Protein 9N6B (pdb70)

B-factor: mean 157.89, std 99.22, range [32.99, 605.15]

Secondary structure (DSSP, 8-state):
--HHHHHHHHHHHHHH---HHHHHT-HHHHHHHHHHHT--EEEEEEEEEEETTEEEEEEE--SSEEEEE---SS-THHHHHHHHHHHHHHHHHHHSTT----PPPGGGB---TT--EEEEEEEEEETTEEEEEEEEEE-TT-SS----B-HHHHHHHHHHHHHHHH-TT----EEEEE-TTHHHHHT--S-----SS--TTTGGG-SB--HHHHHHHHHHHHHHHHHHHHHHHT--HHHHHHHHHHHHHHHHHHHHHH---HHHHHHHHHHHHHHHHHHHHHHHHHTT---HHHHHHHHHHHHHHT-TTEEEEEEEEETTEEEEEEEETTEEEEGGGS-HHHHHHHHHHHHHHHHHHHH-SSSSSGGG--EEEEES-TTTT--HHHHTTHHHHHHHHSTTEEEEEE---HHHHTTS-GGGEEEEE--EETTEE--EEE--SS--SSS-HHHHHHHHS---SS---HHHHHHHHHHHHHHTT--SSHHHHHHHHHHHHHH-TT-HHHHHHHHHHHHHHHHHHHHH-/---HHHHHHHHHHHHHH---HHHHHT-HHHHHHHHHHHH--EEEEEEEEEEETTEEEEEEE--SSEEEEE--TTSSHHHHHHHHHHHHHHHHHHHHSSS-------GGGB---TT--EEEEEEEEEETTEEEEEEEEEESSS---SSS-B-HHHHHHHHHHHHHHHHSSS----EEEEE--S---HHHHSS----SEE-SS-HHHHHHHHHHHHHHHHHHHSTHHHHHHHHHHHHHHHHIIIIITTT--HHHHHHHHHHHHHHHHHHHHHSS--STT-HHHHHHHHHHHHHHH-TT--EEEEEE-SS-EEEEEEETTEEEEGGGS-HHHHHHHHHHHHHHHHHHHH-SSSSSGGG--EEEEEE-TTTT--HHHHTTHHHHHHHHSTT-EEEEE---HHHHTTS-GGGEEEEEEEEETTEEEEEEE--SS--SS--HHHHHHHHS---SS---HHHHHHHHHHHHHHTT-TTSHHHHHHHHHHHHHT-TT-HHHHHHHHHHHHHHHHHHHHHH-/---------S----HHHHHHHHHHHHTT---HHHHHH-HHHHHHHHHHHH----EEEEEEEEETTEEEEEEE--SSEEEEE--TTS-HHHHHHHHHHHHHHHHHHHHSSS-------TTSB--STT--EEEEEEEEEETTEEEEEEEEEEPTT-------B-HHHHHHHHHHHHHHHH-TT----EEEEE-GGGGGG---------TTSTTS-SB--THHHHHHHHHHHHHHHHHHHHHSTHHHHHHHHHHHHHHHHHHHHSGGG--THHHHHHHHHHHHHHHHHHHTTTTGGGG-THHHHHHHHHHHHHT-TTB---EEEE-SSSEEEEEEETTEEEEGGGS-HHHHHHHHHHHHHHHHHHHH-SSSSSGGG--EEEEEE-TTTT--HHHHTTHHHHHHHHSTT-EEEEEE--HHHHTTS-GGGEEEEEEEEETTEEEEEEE--/-HHHHHHHHHHHHHT---HHHHHH-HHHHHHHHHHHH--EEEEEEEEEEETTEEEEEEE--SSEEEEE--TTSSHHHHHHHHHHHHHHHHHHHHSTT-------GGGB-SSSS--EEEEEEEEEETTEEEEEEEEEE-SS-S-----B-HHHHHHHHHHHHHHHH-TT----EEEEE-GGG--SSTTS------S-------SS----HHHHHHHHHHHHHHHHHTT---SSHHHHHHHHHHHHHHHHH--HHHHHHHHHHHHHHHTHHHH----SS-HHHHHHHHHHHHHHH-TTEEEEEEEEETTEEEEEEEETTEEE-STTS-HHHHHHHHHHHHHHHHHHHH-TT-SSSTT--EEEEES-TTTT--HHHHTTHHHHHHHHSTT-EEEEEE--HHHHTTS-TTSEEEEEEEEETTEEEEEEE--/--HHHHHHHHT--HHHHHHHHHHGGG-EEEEEEE-SSS-EEEEEEE-HHHHHHHHHHHHHHGGGS---TTB-SS-TT--HHHHHTSSTT-SEEEEEEBSS-GGG--HHHHHHHHHHTT----HHHHHHHHHHS-B--SSTT----B--SSSTTHHHHHHHHTHHHHHHHHHHHHTTT-EEEEETTEEEEEESSSS-TTSHHHHHHHHHHHHSTT--B-TT--EEE-TTS--EETTEEE-TTS-EE--HHHHHHHHHHHHHHHTT---HHHHHHHHHHHHHHHHHHS-HHHHHHHHH-HHHHHHHHH--/-------S---THHHH--TTT--GGG--HHHHHHHHHHHHHHHTTB-SSS--B----------EEEEESS-TTT-GGGSS-GGGEEEEE--TTSTHHHHTT----GGG---TTTS-GGGTEEE-TTS-EEEPSS--HHHHHHHHHHHHHHT-S-SSSTHHHHHHHHHHHSHHHHHHHHHHHHHHHTT---HHHHHHHHHHHHHHHTSS-TTHHHHHHHHHHH--

Organism: NCBI:txid1010802

InterPro domains:
  IPR027417 P-loop containing nucleoside triphosphate hydrolase [G3DSA:3.40.50.300] (45-443)
  IPR027417 P-loop containing nucleoside triphosphate hydrolase [SSF52540] (46-430)
  IPR041685 Endonuclease GajA/Old nuclease/RecF-like, AAA domain [PF13175] (47-423)

Structure (mmCIF, N/CA/C/O backbone):
data_9N6B
#
_entry.id   9N6B
#
_cell.length_a   1.00
_cell.length_b   1.00
_cell.length_c   1.00
_cell.angle_alpha   90.00
_cell.angle_beta   90.00
_cell.angle_gamma   90.00
#
_symmetry.space_group_name_H-M   'P 1'
#
loop_
_entity.id
_entity.type
_entity.pdbx_description
1 polymer 'AAA family ATPase'
2 polymer 'RNA-directed DNA polymerase'
3 polymer 'TIGR02646 family protein'
4 polymer 'Retron IA msDNA'
5 polymer 'Retron IA ncRNA'
6 non-polymer "ADENOSINE-5'-TRIPHOSPHATE"
7 non-polymer 'ZINC ION'
#
loop_
_atom_site.group_PDB
_atom_site.id
_atom_site.type_symbol
_atom_site.label_atom_id
_atom_site.label_alt_id
_atom_site.label_comp_id
_atom_site.label_asym_id
_atom_site.label_entity_id
_atom_site.label_seq_id
_atom_site.pdbx_PDB_ins_code
_atom_site.Cartn_x
_atom_site.Cartn_y
_atom_site.Cartn_z
_atom_site.occupancy
_atom_site.B_iso_or_equiv
_atom_site.auth_seq_id
_atom_site.auth_comp_id
_atom_site.auth_asym_id
_atom_site.auth_atom_id
_atom_site.pdbx_PDB_model_num
ATOM 1 N N . MET A 1 13 ? 188.627 252.952 214.684 1.00 198.61 5 MET A N 1
ATOM 2 C CA . MET A 1 13 ? 188.444 251.915 215.692 1.00 198.14 5 MET A CA 1
ATOM 3 C C . MET A 1 13 ? 189.635 250.964 215.719 1.00 198.57 5 MET A C 1
ATOM 4 O O . MET A 1 13 ? 189.906 250.267 214.742 1.00 196.10 5 MET A O 1
ATOM 6 N N . ASN A 1 14 ? 190.346 250.945 216.843 1.00 196.14 6 ASN A N 1
ATOM 7 C CA . ASN A 1 14 ? 191.496 250.065 216.985 1.00 189.07 6 ASN A CA 1
ATOM 8 C C . ASN A 1 14 ? 191.056 248.607 216.999 1.00 190.41 6 ASN A C 1
ATOM 9 O O . ASN A 1 14 ? 190.062 248.245 217.634 1.00 193.67 6 ASN A O 1
ATOM 11 N N . LEU A 1 15 ? 191.808 247.768 216.284 1.00 183.98 7 LEU A N 1
ATOM 12 C CA . LEU A 1 15 ? 191.476 246.349 216.207 1.00 183.47 7 LEU A CA 1
ATOM 13 C C . LEU A 1 15 ? 191.603 245.674 217.567 1.00 186.28 7 LEU A C 1
ATOM 14 O O . LEU A 1 15 ? 190.771 244.835 217.934 1.00 187.71 7 LEU A O 1
ATOM 19 N N . GLU A 1 16 ? 192.641 246.027 218.328 1.00 183.58 8 GLU A N 1
ATOM 20 C CA . GLU A 1 16 ? 192.846 245.421 219.639 1.00 182.44 8 GLU A CA 1
ATOM 21 C C . GLU A 1 16 ? 191.699 245.739 220.592 1.00 190.53 8 GLU A C 1
ATOM 22 O O . GLU A 1 16 ? 191.240 244.861 221.334 1.00 192.90 8 GLU A O 1
ATOM 24 N N . THR A 1 17 ? 191.227 246.990 220.593 1.00 192.14 9 THR A N 1
ATOM 25 C CA . THR A 1 17 ? 190.140 247.357 221.496 1.00 192.66 9 THR A CA 1
ATOM 26 C C . THR A 1 17 ? 188.855 246.622 221.140 1.00 195.17 9 THR A C 1
ATOM 27 O O . THR A 1 17 ? 188.122 246.172 222.030 1.00 198.23 9 THR A O 1
ATOM 31 N N . CYS A 1 18 ? 188.609 246.406 219.849 1.00 192.47 10 CYS A N 1
ATOM 32 C CA . CYS A 1 18 ? 187.408 245.677 219.468 1.00 192.98 10 CYS A CA 1
ATOM 33 C C . CYS A 1 18 ? 187.554 244.208 219.829 1.00 194.81 10 CYS A C 1
ATOM 34 O O . CYS A 1 18 ? 186.584 243.558 220.241 1.00 199.59 10 CYS A O 1
ATOM 37 N N . TYR A 1 19 ? 188.773 243.678 219.708 1.00 190.44 11 TYR A N 1
ATOM 38 C CA . TYR A 1 19 ? 188.998 242.276 220.023 1.00 187.83 11 TYR A CA 1
ATOM 39 C C . TYR A 1 19 ? 188.760 242.027 221.507 1.00 193.80 11 TYR A C 1
ATOM 40 O O . TYR A 1 19 ? 188.083 241.062 221.886 1.00 196.54 11 TYR A O 1
ATOM 49 N N . VAL A 1 20 ? 189.290 242.904 222.366 1.00 194.66 12 VAL A N 1
ATOM 50 C CA . VAL A 1 20 ? 189.094 242.703 223.800 1.00 196.19 12 VAL A CA 1
ATOM 51 C C . VAL A 1 20 ? 187.627 242.916 224.158 1.00 201.21 12 VAL A C 1
ATOM 52 O O . VAL A 1 20 ? 187.088 242.241 225.044 1.00 205.32 12 VAL A O 1
ATOM 56 N N . ASP A 1 21 ? 186.958 243.871 223.495 1.00 200.75 13 ASP A N 1
ATOM 57 C CA . ASP A 1 21 ? 185.548 244.100 223.795 1.00 202.10 13 ASP A CA 1
ATOM 58 C C . ASP A 1 21 ? 184.719 242.865 223.470 1.00 205.09 13 ASP A C 1
ATOM 59 O O . ASP A 1 21 ? 183.857 242.456 224.260 1.00 213.49 13 ASP A O 1
ATOM 64 N N . PHE A 1 22 ? 185.006 242.220 222.336 1.00 200.75 14 PHE A N 1
ATOM 65 C CA . PHE A 1 22 ? 184.291 240.991 222.014 1.00 200.32 14 PHE A CA 1
ATOM 66 C C . PHE A 1 22 ? 184.660 239.876 222.979 1.00 206.25 14 PHE A C 1
ATOM 67 O O . PHE A 1 22 ? 183.804 239.059 223.334 1.00 209.89 14 PHE A O 1
ATOM 75 N N . LEU A 1 23 ? 185.917 239.832 223.425 1.00 205.09 15 LEU A N 1
ATOM 76 C CA . LEU A 1 23 ? 186.328 238.777 224.344 1.00 205.17 15 LEU A CA 1
ATOM 77 C C . LEU A 1 23 ? 185.575 238.890 225.662 1.00 214.67 15 LEU A C 1
ATOM 78 O O . LEU A 1 23 ? 185.067 237.895 226.190 1.00 218.95 15 LEU A O 1
ATOM 83 N N . GLU A 1 24 ? 185.492 240.106 226.208 1.00 218.05 16 GLU A N 1
ATOM 84 C CA . GLU A 1 24 ? 184.786 240.287 227.472 1.00 222.11 16 GLU A CA 1
ATOM 85 C C . GLU A 1 24 ? 183.282 240.107 227.303 1.00 223.58 16 GLU A C 1
ATOM 86 O O . GLU A 1 24 ? 182.610 239.650 228.234 1.00 228.93 16 GLU A O 1
ATOM 92 N N . LEU A 1 25 ? 182.733 240.454 226.134 1.00 222.75 17 LEU A N 1
ATOM 93 C CA . LEU A 1 25 ? 181.310 240.228 225.908 1.00 220.16 17 LEU A CA 1
ATOM 94 C C . LEU A 1 25 ? 180.987 238.753 225.697 1.00 224.56 17 LEU A C 1
ATOM 95 O O . LEU A 1 25 ? 179.843 238.342 225.915 1.00 230.04 17 LEU A O 1
ATOM 100 N N . GLU A 1 26 ? 181.972 237.952 225.286 1.00 225.56 18 GLU A N 1
ATOM 101 C CA . GLU A 1 26 ? 181.726 236.540 225.007 1.00 231.75 18 GLU A CA 1
ATOM 102 C C . GLU A 1 26 ? 181.459 235.743 226.280 1.00 239.04 18 GLU A C 1
ATOM 103 O O . GLU A 1 26 ? 180.636 234.820 226.276 1.00 243.55 18 GLU A O 1
ATOM 109 N N . SER A 1 27 ? 182.148 236.074 227.373 1.00 238.33 19 SER A N 1
ATOM 110 C CA . SER A 1 27 ? 182.028 235.282 228.595 1.00 241.77 19 SER A CA 1
ATOM 111 C C . SER A 1 27 ? 180.627 235.360 229.194 1.00 245.79 19 SER A C 1
ATOM 112 O O . SER A 1 27 ? 180.094 234.349 229.665 1.00 245.79 19 SER A O 1
ATOM 115 N N . HIS A 1 28 ? 180.019 236.547 229.192 1.00 247.60 20 HIS A N 1
ATOM 116 C CA . HIS A 1 28 ? 178.733 236.725 229.861 1.00 246.86 20 HIS A CA 1
ATOM 117 C C . HIS A 1 28 ? 177.623 235.938 229.173 1.00 246.69 20 HIS A C 1
ATOM 118 O O . HIS A 1 28 ? 176.879 235.197 229.825 1.00 247.25 20 HIS A O 1
ATOM 125 N N . VAL A 1 29 ? 177.499 236.081 227.859 1.00 247.72 21 VAL A N 1
ATOM 126 C CA . VAL A 1 29 ? 176.409 235.468 227.108 1.00 249.86 21 VAL A CA 1
ATOM 127 C C . VAL A 1 29 ? 176.785 234.041 226.733 1.00 252.37 21 VAL A C 1
ATOM 128 O O . VAL A 1 29 ? 177.907 233.779 226.283 1.00 250.56 21 VAL A O 1
ATOM 132 N N . ILE A 1 30 ? 175.844 233.116 226.923 1.00 254.80 22 ILE A N 1
ATOM 133 C CA . ILE A 1 30 ? 176.055 231.715 226.578 1.00 255.85 22 ILE A CA 1
ATOM 134 C C . ILE A 1 30 ? 175.337 231.334 225.284 1.00 255.32 22 ILE A C 1
ATOM 135 O O . ILE A 1 30 ? 175.722 230.344 224.643 1.00 254.27 22 ILE A O 1
ATOM 140 N N . ASN A 1 31 ? 174.332 232.101 224.868 1.00 254.49 23 ASN A N 1
ATOM 141 C CA . ASN A 1 31 ? 173.615 231.809 223.634 1.00 251.54 23 ASN A CA 1
ATOM 142 C C . ASN A 1 31 ? 174.493 232.141 222.435 1.00 249.15 23 ASN A C 1
ATOM 143 O O . ASN A 1 31 ? 175.051 233.238 222.346 1.00 246.87 23 ASN A O 1
ATOM 148 N N . GLU A 1 32 ? 174.612 231.190 221.507 1.00 246.16 24 GLU A N 1
ATOM 149 C CA . GLU A 1 32 ? 175.503 231.384 220.370 1.00 239.90 24 GLU A CA 1
ATOM 150 C C . GLU A 1 32 ? 174.927 232.333 219.327 1.00 235.52 24 GLU A C 1
ATOM 151 O O . GLU A 1 32 ? 175.685 233.085 218.706 1.00 232.44 24 GLU A O 1
ATOM 153 N N . ASP A 1 33 ? 173.608 232.321 219.113 1.00 236.65 25 ASP A N 1
ATOM 154 C CA . ASP A 1 33 ? 173.045 233.143 218.046 1.00 235.25 25 ASP A CA 1
ATOM 155 C C . ASP A 1 33 ? 173.149 234.628 218.370 1.00 233.03 25 ASP A C 1
ATOM 156 O O . ASP A 1 33 ? 173.356 235.450 217.464 1.00 228.96 25 ASP A O 1
ATOM 161 N N . TYR A 1 34 ? 173.059 234.986 219.654 1.00 235.73 26 TYR A N 1
ATOM 162 C CA . TYR A 1 34 ? 173.227 236.383 220.029 1.00 236.69 26 TYR A CA 1
ATOM 163 C C . TYR A 1 34 ? 174.623 236.847 219.644 1.00 231.95 26 TYR A C 1
ATOM 164 O O . TYR A 1 34 ? 174.795 237.933 219.078 1.00 228.26 26 TYR A O 1
ATOM 173 N N . LEU A 1 35 ? 175.634 236.025 219.931 1.00 231.31 27 LEU A N 1
ATOM 174 C CA . LEU A 1 35 ? 176.991 236.380 219.544 1.00 225.78 27 LEU A CA 1
ATOM 175 C C . LEU A 1 35 ? 177.102 236.446 218.028 1.00 219.59 27 LEU A C 1
ATOM 176 O O . LEU A 1 35 ? 177.765 237.335 217.481 1.00 213.37 27 LEU A O 1
ATOM 181 N N . LYS A 1 36 ? 176.442 235.515 217.332 1.00 222.61 28 LYS A N 1
ATOM 182 C CA . LYS A 1 36 ? 176.513 235.446 215.879 1.00 217.99 28 LYS A CA 1
ATOM 183 C C . LYS A 1 36 ? 175.818 236.620 215.210 1.00 215.90 28 LYS A C 1
ATOM 184 O O . LYS A 1 36 ? 175.987 236.810 214.001 1.00 214.06 28 LYS A O 1
ATOM 190 N N . GLU A 1 37 ? 175.040 237.404 215.958 1.00 215.78 29 GLU A N 1
ATOM 191 C CA . GLU A 1 37 ? 174.413 238.597 215.404 1.00 213.02 29 GLU A CA 1
ATOM 192 C C . GLU A 1 37 ? 174.724 239.848 216.218 1.00 209.78 29 GLU A C 1
ATOM 193 O O . GLU A 1 37 ? 174.059 240.874 216.033 1.00 206.75 29 GLU A O 1
ATOM 199 N N . SER A 1 38 ? 175.712 239.792 217.106 1.00 209.21 30 SER A N 1
ATOM 200 C CA . SER A 1 38 ? 176.075 240.952 217.905 1.00 204.70 30 SER A CA 1
ATOM 201 C C . SER A 1 38 ? 176.780 241.995 217.044 1.00 195.07 30 SER A C 1
ATOM 202 O O . SER A 1 38 ? 177.386 241.680 216.017 1.00 194.91 30 SER A O 1
ATOM 205 N N . VAL A 1 39 ? 176.687 243.256 217.473 1.00 190.66 31 VAL A N 1
ATOM 206 C CA . VAL A 1 39 ? 177.357 244.334 216.752 1.00 188.99 31 VAL A CA 1
ATOM 207 C C . VAL A 1 39 ? 178.874 244.231 216.887 1.00 190.68 31 VAL A C 1
ATOM 208 O O . VAL A 1 39 ? 179.614 244.654 215.987 1.00 191.35 31 VAL A O 1
ATOM 212 N N . GLU A 1 40 ? 179.365 243.666 217.995 1.00 189.80 32 GLU A N 1
ATOM 213 C CA . GLU A 1 40 ? 180.807 243.537 218.176 1.00 185.87 32 GLU A CA 1
ATOM 214 C C . GLU A 1 40 ? 181.414 242.615 217.129 1.00 183.26 32 GLU A C 1
ATOM 215 O O . GLU A 1 40 ? 182.492 242.898 216.592 1.00 180.86 32 GLU A O 1
ATOM 217 N N . LEU A 1 41 ? 180.735 241.508 216.817 1.00 183.97 33 LEU A N 1
ATOM 218 C CA . LEU A 1 41 ? 181.261 240.596 215.807 1.00 179.37 33 LEU A CA 1
ATOM 219 C C . LEU A 1 41 ? 181.311 241.276 214.446 1.00 176.20 33 LEU A C 1
ATOM 220 O O . LEU A 1 41 ? 182.278 241.109 213.691 1.00 175.25 33 LEU A O 1
ATOM 225 N N . GLN A 1 42 ? 180.271 242.046 214.117 1.00 177.62 34 GLN A N 1
ATOM 226 C CA . GLN A 1 42 ? 180.241 242.732 212.832 1.00 177.43 34 GLN A CA 1
ATOM 227 C C . GLN A 1 42 ? 181.374 243.748 212.748 1.00 177.52 34 GLN A C 1
ATOM 228 O O . GLN A 1 42 ? 182.044 243.857 211.714 1.00 178.59 34 GLN A O 1
ATOM 234 N N . LYS A 1 43 ? 181.615 244.494 213.834 1.00 177.34 35 LYS A N 1
ATOM 235 C CA . LYS A 1 43 ? 182.706 245.465 213.812 1.00 174.53 35 LYS A CA 1
ATOM 236 C C . LYS A 1 43 ? 184.052 244.766 213.683 1.00 171.76 35 LYS A C 1
ATOM 237 O O . LYS A 1 43 ? 184.943 245.246 212.970 1.00 171.46 35 LYS A O 1
ATOM 243 N N . LEU A 1 44 ? 184.212 243.622 214.354 1.00 171.54 36 LEU A N 1
ATOM 244 C CA . LEU A 1 44 ? 185.479 242.905 214.284 1.00 167.38 36 LEU A CA 1
ATOM 245 C C . LEU A 1 44 ? 185.737 242.411 212.870 1.00 162.71 36 LEU A C 1
ATOM 246 O O . LEU A 1 44 ? 186.848 242.555 212.345 1.00 161.33 36 LEU A O 1
ATOM 251 N N . ILE A 1 45 ? 184.705 241.871 212.218 1.00 160.72 37 ILE A N 1
ATOM 252 C CA . ILE A 1 45 ? 184.873 241.387 210.853 1.00 157.08 37 ILE A CA 1
ATOM 253 C C . ILE A 1 45 ? 185.175 242.551 209.919 1.00 158.83 37 ILE A C 1
ATOM 254 O O . ILE A 1 45 ? 186.058 242.461 209.055 1.00 158.54 37 ILE A O 1
ATOM 259 N N . SER A 1 46 ? 184.457 243.665 210.083 1.00 163.08 38 SER A N 1
ATOM 260 C CA . SER A 1 46 ? 184.643 244.798 209.186 1.00 162.09 38 SER A CA 1
ATOM 261 C C . SER A 1 46 ? 186.055 245.352 209.304 1.00 160.39 38 SER A C 1
ATOM 262 O O . SER A 1 46 ? 186.693 245.667 208.294 1.00 160.52 38 SER A O 1
ATOM 265 N N . THR A 1 47 ? 186.562 245.479 210.534 1.00 161.68 39 THR A N 1
ATOM 266 C CA . THR A 1 47 ? 187.908 246.012 210.707 1.00 158.33 39 THR A CA 1
ATOM 267 C C . THR A 1 47 ? 188.969 245.005 210.283 1.00 154.10 39 THR A C 1
ATOM 268 O O . THR A 1 47 ? 190.063 245.400 209.868 1.00 151.13 39 THR A O 1
ATOM 272 N N . LEU A 1 48 ? 188.673 243.706 210.378 1.00 152.95 40 LEU A N 1
ATOM 273 C CA . LEU A 1 48 ? 189.647 242.704 209.968 1.00 148.26 40 LEU A CA 1
ATOM 274 C C . LEU A 1 48 ? 189.727 242.568 208.453 1.00 148.54 40 LEU A C 1
ATOM 275 O O . LEU A 1 48 ? 190.775 242.181 207.926 1.00 148.55 40 LEU A O 1
ATOM 280 N N . ASN A 1 49 ? 188.651 242.901 207.736 1.00 151.12 41 ASN A N 1
ATOM 281 C CA . ASN A 1 49 ? 188.668 242.730 206.286 1.00 150.73 41 ASN A CA 1
ATOM 282 C C . ASN A 1 49 ? 189.518 243.794 205.603 1.00 148.42 41 ASN A C 1
ATOM 283 O O . ASN A 1 49 ? 190.275 243.488 204.676 1.00 147.70 41 ASN A O 1
ATOM 288 N N . GLU A 1 50 ? 189.407 245.045 206.036 1.00 148.25 42 GLU A N 1
ATOM 289 C CA . GLU A 1 50 ? 190.116 246.147 205.385 1.00 148.25 42 GLU A CA 1
ATOM 290 C C . GLU A 1 50 ? 191.464 246.420 206.049 1.00 149.94 42 GLU A C 1
ATOM 291 O O . GLU A 1 50 ? 191.793 247.547 206.412 1.00 152.33 42 GLU A O 1
ATOM 297 N N . SER A 1 51 ? 192.276 245.374 206.185 1.00 146.75 43 SER A N 1
ATOM 298 C CA . SER A 1 51 ? 193.619 245.503 206.731 1.00 140.22 43 SER A CA 1
ATOM 299 C C . SER A 1 51 ? 194.599 244.705 205.889 1.00 133.33 43 SER A C 1
ATOM 300 O O . SER A 1 51 ? 194.323 243.560 205.523 1.00 133.17 43 SER A O 1
ATOM 303 N N . LYS A 1 52 ? 195.745 245.311 205.588 1.00 131.79 44 LYS A N 1
ATOM 304 C CA . LYS A 1 52 ? 196.722 244.723 204.683 1.00 125.19 44 LYS A CA 1
ATOM 305 C C . LYS A 1 52 ? 197.869 244.120 205.488 1.00 125.93 44 LYS A C 1
ATOM 306 O O . LYS A 1 52 ? 198.607 244.840 206.167 1.00 130.81 44 LYS A O 1
ATOM 312 N N . PHE A 1 53 ? 198.011 242.803 205.397 1.00 120.33 45 PHE A N 1
ATOM 313 C CA . PHE A 1 53 ? 199.087 242.074 206.058 1.00 118.86 45 PHE A CA 1
ATOM 314 C C . PHE A 1 53 ? 200.412 242.317 205.348 1.00 110.54 45 PHE A C 1
ATOM 315 O O . PHE A 1 53 ? 200.509 242.104 204.136 1.00 111.63 45 PHE A O 1
ATOM 323 N N . HIS A 1 54 ? 201.445 242.744 206.085 1.00 104.92 46 HIS A N 1
ATOM 324 C CA . HIS A 1 54 ? 202.718 242.923 205.395 1.00 104.00 46 HIS A CA 1
ATOM 325 C C . HIS A 1 54 ? 203.863 242.996 206.396 1.00 104.00 46 HIS A C 1
ATOM 326 O O . HIS A 1 54 ? 203.745 243.624 207.450 1.00 107.66 46 HIS A O 1
ATOM 333 N N . LEU A 1 55 ? 204.951 242.301 206.070 1.00 103.36 47 LEU A N 1
ATOM 334 C CA . LEU A 1 55 ? 206.150 242.334 206.889 1.00 103.65 47 LEU A CA 1
ATOM 335 C C . LEU A 1 55 ? 206.784 243.717 206.820 1.00 107.94 47 LEU A C 1
ATOM 336 O O . LEU A 1 55 ? 206.598 244.465 205.857 1.00 113.80 47 LEU A O 1
ATOM 341 N N . ASN A 1 56 ? 207.539 244.061 207.858 1.00 106.09 48 ASN A N 1
ATOM 342 C CA . ASN A 1 56 ? 208.109 245.399 207.937 1.00 106.35 48 ASN A CA 1
ATOM 343 C C . ASN A 1 56 ? 209.628 245.405 207.915 1.00 109.95 48 ASN A C 1
ATOM 344 O O . ASN A 1 56 ? 210.227 246.108 207.095 1.00 109.71 48 ASN A O 1
ATOM 349 N N . LYS A 1 57 ? 210.271 244.643 208.797 1.00 112.18 49 LYS A N 1
ATOM 350 C CA . LYS A 1 57 ? 211.719 244.655 208.938 1.00 110.59 49 LYS A CA 1
ATOM 351 C C . LYS A 1 57 ? 212.213 243.234 209.161 1.00 108.90 49 LYS A C 1
ATOM 352 O O . LYS A 1 57 ? 211.431 242.313 209.405 1.00 110.76 49 LYS A O 1
ATOM 358 N N . ILE A 1 58 ? 213.532 243.061 209.073 1.00 108.07 50 ILE A N 1
ATOM 359 C CA . ILE A 1 58 ? 214.146 241.759 209.298 1.00 107.86 50 ILE A CA 1
ATOM 360 C C . ILE A 1 58 ? 215.594 241.991 209.701 1.00 112.02 50 ILE A C 1
ATOM 361 O O . ILE A 1 58 ? 216.228 242.954 209.263 1.00 119.53 50 ILE A O 1
ATOM 366 N N . GLY A 1 59 ? 216.105 241.127 210.564 1.00 110.29 51 GLY A N 1
ATOM 367 C CA . GLY A 1 59 ? 217.478 241.241 211.022 1.00 113.50 51 GLY A CA 1
ATOM 368 C C . GLY A 1 59 ? 218.072 239.876 211.271 1.00 113.87 51 GLY A C 1
ATOM 369 O O . GLY A 1 59 ? 217.377 238.941 211.678 1.00 115.61 51 GLY A O 1
ATOM 370 N N . ILE A 1 60 ? 219.374 239.766 211.031 1.00 117.21 52 ILE A N 1
ATOM 371 C CA . ILE A 1 60 ? 220.080 238.493 211.097 1.00 115.30 52 ILE A CA 1
ATOM 372 C C . ILE A 1 60 ? 221.385 238.695 211.853 1.00 123.97 52 ILE A C 1
ATOM 373 O O . ILE A 1 60 ? 222.105 239.674 211.621 1.00 129.40 52 ILE A O 1
ATOM 378 N N . HIS A 1 61 ? 221.690 237.755 212.751 1.00 124.97 53 HIS A N 1
ATOM 379 C CA . HIS A 1 61 ? 222.905 237.787 213.561 1.00 130.13 53 HIS A CA 1
ATOM 380 C C . HIS A 1 61 ? 223.518 236.393 213.574 1.00 132.70 53 HIS A C 1
ATOM 381 O O . HIS A 1 61 ? 222.917 235.460 214.115 1.00 132.81 53 HIS A O 1
ATOM 388 N N . ASP A 1 62 ? 224.708 236.256 212.986 1.00 135.08 54 ASP A N 1
ATOM 389 C CA . ASP A 1 62 ? 225.500 235.024 213.058 1.00 133.93 54 ASP A CA 1
ATOM 390 C C . ASP A 1 62 ? 224.737 233.809 212.533 1.00 129.96 54 ASP A C 1
ATOM 391 O O . ASP A 1 62 ? 224.840 232.710 213.079 1.00 129.29 54 ASP A O 1
ATOM 396 N N . PHE A 1 63 ? 223.971 233.999 211.464 1.00 129.60 55 PHE A N 1
ATOM 397 C CA . PHE A 1 63 ? 223.239 232.911 210.828 1.00 123.39 55 PHE A CA 1
ATOM 398 C C . PHE A 1 63 ? 223.977 232.482 209.566 1.00 126.94 55 PHE A C 1
ATOM 399 O O . PHE A 1 63 ? 224.087 233.260 208.614 1.00 135.17 55 PHE A O 1
ATOM 407 N N . LYS A 1 64 ? 224.474 231.244 209.564 1.00 124.62 56 LYS A N 1
ATOM 408 C CA . LYS A 1 64 ? 225.266 230.681 208.464 1.00 128.55 56 LYS A CA 1
ATOM 409 C C . LYS A 1 64 ? 226.456 231.595 208.199 1.00 137.78 56 LYS A C 1
ATOM 410 O O . LYS A 1 64 ? 227.312 231.735 209.090 1.00 145.73 56 LYS A O 1
ATOM 416 N N . ARG A 1 65 ? 226.563 232.224 207.031 1.00 134.32 57 ARG A N 1
ATOM 417 C CA . ARG A 1 65 ? 227.720 233.030 206.669 1.00 135.19 57 ARG A CA 1
ATOM 418 C C . ARG A 1 65 ? 227.521 234.520 206.910 1.00 131.14 57 ARG A C 1
ATOM 419 O O . ARG A 1 65 ? 228.403 235.309 206.560 1.00 132.14 57 ARG A O 1
ATOM 427 N N . ILE A 1 66 ? 226.400 234.926 207.494 1.00 128.64 58 ILE A N 1
ATOM 428 C CA . ILE A 1 66 ? 226.105 236.334 207.732 1.00 126.56 58 ILE A CA 1
ATOM 429 C C . ILE A 1 66 ? 226.444 236.659 209.177 1.00 131.33 58 ILE A C 1
ATOM 430 O O . ILE A 1 66 ? 226.033 235.941 210.096 1.00 133.27 58 ILE A O 1
ATOM 435 N N . ARG A 1 67 ? 227.190 237.743 209.380 1.00 134.81 59 ARG A N 1
ATOM 436 C CA . ARG A 1 67 ? 227.569 238.192 210.713 1.00 138.33 59 ARG A CA 1
ATOM 437 C C . ARG A 1 67 ? 226.520 239.105 211.338 1.00 136.77 59 ARG A C 1
ATOM 438 O O . ARG A 1 67 ? 226.091 238.876 212.472 1.00 138.00 59 ARG A O 1
ATOM 446 N N . GLU A 1 68 ? 226.101 240.139 210.613 1.00 133.60 60 GLU A N 1
ATOM 447 C CA . GLU A 1 68 ? 225.133 241.096 211.132 1.00 134.81 60 GLU A CA 1
ATOM 448 C C . GLU A 1 68 ? 224.493 241.827 209.965 1.00 135.28 60 GLU A C 1
ATOM 449 O O . GLU A 1 68 ? 225.202 242.324 209.085 1.00 135.71 60 GLU A O 1
ATOM 455 N N . LEU A 1 69 ? 223.163 241.893 209.958 1.00 131.55 61 LEU A N 1
ATOM 456 C CA . LEU A 1 69 ? 222.479 242.529 208.840 1.00 129.62 61 LEU A CA 1
ATOM 457 C C . LEU A 1 69 ? 221.090 242.978 209.269 1.00 127.62 61 LEU A C 1
ATOM 458 O O . LEU A 1 69 ? 220.400 242.264 209.999 1.00 127.10 61 LEU A O 1
ATOM 463 N N . GLN A 1 70 ? 220.694 244.166 208.814 1.00 123.37 62 GLN A N 1
ATOM 464 C CA . GLN A 1 70 ? 219.354 244.697 209.030 1.00 120.03 62 GLN A CA 1
ATOM 465 C C . GLN A 1 70 ? 218.785 245.147 207.694 1.00 119.67 62 GLN A C 1
ATOM 466 O O . GLN A 1 70 ? 219.449 245.878 206.953 1.00 121.68 62 GLN A O 1
ATOM 472 N N . ILE A 1 71 ? 217.564 244.716 207.385 1.00 119.67 63 ILE A N 1
ATOM 473 C CA . ILE A 1 71 ? 216.947 244.968 206.089 1.00 115.50 63 ILE A CA 1
ATOM 474 C C . ILE A 1 71 ? 215.515 245.438 206.307 1.00 116.56 63 ILE A C 1
ATOM 475 O O . ILE A 1 71 ? 214.781 244.863 207.120 1.00 118.14 63 ILE A O 1
ATOM 480 N N . SER A 1 72 ? 215.124 246.489 205.590 1.00 115.49 64 SER A N 1
ATOM 481 C CA . SER A 1 72 ? 213.755 246.984 205.583 1.00 117.19 64 SER A CA 1
ATOM 482 C C . SER A 1 72 ? 213.090 246.584 204.274 1.00 116.97 64 SER A C 1
ATOM 483 O O . SER A 1 72 ? 213.656 246.795 203.197 1.00 117.17 64 SER A O 1
ATOM 486 N N . LEU A 1 73 ? 211.891 246.018 204.369 1.00 116.54 65 LEU A N 1
ATOM 487 C CA . LEU A 1 73 ? 211.190 245.455 203.223 1.00 113.31 65 LEU A CA 1
ATOM 488 C C . LEU A 1 73 ? 210.099 246.403 202.745 1.00 119.97 65 LEU A C 1
ATOM 489 O O . LEU A 1 73 ? 209.339 246.943 203.555 1.00 124.72 65 LEU A O 1
ATOM 494 N N . GLU A 1 74 ? 210.027 246.599 201.432 1.00 120.70 66 GLU A N 1
ATOM 495 C CA . GLU A 1 74 ? 208.964 247.397 200.847 1.00 122.29 66 GLU A CA 1
ATOM 496 C C . GLU A 1 74 ? 207.643 246.635 200.906 1.00 123.27 66 GLU A C 1
ATOM 497 O O . GLU A 1 74 ? 207.607 245.405 200.983 1.00 124.55 66 GLU A O 1
ATOM 503 N N . ASP A 1 75 ? 206.544 247.384 200.869 1.00 125.37 67 ASP A N 1
ATOM 504 C CA . ASP A 1 75 ? 205.214 246.805 201.006 1.00 127.28 67 ASP A CA 1
ATOM 505 C C . ASP A 1 75 ? 204.618 246.336 199.687 1.00 124.02 67 ASP A C 1
ATOM 506 O O . ASP A 1 75 ? 203.515 245.779 199.690 1.00 119.87 67 ASP A O 1
ATOM 511 N N . ASP A 1 76 ? 205.300 246.548 198.570 1.00 122.56 68 ASP A N 1
ATOM 512 C CA . ASP A 1 76 ? 204.763 246.170 197.269 1.00 114.56 68 ASP A CA 1
ATOM 513 C C . ASP A 1 76 ? 205.679 245.256 196.475 1.00 108.05 68 ASP A C 1
ATOM 514 O O . ASP A 1 76 ? 205.197 244.318 195.838 1.00 105.56 68 ASP A O 1
ATOM 519 N N . LEU A 1 77 ? 206.988 245.499 196.498 1.00 106.40 69 LEU A N 1
ATOM 520 C CA . LEU A 1 77 ? 207.935 244.716 195.717 1.00 95.60 69 LEU A CA 1
ATOM 521 C C . LEU A 1 77 ? 209.345 245.069 196.159 1.00 99.52 69 LEU A C 1
ATOM 522 O O . LEU A 1 77 ? 209.637 246.234 196.435 1.00 110.92 69 LEU A O 1
ATOM 527 N N . THR A 1 78 ? 210.211 244.060 196.226 1.00 92.14 70 THR A N 1
ATOM 528 C CA . THR A 1 78 ? 211.603 244.252 196.601 1.00 94.47 70 THR A CA 1
ATOM 529 C C . THR A 1 78 ? 212.476 243.345 195.749 1.00 97.24 70 THR A C 1
ATOM 530 O O . THR A 1 78 ? 212.129 242.186 195.513 1.00 102.34 70 THR A O 1
ATOM 534 N N . VAL A 1 79 ? 213.605 243.876 195.290 1.00 90.93 71 VAL A N 1
ATOM 535 C CA . VAL A 1 79 ? 214.515 243.152 194.412 1.00 83.42 71 VAL A CA 1
ATOM 536 C C . VAL A 1 79 ? 215.910 243.196 195.015 1.00 87.40 71 VAL A C 1
ATOM 537 O O . VAL A 1 79 ? 216.391 244.268 195.396 1.00 95.15 71 VAL A O 1
ATOM 541 N N . PHE A 1 80 ? 216.556 242.038 195.100 1.00 88.12 72 PHE A N 1
ATOM 542 C CA . PHE A 1 80 ? 217.911 241.921 195.621 1.00 94.86 72 PHE A CA 1
ATOM 543 C C . PHE A 1 80 ? 218.871 241.653 194.471 1.00 102.80 72 PHE A C 1
ATOM 544 O O . PHE A 1 80 ? 218.644 240.744 193.667 1.00 109.07 72 PHE A O 1
ATOM 552 N N . VAL A 1 81 ? 219.941 242.440 194.399 1.00 106.18 73 VAL A N 1
ATOM 553 C CA . VAL A 1 81 ? 220.869 242.415 193.276 1.00 111.24 73 VAL A CA 1
ATOM 554 C C . VAL A 1 81 ? 222.289 242.363 193.820 1.00 123.14 73 VAL A C 1
ATOM 555 O O . VAL A 1 81 ? 222.627 243.100 194.752 1.00 124.43 73 VAL A O 1
ATOM 559 N N . GLY A 1 82 ? 223.109 241.502 193.245 1.00 127.77 74 GLY A N 1
ATOM 560 C CA . GLY A 1 82 ? 224.513 241.403 193.599 1.00 133.56 74 GLY A CA 1
ATOM 561 C C . GLY A 1 82 ? 224.956 239.955 193.648 1.00 147.29 74 GLY A C 1
ATOM 562 O O . GLY A 1 82 ? 224.154 239.027 193.740 1.00 148.34 74 GLY A O 1
ATOM 563 N N . ASP A 1 83 ? 226.269 239.757 193.578 1.00 155.03 75 ASP A N 1
ATOM 564 C CA . ASP A 1 83 ? 226.872 238.437 193.676 1.00 162.26 75 ASP A CA 1
ATOM 565 C C . ASP A 1 83 ? 227.845 238.408 194.844 1.00 166.65 75 ASP A C 1
ATOM 566 O O . ASP A 1 83 ? 228.550 239.390 195.103 1.00 167.37 75 ASP A O 1
ATOM 571 N N . ASN A 1 84 ? 227.870 237.283 195.553 1.00 168.76 76 ASN A N 1
ATOM 572 C CA . ASN A 1 84 ? 228.715 237.116 196.728 1.00 172.07 76 ASN A CA 1
ATOM 573 C C . ASN A 1 84 ? 228.663 235.658 197.157 1.00 172.10 76 ASN A C 1
ATOM 574 O O . ASN A 1 84 ? 227.772 234.905 196.754 1.00 171.74 76 ASN A O 1
ATOM 579 N N . GLY A 1 85 ? 229.634 235.274 197.987 1.00 172.06 77 GLY A N 1
ATOM 580 C CA . GLY A 1 85 ? 229.764 233.880 198.370 1.00 176.13 77 GLY A CA 1
ATOM 581 C C . GLY A 1 85 ? 228.694 233.385 199.320 1.00 177.68 77 GLY A C 1
ATOM 582 O O . GLY A 1 85 ? 228.358 232.197 199.310 1.00 179.53 77 GLY A O 1
ATOM 583 N N . PHE A 1 86 ? 228.143 234.270 200.154 1.00 173.84 78 PHE A N 1
ATOM 584 C CA . PHE A 1 86 ? 227.134 233.824 201.109 1.00 166.27 78 PHE A CA 1
ATOM 585 C C . PHE A 1 86 ? 225.835 233.439 200.413 1.00 161.02 78 PHE A C 1
ATOM 586 O O . PHE A 1 86 ? 225.122 232.546 200.885 1.00 155.99 78 PHE A O 1
ATOM 594 N N . GLY A 1 87 ? 225.512 234.090 199.300 1.00 158.06 79 GLY A N 1
ATOM 595 C CA . GLY A 1 87 ? 224.343 233.734 198.523 1.00 150.43 79 GLY A CA 1
ATOM 596 C C . GLY A 1 87 ? 223.083 234.427 198.996 1.00 146.94 79 GLY A C 1
ATOM 597 O O . GLY A 1 87 ? 222.719 234.332 200.170 1.00 143.80 79 GLY A O 1
ATOM 598 N N . LYS A 1 88 ? 222.398 235.115 198.082 1.00 146.54 80 LYS A N 1
ATOM 599 C CA . LYS A 1 88 ? 221.164 235.810 198.423 1.00 136.56 80 LYS A CA 1
ATOM 600 C C . LYS A 1 88 ? 220.038 234.864 198.811 1.00 129.38 80 LYS A C 1
ATOM 601 O O . LYS A 1 88 ? 219.031 235.324 199.357 1.00 126.58 80 LYS A O 1
ATOM 607 N N . SER A 1 89 ? 220.177 233.566 198.537 1.00 130.03 81 SER A N 1
ATOM 608 C CA . SER A 1 89 ? 219.115 232.622 198.864 1.00 126.67 81 SER A CA 1
ATOM 609 C C . SER A 1 89 ? 218.878 232.535 200.365 1.00 125.81 81 SER A C 1
ATOM 610 O O . SER A 1 89 ? 217.731 232.412 200.811 1.00 126.09 81 SER A O 1
ATOM 613 N N . THR A 1 90 ? 219.948 232.595 201.163 1.00 125.49 82 THR A N 1
ATOM 614 C CA . THR A 1 90 ? 219.810 232.338 202.593 1.00 125.46 82 THR A CA 1
ATOM 615 C C . THR A 1 90 ? 218.871 233.326 203.270 1.00 121.37 82 THR A C 1
ATOM 616 O O . THR A 1 90 ? 218.127 232.942 204.181 1.00 119.74 82 THR A O 1
ATOM 620 N N . ILE A 1 91 ? 218.807 234.565 202.775 1.00 118.65 83 ILE A N 1
ATOM 621 C CA . ILE A 1 91 ? 217.904 235.539 203.379 1.00 112.30 83 ILE A CA 1
ATOM 622 C C . ILE A 1 91 ? 216.466 235.076 203.235 1.00 109.96 83 ILE A C 1
ATOM 623 O O . ILE A 1 91 ? 215.682 235.129 204.193 1.00 111.68 83 ILE A O 1
ATOM 628 N N . LEU A 1 92 ? 216.135 234.486 202.088 1.00 106.71 84 LEU A N 1
ATOM 629 C CA . LEU A 1 92 ? 214.772 234.018 201.898 1.00 102.27 84 LEU A CA 1
ATOM 630 C C . LEU A 1 92 ? 214.483 232.879 202.856 1.00 107.96 84 LEU A C 1
ATOM 631 O O . LEU A 1 92 ? 213.406 232.832 203.467 1.00 111.64 84 LEU A O 1
ATOM 636 N N . ASP A 1 93 ? 215.489 232.038 203.111 1.00 110.92 85 ASP A N 1
ATOM 637 C CA . ASP A 1 93 ? 215.291 230.943 204.047 1.00 110.99 85 ASP A CA 1
ATOM 638 C C . ASP A 1 93 ? 214.921 231.490 205.411 1.00 108.79 85 ASP A C 1
ATOM 639 O O . ASP A 1 93 ? 214.004 230.975 206.065 1.00 109.50 85 ASP A O 1
ATOM 644 N N . ALA A 1 94 ? 215.546 232.600 205.809 1.00 105.32 86 ALA A N 1
ATOM 645 C CA . ALA A 1 94 ? 215.262 233.134 207.131 1.00 98.69 86 ALA A CA 1
ATOM 646 C C . ALA A 1 94 ? 213.799 233.527 207.225 1.00 100.29 86 ALA A C 1
ATOM 647 O O . ALA A 1 94 ? 213.100 233.123 208.164 1.00 105.20 86 ALA A O 1
ATOM 649 N N . ILE A 1 95 ? 213.278 234.167 206.177 1.00 96.76 87 ILE A N 1
ATOM 650 C CA . ILE A 1 95 ? 211.886 234.586 206.226 1.00 93.52 87 ILE A CA 1
ATOM 651 C C . ILE A 1 95 ? 210.991 233.363 206.245 1.00 93.33 87 ILE A C 1
ATOM 652 O O . ILE A 1 95 ? 210.013 233.302 207.004 1.00 94.89 87 ILE A O 1
ATOM 657 N N . ALA A 1 96 ? 211.386 232.320 205.515 1.00 92.61 88 ALA A N 1
ATOM 658 C CA . ALA A 1 96 ? 210.559 231.128 205.466 1.00 90.16 88 ALA A CA 1
ATOM 659 C C . ALA A 1 96 ? 210.434 230.513 206.844 1.00 94.84 88 ALA A C 1
ATOM 660 O O . ALA A 1 96 ? 209.392 229.936 207.172 1.00 102.36 88 ALA A O 1
ATOM 662 N N . ILE A 1 97 ? 211.485 230.606 207.660 1.00 93.89 89 ILE A N 1
ATOM 663 C CA . ILE A 1 97 ? 211.389 230.047 209.001 1.00 93.42 89 ILE A CA 1
ATOM 664 C C . ILE A 1 97 ? 210.345 230.794 209.821 1.00 95.93 89 ILE A C 1
ATOM 665 O O . ILE A 1 97 ? 209.434 230.181 210.397 1.00 100.64 89 ILE A O 1
ATOM 670 N N . VAL A 1 98 ? 210.362 232.128 209.754 1.00 95.67 90 VAL A N 1
ATOM 671 C CA . VAL A 1 98 ? 209.474 232.906 210.614 1.00 94.89 90 VAL A CA 1
ATOM 672 C C . VAL A 1 98 ? 208.019 232.636 210.277 1.00 99.42 90 VAL A C 1
ATOM 673 O O . VAL A 1 98 ? 207.212 232.306 211.160 1.00 100.73 90 VAL A O 1
ATOM 677 N N . LEU A 1 99 ? 207.691 232.627 208.989 1.00 98.76 91 LEU A N 1
ATOM 678 C CA . LEU A 1 99 ? 206.295 232.476 208.631 1.00 94.99 91 LEU A CA 1
ATOM 679 C C . LEU A 1 99 ? 205.777 231.113 209.035 1.00 98.72 91 LEU A C 1
ATOM 680 O O . LEU A 1 99 ? 204.585 230.986 209.340 1.00 106.33 91 LEU A O 1
ATOM 685 N N . SER A 1 100 ? 206.664 230.120 209.158 1.00 97.30 92 SER A N 1
ATOM 686 C CA . SER A 1 100 ? 206.164 228.792 209.471 1.00 98.57 92 SER A CA 1
ATOM 687 C C . SER A 1 100 ? 205.502 228.784 210.834 1.00 101.71 92 SER A C 1
ATOM 688 O O . SER A 1 100 ? 204.421 228.200 210.991 1.00 110.46 92 SER A O 1
ATOM 691 N N . TRP A 1 101 ? 206.025 229.578 211.773 1.00 97.59 93 TRP A N 1
ATOM 692 C CA . TRP A 1 101 ? 205.425 229.569 213.099 1.00 100.25 93 TRP A CA 1
ATOM 693 C C . TRP A 1 101 ? 204.015 230.121 213.038 1.00 105.54 93 TRP A C 1
ATOM 694 O O . TRP A 1 101 ? 203.082 229.513 213.583 1.00 111.15 93 TRP A O 1
ATOM 705 N N . LEU A 1 102 ? 203.813 231.161 212.229 1.00 104.34 94 LEU A N 1
ATOM 706 C CA . LEU A 1 102 ? 202.485 231.743 212.126 1.00 101.55 94 LEU A CA 1
ATOM 707 C C . LEU A 1 102 ? 201.509 230.715 211.592 1.00 103.25 94 LEU A C 1
ATOM 708 O O . LEU A 1 102 ? 200.367 230.632 212.055 1.00 106.51 94 LEU A O 1
ATOM 713 N N . ARG A 1 103 ? 201.935 229.925 210.608 1.00 103.50 95 ARG A N 1
ATOM 714 C CA . ARG A 1 103 ? 201.018 228.939 210.060 1.00 102.96 95 ARG A CA 1
ATOM 715 C C . ARG A 1 103 ? 200.667 227.880 211.097 1.00 109.14 95 ARG A C 1
ATOM 716 O O . ARG A 1 103 ? 199.486 227.552 211.277 1.00 114.69 95 ARG A O 1
ATOM 724 N N . SER A 1 104 ? 201.656 227.429 211.879 1.00 110.37 96 SER A N 1
ATOM 725 C CA . SER A 1 104 ? 201.394 226.326 212.799 1.00 109.23 96 SER A CA 1
ATOM 726 C C . SER A 1 104 ? 200.349 226.701 213.833 1.00 111.81 96 SER A C 1
ATOM 727 O O . SER A 1 104 ? 199.389 225.952 214.056 1.00 118.73 96 SER A O 1
ATOM 730 N N . ASN A 1 105 ? 200.447 227.908 214.382 1.00 110.39 97 ASN A N 1
ATOM 731 C CA . ASN A 1 105 ? 199.522 228.294 215.432 1.00 114.12 97 ASN A CA 1
ATOM 732 C C . ASN A 1 105 ? 198.110 228.412 214.887 1.00 114.29 97 ASN A C 1
ATOM 733 O O . ASN A 1 105 ? 197.143 228.227 215.633 1.00 115.01 97 ASN A O 1
ATOM 738 N N . ILE A 1 106 ? 197.968 228.725 213.598 1.00 112.65 98 ILE A N 1
ATOM 739 C CA . ILE A 1 106 ? 196.631 228.797 213.027 1.00 109.20 98 ILE A CA 1
ATOM 740 C C . ILE A 1 106 ? 196.001 227.411 212.984 1.00 115.28 98 ILE A C 1
ATOM 741 O O . ILE A 1 106 ? 194.809 227.248 213.270 1.00 120.59 98 ILE A O 1
ATOM 746 N N . GLU A 1 107 ? 196.789 226.388 212.635 1.00 116.96 99 GLU A N 1
ATOM 747 C CA . GLU A 1 107 ? 196.240 225.037 212.560 1.00 121.11 99 GLU A CA 1
ATOM 748 C C . GLU A 1 107 ? 195.743 224.553 213.917 1.00 126.00 99 GLU A C 1
ATOM 749 O O . GLU A 1 107 ? 194.652 223.982 214.019 1.00 126.07 99 GLU A O 1
ATOM 755 N N . LYS A 1 108 ? 196.527 224.773 214.968 1.00 127.71 100 LYS A N 1
ATOM 756 C CA . LYS A 1 108 ? 196.153 224.343 216.307 1.00 123.28 100 LYS A CA 1
ATOM 757 C C . LYS A 1 108 ? 196.927 225.180 217.313 1.00 127.07 100 LYS A C 1
ATOM 758 O O . LYS A 1 108 ? 198.014 225.678 217.013 1.00 130.35 100 LYS A O 1
ATOM 764 N N . GLU A 1 109 ? 196.356 225.334 218.503 1.00 125.46 101 GLU A N 1
ATOM 765 C CA . GLU A 1 109 ? 196.978 226.173 219.517 1.00 128.22 101 GLU A CA 1
ATOM 766 C C . GLU A 1 109 ? 198.290 225.558 219.988 1.00 134.47 101 GLU A C 1
ATOM 767 O O . GLU A 1 109 ? 198.377 224.353 220.235 1.00 136.36 101 GLU A O 1
ATOM 769 N N . SER A 1 110 ? 199.314 226.404 220.108 1.00 130.87 102 SER A N 1
ATOM 770 C CA . SER A 1 110 ? 200.606 226.030 220.685 1.00 128.63 102 SER A CA 1
ATOM 771 C C . SER A 1 110 ? 201.262 224.871 219.938 1.00 125.84 102 SER A C 1
ATOM 772 O O . SER A 1 110 ? 201.975 224.061 220.534 1.00 128.46 102 SER A O 1
ATOM 775 N N . LYS A 1 111 ? 201.032 224.779 218.639 1.00 122.94 103 LYS A N 1
ATOM 776 C CA . LYS A 1 111 ? 201.716 223.776 217.835 1.00 118.91 103 LYS A CA 1
ATOM 777 C C . LYS A 1 111 ? 203.139 224.240 217.527 1.00 123.59 103 LYS A C 1
ATOM 778 O O . LYS A 1 111 ? 203.353 225.413 217.213 1.00 127.79 103 LYS A O 1
ATOM 784 N N . PRO A 1 112 ? 204.128 223.355 217.616 1.00 118.77 104 PRO A N 1
ATOM 785 C CA . PRO A 1 112 ? 205.507 223.763 217.333 1.00 113.76 104 PRO A CA 1
ATOM 786 C C . PRO A 1 112 ? 205.719 224.061 215.857 1.00 114.26 104 PRO A C 1
ATOM 787 O O . PRO A 1 112 ? 205.011 223.565 214.979 1.00 117.88 104 PRO A O 1
ATOM 791 N N . GLY A 1 113 ? 206.723 224.892 215.594 1.00 112.63 105 GLY A N 1
ATOM 792 C CA . GLY A 1 113 ? 207.068 225.274 214.239 1.00 109.70 105 GLY A CA 1
ATOM 793 C C . GLY A 1 113 ? 208.342 224.624 213.742 1.00 113.34 105 GLY A C 1
ATOM 794 O O . GLY A 1 113 ? 208.485 223.400 213.804 1.00 121.25 105 GLY A O 1
ATOM 795 N N . THR A 1 114 ? 209.275 225.431 213.244 1.00 110.35 106 THR A N 1
ATOM 796 C CA . THR A 1 114 ? 210.546 224.948 212.724 1.00 111.15 106 THR A CA 1
ATOM 797 C C . THR A 1 114 ? 211.683 225.579 213.514 1.00 113.80 106 THR A C 1
ATOM 798 O O . THR A 1 114 ? 211.743 226.804 213.650 1.00 114.49 106 THR A O 1
ATOM 802 N N . TYR A 1 115 ? 212.579 224.743 214.027 1.00 114.56 107 TYR A N 1
ATOM 803 C CA . TYR A 1 115 ? 213.690 225.208 214.841 1.00 115.89 107 TYR A CA 1
ATOM 804 C C . TYR A 1 115 ? 214.926 225.449 213.981 1.00 115.57 107 TYR A C 1
ATOM 805 O O . TYR A 1 115 ? 214.987 225.076 212.808 1.00 119.50 107 TYR A O 1
ATOM 814 N N . ILE A 1 116 ? 215.924 226.084 214.585 1.00 115.30 108 ILE A N 1
ATOM 815 C CA . ILE A 1 116 ? 217.217 226.293 213.946 1.00 120.61 108 ILE A CA 1
ATOM 816 C C . ILE A 1 116 ? 218.141 225.160 214.370 1.00 129.61 108 ILE A C 1
ATOM 817 O O . ILE A 1 116 ? 218.407 224.979 215.563 1.00 135.03 108 ILE A O 1
ATOM 822 N N . LYS A 1 117 ? 218.630 224.398 213.398 1.00 132.40 109 LYS A N 1
ATOM 823 C CA . LYS A 1 117 ? 219.494 223.271 213.706 1.00 135.28 109 LYS A CA 1
ATOM 824 C C . LYS A 1 117 ? 220.889 223.751 214.093 1.00 137.72 109 LYS A C 1
ATOM 825 O O . LYS A 1 117 ? 221.317 224.856 213.748 1.00 140.10 109 LYS A O 1
ATOM 831 N N . SER A 1 118 ? 221.601 222.894 214.827 1.00 138.18 110 SER A N 1
ATOM 832 C CA . SER A 1 118 ? 222.868 223.297 215.427 1.00 140.13 110 SER A CA 1
ATOM 833 C C . SER A 1 118 ? 223.935 223.577 214.378 1.00 141.45 110 SER A C 1
ATOM 834 O O . SER A 1 118 ? 224.770 224.467 214.573 1.00 142.78 110 SER A O 1
ATOM 837 N N . HIS A 1 119 ? 223.937 222.833 213.273 1.00 139.97 111 HIS A N 1
ATOM 838 C CA . HIS A 1 119 ? 224.989 222.999 212.278 1.00 140.88 111 HIS A CA 1
ATOM 839 C C . HIS A 1 119 ? 224.864 224.294 211.486 1.00 143.20 111 HIS A C 1
ATOM 840 O O . HIS A 1 119 ? 225.782 224.622 210.728 1.00 142.70 111 HIS A O 1
ATOM 847 N N . GLU A 1 120 ? 223.764 225.033 211.633 1.00 141.82 112 GLU A N 1
ATOM 848 C CA . GLU A 1 120 ? 223.607 226.304 210.940 1.00 136.68 112 GLU A CA 1
ATOM 849 C C . GLU A 1 120 ? 224.225 227.477 211.687 1.00 135.87 112 GLU A C 1
ATOM 850 O O . GLU A 1 120 ? 224.282 228.578 211.132 1.00 138.89 112 GLU A O 1
ATOM 856 N N . VAL A 1 121 ? 224.679 227.278 212.924 1.00 134.03 113 VAL A N 1
ATOM 857 C CA . VAL A 1 121 ? 225.328 228.357 213.653 1.00 135.39 113 VAL A CA 1
ATOM 858 C C . VAL A 1 121 ? 226.721 228.589 213.081 1.00 142.37 113 VAL A C 1
ATOM 859 O O . VAL A 1 121 ? 227.352 227.680 212.526 1.00 146.06 113 VAL A O 1
ATOM 863 N N . ASN A 1 122 ? 227.204 229.823 213.206 1.00 144.75 114 ASN A N 1
ATOM 864 C CA . ASN A 1 122 ? 228.521 230.165 212.690 1.00 151.44 114 ASN A CA 1
ATOM 865 C C . ASN A 1 122 ? 229.600 229.368 213.414 1.00 157.91 114 ASN A C 1
ATOM 866 O O . ASN A 1 122 ? 229.491 229.068 214.605 1.00 159.92 114 ASN A O 1
ATOM 871 N N . ASN A 1 123 ? 230.654 229.026 212.678 1.00 161.26 115 ASN A N 1
ATOM 872 C CA . ASN A 1 123 ? 231.726 228.191 213.201 1.00 164.00 115 ASN A CA 1
ATOM 873 C C . ASN A 1 123 ? 232.861 228.992 213.823 1.00 166.34 115 ASN A C 1
ATOM 874 O O . ASN A 1 123 ? 233.862 228.399 214.237 1.00 167.62 115 ASN A O 1
ATOM 879 N N . SER A 1 124 ? 232.736 230.314 213.895 1.00 166.22 116 SER A N 1
ATOM 880 C CA . SER A 1 124 ? 233.776 231.132 214.496 1.00 167.21 116 SER A CA 1
ATOM 881 C C . SER A 1 124 ? 233.879 230.851 215.992 1.00 170.11 116 SER A C 1
ATOM 882 O O . SER A 1 124 ? 232.930 230.396 216.637 1.00 169.88 116 SER A O 1
ATOM 885 N N . VAL A 1 125 ? 235.063 231.125 216.545 1.00 171.95 117 VAL A N 1
ATOM 886 C CA . VAL A 1 125 ? 235.326 230.820 217.950 1.00 175.01 117 VAL A CA 1
ATOM 887 C C . VAL A 1 125 ? 234.742 231.846 218.905 1.00 172.32 117 VAL A C 1
ATOM 888 O O . VAL A 1 125 ? 234.735 231.611 220.119 1.00 171.53 117 VAL A O 1
ATOM 892 N N . ASP A 1 126 ? 234.253 232.977 218.399 1.00 169.54 118 ASP A N 1
ATOM 893 C CA . ASP A 1 126 ? 233.757 234.060 219.238 1.00 167.53 118 ASP A CA 1
ATOM 894 C C . ASP A 1 126 ? 232.242 234.221 219.140 1.00 167.42 118 ASP A C 1
ATOM 895 O O . ASP A 1 126 ? 231.715 235.315 219.351 1.00 168.91 118 ASP A O 1
ATOM 897 N N . VAL A 1 127 ? 231.530 233.143 218.822 1.00 163.93 119 VAL A N 1
ATOM 898 C CA . VAL A 1 127 ? 230.076 233.168 218.741 1.00 154.57 119 VAL A CA 1
ATOM 899 C C . VAL A 1 127 ? 229.517 232.166 219.739 1.00 150.44 119 VAL A C 1
ATOM 900 O O . VAL A 1 127 ? 230.172 231.182 220.097 1.00 152.75 119 VAL A O 1
ATOM 904 N N . GLU A 1 128 ? 228.296 232.431 220.198 1.00 143.22 120 GLU A N 1
ATOM 905 C CA . GLU A 1 128 ? 227.653 231.563 221.175 1.00 139.44 120 GLU A CA 1
ATOM 906 C C . GLU A 1 128 ? 226.242 231.188 220.743 1.00 138.35 120 GLU A C 1
ATOM 907 O O . GLU A 1 128 ? 225.748 230.112 221.093 1.00 138.80 120 GLU A O 1
ATOM 909 N N . TYR A 1 129 ? 225.587 232.062 219.984 1.00 136.68 121 TYR A N 1
ATOM 910 C CA . TYR A 1 129 ? 224.199 231.832 219.610 1.00 130.94 121 TYR A CA 1
ATOM 911 C C . TYR A 1 129 ? 223.879 232.613 218.346 1.00 130.69 121 TYR A C 1
ATOM 912 O O . TYR A 1 129 ? 224.591 233.547 217.972 1.00 133.45 121 TYR A O 1
ATOM 921 N N . ALA A 1 130 ? 222.788 232.213 217.696 1.00 126.36 122 ALA A N 1
ATOM 922 C CA . ALA A 1 130 ? 222.291 232.873 216.500 1.00 121.25 122 ALA A CA 1
ATOM 923 C C . ALA A 1 130 ? 220.828 233.238 216.698 1.00 120.09 122 ALA A C 1
ATOM 924 O O . ALA A 1 130 ? 220.097 232.553 217.420 1.00 121.90 122 ALA A O 1
ATOM 926 N N . SER A 1 131 ? 220.404 234.325 216.053 1.00 119.75 123 SER A N 1
ATOM 927 C CA . SER A 1 131 ? 219.051 234.825 216.247 1.00 117.54 123 SER A CA 1
ATOM 928 C C . SER A 1 131 ? 218.524 235.443 214.959 1.00 117.55 123 SER A C 1
ATOM 929 O O . SER A 1 131 ? 219.284 235.848 214.078 1.00 121.36 123 SER A O 1
ATOM 932 N N . ILE A 1 132 ? 217.196 235.500 214.871 1.00 113.61 124 ILE A N 1
ATOM 933 C CA . ILE A 1 132 ? 216.468 236.110 213.764 1.00 105.83 124 ILE A CA 1
ATOM 934 C C . ILE A 1 132 ? 215.304 236.903 214.343 1.00 108.47 124 ILE A C 1
ATOM 935 O O . ILE A 1 132 ? 214.559 236.390 215.185 1.00 113.01 124 ILE A O 1
ATOM 940 N N . ASP A 1 133 ? 215.143 238.145 213.896 1.00 107.93 125 ASP A N 1
ATOM 941 C CA . ASP A 1 133 ? 214.139 239.058 214.428 1.00 113.33 125 ASP A CA 1
ATOM 942 C C . ASP A 1 133 ? 213.283 239.531 213.261 1.00 117.61 125 ASP A C 1
ATOM 943 O O . ASP A 1 133 ? 213.815 239.972 212.238 1.00 119.60 125 ASP A O 1
ATOM 948 N N . ALA A 1 134 ? 211.961 239.448 213.417 1.00 115.94 126 ALA A N 1
ATOM 949 C CA . ALA A 1 134 ? 211.040 239.878 212.374 1.00 108.32 126 ALA A CA 1
ATOM 950 C C . ALA A 1 134 ? 209.896 240.675 212.985 1.00 112.19 126 ALA A C 1
ATOM 951 O O . ALA A 1 134 ? 209.584 240.542 214.171 1.00 119.98 126 ALA A O 1
ATOM 953 N N . ASN A 1 135 ? 209.255 241.493 212.146 1.00 110.35 127 ASN A N 1
ATOM 954 C CA . ASN A 1 135 ? 208.126 242.315 212.560 1.00 111.00 127 ASN A CA 1
ATOM 955 C C . ASN A 1 135 ? 207.044 242.291 211.488 1.00 109.66 127 ASN A C 1
ATOM 956 O O . ASN A 1 135 ? 207.334 242.412 210.293 1.00 116.55 127 ASN A O 1
ATOM 961 N N . ILE A 1 136 ? 205.792 242.184 211.930 1.00 106.30 128 ILE A N 1
ATOM 962 C CA . ILE A 1 136 ? 204.629 242.108 211.053 1.00 107.74 128 ILE A CA 1
ATOM 963 C C . ILE A 1 136 ? 203.706 243.279 211.355 1.00 113.93 128 ILE A C 1
ATOM 964 O O . ILE A 1 136 ? 203.336 243.501 212.517 1.00 118.40 128 ILE A O 1
ATOM 969 N N . LYS A 1 137 ? 203.343 244.030 210.314 1.00 118.62 129 LYS A N 1
ATOM 970 C CA . LYS A 1 137 ? 202.474 245.187 210.437 1.00 119.19 129 LYS A CA 1
ATOM 971 C C . LYS A 1 137 ? 201.139 244.917 209.753 1.00 125.15 129 LYS A C 1
ATOM 972 O O . LYS A 1 137 ? 201.085 244.358 208.644 1.00 129.21 129 LYS A O 1
ATOM 978 N N . LEU A 1 138 ? 200.063 245.319 210.433 1.00 128.44 130 LEU A N 1
ATOM 979 C CA . LEU A 1 138 ? 198.686 245.122 209.975 1.00 127.61 130 LEU A CA 1
ATOM 980 C C . LEU A 1 138 ? 197.926 246.397 210.338 1.00 133.29 130 LEU A C 1
ATOM 981 O O . LEU A 1 138 ? 197.430 246.531 211.459 1.00 136.98 130 LEU A O 1
ATOM 986 N N . LYS A 1 139 ? 197.838 247.324 209.380 1.00 136.03 131 LYS A N 1
ATOM 987 C CA . LYS A 1 139 ? 197.346 248.680 209.619 1.00 142.45 131 LYS A CA 1
ATOM 988 C C . LYS A 1 139 ? 198.190 249.391 210.668 1.00 143.75 131 LYS A C 1
ATOM 989 O O . LYS A 1 139 ? 199.267 249.909 210.358 1.00 145.33 131 LYS A O 1
ATOM 995 N N . ASP A 1 140 ? 197.710 249.427 211.911 1.00 145.59 132 ASP A N 1
ATOM 996 C CA . ASP A 1 140 ? 198.451 250.027 213.015 1.00 148.67 132 ASP A CA 1
ATOM 997 C C . ASP A 1 140 ? 198.725 249.013 214.116 1.00 146.35 132 ASP A C 1
ATOM 998 O O . ASP A 1 140 ? 199.030 249.393 215.251 1.00 148.72 132 ASP A O 1
ATOM 1003 N N . PHE A 1 141 ? 198.620 247.729 213.796 1.00 140.37 133 PHE A N 1
ATOM 1004 C CA . PHE A 1 141 ? 198.848 246.644 214.737 1.00 133.81 133 PHE A CA 1
ATOM 1005 C C . PHE A 1 141 ? 200.219 246.053 214.436 1.00 136.71 133 PHE A C 1
ATOM 1006 O O . PHE A 1 141 ? 200.466 245.585 213.318 1.00 139.30 133 PHE A O 1
ATOM 1014 N N . ASN A 1 142 ? 201.108 246.089 215.423 1.00 132.93 134 ASN A N 1
ATOM 1015 C CA . ASN A 1 142 ? 202.497 245.687 215.252 1.00 126.86 134 ASN A CA 1
ATOM 1016 C C . ASN A 1 142 ? 202.780 244.460 216.101 1.00 126.72 134 ASN A C 1
ATOM 1017 O O . ASN A 1 142 ? 202.439 244.431 217.287 1.00 129.73 134 ASN A O 1
ATOM 1022 N N . THR A 1 143 ? 203.403 243.449 215.497 1.00 125.89 135 THR A N 1
ATOM 1023 C CA . THR A 1 143 ? 203.844 242.276 216.236 1.00 121.22 135 THR A CA 1
ATOM 1024 C C . THR A 1 143 ? 205.296 241.994 215.886 1.00 120.01 135 THR A C 1
ATOM 1025 O O . THR A 1 143 ? 205.770 242.357 214.808 1.00 121.11 135 THR A O 1
ATOM 1029 N N . SER A 1 144 ? 205.998 241.334 216.803 1.00 119.00 136 SER A N 1
ATOM 1030 C CA . SER A 1 144 ? 207.399 241.007 216.597 1.00 118.46 136 SER A CA 1
ATOM 1031 C C . SER A 1 144 ? 207.673 239.593 217.081 1.00 115.30 136 SER A C 1
ATOM 1032 O O . SER A 1 144 ? 207.036 239.105 218.017 1.00 114.74 136 SER A O 1
ATOM 1035 N N . ILE A 1 145 ? 208.633 238.943 216.431 1.00 115.66 137 ILE A N 1
ATOM 1036 C CA . ILE A 1 145 ? 209.013 237.576 216.765 1.00 113.29 137 ILE A CA 1
ATOM 1037 C C . ILE A 1 145 ? 210.529 237.444 216.729 1.00 118.71 137 ILE A C 1
ATOM 1038 O O . ILE A 1 145 ? 211.192 237.957 215.821 1.00 120.43 137 ILE A O 1
ATOM 1043 N N . LEU A 1 146 ? 211.076 236.776 217.740 1.00 115.04 138 LEU A N 1
ATOM 1044 C CA . LEU A 1 146 ? 212.502 236.507 217.838 1.00 110.90 138 LEU A CA 1
ATOM 1045 C C . LEU A 1 146 ? 212.703 235.005 217.961 1.00 109.28 138 LEU A C 1
ATOM 1046 O O . LEU A 1 146 ? 212.025 234.349 218.757 1.00 112.16 138 LEU A O 1
ATOM 1051 N N . ILE A 1 147 ? 213.630 234.465 217.176 1.00 108.96 139 ILE A N 1
ATOM 1052 C CA . ILE A 1 147 ? 213.939 233.041 217.179 1.00 110.03 139 ILE A CA 1
ATOM 1053 C C . ILE A 1 147 ? 215.440 232.888 217.349 1.00 112.74 139 ILE A C 1
ATOM 1054 O O . ILE A 1 147 ? 216.211 233.435 216.558 1.00 112.51 139 ILE A O 1
ATOM 1059 N N . THR A 1 148 ? 215.860 232.125 218.353 1.00 116.22 140 THR A N 1
ATOM 1060 C CA . THR A 1 148 ? 217.278 232.038 218.662 1.00 118.96 140 THR A CA 1
ATOM 1061 C C . THR A 1 148 ? 217.644 230.620 219.066 1.00 117.41 140 THR A C 1
ATOM 1062 O O . THR A 1 148 ? 216.810 229.846 219.540 1.00 116.26 140 THR A O 1
ATOM 1066 N N . LYS A 1 149 ? 218.918 230.295 218.866 1.00 117.91 141 LYS A N 1
ATOM 1067 C CA . LYS A 1 149 ? 219.448 228.992 219.237 1.00 117.19 141 LYS A CA 1
ATOM 1068 C C . LYS A 1 149 ? 220.904 229.146 219.647 1.00 123.89 141 LYS A C 1
ATOM 1069 O O . LYS A 1 149 ? 221.660 229.879 219.006 1.00 129.38 141 LYS A O 1
ATOM 1075 N N . ALA A 1 150 ? 221.294 228.437 220.702 1.00 126.91 142 ALA A N 1
ATOM 1076 C CA . ALA A 1 150 ? 222.635 228.519 221.256 1.00 128.92 142 ALA A CA 1
ATOM 1077 C C . ALA A 1 150 ? 223.417 227.251 220.941 1.00 134.08 142 ALA A C 1
ATOM 1078 O O . ALA A 1 150 ? 222.841 226.179 220.741 1.00 138.34 142 ALA A O 1
ATOM 1080 N N . LYS A 1 151 ? 224.739 227.387 220.901 1.00 132.89 143 LYS A N 1
ATOM 1081 C CA . LYS A 1 151 ? 225.607 226.264 220.591 1.00 134.45 143 LYS A CA 1
ATOM 1082 C C . LYS A 1 151 ? 225.608 225.256 221.739 1.00 141.53 143 LYS A C 1
ATOM 1083 O O . LYS A 1 151 ? 225.241 225.566 222.875 1.00 144.60 143 LYS A O 1
ATOM 1089 N N . GLU A 1 152 ? 226.023 224.030 221.426 1.00 142.85 144 GLU A N 1
ATOM 1090 C CA . GLU A 1 152 ? 226.101 222.983 222.435 1.00 144.23 144 GLU A CA 1
ATOM 1091 C C . GLU A 1 152 ? 227.139 223.326 223.494 1.00 142.86 144 GLU A C 1
ATOM 1092 O O . GLU A 1 152 ? 228.227 223.820 223.188 1.00 146.47 144 GLU A O 1
ATOM 1098 N N . GLY A 1 153 ? 226.797 223.056 224.751 1.00 138.84 145 GLY A N 1
ATOM 1099 C CA . GLY A 1 153 ? 227.696 223.317 225.854 1.00 134.62 145 GLY A CA 1
ATOM 1100 C C . GLY A 1 153 ? 227.786 224.761 226.284 1.00 133.79 145 GLY A C 1
ATOM 1101 O O . GLY A 1 153 ? 228.702 225.108 227.038 1.00 135.71 145 GLY A O 1
ATOM 1102 N N . ALA A 1 154 ? 226.875 225.615 225.829 1.00 129.05 146 ALA A N 1
ATOM 1103 C CA . ALA A 1 154 ? 226.897 227.013 226.226 1.00 126.05 146 ALA A CA 1
ATOM 1104 C C . ALA A 1 154 ? 226.505 227.161 227.690 1.00 128.43 146 ALA A C 1
ATOM 1105 O O . ALA A 1 154 ? 225.671 226.417 228.212 1.00 133.25 146 ALA A O 1
ATOM 1107 N N . TYR A 1 155 ? 227.125 228.135 228.358 1.00 123.66 147 TYR A N 1
ATOM 1108 C CA . TYR A 1 155 ? 226.833 228.361 229.769 1.00 124.45 147 TYR A CA 1
ATOM 1109 C C . TYR A 1 155 ? 225.402 228.843 229.973 1.00 132.69 147 TYR A C 1
ATOM 1110 O O . TYR A 1 155 ? 224.735 228.435 230.930 1.00 134.97 147 TYR A O 1
ATOM 1119 N N . TYR A 1 156 ? 224.913 229.708 229.089 1.00 136.05 148 TYR A N 1
ATOM 1120 C CA . TYR A 1 156 ? 223.558 230.235 229.157 1.00 136.97 148 TYR A CA 1
ATOM 1121 C C . TYR A 1 156 ? 222.740 229.738 227.973 1.00 138.45 148 TYR A C 1
ATOM 1122 O O . TYR A 1 156 ? 223.256 229.616 226.858 1.00 145.76 148 TYR A O 1
ATOM 1131 N N . SER A 1 157 ? 221.465 229.456 228.219 1.00 133.58 149 SER A N 1
ATOM 1132 C CA . SER A 1 157 ? 220.543 229.012 227.185 1.00 137.82 149 SER A CA 1
ATOM 1133 C C . SER A 1 157 ? 219.598 230.144 226.803 1.00 143.62 149 SER A C 1
ATOM 1134 O O . SER A 1 157 ? 219.333 231.049 227.598 1.00 144.54 149 SER A O 1
ATOM 1137 N N . ARG A 1 158 ? 219.092 230.083 225.573 1.00 141.71 150 ARG A N 1
ATOM 1138 C CA . ARG A 1 158 ? 218.177 231.085 225.047 1.00 138.57 150 ARG A CA 1
ATOM 1139 C C . ARG A 1 158 ? 216.920 230.409 224.521 1.00 136.70 150 ARG A C 1
ATOM 1140 O O . ARG A 1 158 ? 216.958 229.264 224.064 1.00 137.47 150 ARG A O 1
ATOM 1148 N N . ASN A 1 159 ? 215.803 231.132 224.581 1.00 131.48 151 ASN A N 1
ATOM 1149 C CA . ASN A 1 159 ? 214.512 230.607 224.164 1.00 130.70 151 ASN A CA 1
ATOM 1150 C C . ASN A 1 159 ? 213.801 231.613 223.268 1.00 128.37 151 ASN A C 1
ATOM 1151 O O . ASN A 1 159 ? 214.082 232.813 223.297 1.00 129.48 151 ASN A O 1
ATOM 1156 N N . ASN A 1 160 ? 212.871 231.101 222.467 1.00 124.71 152 ASN A N 1
ATOM 1157 C CA . ASN A 1 160 ? 212.063 231.938 221.595 1.00 120.54 152 ASN A CA 1
ATOM 1158 C C . ASN A 1 160 ? 211.018 232.716 222.391 1.00 126.88 152 ASN A C 1
ATOM 1159 O O . ASN A 1 160 ? 210.704 232.397 223.540 1.00 135.51 152 ASN A O 1
ATOM 1164 N N . GLU A 1 161 ? 210.481 233.759 221.759 1.00 123.51 153 GLU A N 1
ATOM 1165 C CA . GLU A 1 161 ? 209.422 234.590 222.328 1.00 125.00 153 GLU A CA 1
ATOM 1166 C C . GLU A 1 161 ? 208.243 234.571 221.363 1.00 121.72 153 GLU A C 1
ATOM 1167 O O . GLU A 1 161 ? 208.317 235.156 220.278 1.00 124.00 153 GLU A O 1
ATOM 1173 N N . LEU A 1 162 ? 207.155 233.906 221.755 1.00 115.81 154 LEU A N 1
ATOM 1174 C CA . LEU A 1 162 ? 206.026 233.662 220.864 1.00 115.50 154 LEU A CA 1
ATOM 1175 C C . LEU A 1 162 ? 204.718 234.259 221.380 1.00 120.88 154 LEU A C 1
ATOM 1176 O O . LEU A 1 162 ? 203.641 233.734 221.094 1.00 122.11 154 LEU A O 1
ATOM 1181 N N . LEU A 1 163 ? 204.784 235.348 222.145 1.00 121.24 155 LEU A N 1
ATOM 1182 C CA . LEU A 1 163 ? 203.555 235.982 222.617 1.00 121.12 155 LEU A CA 1
ATOM 1183 C C . LEU A 1 163 ? 202.805 236.667 221.478 1.00 120.90 155 LEU A C 1
ATOM 1184 O O . LEU A 1 163 ? 201.590 236.480 221.315 1.00 122.81 155 LEU A O 1
ATOM 1189 N N . GLY A 1 164 ? 203.522 237.434 220.653 1.00 116.25 156 GLY A N 1
ATOM 1190 C CA . GLY A 1 164 ? 202.862 238.185 219.598 1.00 116.20 156 GLY A CA 1
ATOM 1191 C C . GLY A 1 164 ? 202.245 237.290 218.543 1.00 115.93 156 GLY A C 1
ATOM 1192 O O . GLY A 1 164 ? 201.135 237.551 218.067 1.00 117.79 156 GLY A O 1
ATOM 1193 N N . VAL A 1 165 ? 202.954 236.230 218.155 1.00 114.21 157 VAL A N 1
ATOM 1194 C CA . VAL A 1 165 ? 202.434 235.341 217.124 1.00 112.41 157 VAL A CA 1
ATOM 1195 C C . VAL A 1 165 ? 201.162 234.667 217.613 1.00 114.36 157 VAL A C 1
ATOM 1196 O O . VAL A 1 165 ? 200.174 234.561 216.875 1.00 117.15 157 VAL A O 1
ATOM 1200 N N . LYS A 1 166 ? 201.169 234.182 218.857 1.00 112.18 158 LYS A N 1
ATOM 1201 C CA . LYS A 1 166 ? 199.992 233.497 219.372 1.00 115.58 158 LYS A CA 1
ATOM 1202 C C . LYS A 1 166 ? 198.824 234.461 219.505 1.00 118.68 158 LYS A C 1
ATOM 1203 O O . LYS A 1 166 ? 197.675 234.097 219.210 1.00 122.09 158 LYS A O 1
ATOM 1209 N N . LYS A 1 167 ? 199.112 235.721 219.847 1.00 116.78 159 LYS A N 1
ATOM 1210 C CA . LYS A 1 167 ? 198.044 236.707 219.949 1.00 116.63 159 LYS A CA 1
ATOM 1211 C C . LYS A 1 167 ? 197.437 236.986 218.583 1.00 117.64 159 LYS A C 1
ATOM 1212 O O . LYS A 1 167 ? 196.212 237.083 218.450 1.00 118.05 159 LYS A O 1
ATOM 1218 N N . LEU A 1 168 ? 198.278 237.127 217.558 1.00 116.93 160 LEU A N 1
ATOM 1219 C CA . LEU A 1 168 ? 197.758 237.397 216.222 1.00 111.20 160 LEU A CA 1
ATOM 1220 C C . LEU A 1 168 ? 196.967 236.207 215.691 1.00 112.01 160 LEU A C 1
ATOM 1221 O O . LEU A 1 168 ? 195.898 236.383 215.097 1.00 117.17 160 LEU A O 1
ATOM 1226 N N . ALA A 1 169 ? 197.474 234.988 215.893 1.00 110.65 161 ALA A N 1
ATOM 1227 C CA . ALA A 1 169 ? 196.774 233.802 215.413 1.00 110.72 161 ALA A CA 1
ATOM 1228 C C . ALA A 1 169 ? 195.454 233.579 216.136 1.00 118.90 161 ALA A C 1
ATOM 1229 O O . ALA A 1 169 ? 194.535 232.968 215.564 1.00 124.46 161 ALA A O 1
ATOM 1231 N N . SER A 1 170 ? 195.323 234.086 217.367 1.00 118.24 162 SER A N 1
ATOM 1232 C CA . SER A 1 170 ? 194.074 233.882 218.086 1.00 121.32 162 SER A CA 1
ATOM 1233 C C . SER A 1 170 ? 192.926 234.620 217.416 1.00 124.16 162 SER A C 1
ATOM 1234 O O . SER A 1 170 ? 191.795 234.127 217.418 1.00 127.31 162 SER A O 1
ATOM 1237 N N . ILE A 1 171 ? 193.198 235.782 216.819 1.00 121.46 163 ILE A N 1
ATOM 1238 C CA . ILE A 1 171 ? 192.141 236.539 216.154 1.00 119.43 163 ILE A CA 1
ATOM 1239 C C . ILE A 1 171 ? 191.614 235.760 214.957 1.00 121.23 163 ILE A C 1
ATOM 1240 O O . ILE A 1 171 ? 190.398 235.666 214.737 1.00 128.97 163 ILE A O 1
ATOM 1245 N N . TYR A 1 172 ? 192.526 235.202 214.156 1.00 117.68 164 TYR A N 1
ATOM 1246 C CA . TYR A 1 172 ? 192.111 234.442 212.984 1.00 117.30 164 TYR A CA 1
ATOM 1247 C C . TYR A 1 172 ? 191.316 233.213 213.392 1.00 125.17 164 TYR A C 1
ATOM 1248 O O . TYR A 1 172 ? 190.278 232.909 212.790 1.00 132.14 164 TYR A O 1
ATOM 1257 N N . ARG A 1 173 ? 191.763 232.513 214.441 1.00 124.53 165 ARG A N 1
ATOM 1258 C CA . ARG A 1 173 ? 191.007 231.345 214.882 1.00 126.69 165 ARG A CA 1
ATOM 1259 C C . ARG A 1 173 ? 189.634 231.751 215.399 1.00 134.42 165 ARG A C 1
ATOM 1260 O O . ARG A 1 173 ? 188.634 231.074 215.127 1.00 140.29 165 ARG A O 1
ATOM 1268 N N . LEU A 1 174 ? 189.558 232.883 216.100 1.00 134.49 166 LEU A N 1
ATOM 1269 C CA . LEU A 1 174 ? 188.292 233.315 216.677 1.00 137.99 166 LEU A CA 1
ATOM 1270 C C . LEU A 1 174 ? 187.293 233.644 215.579 1.00 140.07 166 LEU A C 1
ATOM 1271 O O . LEU A 1 174 ? 186.137 233.209 215.625 1.00 143.86 166 LEU A O 1
ATOM 1276 N N . VAL A 1 175 ? 187.723 234.423 214.585 1.00 137.42 167 VAL A N 1
ATOM 1277 C CA . VAL A 1 175 ? 186.815 234.793 213.503 1.00 135.73 167 VAL A CA 1
ATOM 1278 C C . VAL A 1 175 ? 186.404 233.559 212.710 1.00 143.12 167 VAL A C 1
ATOM 1279 O O . VAL A 1 175 ? 185.222 233.374 212.395 1.00 150.02 167 VAL A O 1
ATOM 1283 N N . ASN A 1 176 ? 187.365 232.689 212.381 1.00 145.91 168 ASN A N 1
ATOM 1284 C CA . ASN A 1 176 ? 187.039 231.479 211.636 1.00 150.29 168 ASN A CA 1
ATOM 1285 C C . ASN A 1 176 ? 186.116 230.543 212.409 1.00 152.97 168 ASN A C 1
ATOM 1286 O O . ASN A 1 176 ? 185.430 229.721 211.792 1.00 156.78 168 ASN A O 1
ATOM 1291 N N . LYS A 1 177 ? 186.082 230.646 213.740 1.00 151.16 169 LYS A N 1
ATOM 1292 C CA . LYS A 1 177 ? 185.249 229.740 214.525 1.00 155.14 169 LYS A CA 1
ATOM 1293 C C . LYS A 1 177 ? 183.762 230.046 214.371 1.00 160.68 169 LYS A C 1
ATOM 1294 O O . LYS A 1 177 ? 182.935 229.127 214.365 1.00 163.48 169 LYS A O 1
ATOM 1300 N N . TYR A 1 178 ? 183.397 231.321 214.246 1.00 160.94 170 TYR A N 1
ATOM 1301 C CA . TYR A 1 178 ? 181.987 231.693 214.191 1.00 164.40 170 TYR A CA 1
ATOM 1302 C C . TYR A 1 178 ? 181.433 231.782 212.776 1.00 167.64 170 TYR A C 1
ATOM 1303 O O . TYR A 1 178 ? 180.258 231.459 212.564 1.00 173.44 170 TYR A O 1
ATOM 1312 N N . VAL A 1 179 ? 182.235 232.207 211.807 1.00 168.19 171 VAL A N 1
ATOM 1313 C CA . VAL A 1 179 ? 181.805 232.325 210.419 1.00 172.01 171 VAL A CA 1
ATOM 1314 C C . VAL A 1 179 ? 182.516 231.253 209.607 1.00 175.30 171 VAL A C 1
ATOM 1315 O O . VAL A 1 179 ? 183.732 231.070 209.737 1.00 174.72 171 VAL A O 1
ATOM 1319 N N . ASP A 1 180 ? 181.757 230.545 208.776 1.00 177.22 172 ASP A N 1
ATOM 1320 C CA . ASP A 1 180 ? 182.268 229.408 208.023 1.00 178.75 172 ASP A CA 1
ATOM 1321 C C . ASP A 1 180 ? 182.915 229.798 206.701 1.00 178.46 172 ASP A C 1
ATOM 1322 O O . ASP A 1 180 ? 183.408 228.917 205.988 1.00 175.99 172 ASP A O 1
ATOM 1327 N N . ASN A 1 181 ? 182.926 231.080 206.352 1.00 176.81 173 ASN A N 1
ATOM 1328 C CA . ASN A 1 181 ? 183.488 231.555 205.095 1.00 170.99 173 ASN A CA 1
ATOM 1329 C C . ASN A 1 181 ? 184.579 232.587 205.349 1.00 166.93 173 ASN A C 1
ATOM 1330 O O . ASN A 1 181 ? 184.637 233.632 204.698 1.00 165.18 173 ASN A O 1
ATOM 1335 N N . ALA A 1 182 ? 185.455 232.304 206.305 1.00 162.87 174 ALA A N 1
ATOM 1336 C CA . ALA A 1 182 ? 186.534 233.219 206.637 1.00 156.74 174 ALA A CA 1
ATOM 1337 C C . ALA A 1 182 ? 187.663 233.120 205.618 1.00 151.08 174 ALA A C 1
ATOM 1338 O O . ALA A 1 182 ? 187.885 232.074 205.001 1.00 149.02 174 ALA A O 1
ATOM 1340 N N . SER A 1 183 ? 188.376 234.226 205.447 1.00 147.71 175 SER A N 1
ATOM 1341 C CA . SER A 1 183 ? 189.523 234.297 204.556 1.00 139.12 175 SER A CA 1
ATOM 1342 C C . SER A 1 183 ? 190.814 234.235 205.361 1.00 133.73 175 SER A C 1
ATOM 1343 O O . SER A 1 183 ? 190.892 234.742 206.483 1.00 136.03 175 SER A O 1
ATOM 1346 N N . LEU A 1 184 ? 191.828 233.605 204.780 1.00 124.98 176 LEU A N 1
ATOM 1347 C CA . LEU A 1 184 ? 193.098 233.401 205.454 1.00 118.30 176 LEU A CA 1
ATOM 1348 C C . LEU A 1 184 ? 194.239 233.886 204.575 1.00 116.74 176 LEU A C 1
ATOM 1349 O O . LEU A 1 184 ? 194.128 233.878 203.346 1.00 119.58 176 LEU A O 1
ATOM 1354 N N . PRO A 1 185 ? 195.346 234.316 205.176 1.00 109.81 177 PRO A N 1
ATOM 1355 C CA . PRO A 1 185 ? 196.475 234.802 204.379 1.00 107.66 177 PRO A CA 1
ATOM 1356 C C . PRO A 1 185 ? 197.166 233.673 203.632 1.00 109.60 177 PRO A C 1
ATOM 1357 O O . PRO A 1 185 ? 197.038 232.493 203.963 1.00 117.11 177 PRO A O 1
ATOM 1361 N N . LEU A 1 186 ? 197.916 234.061 202.606 1.00 100.73 178 LEU A N 1
ATOM 1362 C CA . LEU A 1 186 ? 198.617 233.132 201.730 1.00 93.27 178 LEU A CA 1
ATOM 1363 C C . LEU A 1 186 ? 200.120 233.300 201.901 1.00 97.04 178 LEU A C 1
ATOM 1364 O O . LEU A 1 186 ? 200.625 234.426 201.903 1.00 102.11 178 LEU A O 1
ATOM 1369 N N . MET A 1 187 ? 200.829 232.184 202.051 1.00 93.62 179 MET A N 1
ATOM 1370 C CA . MET A 1 187 ? 202.285 232.180 202.096 1.00 94.82 179 MET A CA 1
ATOM 1371 C C . MET A 1 187 ? 202.805 231.062 201.208 1.00 99.19 179 MET A C 1
ATOM 1372 O O . MET A 1 187 ? 202.320 229.929 201.284 1.00 109.59 179 MET A O 1
ATOM 1377 N N . ALA A 1 188 ? 203.791 231.379 200.370 1.00 91.82 180 ALA A N 1
ATOM 1378 C CA . ALA A 1 188 ? 204.316 230.421 199.410 1.00 92.14 180 ALA A CA 1
ATOM 1379 C C . ALA A 1 188 ? 205.789 230.708 199.168 1.00 96.74 180 ALA A C 1
ATOM 1380 O O . ALA A 1 188 ? 206.293 231.785 199.491 1.00 102.11 180 ALA A O 1
ATOM 1382 N N . TYR A 1 189 ? 206.477 229.724 198.594 1.00 95.09 181 TYR A N 1
ATOM 1383 C CA . TYR A 1 189 ? 207.912 229.827 198.354 1.00 90.22 181 TYR A CA 1
ATOM 1384 C C . TYR A 1 189 ? 208.261 228.974 197.146 1.00 98.54 181 TYR A C 1
ATOM 1385 O O . TYR A 1 189 ? 207.996 227.769 197.143 1.00 111.57 181 TYR A O 1
ATOM 1394 N N . TYR A 1 190 ? 208.854 229.594 196.129 1.00 92.61 182 TYR A N 1
ATOM 1395 C CA . TYR A 1 190 ? 209.247 228.919 194.896 1.00 93.71 182 TYR A CA 1
ATOM 1396 C C . TYR A 1 190 ? 210.766 228.952 194.782 1.00 103.35 182 TYR A C 1
ATOM 1397 O O . TYR A 1 190 ? 211.347 230.001 194.492 1.00 108.79 182 TYR A O 1
ATOM 1406 N N . SER A 1 191 ? 211.406 227.807 195.003 1.00 105.33 183 SER A N 1
ATOM 1407 C CA . SER A 1 191 ? 212.853 227.724 194.916 1.00 109.18 183 SER A CA 1
ATOM 1408 C C . SER A 1 191 ? 213.273 227.431 193.477 1.00 116.44 183 SER A C 1
ATOM 1409 O O . SER A 1 191 ? 212.450 227.384 192.560 1.00 118.14 183 SER A O 1
ATOM 1412 N N . ILE A 1 192 ? 214.580 227.235 193.270 1.00 119.60 184 ILE A N 1
ATOM 1413 C CA . ILE A 1 192 ? 215.092 226.952 191.930 1.00 125.28 184 ILE A CA 1
ATOM 1414 C C . ILE A 1 192 ? 214.952 225.497 191.521 1.00 130.87 184 ILE A C 1
ATOM 1415 O O . ILE A 1 192 ? 215.320 225.149 190.391 1.00 135.81 184 ILE A O 1
ATOM 1420 N N . ALA A 1 193 ? 214.437 224.632 192.391 1.00 130.11 185 ALA A N 1
ATOM 1421 C CA . ALA A 1 193 ? 214.225 223.240 192.017 1.00 135.81 185 ALA A CA 1
ATOM 1422 C C . ALA A 1 193 ? 212.903 223.016 191.297 1.00 143.69 185 ALA A C 1
ATOM 1423 O O . ALA A 1 193 ? 212.666 221.908 190.793 1.00 153.44 185 ALA A O 1
ATOM 1425 N N . ARG A 1 194 ? 212.095 224.064 191.128 1.00 142.12 186 ARG A N 1
ATOM 1426 C CA . ARG A 1 194 ? 210.804 223.891 190.482 1.00 142.52 186 ARG A CA 1
ATOM 1427 C C . ARG A 1 194 ? 210.939 223.536 189.014 1.00 153.65 186 ARG A C 1
ATOM 1428 O O . ARG A 1 194 ? 209.985 223.001 188.437 1.00 162.58 186 ARG A O 1
ATOM 1436 N N . SER A 1 195 ? 212.128 223.709 188.436 1.00 153.30 187 SER A N 1
ATOM 1437 C CA . SER A 1 195 ? 212.324 223.308 187.052 1.00 156.41 187 SER A CA 1
ATOM 1438 C C . SER A 1 195 ? 212.129 221.809 186.934 1.00 163.22 187 SER A C 1
ATOM 1439 O O . SER A 1 195 ? 211.371 221.340 186.074 1.00 166.10 187 SER A O 1
ATOM 1442 N N . TYR A 1 196 ? 212.655 221.060 187.907 1.00 162.65 188 TYR A N 1
ATOM 1443 C CA . TYR A 1 196 ? 212.444 219.620 187.891 1.00 163.16 188 TYR A CA 1
ATOM 1444 C C . TYR A 1 196 ? 210.964 219.336 188.052 1.00 167.82 188 TYR A C 1
ATOM 1445 O O . TYR A 1 196 ? 210.410 218.472 187.362 1.00 171.10 188 TYR A O 1
ATOM 1454 N N . ILE A 1 197 ? 210.304 220.072 188.946 1.00 169.24 189 ILE A N 1
ATOM 1455 C CA . ILE A 1 197 ? 208.883 219.851 189.156 1.00 168.45 189 ILE A CA 1
ATOM 1456 C C . ILE A 1 197 ? 208.141 220.189 187.873 1.00 172.18 189 ILE A C 1
ATOM 1457 O O . ILE A 1 197 ? 207.202 219.489 187.474 1.00 167.58 189 ILE A O 1
ATOM 1459 N N . GLY A 1 198 ? 208.552 221.273 187.206 1.00 176.63 190 GLY A N 1
ATOM 1460 C CA . GLY A 1 198 ? 207.947 221.618 185.935 1.00 176.74 190 GLY A CA 1
ATOM 1461 C C . GLY A 1 198 ? 208.223 220.620 184.832 1.00 181.34 190 GLY A C 1
ATOM 1462 O O . GLY A 1 198 ? 207.542 220.648 183.802 1.00 176.77 190 GLY A O 1
ATOM 1463 N N . GLY A 1 199 ? 209.204 219.740 185.021 1.00 184.42 191 GLY A N 1
ATOM 1464 C CA . GLY A 1 199 ? 209.449 218.695 184.052 1.00 186.40 191 GLY A CA 1
ATOM 1465 C C . GLY A 1 199 ? 208.591 217.462 184.189 1.00 194.25 191 GLY A C 1
ATOM 1466 O O . GLY A 1 199 ? 208.775 216.509 183.427 1.00 199.43 191 GLY A O 1
ATOM 1467 N N . GLY A 1 200 ? 207.662 217.442 185.142 1.00 190.02 192 GLY A N 1
ATOM 1468 C CA . GLY A 1 200 ? 206.789 216.298 185.309 1.00 193.62 192 GLY A CA 1
ATOM 1469 C C . GLY A 1 200 ? 205.908 216.020 184.109 1.00 205.60 192 GLY A C 1
ATOM 1470 O O . GLY A 1 200 ? 205.059 216.840 183.751 1.00 198.23 192 GLY A O 1
ATOM 1471 N N . VAL A 1 201 ? 206.103 214.866 183.478 1.00 218.34 193 VAL A N 1
ATOM 1472 C CA . VAL A 1 201 ? 205.324 214.456 182.317 1.00 224.20 193 VAL A CA 1
ATOM 1473 C C . VAL A 1 201 ? 204.600 213.159 182.652 1.00 236.89 193 VAL A C 1
ATOM 1474 O O . VAL A 1 201 ? 205.173 212.263 183.283 1.00 240.38 193 VAL A O 1
ATOM 1478 N N . ASP A 1 202 ? 203.323 213.084 182.267 1.00 242.94 194 ASP A N 1
ATOM 1479 C CA . ASP A 1 202 ? 202.479 211.913 182.497 1.00 253.45 194 ASP A CA 1
ATOM 1480 C C . ASP A 1 202 ? 202.233 211.653 183.980 1.00 262.34 194 ASP A C 1
ATOM 1481 O O . ASP A 1 202 ? 202.941 212.182 184.843 1.00 260.46 194 ASP A O 1
ATOM 1483 N N . ARG A 1 203 ? 201.206 210.856 184.284 1.00 267.84 195 ARG A N 1
ATOM 1484 C CA . ARG A 1 203 ? 200.926 210.509 185.674 1.00 272.38 195 ARG A CA 1
ATOM 1485 C C . ARG A 1 203 ? 202.074 209.713 186.283 1.00 277.59 195 ARG A C 1
ATOM 1486 O O . ARG A 1 203 ? 202.474 209.964 187.426 1.00 280.35 195 ARG A O 1
ATOM 1488 N N . LYS A 1 204 ? 202.618 208.756 185.528 1.00 277.69 196 LYS A N 1
ATOM 1489 C CA . LYS A 1 204 ? 203.732 207.918 185.977 1.00 278.07 196 LYS A CA 1
ATOM 1490 C C . LYS A 1 204 ? 203.421 207.237 187.308 1.00 279.87 196 LYS A C 1
ATOM 1491 O O . LYS A 1 204 ? 204.270 207.138 188.196 1.00 279.52 196 LYS A O 1
ATOM 1493 N N . ARG A 1 205 ? 202.187 206.762 187.445 1.00 279.41 197 ARG A N 1
ATOM 1494 C CA . ARG A 1 205 ? 201.754 206.103 188.672 1.00 276.54 197 ARG A CA 1
ATOM 1495 C C . ARG A 1 205 ? 200.623 205.118 188.395 1.00 272.79 197 ARG A C 1
ATOM 1496 O O . ARG A 1 205 ? 199.519 205.263 188.917 1.00 268.14 197 ARG A O 1
ATOM 1498 N N . THR A 1 210 ? 192.257 212.517 194.452 1.00 212.23 202 THR A N 1
ATOM 1499 C CA . THR A 1 210 ? 190.849 212.335 194.118 1.00 217.99 202 THR A CA 1
ATOM 1500 C C . THR A 1 210 ? 189.959 212.622 195.322 1.00 222.12 202 THR A C 1
ATOM 1501 O O . THR A 1 210 ? 188.959 211.938 195.543 1.00 220.74 202 THR A O 1
ATOM 1503 N N . LYS A 1 211 ? 190.335 213.634 196.101 1.00 219.64 203 LYS A N 1
ATOM 1504 C CA . LYS A 1 211 ? 189.555 214.008 197.273 1.00 218.88 203 LYS A CA 1
ATOM 1505 C C . LYS A 1 211 ? 188.173 214.497 196.859 1.00 221.21 203 LYS A C 1
ATOM 1506 O O . LYS A 1 211 ? 188.037 215.319 195.948 1.00 217.93 203 LYS A O 1
ATOM 1508 N N . THR A 1 212 ? 187.142 213.981 197.532 1.00 224.58 204 THR A N 1
ATOM 1509 C CA . THR A 1 212 ? 185.775 214.377 197.209 1.00 223.87 204 THR A CA 1
ATOM 1510 C C . THR A 1 212 ? 185.515 215.832 197.580 1.00 220.74 204 THR A C 1
ATOM 1511 O O . THR A 1 212 ? 184.830 216.552 196.844 1.00 219.34 204 THR A O 1
ATOM 1513 N N . VAL A 1 213 ? 186.048 216.281 198.713 1.00 217.41 205 VAL A N 1
ATOM 1514 C CA . VAL A 1 213 ? 185.825 217.631 199.215 1.00 212.38 205 VAL A CA 1
ATOM 1515 C C . VAL A 1 213 ? 187.173 218.299 199.438 1.00 208.32 205 VAL A C 1
ATOM 1516 O O . VAL A 1 213 ? 188.130 217.654 199.881 1.00 205.47 205 VAL A O 1
ATOM 1518 N N . TRP A 1 214 ? 187.245 219.592 199.132 1.00 205.61 206 TRP A N 1
ATOM 1519 C CA . TRP A 1 214 ? 188.467 220.371 199.269 1.00 199.83 206 TRP A CA 1
ATOM 1520 C C . TRP A 1 214 ? 188.229 221.496 200.266 1.00 197.13 206 TRP A C 1
ATOM 1521 O O . TRP A 1 214 ? 187.257 222.248 200.138 1.00 198.55 206 TRP A O 1
ATOM 1532 N N . SER A 1 215 ? 189.117 221.612 201.249 1.00 192.86 207 SER A N 1
ATOM 1533 C CA . SER A 1 215 ? 189.009 222.623 202.289 1.00 188.20 207 SER A CA 1
ATOM 1534 C C . SER A 1 215 ? 190.230 223.532 202.259 1.00 185.32 207 SER A C 1
ATOM 1535 O O . SER A 1 215 ? 191.275 223.187 201.702 1.00 187.04 207 SER A O 1
ATOM 1538 N N . LYS A 1 216 ? 190.084 224.710 202.872 1.00 177.77 208 LYS A N 1
ATOM 1539 C CA . LYS A 1 216 ? 191.173 225.679 202.880 1.00 171.44 208 LYS A CA 1
ATOM 1540 C C . LYS A 1 216 ? 192.367 225.213 203.702 1.00 171.54 208 LYS A C 1
ATOM 1541 O O . LYS A 1 216 ? 193.456 225.777 203.559 1.00 167.47 208 LYS A O 1
ATOM 1547 N N . PHE A 1 217 ? 192.193 224.211 204.561 1.00 174.26 209 PHE A N 1
ATOM 1548 C CA . PHE A 1 217 ? 193.307 223.698 205.347 1.00 173.32 209 PHE A CA 1
ATOM 1549 C C . PHE A 1 217 ? 194.183 222.727 204.568 1.00 171.19 209 PHE A C 1
ATOM 1550 O O . PHE A 1 217 ? 195.227 222.312 205.083 1.00 166.34 209 PHE A O 1
ATOM 1558 N N . ASP A 1 218 ? 193.784 222.351 203.351 1.00 175.13 210 ASP A N 1
ATOM 1559 C CA . ASP A 1 218 ? 194.592 221.431 202.559 1.00 173.72 210 ASP A CA 1
ATOM 1560 C C . ASP A 1 218 ? 195.904 222.074 202.127 1.00 166.02 210 ASP A C 1
ATOM 1561 O O . ASP A 1 218 ? 196.957 221.427 202.153 1.00 166.04 210 ASP A O 1
ATOM 1566 N N . VAL A 1 219 ? 195.862 223.346 201.724 1.00 160.90 211 VAL A N 1
ATOM 1567 C CA . VAL A 1 219 ? 197.062 224.003 201.215 1.00 158.39 211 VAL A CA 1
ATOM 1568 C C . VAL A 1 219 ? 198.054 224.275 202.338 1.00 156.90 211 VAL A C 1
ATOM 1569 O O . VAL A 1 219 ? 199.267 224.323 202.104 1.00 154.07 211 VAL A O 1
ATOM 1573 N N . TYR A 1 220 ? 197.570 224.453 203.564 1.00 153.90 212 TYR A N 1
ATOM 1574 C CA . TYR A 1 220 ? 198.430 224.779 204.701 1.00 146.72 212 TYR A CA 1
ATOM 1575 C C . TYR A 1 220 ? 199.327 223.626 205.131 1.00 147.69 212 TYR A C 1
ATOM 1576 O O . TYR A 1 220 ? 200.017 223.771 206.149 1.00 143.39 212 TYR A O 1
ATOM 1585 N N . ASP A 1 221 ? 199.338 222.505 204.407 1.00 152.04 213 ASP A N 1
ATOM 1586 C CA . ASP A 1 221 ? 200.175 221.376 204.798 1.00 153.26 213 ASP A CA 1
ATOM 1587 C C . ASP A 1 221 ? 201.655 221.735 204.743 1.00 155.29 213 ASP A C 1
ATOM 1588 O O . ASP A 1 221 ? 202.424 221.365 205.638 1.00 157.44 213 ASP A O 1
ATOM 1590 N N . GLU A 1 222 ? 202.073 222.454 203.704 1.00 150.95 214 GLU A N 1
ATOM 1591 C CA . GLU A 1 222 ? 203.476 222.789 203.517 1.00 145.09 214 GLU A CA 1
ATOM 1592 C C . GLU A 1 222 ? 203.588 224.186 202.926 1.00 141.58 214 GLU A C 1
ATOM 1593 O O . GLU A 1 222 ? 202.621 224.742 202.401 1.00 140.91 214 GLU A O 1
ATOM 1595 N N . ILE A 1 223 ? 204.788 224.748 203.021 1.00 135.16 215 ILE A N 1
ATOM 1596 C CA . ILE A 1 223 ? 205.071 226.088 202.523 1.00 127.61 215 ILE A CA 1
ATOM 1597 C C . ILE A 1 223 ? 205.744 226.045 201.158 1.00 126.73 215 ILE A C 1
ATOM 1598 O O . ILE A 1 223 ? 205.324 226.732 200.229 1.00 122.93 215 ILE A O 1
ATOM 1603 N N . GLU A 1 224 ? 206.786 225.230 201.017 1.00 127.32 216 GLU A N 1
ATOM 1604 C CA . GLU A 1 224 ? 207.588 225.235 199.804 1.00 122.33 216 GLU A CA 1
ATOM 1605 C C . GLU A 1 224 ? 206.930 224.411 198.705 1.00 130.90 216 GLU A C 1
ATOM 1606 O O . GLU A 1 224 ? 206.428 223.311 198.945 1.00 138.11 216 GLU A O 1
ATOM 1612 N N . PHE A 1 225 ? 206.941 224.959 197.493 1.00 128.14 217 PHE A N 1
ATOM 1613 C CA . PHE A 1 225 ? 206.401 224.269 196.330 1.00 132.52 217 PHE A CA 1
ATOM 1614 C C . PHE A 1 225 ? 207.238 223.044 195.987 1.00 141.27 217 PHE A C 1
ATOM 1615 O O . PHE A 1 225 ? 208.471 223.111 195.961 1.00 142.11 217 PHE A O 1
ATOM 1623 N N . ASP A 1 226 ? 206.571 221.924 195.717 1.00 150.55 218 ASP A N 1
ATOM 1624 C CA . ASP A 1 226 ? 207.260 220.685 195.376 1.00 154.89 218 ASP A CA 1
ATOM 1625 C C . ASP A 1 226 ? 206.477 219.993 194.262 1.00 159.48 218 ASP A C 1
ATOM 1626 O O . ASP A 1 226 ? 205.568 220.574 193.662 1.00 161.91 218 ASP A O 1
ATOM 1631 N N . ARG A 1 227 ? 206.833 218.737 193.985 1.00 165.95 219 ARG A N 1
ATOM 1632 C CA . ARG A 1 227 ? 206.268 218.044 192.830 1.00 171.63 219 ARG A CA 1
ATOM 1633 C C . ARG A 1 227 ? 204.801 217.680 193.031 1.00 174.38 219 ARG A C 1
ATOM 1634 O O . ARG A 1 227 ? 203.994 217.804 192.099 1.00 174.87 219 ARG A O 1
ATOM 1642 N N . ASN A 1 228 ? 204.423 217.275 194.247 1.00 174.90 220 ASN A N 1
ATOM 1643 C CA . ASN A 1 228 ? 203.098 216.695 194.439 1.00 178.05 220 ASN A CA 1
ATOM 1644 C C . ASN A 1 228 ? 201.972 217.669 194.134 1.00 178.54 220 ASN A C 1
ATOM 1645 O O . ASN A 1 228 ? 200.905 217.233 193.678 1.00 178.93 220 ASN A O 1
ATOM 1650 N N . ASP A 1 229 ? 202.232 218.976 194.202 1.00 176.33 221 ASP A N 1
ATOM 1651 C CA . ASP A 1 229 ? 201.154 219.917 193.938 1.00 174.35 221 ASP A CA 1
ATOM 1652 C C . ASP A 1 229 ? 200.736 219.855 192.485 1.00 174.29 221 ASP A C 1
ATOM 1653 O O . ASP A 1 229 ? 199.538 219.943 192.185 1.00 175.08 221 ASP A O 1
ATOM 1658 N N . PHE A 1 230 ? 201.681 219.572 191.587 1.00 170.15 222 PHE A N 1
ATOM 1659 C CA . PHE A 1 230 ? 201.303 219.470 190.188 1.00 170.64 222 PHE A CA 1
ATOM 1660 C C . PHE A 1 230 ? 200.327 218.327 189.997 1.00 173.94 222 PHE A C 1
ATOM 1661 O O . PHE A 1 230 ? 199.276 218.502 189.364 1.00 174.11 222 PHE A O 1
ATOM 1669 N N . THR A 1 231 ? 200.576 217.196 190.664 1.00 174.33 223 THR A N 1
ATOM 1670 C CA . THR A 1 231 ? 199.630 216.098 190.547 1.00 172.32 223 THR A CA 1
ATOM 1671 C C . THR A 1 231 ? 198.279 216.523 191.089 1.00 173.05 223 THR A C 1
ATOM 1672 O O . THR A 1 231 ? 197.252 216.372 190.412 1.00 174.67 223 THR A O 1
ATOM 1676 N N . ASP A 1 232 ? 198.282 217.217 192.228 1.00 171.89 224 ASP A N 1
ATOM 1677 C CA . ASP A 1 232 ? 197.007 217.582 192.816 1.00 173.17 224 ASP A CA 1
ATOM 1678 C C . ASP A 1 232 ? 196.318 218.623 191.961 1.00 170.76 224 ASP A C 1
ATOM 1679 O O . ASP A 1 232 ? 195.085 218.602 191.838 1.00 173.61 224 ASP A O 1
ATOM 1684 N N . PHE A 1 233 ? 197.099 219.434 191.241 1.00 166.49 225 PHE A N 1
ATOM 1685 C CA . PHE A 1 233 ? 196.475 220.431 190.389 1.00 159.99 225 PHE A CA 1
ATOM 1686 C C . PHE A 1 233 ? 195.642 219.751 189.322 1.00 162.18 225 PHE A C 1
ATOM 1687 O O . PHE A 1 233 ? 194.468 220.097 189.131 1.00 161.55 225 PHE A O 1
ATOM 1695 N N . PHE A 1 234 ? 196.166 218.664 188.751 1.00 164.97 226 PHE A N 1
ATOM 1696 C CA . PHE A 1 234 ? 195.395 217.972 187.732 1.00 166.06 226 PHE A CA 1
ATOM 1697 C C . PHE A 1 234 ? 194.099 217.453 188.323 1.00 168.04 226 PHE A C 1
ATOM 1698 O O . PHE A 1 234 ? 193.017 217.700 187.774 1.00 168.01 226 PHE A O 1
ATOM 1706 N N . GLN A 1 235 ? 194.173 216.882 189.527 1.00 168.86 227 GLN A N 1
ATOM 1707 C CA . GLN A 1 235 ? 192.963 216.347 190.129 1.00 167.10 227 GLN A CA 1
ATOM 1708 C C . GLN A 1 235 ? 191.960 217.457 190.363 1.00 169.15 227 GLN A C 1
ATOM 1709 O O . GLN A 1 235 ? 190.786 217.333 189.984 1.00 171.82 227 GLN A O 1
ATOM 1715 N N . TRP A 1 236 ? 192.436 218.607 190.844 1.00 167.59 228 TRP A N 1
ATOM 1716 C CA . TRP A 1 236 ? 191.509 219.693 191.113 1.00 162.31 228 TRP A CA 1
ATOM 1717 C C . TRP A 1 236 ? 190.836 220.139 189.830 1.00 165.16 228 TRP A C 1
ATOM 1718 O O . TRP A 1 236 ? 189.605 220.269 189.784 1.00 172.24 228 TRP A O 1
ATOM 1729 N N . LEU A 1 237 ? 191.599 220.197 188.736 1.00 164.11 229 LEU A N 1
ATOM 1730 C CA . LEU A 1 237 ? 190.995 220.646 187.492 1.00 166.49 229 LEU A CA 1
ATOM 1731 C C . LEU A 1 237 ? 189.904 219.685 187.065 1.00 175.58 229 LEU A C 1
ATOM 1732 O O . LEU A 1 237 ? 188.787 220.113 186.740 1.00 180.93 229 LEU A O 1
ATOM 1737 N N . VAL A 1 238 ? 190.149 218.383 187.224 1.00 175.18 230 VAL A N 1
ATOM 1738 C CA . VAL A 1 238 ? 189.142 217.412 186.822 1.00 174.04 230 VAL A CA 1
ATOM 1739 C C . VAL A 1 238 ? 187.873 217.645 187.619 1.00 178.28 230 VAL A C 1
ATOM 1740 O O . VAL A 1 238 ? 186.778 217.771 187.056 1.00 184.99 230 VAL A O 1
ATOM 1744 N N . PHE A 1 239 ? 188.018 217.809 188.936 1.00 177.75 231 PHE A N 1
ATOM 1745 C CA . PHE A 1 239 ? 186.833 217.995 189.757 1.00 182.25 231 PHE A CA 1
ATOM 1746 C C . PHE A 1 239 ? 186.097 219.252 189.330 1.00 188.10 231 PHE A C 1
ATOM 1747 O O . PHE A 1 239 ? 184.881 219.217 189.093 1.00 197.23 231 PHE A O 1
ATOM 1755 N N . LEU A 1 240 ? 186.847 220.327 189.069 1.00 182.85 232 LEU A N 1
ATOM 1756 C CA . LEU A 1 240 ? 186.207 221.581 188.699 1.00 183.56 232 LEU A CA 1
ATOM 1757 C C . LEU A 1 240 ? 185.405 221.407 187.424 1.00 192.61 232 LEU A C 1
ATOM 1758 O O . LEU A 1 240 ? 184.344 222.019 187.256 1.00 199.04 232 LEU A O 1
ATOM 1763 N N . HIS A 1 241 ? 185.899 220.573 186.509 1.00 191.52 233 HIS A N 1
ATOM 1764 C CA . HIS A 1 241 ? 185.186 220.383 185.257 1.00 194.12 233 HIS A CA 1
ATOM 1765 C C . HIS A 1 241 ? 183.905 219.588 185.473 1.00 206.71 233 HIS A C 1
ATOM 1766 O O . HIS A 1 241 ? 182.830 219.997 185.012 1.00 216.34 233 HIS A O 1
ATOM 1773 N N . ASN A 1 242 ? 183.973 218.526 186.285 1.00 206.13 234 ASN A N 1
ATOM 1774 C CA . ASN A 1 242 ? 182.801 217.673 186.461 1.00 210.75 234 ASN A CA 1
ATOM 1775 C C . ASN A 1 242 ? 181.658 218.432 187.110 1.00 224.18 234 ASN A C 1
ATOM 1776 O O . ASN A 1 242 ? 180.500 218.296 186.696 1.00 239.84 234 ASN A O 1
ATOM 1781 N N . ARG A 1 243 ? 181.968 219.285 188.083 1.00 219.85 235 ARG A N 1
ATOM 1782 C CA . ARG A 1 243 ? 180.917 220.056 188.725 1.00 228.54 235 ARG A CA 1
ATOM 1783 C C . ARG A 1 243 ? 180.242 220.969 187.716 1.00 241.50 235 ARG A C 1
ATOM 1784 O O . ARG A 1 243 ? 179.008 221.068 187.683 1.00 257.44 235 ARG A O 1
ATOM 1792 N N . ALA A 1 244 ? 181.029 221.579 186.823 1.00 235.21 236 ALA A N 1
ATOM 1793 C CA . ALA A 1 244 ? 180.419 222.442 185.823 1.00 245.68 236 ALA A CA 1
ATOM 1794 C C . ALA A 1 244 ? 179.524 221.649 184.888 1.00 266.15 236 ALA A C 1
ATOM 1795 O O . ALA A 1 244 ? 178.498 222.169 184.428 1.00 280.67 236 ALA A O 1
ATOM 1797 N N . SER A 1 245 ? 179.821 220.360 184.694 1.00 263.27 237 SER A N 1
ATOM 1798 C CA . SER A 1 245 ? 178.964 219.560 183.833 1.00 275.17 237 SER A CA 1
ATOM 1799 C C . SER A 1 245 ? 177.577 219.441 184.436 1.00 287.67 237 SER A C 1
ATOM 1800 O O . SER A 1 245 ? 176.577 219.513 183.710 1.00 300.76 237 SER A O 1
ATOM 1803 N N . GLN A 1 246 ? 177.496 219.373 185.767 1.00 284.58 238 GLN A N 1
ATOM 1804 C CA . GLN A 1 246 ? 176.190 219.299 186.402 1.00 292.23 238 GLN A CA 1
ATOM 1805 C C . GLN A 1 246 ? 175.399 220.557 186.097 1.00 306.40 238 GLN A C 1
ATOM 1806 O O . GLN A 1 246 ? 174.205 220.491 185.781 1.00 319.76 238 GLN A O 1
ATOM 1812 N N . GLU A 1 247 ? 176.071 221.711 186.120 1.00 301.85 239 GLU A N 1
ATOM 1813 C CA . GLU A 1 247 ? 175.387 222.950 185.784 1.00 308.42 239 GLU A CA 1
ATOM 1814 C C . GLU A 1 247 ? 174.887 222.894 184.350 1.00 315.68 239 GLU A C 1
ATOM 1815 O O . GLU A 1 247 ? 173.771 223.336 184.054 1.00 321.89 239 GLU A O 1
ATOM 1821 N N . LYS A 1 248 ? 175.706 222.355 183.444 1.00 314.26 240 LYS A N 1
ATOM 1822 C CA . LYS A 1 248 ? 175.248 222.169 182.074 1.00 320.67 240 LYS A CA 1
ATOM 1823 C C . LYS A 1 248 ? 174.105 221.165 182.013 1.00 328.60 240 LYS A C 1
ATOM 1824 O O . LYS A 1 248 ? 173.171 221.323 181.217 1.00 332.65 240 LYS A O 1
ATOM 1826 N N . LEU A 1 249 ? 174.158 220.124 182.850 1.00 327.73 241 LEU A N 1
ATOM 1827 C CA . LEU A 1 249 ? 173.070 219.155 182.902 1.00 334.31 241 LEU A CA 1
ATOM 1828 C C . LEU A 1 249 ? 171.782 219.725 183.485 1.00 343.06 241 LEU A C 1
ATOM 1829 O O . LEU A 1 249 ? 170.723 219.112 183.306 1.00 347.51 241 LEU A O 1
ATOM 1834 N N . SER A 1 250 ? 171.838 220.885 184.144 1.00 344.98 242 SER A N 1
ATOM 1835 C CA . SER A 1 250 ? 170.661 221.493 184.768 1.00 356.36 242 SER A CA 1
ATOM 1836 C C . SER A 1 250 ? 170.028 220.524 185.767 1.00 366.66 242 SER A C 1
ATOM 1837 O O . SER A 1 250 ? 168.820 220.277 185.752 1.00 373.44 242 SER A O 1
ATOM 1840 N N . GLU A 1 251 ? 170.866 219.966 186.639 1.00 369.28 243 GLU A N 1
ATOM 1841 C CA . GLU A 1 251 ? 170.383 219.061 187.673 1.00 382.90 243 GLU A CA 1
ATOM 1842 C C . GLU A 1 251 ? 169.423 219.767 188.622 1.00 398.75 243 GLU A C 1
ATOM 1843 O O . GLU A 1 251 ? 169.718 220.849 189.137 1.00 400.23 243 GLU A O 1
ATOM 1845 N N . SER A 1 252 ? 168.270 219.145 188.846 1.00 413.27 244 SER A N 1
ATOM 1846 C CA . SER A 1 252 ? 167.220 219.704 189.681 1.00 423.03 244 SER A CA 1
ATOM 1847 C C . SER A 1 252 ? 167.373 219.187 191.111 1.00 442.43 244 SER A C 1
ATOM 1848 O O . SER A 1 252 ? 168.382 218.577 191.473 1.00 447.16 244 SER A O 1
ATOM 1850 N N . GLN A 1 253 ? 166.360 219.435 191.945 1.00 448.00 245 GLN A N 1
ATOM 1851 C CA . GLN A 1 253 ? 166.368 218.938 193.317 1.00 457.07 245 GLN A CA 1
ATOM 1852 C C . GLN A 1 253 ? 166.285 217.418 193.386 1.00 467.64 245 GLN A C 1
ATOM 1853 O O . GLN A 1 253 ? 166.573 216.843 194.441 1.00 475.22 245 GLN A O 1
ATOM 1855 N N . THR A 1 254 ? 165.881 216.760 192.295 1.00 466.02 246 THR A N 1
ATOM 1856 C CA . THR A 1 254 ? 165.824 215.302 192.289 1.00 473.05 246 THR A CA 1
ATOM 1857 C C . THR A 1 254 ? 167.200 214.685 192.500 1.00 480.91 246 THR A C 1
ATOM 1858 O O . THR A 1 254 ? 167.312 213.621 193.119 1.00 488.75 246 THR A O 1
ATOM 1860 N N . THR A 1 255 ? 168.255 215.332 192.001 1.00 477.84 247 THR A N 1
ATOM 1861 C CA . THR A 1 255 ? 169.606 214.845 192.262 1.00 483.63 247 THR A CA 1
ATOM 1862 C C . THR A 1 255 ? 169.932 214.910 193.749 1.00 492.01 247 THR A C 1
ATOM 1863 O O . THR A 1 255 ? 170.536 213.983 194.304 1.00 499.19 247 THR A O 1
ATOM 1865 N N . ILE A 1 256 ? 169.520 215.991 194.414 1.00 489.80 248 ILE A N 1
ATOM 1866 C CA . ILE A 1 256 ? 169.733 216.109 195.852 1.00 494.71 248 ILE A CA 1
ATOM 1867 C C . ILE A 1 256 ? 168.939 215.045 196.599 1.00 501.77 248 ILE A C 1
ATOM 1868 O O . ILE A 1 256 ? 169.425 214.461 197.574 1.00 509.12 248 ILE A O 1
ATOM 1870 N N . ASN A 1 257 ? 167.704 214.784 196.165 1.00 498.23 249 ASN A N 1
ATOM 1871 C CA . ASN A 1 257 ? 166.899 213.755 196.816 1.00 502.98 249 ASN A CA 1
ATOM 1872 C C . ASN A 1 257 ? 167.525 212.375 196.643 1.00 511.03 249 ASN A C 1
ATOM 1873 O O . ASN A 1 257 ? 167.542 211.569 197.581 1.00 517.73 249 ASN A O 1
ATOM 1875 N N . ALA A 1 258 ? 168.044 212.086 195.447 1.00 508.17 250 ALA A N 1
ATOM 1876 C CA . ALA A 1 258 ? 168.715 210.811 195.214 1.00 512.21 250 ALA A CA 1
ATOM 1877 C C . ALA A 1 258 ? 169.969 210.683 196.070 1.00 518.72 250 ALA A C 1
ATOM 1878 O O . ALA A 1 258 ? 170.251 209.611 196.618 1.00 524.79 250 ALA A O 1
ATOM 1880 N N . LEU A 1 259 ? 170.736 211.770 196.194 1.00 517.15 251 LEU A N 1
ATOM 1881 C CA . LEU A 1 259 ? 171.918 211.745 197.049 1.00 521.61 251 LEU A CA 1
ATOM 1882 C C . LEU A 1 259 ? 171.538 211.518 198.508 1.00 528.02 251 LEU A C 1
ATOM 1883 O O . LEU A 1 259 ? 172.217 210.774 199.224 1.00 534.32 251 LEU A O 1
ATOM 1885 N N . PHE A 1 260 ? 170.457 212.153 198.966 1.00 526.01 252 PHE A N 1
ATOM 1886 C CA . PHE A 1 260 ? 170.001 211.945 200.337 1.00 529.28 252 PHE A CA 1
ATOM 1887 C C . PHE A 1 260 ? 169.552 210.505 200.557 1.00 534.25 252 PHE A C 1
ATOM 1888 O O . PHE A 1 260 ? 169.820 209.917 201.612 1.00 540.06 252 PHE A O 1
ATOM 1890 N N . SER A 1 261 ? 168.856 209.925 199.577 1.00 531.80 253 SER A N 1
ATOM 1891 C CA . SER A 1 261 ? 168.441 208.530 199.689 1.00 535.41 253 SER A CA 1
ATOM 1892 C C . SER A 1 261 ? 169.646 207.598 199.736 1.00 541.02 253 SER A C 1
ATOM 1893 O O . SER A 1 261 ? 169.667 206.635 200.513 1.00 546.63 253 SER A O 1
ATOM 1895 N N . ASP A 1 262 ? 170.662 207.871 198.914 1.00 538.64 254 ASP A N 1
ATOM 1896 C CA . ASP A 1 262 ? 171.877 207.063 198.951 1.00 542.63 254 ASP A CA 1
ATOM 1897 C C . ASP A 1 262 ? 172.599 207.216 200.284 1.00 550.48 254 ASP A C 1
ATOM 1898 O O . ASP A 1 262 ? 173.155 206.246 200.812 1.00 557.32 254 ASP A O 1
ATOM 1900 N N . ILE A 1 263 ? 172.590 208.425 200.850 1.00 549.15 255 ILE A N 1
ATOM 1901 C CA . ILE A 1 263 ? 173.207 208.645 202.156 1.00 554.01 255 ILE A CA 1
ATOM 1902 C C . ILE A 1 263 ? 172.467 207.863 203.234 1.00 560.15 255 ILE A C 1
ATOM 1903 O O . ILE A 1 263 ? 173.084 207.266 204.124 1.00 566.58 255 ILE A O 1
ATOM 1905 N N . GLN A 1 264 ? 171.134 207.870 203.182 1.00 557.25 256 GLN A N 1
ATOM 1906 C CA . GLN A 1 264 ? 170.349 207.107 204.148 1.00 560.58 256 GLN A CA 1
ATOM 1907 C C . GLN A 1 264 ? 170.605 205.610 204.010 1.00 565.79 256 GLN A C 1
ATOM 1908 O O . GLN A 1 264 ? 170.712 204.895 205.014 1.00 570.89 256 GLN A O 1
ATOM 1910 N N . SER A 1 265 ? 170.704 205.117 202.773 1.00 563.67 257 SER A N 1
ATOM 1911 C CA . SER A 1 265 ? 171.017 203.706 202.565 1.00 567.71 257 SER A CA 1
ATOM 1912 C C . SER A 1 265 ? 172.406 203.363 203.091 1.00 573.15 257 SER A C 1
ATOM 1913 O O . SER A 1 265 ? 172.609 202.294 203.681 1.00 577.55 257 SER A O 1
ATOM 1915 N N . LEU A 1 266 ? 173.375 204.258 202.888 1.00 572.20 258 LEU A N 1
ATOM 1916 C CA . LEU A 1 266 ? 174.715 204.032 203.420 1.00 576.27 258 LEU A CA 1
ATOM 1917 C C . LEU A 1 266 ? 174.709 204.020 204.943 1.00 581.49 258 LEU A C 1
ATOM 1918 O O . LEU A 1 266 ? 175.409 203.215 205.567 1.00 586.57 258 LEU A O 1
ATOM 1920 N N . LYS A 1 267 ? 173.929 204.911 205.559 1.00 579.54 259 LYS A N 1
ATOM 1921 C CA . LYS A 1 267 ? 173.814 204.916 207.014 1.00 582.25 259 LYS A CA 1
ATOM 1922 C C . LYS A 1 267 ? 173.182 203.626 207.520 1.00 586.12 259 LYS A C 1
ATOM 1923 O O . LYS A 1 267 ? 173.610 203.072 208.540 1.00 590.10 259 LYS A O 1
ATOM 1925 N N . ALA A 1 268 ? 172.157 203.133 206.821 1.00 584.02 260 ALA A N 1
ATOM 1926 C CA . ALA A 1 268 ? 171.538 201.868 207.207 1.00 586.62 260 ALA A CA 1
ATOM 1927 C C . ALA A 1 268 ? 172.521 200.711 207.079 1.00 589.94 260 ALA A C 1
ATOM 1928 O O . ALA A 1 268 ? 172.575 199.831 207.947 1.00 592.54 260 ALA A O 1
ATOM 1930 N N . THR A 1 269 ? 173.313 200.698 206.004 1.00 588.60 261 THR A N 1
ATOM 1931 C CA . THR A 1 269 ? 174.314 199.649 205.838 1.00 590.76 261 THR A CA 1
ATOM 1932 C C . THR A 1 269 ? 175.379 199.728 206.925 1.00 594.53 261 THR A C 1
ATOM 1933 O O . THR A 1 269 ? 175.836 198.697 207.432 1.00 596.96 261 THR A O 1
ATOM 1935 N N . LEU A 1 270 ? 175.789 200.944 207.293 1.00 594.22 262 LEU A N 1
ATOM 1936 C CA . LEU A 1 270 ? 176.768 201.105 208.363 1.00 596.80 262 LEU A CA 1
ATOM 1937 C C . LEU A 1 270 ? 176.209 200.624 209.694 1.00 598.63 262 LEU A C 1
ATOM 1938 O O . LEU A 1 270 ? 176.919 199.987 210.482 1.00 601.32 262 LEU A O 1
ATOM 1940 N N . THR A 1 271 ? 174.936 200.922 209.964 1.00 597.32 263 THR A N 1
ATOM 1941 C CA . THR A 1 271 ? 174.307 200.443 211.190 1.00 598.82 263 THR A CA 1
ATOM 1942 C C . THR A 1 271 ? 174.229 198.922 211.206 1.00 599.87 263 THR A C 1
ATOM 1943 O O . THR A 1 271 ? 174.462 198.291 212.244 1.00 601.43 263 THR A O 1
ATOM 1945 N N . GLN A 1 272 ? 173.893 198.315 210.064 1.00 599.11 264 GLN A N 1
ATOM 1946 C CA . GLN A 1 272 ? 173.839 196.858 209.992 1.00 600.16 264 GLN A CA 1
ATOM 1947 C C . GLN A 1 272 ? 175.217 196.243 210.202 1.00 601.03 264 GLN A C 1
ATOM 1948 O O . GLN A 1 272 ? 175.355 195.230 210.897 1.00 601.27 264 GLN A O 1
ATOM 1950 N N . LEU A 1 273 ? 176.251 196.843 209.607 1.00 601.50 265 LEU A N 1
ATOM 1951 C CA . LEU A 1 273 ? 177.613 196.349 209.774 1.00 602.99 265 LEU A CA 1
ATOM 1952 C C . LEU A 1 273 ? 178.145 196.574 211.183 1.00 603.96 265 LEU A C 1
ATOM 1953 O O . LEU A 1 273 ? 179.050 195.850 211.612 1.00 605.08 265 LEU A O 1
ATOM 1955 N N . SER A 1 274 ? 177.610 197.561 211.907 1.00 603.74 266 SER A N 1
ATOM 1956 C CA . SER A 1 274 ? 178.054 197.800 213.277 1.00 604.69 266 SER A CA 1
ATOM 1957 C C . SER A 1 274 ? 177.707 196.635 214.194 1.00 603.79 266 SER A C 1
ATOM 1958 O O . SER A 1 274 ? 178.393 196.415 215.199 1.00 605.15 266 SER A O 1
ATOM 1960 N N . ALA A 1 275 ? 176.658 195.884 213.872 1.00 602.31 267 ALA A N 1
ATOM 1961 C CA . ALA A 1 275 ? 176.276 194.721 214.659 1.00 599.77 267 ALA A CA 1
ATOM 1962 C C . ALA A 1 275 ? 177.153 193.532 214.267 1.00 596.68 267 ALA A C 1
ATOM 1963 O O . ALA A 1 275 ? 178.147 193.670 213.549 1.00 597.70 267 ALA A O 1
ATOM 1965 N N . ILE A 1 276 ? 176.790 192.344 214.739 1.00 592.65 268 ILE A N 1
ATOM 1966 C CA . ILE A 1 276 ? 177.549 191.136 214.439 1.00 588.48 268 ILE A CA 1
ATOM 1967 C C . ILE A 1 276 ? 177.369 190.740 212.977 1.00 588.20 268 ILE A C 1
ATOM 1968 O O . ILE A 1 276 ? 176.485 191.249 212.289 1.00 589.02 268 ILE A O 1
ATOM 1970 N N . ASP A 1 280 ? 186.544 194.383 210.710 1.00 552.26 272 ASP A N 1
ATOM 1971 C CA . ASP A 1 280 ? 186.225 195.267 209.595 1.00 555.93 272 ASP A CA 1
ATOM 1972 C C . ASP A 1 280 ? 186.327 196.730 210.011 1.00 559.87 272 ASP A C 1
ATOM 1973 O O . ASP A 1 280 ? 185.465 197.542 209.673 1.00 561.13 272 ASP A O 1
ATOM 1975 N N . SER A 1 281 ? 187.387 197.056 210.753 1.00 559.50 273 SER A N 1
ATOM 1976 C CA . SER A 1 281 ? 187.596 198.437 211.177 1.00 561.82 273 SER A CA 1
ATOM 1977 C C . SER A 1 281 ? 187.835 199.350 209.982 1.00 565.13 273 SER A C 1
ATOM 1978 O O . SER A 1 281 ? 187.328 200.478 209.940 1.00 567.30 273 SER A O 1
ATOM 1980 N N . THR A 1 282 ? 188.610 198.881 209.001 1.00 564.69 274 THR A N 1
ATOM 1981 C CA . THR A 1 282 ? 188.862 199.682 207.807 1.00 566.00 274 THR A CA 1
ATOM 1982 C C . THR A 1 282 ? 187.578 199.927 207.026 1.00 567.43 274 THR A C 1
ATOM 1983 O O . THR A 1 282 ? 187.351 201.033 206.522 1.00 569.75 274 THR A O 1
ATOM 1985 N N . VAL A 1 283 ? 186.723 198.907 206.918 1.00 565.71 275 VAL A N 1
ATOM 1986 C CA . VAL A 1 283 ? 185.457 199.068 206.208 1.00 566.83 275 VAL A CA 1
ATOM 1987 C C . VAL A 1 283 ? 184.565 200.070 206.929 1.00 569.30 275 VAL A C 1
ATOM 1988 O O . VAL A 1 283 ? 183.913 200.911 206.297 1.00 571.50 275 VAL A O 1
ATOM 1990 N N . ILE A 1 284 ? 184.512 199.989 208.260 1.00 568.97 276 ILE A N 1
ATOM 1991 C CA . ILE A 1 284 ? 183.699 200.924 209.034 1.00 571.35 276 ILE A CA 1
ATOM 1992 C C . ILE A 1 284 ? 184.217 202.347 208.868 1.00 573.28 276 ILE A C 1
ATOM 1993 O O . ILE A 1 284 ? 183.436 203.296 208.716 1.00 574.97 276 ILE A O 1
ATOM 1995 N N . LYS A 1 285 ? 185.541 202.521 208.906 1.00 572.90 277 LYS A N 1
ATOM 1996 C CA . LYS A 1 285 ? 186.116 203.848 208.710 1.00 574.70 277 LYS A CA 1
ATOM 1997 C C . LYS A 1 285 ? 185.812 204.380 207.315 1.00 575.29 277 LYS A C 1
ATOM 1998 O O . LYS A 1 285 ? 185.509 205.567 207.149 1.00 576.55 277 LYS A O 1
ATOM 2000 N N . GLY A 1 286 ? 185.897 203.520 206.299 1.00 574.66 278 GLY A N 1
ATOM 2001 C CA . GLY A 1 286 ? 185.559 203.949 204.952 1.00 575.42 278 GLY A CA 1
ATOM 2002 C C . GLY A 1 286 ? 184.101 204.344 204.818 1.00 574.55 278 GLY A C 1
ATOM 2003 O O . GLY A 1 286 ? 183.771 205.319 204.138 1.00 573.94 278 GLY A O 1
ATOM 2004 N N . LEU A 1 287 ? 183.210 203.597 205.474 1.00 574.80 279 LEU A N 1
ATOM 2005 C CA . LEU A 1 287 ? 181.793 203.948 205.456 1.00 575.22 279 LEU A CA 1
ATOM 2006 C C . LEU A 1 287 ? 181.551 205.283 206.149 1.00 574.38 279 LEU A C 1
ATOM 2007 O O . LEU A 1 287 ? 180.753 206.102 205.677 1.00 573.55 279 LEU A O 1
ATOM 2009 N N . GLU A 1 288 ? 182.235 205.520 207.271 1.00 574.85 280 GLU A N 1
ATOM 2010 C CA . GLU A 1 288 ? 182.093 206.795 207.967 1.00 574.49 280 GLU A CA 1
ATOM 2011 C C . GLU A 1 288 ? 182.609 207.946 207.113 1.00 572.74 280 GLU A C 1
ATOM 2012 O O . GLU A 1 288 ? 181.997 209.020 207.066 1.00 571.51 280 GLU A O 1
ATOM 2014 N N . LEU A 1 289 ? 183.734 207.738 206.426 1.00 573.34 281 LEU A N 1
ATOM 2015 C CA . LEU A 1 289 ? 184.270 208.771 205.545 1.00 572.67 281 LEU A CA 1
ATOM 2016 C C . LEU A 1 289 ? 183.324 209.049 204.384 1.00 569.68 281 LEU A C 1
ATOM 2017 O O . LEU A 1 289 ? 183.128 210.207 203.996 1.00 567.74 281 LEU A O 1
ATOM 2019 N N . SER A 1 290 ? 182.731 207.998 203.812 1.00 570.60 282 SER A N 1
ATOM 2020 C CA . SER A 1 290 ? 181.771 208.190 202.730 1.00 568.83 282 SER A CA 1
ATOM 2021 C C . SER A 1 290 ? 180.535 208.937 203.216 1.00 566.89 282 SER A C 1
ATOM 2022 O O . SER A 1 290 ? 179.999 209.794 202.504 1.00 564.21 282 SER A O 1
ATOM 2024 N N . LEU A 1 291 ? 180.064 208.624 204.425 1.00 569.02 283 LEU A N 1
ATOM 2025 C CA . LEU A 1 291 ? 178.921 209.344 204.980 1.00 568.27 283 LEU A CA 1
ATOM 2026 C C . LEU A 1 291 ? 179.260 210.810 205.222 1.00 564.05 283 LEU A C 1
ATOM 2027 O O . LEU A 1 291 ? 178.432 211.696 204.977 1.00 560.71 283 LEU A O 1
ATOM 2029 N N . LYS A 1 292 ? 180.475 211.085 205.704 1.00 564.82 284 LYS A N 1
ATOM 2030 C CA . LYS A 1 292 ? 180.902 212.468 205.891 1.00 562.60 284 LYS A CA 1
ATOM 2031 C C . LYS A 1 292 ? 180.975 213.204 204.559 1.00 558.04 284 LYS A C 1
ATOM 2032 O O . LYS A 1 292 ? 180.581 214.373 204.463 1.00 554.33 284 LYS A O 1
ATOM 2034 N N . GLU A 1 293 ? 181.476 212.533 203.520 1.00 559.64 285 GLU A N 1
ATOM 2035 C CA . GLU A 1 293 ? 181.525 213.141 202.194 1.00 556.12 285 GLU A CA 1
ATOM 2036 C C . GLU A 1 293 ? 180.124 213.425 201.667 1.00 552.61 285 GLU A C 1
ATOM 2037 O O . GLU A 1 293 ? 179.883 214.473 201.057 1.00 548.72 285 GLU A O 1
ATOM 2039 N N . LYS A 1 294 ? 179.189 212.498 201.886 1.00 554.74 286 LYS A N 1
ATOM 2040 C CA . LYS A 1 294 ? 177.812 212.719 201.452 1.00 552.83 286 LYS A CA 1
ATOM 2041 C C . LYS A 1 294 ? 177.177 213.883 202.203 1.00 549.16 286 LYS A C 1
ATOM 2042 O O . LYS A 1 294 ? 176.439 214.681 201.615 1.00 546.07 286 LYS A O 1
ATOM 2044 N N . LEU A 1 295 ? 177.448 213.993 203.506 1.00 549.82 287 LEU A N 1
ATOM 2045 C CA . LEU A 1 295 ? 176.929 215.121 204.275 1.00 547.35 287 LEU A CA 1
ATOM 2046 C C . LEU A 1 295 ? 177.519 216.439 203.788 1.00 543.69 287 LEU A C 1
ATOM 2047 O O . LEU A 1 295 ? 176.812 217.452 203.700 1.00 540.75 287 LEU A O 1
ATOM 2049 N N . ASN A 1 296 ? 178.816 216.447 203.470 1.00 544.51 288 ASN A N 1
ATOM 2050 C CA . ASN A 1 296 ? 179.436 217.651 202.927 1.00 541.24 288 ASN A CA 1
ATOM 2051 C C . ASN A 1 296 ? 178.843 218.013 201.571 1.00 538.48 288 ASN A C 1
ATOM 2052 O O . ASN A 1 296 ? 178.638 219.194 201.271 1.00 536.17 288 ASN A O 1
ATOM 2054 N N . TYR A 1 297 ? 178.557 217.009 200.740 1.00 539.47 289 TYR A N 1
ATOM 2055 C CA . TYR A 1 297 ? 177.912 217.270 199.456 1.00 537.51 289 TYR A CA 1
ATOM 2056 C C . TYR A 1 297 ? 176.510 217.833 199.649 1.00 534.71 289 TYR A C 1
ATOM 2057 O O . TYR A 1 297 ? 176.081 218.721 198.905 1.00 532.09 289 TYR A O 1
ATOM 2059 N N . MET A 1 298 ? 175.774 217.316 200.635 1.00 536.24 290 MET A N 1
ATOM 2060 C CA . MET A 1 298 ? 174.446 217.847 200.931 1.00 534.68 290 MET A CA 1
ATOM 2061 C C . MET A 1 298 ? 174.520 219.296 201.397 1.00 531.41 290 MET A C 1
ATOM 2062 O O . MET A 1 298 ? 173.698 220.131 200.998 1.00 528.41 290 MET A O 1
ATOM 2064 N N . LYS A 1 299 ? 175.500 219.614 202.247 1.00 533.15 291 LYS A N 1
ATOM 2065 C CA . LYS A 1 299 ? 175.680 220.998 202.674 1.00 530.68 291 LYS A CA 1
ATOM 2066 C C . LYS A 1 299 ? 176.072 221.893 201.503 1.00 526.52 291 LYS A C 1
ATOM 2067 O O . LYS A 1 299 ? 175.636 223.047 201.422 1.00 522.51 291 LYS A O 1
ATOM 2069 N N . SER A 1 300 ? 176.895 221.380 200.586 1.00 528.41 292 SER A N 1
ATOM 2070 C CA . SER A 1 300 ? 177.240 222.146 199.393 1.00 526.21 292 SER A CA 1
ATOM 2071 C C . SER A 1 300 ? 176.012 222.388 198.523 1.00 521.49 292 SER A C 1
ATOM 2072 O O . SER A 1 300 ? 175.848 223.470 197.951 1.00 517.37 292 SER A O 1
ATOM 2074 N N . LEU A 1 301 ? 175.138 221.387 198.413 1.00 523.60 293 LEU A N 1
ATOM 2075 C CA . LEU A 1 301 ? 173.896 221.562 197.667 1.00 520.67 293 LEU A CA 1
ATOM 2076 C C . LEU A 1 301 ? 173.006 222.615 198.316 1.00 515.62 293 LEU A C 1
ATOM 2077 O O . LEU A 1 301 ? 172.384 223.427 197.622 1.00 510.00 293 LEU A O 1
ATOM 2079 N N . GLN A 1 302 ? 172.929 222.610 199.650 1.00 516.73 294 GLN A N 1
ATOM 2080 C CA . GLN A 1 302 ? 172.164 223.641 200.348 1.00 512.75 294 GLN A CA 1
ATOM 2081 C C . GLN A 1 302 ? 172.760 225.025 200.116 1.00 505.94 294 GLN A C 1
ATOM 2082 O O . GLN A 1 302 ? 172.027 226.000 199.911 1.00 499.63 294 GLN A O 1
ATOM 2084 N N . SER A 1 303 ? 174.090 225.131 200.146 1.00 508.40 295 SER A N 1
ATOM 2085 C CA . SER A 1 303 ? 174.764 226.389 199.843 1.00 502.55 295 SER A CA 1
ATOM 2086 C C . SER A 1 303 ? 174.589 226.801 198.387 1.00 489.87 295 SER A C 1
ATOM 2087 O O . SER A 1 303 ? 174.731 227.986 198.066 1.00 475.75 295 SER A O 1
ATOM 2089 N N . GLY A 1 304 ? 174.291 225.844 197.507 1.00 492.34 296 GLY A N 1
ATOM 2090 C CA . GLY A 1 304 ? 174.035 226.177 196.115 1.00 481.95 296 GLY A CA 1
ATOM 2091 C C . GLY A 1 304 ? 172.825 227.072 195.935 1.00 474.05 296 GLY A C 1
ATOM 2092 O O . GLY A 1 304 ? 172.805 227.932 195.051 1.00 462.32 296 GLY A O 1
ATOM 2093 N N . GLU A 1 305 ? 171.796 226.880 196.763 1.00 480.92 297 GLU A N 1
ATOM 2094 C CA . GLU A 1 305 ? 170.640 227.766 196.697 1.00 476.91 297 GLU A CA 1
ATOM 2095 C C . GLU A 1 305 ? 171.012 229.189 197.096 1.00 469.93 297 GLU A C 1
ATOM 2096 O O . GLU A 1 305 ? 170.388 230.147 196.625 1.00 466.99 297 GLU A O 1
ATOM 2098 N N . HIS A 1 306 ? 172.019 229.346 197.956 1.00 470.15 298 HIS A N 1
ATOM 2099 C CA . HIS A 1 306 ? 172.494 230.662 198.378 1.00 463.87 298 HIS A CA 1
ATOM 2100 C C . HIS A 1 306 ? 173.497 231.212 197.359 1.00 454.01 298 HIS A C 1
ATOM 2101 O O . HIS A 1 306 ? 174.672 231.436 197.649 1.00 448.51 298 HIS A O 1
ATOM 2103 N N . LYS A 1 307 ? 173.003 231.411 196.136 1.00 449.48 299 LYS A N 1
ATOM 2104 C CA . LYS A 1 307 ? 173.728 231.944 194.984 1.00 436.50 299 LYS A CA 1
ATOM 2105 C C . LYS A 1 307 ? 174.829 231.015 194.485 1.00 425.88 299 LYS A C 1
ATOM 2106 O O . LYS A 1 307 ? 175.510 231.362 193.511 1.00 408.71 299 LYS A O 1
ATOM 2108 N N . PHE A 1 308 ? 175.009 229.849 195.092 1.00 430.57 300 PHE A N 1
ATOM 2109 C CA . PHE A 1 308 ? 176.032 228.863 194.728 1.00 410.63 300 PHE A CA 1
ATOM 2110 C C . PHE A 1 308 ? 177.393 229.556 194.623 1.00 382.71 300 PHE A C 1
ATOM 2111 O O . PHE A 1 308 ? 177.688 230.493 195.372 1.00 383.58 300 PHE A O 1
ATOM 2113 N N . ASN A 1 309 ? 178.237 229.097 193.697 1.00 347.75 301 ASN A N 1
ATOM 2114 C CA . ASN A 1 309 ? 179.530 229.724 193.473 1.00 320.01 301 ASN A CA 1
ATOM 2115 C C . ASN A 1 309 ? 179.873 229.896 192.001 1.00 287.95 301 ASN A C 1
ATOM 2116 O O . ASN A 1 309 ? 180.936 230.448 191.700 1.00 267.89 301 ASN A O 1
ATOM 2118 N N . ASN A 1 310 ? 179.017 229.447 191.080 1.00 279.41 302 ASN A N 1
ATOM 2119 C CA . ASN A 1 310 ? 179.249 229.559 189.639 1.00 244.48 302 ASN A CA 1
ATOM 2120 C C . ASN A 1 310 ? 180.570 228.891 189.243 1.00 225.52 302 ASN A C 1
ATOM 2121 O O . ASN A 1 310 ? 181.528 229.538 188.818 1.00 215.53 302 ASN A O 1
ATOM 2123 N N . ALA A 1 311 ? 180.600 227.564 189.415 1.00 222.50 303 ALA A N 1
ATOM 2124 C CA . ALA A 1 311 ? 181.820 226.813 189.129 1.00 210.48 303 ALA A CA 1
ATOM 2125 C C . ALA A 1 311 ? 182.280 227.009 187.690 1.00 200.49 303 ALA A C 1
ATOM 2126 O O . ALA A 1 311 ? 183.483 226.940 187.406 1.00 194.62 303 ALA A O 1
ATOM 2128 N N . VAL A 1 312 ? 181.347 227.274 186.772 1.00 201.92 304 VAL A N 1
ATOM 2129 C CA . VAL A 1 312 ? 181.736 227.559 185.397 1.00 196.24 304 VAL A CA 1
ATOM 2130 C C . VAL A 1 312 ? 182.511 228.869 185.336 1.00 190.11 304 VAL A C 1
ATOM 2131 O O . VAL A 1 312 ? 183.467 229.002 184.557 1.00 188.13 304 VAL A O 1
ATOM 2135 N N . SER A 1 313 ? 182.169 229.828 186.200 1.00 190.34 305 SER A N 1
ATOM 2136 C CA . SER A 1 313 ? 182.931 231.068 186.243 1.00 184.67 305 SER A CA 1
ATOM 2137 C C . SER A 1 313 ? 184.323 230.823 186.801 1.00 178.15 305 SER A C 1
ATOM 2138 O O . SER A 1 313 ? 185.289 231.439 186.347 1.00 174.37 305 SER A O 1
ATOM 2141 N N . LEU A 1 314 ? 184.450 229.929 187.785 1.00 177.53 306 LEU A N 1
ATOM 2142 C CA . LEU A 1 314 ? 185.774 229.620 188.313 1.00 172.59 306 LEU A CA 1
ATOM 2143 C C . LEU A 1 314 ? 186.635 228.963 187.242 1.00 166.50 306 LEU A C 1
ATOM 2144 O O . LEU A 1 314 ? 187.823 229.287 187.092 1.00 161.81 306 LEU A O 1
ATOM 2149 N N . TYR A 1 315 ? 186.036 228.048 186.472 1.00 165.81 307 TYR A N 1
ATOM 2150 C CA . TYR A 1 315 ? 186.764 227.370 185.406 1.00 158.49 307 TYR A CA 1
ATOM 2151 C C . TYR A 1 315 ? 187.225 228.362 184.348 1.00 153.99 307 TYR A C 1
ATOM 2152 O O . TYR A 1 315 ? 188.385 228.329 183.909 1.00 153.52 307 TYR A O 1
ATOM 2161 N N . ASP A 1 316 ? 186.363 229.316 183.993 1.00 156.25 308 ASP A N 1
ATOM 2162 C CA . ASP A 1 316 ? 186.783 230.267 182.977 1.00 153.24 308 ASP A CA 1
ATOM 2163 C C . ASP A 1 316 ? 187.778 231.263 183.547 1.00 151.91 308 ASP A C 1
ATOM 2164 O O . ASP A 1 316 ? 188.647 231.743 182.817 1.00 148.44 308 ASP A O 1
ATOM 2169 N N . SER A 1 317 ? 187.690 231.559 184.845 1.00 153.95 309 SER A N 1
ATOM 2170 C CA . SER A 1 317 ? 188.624 232.499 185.447 1.00 151.29 309 SER A CA 1
ATOM 2171 C C . SER A 1 317 ? 190.030 231.921 185.445 1.00 143.01 309 SER A C 1
ATOM 2172 O O . SER A 1 317 ? 190.989 232.601 185.055 1.00 141.60 309 SER A O 1
ATOM 2175 N N . VAL A 1 318 ? 190.165 230.645 185.821 1.00 140.15 310 VAL A N 1
ATOM 2176 C CA . VAL A 1 318 ? 191.495 230.045 185.844 1.00 131.55 310 VAL A CA 1
ATOM 2177 C C . VAL A 1 318 ? 192.017 229.871 184.422 1.00 129.34 310 VAL A C 1
ATOM 2178 O O . VAL A 1 318 ? 193.202 230.122 184.147 1.00 131.08 310 VAL A O 1
ATOM 2182 N N . ILE A 1 319 ? 191.137 229.513 183.479 1.00 132.04 311 ILE A N 1
ATOM 2183 C CA . ILE A 1 319 ? 191.610 229.328 182.112 1.00 126.65 311 ILE A CA 1
ATOM 2184 C C . ILE A 1 319 ? 192.076 230.659 181.537 1.00 126.89 311 ILE A C 1
ATOM 2185 O O . ILE A 1 319 ? 193.136 230.739 180.904 1.00 126.81 311 ILE A O 1
ATOM 2190 N N . ASN A 1 320 ? 191.300 231.725 181.749 1.00 127.27 312 ASN A N 1
ATOM 2191 C CA . ASN A 1 320 ? 191.655 233.016 181.176 1.00 126.50 312 ASN A CA 1
ATOM 2192 C C . ASN A 1 320 ? 192.918 233.564 181.825 1.00 124.53 312 ASN A C 1
ATOM 2193 O O . ASN A 1 320 ? 193.745 234.194 181.153 1.00 126.66 312 ASN A O 1
ATOM 2198 N N . THR A 1 321 ? 193.096 233.326 183.129 1.00 124.14 313 THR A N 1
ATOM 2199 C CA . THR A 1 321 ? 194.305 233.812 183.781 1.00 120.71 313 THR A CA 1
ATOM 2200 C C . THR A 1 321 ? 195.533 233.098 183.238 1.00 118.93 313 THR A C 1
ATOM 2201 O O . THR A 1 321 ? 196.582 233.722 183.045 1.00 119.22 313 THR A O 1
ATOM 2205 N N . ILE A 1 322 ? 195.431 231.789 182.993 1.00 118.68 314 ILE A N 1
ATOM 2206 C CA . ILE A 1 322 ? 196.564 231.089 182.394 1.00 110.52 314 ILE A CA 1
ATOM 2207 C C . ILE A 1 322 ? 196.825 231.612 180.986 1.00 110.63 314 ILE A C 1
ATOM 2208 O O . ILE A 1 322 ? 197.974 231.854 180.600 1.00 112.43 314 ILE A O 1
ATOM 2213 N N . LEU A 1 323 ? 195.761 231.803 180.199 1.00 115.45 315 LEU A N 1
ATOM 2214 C CA . LEU A 1 323 ? 195.902 232.289 178.829 1.00 116.40 315 LEU A CA 1
ATOM 2215 C C . LEU A 1 323 ? 196.441 233.711 178.746 1.00 118.58 315 LEU A C 1
ATOM 2216 O O . LEU A 1 323 ? 196.954 234.102 177.693 1.00 117.72 315 LEU A O 1
ATOM 2221 N N . LYS A 1 324 ? 196.329 234.493 179.820 1.00 121.04 316 LYS A N 1
ATOM 2222 C CA . LYS A 1 324 ? 196.840 235.862 179.787 1.00 115.75 316 LYS A CA 1
ATOM 2223 C C . LYS A 1 324 ? 198.359 235.910 179.673 1.00 114.74 316 LYS A C 1
ATOM 2224 O O . LYS A 1 324 ? 198.903 236.866 179.110 1.00 112.57 316 LYS A O 1
ATOM 2230 N N . PHE A 1 325 ? 199.058 234.904 180.192 1.00 115.36 317 PHE A N 1
ATOM 2231 C CA . PHE A 1 325 ? 200.512 234.863 180.125 1.00 110.84 317 PHE A CA 1
ATOM 2232 C C . PHE A 1 325 ? 201.047 234.167 178.880 1.00 116.40 317 PHE A C 1
ATOM 2233 O O . PHE A 1 325 ? 202.261 234.183 178.659 1.00 115.64 317 PHE A O 1
ATOM 2241 N N . LEU A 1 326 ? 200.184 233.564 178.064 1.00 122.70 318 LEU A N 1
ATOM 2242 C CA . LEU A 1 326 ? 200.596 232.852 176.854 1.00 120.29 318 LEU A CA 1
ATOM 2243 C C . LEU A 1 326 ? 199.793 233.394 175.681 1.00 125.29 318 LEU A C 1
ATOM 2244 O O . LEU A 1 326 ? 198.820 232.772 175.235 1.00 131.63 318 LEU A O 1
ATOM 2249 N N . PRO A 1 327 ? 200.176 234.559 175.151 1.00 125.35 319 PRO A N 1
ATOM 2250 C CA . PRO A 1 327 ? 199.380 235.186 174.085 1.00 132.75 319 PRO A CA 1
ATOM 2251 C C . PRO A 1 327 ? 199.421 234.450 172.756 1.00 138.20 319 PRO A C 1
ATOM 2252 O O . PRO A 1 327 ? 198.623 234.779 171.869 1.00 138.95 319 PRO A O 1
ATOM 2256 N N . GLU A 1 328 ? 200.310 233.477 172.581 1.00 140.67 320 GLU A N 1
ATOM 2257 C CA . GLU A 1 328 ? 200.453 232.790 171.304 1.00 142.91 320 GLU A CA 1
ATOM 2258 C C . GLU A 1 328 ? 199.539 231.582 171.166 1.00 144.27 320 GLU A C 1
ATOM 2259 O O . GLU A 1 328 ? 199.614 230.883 170.151 1.00 144.21 320 GLU A O 1
ATOM 2265 N N . PHE A 1 329 ? 198.687 231.316 172.149 1.00 143.02 321 PHE A N 1
ATOM 2266 C CA . PHE A 1 329 ? 197.840 230.135 172.149 1.00 137.15 321 PHE A CA 1
ATOM 2267 C C . PHE A 1 329 ? 196.377 230.536 172.029 1.00 140.05 321 PHE A C 1
ATOM 2268 O O . PHE A 1 329 ? 195.982 231.647 172.391 1.00 143.95 321 PHE A O 1
ATOM 2276 N N . GLN A 1 330 ? 195.568 229.612 171.511 1.00 141.78 322 GLN A N 1
ATOM 2277 C CA . GLN A 1 330 ? 194.173 229.903 171.201 1.00 140.81 322 GLN A CA 1
ATOM 2278 C C . GLN A 1 330 ? 193.238 229.429 172.308 1.00 138.60 322 GLN A C 1
ATOM 2279 O O . GLN A 1 330 ? 192.478 230.229 172.861 1.00 137.01 322 GLN A O 1
ATOM 2285 N N . TRP A 1 331 ? 193.270 228.141 172.643 1.00 137.77 323 TRP A N 1
ATOM 2286 C CA . TRP A 1 331 ? 192.404 227.655 173.706 1.00 135.66 323 TRP A CA 1
ATOM 2287 C C . TRP A 1 331 ? 193.000 226.426 174.377 1.00 136.99 323 TRP A C 1
ATOM 2288 O O . TRP A 1 331 ? 193.869 225.729 173.830 1.00 143.58 323 TRP A O 1
ATOM 2299 N N . ILE A 1 332 ? 192.509 226.187 175.593 1.00 131.31 324 ILE A N 1
ATOM 2300 C CA . ILE A 1 332 ? 192.871 225.048 176.422 1.00 136.91 324 ILE A CA 1
ATOM 2301 C C . ILE A 1 332 ? 191.610 224.218 176.602 1.00 138.78 324 ILE A C 1
ATOM 2302 O O . ILE A 1 332 ? 190.527 224.774 176.814 1.00 140.98 324 ILE A O 1
ATOM 2307 N N . LYS A 1 333 ? 191.737 222.897 176.523 1.00 140.95 325 LYS A N 1
ATOM 2308 C CA . LYS A 1 333 ? 190.567 222.049 176.702 1.00 145.22 325 LYS A CA 1
ATOM 2309 C C . LYS A 1 333 ? 190.954 220.762 177.409 1.00 150.98 325 LYS A C 1
ATOM 2310 O O . LYS A 1 333 ? 192.122 220.376 177.449 1.00 155.43 325 LYS A O 1
ATOM 2316 N N . LEU A 1 334 ? 189.957 220.118 178.004 1.00 152.79 326 LEU A N 1
ATOM 2317 C CA . LEU A 1 334 ? 190.128 218.818 178.634 1.00 159.05 326 LEU A CA 1
ATOM 2318 C C . LEU A 1 334 ? 189.372 217.801 177.790 1.00 164.64 326 LEU A C 1
ATOM 2319 O O . LEU A 1 334 ? 188.163 217.944 177.581 1.00 165.00 326 LEU A O 1
ATOM 2324 N N . VAL A 1 335 ? 190.078 216.783 177.307 1.00 169.99 327 VAL A N 1
ATOM 2325 C CA . VAL A 1 335 ? 189.521 215.801 176.386 1.00 176.25 327 VAL A CA 1
ATOM 2326 C C . VAL A 1 335 ? 189.566 214.432 177.045 1.00 183.50 327 VAL A C 1
ATOM 2327 O O . VAL A 1 335 ? 190.611 214.021 177.564 1.00 182.67 327 VAL A O 1
ATOM 2331 N N . TYR A 1 336 ? 188.436 213.733 177.029 1.00 190.03 328 TYR A N 1
ATOM 2332 C CA . TYR A 1 336 ? 188.329 212.414 177.633 1.00 195.63 328 TYR A CA 1
ATOM 2333 C C . TYR A 1 336 ? 188.478 211.366 176.537 1.00 199.91 328 TYR A C 1
ATOM 2334 O O . TYR A 1 336 ? 187.716 211.365 175.565 1.00 199.54 328 TYR A O 1
ATOM 2343 N N . GLY A 1 337 ? 189.456 210.482 176.699 1.00 203.10 329 GLY A N 1
ATOM 2344 C CA . GLY A 1 337 ? 189.692 209.416 175.747 1.00 208.08 329 GLY A CA 1
ATOM 2345 C C . GLY A 1 337 ? 190.508 208.321 176.389 1.00 215.95 329 GLY A C 1
ATOM 2346 O O . GLY A 1 337 ? 191.290 208.569 177.314 1.00 216.93 329 GLY A O 1
ATOM 2347 N N . ASP A 1 338 ? 190.285 207.089 175.928 1.00 221.88 330 ASP A N 1
ATOM 2348 C CA . ASP A 1 338 ? 191.007 205.920 176.432 1.00 224.47 330 ASP A CA 1
ATOM 2349 C C . ASP A 1 338 ? 190.867 205.808 177.946 1.00 224.08 330 ASP A C 1
ATOM 2350 O O . ASP A 1 338 ? 191.823 205.482 178.653 1.00 225.90 330 ASP A O 1
ATOM 2352 N N . ASP A 1 339 ? 189.662 206.087 178.444 1.00 220.11 331 ASP A N 1
ATOM 2353 C CA . ASP A 1 339 ? 189.354 206.000 179.870 1.00 218.34 331 ASP A CA 1
ATOM 2354 C C . ASP A 1 339 ? 190.279 206.893 180.696 1.00 218.70 331 ASP A C 1
ATOM 2355 O O . ASP A 1 339 ? 190.664 206.548 181.815 1.00 218.62 331 ASP A O 1
ATOM 2357 N N . ASP A 1 340 ? 190.638 208.054 180.147 1.00 217.47 332 ASP A N 1
ATOM 2358 C CA . ASP A 1 340 ? 191.489 208.983 180.880 1.00 209.65 332 ASP A CA 1
ATOM 2359 C C . ASP A 1 340 ? 191.299 210.386 180.325 1.00 201.67 332 ASP A C 1
ATOM 2360 O O . ASP A 1 340 ? 190.834 210.572 179.200 1.00 204.57 332 ASP A O 1
ATOM 2362 N N . TYR A 1 341 ? 191.681 211.374 181.125 1.00 192.16 333 TYR A N 1
ATOM 2363 C CA . TYR A 1 341 ? 191.547 212.777 180.757 1.00 187.20 333 TYR A CA 1
ATOM 2364 C C . TYR A 1 341 ? 192.910 213.344 180.389 1.00 184.13 333 TYR A C 1
ATOM 2365 O O . TYR A 1 341 ? 193.895 213.110 181.097 1.00 186.21 333 TYR A O 1
ATOM 2374 N N . LYS A 1 342 ? 192.965 214.082 179.281 1.00 178.40 334 LYS A N 1
ATOM 2375 C CA . LYS A 1 342 ? 194.197 214.694 178.809 1.00 171.58 334 LYS A CA 1
ATOM 2376 C C . LYS A 1 342 ? 193.951 216.162 178.494 1.00 166.28 334 LYS A C 1
ATOM 2377 O O . LYS A 1 342 ? 192.854 216.552 178.088 1.00 167.27 334 LYS A O 1
ATOM 2383 N N . ILE A 1 343 ? 194.981 216.976 178.691 1.00 161.28 335 ILE A N 1
ATOM 2384 C CA . ILE A 1 343 ? 194.896 218.405 178.416 1.00 155.86 335 ILE A CA 1
ATOM 2385 C C . ILE A 1 343 ? 195.328 218.654 176.978 1.00 150.57 335 ILE A C 1
ATOM 2386 O O . ILE A 1 343 ? 196.361 218.143 176.531 1.00 154.10 335 ILE A O 1
ATOM 2391 N N . ILE A 1 344 ? 194.535 219.437 176.254 1.00 147.80 336 ILE A N 1
ATOM 2392 C CA . ILE A 1 344 ? 194.762 219.739 174.848 1.00 146.81 336 ILE A CA 1
ATOM 2393 C C . ILE A 1 344 ? 195.037 221.229 174.723 1.00 144.84 336 ILE A C 1
ATOM 2394 O O . ILE A 1 344 ? 194.252 222.056 175.205 1.00 147.64 336 ILE A O 1
ATOM 2399 N N . LEU A 1 345 ? 196.145 221.560 174.068 1.00 143.84 337 LEU A N 1
ATOM 2400 C CA . LEU A 1 345 ? 196.626 222.920 173.889 1.00 143.42 337 LEU A CA 1
ATOM 2401 C C . LEU A 1 345 ? 196.538 223.248 172.407 1.00 142.52 337 LEU A C 1
ATOM 2402 O O . LEU A 1 345 ? 197.053 222.487 171.584 1.00 149.36 337 LEU A O 1
ATOM 2407 N N . LYS A 1 346 ? 195.898 224.358 172.041 1.00 137.38 338 LYS A N 1
ATOM 2408 C CA . LYS A 1 346 ? 195.827 224.693 170.623 1.00 142.01 338 LYS A CA 1
ATOM 2409 C C . LYS A 1 346 ? 196.706 225.905 170.362 1.00 146.12 338 LYS A C 1
ATOM 2410 O O . LYS A 1 346 ? 196.427 227.000 170.860 1.00 148.85 338 LYS A O 1
ATOM 2416 N N . LYS A 1 347 ? 197.761 225.703 169.575 1.00 147.62 339 LYS A N 1
ATOM 2417 C CA . LYS A 1 347 ? 198.691 226.768 169.219 1.00 144.34 339 LYS A CA 1
ATOM 2418 C C . LYS A 1 347 ? 198.734 226.915 167.707 1.00 144.82 339 LYS A C 1
ATOM 2419 O O . LYS A 1 347 ? 198.997 225.940 166.994 1.00 149.29 339 LYS A O 1
ATOM 2425 N N . GLY A 1 348 ? 198.471 228.125 167.221 1.00 143.78 340 GLY A N 1
ATOM 2426 C CA . GLY A 1 348 ? 198.429 228.341 165.791 1.00 151.05 340 GLY A CA 1
ATOM 2427 C C . GLY A 1 348 ? 197.295 227.561 165.167 1.00 156.01 340 GLY A C 1
ATOM 2428 O O . GLY A 1 348 ? 196.120 227.907 165.324 1.00 158.62 340 GLY A O 1
ATOM 2429 N N . GLU A 1 349 ? 197.648 226.499 164.447 1.00 152.64 341 GLU A N 1
ATOM 2430 C CA . GLU A 1 349 ? 196.678 225.596 163.845 1.00 151.82 341 GLU A CA 1
ATOM 2431 C C . GLU A 1 349 ? 197.005 224.153 164.206 1.00 153.40 341 GLU A C 1
ATOM 2432 O O . GLU A 1 349 ? 196.689 223.230 163.451 1.00 153.77 341 GLU A O 1
ATOM 2434 N N . VAL A 1 350 ? 197.641 223.943 165.360 1.00 152.01 342 VAL A N 1
ATOM 2435 C CA . VAL A 1 350 ? 198.075 222.618 165.781 1.00 147.99 342 VAL A CA 1
ATOM 2436 C C . VAL A 1 350 ? 197.542 222.335 167.179 1.00 149.35 342 VAL A C 1
ATOM 2437 O O . VAL A 1 350 ? 197.314 223.249 167.979 1.00 150.02 342 VAL A O 1
ATOM 2441 N N . GLU A 1 351 ? 197.366 221.047 167.470 1.00 150.02 343 GLU A N 1
ATOM 2442 C CA . GLU A 1 351 ? 196.971 220.557 168.783 1.00 152.22 343 GLU A CA 1
ATOM 2443 C C . GLU A 1 351 ? 198.146 219.822 169.411 1.00 149.15 343 GLU A C 1
ATOM 2444 O O . GLU A 1 351 ? 198.768 218.975 168.762 1.00 150.33 343 GLU A O 1
ATOM 2450 N N . LEU A 1 352 ? 198.448 220.145 170.666 1.00 147.85 344 LEU A N 1
ATOM 2451 C CA . LEU A 1 352 ? 199.578 219.559 171.365 1.00 144.84 344 LEU A CA 1
ATOM 2452 C C . LEU A 1 352 ? 199.171 219.123 172.766 1.00 144.68 344 LEU A C 1
ATOM 2453 O O . LEU A 1 352 ? 198.142 219.544 173.308 1.00 146.57 344 LEU A O 1
ATOM 2458 N N . ASP A 1 353 ? 200.001 218.258 173.336 1.00 146.04 345 ASP A N 1
ATOM 2459 C CA . ASP A 1 353 ? 199.898 217.817 174.716 1.00 149.03 345 ASP A CA 1
ATOM 2460 C C . ASP A 1 353 ? 200.938 218.564 175.542 1.00 154.62 345 ASP A C 1
ATOM 2461 O O . ASP A 1 353 ? 201.972 218.995 175.025 1.00 157.70 345 ASP A O 1
ATOM 2466 N N . ILE A 1 354 ? 200.652 218.718 176.838 1.00 155.30 346 ILE A N 1
ATOM 2467 C CA . ILE A 1 354 ? 201.500 219.526 177.709 1.00 155.95 346 ILE A CA 1
ATOM 2468 C C . ILE A 1 354 ? 202.932 219.014 177.779 1.00 157.49 346 ILE A C 1
ATOM 2469 O O . ILE A 1 354 ? 203.827 219.753 178.199 1.00 157.90 346 ILE A O 1
ATOM 2474 N N . GLN A 1 355 ? 203.180 217.767 177.382 1.00 157.50 347 GLN A N 1
ATOM 2475 C CA . GLN A 1 355 ? 204.544 217.253 177.379 1.00 157.05 347 GLN A CA 1
ATOM 2476 C C . GLN A 1 355 ? 205.312 217.601 176.111 1.00 150.62 347 GLN A C 1
ATOM 2477 O O . GLN A 1 355 ? 206.485 217.231 175.999 1.00 151.72 347 GLN A O 1
ATOM 2483 N N . GLN A 1 356 ? 204.691 218.292 175.158 1.00 144.95 348 GLN A N 1
ATOM 2484 C CA . GLN A 1 356 ? 205.359 218.699 173.931 1.00 143.60 348 GLN A CA 1
ATOM 2485 C C . GLN A 1 356 ? 205.744 220.173 173.934 1.00 145.46 348 GLN A C 1
ATOM 2486 O O . GLN A 1 356 ? 206.148 220.700 172.893 1.00 146.68 348 GLN A O 1
ATOM 2492 N N . LEU A 1 357 ? 205.622 220.847 175.072 1.00 142.13 349 LEU A N 1
ATOM 2493 C CA . LEU A 1 357 ? 205.947 222.259 175.195 1.00 136.47 349 LEU A CA 1
ATOM 2494 C C . LEU A 1 357 ? 207.416 222.460 175.564 1.00 135.40 349 LEU A C 1
ATOM 2495 O O . LEU A 1 357 ? 208.116 221.535 175.980 1.00 139.15 349 LEU A O 1
ATOM 2500 N N . SER A 1 358 ? 207.879 223.698 175.407 1.00 129.68 350 SER A N 1
ATOM 2501 C CA . SER A 1 358 ? 209.238 224.066 175.775 1.00 126.18 350 SER A CA 1
ATOM 2502 C C . SER A 1 358 ? 209.345 224.199 177.294 1.00 132.99 350 SER A C 1
ATOM 2503 O O . SER A 1 358 ? 208.358 224.089 178.025 1.00 138.55 350 SER A O 1
ATOM 2506 N N . GLN A 1 359 ? 210.564 224.435 177.783 1.00 127.60 351 GLN A N 1
ATOM 2507 C CA . GLN A 1 359 ? 210.759 224.582 179.224 1.00 126.49 351 GLN A CA 1
ATOM 2508 C C . GLN A 1 359 ? 210.153 225.881 179.749 1.00 125.31 351 GLN A C 1
ATOM 2509 O O . GLN A 1 359 ? 209.551 225.900 180.834 1.00 128.05 351 GLN A O 1
ATOM 2515 N N . GLY A 1 360 ? 210.270 226.967 178.981 1.00 117.71 352 GLY A N 1
ATOM 2516 C CA . GLY A 1 360 ? 209.750 228.243 179.445 1.00 119.21 352 GLY A CA 1
ATOM 2517 C C . GLY A 1 360 ? 208.245 228.226 179.608 1.00 123.48 352 GLY A C 1
ATOM 2518 O O . GLY A 1 360 ? 207.706 228.744 180.595 1.00 128.57 352 GLY A O 1
ATOM 2519 N N . GLU A 1 361 ? 207.552 227.543 178.697 1.00 118.15 353 GLU A N 1
ATOM 2520 C CA . GLU A 1 361 ? 206.104 227.521 178.788 1.00 114.32 353 GLU A CA 1
ATOM 2521 C C . GLU A 1 361 ? 205.664 226.599 179.907 1.00 117.13 353 GLU A C 1
ATOM 2522 O O . GLU A 1 361 ? 204.665 226.881 180.574 1.00 125.36 353 GLU A O 1
ATOM 2528 N N . LYS A 1 362 ? 206.424 225.537 180.171 1.00 113.43 354 LYS A N 1
ATOM 2529 C CA . LYS A 1 362 ? 206.053 224.649 181.262 1.00 117.45 354 LYS A CA 1
ATOM 2530 C C . LYS A 1 362 ? 206.174 225.385 182.588 1.00 117.90 354 LYS A C 1
ATOM 2531 O O . LYS A 1 362 ? 205.277 225.308 183.441 1.00 120.10 354 LYS A O 1
ATOM 2537 N N . THR A 1 363 ? 207.280 226.116 182.772 1.00 116.01 355 THR A N 1
ATOM 2538 C CA . THR A 1 363 ? 207.491 226.809 184.038 1.00 114.70 355 THR A CA 1
ATOM 2539 C C . THR A 1 363 ? 206.450 227.903 184.241 1.00 113.08 355 THR A C 1
ATOM 2540 O O . THR A 1 363 ? 205.885 228.041 185.339 1.00 121.05 355 THR A O 1
ATOM 2544 N N . ILE A 1 364 ? 206.149 228.665 183.182 1.00 106.78 356 ILE A N 1
ATOM 2545 C CA . ILE A 1 364 ? 205.183 229.740 183.346 1.00 107.85 356 ILE A CA 1
ATOM 2546 C C . ILE A 1 364 ? 203.767 229.193 183.452 1.00 110.66 356 ILE A C 1
ATOM 2547 O O . ILE A 1 364 ? 202.872 229.888 183.944 1.00 112.98 356 ILE A O 1
ATOM 2552 N N . PHE A 1 365 ? 203.538 227.961 182.995 1.00 111.35 357 PHE A N 1
ATOM 2553 C CA . PHE A 1 365 ? 202.236 227.334 183.173 1.00 112.81 357 PHE A CA 1
ATOM 2554 C C . PHE A 1 365 ? 202.045 226.896 184.617 1.00 113.26 357 PHE A C 1
ATOM 2555 O O . PHE A 1 365 ? 201.018 227.202 185.241 1.00 115.48 357 PHE A O 1
ATOM 2563 N N . THR A 1 366 ? 203.078 226.279 185.197 1.00 112.57 358 THR A N 1
ATOM 2564 C CA . THR A 1 366 ? 202.933 225.711 186.533 1.00 114.70 358 THR A CA 1
ATOM 2565 C C . THR A 1 366 ? 202.902 226.797 187.598 1.00 114.88 358 THR A C 1
ATOM 2566 O O . THR A 1 366 ? 202.131 226.699 188.562 1.00 117.47 358 THR A O 1
ATOM 2570 N N . LEU A 1 367 ? 203.703 227.853 187.435 1.00 111.72 359 LEU A N 1
ATOM 2571 C CA . LEU A 1 367 ? 203.745 228.885 188.467 1.00 107.32 359 LEU A CA 1
ATOM 2572 C C . LEU A 1 367 ? 202.381 229.555 188.606 1.00 107.92 359 LEU A C 1
ATOM 2573 O O . LEU A 1 367 ? 201.819 229.645 189.710 1.00 109.33 359 LEU A O 1
ATOM 2578 N N . VAL A 1 368 ? 201.816 229.994 187.481 1.00 106.00 360 VAL A N 1
ATOM 2579 C CA . VAL A 1 368 ? 200.535 230.685 187.509 1.00 101.47 360 VAL A CA 1
ATOM 2580 C C . VAL A 1 368 ? 199.420 229.733 187.918 1.00 104.95 360 VAL A C 1
ATOM 2581 O O . VAL A 1 368 ? 198.502 230.120 188.652 1.00 108.60 360 VAL A O 1
ATOM 2585 N N . GLY A 1 369 ? 199.477 228.471 187.474 1.00 106.34 361 GLY A N 1
ATOM 2586 C CA . GLY A 1 369 ? 198.433 227.542 187.865 1.00 106.41 361 GLY A CA 1
ATOM 2587 C C . GLY A 1 369 ? 198.405 227.308 189.363 1.00 109.54 361 GLY A C 1
ATOM 2588 O O . GLY A 1 369 ? 197.336 227.322 189.984 1.00 113.53 361 GLY A O 1
ATOM 2589 N N . ASP A 1 370 ? 199.582 227.154 189.976 1.00 108.50 362 ASP A N 1
ATOM 2590 C CA . ASP A 1 370 ? 199.617 226.924 191.416 1.00 107.57 362 ASP A CA 1
ATOM 2591 C C . ASP A 1 370 ? 199.166 228.160 192.180 1.00 107.15 362 ASP A C 1
ATOM 2592 O O . ASP A 1 370 ? 198.419 228.052 193.165 1.00 111.71 362 ASP A O 1
ATOM 2597 N N . LEU A 1 371 ? 199.589 229.347 191.734 1.00 103.28 363 LEU A N 1
ATOM 2598 C CA . LEU A 1 371 ? 199.188 230.557 192.444 1.00 99.29 363 LEU A CA 1
ATOM 2599 C C . LEU A 1 371 ? 197.679 230.750 192.373 1.00 101.37 363 LEU A C 1
ATOM 2600 O O . LEU A 1 371 ? 197.033 231.074 193.383 1.00 102.53 363 LEU A O 1
ATOM 2605 N N . ALA A 1 372 ? 197.091 230.517 191.195 1.00 103.97 364 ALA A N 1
ATOM 2606 C CA . ALA A 1 372 ? 195.654 230.705 191.055 1.00 98.96 364 ALA A CA 1
ATOM 2607 C C . ALA A 1 372 ? 194.889 229.670 191.865 1.00 100.65 364 ALA A C 1
ATOM 2608 O O . ALA A 1 372 ? 193.854 229.988 192.462 1.00 105.30 364 ALA A O 1
ATOM 2610 N N . ARG A 1 373 ? 195.402 228.438 191.937 1.00 102.37 365 ARG A N 1
ATOM 2611 C CA . ARG A 1 373 ? 194.709 227.424 192.723 1.00 102.27 365 ARG A CA 1
ATOM 2612 C C . ARG A 1 373 ? 194.706 227.805 194.194 1.00 102.04 365 ARG A C 1
ATOM 2613 O O . ARG A 1 373 ? 193.671 227.708 194.869 1.00 103.80 365 ARG A O 1
ATOM 2621 N N . ARG A 1 374 ? 195.853 228.261 194.706 1.00 102.83 366 ARG A N 1
ATOM 2622 C CA . ARG A 1 374 ? 195.925 228.588 196.125 1.00 98.21 366 ARG A CA 1
ATOM 2623 C C . ARG A 1 374 ? 195.014 229.762 196.453 1.00 98.25 366 ARG A C 1
ATOM 2624 O O . ARG A 1 374 ? 194.285 229.733 197.455 1.00 99.85 366 ARG A O 1
ATOM 2632 N N . LEU A 1 375 ? 195.006 230.787 195.595 1.00 101.93 367 LEU A N 1
ATOM 2633 C CA . LEU A 1 375 ? 194.181 231.951 195.894 1.00 99.43 367 LEU A CA 1
ATOM 2634 C C . LEU A 1 375 ? 192.701 231.607 195.797 1.00 101.01 367 LEU A C 1
ATOM 2635 O O . LEU A 1 375 ? 191.892 232.109 196.584 1.00 96.60 367 LEU A O 1
ATOM 2640 N N . ILE A 1 376 ? 192.325 230.760 194.836 1.00 106.34 368 ILE A N 1
ATOM 2641 C CA . ILE A 1 376 ? 190.920 230.397 194.694 1.00 100.63 368 ILE A CA 1
ATOM 2642 C C . ILE A 1 376 ? 190.458 229.604 195.908 1.00 104.39 368 ILE A C 1
ATOM 2643 O O . ILE A 1 376 ? 189.373 229.846 196.449 1.00 107.94 368 ILE A O 1
ATOM 2648 N N . LEU A 1 377 ? 191.274 228.648 196.361 1.00 108.39 369 LEU A N 1
ATOM 2649 C CA . LEU A 1 377 ? 190.869 227.825 197.496 1.00 107.14 369 LEU A CA 1
ATOM 2650 C C . LEU A 1 377 ? 190.849 228.610 198.801 1.00 109.96 369 LEU A C 1
ATOM 2651 O O . LEU A 1 377 ? 190.064 228.286 199.698 1.00 111.44 369 LEU A O 1
ATOM 2656 N N . LEU A 1 378 ? 191.692 229.637 198.937 1.00 111.12 370 LEU A N 1
ATOM 2657 C CA . LEU A 1 378 ? 191.809 230.308 200.228 1.00 111.34 370 LEU A CA 1
ATOM 2658 C C . LEU A 1 378 ? 190.678 231.288 200.527 1.00 114.22 370 LEU A C 1
ATOM 2659 O O . LEU A 1 378 ? 190.462 231.608 201.699 1.00 119.73 370 LEU A O 1
ATOM 2664 N N . ASN A 1 379 ? 189.956 231.776 199.520 1.00 116.72 371 ASN A N 1
ATOM 2665 C CA . ASN A 1 379 ? 188.911 232.785 199.715 1.00 120.40 371 ASN A CA 1
ATOM 2666 C C . ASN A 1 379 ? 187.613 232.338 199.058 1.00 127.83 371 ASN A C 1
ATOM 2667 O O . ASN A 1 379 ? 187.271 232.789 197.957 1.00 133.88 371 ASN A O 1
ATOM 2672 N N . PRO A 1 380 ? 186.856 231.453 199.712 1.00 129.97 372 PRO A N 1
ATOM 2673 C CA . PRO A 1 380 ? 185.581 231.002 199.133 1.00 134.66 372 PRO A CA 1
ATOM 2674 C C . PRO A 1 380 ? 184.477 232.046 199.170 1.00 137.19 372 PRO A C 1
ATOM 2675 O O . PRO A 1 380 ? 183.447 231.848 198.514 1.00 139.89 372 PRO A O 1
ATOM 2679 N N . ASN A 1 381 ? 184.652 233.144 199.902 1.00 139.27 373 ASN A N 1
ATOM 2680 C CA . ASN A 1 381 ? 183.586 234.123 200.073 1.00 146.85 373 ASN A CA 1
ATOM 2681 C C . ASN A 1 381 ? 183.647 235.208 199.003 1.00 145.84 373 ASN A C 1
ATOM 2682 O O . ASN A 1 381 ? 182.610 235.581 198.444 1.00 149.69 373 ASN A O 1
ATOM 2687 N N . LEU A 1 382 ? 184.844 235.696 198.690 1.00 143.30 374 LEU A N 1
ATOM 2688 C CA . LEU A 1 382 ? 184.990 236.848 197.810 1.00 143.90 374 LEU A CA 1
ATOM 2689 C C . LEU A 1 382 ? 184.393 236.572 196.436 1.00 145.77 374 LEU A C 1
ATOM 2690 O O . LEU A 1 382 ? 184.451 235.450 195.927 1.00 147.66 374 LEU A O 1
ATOM 2695 N N . SER A 1 383 ? 183.799 237.610 195.842 1.00 145.46 375 SER A N 1
ATOM 2696 C CA . SER A 1 383 ? 183.254 237.478 194.494 1.00 147.09 375 SER A CA 1
ATOM 2697 C C . SER A 1 383 ? 184.356 237.195 193.483 1.00 146.44 375 SER A C 1
ATOM 2698 O O . SER A 1 383 ? 184.198 236.342 192.602 1.00 147.03 375 SER A O 1
ATOM 2701 N N . ASN A 1 384 ? 185.477 237.902 193.591 1.00 140.57 376 ASN A N 1
ATOM 2702 C CA . ASN A 1 384 ? 186.656 237.642 192.765 1.00 132.29 376 ASN A CA 1
ATOM 2703 C C . ASN A 1 384 ? 187.793 237.223 193.683 1.00 127.21 376 ASN A C 1
ATOM 2704 O O . ASN A 1 384 ? 188.459 238.083 194.285 1.00 127.38 376 ASN A O 1
ATOM 2709 N N . PRO A 1 385 ? 188.063 235.922 193.819 1.00 120.56 377 PRO A N 1
ATOM 2710 C CA . PRO A 1 385 ? 189.032 235.462 194.824 1.00 118.56 377 PRO A CA 1
ATOM 2711 C C . PRO A 1 385 ? 190.478 235.809 194.515 1.00 117.19 377 PRO A C 1
ATOM 2712 O O . PRO A 1 385 ? 191.361 235.407 195.280 1.00 120.78 377 PRO A O 1
ATOM 2716 N N . LEU A 1 386 ? 190.762 236.534 193.435 1.00 113.65 378 LEU A N 1
ATOM 2717 C CA . LEU A 1 386 ? 192.125 236.919 193.103 1.00 111.53 378 LEU A CA 1
ATOM 2718 C C . LEU A 1 386 ? 192.531 238.247 193.730 1.00 113.66 378 LEU A C 1
ATOM 2719 O O . LEU A 1 386 ? 193.482 238.879 193.258 1.00 115.63 378 LEU A O 1
ATOM 2724 N N . LEU A 1 387 ? 191.836 238.683 194.781 1.00 110.20 379 LEU A N 1
ATOM 2725 C CA . LEU A 1 387 ? 192.150 239.936 195.457 1.00 110.17 379 LEU A CA 1
ATOM 2726 C C . LEU A 1 387 ? 192.462 239.728 196.935 1.00 112.96 379 LEU A C 1
ATOM 2727 O O . LEU A 1 387 ? 192.334 240.665 197.728 1.00 117.91 379 LEU A O 1
ATOM 2732 N N . GLY A 1 388 ? 192.866 238.520 197.323 1.00 109.17 380 GLY A N 1
ATOM 2733 C CA . GLY A 1 388 ? 193.227 238.262 198.698 1.00 107.35 380 GLY A CA 1
ATOM 2734 C C . GLY A 1 388 ? 194.604 238.791 199.045 1.00 109.48 380 GLY A C 1
ATOM 2735 O O . GLY A 1 388 ? 195.346 239.284 198.198 1.00 114.06 380 GLY A O 1
ATOM 2736 N N . TYR A 1 389 ? 194.947 238.677 200.322 1.00 104.82 381 TYR A N 1
ATOM 2737 C CA . TYR A 1 389 ? 196.222 239.157 200.830 1.00 102.38 381 TYR A CA 1
ATOM 2738 C C . TYR A 1 389 ? 197.168 237.990 201.083 1.00 103.37 381 TYR A C 1
ATOM 2739 O O . TYR A 1 389 ? 196.752 236.835 201.195 1.00 111.22 381 TYR A O 1
ATOM 2748 N N . GLY A 1 390 ? 198.455 238.306 201.170 1.00 94.07 382 GLY A N 1
ATOM 2749 C CA . GLY A 1 390 ? 199.448 237.277 201.416 1.00 90.73 382 GLY A CA 1
ATOM 2750 C C . GLY A 1 390 ? 200.847 237.789 201.138 1.00 92.35 382 GLY A C 1
ATOM 2751 O O . GLY A 1 390 ? 201.071 238.995 201.033 1.00 100.36 382 GLY A O 1
ATOM 2752 N N . ILE A 1 391 ? 201.781 236.848 201.031 1.00 87.64 383 ILE A N 1
ATOM 2753 C CA . ILE A 1 391 ? 203.179 237.155 200.746 1.00 84.00 383 ILE A CA 1
ATOM 2754 C C . ILE A 1 391 ? 203.765 236.005 199.940 1.00 86.75 383 ILE A C 1
ATOM 2755 O O . ILE A 1 391 ? 203.532 234.834 200.250 1.00 93.25 383 ILE A O 1
ATOM 2760 N N . VAL A 1 392 ? 204.527 236.339 198.899 1.00 83.64 384 VAL A N 1
ATOM 2761 C CA . VAL A 1 392 ? 205.087 235.355 197.980 1.00 79.89 384 VAL A CA 1
ATOM 2762 C C . VAL A 1 392 ? 206.564 235.660 197.774 1.00 85.11 384 VAL A C 1
ATOM 2763 O O . VAL A 1 392 ? 206.935 236.813 197.530 1.00 91.21 384 VAL A O 1
ATOM 2767 N N . LEU A 1 393 ? 207.404 234.630 197.871 1.00 82.39 385 LEU A N 1
ATOM 2768 C CA . LEU A 1 393 ? 208.838 234.748 197.647 1.00 80.51 385 LEU A CA 1
ATOM 2769 C C . LEU A 1 393 ? 209.228 233.916 196.435 1.00 85.09 385 LEU A C 1
ATOM 2770 O O . LEU A 1 393 ? 208.899 232.729 196.364 1.00 93.38 385 LEU A O 1
ATOM 2775 N N . ILE A 1 394 ? 209.935 234.534 195.492 1.00 88.02 386 ILE A N 1
ATOM 2776 C CA . ILE A 1 394 ? 210.335 233.886 194.248 1.00 91.15 386 ILE A CA 1
ATOM 2777 C C . ILE A 1 394 ? 211.838 234.042 194.082 1.00 97.49 386 ILE A C 1
ATOM 2778 O O . ILE A 1 394 ? 212.375 235.141 194.251 1.00 101.10 386 ILE A O 1
ATOM 2783 N N . ASP A 1 395 ? 212.513 232.947 193.750 1.00 98.68 387 ASP A N 1
ATOM 2784 C CA . ASP A 1 395 ? 213.951 232.936 193.523 1.00 102.70 387 ASP A CA 1
ATOM 2785 C C . ASP A 1 395 ? 214.229 232.694 192.046 1.00 111.95 387 ASP A C 1
ATOM 2786 O O . ASP A 1 395 ? 213.649 231.784 191.446 1.00 117.36 387 ASP A O 1
ATOM 2791 N N . GLU A 1 396 ? 215.118 233.507 191.468 1.00 113.25 388 GLU A N 1
ATOM 2792 C CA . GLU A 1 396 ? 215.514 233.395 190.064 1.00 113.92 388 GLU A CA 1
ATOM 2793 C C . GLU A 1 396 ? 214.300 233.547 189.142 1.00 117.76 388 GLU A C 1
ATOM 2794 O O . GLU A 1 396 ? 213.876 232.621 188.451 1.00 126.35 388 GLU A O 1
ATOM 2800 N N . ILE A 1 397 ? 213.744 234.760 189.167 1.00 111.48 389 ILE A N 1
ATOM 2801 C CA . ILE A 1 397 ? 212.524 235.051 188.419 1.00 110.48 389 ILE A CA 1
ATOM 2802 C C . ILE A 1 397 ? 212.724 234.860 186.920 1.00 117.46 389 ILE A C 1
ATOM 2803 O O . ILE A 1 397 ? 211.769 234.561 186.193 1.00 118.74 389 ILE A O 1
ATOM 2808 N N . ASP A 1 398 ? 213.954 235.004 186.431 1.00 120.84 390 ASP A N 1
ATOM 2809 C CA . ASP A 1 398 ? 214.233 235.018 184.996 1.00 118.14 390 ASP A CA 1
ATOM 2810 C C . ASP A 1 398 ? 214.710 233.667 184.475 1.00 115.80 390 ASP A C 1
ATOM 2811 O O . ASP A 1 398 ? 215.561 233.607 183.584 1.00 116.31 390 ASP A O 1
ATOM 2816 N N . LEU A 1 399 ? 214.188 232.568 185.009 1.00 113.53 391 LEU A N 1
ATOM 2817 C CA . LEU A 1 399 ? 214.593 231.244 184.557 1.00 114.93 391 LEU A CA 1
ATOM 2818 C C . LEU A 1 399 ? 213.908 230.895 183.241 1.00 118.35 391 LEU A C 1
ATOM 2819 O O . LEU A 1 399 ? 212.681 230.971 183.132 1.00 121.25 391 LEU A O 1
ATOM 2824 N N . HIS A 1 400 ? 214.708 230.506 182.246 1.00 112.97 392 HIS A N 1
ATOM 2825 C CA . HIS A 1 400 ? 214.209 229.988 180.970 1.00 109.04 392 HIS A CA 1
ATOM 2826 C C . HIS A 1 400 ? 213.260 230.970 180.283 1.00 112.50 392 HIS A C 1
ATOM 2827 O O . HIS A 1 400 ? 212.188 230.598 179.804 1.00 120.97 392 HIS A O 1
ATOM 2834 N N . LEU A 1 401 ? 213.663 232.236 180.227 1.00 105.04 393 LEU A N 1
ATOM 2835 C CA . LEU A 1 401 ? 212.869 233.269 179.575 1.00 102.94 393 LEU A CA 1
ATOM 2836 C C . LEU A 1 401 ? 213.750 234.069 178.630 1.00 106.10 393 LEU A C 1
ATOM 2837 O O . LEU A 1 401 ? 214.855 234.474 179.003 1.00 114.10 393 LEU A O 1
ATOM 2842 N N . HIS A 1 402 ? 213.263 234.296 177.414 1.00 106.25 394 HIS A N 1
ATOM 2843 C CA . HIS A 1 402 ? 213.981 235.122 176.460 1.00 108.00 394 HIS A CA 1
ATOM 2844 C C . HIS A 1 402 ? 213.748 236.599 176.769 1.00 108.35 394 HIS A C 1
ATOM 2845 O O . HIS A 1 402 ? 212.796 236.950 177.469 1.00 112.23 394 HIS A O 1
ATOM 2852 N N . PRO A 1 403 ? 214.617 237.488 176.273 1.00 105.77 395 PRO A N 1
ATOM 2853 C CA . PRO A 1 403 ? 214.527 238.902 176.676 1.00 105.28 395 PRO A CA 1
ATOM 2854 C C . PRO A 1 403 ? 213.182 239.552 176.404 1.00 108.97 395 PRO A C 1
ATOM 2855 O O . PRO A 1 403 ? 212.799 240.472 177.137 1.00 112.07 395 PRO A O 1
ATOM 2859 N N . GLN A 1 404 ? 212.456 239.119 175.374 1.00 109.60 396 GLN A N 1
ATOM 2860 C CA . GLN A 1 404 ? 211.153 239.715 175.098 1.00 110.16 396 GLN A CA 1
ATOM 2861 C C . GLN A 1 404 ? 210.177 239.476 176.244 1.00 108.64 396 GLN A C 1
ATOM 2862 O O . GLN A 1 404 ? 209.441 240.386 176.641 1.00 107.53 396 GLN A O 1
ATOM 2868 N N . TRP A 1 405 ? 210.155 238.258 176.790 1.00 108.25 397 TRP A N 1
ATOM 2869 C CA . TRP A 1 405 ? 209.274 237.973 177.918 1.00 106.24 397 TRP A CA 1
ATOM 2870 C C . TRP A 1 405 ? 209.776 238.605 179.208 1.00 105.77 397 TRP A C 1
ATOM 2871 O O . TRP A 1 405 ? 208.981 238.860 180.118 1.00 108.04 397 TRP A O 1
ATOM 2882 N N . GLN A 1 406 ? 211.081 238.858 179.312 1.00 105.39 398 GLN A N 1
ATOM 2883 C CA . GLN A 1 406 ? 211.627 239.422 180.541 1.00 101.12 398 GLN A CA 1
ATOM 2884 C C . GLN A 1 406 ? 211.104 240.826 180.807 1.00 102.58 398 GLN A C 1
ATOM 2885 O O . GLN A 1 406 ? 210.981 241.228 181.969 1.00 105.49 398 GLN A O 1
ATOM 2891 N N . GLN A 1 407 ? 210.792 241.580 179.761 1.00 104.08 399 GLN A N 1
ATOM 2892 C CA . GLN A 1 407 ? 210.381 242.969 179.901 1.00 106.41 399 GLN A CA 1
ATOM 2893 C C . GLN A 1 407 ? 208.894 243.140 180.182 1.00 111.69 399 GLN A C 1
ATOM 2894 O O . GLN A 1 407 ? 208.435 244.279 180.311 1.00 118.79 399 GLN A O 1
ATOM 2900 N N . THR A 1 408 ? 208.127 242.053 180.278 1.00 106.83 400 THR A N 1
ATOM 2901 C CA . THR A 1 408 ? 206.689 242.156 180.495 1.00 106.62 400 THR A CA 1
ATOM 2902 C C . THR A 1 408 ? 206.165 241.362 181.682 1.00 106.34 400 THR A C 1
ATOM 2903 O O . THR A 1 408 ? 204.977 241.485 181.997 1.00 112.09 400 THR A O 1
ATOM 2907 N N . ILE A 1 409 ? 206.994 240.557 182.345 1.00 101.83 401 ILE A N 1
ATOM 2908 C CA . ILE A 1 409 ? 206.494 239.677 183.397 1.00 99.45 401 ILE A CA 1
ATOM 2909 C C . ILE A 1 409 ? 206.055 240.477 184.620 1.00 102.32 401 ILE A C 1
ATOM 2910 O O . ILE A 1 409 ? 205.056 240.143 185.270 1.00 105.43 401 ILE A O 1
ATOM 2915 N N . ILE A 1 410 ? 206.778 241.550 184.947 1.00 101.74 402 ILE A N 1
ATOM 2916 C CA . ILE A 1 410 ? 206.501 242.289 186.176 1.00 99.67 402 ILE A CA 1
ATOM 2917 C C . ILE A 1 410 ? 205.137 242.966 186.111 1.00 99.90 402 ILE A C 1
ATOM 2918 O O . ILE A 1 410 ? 204.371 242.936 187.083 1.00 102.36 402 ILE A O 1
ATOM 2923 N N . GLU A 1 411 ? 204.817 243.605 184.984 1.00 98.73 403 GLU A N 1
ATOM 2924 C CA . GLU A 1 411 ? 203.541 244.304 184.887 1.00 95.86 403 GLU A CA 1
ATOM 2925 C C . GLU A 1 411 ? 202.377 243.329 184.986 1.00 100.52 403 GLU A C 1
ATOM 2926 O O . GLU A 1 411 ? 201.383 243.602 185.672 1.00 107.42 403 GLU A O 1
ATOM 2928 N N . ARG A 1 412 ? 202.516 242.148 184.381 1.00 96.69 404 ARG A N 1
ATOM 2929 C CA . ARG A 1 412 ? 201.431 241.181 184.443 1.00 96.45 404 ARG A CA 1
ATOM 2930 C C . ARG A 1 412 ? 201.305 240.608 185.843 1.00 98.79 404 ARG A C 1
ATOM 2931 O O . ARG A 1 412 ? 200.188 240.353 186.312 1.00 106.07 404 ARG A O 1
ATOM 2939 N N . LEU A 1 413 ? 202.430 240.448 186.541 1.00 98.58 405 LEU A N 1
ATOM 2940 C CA . LEU A 1 413 ? 202.377 239.876 187.878 1.00 95.16 405 LEU A CA 1
ATOM 2941 C C . LEU A 1 413 ? 201.721 240.853 188.839 1.00 97.09 405 LEU A C 1
ATOM 2942 O O . LEU A 1 413 ? 200.876 240.463 189.651 1.00 99.94 405 LEU A O 1
ATOM 2947 N N . THR A 1 414 ? 202.095 242.129 188.760 1.00 101.50 406 THR A N 1
ATOM 2948 C CA . THR A 1 414 ? 201.563 243.119 189.684 1.00 103.73 406 THR A CA 1
ATOM 2949 C C . THR A 1 414 ? 200.214 243.663 189.237 1.00 104.31 406 THR A C 1
ATOM 2950 O O . THR A 1 414 ? 199.630 244.485 189.951 1.00 109.06 406 THR A O 1
ATOM 2954 N N . SER A 1 415 ? 199.710 243.238 188.078 1.00 103.20 407 SER A N 1
ATOM 2955 C CA . SER A 1 415 ? 198.372 243.622 187.653 1.00 104.19 407 SER A CA 1
ATOM 2956 C C . SER A 1 415 ? 197.351 242.510 187.828 1.00 103.74 407 SER A C 1
ATOM 2957 O O . SER A 1 415 ? 196.169 242.800 188.036 1.00 106.86 407 SER A O 1
ATOM 2960 N N . THR A 1 416 ? 197.771 241.246 187.744 1.00 102.20 408 THR A N 1
ATOM 2961 C CA . THR A 1 416 ? 196.838 240.147 187.971 1.00 99.03 408 THR A CA 1
ATOM 2962 C C . THR A 1 416 ? 196.513 239.973 189.451 1.00 100.49 408 THR A C 1
ATOM 2963 O O . THR A 1 416 ? 195.356 239.724 189.808 1.00 107.27 408 THR A O 1
ATOM 2967 N N . PHE A 1 417 ? 197.511 240.110 190.327 1.00 98.93 409 PHE A N 1
ATOM 2968 C CA . PHE A 1 417 ? 197.347 239.966 191.773 1.00 97.32 409 PHE A CA 1
ATOM 2969 C C . PHE A 1 417 ? 197.815 241.254 192.440 1.00 101.43 409 PHE A C 1
ATOM 2970 O O . PHE A 1 417 ? 198.969 241.353 192.881 1.00 106.10 409 PHE A O 1
ATOM 2978 N N . PRO A 1 418 ? 196.947 242.258 192.539 1.00 99.69 410 PRO A N 1
ATOM 2979 C CA . PRO A 1 418 ? 197.367 243.578 193.029 1.00 100.46 410 PRO A CA 1
ATOM 2980 C C . PRO A 1 418 ? 197.359 243.757 194.541 1.00 104.77 410 PRO A C 1
ATOM 2981 O O . PRO A 1 418 ? 197.507 244.893 194.999 1.00 109.61 410 PRO A O 1
ATOM 2985 N N . ASN A 1 419 ? 197.199 242.692 195.331 1.00 103.29 411 ASN A N 1
ATOM 2986 C CA . ASN A 1 419 ? 197.148 242.826 196.783 1.00 101.96 411 ASN A CA 1
ATOM 2987 C C . ASN A 1 419 ? 198.108 241.874 197.488 1.00 101.97 411 ASN A C 1
ATOM 2988 O O . ASN A 1 419 ? 197.899 241.553 198.660 1.00 109.50 411 ASN A O 1
ATOM 2993 N N . VAL A 1 420 ? 199.157 241.424 196.808 1.00 97.22 412 VAL A N 1
ATOM 2994 C CA . VAL A 1 420 ? 200.113 240.476 197.363 1.00 96.71 412 VAL A CA 1
ATOM 2995 C C . VAL A 1 420 ? 201.497 241.106 197.332 1.00 95.96 412 VAL A C 1
ATOM 2996 O O . VAL A 1 420 ? 201.846 241.813 196.381 1.00 101.26 412 VAL A O 1
ATOM 3000 N N . GLN A 1 421 ? 202.280 240.855 198.377 1.00 89.21 413 GLN A N 1
ATOM 3001 C CA . GLN A 1 421 ? 203.622 241.406 198.494 1.00 87.92 413 GLN A CA 1
ATOM 3002 C C . GLN A 1 421 ? 204.636 240.401 197.963 1.00 86.34 413 GLN A C 1
ATOM 3003 O O . GLN A 1 421 ? 204.645 239.240 198.381 1.00 90.93 413 GLN A O 1
ATOM 3009 N N . PHE A 1 422 ? 205.491 240.851 197.050 1.00 79.52 414 PHE A N 1
ATOM 3010 C CA . PHE A 1 422 ? 206.461 239.993 196.386 1.00 82.14 414 PHE A CA 1
ATOM 3011 C C . PHE A 1 422 ? 207.873 240.319 196.849 1.00 90.27 414 PHE A C 1
ATOM 3012 O O . PHE A 1 422 ? 208.218 241.488 197.046 1.00 99.66 414 PHE A O 1
ATOM 3020 N N . VAL A 1 423 ? 208.686 239.280 197.023 1.00 86.99 415 VAL A N 1
ATOM 3021 C CA . VAL A 1 423 ? 210.116 239.416 197.281 1.00 85.84 415 VAL A CA 1
ATOM 3022 C C . VAL A 1 423 ? 210.839 238.572 196.242 1.00 89.41 415 VAL A C 1
ATOM 3023 O O . VAL A 1 423 ? 210.601 237.363 196.149 1.00 96.14 415 VAL A O 1
ATOM 3027 N N . ILE A 1 424 ? 211.717 239.201 195.467 1.00 88.57 416 ILE A N 1
ATOM 3028 C CA . ILE A 1 424 ? 212.269 238.595 194.261 1.00 88.35 416 ILE A CA 1
ATOM 3029 C C . ILE A 1 424 ? 213.765 238.865 194.202 1.00 96.30 416 ILE A C 1
ATOM 3030 O O . ILE A 1 424 ? 214.225 239.949 194.572 1.00 105.08 416 ILE A O 1
ATOM 3035 N N . THR A 1 425 ? 214.526 237.873 193.745 1.00 95.28 417 THR A N 1
ATOM 3036 C CA . THR A 1 425 ? 215.917 238.061 193.365 1.00 100.54 417 THR A CA 1
ATOM 3037 C C . THR A 1 425 ? 216.073 237.828 191.868 1.00 105.93 417 THR A C 1
ATOM 3038 O O . THR A 1 425 ? 215.363 237.014 191.273 1.00 112.91 417 THR A O 1
ATOM 3042 N N . THR A 1 426 ? 217.015 238.548 191.262 1.00 107.19 418 THR A N 1
ATOM 3043 C CA . THR A 1 426 ? 217.163 238.565 189.814 1.00 108.62 418 THR A CA 1
ATOM 3044 C C . THR A 1 426 ? 218.639 238.594 189.446 1.00 113.29 418 THR A C 1
ATOM 3045 O O . THR A 1 426 ? 219.512 238.792 190.294 1.00 117.54 418 THR A O 1
ATOM 3049 N N . HIS A 1 427 ? 218.911 238.392 188.155 1.00 114.88 419 HIS A N 1
ATOM 3050 C CA . HIS A 1 427 ? 220.275 238.402 187.649 1.00 116.84 419 HIS A CA 1
ATOM 3051 C C . HIS A 1 427 ? 220.424 239.129 186.320 1.00 117.95 419 HIS A C 1
ATOM 3052 O O . HIS A 1 427 ? 221.530 239.145 185.772 1.00 122.81 419 HIS A O 1
ATOM 3059 N N . SER A 1 428 ? 219.361 239.724 185.785 1.00 112.29 420 SER A N 1
ATOM 3060 C CA . SER A 1 428 ? 219.358 240.284 184.445 1.00 104.19 420 SER A CA 1
ATOM 3061 C C . SER A 1 428 ? 219.030 241.771 184.483 1.00 103.35 420 SER A C 1
ATOM 3062 O O . SER A 1 428 ? 218.244 242.213 185.324 1.00 108.77 420 SER A O 1
ATOM 3065 N N . PRO A 1 429 ? 219.613 242.569 183.584 1.00 101.04 421 PRO A N 1
ATOM 3066 C CA . PRO A 1 429 ? 219.283 244.001 183.558 1.00 101.78 421 PRO A CA 1
ATOM 3067 C C . PRO A 1 429 ? 217.961 244.308 182.879 1.00 105.66 421 PRO A C 1
ATOM 3068 O O . PRO A 1 429 ? 217.366 245.358 183.168 1.00 110.10 421 PRO A O 1
ATOM 3072 N N . GLN A 1 430 ? 217.469 243.419 182.012 1.00 103.26 422 GLN A N 1
ATOM 3073 C CA . GLN A 1 430 ? 216.202 243.678 181.339 1.00 102.59 422 GLN A CA 1
ATOM 3074 C C . GLN A 1 430 ? 215.061 243.715 182.343 1.00 101.42 422 GLN A C 1
ATOM 3075 O O . GLN A 1 430 ? 214.178 244.574 182.255 1.00 104.69 422 GLN A O 1
ATOM 3081 N N . VAL A 1 431 ? 215.060 242.786 183.301 1.00 97.33 423 VAL A N 1
ATOM 3082 C CA . VAL A 1 431 ? 214.036 242.810 184.337 1.00 95.46 423 VAL A CA 1
ATOM 3083 C C . VAL A 1 431 ? 214.203 244.057 185.191 1.00 98.02 423 VAL A C 1
ATOM 3084 O O . VAL A 1 431 ? 213.223 244.721 185.548 1.00 106.94 423 VAL A O 1
ATOM 3088 N N . LEU A 1 432 ? 215.450 244.401 185.519 1.00 94.53 424 LEU A N 1
ATOM 3089 C CA . LEU A 1 432 ? 215.726 245.516 186.413 1.00 94.86 424 LEU A CA 1
ATOM 3090 C C . LEU A 1 432 ? 215.309 246.851 185.822 1.00 97.66 424 LEU A C 1
ATOM 3091 O O . LEU A 1 432 ? 215.039 247.790 186.576 1.00 101.57 424 LEU A O 1
ATOM 3096 N N . SER A 1 433 ? 215.252 246.962 184.499 1.00 96.19 425 SER A N 1
ATOM 3097 C CA . SER A 1 433 ? 214.933 248.242 183.882 1.00 99.20 425 SER A CA 1
ATOM 3098 C C . SER A 1 433 ? 213.445 248.565 183.923 1.00 101.84 425 SER A C 1
ATOM 3099 O O . SER A 1 433 ? 213.049 249.636 183.452 1.00 105.95 425 SER A O 1
ATOM 3102 N N . THR A 1 434 ? 212.613 247.673 184.461 1.00 101.30 426 THR A N 1
ATOM 3103 C CA . THR A 1 434 ? 211.173 247.883 184.529 1.00 102.44 426 THR A CA 1
ATOM 3104 C C . THR A 1 434 ? 210.658 248.062 185.953 1.00 103.52 426 THR A C 1
ATOM 3105 O O . THR A 1 434 ? 209.445 247.995 186.171 1.00 105.40 426 THR A O 1
ATOM 3109 N N . VAL A 1 435 ? 211.538 248.286 186.926 1.00 100.80 427 VAL A N 1
ATOM 3110 C CA . VAL A 1 435 ? 211.125 248.479 188.310 1.00 100.96 427 VAL A CA 1
ATOM 3111 C C . VAL A 1 435 ? 211.619 249.835 188.791 1.00 106.79 427 VAL A C 1
ATOM 3112 O O . VAL A 1 435 ? 212.605 250.377 188.283 1.00 110.15 427 VAL A O 1
ATOM 3116 N N . SER A 1 436 ? 210.917 250.385 189.777 1.00 106.44 428 SER A N 1
ATOM 3117 C CA . SER A 1 436 ? 211.270 251.690 190.313 1.00 106.20 428 SER A CA 1
ATOM 3118 C C . SER A 1 436 ? 212.543 251.605 191.145 1.00 108.67 428 SER A C 1
ATOM 3119 O O . SER A 1 436 ? 212.873 250.564 191.715 1.00 110.81 428 SER A O 1
ATOM 3122 N N . SER A 1 437 ? 213.263 252.725 191.211 1.00 107.30 429 SER A N 1
ATOM 3123 C CA . SER A 1 437 ? 214.537 252.762 191.917 1.00 107.61 429 SER A CA 1
ATOM 3124 C C . SER A 1 437 ? 214.390 252.680 193.430 1.00 107.76 429 SER A C 1
ATOM 3125 O O . SER A 1 437 ? 215.399 252.505 194.120 1.00 109.80 429 SER A O 1
ATOM 3128 N N . ARG A 1 438 ? 213.179 252.805 193.962 1.00 108.47 430 ARG A N 1
ATOM 3129 C CA . ARG A 1 438 ? 212.961 252.716 195.399 1.00 108.96 430 ARG A CA 1
ATOM 3130 C C . ARG A 1 438 ? 212.754 251.288 195.878 1.00 109.65 430 ARG A C 1
ATOM 3131 O O . ARG A 1 438 ? 212.541 251.077 197.075 1.00 113.47 430 ARG A O 1
ATOM 3139 N N . SER A 1 439 ? 212.811 250.305 194.979 1.00 104.27 431 SER A N 1
ATOM 3140 C CA . SER A 1 439 ? 212.613 248.907 195.340 1.00 96.90 431 SER A CA 1
ATOM 3141 C C . SER A 1 439 ? 213.837 248.056 195.027 1.00 100.59 431 SER A C 1
ATOM 3142 O O . SER A 1 439 ? 213.714 246.839 194.868 1.00 104.67 431 SER A O 1
ATOM 3145 N N . VAL A 1 440 ? 215.013 248.667 194.936 1.00 101.51 432 VAL A N 1
ATOM 3146 C CA . VAL A 1 440 ? 216.241 247.968 194.582 1.00 98.18 432 VAL A CA 1
ATOM 3147 C C . VAL A 1 440 ? 217.209 248.078 195.749 1.00 104.45 432 VAL A C 1
ATOM 3148 O O . VAL A 1 440 ? 217.467 249.180 196.245 1.00 113.88 432 VAL A O 1
ATOM 3152 N N . ARG A 1 441 ? 217.736 246.939 196.188 1.00 101.55 433 ARG A N 1
ATOM 3153 C CA . ARG A 1 441 ? 218.738 246.882 197.242 1.00 103.31 433 ARG A CA 1
ATOM 3154 C C . ARG A 1 441 ? 219.967 246.161 196.711 1.00 108.78 433 ARG A C 1
ATOM 3155 O O . ARG A 1 441 ? 219.855 245.048 196.188 1.00 110.40 433 ARG A O 1
ATOM 3163 N N . ILE A 1 442 ? 221.134 246.784 196.848 1.00 110.19 434 ILE A N 1
ATOM 3164 C CA . ILE A 1 442 ? 222.380 246.245 196.319 1.00 108.86 434 ILE A CA 1
ATOM 3165 C C . ILE A 1 442 ? 223.224 245.778 197.494 1.00 115.66 434 ILE A C 1
ATOM 3166 O O . ILE A 1 442 ? 223.411 246.523 198.463 1.00 122.22 434 ILE A O 1
ATOM 3171 N N . LEU A 1 443 ? 223.749 244.561 197.398 1.00 115.07 435 LEU A N 1
ATOM 3172 C CA . LEU A 1 443 ? 224.536 243.946 198.458 1.00 123.03 435 LEU A CA 1
ATOM 3173 C C . LEU A 1 443 ? 225.998 243.893 198.042 1.00 132.08 435 LEU A C 1
ATOM 3174 O O . LEU A 1 443 ? 226.323 243.361 196.976 1.00 136.44 435 LEU A O 1
ATOM 3179 N N . GLN A 1 444 ? 226.875 244.438 198.883 1.00 135.83 436 GLN A N 1
ATOM 3180 C CA . GLN A 1 444 ? 228.306 244.404 198.619 1.00 136.49 436 GLN A CA 1
ATOM 3181 C C . GLN A 1 444 ? 229.058 243.930 199.854 1.00 145.95 436 GLN A C 1
ATOM 3182 O O . GLN A 1 444 ? 228.574 244.030 200.984 1.00 149.73 436 GLN A O 1
ATOM 3188 N N . GLU A 1 445 ? 230.258 243.406 199.616 1.00 149.89 437 GLU A N 1
ATOM 3189 C CA . GLU A 1 445 ? 231.143 242.915 200.665 1.00 157.70 437 GLU A CA 1
ATOM 3190 C C . GLU A 1 445 ? 232.298 243.886 200.858 1.00 164.59 437 GLU A C 1
ATOM 3191 O O . GLU A 1 445 ? 232.976 244.251 199.893 1.00 166.20 437 GLU A O 1
ATOM 3193 N N . VAL A 1 446 ? 232.519 244.299 202.103 1.00 171.54 438 VAL A N 1
ATOM 3194 C CA . VAL A 1 446 ? 233.567 245.249 202.456 1.00 182.80 438 VAL A CA 1
ATOM 3195 C C . VAL A 1 446 ? 234.492 244.590 203.468 1.00 204.53 438 VAL A C 1
ATOM 3196 O O . VAL A 1 446 ? 234.032 244.061 204.483 1.00 208.39 438 VAL A O 1
ATOM 3198 N N . GLU A 1 447 ? 235.795 244.630 203.195 1.00 214.44 439 GLU A N 1
ATOM 3199 C CA . GLU A 1 447 ? 236.802 244.023 204.066 1.00 225.39 439 GLU A CA 1
ATOM 3200 C C . GLU A 1 447 ? 237.167 244.983 205.202 1.00 229.14 439 GLU A C 1
ATOM 3201 O O . GLU A 1 447 ? 238.312 245.403 205.366 1.00 229.69 439 GLU A O 1
ATOM 3207 N N . VAL A 1 448 ? 236.158 245.327 205.998 1.00 231.48 440 VAL A N 1
ATOM 3208 C CA . VAL A 1 448 ? 236.349 246.313 207.058 1.00 235.71 440 VAL A CA 1
ATOM 3209 C C . VAL A 1 448 ? 237.053 245.660 208.237 1.00 244.25 440 VAL A C 1
ATOM 3210 O O . VAL A 1 448 ? 236.634 244.599 208.717 1.00 244.01 440 VAL A O 1
ATOM 3212 N N . ASP A 1 449 ? 238.121 246.306 208.715 1.00 249.36 441 ASP A N 1
ATOM 3213 C CA . ASP A 1 449 ? 238.871 245.844 209.885 1.00 250.51 441 ASP A CA 1
ATOM 3214 C C . ASP A 1 449 ? 239.344 244.408 209.684 1.00 251.20 441 ASP A C 1
ATOM 3215 O O . ASP A 1 449 ? 239.353 243.602 210.617 1.00 251.67 441 ASP A O 1
ATOM 3217 N N . GLY A 1 450 ? 239.748 244.090 208.456 1.00 249.36 442 GLY A N 1
ATOM 3218 C CA . GLY A 1 450 ? 240.219 242.751 208.156 1.00 246.91 442 GLY A CA 1
ATOM 3219 C C . GLY A 1 450 ? 239.148 241.710 208.377 1.00 243.81 442 GLY A C 1
ATOM 3220 O O . GLY A 1 450 ? 239.451 240.588 208.794 1.00 242.27 442 GLY A O 1
ATOM 3221 N N . VAL A 1 451 ? 237.893 242.060 208.106 1.00 242.17 443 VAL A N 1
ATOM 3222 C CA . VAL A 1 451 ? 236.763 241.153 208.270 1.00 235.54 443 VAL A CA 1
ATOM 3223 C C . VAL A 1 451 ? 235.705 241.493 207.229 1.00 229.62 443 VAL A C 1
ATOM 3224 O O . VAL A 1 451 ? 235.331 242.661 207.067 1.00 229.44 443 VAL A O 1
ATOM 3226 N N . ASN A 1 452 ? 235.310 240.484 206.455 1.00 224.05 444 ASN A N 1
ATOM 3227 C CA . ASN A 1 452 ? 234.288 240.666 205.437 1.00 214.26 444 ASN A CA 1
ATOM 3228 C C . ASN A 1 452 ? 232.960 241.036 206.087 1.00 207.28 444 ASN A C 1
ATOM 3229 O O . ASN A 1 452 ? 232.528 240.402 207.054 1.00 205.34 444 ASN A O 1
ATOM 3231 N N . ASP A 1 453 ? 232.317 242.062 205.553 1.00 199.95 445 ASP A N 1
ATOM 3232 C CA . ASP A 1 453 ? 231.042 242.572 206.030 1.00 189.75 445 ASP A CA 1
ATOM 3233 C C . ASP A 1 453 ? 230.030 242.527 204.890 1.00 175.45 445 ASP A C 1
ATOM 3234 O O . ASP A 1 453 ? 230.312 242.033 203.797 1.00 177.57 445 ASP A O 1
ATOM 3236 N N . LEU A 1 454 ? 228.837 243.048 205.158 1.00 164.95 446 LEU A N 1
ATOM 3237 C CA . LEU A 1 454 ? 227.770 243.092 204.169 1.00 151.25 446 LEU A CA 1
ATOM 3238 C C . LEU A 1 454 ? 227.082 244.440 204.283 1.00 147.03 446 LEU A C 1
ATOM 3239 O O . LEU A 1 454 ? 226.523 244.766 205.333 1.00 149.12 446 LEU A O 1
ATOM 3244 N N . ILE A 1 455 ? 227.128 245.222 203.209 1.00 142.26 447 ILE A N 1
ATOM 3245 C CA . ILE A 1 455 ? 226.495 246.531 203.182 1.00 138.15 447 ILE A CA 1
ATOM 3246 C C . ILE A 1 455 ? 225.425 246.541 202.103 1.00 135.61 447 ILE A C 1
ATOM 3247 O O . ILE A 1 455 ? 225.504 245.811 201.107 1.00 137.98 447 ILE A O 1
ATOM 3252 N N . VAL A 1 456 ? 224.431 247.403 202.301 1.00 128.80 448 VAL A N 1
ATOM 3253 C CA . VAL A 1 456 ? 223.290 247.536 201.406 1.00 122.51 448 VAL A CA 1
ATOM 3254 C C . VAL A 1 456 ? 223.223 248.978 200.932 1.00 124.48 448 VAL A C 1
ATOM 3255 O O . VAL A 1 456 ? 223.278 249.908 201.745 1.00 130.26 448 VAL A O 1
ATOM 3259 N N . SER A 1 457 ? 223.108 249.161 199.621 1.00 120.89 449 SER A N 1
ATOM 3260 C CA . SER A 1 457 ? 223.055 250.484 199.017 1.00 122.01 449 SER A CA 1
ATOM 3261 C C . SER A 1 457 ? 221.880 250.565 198.051 1.00 121.52 449 SER A C 1
ATOM 3262 O O . SER A 1 457 ? 221.205 249.571 197.765 1.00 120.43 449 SER A O 1
ATOM 3265 N N . HIS A 1 458 ? 221.656 251.774 197.533 1.00 124.18 450 HIS A N 1
ATOM 3266 C CA . HIS A 1 458 ? 220.570 252.088 196.622 1.00 124.28 450 HIS A CA 1
ATOM 3267 C C . HIS A 1 458 ? 221.120 252.706 195.341 1.00 125.83 450 HIS A C 1
ATOM 3268 O O . HIS A 1 458 ? 222.186 253.328 195.356 1.00 131.43 450 HIS A O 1
ATOM 3275 N N . PRO A 1 459 ? 220.421 252.547 194.218 1.00 119.79 451 PRO A N 1
ATOM 3276 C CA . PRO A 1 459 ? 220.854 253.210 192.984 1.00 121.42 451 PRO A CA 1
ATOM 3277 C C . PRO A 1 459 ? 220.812 254.725 193.116 1.00 129.99 451 PRO A C 1
ATOM 3278 O O . PRO A 1 459 ? 219.982 255.287 193.833 1.00 132.37 451 PRO A O 1
ATOM 3282 N N . ASP A 1 460 ? 221.735 255.387 192.414 1.00 134.35 452 ASP A N 1
ATOM 3283 C CA . ASP A 1 460 ? 221.820 256.843 192.494 1.00 133.00 452 ASP A CA 1
ATOM 3284 C C . ASP A 1 460 ? 220.673 257.512 191.748 1.00 129.75 452 ASP A C 1
ATOM 3285 O O . ASP A 1 460 ? 220.068 258.463 192.254 1.00 131.55 452 ASP A O 1
ATOM 3290 N N . TYR A 1 461 ? 220.361 257.035 190.548 1.00 127.13 453 TYR A N 1
ATOM 3291 C CA . TYR A 1 461 ? 219.376 257.661 189.680 1.00 125.01 453 TYR A CA 1
ATOM 3292 C C . TYR A 1 461 ? 218.177 256.744 189.481 1.00 121.34 453 TYR A C 1
ATOM 3293 O O . TYR A 1 461 ? 218.224 255.547 189.772 1.00 125.13 453 TYR A O 1
ATOM 3302 N N . GLN A 1 462 ? 217.094 257.328 188.978 1.00 112.52 454 GLN A N 1
ATOM 3303 C CA . GLN A 1 462 ? 215.929 256.541 188.604 1.00 112.83 454 GLN A CA 1
ATOM 3304 C C . GLN A 1 462 ? 216.256 255.676 187.394 1.00 114.85 454 GLN A C 1
ATOM 3305 O O . GLN A 1 462 ? 216.862 256.142 186.426 1.00 116.30 454 GLN A O 1
ATOM 3311 N N . ILE A 1 463 ? 215.852 254.407 187.449 1.00 113.32 455 ILE A N 1
ATOM 3312 C CA . ILE A 1 463 ? 216.193 253.441 186.415 1.00 110.60 455 ILE A CA 1
ATOM 3313 C C . ILE A 1 463 ? 214.961 252.842 185.751 1.00 112.55 455 ILE A C 1
ATOM 3314 O O . ILE A 1 463 ? 215.069 251.830 185.060 1.00 116.60 455 ILE A O 1
ATOM 3319 N N . LYS A 1 464 ? 213.790 253.443 185.936 1.00 112.40 456 LYS A N 1
ATOM 3320 C CA . LYS A 1 464 ? 212.566 252.945 185.319 1.00 110.45 456 LYS A CA 1
ATOM 3321 C C . LYS A 1 464 ? 212.369 253.638 183.977 1.00 116.15 456 LYS A C 1
ATOM 3322 O O . LYS A 1 464 ? 212.017 254.821 183.926 1.00 123.01 456 LYS A O 1
ATOM 3328 N N . GLY A 1 465 ? 212.590 252.901 182.891 1.00 113.13 457 GLY A N 1
ATOM 3329 C CA . GLY A 1 465 ? 212.422 253.411 181.545 1.00 112.17 457 GLY A CA 1
ATOM 3330 C C . GLY A 1 465 ? 213.709 253.685 180.799 1.00 114.93 457 GLY A C 1
ATOM 3331 O O . GLY A 1 465 ? 213.652 254.021 179.610 1.00 118.70 457 GLY A O 1
ATOM 3332 N N . VAL A 1 466 ? 214.865 253.561 181.447 1.00 111.81 458 VAL A N 1
ATOM 3333 C CA . VAL A 1 466 ? 216.144 253.785 180.784 1.00 112.26 458 VAL A CA 1
ATOM 3334 C C . VAL A 1 466 ? 216.549 252.529 180.026 1.00 116.32 458 VAL A C 1
ATOM 3335 O O . VAL A 1 466 ? 215.966 251.458 180.221 1.00 120.84 458 VAL A O 1
ATOM 3339 N N . SER A 1 467 ? 217.547 252.652 179.156 1.00 114.81 459 SER A N 1
ATOM 3340 C CA . SER A 1 467 ? 218.017 251.514 178.383 1.00 112.62 459 SER A CA 1
ATOM 3341 C C . SER A 1 467 ? 218.714 250.510 179.294 1.00 115.92 459 SER A C 1
ATOM 3342 O O . SER A 1 467 ? 219.121 250.827 180.415 1.00 119.80 459 SER A O 1
ATOM 3345 N N . ASN A 1 468 ? 218.854 249.278 178.800 1.00 113.43 460 ASN A N 1
ATOM 3346 C CA . ASN A 1 468 ? 219.423 248.227 179.635 1.00 116.80 460 ASN A CA 1
ATOM 3347 C C . ASN A 1 468 ? 220.919 248.401 179.862 1.00 117.22 460 ASN A C 1
ATOM 3348 O O . ASN A 1 468 ? 221.457 247.840 180.825 1.00 119.41 460 ASN A O 1
ATOM 3353 N N . GLN A 1 469 ? 221.589 249.226 179.056 1.00 113.89 461 GLN A N 1
ATOM 3354 C CA . GLN A 1 469 ? 222.994 249.510 179.321 1.00 111.81 461 GLN A CA 1
ATOM 3355 C C . GLN A 1 469 ? 223.132 250.373 180.566 1.00 114.65 461 GLN A C 1
ATOM 3356 O O . GLN A 1 469 ? 223.998 250.123 181.415 1.00 121.52 461 GLN A O 1
ATOM 3362 N N . ASP A 1 470 ? 222.261 251.371 180.714 1.00 113.01 462 ASP A N 1
ATOM 3363 C CA . ASP A 1 470 ? 222.335 252.220 181.893 1.00 112.40 462 ASP A CA 1
ATOM 3364 C C . ASP A 1 470 ? 221.903 251.444 183.125 1.00 110.80 462 ASP A C 1
ATOM 3365 O O . ASP A 1 470 ? 222.456 251.636 184.213 1.00 115.12 462 ASP A O 1
ATOM 3370 N N . ALA A 1 471 ? 220.888 250.587 182.982 1.00 108.55 463 ALA A N 1
ATOM 3371 C CA . ALA A 1 471 ? 220.455 249.783 184.116 1.00 106.18 463 ALA A CA 1
ATOM 3372 C C . ALA A 1 471 ? 221.545 248.810 184.539 1.00 105.45 463 ALA A C 1
ATOM 3373 O O . ALA A 1 471 ? 221.685 248.518 185.731 1.00 108.83 463 ALA A O 1
ATOM 3375 N N . LEU A 1 472 ? 222.369 248.355 183.590 1.00 107.40 464 LEU A N 1
ATOM 3376 C CA . LEU A 1 472 ? 223.494 247.497 183.945 1.00 109.82 464 LEU A CA 1
ATOM 3377 C C . LEU A 1 472 ? 224.596 248.297 184.624 1.00 110.86 464 LEU A C 1
ATOM 3378 O O . LEU A 1 472 ? 225.257 247.802 185.543 1.00 113.16 464 LEU A O 1
ATOM 3383 N N . LEU A 1 473 ? 224.810 249.534 184.180 1.00 111.00 465 LEU A N 1
ATOM 3384 C CA . LEU A 1 473 ? 225.891 250.336 184.740 1.00 108.41 465 LEU A CA 1
ATOM 3385 C C . LEU A 1 473 ? 225.558 250.810 186.150 1.00 113.46 465 LEU A C 1
ATOM 3386 O O . LEU A 1 473 ? 226.435 250.848 187.020 1.00 120.38 465 LEU A O 1
ATOM 3391 N N . TYR A 1 474 ? 224.300 251.172 186.396 1.00 112.45 466 TYR A N 1
ATOM 3392 C CA . TYR A 1 474 ? 223.904 251.747 187.677 1.00 110.46 466 TYR A CA 1
ATOM 3393 C C . TYR A 1 474 ? 223.373 250.704 188.655 1.00 114.90 466 TYR A C 1
ATOM 3394 O O . TYR A 1 474 ? 223.781 250.684 189.820 1.00 121.50 466 TYR A O 1
ATOM 3403 N N . GLY A 1 475 ? 222.466 249.834 188.211 1.00 112.60 467 GLY A N 1
ATOM 3404 C CA . GLY A 1 475 ? 221.862 248.882 189.120 1.00 107.49 467 GLY A CA 1
ATOM 3405 C C . GLY A 1 475 ? 222.725 247.700 189.494 1.00 114.65 467 GLY A C 1
ATOM 3406 O O . GLY A 1 475 ? 222.364 246.960 190.412 1.00 122.94 467 GLY A O 1
ATOM 3407 N N . MET A 1 476 ? 223.855 247.500 188.816 1.00 116.48 468 MET A N 1
ATOM 3408 C CA . MET A 1 476 ? 224.725 246.370 189.103 1.00 121.67 468 MET A CA 1
ATOM 3409 C C . MET A 1 476 ? 226.200 246.727 189.195 1.00 124.24 468 MET A C 1
ATOM 3410 O O . MET A 1 476 ? 226.987 245.879 189.629 1.00 127.14 468 MET A O 1
ATOM 3415 N N . ARG A 1 477 ? 226.598 247.937 188.803 1.00 123.59 469 ARG A N 1
ATOM 3416 C CA . ARG A 1 477 ? 227.982 248.400 188.900 1.00 126.32 469 ARG A CA 1
ATOM 3417 C C . ARG A 1 477 ? 228.935 247.471 188.146 1.00 126.69 469 ARG A C 1
ATOM 3418 O O . ARG A 1 477 ? 229.840 246.861 188.717 1.00 130.31 469 ARG A O 1
ATOM 3426 N N . THR A 1 478 ? 228.713 247.374 186.838 1.00 126.03 470 THR A N 1
ATOM 3427 C CA . THR A 1 478 ? 229.556 246.570 185.968 1.00 129.00 470 THR A CA 1
ATOM 3428 C C . THR A 1 478 ? 229.788 247.318 184.663 1.00 132.20 470 THR A C 1
ATOM 3429 O O . THR A 1 478 ? 228.936 248.087 184.212 1.00 132.50 470 THR A O 1
ATOM 3433 N N . ASP A 1 479 ? 230.948 247.089 184.067 1.00 131.26 471 ASP A N 1
ATOM 3434 C CA . ASP A 1 479 ? 231.274 247.708 182.789 1.00 130.89 471 ASP A CA 1
ATOM 3435 C C . ASP A 1 479 ? 230.416 247.095 181.690 1.00 131.26 471 ASP A C 1
ATOM 3436 O O . ASP A 1 479 ? 230.437 245.870 181.515 1.00 132.89 471 ASP A O 1
ATOM 3441 N N . PRO A 1 480 ? 229.653 247.886 180.935 1.00 126.39 472 PRO A N 1
ATOM 3442 C CA . PRO A 1 480 ? 228.844 247.331 179.846 1.00 125.05 472 PRO A CA 1
ATOM 3443 C C . PRO A 1 480 ? 229.596 247.103 178.544 1.00 131.70 472 PRO A C 1
ATOM 3444 O O . PRO A 1 480 ? 228.953 246.867 177.518 1.00 136.28 472 PRO A O 1
ATOM 3448 N N . ILE A 1 481 ? 230.924 247.166 178.548 1.00 131.63 473 ILE A N 1
ATOM 3449 C CA . ILE A 1 481 ? 231.717 246.958 177.339 1.00 129.75 473 ILE A CA 1
ATOM 3450 C C . ILE A 1 481 ? 232.829 245.957 177.632 1.00 134.91 473 ILE A C 1
ATOM 3451 O O . ILE A 1 481 ? 233.540 246.102 178.637 1.00 139.69 473 ILE A O 1
ATOM 3456 N N . PRO A 1 482 ? 233.020 244.934 176.793 1.00 135.20 474 PRO A N 1
ATOM 3457 C CA . PRO A 1 482 ? 234.043 243.919 177.082 1.00 141.84 474 PRO A CA 1
ATOM 3458 C C . PRO A 1 482 ? 235.456 244.464 176.948 1.00 147.69 474 PRO A C 1
ATOM 3459 O O . PRO A 1 482 ? 235.642 245.649 176.655 1.00 151.19 474 PRO A O 1
ATOM 3463 N N . SER A 1 483 ? 236.461 243.615 177.156 1.00 148.17 475 SER A N 1
ATOM 3464 C CA . SER A 1 483 ? 237.859 244.034 177.116 1.00 155.57 475 SER A CA 1
ATOM 3465 C C . SER A 1 483 ? 238.687 243.099 176.243 1.00 158.46 475 SER A C 1
ATOM 3466 O O . SER A 1 483 ? 239.764 242.640 176.626 1.00 161.54 475 SER A O 1
ATOM 3469 N N . THR A 1 484 ? 238.187 242.801 175.047 1.00 158.19 476 THR A N 1
ATOM 3470 C CA . THR A 1 484 ? 238.900 241.920 174.136 1.00 156.33 476 THR A CA 1
ATOM 3471 C C . THR A 1 484 ? 240.143 242.618 173.582 1.00 156.21 476 THR A C 1
ATOM 3472 O O . THR A 1 484 ? 240.392 243.801 173.831 1.00 160.61 476 THR A O 1
ATOM 3476 N N . LYS A 1 485 ? 240.936 241.862 172.818 1.00 150.49 477 LYS A N 1
ATOM 3477 C CA . LYS A 1 485 ? 242.151 242.423 172.232 1.00 155.52 477 LYS A CA 1
ATOM 3478 C C . LYS A 1 485 ? 241.817 243.522 171.231 1.00 158.92 477 LYS A C 1
ATOM 3479 O O . LYS A 1 485 ? 242.525 244.538 171.142 1.00 159.22 477 LYS A O 1
ATOM 3481 N N . GLU A 1 486 ? 240.739 243.336 170.467 1.00 157.25 478 GLU A N 1
ATOM 3482 C CA . GLU A 1 486 ? 240.356 244.343 169.489 1.00 157.30 478 GLU A CA 1
ATOM 3483 C C . GLU A 1 486 ? 239.989 245.648 170.174 1.00 157.91 478 GLU A C 1
ATOM 3484 O O . GLU A 1 486 ? 240.253 246.728 169.635 1.00 158.51 478 GLU A O 1
ATOM 3490 N N . ASN A 1 487 ? 239.379 245.573 171.359 1.00 156.44 479 ASN A N 1
ATOM 3491 C CA . ASN A 1 487 ? 239.120 246.793 172.110 1.00 155.19 479 ASN A CA 1
ATOM 3492 C C . ASN A 1 487 ? 240.423 247.462 172.523 1.00 156.45 479 ASN A C 1
ATOM 3493 O O . ASN A 1 487 ? 240.493 248.693 172.595 1.00 158.43 479 ASN A O 1
ATOM 3498 N N . GLY A 1 488 ? 241.466 246.672 172.792 1.00 153.90 480 GLY A N 1
ATOM 3499 C CA . GLY A 1 488 ? 242.765 247.257 173.082 1.00 152.60 480 GLY A CA 1
ATOM 3500 C C . GLY A 1 488 ? 243.340 247.996 171.890 1.00 154.41 480 GLY A C 1
ATOM 3501 O O . GLY A 1 488 ? 243.878 249.102 172.026 1.00 156.22 480 GLY A O 1
ATOM 3502 N N . TRP A 1 489 ? 243.194 247.414 170.695 1.00 152.46 481 TRP A N 1
ATOM 3503 C CA . TRP A 1 489 ? 243.637 248.109 169.489 1.00 152.67 481 TRP A CA 1
ATOM 3504 C C . TRP A 1 489 ? 242.837 249.385 169.283 1.00 154.45 481 TRP A C 1
ATOM 3505 O O . TRP A 1 489 ? 243.391 250.429 168.912 1.00 157.15 481 TRP A O 1
ATOM 3516 N N . LEU A 1 490 ? 241.531 249.319 169.539 1.00 153.36 482 LEU A N 1
ATOM 3517 C CA . LEU A 1 490 ? 240.672 250.484 169.376 1.00 152.92 482 LEU A CA 1
ATOM 3518 C C . LEU A 1 490 ? 241.089 251.595 170.326 1.00 155.82 482 LEU A C 1
ATOM 3519 O O . LEU A 1 490 ? 241.170 252.763 169.934 1.00 160.65 482 LEU A O 1
ATOM 3524 N N . GLU A 1 491 ? 241.345 251.249 171.588 1.00 154.42 483 GLU A N 1
ATOM 3525 C CA . GLU A 1 491 ? 241.726 252.258 172.568 1.00 155.27 483 GLU A CA 1
ATOM 3526 C C . GLU A 1 491 ? 243.070 252.882 172.217 1.00 158.00 483 GLU A C 1
ATOM 3527 O O . GLU A 1 491 ? 243.238 254.103 172.327 1.00 160.60 483 GLU A O 1
ATOM 3529 N N . GLU A 1 492 ? 244.037 252.068 171.784 1.00 155.93 484 GLU A N 1
ATOM 3530 C CA . GLU A 1 492 ? 245.336 252.624 171.417 1.00 153.87 484 GLU A CA 1
ATOM 3531 C C . GLU A 1 492 ? 245.214 253.559 170.219 1.00 157.83 484 GLU A C 1
ATOM 3532 O O . GLU A 1 492 ? 245.779 254.664 170.218 1.00 163.79 484 GLU A O 1
ATOM 3534 N N . TYR A 1 493 ? 244.436 253.161 169.209 1.00 155.57 485 TYR A N 1
ATOM 3535 C CA . TYR A 1 493 ? 244.255 254.026 168.050 1.00 157.02 485 TYR A CA 1
ATOM 3536 C C . TYR A 1 493 ? 243.538 255.311 168.436 1.00 160.51 485 TYR A C 1
ATOM 3537 O O . TYR A 1 493 ? 243.879 256.393 167.941 1.00 163.53 485 TYR A O 1
ATOM 3546 N N . LYS A 1 494 ? 242.522 255.210 169.297 1.00 161.21 486 LYS A N 1
ATOM 3547 C CA . LYS A 1 494 ? 241.793 256.401 169.709 1.00 163.98 486 LYS A CA 1
ATOM 3548 C C . LYS A 1 494 ? 242.701 257.347 170.479 1.00 168.35 486 LYS A C 1
ATOM 3549 O O . LYS A 1 494 ? 242.610 258.568 170.321 1.00 172.50 486 LYS A O 1
ATOM 3555 N N . LYS A 1 495 ? 243.615 256.800 171.285 1.00 168.34 487 LYS A N 1
ATOM 3556 C CA . LYS A 1 495 ? 244.554 257.656 172.001 1.00 166.89 487 LYS A CA 1
ATOM 3557 C C . LYS A 1 495 ? 245.476 258.365 171.023 1.00 167.45 487 LYS A C 1
ATOM 3558 O O . LYS A 1 495 ? 245.752 259.566 171.167 1.00 168.53 487 LYS A O 1
ATOM 3564 N N . LEU A 1 496 ? 245.906 257.652 169.979 1.00 168.14 488 LEU A N 1
ATOM 3565 C CA . LEU A 1 496 ? 246.819 258.261 169.019 1.00 167.76 488 LEU A CA 1
ATOM 3566 C C . LEU A 1 496 ? 246.130 259.386 168.259 1.00 172.65 488 LEU A C 1
ATOM 3567 O O . LEU A 1 496 ? 246.700 260.470 168.091 1.00 175.89 488 LEU A O 1
ATOM 3572 N N . VAL A 1 497 ? 244.904 259.152 167.782 1.00 172.86 489 VAL A N 1
ATOM 3573 C CA . VAL A 1 497 ? 244.233 260.207 167.025 1.00 174.64 489 VAL A CA 1
ATOM 3574 C C . VAL A 1 497 ? 243.888 261.373 167.945 1.00 176.26 489 VAL A C 1
ATOM 3575 O O . VAL A 1 497 ? 244.027 262.541 167.564 1.00 180.07 489 VAL A O 1
ATOM 3579 N N . GLU A 1 498 ? 243.435 261.081 169.169 1.00 175.68 490 GLU A N 1
ATOM 3580 C CA . GLU A 1 498 ? 243.071 262.116 170.126 1.00 174.68 490 GLU A CA 1
ATOM 3581 C C . GLU A 1 498 ? 244.268 262.909 170.625 1.00 176.62 490 GLU A C 1
ATOM 3582 O O . GLU A 1 498 ? 244.073 263.964 171.239 1.00 175.36 490 GLU A O 1
ATOM 3584 N N . LEU A 1 499 ? 245.492 262.441 170.383 1.00 178.43 491 LEU A N 1
ATOM 3585 C CA . LEU A 1 499 ? 246.676 263.153 170.842 1.00 177.08 491 LEU A CA 1
ATOM 3586 C C . LEU A 1 499 ? 247.342 263.950 169.726 1.00 180.48 491 LEU A C 1
ATOM 3587 O O . LEU A 1 499 ? 248.514 264.322 169.855 1.00 180.50 491 LEU A O 1
ATOM 3592 N N . ASN A 1 500 ? 246.628 264.178 168.618 1.00 183.88 492 ASN A N 1
ATOM 3593 C CA . ASN A 1 500 ? 247.063 265.023 167.506 1.00 190.39 492 ASN A CA 1
ATOM 3594 C C . ASN A 1 500 ? 248.177 264.344 166.713 1.00 191.95 492 ASN A C 1
ATOM 3595 O O . ASN A 1 500 ? 248.539 264.789 165.619 1.00 194.36 492 ASN A O 1
ATOM 3600 N N . ARG A 1 501 ? 248.668 263.213 167.217 1.00 189.43 493 ARG A N 1
ATOM 3601 C CA . ARG A 1 501 ? 249.774 262.483 166.612 1.00 191.37 493 ARG A CA 1
ATOM 3602 C C . ARG A 1 501 ? 249.288 261.365 165.696 1.00 191.01 493 ARG A C 1
ATOM 3603 O O . ARG A 1 501 ? 249.926 260.311 165.602 1.00 188.88 493 ARG A O 1
ATOM 3611 N N . TYR A 1 502 ? 248.160 261.580 165.016 1.00 191.34 494 TYR A N 1
ATOM 3612 C CA . TYR A 1 502 ? 247.573 260.544 164.175 1.00 194.45 494 TYR A CA 1
ATOM 3613 C C . TYR A 1 502 ? 248.387 260.264 162.919 1.00 196.39 494 TYR A C 1
ATOM 3614 O O . TYR A 1 502 ? 248.210 259.204 162.310 1.00 194.84 494 TYR A O 1
ATOM 3623 N N . SER A 1 503 ? 249.261 261.181 162.508 1.00 197.17 495 SER A N 1
ATOM 3624 C CA . SER A 1 503 ? 250.088 260.970 161.320 1.00 196.71 495 SER A CA 1
ATOM 3625 C C . SER A 1 503 ? 251.375 260.277 161.750 1.00 196.72 495 SER A C 1
ATOM 3626 O O . SER A 1 503 ? 252.397 260.915 162.007 1.00 192.18 495 SER A O 1
ATOM 3628 N N . SER A 1 504 ? 251.321 258.949 161.830 1.00 197.88 496 SER A N 1
ATOM 3629 C CA . SER A 1 504 ? 252.470 258.153 162.234 1.00 192.59 496 SER A CA 1
ATOM 3630 C C . SER A 1 504 ? 252.390 256.786 161.570 1.00 187.51 496 SER A C 1
ATOM 3631 O O . SER A 1 504 ? 251.304 256.309 161.231 1.00 185.32 496 SER A O 1
ATOM 3633 N N . ASP A 1 505 ? 253.556 256.162 161.387 1.00 184.15 497 ASP A N 1
ATOM 3634 C CA . ASP A 1 505 ? 253.594 254.834 160.780 1.00 181.82 497 ASP A CA 1
ATOM 3635 C C . ASP A 1 505 ? 252.893 253.809 161.662 1.00 180.47 497 ASP A C 1
ATOM 3636 O O . ASP A 1 505 ? 252.159 252.945 161.165 1.00 176.99 497 ASP A O 1
ATOM 3638 N N . GLU A 1 506 ? 253.106 253.892 162.978 1.00 179.81 498 GLU A N 1
ATOM 3639 C CA . GLU A 1 506 ? 252.428 252.982 163.893 1.00 177.20 498 GLU A CA 1
ATOM 3640 C C . GLU A 1 506 ? 250.921 253.185 163.837 1.00 178.23 498 GLU A C 1
ATOM 3641 O O . GLU A 1 506 ? 250.151 252.221 163.945 1.00 173.36 498 GLU A O 1
ATOM 3643 N N . ALA A 1 507 ? 250.480 254.435 163.674 1.00 180.27 499 ALA A N 1
ATOM 3644 C CA . ALA A 1 507 ? 249.051 254.690 163.555 1.00 178.11 499 ALA A CA 1
ATOM 3645 C C . ALA A 1 507 ? 248.488 254.016 162.313 1.00 175.67 499 ALA A C 1
ATOM 3646 O O . ALA A 1 507 ? 247.400 253.433 162.354 1.00 174.45 499 ALA A O 1
ATOM 3648 N N . LEU A 1 508 ? 249.220 254.082 161.197 1.00 173.74 500 LEU A N 1
ATOM 3649 C CA . LEU A 1 508 ? 248.768 253.422 159.976 1.00 169.96 500 LEU A CA 1
ATOM 3650 C C . LEU A 1 508 ? 248.714 251.912 160.167 1.00 170.31 500 LEU A C 1
ATOM 3651 O O . LEU A 1 508 ? 247.775 251.247 159.705 1.00 169.40 500 LEU A O 1
ATOM 3653 N N . LEU A 1 509 ? 249.708 251.356 160.867 1.00 169.19 501 LEU A N 1
ATOM 3654 C CA . LEU A 1 509 ? 249.722 249.918 161.112 1.00 166.19 501 LEU A CA 1
ATOM 3655 C C . LEU A 1 509 ? 248.522 249.499 161.948 1.00 166.00 501 LEU A C 1
ATOM 3656 O O . LEU A 1 509 ? 247.889 248.474 161.667 1.00 161.89 501 LEU A O 1
ATOM 3658 N N . LEU A 1 510 ? 248.195 250.275 162.984 1.00 165.57 502 LEU A N 1
ATOM 3659 C CA . LEU A 1 510 ? 247.040 249.933 163.808 1.00 162.26 502 LEU A CA 1
ATOM 3660 C C . LEU A 1 510 ? 245.752 250.094 163.012 1.00 160.79 502 LEU A C 1
ATOM 3661 O O . LEU A 1 510 ? 244.824 249.281 163.134 1.00 159.26 502 LEU A O 1
ATOM 3666 N N . ARG A 1 511 ? 245.684 251.139 162.185 1.00 160.40 503 ARG A N 1
ATOM 3667 C CA . ARG A 1 511 ? 244.465 251.424 161.444 1.00 160.05 503 ARG A CA 1
ATOM 3668 C C . ARG A 1 511 ? 244.176 250.315 160.446 1.00 159.58 503 ARG A C 1
ATOM 3669 O O . ARG A 1 511 ? 243.010 249.983 160.197 1.00 161.88 503 ARG A O 1
ATOM 3677 N N . GLU A 1 512 ? 245.226 249.741 159.849 1.00 159.40 504 GLU A N 1
ATOM 3678 C CA . GLU A 1 512 ? 245.001 248.662 158.895 1.00 158.00 504 GLU A CA 1
ATOM 3679 C C . GLU A 1 512 ? 244.349 247.473 159.588 1.00 158.17 504 GLU A C 1
ATOM 3680 O O . GLU A 1 512 ? 243.404 246.874 159.058 1.00 158.84 504 GLU A O 1
ATOM 3682 N N . LYS A 1 513 ? 244.794 247.168 160.811 1.00 156.56 505 LYS A N 1
ATOM 3683 C CA . LYS A 1 513 ? 244.196 246.075 161.569 1.00 155.56 505 LYS A CA 1
ATOM 3684 C C . LYS A 1 513 ? 242.750 246.402 161.904 1.00 156.72 505 LYS A C 1
ATOM 3685 O O . LYS A 1 513 ? 241.870 245.532 161.836 1.00 156.91 505 LYS A O 1
ATOM 3691 N N . VAL A 1 514 ? 242.488 247.662 162.256 1.00 155.48 506 VAL A N 1
ATOM 3692 C CA . VAL A 1 514 ? 241.149 248.031 162.694 1.00 151.60 506 VAL A CA 1
ATOM 3693 C C . VAL A 1 514 ? 240.176 247.887 161.534 1.00 152.41 506 VAL A C 1
ATOM 3694 O O . VAL A 1 514 ? 239.084 247.326 161.684 1.00 152.55 506 VAL A O 1
ATOM 3698 N N . ILE A 1 515 ? 240.545 248.411 160.361 1.00 153.98 507 ILE A N 1
ATOM 3699 C CA . ILE A 1 515 ? 239.656 248.296 159.208 1.00 153.10 507 ILE A CA 1
ATOM 3700 C C . ILE A 1 515 ? 239.498 246.833 158.816 1.00 153.10 507 ILE A C 1
ATOM 3701 O O . ILE A 1 515 ? 238.405 246.389 158.444 1.00 154.33 507 ILE A O 1
ATOM 3706 N N . LYS A 1 516 ? 240.584 246.056 158.903 1.00 153.44 508 LYS A N 1
ATOM 3707 C CA . LYS A 1 516 ? 240.511 244.648 158.533 1.00 155.86 508 LYS A CA 1
ATOM 3708 C C . LYS A 1 516 ? 239.546 243.883 159.425 1.00 153.66 508 LYS A C 1
ATOM 3709 O O . LYS A 1 516 ? 238.880 242.950 158.962 1.00 154.29 508 LYS A O 1
ATOM 3715 N N . HIS A 1 517 ? 239.451 244.258 160.700 1.00 152.00 509 HIS A N 1
ATOM 3716 C CA . HIS A 1 517 ? 238.562 243.540 161.609 1.00 152.86 509 HIS A CA 1
ATOM 3717 C C . HIS A 1 517 ? 237.135 244.086 161.573 1.00 153.11 509 HIS A C 1
ATOM 3718 O O . HIS A 1 517 ? 236.192 243.355 161.253 1.00 149.60 509 HIS A O 1
ATOM 3725 N N . PHE A 1 518 ? 236.963 245.368 161.901 1.00 152.54 510 PHE A N 1
ATOM 3726 C CA . PHE A 1 518 ? 235.619 245.926 162.024 1.00 146.38 510 PHE A CA 1
ATOM 3727 C C . PHE A 1 518 ? 234.973 246.152 160.663 1.00 151.06 510 PHE A C 1
ATOM 3728 O O . PHE A 1 518 ? 233.789 245.852 160.475 1.00 152.84 510 PHE A O 1
ATOM 3736 N N . GLY A 1 519 ? 235.722 246.673 159.709 1.00 156.88 511 GLY A N 1
ATOM 3737 C CA . GLY A 1 519 ? 235.152 247.031 158.428 1.00 159.69 511 GLY A CA 1
ATOM 3738 C C . GLY A 1 519 ? 234.995 248.536 158.289 1.00 166.20 511 GLY A C 1
ATOM 3739 O O . GLY A 1 519 ? 234.760 249.261 159.265 1.00 169.53 511 GLY A O 1
ATOM 3740 N N . LEU A 1 520 ? 235.122 249.015 157.050 1.00 168.07 512 LEU A N 1
ATOM 3741 C CA . LEU A 1 520 ? 235.117 250.450 156.793 1.00 171.79 512 LEU A CA 1
ATOM 3742 C C . LEU A 1 520 ? 233.737 251.076 156.948 1.00 175.28 512 LEU A C 1
ATOM 3743 O O . LEU A 1 520 ? 233.644 252.277 157.220 1.00 173.61 512 LEU A O 1
ATOM 3748 N N . ASP A 1 521 ? 232.670 250.300 156.787 1.00 178.16 513 ASP A N 1
ATOM 3749 C CA . ASP A 1 521 ? 231.314 250.823 156.880 1.00 179.27 513 ASP A CA 1
ATOM 3750 C C . ASP A 1 521 ? 230.778 250.830 158.304 1.00 175.28 513 ASP A C 1
ATOM 3751 O O . ASP A 1 521 ? 229.632 251.238 158.517 1.00 172.89 513 ASP A O 1
ATOM 3756 N N . HIS A 1 522 ? 231.570 250.385 159.273 1.00 172.35 514 HIS A N 1
ATOM 3757 C CA . HIS A 1 522 ? 231.098 250.305 160.645 1.00 166.04 514 HIS A CA 1
ATOM 3758 C C . HIS A 1 522 ? 230.808 251.702 161.189 1.00 169.57 514 HIS A C 1
ATOM 3759 O O . HIS A 1 522 ? 231.567 252.641 160.930 1.00 175.41 514 HIS A O 1
ATOM 3766 N N . PRO A 1 523 ? 229.712 251.873 161.932 1.00 166.16 515 PRO A N 1
ATOM 3767 C CA . PRO A 1 523 ? 229.413 253.190 162.517 1.00 168.81 515 PRO A CA 1
ATOM 3768 C C . PRO A 1 523 ? 230.499 253.702 163.441 1.00 173.21 515 PRO A C 1
ATOM 3769 O O . PRO A 1 523 ? 230.709 254.919 163.528 1.00 179.66 515 PRO A O 1
ATOM 3773 N N . LEU A 1 524 ? 231.190 252.805 164.144 1.00 169.18 516 LEU A N 1
ATOM 3774 C CA . LEU A 1 524 ? 232.225 253.222 165.083 1.00 170.61 516 LEU A CA 1
ATOM 3775 C C . LEU A 1 524 ? 233.369 253.945 164.379 1.00 174.61 516 LEU A C 1
ATOM 3776 O O . LEU A 1 524 ? 233.859 254.968 164.871 1.00 180.26 516 LEU A O 1
ATOM 3781 N N . VAL A 1 525 ? 233.817 253.426 163.233 1.00 171.02 517 VAL A N 1
ATOM 3782 C CA . VAL A 1 525 ? 234.955 254.024 162.539 1.00 173.70 517 VAL A CA 1
ATOM 3783 C C . VAL A 1 525 ? 234.614 255.428 162.047 1.00 183.00 517 VAL A C 1
ATOM 3784 O O . VAL A 1 525 ? 235.495 256.298 161.950 1.00 190.87 517 VAL A O 1
ATOM 3788 N N . GLN A 1 526 ? 233.346 255.672 161.711 1.00 179.72 518 GLN A N 1
ATOM 3789 C CA . GLN A 1 526 ? 232.971 256.972 161.172 1.00 182.99 518 GLN A CA 1
ATOM 3790 C C . GLN A 1 526 ? 233.263 258.078 162.177 1.00 193.25 518 GLN A C 1
ATOM 3791 O O . GLN A 1 526 ? 233.711 259.168 161.799 1.00 200.23 518 GLN A O 1
ATOM 3797 N N . GLU A 1 527 ? 232.995 257.825 163.462 1.00 192.28 519 GLU A N 1
ATOM 3798 C CA . GLU A 1 527 ? 233.200 258.862 164.467 1.00 196.20 519 GLU A CA 1
ATOM 3799 C C . GLU A 1 527 ? 234.670 259.251 164.549 1.00 198.46 519 GLU A C 1
ATOM 3800 O O . GLU A 1 527 ? 235.006 260.444 164.598 1.00 202.95 519 GLU A O 1
ATOM 3806 N N . CYS A 1 528 ? 235.567 258.258 164.566 1.00 193.45 520 CYS A N 1
ATOM 3807 C CA . CYS A 1 528 ? 236.983 258.584 164.661 1.00 192.42 520 CYS A CA 1
ATOM 3808 C C . CYS A 1 528 ? 237.429 259.326 163.410 1.00 198.66 520 CYS A C 1
ATOM 3809 O O . CYS A 1 528 ? 238.231 260.263 163.492 1.00 203.07 520 CYS A O 1
ATOM 3812 N N . ASP A 1 529 ? 236.917 258.924 162.238 1.00 197.35 521 ASP A N 1
ATOM 3813 C CA . ASP A 1 529 ? 237.305 259.621 161.015 1.00 198.47 521 ASP A CA 1
ATOM 3814 C C . ASP A 1 529 ? 236.874 261.080 161.081 1.00 202.06 521 ASP A C 1
ATOM 3815 O O . ASP A 1 529 ? 237.617 261.984 160.668 1.00 204.09 521 ASP A O 1
ATOM 3820 N N . ASP A 1 530 ? 235.667 261.327 161.597 1.00 201.47 522 ASP A N 1
ATOM 3821 C CA . ASP A 1 530 ? 235.184 262.697 161.706 1.00 204.33 522 ASP A CA 1
ATOM 3822 C C . ASP A 1 530 ? 236.087 263.486 162.641 1.00 205.68 522 ASP A C 1
ATOM 3823 O O . ASP A 1 530 ? 236.396 264.660 162.386 1.00 209.79 522 ASP A O 1
ATOM 3828 N N . LEU A 1 531 ? 236.503 262.856 163.747 1.00 202.48 523 LEU A N 1
ATOM 3829 C CA . LEU A 1 531 ? 237.374 263.543 164.691 1.00 201.28 523 LEU A CA 1
ATOM 3830 C C . LEU A 1 531 ? 238.678 263.916 164.003 1.00 204.60 523 LEU A C 1
ATOM 3831 O O . LEU A 1 531 ? 239.212 265.014 164.205 1.00 207.60 523 LEU A O 1
ATOM 3836 N N . ILE A 1 532 ? 239.204 263.003 163.180 1.00 204.22 524 ILE A N 1
ATOM 3837 C CA . ILE A 1 532 ? 240.458 263.274 162.485 1.00 204.40 524 ILE A CA 1
ATOM 3838 C C . ILE A 1 532 ? 240.283 264.473 161.570 1.00 208.47 524 ILE A C 1
ATOM 3839 O O . ILE A 1 532 ? 241.143 265.358 161.507 1.00 211.55 524 ILE A O 1
ATOM 3844 N N . SER A 1 533 ? 239.165 264.515 160.842 1.00 207.85 525 SER A N 1
ATOM 3845 C CA . SER A 1 533 ? 238.952 265.596 159.885 1.00 209.49 525 SER A CA 1
ATOM 3846 C C . SER A 1 533 ? 238.857 266.945 160.592 1.00 212.46 525 SER A C 1
ATOM 3847 O O . SER A 1 533 ? 239.491 267.925 160.175 1.00 215.40 525 SER A O 1
ATOM 3850 N N . VAL A 1 534 ? 238.072 267.016 161.673 1.00 211.76 526 VAL A N 1
ATOM 3851 C CA . VAL A 1 534 ? 237.924 268.297 162.364 1.00 211.63 526 VAL A CA 1
ATOM 3852 C C . VAL A 1 534 ? 239.254 268.723 162.976 1.00 214.24 526 VAL A C 1
ATOM 3853 O O . VAL A 1 534 ? 239.619 269.907 162.942 1.00 217.40 526 VAL A O 1
ATOM 3857 N N . LEU A 1 535 ? 239.995 267.773 163.559 1.00 212.85 527 LEU A N 1
ATOM 3858 C CA . LEU A 1 535 ? 241.277 268.118 164.161 1.00 213.42 527 LEU A CA 1
ATOM 3859 C C . LEU A 1 535 ? 242.228 268.639 163.090 1.00 218.57 527 LEU A C 1
ATOM 3860 O O . LEU A 1 535 ? 242.949 269.621 163.310 1.00 223.27 527 LEU A O 1
ATOM 3865 N N . GLU A 1 536 ? 242.230 267.998 161.916 1.00 219.03 528 GLU A N 1
ATOM 3866 C CA . GLU A 1 536 ? 243.111 268.420 160.833 1.00 222.42 528 GLU A CA 1
ATOM 3867 C C . GLU A 1 536 ? 242.763 269.839 160.413 1.00 224.43 528 GLU A C 1
ATOM 3868 O O . GLU A 1 536 ? 243.652 270.660 160.148 1.00 225.09 528 GLU A O 1
ATOM 3874 N N . PHE A 1 537 ? 241.464 270.129 160.311 1.00 224.54 529 PHE A N 1
ATOM 3875 C CA . PHE A 1 537 ? 241.026 271.478 159.974 1.00 226.18 529 PHE A CA 1
ATOM 3876 C C . PHE A 1 537 ? 241.596 272.469 160.979 1.00 224.67 529 PHE A C 1
ATOM 3877 O O . PHE A 1 537 ? 242.159 273.506 160.599 1.00 224.47 529 PHE A O 1
ATOM 3885 N N . LYS A 1 538 ? 241.321 272.231 162.267 1.00 223.68 530 LYS A N 1
ATOM 3886 C CA . LYS A 1 538 ? 241.853 273.092 163.321 1.00 222.11 530 LYS A CA 1
ATOM 3887 C C . LYS A 1 538 ? 243.347 273.336 163.133 1.00 222.72 530 LYS A C 1
ATOM 3888 O O . LYS A 1 538 ? 243.825 274.466 163.294 1.00 221.86 530 LYS A O 1
ATOM 3894 N N . ASN A 1 539 ? 244.103 272.282 162.791 1.00 224.73 531 ASN A N 1
ATOM 3895 C CA . ASN A 1 539 ? 245.543 272.446 162.599 1.00 224.66 531 ASN A CA 1
ATOM 3896 C C . ASN A 1 539 ? 245.828 273.375 161.432 1.00 225.60 531 ASN A C 1
ATOM 3897 O O . ASN A 1 539 ? 246.731 274.217 161.500 1.00 225.94 531 ASN A O 1
ATOM 3902 N N . LYS A 1 540 ? 245.070 273.222 160.346 1.00 225.75 532 LYS A N 1
ATOM 3903 C CA . LYS A 1 540 ? 245.289 274.053 159.168 1.00 226.02 532 LYS A CA 1
ATOM 3904 C C . LYS A 1 540 ? 245.057 275.517 159.509 1.00 227.83 532 LYS A C 1
ATOM 3905 O O . LYS A 1 540 ? 245.843 276.393 159.130 1.00 227.19 532 LYS A O 1
ATOM 3907 N N . ILE A 1 541 ? 243.968 275.796 160.226 1.00 229.34 533 ILE A N 1
ATOM 3908 C CA . ILE A 1 541 ? 243.645 277.174 160.585 1.00 228.55 533 ILE A CA 1
ATOM 3909 C C . ILE A 1 541 ? 244.701 277.742 161.528 1.00 227.04 533 ILE A C 1
ATOM 3910 O O . ILE A 1 541 ? 245.151 278.882 161.361 1.00 224.04 533 ILE A O 1
ATOM 3915 N N . ASN A 1 542 ? 245.109 276.961 162.532 1.00 228.03 534 ASN A N 1
ATOM 3916 C CA . ASN A 1 542 ? 246.098 277.439 163.494 1.00 225.98 534 ASN A CA 1
ATOM 3917 C C . ASN A 1 542 ? 247.436 277.730 162.825 1.00 227.09 534 ASN A C 1
ATOM 3918 O O . ASN A 1 542 ? 248.085 278.737 163.132 1.00 224.79 534 ASN A O 1
ATOM 3920 N N . GLN A 1 543 ? 247.870 276.854 161.915 1.00 228.79 535 GLN A N 1
ATOM 3921 C CA . GLN A 1 543 ? 249.132 277.078 161.216 1.00 228.45 535 GLN A CA 1
ATOM 3922 C C . GLN A 1 543 ? 249.081 278.341 160.365 1.00 230.51 535 GLN A C 1
ATOM 3923 O O . GLN A 1 543 ? 250.040 279.123 160.343 1.00 228.72 535 GLN A O 1
ATOM 3925 N N . HIS A 1 544 ? 247.975 278.561 159.662 1.00 231.00 536 HIS A N 1
ATOM 3926 C CA . HIS A 1 544 ? 247.835 279.738 158.814 1.00 226.68 536 HIS A CA 1
ATOM 3927 C C . HIS A 1 544 ? 247.385 280.948 159.626 1.00 224.24 536 HIS A C 1
ATOM 3928 O O . HIS A 1 544 ? 248.182 281.839 159.921 1.00 220.18 536 HIS A O 1
ATOM 3930 N N . LYS B 1 12 ? 248.923 213.384 150.473 1.00 236.18 4 LYS B N 1
ATOM 3931 C CA . LYS B 1 12 ? 249.176 212.523 149.324 1.00 239.28 4 LYS B CA 1
ATOM 3932 C C . LYS B 1 12 ? 248.949 211.057 149.679 1.00 239.09 4 LYS B C 1
ATOM 3933 O O . LYS B 1 12 ? 249.150 210.170 148.850 1.00 239.53 4 LYS B O 1
ATOM 3935 N N . MET B 1 13 ? 248.527 210.811 150.916 1.00 236.56 5 MET B N 1
ATOM 3936 C CA . MET B 1 13 ? 248.264 209.465 151.420 1.00 230.98 5 MET B CA 1
ATOM 3937 C C . MET B 1 13 ? 246.814 209.414 151.894 1.00 226.25 5 MET B C 1
ATOM 3938 O O . MET B 1 13 ? 246.518 209.707 153.055 1.00 221.67 5 MET B O 1
ATOM 3940 N N . ASN B 1 14 ? 245.912 209.047 150.988 1.00 221.84 6 ASN B N 1
ATOM 3941 C CA . ASN B 1 14 ? 244.503 208.941 151.335 1.00 215.33 6 ASN B CA 1
ATOM 3942 C C . ASN B 1 14 ? 244.285 207.822 152.347 1.00 216.36 6 ASN B C 1
ATOM 3943 O O . ASN B 1 14 ? 244.965 206.793 152.325 1.00 220.20 6 ASN B O 1
ATOM 3945 N N . LEU B 1 15 ? 243.314 208.031 153.240 1.00 211.39 7 LEU B N 1
ATOM 3946 C CA . LEU B 1 15 ? 243.091 207.083 154.329 1.00 210.75 7 LEU B CA 1
ATOM 3947 C C . LEU B 1 15 ? 242.641 205.725 153.805 1.00 214.90 7 LEU B C 1
ATOM 3948 O O . LEU B 1 15 ? 243.099 204.681 154.286 1.00 217.29 7 LEU B O 1
ATOM 3953 N N . GLU B 1 16 ? 241.767 205.716 152.798 1.00 215.84 8 GLU B N 1
ATOM 3954 C CA . GLU B 1 16 ? 241.257 204.447 152.296 1.00 217.68 8 GLU B CA 1
ATOM 3955 C C . GLU B 1 16 ? 242.322 203.692 151.514 1.00 218.27 8 GLU B C 1
ATOM 3956 O O . GLU B 1 16 ? 242.321 202.456 151.507 1.00 216.21 8 GLU B O 1
ATOM 3962 N N . THR B 1 17 ? 243.248 204.406 150.870 1.00 218.70 9 THR B N 1
ATOM 3963 C CA . THR B 1 17 ? 244.305 203.718 150.139 1.00 216.20 9 THR B CA 1
ATOM 3964 C C . THR B 1 17 ? 245.235 202.984 151.096 1.00 214.84 9 THR B C 1
ATOM 3965 O O . THR B 1 17 ? 245.544 201.804 150.890 1.00 216.01 9 THR B O 1
ATOM 3969 N N . CYS B 1 18 ? 245.638 203.640 152.188 1.00 213.04 10 CYS B N 1
ATOM 3970 C CA . CYS B 1 18 ? 246.460 202.944 153.167 1.00 212.00 10 CYS B CA 1
ATOM 3971 C C . CYS B 1 18 ? 245.663 201.884 153.906 1.00 210.15 10 CYS B C 1
ATOM 3972 O O . CYS B 1 18 ? 246.237 200.870 154.315 1.00 212.14 10 CYS B O 1
ATOM 3975 N N . TYR B 1 19 ? 244.339 202.038 153.984 1.00 207.65 11 TYR B N 1
ATOM 3976 C CA . TYR B 1 19 ? 243.537 201.014 154.639 1.00 204.73 11 TYR B CA 1
ATOM 3977 C C . TYR B 1 19 ? 243.501 199.752 153.790 1.00 209.56 11 TYR B C 1
ATOM 3978 O O . TYR B 1 19 ? 243.661 198.637 154.309 1.00 211.74 11 TYR B O 1
ATOM 3987 N N . VAL B 1 20 ? 243.315 199.908 152.476 1.00 210.54 12 VAL B N 1
ATOM 3988 C CA . VAL B 1 20 ? 243.218 198.724 151.636 1.00 212.19 12 VAL B CA 1
ATOM 3989 C C . VAL B 1 20 ? 244.593 198.084 151.505 1.00 216.80 12 VAL B C 1
ATOM 3990 O O . VAL B 1 20 ? 244.708 196.851 151.501 1.00 218.00 12 VAL B O 1
ATOM 3994 N N . ASP B 1 21 ? 245.665 198.891 151.488 1.00 217.10 13 ASP B N 1
ATOM 3995 C CA . ASP B 1 21 ? 246.998 198.298 151.434 1.00 215.40 13 ASP B CA 1
ATOM 3996 C C . ASP B 1 21 ? 247.273 197.512 152.707 1.00 213.18 13 ASP B C 1
ATOM 3997 O O . ASP B 1 21 ? 247.828 196.404 152.657 1.00 217.79 13 ASP B O 1
ATOM 4002 N N . PHE B 1 22 ? 246.860 198.054 153.857 1.00 208.68 14 PHE B N 1
ATOM 4003 C CA . PHE B 1 22 ? 247.163 197.387 155.111 1.00 206.39 14 PHE B CA 1
ATOM 4004 C C . PHE B 1 22 ? 246.403 196.077 155.189 1.00 211.44 14 PHE B C 1
ATOM 4005 O O . PHE B 1 22 ? 246.974 195.045 155.549 1.00 216.49 14 PHE B O 1
ATOM 4013 N N . LEU B 1 23 ? 245.097 196.103 154.904 1.00 209.85 15 LEU B N 1
ATOM 4014 C CA . LEU B 1 23 ? 244.339 194.871 155.060 1.00 210.49 15 LEU B CA 1
ATOM 4015 C C . LEU B 1 23 ? 244.691 193.858 153.977 1.00 218.41 15 LEU B C 1
ATOM 4016 O O . LEU B 1 23 ? 244.595 192.648 154.222 1.00 222.98 15 LEU B O 1
ATOM 4018 N N . GLU B 1 24 ? 245.259 194.316 152.854 1.00 218.60 16 GLU B N 1
ATOM 4019 C CA . GLU B 1 24 ? 245.757 193.383 151.851 1.00 219.82 16 GLU B CA 1
ATOM 4020 C C . GLU B 1 24 ? 247.016 192.686 152.339 1.00 223.48 16 GLU B C 1
ATOM 4021 O O . GLU B 1 24 ? 247.155 191.467 152.186 1.00 224.75 16 GLU B O 1
ATOM 4023 N N . LEU B 1 25 ? 247.946 193.440 152.928 1.00 223.74 17 LEU B N 1
ATOM 4024 C CA . LEU B 1 25 ? 249.144 192.797 153.455 1.00 220.96 17 LEU B CA 1
ATOM 4025 C C . LEU B 1 25 ? 248.807 191.921 154.655 1.00 223.33 17 LEU B C 1
ATOM 4026 O O . LEU B 1 25 ? 249.422 190.866 154.847 1.00 227.42 17 LEU B O 1
ATOM 4028 N N . GLU B 1 26 ? 247.838 192.346 155.469 1.00 223.94 18 GLU B N 1
ATOM 4029 C CA . GLU B 1 26 ? 247.431 191.582 156.641 1.00 226.24 18 GLU B CA 1
ATOM 4030 C C . GLU B 1 26 ? 246.780 190.260 156.261 1.00 231.63 18 GLU B C 1
ATOM 4031 O O . GLU B 1 26 ? 246.931 189.270 156.986 1.00 236.81 18 GLU B O 1
ATOM 4033 N N . SER B 1 27 ? 246.046 190.221 155.145 1.00 230.67 19 SER B N 1
ATOM 4034 C CA . SER B 1 27 ? 245.416 188.966 154.747 1.00 231.06 19 SER B CA 1
ATOM 4035 C C . SER B 1 27 ? 246.457 187.909 154.392 1.00 233.69 19 SER B C 1
ATOM 4036 O O . SER B 1 27 ? 246.306 186.737 154.755 1.00 231.69 19 SER B O 1
ATOM 4038 N N . HIS B 1 28 ? 247.518 188.302 153.683 1.00 234.61 20 HIS B N 1
ATOM 4039 C CA . HIS B 1 28 ? 248.503 187.325 153.227 1.00 232.89 20 HIS B CA 1
ATOM 4040 C C . HIS B 1 28 ? 249.378 186.824 154.372 1.00 235.09 20 HIS B C 1
ATOM 4041 O O . HIS B 1 28 ? 249.620 185.618 154.493 1.00 234.34 20 HIS B O 1
ATOM 4043 N N . VAL B 1 29 ? 249.858 187.730 155.220 1.00 236.75 21 VAL B N 1
ATOM 4044 C CA . VAL B 1 29 ? 250.807 187.392 156.276 1.00 237.08 21 VAL B CA 1
ATOM 4045 C C . VAL B 1 29 ? 250.052 187.044 157.551 1.00 242.51 21 VAL B C 1
ATOM 4046 O O . VAL B 1 29 ? 249.172 187.793 157.990 1.00 245.57 21 VAL B O 1
ATOM 4048 N N . ILE B 1 30 ? 250.396 185.906 158.147 1.00 245.25 22 ILE B N 1
ATOM 4049 C CA . ILE B 1 30 ? 249.782 185.449 159.386 1.00 247.36 22 ILE B CA 1
ATOM 4050 C C . ILE B 1 30 ? 250.737 185.606 160.570 1.00 252.59 22 ILE B C 1
ATOM 4051 O O . ILE B 1 30 ? 250.509 185.027 161.631 1.00 251.26 22 ILE B O 1
ATOM 4053 N N . ASN B 1 31 ? 251.808 186.381 160.403 1.00 254.80 23 ASN B N 1
ATOM 4054 C CA . ASN B 1 31 ? 252.792 186.615 161.455 1.00 253.86 23 ASN B CA 1
ATOM 4055 C C . ASN B 1 31 ? 252.481 187.947 162.130 1.00 256.97 23 ASN B C 1
ATOM 4056 O O . ASN B 1 31 ? 252.723 189.013 161.554 1.00 260.14 23 ASN B O 1
ATOM 4058 N N . GLU B 1 32 ? 251.942 187.882 163.350 1.00 255.86 24 GLU B N 1
ATOM 4059 C CA . GLU B 1 32 ? 251.562 189.099 164.063 1.00 253.36 24 GLU B CA 1
ATOM 4060 C C . GLU B 1 32 ? 252.771 189.983 164.342 1.00 252.55 24 GLU B C 1
ATOM 4061 O O . GLU B 1 32 ? 252.700 191.210 164.194 1.00 252.49 24 GLU B O 1
ATOM 4063 N N . ASP B 1 33 ? 253.890 189.379 164.752 1.00 252.55 25 ASP B N 1
ATOM 4064 C CA . ASP B 1 33 ? 255.077 190.168 165.066 1.00 252.70 25 ASP B CA 1
ATOM 4065 C C . ASP B 1 33 ? 255.583 190.908 163.835 1.00 252.84 25 ASP B C 1
ATOM 4066 O O . ASP B 1 33 ? 255.985 192.074 163.924 1.00 251.47 25 ASP B O 1
ATOM 4068 N N . TYR B 1 34 ? 255.580 190.244 162.677 1.00 253.51 26 TYR B N 1
ATOM 4069 C CA . TYR B 1 34 ? 256.024 190.901 161.453 1.00 253.86 26 TYR B CA 1
ATOM 4070 C C . TYR B 1 34 ? 255.106 192.062 161.097 1.00 251.36 26 TYR B C 1
ATOM 4071 O O . TYR B 1 34 ? 255.572 193.138 160.702 1.00 247.55 26 TYR B O 1
ATOM 4080 N N . LEU B 1 35 ? 253.792 191.860 161.229 1.00 250.85 27 LEU B N 1
ATOM 4081 C CA . LEU B 1 35 ? 252.834 192.913 160.914 1.00 241.01 27 LEU B CA 1
ATOM 4082 C C . LEU B 1 35 ? 252.960 194.090 161.871 1.00 237.63 27 LEU B C 1
ATOM 4083 O O . LEU B 1 35 ? 252.660 195.228 161.494 1.00 233.00 27 LEU B O 1
ATOM 4085 N N . LYS B 1 36 ? 253.396 193.835 163.108 1.00 241.46 28 LYS B N 1
ATOM 4086 C CA . LYS B 1 36 ? 253.533 194.910 164.085 1.00 236.83 28 LYS B CA 1
ATOM 4087 C C . LYS B 1 36 ? 254.553 195.949 163.635 1.00 233.13 28 LYS B C 1
ATOM 4088 O O . LYS B 1 36 ? 254.388 197.145 163.900 1.00 230.42 28 LYS B O 1
ATOM 4094 N N . GLU B 1 37 ? 255.613 195.516 162.958 1.00 232.11 29 GLU B N 1
ATOM 4095 C CA . GLU B 1 37 ? 256.638 196.423 162.464 1.00 226.60 29 GLU B CA 1
ATOM 4096 C C . GLU B 1 37 ? 256.448 196.801 161.001 1.00 224.06 29 GLU B C 1
ATOM 4097 O O . GLU B 1 37 ? 257.296 197.503 160.443 1.00 220.83 29 GLU B O 1
ATOM 4099 N N . SER B 1 38 ? 255.367 196.349 160.368 1.00 225.25 30 SER B N 1
ATOM 4100 C CA . SER B 1 38 ? 255.129 196.666 158.967 1.00 219.77 30 SER B CA 1
ATOM 4101 C C . SER B 1 38 ? 254.963 198.169 158.778 1.00 214.87 30 SER B C 1
ATOM 4102 O O . SER B 1 38 ? 254.348 198.851 159.602 1.00 217.32 30 SER B O 1
ATOM 4105 N N . VAL B 1 39 ? 255.521 198.687 157.680 1.00 210.44 31 VAL B N 1
ATOM 4106 C CA . VAL B 1 39 ? 255.455 200.121 157.420 1.00 210.61 31 VAL B CA 1
ATOM 4107 C C . VAL B 1 39 ? 254.033 200.574 157.111 1.00 211.03 31 VAL B C 1
ATOM 4108 O O . VAL B 1 39 ? 253.723 201.768 157.236 1.00 212.60 31 VAL B O 1
ATOM 4112 N N . GLU B 1 40 ? 253.147 199.646 156.738 1.00 208.10 32 GLU B N 1
ATOM 4113 C CA . GLU B 1 40 ? 251.761 200.017 156.480 1.00 205.97 32 GLU B CA 1
ATOM 4114 C C . GLU B 1 40 ? 251.093 200.519 157.751 1.00 205.24 32 GLU B C 1
ATOM 4115 O O . GLU B 1 40 ? 250.339 201.500 157.721 1.00 205.13 32 GLU B O 1
ATOM 4117 N N . LEU B 1 41 ? 251.369 199.867 158.884 1.00 202.84 33 LEU B N 1
ATOM 4118 C CA . LEU B 1 41 ? 250.773 200.307 160.138 1.00 197.62 33 LEU B CA 1
ATOM 4119 C C . LEU B 1 41 ? 251.252 201.707 160.488 1.00 200.32 33 LEU B C 1
ATOM 4120 O O . LEU B 1 41 ? 250.459 202.555 160.916 1.00 200.00 33 LEU B O 1
ATOM 4122 N N . GLN B 1 42 ? 252.554 201.961 160.333 1.00 203.39 34 GLN B N 1
ATOM 4123 C CA . GLN B 1 42 ? 253.092 203.268 160.686 1.00 204.06 34 GLN B CA 1
ATOM 4124 C C . GLN B 1 42 ? 252.497 204.348 159.795 1.00 199.48 34 GLN B C 1
ATOM 4125 O O . GLN B 1 42 ? 252.166 205.443 160.267 1.00 199.54 34 GLN B O 1
ATOM 4131 N N . LYS B 1 43 ? 252.331 204.045 158.503 1.00 198.12 35 LYS B N 1
ATOM 4132 C CA . LYS B 1 43 ? 251.705 205.005 157.599 1.00 195.29 35 LYS B CA 1
ATOM 4133 C C . LYS B 1 43 ? 250.266 205.281 158.013 1.00 195.84 35 LYS B C 1
ATOM 4134 O O . LYS B 1 43 ? 249.823 206.439 158.026 1.00 197.05 35 LYS B O 1
ATOM 4140 N N . LEU B 1 44 ? 249.532 204.230 158.391 1.00 193.86 36 LEU B N 1
ATOM 4141 C CA . LEU B 1 44 ? 248.140 204.406 158.790 1.00 186.37 36 LEU B CA 1
ATOM 4142 C C . LEU B 1 44 ? 248.050 205.285 160.028 1.00 185.73 36 LEU B C 1
ATOM 4143 O O . LEU B 1 44 ? 247.238 206.215 160.084 1.00 183.60 36 LEU B O 1
ATOM 4148 N N . ILE B 1 45 ? 248.905 205.025 161.019 1.00 187.02 37 ILE B N 1
ATOM 4149 C CA . ILE B 1 45 ? 248.851 205.793 162.259 1.00 182.60 37 ILE B CA 1
ATOM 4150 C C . ILE B 1 45 ? 249.212 207.246 161.984 1.00 182.10 37 ILE B C 1
ATOM 4151 O O . ILE B 1 45 ? 248.560 208.172 162.484 1.00 183.22 37 ILE B O 1
ATOM 4156 N N . SER B 1 46 ? 250.273 207.465 161.202 1.00 184.66 38 SER B N 1
ATOM 4157 C CA . SER B 1 46 ? 250.741 208.823 160.956 1.00 183.60 38 SER B CA 1
ATOM 4158 C C . SER B 1 46 ? 249.668 209.635 160.247 1.00 182.81 38 SER B C 1
ATOM 4159 O O . SER B 1 46 ? 249.386 210.777 160.628 1.00 181.52 38 SER B O 1
ATOM 4162 N N . THR B 1 47 ? 249.059 209.066 159.201 1.00 185.45 39 THR B N 1
ATOM 4163 C CA . THR B 1 47 ? 248.019 209.805 158.493 1.00 183.01 39 THR B CA 1
ATOM 4164 C C . THR B 1 47 ? 246.792 210.011 159.374 1.00 180.18 39 THR B C 1
ATOM 4165 O O . THR B 1 47 ? 246.167 211.077 159.335 1.00 178.49 39 THR B O 1
ATOM 4169 N N . LEU B 1 48 ? 246.427 209.001 160.172 1.00 179.11 40 LEU B N 1
ATOM 4170 C CA . LEU B 1 48 ? 245.242 209.107 161.016 1.00 171.46 40 LEU B CA 1
ATOM 4171 C C . LEU B 1 48 ? 245.384 210.218 162.047 1.00 169.50 40 LEU B C 1
ATOM 4172 O O . LEU B 1 48 ? 244.430 210.961 162.304 1.00 166.82 40 LEU B O 1
ATOM 4177 N N . ASN B 1 49 ? 246.567 210.344 162.655 1.00 172.01 41 ASN B N 1
ATOM 4178 C CA . ASN B 1 49 ? 246.742 211.327 163.721 1.00 164.80 41 ASN B CA 1
ATOM 4179 C C . ASN B 1 49 ? 246.570 212.755 163.215 1.00 159.05 41 ASN B C 1
ATOM 4180 O O . ASN B 1 49 ? 245.961 213.589 163.895 1.00 158.10 41 ASN B O 1
ATOM 4185 N N . GLU B 1 50 ? 247.099 213.061 162.031 1.00 160.53 42 GLU B N 1
ATOM 4186 C CA . GLU B 1 50 ? 247.026 214.426 161.520 1.00 157.69 42 GLU B CA 1
ATOM 4187 C C . GLU B 1 50 ? 245.627 214.831 161.071 1.00 157.08 42 GLU B C 1
ATOM 4188 O O . GLU B 1 50 ? 245.389 216.024 160.859 1.00 154.68 42 GLU B O 1
ATOM 4190 N N . SER B 1 51 ? 244.705 213.885 160.921 1.00 157.49 43 SER B N 1
ATOM 4191 C CA . SER B 1 51 ? 243.361 214.210 160.466 1.00 153.40 43 SER B CA 1
ATOM 4192 C C . SER B 1 51 ? 242.557 214.914 161.558 1.00 150.70 43 SER B C 1
ATOM 4193 O O . SER B 1 51 ? 242.815 214.767 162.755 1.00 148.11 43 SER B O 1
ATOM 4196 N N . LYS B 1 52 ? 241.564 215.689 161.122 1.00 150.91 44 LYS B N 1
ATOM 4197 C CA . LYS B 1 52 ? 240.692 216.449 162.008 1.00 142.98 44 LYS B CA 1
ATOM 4198 C C . LYS B 1 52 ? 239.256 215.977 161.822 1.00 142.17 44 LYS B C 1
ATOM 4199 O O . LYS B 1 52 ? 238.737 215.985 160.701 1.00 147.28 44 LYS B O 1
ATOM 4205 N N . PHE B 1 53 ? 238.618 215.578 162.919 1.00 132.75 45 PHE B N 1
ATOM 4206 C CA . PHE B 1 53 ? 237.254 215.047 162.912 1.00 128.92 45 PHE B CA 1
ATOM 4207 C C . PHE B 1 53 ? 236.267 216.198 163.049 1.00 126.13 45 PHE B C 1
ATOM 4208 O O . PHE B 1 53 ? 236.010 216.668 164.159 1.00 125.44 45 PHE B O 1
ATOM 4216 N N . HIS B 1 54 ? 235.711 216.684 161.935 1.00 125.23 46 HIS B N 1
ATOM 4217 C CA . HIS B 1 54 ? 234.712 217.740 162.046 1.00 119.38 46 HIS B CA 1
ATOM 4218 C C . HIS B 1 54 ? 233.450 217.364 161.283 1.00 120.06 46 HIS B C 1
ATOM 4219 O O . HIS B 1 54 ? 233.523 216.834 160.167 1.00 130.41 46 HIS B O 1
ATOM 4226 N N . LEU B 1 55 ? 232.298 217.574 161.913 1.00 115.53 47 LEU B N 1
ATOM 4227 C CA . LEU B 1 55 ? 231.042 217.371 161.215 1.00 114.23 47 LEU B CA 1
ATOM 4228 C C . LEU B 1 55 ? 230.894 218.486 160.182 1.00 118.58 47 LEU B C 1
ATOM 4229 O O . LEU B 1 55 ? 231.530 219.538 160.284 1.00 121.84 47 LEU B O 1
ATOM 4234 N N . ASN B 1 56 ? 230.047 218.269 159.178 1.00 119.65 48 ASN B N 1
ATOM 4235 C CA . ASN B 1 56 ? 229.993 219.277 158.126 1.00 123.29 48 ASN B CA 1
ATOM 4236 C C . ASN B 1 56 ? 228.595 219.820 157.875 1.00 128.26 48 ASN B C 1
ATOM 4237 O O . ASN B 1 56 ? 228.391 221.038 157.870 1.00 133.46 48 ASN B O 1
ATOM 4242 N N . LYS B 1 57 ? 227.629 218.935 157.657 1.00 128.79 49 LYS B N 1
ATOM 4243 C CA . LYS B 1 57 ? 226.281 219.351 157.312 1.00 124.84 49 LYS B CA 1
ATOM 4244 C C . LYS B 1 57 ? 225.282 218.486 158.058 1.00 126.71 49 LYS B C 1
ATOM 4245 O O . LYS B 1 57 ? 225.557 217.327 158.376 1.00 129.79 49 LYS B O 1
ATOM 4251 N N . ILE B 1 58 ? 224.114 219.059 158.332 1.00 127.52 50 ILE B N 1
ATOM 4252 C CA . ILE B 1 58 ? 223.035 218.342 158.996 1.00 127.17 50 ILE B CA 1
ATOM 4253 C C . ILE B 1 58 ? 221.744 218.643 158.250 1.00 132.30 50 ILE B C 1
ATOM 4254 O O . ILE B 1 58 ? 221.467 219.800 157.917 1.00 135.19 50 ILE B O 1
ATOM 4259 N N . GLY B 1 59 ? 220.969 217.609 157.967 1.00 134.49 51 GLY B N 1
ATOM 4260 C CA . GLY B 1 59 ? 219.700 217.760 157.273 1.00 135.02 51 GLY B CA 1
ATOM 4261 C C . GLY B 1 59 ? 218.572 217.142 158.072 1.00 136.60 51 GLY B C 1
ATOM 4262 O O . GLY B 1 59 ? 218.731 216.069 158.655 1.00 139.29 51 GLY B O 1
ATOM 4263 N N . ILE B 1 60 ? 217.430 217.821 158.085 1.00 136.54 52 ILE B N 1
ATOM 4264 C CA . ILE B 1 60 ? 216.298 217.423 158.904 1.00 135.48 52 ILE B CA 1
ATOM 4265 C C . ILE B 1 60 ? 215.038 217.494 158.051 1.00 142.77 52 ILE B C 1
ATOM 4266 O O . ILE B 1 60 ? 214.922 218.332 157.148 1.00 146.71 52 ILE B O 1
ATOM 4271 N N . HIS B 1 61 ? 214.048 216.679 158.423 1.00 142.29 53 HIS B N 1
ATOM 4272 C CA . HIS B 1 61 ? 212.817 216.537 157.649 1.00 148.09 53 HIS B CA 1
ATOM 4273 C C . HIS B 1 61 ? 211.685 216.087 158.560 1.00 149.61 53 HIS B C 1
ATOM 4274 O O . HIS B 1 61 ? 211.723 214.973 159.092 1.00 150.52 53 HIS B O 1
ATOM 4281 N N . ASP B 1 62 ? 210.681 216.951 158.723 1.00 150.29 54 ASP B N 1
ATOM 4282 C CA . ASP B 1 62 ? 209.443 216.622 159.434 1.00 148.90 54 ASP B CA 1
ATOM 4283 C C . ASP B 1 62 ? 209.715 216.133 160.854 1.00 145.73 54 ASP B C 1
ATOM 4284 O O . ASP B 1 62 ? 209.126 215.156 161.318 1.00 143.00 54 ASP B O 1
ATOM 4289 N N . PHE B 1 63 ? 210.613 216.820 161.548 1.00 143.34 55 PHE B N 1
ATOM 4290 C CA . PHE B 1 63 ? 210.969 216.500 162.923 1.00 132.85 55 PHE B CA 1
ATOM 4291 C C . PHE B 1 63 ? 210.461 217.624 163.814 1.00 131.77 55 PHE B C 1
ATOM 4292 O O . PHE B 1 63 ? 210.913 218.767 163.688 1.00 133.87 55 PHE B O 1
ATOM 4300 N N . LYS B 1 64 ? 209.532 217.298 164.705 1.00 127.94 56 LYS B N 1
ATOM 4301 C CA . LYS B 1 64 ? 208.969 218.264 165.663 1.00 120.91 56 LYS B CA 1
ATOM 4302 C C . LYS B 1 64 ? 208.420 219.446 164.856 1.00 123.15 56 LYS B C 1
ATOM 4303 O O . LYS B 1 64 ? 207.769 219.238 163.822 1.00 135.08 56 LYS B O 1
ATOM 4309 N N . ARG B 1 65 ? 208.664 220.683 165.288 1.00 116.54 57 ARG B N 1
ATOM 4310 C CA . ARG B 1 65 ? 208.152 221.845 164.573 1.00 123.20 57 ARG B CA 1
ATOM 4311 C C . ARG B 1 65 ? 208.795 222.019 163.203 1.00 128.80 57 ARG B C 1
ATOM 4312 O O . ARG B 1 65 ? 208.218 222.691 162.342 1.00 139.30 57 ARG B O 1
ATOM 4320 N N . ILE B 1 66 ? 209.964 221.428 162.980 1.00 124.90 58 ILE B N 1
ATOM 4321 C CA . ILE B 1 66 ? 210.718 221.654 161.752 1.00 128.83 58 ILE B CA 1
ATOM 4322 C C . ILE B 1 66 ? 210.162 220.774 160.641 1.00 132.85 58 ILE B C 1
ATOM 4323 O O . ILE B 1 66 ? 209.949 219.571 160.831 1.00 134.16 58 ILE B O 1
ATOM 4328 N N . ARG B 1 67 ? 209.928 221.374 159.474 1.00 137.49 59 ARG B N 1
ATOM 4329 C CA . ARG B 1 67 ? 209.410 220.675 158.304 1.00 142.98 59 ARG B CA 1
ATOM 4330 C C . ARG B 1 67 ? 210.513 220.199 157.361 1.00 148.26 59 ARG B C 1
ATOM 4331 O O . ARG B 1 67 ? 210.521 219.034 156.952 1.00 149.72 59 ARG B O 1
ATOM 4339 N N . GLU B 1 68 ? 211.447 221.082 157.011 1.00 149.81 60 GLU B N 1
ATOM 4340 C CA . GLU B 1 68 ? 212.535 220.747 156.091 1.00 149.91 60 GLU B CA 1
ATOM 4341 C C . GLU B 1 68 ? 213.651 221.760 156.267 1.00 147.99 60 GLU B C 1
ATOM 4342 O O . GLU B 1 68 ? 213.420 222.960 156.090 1.00 148.14 60 GLU B O 1
ATOM 4348 N N . LEU B 1 69 ? 214.853 221.293 156.603 1.00 143.81 61 LEU B N 1
ATOM 4349 C CA . LEU B 1 69 ? 215.927 222.253 156.835 1.00 141.43 61 LEU B CA 1
ATOM 4350 C C . LEU B 1 69 ? 217.284 221.602 156.610 1.00 142.33 61 LEU B C 1
ATOM 4351 O O . LEU B 1 69 ? 217.452 220.397 156.806 1.00 146.45 61 LEU B O 1
ATOM 4356 N N . GLN B 1 70 ? 218.244 222.416 156.171 1.00 141.49 62 GLN B N 1
ATOM 4357 C CA . GLN B 1 70 ? 219.631 221.994 156.022 1.00 141.42 62 GLN B CA 1
ATOM 4358 C C . GLN B 1 70 ? 220.538 223.066 156.606 1.00 138.64 62 GLN B C 1
ATOM 4359 O O . GLN B 1 70 ? 220.410 224.244 156.260 1.00 139.58 62 GLN B O 1
ATOM 4365 N N . ILE B 1 71 ? 221.455 222.658 157.481 1.00 135.82 63 ILE B N 1
ATOM 4366 C CA . ILE B 1 71 ? 222.336 223.580 158.186 1.00 132.46 63 ILE B CA 1
ATOM 4367 C C . ILE B 1 71 ? 223.783 223.170 157.952 1.00 132.35 63 ILE B C 1
ATOM 4368 O O . ILE B 1 71 ? 224.112 221.977 157.940 1.00 129.64 63 ILE B O 1
ATOM 4373 N N . SER B 1 72 ? 224.644 224.166 157.763 1.00 133.91 64 SER B N 1
ATOM 4374 C CA . SER B 1 72 ? 226.082 223.978 157.631 1.00 134.87 64 SER B CA 1
ATOM 4375 C C . SER B 1 72 ? 226.774 224.536 158.867 1.00 130.37 64 SER B C 1
ATOM 4376 O O . SER B 1 72 ? 226.505 225.671 159.273 1.00 130.05 64 SER B O 1
ATOM 4379 N N . LEU B 1 73 ? 227.664 223.745 159.453 1.00 125.28 65 LEU B N 1
ATOM 4380 C CA . LEU B 1 73 ? 228.341 224.107 160.689 1.00 123.08 65 LEU B CA 1
ATOM 4381 C C . LEU B 1 73 ? 229.756 224.598 160.407 1.00 131.09 65 LEU B C 1
ATOM 4382 O O . LEU B 1 73 ? 230.367 224.264 159.389 1.00 134.92 65 LEU B O 1
ATOM 4387 N N . GLU B 1 74 ? 230.271 225.403 161.331 1.00 130.00 66 GLU B N 1
ATOM 4388 C CA . GLU B 1 74 ? 231.645 225.878 161.258 1.00 130.52 66 GLU B CA 1
ATOM 4389 C C . GLU B 1 74 ? 232.588 224.777 161.738 1.00 139.32 66 GLU B C 1
ATOM 4390 O O . GLU B 1 74 ? 232.182 223.637 161.979 1.00 142.91 66 GLU B O 1
ATOM 4396 N N . ASP B 1 75 ? 233.870 225.109 161.887 1.00 140.99 67 ASP B N 1
ATOM 4397 C CA . ASP B 1 75 ? 234.867 224.146 162.326 1.00 137.67 67 ASP B CA 1
ATOM 4398 C C . ASP B 1 75 ? 235.358 224.374 163.747 1.00 131.71 67 ASP B C 1
ATOM 4399 O O . ASP B 1 75 ? 236.003 223.482 164.308 1.00 127.82 67 ASP B O 1
ATOM 4404 N N . ASP B 1 76 ? 235.081 225.524 164.341 1.00 130.67 68 ASP B N 1
ATOM 4405 C CA . ASP B 1 76 ? 235.544 225.777 165.700 1.00 121.87 68 ASP B CA 1
ATOM 4406 C C . ASP B 1 76 ? 234.439 226.224 166.645 1.00 116.56 68 ASP B C 1
ATOM 4407 O O . ASP B 1 76 ? 234.465 225.856 167.821 1.00 113.35 68 ASP B O 1
ATOM 4412 N N . LEU B 1 77 ? 233.471 227.004 166.168 1.00 116.37 69 LEU B N 1
ATOM 4413 C CA . LEU B 1 77 ? 232.434 227.525 167.047 1.00 104.48 69 LEU B CA 1
ATOM 4414 C C . LEU B 1 77 ? 231.191 227.845 166.230 1.00 109.52 69 LEU B C 1
ATOM 4415 O O . LEU B 1 77 ? 231.285 228.259 165.074 1.00 115.76 69 LEU B O 1
ATOM 4420 N N . THR B 1 78 ? 230.028 227.640 166.846 1.00 108.94 70 THR B N 1
ATOM 4421 C CA . THR B 1 78 ? 228.750 227.959 166.221 1.00 106.58 70 THR B CA 1
ATOM 4422 C C . THR B 1 78 ? 227.739 228.272 167.313 1.00 104.76 70 THR B C 1
ATOM 4423 O O . THR B 1 78 ? 227.588 227.491 168.257 1.00 104.72 70 THR B O 1
ATOM 4427 N N . VAL B 1 79 ? 227.049 229.402 167.182 1.00 97.37 71 VAL B N 1
ATOM 4428 C CA . VAL B 1 79 ? 226.109 229.879 168.189 1.00 89.76 71 VAL B CA 1
ATOM 4429 C C . VAL B 1 79 ? 224.743 230.048 167.541 1.00 94.94 71 VAL B C 1
ATOM 4430 O O . VAL B 1 79 ? 224.631 230.657 166.471 1.00 102.90 71 VAL B O 1
ATOM 4434 N N . PHE B 1 80 ? 223.712 229.513 168.187 1.00 97.55 72 PHE B N 1
ATOM 4435 C CA . PHE B 1 80 ? 222.336 229.625 167.722 1.00 98.37 72 PHE B CA 1
ATOM 4436 C C . PHE B 1 80 ? 221.565 230.555 168.647 1.00 100.04 72 PHE B C 1
ATOM 4437 O O . PHE B 1 80 ? 221.622 230.406 169.871 1.00 103.63 72 PHE B O 1
ATOM 4445 N N . VAL B 1 81 ? 220.843 231.506 168.062 1.00 97.79 73 VAL B N 1
ATOM 4446 C CA . VAL B 1 81 ? 220.101 232.511 168.812 1.00 98.74 73 VAL B CA 1
ATOM 4447 C C . VAL B 1 81 ? 218.654 232.494 168.344 1.00 107.12 73 VAL B C 1
ATOM 4448 O O . VAL B 1 81 ? 218.390 232.500 167.137 1.00 115.40 73 VAL B O 1
ATOM 4452 N N . GLY B 1 82 ? 217.723 232.479 169.291 1.00 106.91 74 GLY B N 1
ATOM 4453 C CA . GLY B 1 82 ? 216.315 232.480 168.940 1.00 115.32 74 GLY B CA 1
ATOM 4454 C C . GLY B 1 82 ? 215.452 232.620 170.173 1.00 126.56 74 GLY B C 1
ATOM 4455 O O . GLY B 1 82 ? 215.941 232.662 171.304 1.00 135.09 74 GLY B O 1
ATOM 4456 N N . ASP B 1 83 ? 214.146 232.689 169.934 1.00 124.40 75 ASP B N 1
ATOM 4457 C CA . ASP B 1 83 ? 213.165 232.818 171.000 1.00 128.13 75 ASP B CA 1
ATOM 4458 C C . ASP B 1 83 ? 212.748 231.432 171.488 1.00 131.42 75 ASP B C 1
ATOM 4459 O O . ASP B 1 83 ? 213.376 230.420 171.167 1.00 133.48 75 ASP B O 1
ATOM 4464 N N . ASN B 1 84 ? 211.682 231.375 172.279 1.00 130.63 76 ASN B N 1
ATOM 4465 C CA . ASN B 1 84 ? 211.197 230.111 172.812 1.00 131.14 76 ASN B CA 1
ATOM 4466 C C . ASN B 1 84 ? 210.352 229.380 171.779 1.00 132.75 76 ASN B C 1
ATOM 4467 O O . ASN B 1 84 ? 209.621 229.998 171.001 1.00 132.26 76 ASN B O 1
ATOM 4472 N N . GLY B 1 85 ? 210.451 228.055 171.781 1.00 134.41 77 GLY B N 1
ATOM 4473 C CA . GLY B 1 85 ? 209.714 227.244 170.829 1.00 131.46 77 GLY B CA 1
ATOM 4474 C C . GLY B 1 85 ? 210.141 227.404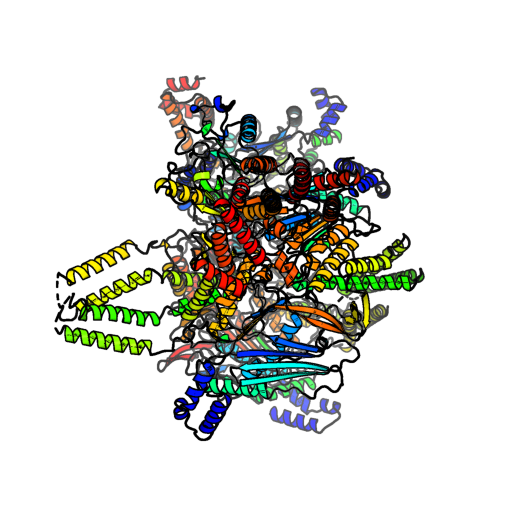 169.386 1.00 128.53 77 GLY B C 1
ATOM 4475 O O . GLY B 1 85 ? 209.293 227.351 168.487 1.00 128.44 77 GLY B O 1
ATOM 4476 N N . PHE B 1 86 ? 211.439 227.595 169.138 1.00 125.37 78 PHE B N 1
ATOM 4477 C CA . PHE B 1 86 ? 211.953 227.785 167.786 1.00 120.07 78 PHE B CA 1
ATOM 4478 C C . PHE B 1 86 ? 212.926 226.687 167.368 1.00 122.68 78 PHE B C 1
ATOM 4479 O O . PHE B 1 86 ? 213.701 226.880 166.427 1.00 126.58 78 PHE B O 1
ATOM 4487 N N . GLY B 1 87 ? 212.907 225.540 168.043 1.00 121.96 79 GLY B N 1
ATOM 4488 C CA . GLY B 1 87 ? 213.705 224.409 167.609 1.00 117.66 79 GLY B CA 1
ATOM 4489 C C . GLY B 1 87 ? 215.173 224.450 167.966 1.00 115.17 79 GLY B C 1
ATOM 4490 O O . GLY B 1 87 ? 215.963 223.726 167.355 1.00 115.49 79 GLY B O 1
ATOM 4491 N N . LYS B 1 88 ? 215.569 225.277 168.935 1.00 112.54 80 LYS B N 1
ATOM 4492 C CA . LYS B 1 88 ? 216.968 225.314 169.351 1.00 103.37 80 LYS B CA 1
ATOM 4493 C C . LYS B 1 88 ? 217.416 223.981 169.938 1.00 103.49 80 LYS B C 1
ATOM 4494 O O . LYS B 1 88 ? 218.523 223.511 169.654 1.00 113.70 80 LYS B O 1
ATOM 4500 N N . SER B 1 89 ? 216.576 223.359 170.765 1.00 100.30 81 SER B N 1
ATOM 4501 C CA . SER B 1 89 ? 216.907 222.060 171.340 1.00 101.46 81 SER B CA 1
ATOM 4502 C C . SER B 1 89 ? 216.759 220.920 170.341 1.00 107.67 81 SER B C 1
ATOM 4503 O O . SER B 1 89 ? 217.413 219.879 170.495 1.00 113.40 81 SER B O 1
ATOM 4506 N N . THR B 1 90 ? 215.891 221.080 169.340 1.00 110.19 82 THR B N 1
ATOM 4507 C CA . THR B 1 90 ? 215.679 220.014 168.366 1.00 112.20 82 THR B CA 1
ATOM 4508 C C . THR B 1 90 ? 216.955 219.696 167.596 1.00 109.56 82 THR B C 1
ATOM 4509 O O . THR B 1 90 ? 217.251 218.526 167.328 1.00 114.09 82 THR B O 1
ATOM 4513 N N . ILE B 1 91 ? 217.734 220.722 167.249 1.00 100.30 83 ILE B N 1
ATOM 4514 C CA . ILE B 1 91 ? 218.991 220.498 166.541 1.00 99.21 83 ILE B CA 1
ATOM 4515 C C . ILE B 1 91 ? 219.942 219.669 167.394 1.00 102.74 83 ILE B C 1
ATOM 4516 O O . ILE B 1 91 ? 220.584 218.724 166.910 1.00 111.73 83 ILE B O 1
ATOM 4521 N N . LEU B 1 92 ? 220.042 220.006 168.680 1.00 96.82 84 LEU B N 1
ATOM 4522 C CA . LEU B 1 92 ? 220.955 219.287 169.558 1.00 99.36 84 LEU B CA 1
ATOM 4523 C C . LEU B 1 92 ? 220.513 217.842 169.734 1.00 104.48 84 LEU B C 1
ATOM 4524 O O . LEU B 1 92 ? 221.346 216.926 169.716 1.00 108.54 84 LEU B O 1
ATOM 4529 N N . ASP B 1 93 ? 219.206 217.608 169.887 1.00 103.37 85 ASP B N 1
ATOM 4530 C CA . ASP B 1 93 ? 218.761 216.223 169.998 1.00 108.67 85 ASP B CA 1
ATOM 4531 C C . ASP B 1 93 ? 218.995 215.463 168.700 1.00 110.37 85 ASP B C 1
ATOM 4532 O O . ASP B 1 93 ? 219.329 214.272 168.735 1.00 114.33 85 ASP B O 1
ATOM 4537 N N . ALA B 1 94 ? 218.900 216.144 167.554 1.00 104.92 86 ALA B N 1
ATOM 4538 C CA . ALA B 1 94 ? 219.158 215.476 166.285 1.00 99.40 86 ALA B CA 1
ATOM 4539 C C . ALA B 1 94 ? 220.607 215.024 166.214 1.00 104.82 86 ALA B C 1
ATOM 4540 O O . ALA B 1 94 ? 220.903 213.886 165.817 1.00 108.75 86 ALA B O 1
ATOM 4542 N N . ILE B 1 95 ? 221.527 215.895 166.632 1.00 100.98 87 ILE B N 1
ATOM 4543 C CA . ILE B 1 95 ? 222.930 215.512 166.568 1.00 92.10 87 ILE B CA 1
ATOM 4544 C C . ILE B 1 95 ? 223.204 214.404 167.575 1.00 95.88 87 ILE B C 1
ATOM 4545 O O . ILE B 1 95 ? 224.058 213.539 167.341 1.00 104.13 87 ILE B O 1
ATOM 4550 N N . ALA B 1 96 ? 222.499 214.409 168.711 1.00 94.24 88 ALA B N 1
ATOM 4551 C CA . ALA B 1 96 ? 222.709 213.353 169.696 1.00 99.69 88 ALA B CA 1
ATOM 4552 C C . ALA B 1 96 ? 222.306 211.997 169.128 1.00 107.32 88 ALA B C 1
ATOM 4553 O O . ALA B 1 96 ? 223.022 211.000 169.301 1.00 110.19 88 ALA B O 1
ATOM 4555 N N . ILE B 1 97 ? 221.187 211.952 168.396 1.00 108.74 89 ILE B N 1
ATOM 4556 C CA . ILE B 1 97 ? 220.781 210.691 167.775 1.00 110.43 89 ILE B CA 1
ATOM 4557 C C . ILE B 1 97 ? 221.779 210.286 166.702 1.00 112.31 89 ILE B C 1
ATOM 4558 O O . ILE B 1 97 ? 222.060 209.096 166.519 1.00 119.01 89 ILE B O 1
ATOM 4563 N N . VAL B 1 98 ? 222.322 211.258 165.968 1.00 109.73 90 VAL B N 1
ATOM 4564 C CA . VAL B 1 98 ? 223.280 210.920 164.918 1.00 105.55 90 VAL B CA 1
ATOM 4565 C C . VAL B 1 98 ? 224.534 210.293 165.524 1.00 110.50 90 VAL B C 1
ATOM 4566 O O . VAL B 1 98 ? 225.033 209.270 165.043 1.00 116.93 90 VAL B O 1
ATOM 4570 N N . LEU B 1 99 ? 225.053 210.890 166.600 1.00 109.29 91 LEU B N 1
ATOM 4571 C CA . LEU B 1 99 ? 226.279 210.384 167.214 1.00 109.24 91 LEU B CA 1
ATOM 4572 C C . LEU B 1 99 ? 226.069 209.103 168.016 1.00 114.80 91 LEU B C 1
ATOM 4573 O O . LEU B 1 99 ? 227.039 208.363 168.245 1.00 121.49 91 LEU B O 1
ATOM 4578 N N . SER B 1 100 ? 224.831 208.806 168.425 1.00 115.87 92 SER B N 1
ATOM 4579 C CA . SER B 1 100 ? 224.607 207.616 169.240 1.00 123.31 92 SER B CA 1
ATOM 4580 C C . SER B 1 100 ? 224.934 206.344 168.469 1.00 131.33 92 SER B C 1
ATOM 4581 O O . SER B 1 100 ? 225.544 205.416 169.017 1.00 138.98 92 SER B O 1
ATOM 4584 N N . TRP B 1 101 ? 224.558 206.286 167.191 1.00 128.76 93 TRP B N 1
ATOM 4585 C CA . TRP B 1 101 ? 224.787 205.069 166.422 1.00 131.68 93 TRP B CA 1
ATOM 4586 C C . TRP B 1 101 ? 226.271 204.871 166.151 1.00 136.87 93 TRP B C 1
ATOM 4587 O O . TRP B 1 101 ? 226.769 203.739 166.181 1.00 144.78 93 TRP B O 1
ATOM 4598 N N . LEU B 1 102 ? 226.996 205.962 165.890 1.00 130.55 94 LEU B N 1
ATOM 4599 C CA . LEU B 1 102 ? 228.434 205.846 165.687 1.00 127.65 94 LEU B CA 1
ATOM 4600 C C . LEU B 1 102 ? 229.117 205.347 166.950 1.00 132.07 94 LEU B C 1
ATOM 4601 O O . LEU B 1 102 ? 229.992 204.476 166.887 1.00 141.36 94 LEU B O 1
ATOM 4606 N N . ARG B 1 103 ? 228.715 205.867 168.115 1.00 134.20 95 ARG B N 1
ATOM 4607 C CA . ARG B 1 103 ? 229.330 205.396 169.353 1.00 140.14 95 ARG B CA 1
ATOM 4608 C C . ARG B 1 103 ? 229.007 203.925 169.591 1.00 146.46 95 ARG B C 1
ATOM 4609 O O . ARG B 1 103 ? 229.878 203.146 170.008 1.00 150.54 95 ARG B O 1
ATOM 4617 N N . SER B 1 104 ? 227.763 203.523 169.313 1.00 148.77 96 SER B N 1
ATOM 4618 C CA . SER B 1 104 ? 227.375 202.134 169.532 1.00 152.55 96 SER B CA 1
ATOM 4619 C C . SER B 1 104 ? 228.156 201.198 168.622 1.00 156.75 96 SER B C 1
ATOM 4620 O O . SER B 1 104 ? 228.579 200.117 169.049 1.00 159.77 96 SER B O 1
ATOM 4623 N N . ASN B 1 105 ? 228.353 201.589 167.360 1.00 157.90 97 ASN B N 1
ATOM 4624 C CA . ASN B 1 105 ? 229.136 200.749 166.461 1.00 161.24 97 ASN B CA 1
ATOM 4625 C C . ASN B 1 105 ? 230.604 200.734 166.864 1.00 161.04 97 ASN B C 1
ATOM 4626 O O . ASN B 1 105 ? 231.294 199.732 166.648 1.00 163.53 97 ASN B O 1
ATOM 4631 N N . ILE B 1 106 ? 231.097 201.834 167.438 1.00 160.59 98 ILE B N 1
ATOM 4632 C CA . ILE B 1 106 ? 232.482 201.879 167.896 1.00 157.45 98 ILE B CA 1
ATOM 4633 C C . ILE B 1 106 ? 232.692 200.872 169.017 1.00 157.81 98 ILE B C 1
ATOM 4634 O O . ILE B 1 106 ? 233.667 200.112 169.022 1.00 153.63 98 ILE B O 1
ATOM 4639 N N . GLU B 1 107 ? 231.772 200.852 169.985 1.00 162.63 99 GLU B N 1
ATOM 4640 C CA . GLU B 1 107 ? 231.911 199.931 171.109 1.00 165.47 99 GLU B CA 1
ATOM 4641 C C . GLU B 1 107 ? 231.818 198.479 170.654 1.00 169.72 99 GLU B C 1
ATOM 4642 O O . GLU B 1 107 ? 232.594 197.629 171.106 1.00 168.45 99 GLU B O 1
ATOM 4644 N N . LYS B 1 108 ? 230.880 198.173 169.761 1.00 174.52 100 LYS B N 1
ATOM 4645 C CA . LYS B 1 108 ? 230.709 196.810 169.279 1.00 177.53 100 LYS B CA 1
ATOM 4646 C C . LYS B 1 108 ? 230.030 196.848 167.919 1.00 179.38 100 LYS B C 1
ATOM 4647 O O . LYS B 1 108 ? 229.177 197.703 167.671 1.00 179.22 100 LYS B O 1
ATOM 4653 N N . GLU B 1 109 ? 230.414 195.920 167.046 1.00 178.37 101 GLU B N 1
ATOM 4654 C CA . GLU B 1 109 ? 229.839 195.872 165.710 1.00 185.67 101 GLU B CA 1
ATOM 4655 C C . GLU B 1 109 ? 228.375 195.451 165.769 1.00 191.01 101 GLU B C 1
ATOM 4656 O O . GLU B 1 109 ? 227.997 194.567 166.544 1.00 191.90 101 GLU B O 1
ATOM 4662 N N . SER B 1 110 ? 227.557 196.085 164.931 1.00 192.87 102 SER B N 1
ATOM 4663 C CA . SER B 1 110 ? 226.138 195.765 164.774 1.00 192.83 102 SER B CA 1
ATOM 4664 C C . SER B 1 110 ? 225.413 195.809 166.120 1.00 188.45 102 SER B C 1
ATOM 4665 O O . SER B 1 110 ? 224.854 194.819 166.596 1.00 186.29 102 SER B O 1
ATOM 4668 N N . LYS B 1 111 ? 225.432 196.990 166.730 1.00 184.89 103 LYS B N 1
ATOM 4669 C CA . LYS B 1 111 ? 224.703 197.249 167.956 1.00 176.96 103 LYS B CA 1
ATOM 4670 C C . LYS B 1 111 ? 223.690 198.362 167.725 1.00 172.81 103 LYS B C 1
ATOM 4671 O O . LYS B 1 111 ? 224.047 199.408 167.166 1.00 171.57 103 LYS B O 1
ATOM 4677 N N . PRO B 1 112 ? 222.432 198.180 168.119 1.00 171.47 104 PRO B N 1
ATOM 4678 C CA . PRO B 1 112 ? 221.438 199.235 167.902 1.00 165.95 104 PRO B CA 1
ATOM 4679 C C . PRO B 1 112 ? 221.769 200.480 168.710 1.00 162.87 104 PRO B C 1
ATOM 4680 O O . PRO B 1 112 ? 222.303 200.407 169.819 1.00 165.08 104 PRO B O 1
ATOM 4684 N N . GLY B 1 113 ? 221.442 201.636 168.139 1.00 155.88 105 GLY B N 1
ATOM 4685 C CA . GLY B 1 113 ? 221.645 202.895 168.826 1.00 149.86 105 GLY B CA 1
ATOM 4686 C C . GLY B 1 113 ? 220.401 203.343 169.562 1.00 153.59 105 GLY B C 1
ATOM 4687 O O . GLY B 1 113 ? 219.790 202.558 170.293 1.00 160.74 105 GLY B O 1
ATOM 4688 N N . THR B 1 114 ? 220.015 204.600 169.380 1.00 147.11 106 THR B N 1
ATOM 4689 C CA . THR B 1 114 ? 218.781 205.126 169.939 1.00 147.28 106 THR B CA 1
ATOM 4690 C C . THR B 1 114 ? 217.821 205.488 168.812 1.00 149.05 106 THR B C 1
ATOM 4691 O O . THR B 1 114 ? 218.237 205.907 167.727 1.00 148.79 106 THR B O 1
ATOM 4695 N N . TYR B 1 115 ? 216.532 205.292 169.069 1.00 149.10 107 TYR B N 1
ATOM 4696 C CA . TYR B 1 115 ? 215.500 205.447 168.059 1.00 146.27 107 TYR B CA 1
ATOM 4697 C C . TYR B 1 115 ? 214.762 206.770 168.244 1.00 146.06 107 TYR B C 1
ATOM 4698 O O . TYR B 1 115 ? 215.045 207.556 169.151 1.00 149.08 107 TYR B O 1
ATOM 4707 N N . ILE B 1 116 ? 213.795 207.011 167.364 1.00 142.62 108 ILE B N 1
ATOM 4708 C CA . ILE B 1 116 ? 212.981 208.219 167.390 1.00 140.65 108 ILE B CA 1
ATOM 4709 C C . ILE B 1 116 ? 211.657 207.896 168.065 1.00 145.68 108 ILE B C 1
ATOM 4710 O O . ILE B 1 116 ? 210.961 206.955 167.665 1.00 149.33 108 ILE B O 1
ATOM 4715 N N . LYS B 1 117 ? 211.309 208.673 169.085 1.00 144.39 109 LYS B N 1
ATOM 4716 C CA . LYS B 1 117 ? 210.052 208.465 169.786 1.00 149.15 109 LYS B CA 1
ATOM 4717 C C . LYS B 1 117 ? 208.875 208.772 168.868 1.00 154.32 109 LYS B C 1
ATOM 4718 O O . LYS B 1 117 ? 208.965 209.603 167.961 1.00 155.75 109 LYS B O 1
ATOM 4720 N N . SER B 1 118 ? 207.759 208.082 169.111 1.00 154.88 110 SER B N 1
ATOM 4721 C CA . SER B 1 118 ? 206.588 208.241 168.255 1.00 153.91 110 SER B CA 1
ATOM 4722 C C . SER B 1 118 ? 206.023 209.654 168.341 1.00 150.22 110 SER B C 1
ATOM 4723 O O . SER B 1 118 ? 205.595 210.221 167.330 1.00 143.89 110 SER B O 1
ATOM 4726 N N . HIS B 1 119 ? 206.010 210.237 169.539 1.00 150.73 111 HIS B N 1
ATOM 4727 C CA . HIS B 1 119 ? 205.444 211.568 169.715 1.00 151.00 111 HIS B CA 1
ATOM 4728 C C . HIS B 1 119 ? 206.304 212.666 169.104 1.00 151.13 111 HIS B C 1
ATOM 4729 O O . HIS B 1 119 ? 205.848 213.812 169.028 1.00 151.63 111 HIS B O 1
ATOM 4736 N N . GLU B 1 120 ? 207.525 212.355 168.673 1.00 148.01 112 GLU B N 1
ATOM 4737 C CA . GLU B 1 120 ? 208.408 213.367 168.109 1.00 144.12 112 GLU B CA 1
ATOM 4738 C C . GLU B 1 120 ? 208.141 213.641 166.636 1.00 140.42 112 GLU B C 1
ATOM 4739 O O . GLU B 1 120 ? 208.713 214.589 166.088 1.00 134.73 112 GLU B O 1
ATOM 4745 N N . VAL B 1 121 ? 207.297 212.848 165.988 1.00 141.95 113 VAL B N 1
ATOM 4746 C CA . VAL B 1 121 ? 206.966 213.072 164.586 1.00 140.60 113 VAL B CA 1
ATOM 4747 C C . VAL B 1 121 ? 206.019 214.259 164.477 1.00 140.58 113 VAL B C 1
ATOM 4748 O O . VAL B 1 121 ? 205.272 214.575 165.409 1.00 144.09 113 VAL B O 1
ATOM 4752 N N . ASN B 1 122 ? 206.056 214.930 163.328 1.00 136.76 114 ASN B N 1
ATOM 4753 C CA . ASN B 1 122 ? 205.184 216.074 163.102 1.00 141.16 114 ASN B CA 1
ATOM 4754 C C . ASN B 1 122 ? 203.722 215.652 163.166 1.00 152.71 114 ASN B C 1
ATOM 4755 O O . ASN B 1 122 ? 203.358 214.529 162.810 1.00 161.18 114 ASN B O 1
ATOM 4760 N N . ASN B 1 123 ? 202.880 216.568 163.638 1.00 152.65 115 ASN B N 1
ATOM 4761 C CA . ASN B 1 123 ? 201.469 216.289 163.864 1.00 155.44 115 ASN B CA 1
ATOM 4762 C C . ASN B 1 123 ? 200.586 216.728 162.704 1.00 158.19 115 ASN B C 1
ATOM 4763 O O . ASN B 1 123 ? 199.359 216.662 162.816 1.00 162.82 115 ASN B O 1
ATOM 4768 N N . SER B 1 124 ? 201.177 217.175 161.599 1.00 158.92 116 SER B N 1
ATOM 4769 C CA . SER B 1 124 ? 200.390 217.608 160.456 1.00 163.29 116 SER B CA 1
ATOM 4770 C C . SER B 1 124 ? 199.695 216.418 159.797 1.00 176.39 116 SER B C 1
ATOM 4771 O O . SER B 1 124 ? 200.059 215.256 159.998 1.00 177.80 116 SER B O 1
ATOM 4774 N N . VAL B 1 125 ? 198.671 216.730 159.000 1.00 181.90 117 VAL B N 1
ATOM 4775 C CA . VAL B 1 125 ? 197.812 215.691 158.440 1.00 186.96 117 VAL B CA 1
ATOM 4776 C C . VAL B 1 125 ? 198.549 214.883 157.378 1.00 187.63 117 VAL B C 1
ATOM 4777 O O . VAL B 1 125 ? 198.421 213.654 157.317 1.00 186.46 117 VAL B O 1
ATOM 4781 N N . ASP B 1 126 ? 199.326 215.549 156.529 1.00 188.46 118 ASP B N 1
ATOM 4782 C CA . ASP B 1 126 ? 199.920 214.912 155.362 1.00 190.41 118 ASP B CA 1
ATOM 4783 C C . ASP B 1 126 ? 201.294 214.308 155.627 1.00 186.55 118 ASP B C 1
ATOM 4784 O O . ASP B 1 126 ? 201.923 213.808 154.689 1.00 183.96 118 ASP B O 1
ATOM 4789 N N . VAL B 1 127 ? 201.777 214.339 156.870 1.00 182.29 119 VAL B N 1
ATOM 4790 C CA . VAL B 1 127 ? 203.083 213.765 157.164 1.00 174.45 119 VAL B CA 1
ATOM 4791 C C . VAL B 1 127 ? 202.996 212.242 157.132 1.00 175.24 119 VAL B C 1
ATOM 4792 O O . VAL B 1 127 ? 201.953 211.644 157.429 1.00 178.05 119 VAL B O 1
ATOM 4796 N N . GLU B 1 128 ? 204.092 211.610 156.738 1.00 172.49 120 GLU B N 1
ATOM 4797 C CA . GLU B 1 128 ? 204.159 210.153 156.683 1.00 170.87 120 GLU B CA 1
ATOM 4798 C C . GLU B 1 128 ? 205.363 209.578 157.413 1.00 174.06 120 GLU B C 1
ATOM 4799 O O . GLU B 1 128 ? 205.248 208.516 158.029 1.00 174.82 120 GLU B O 1
ATOM 4801 N N . TYR B 1 129 ? 206.511 210.249 157.363 1.00 173.21 121 TYR B N 1
ATOM 4802 C CA . TYR B 1 129 ? 207.724 209.728 157.975 1.00 167.56 121 TYR B CA 1
ATOM 4803 C C . TYR B 1 129 ? 208.674 210.882 158.257 1.00 166.31 121 TYR B C 1
ATOM 4804 O O . TYR B 1 129 ? 208.533 211.976 157.704 1.00 167.92 121 TYR B O 1
ATOM 4813 N N . ALA B 1 130 ? 209.649 210.620 159.126 1.00 160.83 122 ALA B N 1
ATOM 4814 C CA . ALA B 1 130 ? 210.659 211.604 159.492 1.00 155.73 122 ALA B CA 1
ATOM 4815 C C . ALA B 1 130 ? 212.048 211.003 159.342 1.00 156.96 122 ALA B C 1
ATOM 4816 O O . ALA B 1 130 ? 212.273 209.842 159.698 1.00 157.73 122 ALA B O 1
ATOM 4818 N N . SER B 1 131 ? 212.983 211.802 158.824 1.00 153.70 123 SER B N 1
ATOM 4819 C CA . SER B 1 131 ? 214.331 211.331 158.544 1.00 147.46 123 SER B CA 1
ATOM 4820 C C . SER B 1 131 ? 215.356 212.396 158.910 1.00 143.44 123 SER B C 1
ATOM 4821 O O . SER B 1 131 ? 215.068 213.595 158.889 1.00 144.74 123 SER B O 1
ATOM 4824 N N . ILE B 1 132 ? 216.562 211.935 159.239 1.00 141.16 124 ILE B N 1
ATOM 4825 C CA . ILE B 1 132 ? 217.698 212.785 159.576 1.00 134.66 124 ILE B CA 1
ATOM 4826 C C . ILE B 1 132 ? 218.903 212.317 158.773 1.00 133.09 124 ILE B C 1
ATOM 4827 O O . ILE B 1 132 ? 219.146 211.111 158.653 1.00 138.23 124 ILE B O 1
ATOM 4832 N N . ASP B 1 133 ? 219.662 213.268 158.229 1.00 128.92 125 ASP B N 1
ATOM 4833 C CA . ASP B 1 133 ? 220.856 212.969 157.453 1.00 137.57 125 ASP B CA 1
ATOM 4834 C C . ASP B 1 133 ? 222.042 213.744 158.014 1.00 142.57 125 ASP B C 1
ATOM 4835 O O . ASP B 1 133 ? 221.882 214.845 158.546 1.00 144.74 125 ASP B O 1
ATOM 4840 N N . ALA B 1 134 ? 223.237 213.171 157.878 1.00 138.76 126 ALA B N 1
ATOM 4841 C CA . ALA B 1 134 ? 224.435 213.790 158.430 1.00 128.12 126 ALA B CA 1
ATOM 4842 C C . ALA B 1 134 ? 225.636 213.464 157.554 1.00 131.86 126 ALA B C 1
ATOM 4843 O O . ALA B 1 134 ? 225.645 212.463 156.827 1.00 140.29 126 ALA B O 1
ATOM 4845 N N . ASN B 1 135 ? 226.692 214.265 157.731 1.00 131.77 127 ASN B N 1
ATOM 4846 C CA . ASN B 1 135 ? 227.953 214.145 157.000 1.00 132.18 127 ASN B CA 1
ATOM 4847 C C . ASN B 1 135 ? 229.114 214.471 157.930 1.00 128.52 127 ASN B C 1
ATOM 4848 O O . ASN B 1 135 ? 229.162 215.559 158.512 1.00 134.25 127 ASN B O 1
ATOM 4853 N N . ILE B 1 136 ? 230.061 213.541 158.036 1.00 127.38 128 ILE B N 1
ATOM 4854 C CA . ILE B 1 136 ? 231.263 213.695 158.853 1.00 128.37 128 ILE B CA 1
ATOM 4855 C C . ILE B 1 136 ? 232.489 213.700 157.952 1.00 134.58 128 ILE B C 1
ATOM 4856 O O . ILE B 1 136 ? 232.659 212.792 157.125 1.00 141.35 128 ILE B O 1
ATOM 4861 N N . LYS B 1 137 ? 233.324 214.736 158.085 1.00 132.69 129 LYS B N 1
ATOM 4862 C CA . LYS B 1 137 ? 234.512 214.906 157.259 1.00 131.53 129 LYS B CA 1
ATOM 4863 C C . LYS B 1 137 ? 235.765 214.793 158.124 1.00 135.41 129 LYS B C 1
ATOM 4864 O O . LYS B 1 137 ? 235.896 215.483 159.149 1.00 139.65 129 LYS B O 1
ATOM 4870 N N . LEU B 1 138 ? 236.661 213.890 157.723 1.00 139.38 130 LEU B N 1
ATOM 4871 C CA . LEU B 1 138 ? 237.949 213.642 158.367 1.00 141.18 130 LEU B CA 1
ATOM 4872 C C . LEU B 1 138 ? 239.035 213.927 157.334 1.00 144.05 130 LEU B C 1
ATOM 4873 O O . LEU B 1 138 ? 239.327 213.074 156.492 1.00 145.29 130 LEU B O 1
ATOM 4878 N N . LYS B 1 139 ? 239.630 215.121 157.401 1.00 145.17 131 LYS B N 1
ATOM 4879 C CA . LYS B 1 139 ? 240.602 215.577 156.410 1.00 149.78 131 LYS B CA 1
ATOM 4880 C C . LYS B 1 139 ? 239.988 215.615 155.016 1.00 151.19 131 LYS B C 1
ATOM 4881 O O . LYS B 1 139 ? 239.341 216.599 154.644 1.00 155.92 131 LYS B O 1
ATOM 4887 N N . ASP B 1 140 ? 240.188 214.552 154.233 1.00 148.05 132 ASP B N 1
ATOM 4888 C CA . ASP B 1 140 ? 239.545 214.424 152.934 1.00 144.96 132 ASP B CA 1
ATOM 4889 C C . ASP B 1 140 ? 238.534 213.292 152.876 1.00 143.62 132 ASP B C 1
ATOM 4890 O O . ASP B 1 140 ? 237.692 213.283 151.973 1.00 143.07 132 ASP B O 1
ATOM 4892 N N . PHE B 1 141 ? 238.602 212.345 153.805 1.00 143.02 133 PHE B N 1
ATOM 4893 C CA . PHE B 1 141 ? 237.632 211.263 153.858 1.00 141.21 133 PHE B CA 1
ATOM 4894 C C . PHE B 1 141 ? 236.273 211.813 154.265 1.00 147.31 133 PHE B C 1
ATOM 4895 O O . PHE B 1 141 ? 236.173 212.691 155.127 1.00 149.94 133 PHE B O 1
ATOM 4903 N N . ASN B 1 142 ? 235.219 211.294 153.646 1.00 147.93 134 ASN B N 1
ATOM 4904 C CA . ASN B 1 142 ? 233.867 211.747 153.923 1.00 145.45 134 ASN B CA 1
ATOM 4905 C C . ASN B 1 142 ? 232.978 210.558 154.243 1.00 141.29 134 ASN B C 1
ATOM 4906 O O . ASN B 1 142 ? 233.238 209.433 153.810 1.00 146.02 134 ASN B O 1
ATOM 4911 N N . THR B 1 143 ? 231.919 210.819 155.004 1.00 137.41 135 THR B N 1
ATOM 4912 C CA . THR B 1 143 ? 230.954 209.772 155.303 1.00 138.85 135 THR B CA 1
ATOM 4913 C C . THR B 1 143 ? 229.608 210.425 155.566 1.00 140.82 135 THR B C 1
ATOM 4914 O O . THR B 1 143 ? 229.528 211.601 155.925 1.00 144.14 135 THR B O 1
ATOM 4918 N N . SER B 1 144 ? 228.550 209.627 155.448 1.00 140.85 136 SER B N 1
ATOM 4919 C CA . SER B 1 144 ? 227.198 210.138 155.600 1.00 143.44 136 SER B CA 1
ATOM 4920 C C . SER B 1 144 ? 226.318 209.057 156.201 1.00 136.64 136 SER B C 1
ATOM 4921 O O . SER B 1 144 ? 226.585 207.862 156.050 1.00 136.61 136 SER B O 1
ATOM 4924 N N . ILE B 1 145 ? 225.262 209.492 156.879 1.00 135.99 137 ILE B N 1
ATOM 4925 C CA . ILE B 1 145 ? 224.355 208.558 157.543 1.00 133.84 137 ILE B CA 1
ATOM 4926 C C . ILE B 1 145 ? 222.946 209.131 157.533 1.00 138.96 137 ILE B C 1
ATOM 4927 O O . ILE B 1 145 ? 222.754 210.339 157.688 1.00 143.16 137 ILE B O 1
ATOM 4932 N N . LEU B 1 146 ? 221.957 208.256 157.347 1.00 141.55 138 LEU B N 1
ATOM 4933 C CA . LEU B 1 146 ? 220.557 208.658 157.318 1.00 141.59 138 LEU B CA 1
ATOM 4934 C C . LEU B 1 146 ? 219.736 207.683 158.147 1.00 142.46 138 LEU B C 1
ATOM 4935 O O . LEU B 1 146 ? 219.877 206.465 158.007 1.00 149.65 138 LEU B O 1
ATOM 4940 N N . ILE B 1 147 ? 218.874 208.232 159.000 1.00 139.35 139 ILE B N 1
ATOM 4941 C CA . ILE B 1 147 ? 217.990 207.471 159.874 1.00 143.92 139 ILE B CA 1
ATOM 4942 C C . ILE B 1 147 ? 216.562 207.936 159.634 1.00 151.62 139 ILE B C 1
ATOM 4943 O O . ILE B 1 147 ? 216.324 209.100 159.305 1.00 153.46 139 ILE B O 1
ATOM 4948 N N . THR B 1 148 ? 215.603 207.023 159.780 1.00 154.98 140 THR B N 1
ATOM 4949 C CA . THR B 1 148 ? 214.226 207.369 159.456 1.00 156.36 140 THR B CA 1
ATOM 4950 C C . THR B 1 148 ? 213.261 206.525 160.274 1.00 157.29 140 THR B C 1
ATOM 4951 O O . THR B 1 148 ? 213.616 205.469 160.804 1.00 157.77 140 THR B O 1
ATOM 4955 N N . LYS B 1 149 ? 212.027 207.018 160.369 1.00 160.13 141 LYS B N 1
ATOM 4956 C CA . LYS B 1 149 ? 210.944 206.305 161.031 1.00 163.42 141 LYS B CA 1
ATOM 4957 C C . LYS B 1 149 ? 209.620 206.717 160.405 1.00 170.44 141 LYS B C 1
ATOM 4958 O O . LYS B 1 149 ? 209.487 207.824 159.877 1.00 168.01 141 LYS B O 1
ATOM 4964 N N . ALA B 1 150 ? 208.639 205.819 160.471 1.00 175.22 142 ALA B N 1
ATOM 4965 C CA . ALA B 1 150 ? 207.341 206.011 159.838 1.00 179.53 142 ALA B CA 1
ATOM 4966 C C . ALA B 1 150 ? 206.260 206.179 160.897 1.00 184.28 142 ALA B C 1
ATOM 4967 O O . ALA B 1 150 ? 206.315 205.549 161.958 1.00 184.46 142 ALA B O 1
ATOM 4969 N N . LYS B 1 151 ? 205.277 207.032 160.602 1.00 188.25 143 LYS B N 1
ATOM 4970 C CA . LYS B 1 151 ? 204.240 207.374 161.571 1.00 195.17 143 LYS B CA 1
ATOM 4971 C C . LYS B 1 151 ? 203.384 206.175 161.962 1.00 202.39 143 LYS B C 1
ATOM 4972 O O . LYS B 1 151 ? 203.447 205.711 163.105 1.00 202.85 143 LYS B O 1
ATOM 4974 N N . GLU B 1 152 ? 202.582 205.664 161.023 1.00 208.22 144 GLU B N 1
ATOM 4975 C CA . GLU B 1 152 ? 201.691 204.542 161.321 1.00 212.45 144 GLU B CA 1
ATOM 4976 C C . GLU B 1 152 ? 201.307 203.876 160.000 1.00 221.31 144 GLU B C 1
ATOM 4977 O O . GLU B 1 152 ? 200.449 204.389 159.276 1.00 221.20 144 GLU B O 1
ATOM 4979 N N . GLY B 1 153 ? 201.940 202.744 159.703 1.00 224.29 145 GLY B N 1
ATOM 4980 C CA . GLY B 1 153 ? 201.541 201.935 158.568 1.00 226.51 145 GLY B CA 1
ATOM 4981 C C . GLY B 1 153 ? 201.820 202.533 157.209 1.00 230.99 145 GLY B C 1
ATOM 4982 O O . GLY B 1 153 ? 201.385 201.967 156.202 1.00 228.68 145 GLY B O 1
ATOM 4983 N N . ALA B 1 154 ? 202.527 203.657 157.144 1.00 233.00 146 ALA B N 1
ATOM 4984 C CA . ALA B 1 154 ? 202.816 204.311 155.876 1.00 229.86 146 ALA B CA 1
ATOM 4985 C C . ALA B 1 154 ? 203.999 203.619 155.200 1.00 228.77 146 ALA B C 1
ATOM 4986 O O . ALA B 1 154 ? 204.451 202.550 155.619 1.00 226.67 146 ALA B O 1
ATOM 4988 N N . TYR B 1 155 ? 204.516 204.229 154.137 1.00 228.71 147 TYR B N 1
ATOM 4989 C CA . TYR B 1 155 ? 205.638 203.691 153.371 1.00 225.30 147 TYR B CA 1
ATOM 4990 C C . TYR B 1 155 ? 206.802 204.668 153.512 1.00 223.65 147 TYR B C 1
ATOM 4991 O O . TYR B 1 155 ? 206.916 205.631 152.751 1.00 220.13 147 TYR B O 1
ATOM 4993 N N . TYR B 1 156 ? 207.667 204.413 154.488 1.00 218.67 148 TYR B N 1
ATOM 4994 C CA . TYR B 1 156 ? 208.831 205.257 154.718 1.00 206.54 148 TYR B CA 1
ATOM 4995 C C . TYR B 1 156 ? 209.884 204.978 153.646 1.00 208.43 148 TYR B C 1
ATOM 4996 O O . TYR B 1 156 ? 209.666 204.220 152.696 1.00 213.96 148 TYR B O 1
ATOM 4998 N N . SER B 1 157 ? 211.056 205.595 153.797 1.00 201.82 149 SER B N 1
ATOM 4999 C CA . SER B 1 157 ? 212.165 205.397 152.864 1.00 203.31 149 SER B CA 1
ATOM 5000 C C . SER B 1 157 ? 212.902 204.105 153.220 1.00 203.96 149 SER B C 1
ATOM 5001 O O . SER B 1 157 ? 214.062 204.101 153.640 1.00 202.90 149 SER B O 1
ATOM 5003 N N . ARG B 1 158 ? 212.198 202.988 153.020 1.00 206.49 150 ARG B N 1
ATOM 5004 C CA . ARG B 1 158 ? 212.708 201.657 153.336 1.00 202.78 150 ARG B CA 1
ATOM 5005 C C . ARG B 1 158 ? 213.293 201.603 154.741 1.00 199.01 150 ARG B C 1
ATOM 5006 O O . ARG B 1 158 ? 212.562 201.703 155.731 1.00 196.72 150 ARG B O 1
ATOM 5008 N N . ASN B 1 159 ? 214.613 201.446 154.836 1.00 191.77 151 ASN B N 1
ATOM 5009 C CA . ASN B 1 159 ? 215.275 201.367 156.131 1.00 186.46 151 ASN B CA 1
ATOM 5010 C C . ASN B 1 159 ? 216.400 202.391 156.215 1.00 183.36 151 ASN B C 1
ATOM 5011 O O . ASN B 1 159 ? 216.533 203.249 155.337 1.00 181.06 151 ASN B O 1
ATOM 5013 N N . ASN B 1 160 ? 217.212 202.307 157.265 1.00 179.58 152 ASN B N 1
ATOM 5014 C CA . ASN B 1 160 ? 218.291 203.260 157.466 1.00 172.71 152 ASN B CA 1
ATOM 5015 C C . ASN B 1 160 ? 219.441 202.978 156.495 1.00 171.87 152 ASN B C 1
ATOM 5016 O O . ASN B 1 160 ? 219.389 202.063 155.668 1.00 174.70 152 ASN B O 1
ATOM 5021 N N . GLU B 1 161 ? 220.500 203.786 156.599 1.00 167.87 153 GLU B N 1
ATOM 5022 C CA . GLU B 1 161 ? 221.699 203.647 155.763 1.00 163.28 153 GLU B CA 1
ATOM 5023 C C . GLU B 1 161 ? 222.939 203.835 156.639 1.00 163.45 153 GLU B C 1
ATOM 5024 O O . GLU B 1 161 ? 223.401 204.961 156.839 1.00 160.01 153 GLU B O 1
ATOM 5026 N N . LEU B 1 162 ? 223.478 202.729 157.155 1.00 164.10 154 LEU B N 1
ATOM 5027 C CA . LEU B 1 162 ? 224.622 202.773 158.058 1.00 165.92 154 LEU B CA 1
ATOM 5028 C C . LEU B 1 162 ? 225.902 202.258 157.412 1.00 165.37 154 LEU B C 1
ATOM 5029 O O . LEU B 1 162 ? 226.889 202.028 158.119 1.00 167.04 154 LEU B O 1
ATOM 5034 N N . LEU B 1 163 ? 225.901 202.046 156.095 1.00 164.55 155 LEU B N 1
ATOM 5035 C CA . LEU B 1 163 ? 227.073 201.487 155.425 1.00 167.67 155 LEU B CA 1
ATOM 5036 C C . LEU B 1 163 ? 228.328 202.313 155.687 1.00 168.90 155 LEU B C 1
ATOM 5037 O O . LEU B 1 163 ? 229.402 201.757 155.947 1.00 171.87 155 LEU B O 1
ATOM 5042 N N . GLY B 1 164 ? 228.215 203.640 155.624 1.00 162.22 156 GLY B N 1
ATOM 5043 C CA . GLY B 1 164 ? 229.385 204.482 155.823 1.00 162.07 156 GLY B CA 1
ATOM 5044 C C . GLY B 1 164 ? 229.938 204.439 157.236 1.00 161.84 156 GLY B C 1
ATOM 5045 O O . GLY B 1 164 ? 231.156 204.435 157.433 1.00 163.04 156 GLY B O 1
ATOM 5046 N N . VAL B 1 165 ? 229.057 204.410 158.238 1.00 159.47 157 VAL B N 1
ATOM 5047 C CA . VAL B 1 165 ? 229.513 204.461 159.625 1.00 158.10 157 VAL B CA 1
ATOM 5048 C C . VAL B 1 165 ? 230.238 203.177 160.019 1.00 163.22 157 VAL B C 1
ATOM 5049 O O . VAL B 1 165 ? 231.143 203.199 160.869 1.00 163.99 157 VAL B O 1
ATOM 5053 N N . LYS B 1 166 ? 229.889 202.049 159.395 1.00 165.40 158 LYS B N 1
ATOM 5054 C CA . LYS B 1 166 ? 230.540 200.799 159.761 1.00 164.97 158 LYS B CA 1
ATOM 5055 C C . LYS B 1 166 ? 231.972 200.750 159.254 1.00 165.15 158 LYS B C 1
ATOM 5056 O O . LYS B 1 166 ? 232.818 200.094 159.868 1.00 168.39 158 LYS B O 1
ATOM 5062 N N . LYS B 1 167 ? 232.283 201.486 158.185 1.00 163.36 159 LYS B N 1
ATOM 5063 C CA . LYS B 1 167 ? 233.668 201.547 157.734 1.00 163.74 159 LYS B CA 1
ATOM 5064 C C . LYS B 1 167 ? 234.527 202.295 158.744 1.00 165.51 159 LYS B C 1
ATOM 5065 O O . LYS B 1 167 ? 235.644 201.865 159.059 1.00 166.01 159 LYS B O 1
ATOM 5071 N N . LEU B 1 168 ? 234.015 203.407 159.277 1.00 163.30 160 LEU B N 1
ATOM 5072 C CA . LEU B 1 168 ? 234.762 204.155 160.280 1.00 157.47 160 LEU B CA 1
ATOM 5073 C C . LEU B 1 168 ? 234.925 203.333 161.550 1.00 157.26 160 LEU B C 1
ATOM 5074 O O . LEU B 1 168 ? 236.004 203.319 162.162 1.00 161.94 160 LEU B O 1
ATOM 5079 N N . ALA B 1 169 ? 233.863 202.629 161.956 1.00 155.46 161 ALA B N 1
ATOM 5080 C CA . ALA B 1 169 ? 233.964 201.801 163.151 1.00 160.35 161 ALA B CA 1
ATOM 5081 C C . ALA B 1 169 ? 234.980 200.685 162.952 1.00 168.72 161 ALA B C 1
ATOM 5082 O O . ALA B 1 169 ? 235.762 200.379 163.860 1.00 172.70 161 ALA B O 1
ATOM 5084 N N . SER B 1 170 ? 234.998 200.074 161.762 1.00 168.21 162 SER B N 1
ATOM 5085 C CA . SER B 1 170 ? 235.965 199.018 161.492 1.00 165.54 162 SER B CA 1
ATOM 5086 C C . SER B 1 170 ? 237.385 199.565 161.492 1.00 165.17 162 SER B C 1
ATOM 5087 O O . SER B 1 170 ? 238.307 198.908 161.986 1.00 169.75 162 SER B O 1
ATOM 5090 N N . ILE B 1 171 ? 237.578 200.767 160.943 1.00 162.63 163 ILE B N 1
ATOM 5091 C CA . ILE B 1 171 ? 238.910 201.368 160.921 1.00 161.30 163 ILE B CA 1
ATOM 5092 C C . ILE B 1 171 ? 239.408 201.587 162.342 1.00 160.69 163 ILE B C 1
ATOM 5093 O O . ILE B 1 171 ? 240.548 201.241 162.686 1.00 163.69 163 ILE B O 1
ATOM 5098 N N . TYR B 1 172 ? 238.547 202.145 163.199 1.00 160.59 164 TYR B N 1
ATOM 5099 C CA . TYR B 1 172 ? 238.968 202.404 164.571 1.00 158.08 164 TYR B CA 1
ATOM 5100 C C . TYR B 1 172 ? 239.222 201.103 165.320 1.00 164.45 164 TYR B C 1
ATOM 5101 O O . TYR B 1 172 ? 240.191 201.000 166.084 1.00 171.89 164 TYR B O 1
ATOM 5110 N N . ARG B 1 173 ? 238.377 200.091 165.103 1.00 163.95 165 ARG B N 1
ATOM 5111 C CA . ARG B 1 173 ? 238.574 198.818 165.786 1.00 166.09 165 ARG B CA 1
ATOM 5112 C C . ARG B 1 173 ? 239.889 198.180 165.361 1.00 168.22 165 ARG B C 1
ATOM 5113 O O . ARG B 1 173 ? 240.643 197.671 166.199 1.00 169.81 165 ARG B O 1
ATOM 5121 N N . LEU B 1 174 ? 240.190 198.218 164.061 1.00 170.08 166 LEU B N 1
ATOM 5122 C CA . LEU B 1 174 ? 241.417 197.609 163.565 1.00 171.93 166 LEU B CA 1
ATOM 5123 C C . LEU B 1 174 ? 242.636 198.329 164.121 1.00 171.43 166 LEU B C 1
ATOM 5124 O O . LEU B 1 174 ? 243.614 197.689 164.523 1.00 173.69 166 LEU B O 1
ATOM 5129 N N . VAL B 1 175 ? 242.601 199.664 164.145 1.00 170.19 167 VAL B N 1
ATOM 5130 C CA . VAL B 1 175 ? 243.747 200.408 164.659 1.00 165.87 167 VAL B CA 1
ATOM 5131 C C . VAL B 1 175 ? 243.947 200.114 166.139 1.00 168.96 167 VAL B C 1
ATOM 5132 O O . VAL B 1 175 ? 245.074 199.882 166.594 1.00 173.75 167 VAL B O 1
ATOM 5136 N N . ASN B 1 176 ? 242.861 200.108 166.915 1.00 170.45 168 ASN B N 1
ATOM 5137 C CA . ASN B 1 176 ? 242.980 199.895 168.352 1.00 173.34 168 ASN B CA 1
ATOM 5138 C C . ASN B 1 176 ? 243.304 198.449 168.712 1.00 179.27 168 ASN B C 1
ATOM 5139 O O . ASN B 1 176 ? 243.776 198.196 169.825 1.00 181.35 168 ASN B O 1
ATOM 5144 N N . LYS B 1 177 ? 243.063 197.498 167.806 1.00 180.98 169 LYS B N 1
ATOM 5145 C CA . LYS B 1 177 ? 243.302 196.095 168.135 1.00 184.25 169 LYS B CA 1
ATOM 5146 C C . LYS B 1 177 ? 244.788 195.757 168.159 1.00 184.35 169 LYS B C 1
ATOM 5147 O O . LYS B 1 177 ? 245.238 194.982 169.011 1.00 181.83 169 LYS B O 1
ATOM 5149 N N . TYR B 1 178 ? 245.566 196.320 167.237 1.00 187.14 170 TYR B N 1
ATOM 5150 C CA . TYR B 1 178 ? 246.974 195.956 167.123 1.00 188.26 170 TYR B CA 1
ATOM 5151 C C . TYR B 1 178 ? 247.869 196.795 168.028 1.00 190.41 170 TYR B C 1
ATOM 5152 O O . TYR B 1 178 ? 248.675 196.247 168.786 1.00 196.50 170 TYR B O 1
ATOM 5161 N N . VAL B 1 179 ? 247.742 198.116 167.966 1.00 186.44 171 VAL B N 1
ATOM 5162 C CA . VAL B 1 179 ? 248.577 199.025 168.741 1.00 186.83 171 VAL B CA 1
ATOM 5163 C C . VAL B 1 179 ? 247.792 199.477 169.963 1.00 192.05 171 VAL B C 1
ATOM 5164 O O . VAL B 1 179 ? 246.647 199.930 169.843 1.00 191.18 171 VAL B O 1
ATOM 5168 N N . ASP B 1 180 ? 248.403 199.353 171.138 1.00 195.12 172 ASP B N 1
ATOM 5169 C CA . ASP B 1 180 ? 247.766 199.776 172.374 1.00 193.58 172 ASP B CA 1
ATOM 5170 C C . ASP B 1 180 ? 247.786 201.299 172.484 1.00 188.61 172 ASP B C 1
ATOM 5171 O O . ASP B 1 180 ? 248.230 202.007 171.577 1.00 190.98 172 ASP B O 1
ATOM 5176 N N . ASN B 1 181 ? 247.250 201.797 173.603 1.00 182.76 173 ASN B N 1
ATOM 5177 C CA . ASN B 1 181 ? 247.229 203.205 174.006 1.00 180.26 173 ASN B CA 1
ATOM 5178 C C . ASN B 1 181 ? 247.028 204.169 172.839 1.00 176.40 173 ASN B C 1
ATOM 5179 O O . ASN B 1 181 ? 247.694 205.207 172.753 1.00 172.76 173 ASN B O 1
ATOM 5184 N N . ALA B 1 182 ? 246.085 203.850 171.958 1.00 173.31 174 ALA B N 1
ATOM 5185 C CA . ALA B 1 182 ? 245.767 204.705 170.822 1.00 163.30 174 ALA B CA 1
ATOM 5186 C C . ALA B 1 182 ? 244.842 205.833 171.276 1.00 162.09 174 ALA B C 1
ATOM 5187 O O . ALA B 1 182 ? 244.620 206.048 172.471 1.00 164.70 174 ALA B O 1
ATOM 5189 N N . SER B 1 183 ? 244.287 206.570 170.319 1.00 157.32 175 SER B N 1
ATOM 5190 C CA . SER B 1 183 ? 243.424 207.705 170.601 1.00 143.67 175 SER B CA 1
ATOM 5191 C C . SER B 1 183 ? 242.049 207.474 169.990 1.00 138.12 175 SER B C 1
ATOM 5192 O O . SER B 1 183 ? 241.906 206.757 168.995 1.00 140.58 175 SER B O 1
ATOM 5195 N N . LEU B 1 184 ? 241.038 208.083 170.598 1.00 134.12 176 LEU B N 1
ATOM 5196 C CA . LEU B 1 184 ? 239.662 207.979 170.141 1.00 128.14 176 LEU B CA 1
ATOM 5197 C C . LEU B 1 184 ? 239.014 209.354 170.180 1.00 128.79 176 LEU B C 1
ATOM 5198 O O . LEU B 1 184 ? 239.427 210.214 170.968 1.00 130.97 176 LEU B O 1
ATOM 5203 N N . PRO B 1 185 ? 238.009 209.594 169.342 1.00 122.38 177 PRO B N 1
ATOM 5204 C CA . PRO B 1 185 ? 237.330 210.892 169.363 1.00 118.60 177 PRO B CA 1
ATOM 5205 C C . PRO B 1 185 ? 236.458 211.044 170.598 1.00 118.80 177 PRO B C 1
ATOM 5206 O O . PRO B 1 185 ? 236.023 210.069 171.216 1.00 124.25 177 PRO B O 1
ATOM 5210 N N . LEU B 1 186 ? 236.198 212.299 170.950 1.00 106.11 178 LEU B N 1
ATOM 5211 C CA . LEU B 1 186 ? 235.399 212.645 172.117 1.00 94.88 178 LEU B CA 1
ATOM 5212 C C . LEU B 1 186 ? 234.039 213.155 171.667 1.00 106.36 178 LEU B C 1
ATOM 5213 O O . LEU B 1 186 ? 233.954 213.994 170.765 1.00 107.46 178 LEU B O 1
ATOM 5218 N N . MET B 1 187 ? 232.980 212.643 172.290 1.00 109.52 179 MET B N 1
ATOM 5219 C CA . MET B 1 187 ? 231.616 213.081 172.020 1.00 108.86 179 MET B CA 1
ATOM 5220 C C . MET B 1 187 ? 230.898 213.283 173.344 1.00 110.17 179 MET B C 1
ATOM 5221 O O . MET B 1 187 ? 230.702 212.324 174.097 1.00 118.46 179 MET B O 1
ATOM 5226 N N . ALA B 1 188 ? 230.507 214.525 173.626 1.00 100.17 180 ALA B N 1
ATOM 5227 C CA . ALA B 1 188 ? 229.853 214.867 174.879 1.00 94.83 180 ALA B CA 1
ATOM 5228 C C . ALA B 1 188 ? 228.682 215.796 174.604 1.00 101.19 180 ALA B C 1
ATOM 5229 O O . ALA B 1 188 ? 228.665 216.520 173.607 1.00 105.50 180 ALA B O 1
ATOM 5231 N N . TYR B 1 189 ? 227.703 215.771 175.505 1.00 99.30 181 TYR B N 1
ATOM 5232 C CA . TYR B 1 189 ? 226.502 216.590 175.360 1.00 93.24 181 TYR B CA 1
ATOM 5233 C C . TYR B 1 189 ? 225.998 216.944 176.751 1.00 96.64 181 TYR B C 1
ATOM 5234 O O . TYR B 1 189 ? 225.466 216.082 177.455 1.00 107.89 181 TYR B O 1
ATOM 5243 N N . TYR B 1 190 ? 226.168 218.205 177.142 1.00 91.65 182 TYR B N 1
ATOM 5244 C CA . TYR B 1 190 ? 225.688 218.699 178.431 1.00 95.03 182 TYR B CA 1
ATOM 5245 C C . TYR B 1 190 ? 224.254 219.172 178.246 1.00 106.01 182 TYR B C 1
ATOM 5246 O O . TYR B 1 190 ? 224.008 220.299 177.813 1.00 111.18 182 TYR B O 1
ATOM 5255 N N . SER B 1 191 ? 223.303 218.309 178.583 1.00 110.86 183 SER B N 1
ATOM 5256 C CA . SER B 1 191 ? 221.896 218.568 178.314 1.00 115.41 183 SER B CA 1
ATOM 5257 C C . SER B 1 191 ? 221.322 219.503 179.376 1.00 123.14 183 SER B C 1
ATOM 5258 O O . SER B 1 191 ? 222.043 220.100 180.179 1.00 122.90 183 SER B O 1
ATOM 5261 N N . ILE B 1 192 ? 220.002 219.633 179.384 1.00 129.33 184 ILE B N 1
ATOM 5262 C CA . ILE B 1 192 ? 219.305 220.428 180.369 1.00 134.12 184 ILE B CA 1
ATOM 5263 C C . ILE B 1 192 ? 218.675 219.486 181.388 1.00 148.41 184 ILE B C 1
ATOM 5264 O O . ILE B 1 192 ? 218.740 218.266 181.257 1.00 156.82 184 ILE B O 1
ATOM 5269 N N . ALA B 1 193 ? 218.084 220.061 182.440 1.00 152.22 185 ALA B N 1
ATOM 5270 C CA . ALA B 1 193 ? 217.531 219.294 183.552 1.00 167.67 185 ALA B CA 1
ATOM 5271 C C . ALA B 1 193 ? 216.737 218.078 183.086 1.00 179.64 185 ALA B C 1
ATOM 5272 O O . ALA B 1 193 ? 217.104 216.933 183.377 1.00 182.39 185 ALA B O 1
ATOM 5274 N N . ARG B 1 194 ? 215.658 218.317 182.340 1.00 180.70 186 ARG B N 1
ATOM 5275 C CA . ARG B 1 194 ? 214.833 217.254 181.775 1.00 187.12 186 ARG B CA 1
ATOM 5276 C C . ARG B 1 194 ? 214.417 216.240 182.834 1.00 203.16 186 ARG B C 1
ATOM 5277 O O . ARG B 1 194 ? 213.684 216.578 183.769 1.00 204.32 186 ARG B O 1
ATOM 5279 N N . SER B 1 195 ? 214.888 215.003 182.691 1.00 209.41 187 SER B N 1
ATOM 5280 C CA . SER B 1 195 ? 214.612 213.924 183.640 1.00 211.96 187 SER B CA 1
ATOM 5281 C C . SER B 1 195 ? 213.117 213.738 183.884 1.00 215.27 187 SER B C 1
ATOM 5282 O O . SER B 1 195 ? 212.712 213.056 184.826 1.00 214.81 187 SER B O 1
ATOM 5285 N N . THR B 1 212 ? 238.199 198.106 181.618 1.00 172.84 204 THR B N 1
ATOM 5286 C CA . THR B 1 212 ? 237.989 199.416 181.012 1.00 180.76 204 THR B CA 1
ATOM 5287 C C . THR B 1 212 ? 238.528 200.525 181.909 1.00 180.25 204 THR B C 1
ATOM 5288 O O . THR B 1 212 ? 238.396 200.464 183.131 1.00 180.20 204 THR B O 1
ATOM 5290 N N . VAL B 1 213 ? 239.145 201.535 181.290 1.00 176.84 205 VAL B N 1
ATOM 5291 C CA . VAL B 1 213 ? 239.723 202.636 182.056 1.00 173.01 205 VAL B CA 1
ATOM 5292 C C . VAL B 1 213 ? 238.641 203.388 182.823 1.00 170.44 205 VAL B C 1
ATOM 5293 O O . VAL B 1 213 ? 238.848 203.795 183.973 1.00 169.80 205 VAL B O 1
ATOM 5297 N N . TRP B 1 214 ? 237.477 203.598 182.201 1.00 169.10 206 TRP B N 1
ATOM 5298 C CA . TRP B 1 214 ? 236.394 204.290 182.892 1.00 176.72 206 TRP B CA 1
ATOM 5299 C C . TRP B 1 214 ? 235.929 203.501 184.107 1.00 180.14 206 TRP B C 1
ATOM 5300 O O . TRP B 1 214 ? 235.727 204.067 185.187 1.00 182.42 206 TRP B O 1
ATOM 5311 N N . SER B 1 215 ? 235.782 202.184 183.956 1.00 180.55 207 SER B N 1
ATOM 5312 C CA . SER B 1 215 ? 235.307 201.351 185.051 1.00 182.22 207 SER B CA 1
ATOM 5313 C C . SER B 1 215 ? 236.371 201.155 186.118 1.00 179.56 207 SER B C 1
ATOM 5314 O O . SER B 1 215 ? 236.036 200.823 187.259 1.00 178.00 207 SER B O 1
ATOM 5316 N N . LYS B 1 216 ? 237.644 201.342 185.764 1.00 178.80 208 LYS B N 1
ATOM 5317 C CA . LYS B 1 216 ? 238.723 201.126 186.720 1.00 175.78 208 LYS B CA 1
ATOM 5318 C C . LYS B 1 216 ? 238.632 202.092 187.895 1.00 174.33 208 LYS B C 1
ATOM 5319 O O . LYS B 1 216 ? 238.637 201.669 189.057 1.00 173.87 208 LYS B O 1
ATOM 5321 N N . PHE B 1 217 ? 238.550 203.395 187.622 1.00 171.98 209 PHE B N 1
ATOM 5322 C CA . PHE B 1 217 ? 238.553 204.331 188.739 1.00 169.74 209 PHE B CA 1
ATOM 5323 C C . PHE B 1 217 ? 237.166 204.557 189.330 1.00 174.80 209 PHE B C 1
ATOM 5324 O O . PHE B 1 217 ? 236.857 204.027 190.402 1.00 179.72 209 PHE B O 1
ATOM 5332 N N . ASP B 1 218 ? 236.320 205.334 188.652 1.00 172.70 210 ASP B N 1
ATOM 5333 C CA . ASP B 1 218 ? 234.912 205.404 189.025 1.00 179.36 210 ASP B CA 1
ATOM 5334 C C . ASP B 1 218 ? 234.000 205.667 187.833 1.00 181.79 210 ASP B C 1
ATOM 5335 O O . ASP B 1 218 ? 232.785 205.463 187.919 1.00 187.35 210 ASP B O 1
ATOM 5340 N N . VAL B 1 219 ? 234.574 206.117 186.719 1.00 176.28 211 VAL B N 1
ATOM 5341 C CA . VAL B 1 219 ? 233.813 206.830 185.696 1.00 173.90 211 VAL B CA 1
ATOM 5342 C C . VAL B 1 219 ? 232.924 205.892 184.891 1.00 182.05 211 VAL B C 1
ATOM 5343 O O . VAL B 1 219 ? 233.073 204.666 184.947 1.00 183.84 211 VAL B O 1
ATOM 5345 N N . TYR B 1 220 ? 231.981 206.470 184.150 1.00 182.36 212 TYR B N 1
ATOM 5346 C CA . TYR B 1 220 ? 231.027 205.731 183.339 1.00 182.40 212 TYR B CA 1
ATOM 5347 C C . TYR B 1 220 ? 231.130 206.188 181.890 1.00 178.82 212 TYR B C 1
ATOM 5348 O O . TYR B 1 220 ? 231.593 207.294 181.596 1.00 175.69 212 TYR B O 1
ATOM 5357 N N . ASP B 1 221 ? 230.689 205.323 180.979 1.00 178.19 213 ASP B N 1
ATOM 5358 C CA . ASP B 1 221 ? 230.633 205.645 179.553 1.00 171.65 213 ASP B CA 1
ATOM 5359 C C . ASP B 1 221 ? 229.185 205.954 179.190 1.00 168.16 213 ASP B C 1
ATOM 5360 O O . ASP B 1 221 ? 228.429 205.081 178.762 1.00 166.09 213 ASP B O 1
ATOM 5365 N N . GLU B 1 222 ? 228.800 207.216 179.361 1.00 165.17 214 GLU B N 1
ATOM 5366 C CA . GLU B 1 222 ? 227.510 207.711 178.912 1.00 149.96 214 GLU B CA 1
ATOM 5367 C C . GLU B 1 222 ? 227.707 209.029 178.179 1.00 141.32 214 GLU B C 1
ATOM 5368 O O . GLU B 1 222 ? 228.650 209.775 178.452 1.00 144.08 214 GLU B O 1
ATOM 5370 N N . ILE B 1 223 ? 226.804 209.307 177.240 1.00 135.75 215 ILE B N 1
ATOM 5371 C CA . ILE B 1 223 ? 226.893 210.530 176.452 1.00 132.75 215 ILE B CA 1
ATOM 5372 C C . ILE B 1 223 ? 226.235 211.717 177.151 1.00 132.08 215 ILE B C 1
ATOM 5373 O O . ILE B 1 223 ? 226.548 212.871 176.824 1.00 124.00 215 ILE B O 1
ATOM 5378 N N . GLU B 1 224 ? 225.365 211.471 178.125 1.00 135.46 216 GLU B N 1
ATOM 5379 C CA . GLU B 1 224 ? 224.644 212.525 178.824 1.00 129.49 216 GLU B CA 1
ATOM 5380 C C . GLU B 1 224 ? 225.266 212.779 180.189 1.00 131.05 216 GLU B C 1
ATOM 5381 O O . GLU B 1 224 ? 225.415 211.853 180.992 1.00 142.72 216 GLU B O 1
ATOM 5387 N N . PHE B 1 225 ? 225.623 214.034 180.447 1.00 120.47 217 PHE B N 1
ATOM 5388 C CA . PHE B 1 225 ? 226.105 214.460 181.751 1.00 120.11 217 PHE B CA 1
ATOM 5389 C C . PHE B 1 225 ? 225.369 215.723 182.169 1.00 124.52 217 PHE B C 1
ATOM 5390 O O . PHE B 1 225 ? 225.031 216.567 181.336 1.00 126.95 217 PHE B O 1
ATOM 5398 N N . ASP B 1 226 ? 225.124 215.843 183.469 1.00 126.52 218 ASP B N 1
ATOM 5399 C CA . ASP B 1 226 ? 224.337 216.933 184.025 1.00 129.42 218 ASP B CA 1
ATOM 5400 C C . ASP B 1 226 ? 225.199 217.768 184.959 1.00 128.95 218 ASP B C 1
ATOM 5401 O O . ASP B 1 226 ? 226.013 217.231 185.716 1.00 128.45 218 ASP B O 1
ATOM 5406 N N . ARG B 1 227 ? 225.009 219.083 184.908 1.00 129.80 219 ARG B N 1
ATOM 5407 C CA . ARG B 1 227 ? 225.702 219.998 185.804 1.00 129.29 219 ARG B CA 1
ATOM 5408 C C . ARG B 1 227 ? 225.019 219.990 187.170 1.00 136.74 219 ARG B C 1
ATOM 5409 O O . ARG B 1 227 ? 224.201 219.119 187.477 1.00 141.81 219 ARG B O 1
ATOM 5417 N N . ASN B 1 228 ? 225.362 220.974 188.003 1.00 135.59 220 ASN B N 1
ATOM 5418 C CA . ASN B 1 228 ? 224.862 221.120 189.375 1.00 142.27 220 ASN B CA 1
ATOM 5419 C C . ASN B 1 228 ? 224.821 219.783 190.113 1.00 144.29 220 ASN B C 1
ATOM 5420 O O . ASN B 1 228 ? 223.837 219.422 190.762 1.00 146.00 220 ASN B O 1
ATOM 5425 N N . ASP B 1 229 ? 225.916 219.037 189.996 1.00 139.23 221 ASP B N 1
ATOM 5426 C CA . ASP B 1 229 ? 226.151 217.799 190.734 1.00 136.15 221 ASP B CA 1
ATOM 5427 C C . ASP B 1 229 ? 227.502 217.868 191.433 1.00 133.49 221 ASP B C 1
ATOM 5428 O O . ASP B 1 229 ? 228.310 216.939 191.387 1.00 137.78 221 ASP B O 1
ATOM 5430 N N . PHE B 1 230 ? 227.756 219.000 192.093 1.00 122.61 222 PHE B N 1
ATOM 5431 C CA . PHE B 1 230 ? 229.055 219.259 192.705 1.00 124.54 222 PHE B CA 1
ATOM 5432 C C . PHE B 1 230 ? 229.414 218.264 193.804 1.00 130.94 222 PHE B C 1
ATOM 5433 O O . PHE B 1 230 ? 230.605 218.044 194.058 1.00 135.72 222 PHE B O 1
ATOM 5441 N N . THR B 1 231 ? 228.424 217.630 194.432 1.00 128.90 223 THR B N 1
ATOM 5442 C CA . THR B 1 231 ? 228.713 216.684 195.507 1.00 129.22 223 THR B CA 1
ATOM 5443 C C . THR B 1 231 ? 229.458 215.463 194.980 1.00 128.36 223 THR B C 1
ATOM 5444 O O . THR B 1 231 ? 230.443 215.010 195.582 1.00 129.00 223 THR B O 1
ATOM 5448 N N . ASP B 1 232 ? 228.998 214.914 193.855 1.00 126.31 224 ASP B N 1
ATOM 5449 C CA . ASP B 1 232 ? 229.624 213.714 193.317 1.00 128.36 224 ASP B CA 1
ATOM 5450 C C . ASP B 1 232 ? 231.051 213.998 192.874 1.00 122.18 224 ASP B C 1
ATOM 5451 O O . ASP B 1 232 ? 231.953 213.186 193.110 1.00 125.08 224 ASP B O 1
ATOM 5456 N N . PHE B 1 233 ? 231.280 215.149 192.240 1.00 114.53 225 PHE B N 1
ATOM 5457 C CA . PHE B 1 233 ? 232.637 215.494 191.837 1.00 113.13 225 PHE B CA 1
ATOM 5458 C C . PHE B 1 233 ? 233.526 215.722 193.052 1.00 112.39 225 PHE B C 1
ATOM 5459 O O . PHE B 1 233 ? 234.709 215.366 193.037 1.00 114.36 225 PHE B O 1
ATOM 5467 N N . PHE B 1 234 ? 232.970 216.294 194.123 1.00 107.69 226 PHE B N 1
ATOM 5468 C CA . PHE B 1 234 ? 233.753 216.499 195.338 1.00 105.21 226 PHE B CA 1
ATOM 5469 C C . PHE B 1 234 ? 234.190 215.166 195.938 1.00 109.99 226 PHE B C 1
ATOM 5470 O O . PHE B 1 234 ? 235.361 214.988 196.316 1.00 113.56 226 PHE B O 1
ATOM 5478 N N . GLN B 1 235 ? 233.271 214.197 195.979 1.00 109.79 227 GLN B N 1
ATOM 5479 C CA . GLN B 1 235 ? 233.623 212.894 196.531 1.00 110.18 227 GLN B CA 1
ATOM 5480 C C . GLN B 1 235 ? 234.594 212.154 195.622 1.00 109.35 227 GLN B C 1
ATOM 5481 O O . GLN B 1 235 ? 235.502 211.465 196.109 1.00 113.94 227 GLN B O 1
ATOM 5487 N N . TRP B 1 236 ? 234.464 212.340 194.307 1.00 104.99 228 TRP B N 1
ATOM 5488 C CA . TRP B 1 236 ? 235.405 211.713 193.391 1.00 100.86 228 TRP B CA 1
ATOM 5489 C C . TRP B 1 236 ? 236.796 212.285 193.598 1.00 101.72 228 TRP B C 1
ATOM 5490 O O . TRP B 1 236 ? 237.789 211.548 193.594 1.00 105.51 228 TRP B O 1
ATOM 5501 N N . LEU B 1 237 ? 236.880 213.601 193.801 1.00 97.67 229 LEU B N 1
ATOM 5502 C CA . LEU B 1 237 ? 238.177 214.241 193.962 1.00 95.84 229 LEU B CA 1
ATOM 5503 C C . LEU B 1 237 ? 238.862 213.749 195.228 1.00 97.50 229 LEU B C 1
ATOM 5504 O O . LEU B 1 237 ? 240.057 213.426 195.211 1.00 104.03 229 LEU B O 1
ATOM 5509 N N . VAL B 1 238 ? 238.119 213.665 196.335 1.00 94.63 230 VAL B N 1
ATOM 5510 C CA . VAL B 1 238 ? 238.767 213.244 197.575 1.00 95.28 230 VAL B CA 1
ATOM 5511 C C . VAL B 1 238 ? 239.171 211.772 197.498 1.00 98.23 230 VAL B C 1
ATOM 5512 O O . VAL B 1 238 ? 240.245 211.385 197.982 1.00 102.43 230 VAL B O 1
ATOM 5516 N N . PHE B 1 239 ? 238.342 210.930 196.869 1.00 97.38 231 PHE B N 1
ATOM 5517 C CA . PHE B 1 239 ? 238.706 209.520 196.751 1.00 100.28 231 PHE B CA 1
ATOM 5518 C C . PHE B 1 239 ? 239.943 209.343 195.875 1.00 103.13 231 PHE B C 1
ATOM 5519 O O . PHE B 1 239 ? 240.829 208.529 196.183 1.00 110.80 231 PHE B O 1
ATOM 5527 N N . LEU B 1 240 ? 240.032 210.115 194.788 1.00 98.56 232 LEU B N 1
ATOM 5528 C CA . LEU B 1 240 ? 241.213 210.044 193.938 1.00 98.38 232 LEU B CA 1
ATOM 5529 C C . LEU B 1 240 ? 242.449 210.502 194.695 1.00 100.36 232 LEU B C 1
ATOM 5530 O O . LEU B 1 240 ? 243.530 209.923 194.537 1.00 103.04 232 LEU B O 1
ATOM 5535 N N . HIS B 1 241 ? 242.318 211.549 195.514 1.00 97.38 233 HIS B N 1
ATOM 5536 C CA . HIS B 1 241 ? 243.474 212.012 196.272 1.00 90.70 233 HIS B CA 1
ATOM 5537 C C . HIS B 1 241 ? 243.930 210.946 197.257 1.00 94.04 233 HIS B C 1
ATOM 5538 O O . HIS B 1 241 ? 245.136 210.758 197.475 1.00 99.50 233 HIS B O 1
ATOM 5545 N N . ASN B 1 242 ? 242.976 210.219 197.847 1.00 97.84 234 ASN B N 1
ATOM 5546 C CA . ASN B 1 242 ? 243.344 209.160 198.781 1.00 101.17 234 ASN B CA 1
ATOM 5547 C C . ASN B 1 242 ? 244.097 208.044 198.071 1.00 105.50 234 ASN B C 1
ATOM 5548 O O . ASN B 1 242 ? 245.113 207.551 198.581 1.00 112.12 234 ASN B O 1
ATOM 5553 N N . ARG B 1 243 ? 243.633 207.645 196.881 1.00 104.80 235 ARG B N 1
ATOM 5554 C CA . ARG B 1 243 ? 244.357 206.593 196.172 1.00 104.37 235 ARG B CA 1
ATOM 5555 C C . ARG B 1 243 ? 245.730 207.081 195.724 1.00 105.62 235 ARG B C 1
ATOM 5556 O O . ARG B 1 243 ? 246.700 206.312 195.740 1.00 107.44 235 ARG B O 1
ATOM 5564 N N . ALA B 1 244 ? 245.831 208.358 195.345 1.00 107.40 236 ALA B N 1
ATOM 5565 C CA . ALA B 1 244 ? 247.119 208.930 194.971 1.00 107.57 236 ALA B CA 1
ATOM 5566 C C . ALA B 1 244 ? 248.102 208.792 196.122 1.00 104.91 236 ALA B C 1
ATOM 5567 O O . ALA B 1 244 ? 249.224 208.290 195.951 1.00 107.42 236 ALA B O 1
ATOM 5569 N N . SER B 1 245 ? 247.695 209.247 197.310 1.00 106.38 237 SER B N 1
ATOM 5570 C CA . SER B 1 245 ? 248.601 209.192 198.448 1.00 102.94 237 SER B CA 1
ATOM 5571 C C . SER B 1 245 ? 248.969 207.750 198.755 1.00 109.55 237 SER B C 1
ATOM 5572 O O . SER B 1 245 ? 250.132 207.454 199.053 1.00 120.52 237 SER B O 1
ATOM 5575 N N . GLN B 1 246 ? 247.987 206.839 198.721 1.00 111.75 238 GLN B N 1
ATOM 5576 C CA . GLN B 1 246 ? 248.299 205.431 198.950 1.00 118.58 238 GLN B CA 1
ATOM 5577 C C . GLN B 1 246 ? 249.388 204.954 198.001 1.00 120.44 238 GLN B C 1
ATOM 5578 O O . GLN B 1 246 ? 250.284 204.198 198.391 1.00 120.17 238 GLN B O 1
ATOM 5584 N N . GLU B 1 247 ? 249.326 205.397 196.742 1.00 122.96 239 GLU B N 1
ATOM 5585 C CA . GLU B 1 247 ? 250.285 204.941 195.744 1.00 119.69 239 GLU B CA 1
ATOM 5586 C C . GLU B 1 247 ? 251.649 205.593 195.894 1.00 118.69 239 GLU B C 1
ATOM 5587 O O . GLU B 1 247 ? 252.643 205.027 195.429 1.00 120.83 239 GLU B O 1
ATOM 5589 N N . LYS B 1 248 ? 251.726 206.763 196.529 1.00 120.12 240 LYS B N 1
ATOM 5590 C CA . LYS B 1 248 ? 253.031 207.389 196.713 1.00 116.38 240 LYS B CA 1
ATOM 5591 C C . LYS B 1 248 ? 253.891 206.689 197.758 1.00 120.80 240 LYS B C 1
ATOM 5592 O O . LYS B 1 248 ? 255.096 206.951 197.813 1.00 132.11 240 LYS B O 1
ATOM 5598 N N . LEU B 1 249 ? 253.314 205.823 198.581 1.00 123.65 241 LEU B N 1
ATOM 5599 C CA . LEU B 1 249 ? 254.049 205.084 199.593 1.00 133.39 241 LEU B CA 1
ATOM 5600 C C . LEU B 1 249 ? 254.440 203.690 199.101 1.00 154.39 241 LEU B C 1
ATOM 5601 O O . LEU B 1 249 ? 254.377 203.377 197.908 1.00 159.77 241 LEU B O 1
ATOM 5606 N N . SER B 1 250 ? 254.868 202.855 200.049 1.00 167.39 242 SER B N 1
ATOM 5607 C CA . SER B 1 250 ? 255.188 201.439 199.885 1.00 180.99 242 SER B CA 1
ATOM 5608 C C . SER B 1 250 ? 256.418 201.185 199.019 1.00 193.47 242 SER B C 1
ATOM 5609 O O . SER B 1 250 ? 257.460 201.819 199.216 1.00 199.19 242 SER B O 1
ATOM 5612 N N . GLU B 1 251 ? 256.307 200.258 198.062 1.00 192.60 243 GLU B N 1
ATOM 5613 C CA . GLU B 1 251 ? 257.490 199.805 197.333 1.00 197.78 243 GLU B CA 1
ATOM 5614 C C . GLU B 1 251 ? 258.143 200.919 196.526 1.00 208.22 243 GLU B C 1
ATOM 5615 O O . GLU B 1 251 ? 259.369 200.916 196.350 1.00 220.87 243 GLU B O 1
ATOM 5617 N N . SER B 1 252 ? 257.373 201.931 196.120 1.00 200.43 244 SER B N 1
ATOM 5618 C CA . SER B 1 252 ? 257.974 203.015 195.356 1.00 206.73 244 SER B CA 1
ATOM 5619 C C . SER B 1 252 ? 258.932 203.833 196.200 1.00 219.80 244 SER B C 1
ATOM 5620 O O . SER B 1 252 ? 259.777 204.544 195.647 1.00 234.39 244 SER B O 1
ATOM 5623 N N . GLN B 1 253 ? 258.814 203.756 197.524 1.00 214.61 245 GLN B N 1
ATOM 5624 C CA . GLN B 1 253 ? 259.774 204.440 198.374 1.00 227.22 245 GLN B CA 1
ATOM 5625 C C . GLN B 1 253 ? 261.129 203.748 198.347 1.00 243.68 245 GLN B C 1
ATOM 5626 O O . GLN B 1 253 ? 262.166 204.424 198.329 1.00 257.83 245 GLN B O 1
ATOM 5628 N N . THR B 1 254 ? 261.142 202.413 198.230 1.00 238.66 246 THR B N 1
ATOM 5629 C CA . THR B 1 254 ? 262.419 201.706 198.221 1.00 246.87 246 THR B CA 1
ATOM 5630 C C . THR B 1 254 ? 263.258 202.099 197.019 1.00 258.92 246 THR B C 1
ATOM 5631 O O . THR B 1 254 ? 264.450 202.405 197.161 1.00 273.32 246 THR B O 1
ATOM 5635 N N . THR B 1 255 ? 262.626 202.230 195.853 1.00 253.92 247 THR B N 1
ATOM 5636 C CA . THR B 1 255 ? 263.371 202.664 194.682 1.00 262.98 247 THR B CA 1
ATOM 5637 C C . THR B 1 255 ? 263.923 204.056 194.916 1.00 283.47 247 THR B C 1
ATOM 5638 O O . THR B 1 255 ? 265.107 204.315 194.658 1.00 302.31 247 THR B O 1
ATOM 5640 N N . ILE B 1 256 ? 263.123 204.919 195.546 1.00 277.22 248 ILE B N 1
ATOM 5641 C CA . ILE B 1 256 ? 263.586 206.272 195.815 1.00 287.25 248 ILE B CA 1
ATOM 5642 C C . ILE B 1 256 ? 264.789 206.213 196.736 1.00 303.67 248 ILE B C 1
ATOM 5643 O O . ILE B 1 256 ? 265.809 206.872 196.492 1.00 320.16 248 ILE B O 1
ATOM 5645 N N . ASN B 1 257 ? 264.733 205.340 197.746 1.00 294.55 249 ASN B N 1
ATOM 5646 C CA . ASN B 1 257 ? 265.862 205.239 198.659 1.00 301.67 249 ASN B CA 1
ATOM 5647 C C . ASN B 1 257 ? 267.103 204.817 197.895 1.00 320.27 249 ASN B C 1
ATOM 5648 O O . ASN B 1 257 ? 268.164 205.443 198.027 1.00 336.54 249 ASN B O 1
ATOM 5650 N N . ALA B 1 258 ? 266.956 203.845 196.989 1.00 315.99 250 ALA B N 1
ATOM 5651 C CA . ALA B 1 258 ? 268.110 203.407 196.220 1.00 326.87 250 ALA B CA 1
ATOM 5652 C C . ALA B 1 258 ? 268.639 204.560 195.389 1.00 344.53 250 ALA B C 1
ATOM 5653 O O . ALA B 1 258 ? 269.848 204.834 195.389 1.00 361.26 250 ALA B O 1
ATOM 5655 N N . LEU B 1 259 ? 267.731 205.334 194.789 1.00 336.96 251 LEU B N 1
ATOM 5656 C CA . LEU B 1 259 ? 268.166 206.453 193.970 1.00 345.31 251 LEU B CA 1
ATOM 5657 C C . LEU B 1 259 ? 268.926 207.449 194.824 1.00 361.19 251 LEU B C 1
ATOM 5658 O O . LEU B 1 259 ? 269.990 207.938 194.423 1.00 377.27 251 LEU B O 1
ATOM 5660 N N . PHE B 1 260 ? 268.445 207.689 196.047 1.00 354.91 252 PHE B N 1
ATOM 5661 C CA . PHE B 1 260 ? 269.143 208.631 196.909 1.00 366.58 252 PHE B CA 1
ATOM 5662 C C . PHE B 1 260 ? 270.547 208.129 197.195 1.00 383.37 252 PHE B C 1
ATOM 5663 O O . PHE B 1 260 ? 271.526 208.870 197.019 1.00 397.59 252 PHE B O 1
ATOM 5665 N N . SER B 1 261 ? 270.680 206.830 197.481 1.00 379.03 253 SER B N 1
ATOM 5666 C CA . SER B 1 261 ? 272.009 206.294 197.736 1.00 393.95 253 SER B CA 1
ATOM 5667 C C . SER B 1 261 ? 272.854 206.415 196.483 1.00 408.22 253 SER B C 1
ATOM 5668 O O . SER B 1 261 ? 274.023 206.821 196.549 1.00 422.94 253 SER B O 1
ATOM 5670 N N . ASP B 1 262 ? 272.234 206.195 195.321 1.00 400.30 254 ASP B N 1
ATOM 5671 C CA . ASP B 1 262 ? 272.979 206.280 194.075 1.00 410.59 254 ASP B CA 1
ATOM 5672 C C . ASP B 1 262 ? 273.546 207.678 193.920 1.00 424.70 254 ASP B C 1
ATOM 5673 O O . ASP B 1 262 ? 274.691 207.851 193.486 1.00 441.03 254 ASP B O 1
ATOM 5675 N N . ILE B 1 263 ? 272.748 208.693 194.259 1.00 417.30 255 ILE B N 1
ATOM 5676 C CA . ILE B 1 263 ? 273.238 210.059 194.151 1.00 427.47 255 ILE B CA 1
ATOM 5677 C C . ILE B 1 263 ? 274.393 210.279 195.118 1.00 443.22 255 ILE B C 1
ATOM 5678 O O . ILE B 1 263 ? 275.420 210.868 194.758 1.00 455.39 255 ILE B O 1
ATOM 5680 N N . GLN B 1 264 ? 274.245 209.813 196.363 1.00 439.67 256 GLN B N 1
ATOM 5681 C CA . GLN B 1 264 ? 275.295 210.033 197.354 1.00 448.52 256 GLN B CA 1
ATOM 5682 C C . GLN B 1 264 ? 276.570 209.267 197.023 1.00 465.13 256 GLN B C 1
ATOM 5683 O O . GLN B 1 264 ? 277.657 209.857 196.953 1.00 477.58 256 GLN B O 1
ATOM 5685 N N . SER B 1 265 ? 276.441 207.979 196.688 1.00 460.34 257 SER B N 1
ATOM 5686 C CA . SER B 1 265 ? 277.629 207.164 196.457 1.00 471.89 257 SER B CA 1
ATOM 5687 C C . SER B 1 265 ? 278.414 207.668 195.259 1.00 486.38 257 SER B C 1
ATOM 5688 O O . SER B 1 265 ? 279.631 207.878 195.351 1.00 499.13 257 SER B O 1
ATOM 5690 N N . LEU B 1 266 ? 277.717 207.983 194.167 1.00 482.76 258 LEU B N 1
ATOM 5691 C CA . LEU B 1 266 ? 278.410 208.507 193.000 1.00 491.12 258 LEU B CA 1
ATOM 5692 C C . LEU B 1 266 ? 279.093 209.814 193.356 1.00 498.81 258 LEU B C 1
ATOM 5693 O O . LEU B 1 266 ? 280.256 210.034 192.993 1.00 508.99 258 LEU B O 1
ATOM 5695 N N . LYS B 1 267 ? 278.425 210.644 194.163 1.00 492.68 259 LYS B N 1
ATOM 5696 C CA . LYS B 1 267 ? 279.049 211.888 194.588 1.00 499.35 259 LYS B CA 1
ATOM 5697 C C . LYS B 1 267 ? 280.325 211.580 195.351 1.00 507.85 259 LYS B C 1
ATOM 5698 O O . LYS B 1 267 ? 281.375 212.183 195.098 1.00 514.89 259 LYS B O 1
ATOM 5700 N N . ALA B 1 268 ? 280.248 210.652 196.307 1.00 505.66 260 ALA B N 1
ATOM 5701 C CA . ALA B 1 268 ? 281.435 210.331 197.085 1.00 509.66 260 ALA B CA 1
ATOM 5702 C C . ALA B 1 268 ? 282.524 209.744 196.198 1.00 515.63 260 ALA B C 1
ATOM 5703 O O . ALA B 1 268 ? 283.715 209.900 196.489 1.00 519.51 260 ALA B O 1
ATOM 5705 N N . THR B 1 269 ? 282.136 209.067 195.112 1.00 516.23 261 THR B N 1
ATOM 5706 C CA . THR B 1 269 ? 283.114 208.431 194.237 1.00 521.50 261 THR B CA 1
ATOM 5707 C C . THR B 1 269 ? 283.676 209.355 193.165 1.00 524.92 261 THR B C 1
ATOM 5708 O O . THR B 1 269 ? 284.842 209.203 192.783 1.00 530.37 261 THR B O 1
ATOM 5710 N N . LEU B 1 270 ? 282.882 210.301 192.664 1.00 522.28 262 LEU B N 1
ATOM 5711 C CA . LEU B 1 270 ? 283.318 211.165 191.572 1.00 523.34 262 LEU B CA 1
ATOM 5712 C C . LEU B 1 270 ? 283.397 212.628 191.983 1.00 523.30 262 LEU B C 1
ATOM 5713 O O . LEU B 1 270 ? 284.462 213.242 191.858 1.00 523.93 262 LEU B O 1
ATOM 5715 N N . THR B 1 271 ? 282.300 213.208 192.472 1.00 521.65 263 THR B N 1
ATOM 5716 C CA . THR B 1 271 ? 282.277 214.638 192.760 1.00 521.50 263 THR B CA 1
ATOM 5717 C C . THR B 1 271 ? 283.070 214.961 194.020 1.00 522.08 263 THR B C 1
ATOM 5718 O O . THR B 1 271 ? 284.050 215.713 193.977 1.00 522.11 263 THR B O 1
ATOM 5720 N N . GLN B 1 272 ? 282.656 214.400 195.159 1.00 520.86 264 GLN B N 1
ATOM 5721 C CA . GLN B 1 272 ? 283.349 214.678 196.412 1.00 521.52 264 GLN B CA 1
ATOM 5722 C C . GLN B 1 272 ? 284.774 214.140 196.405 1.00 523.05 264 GLN B C 1
ATOM 5723 O O . GLN B 1 272 ? 285.640 214.683 197.101 1.00 523.42 264 GLN B O 1
ATOM 5725 N N . LEU B 1 273 ? 285.036 213.077 195.641 1.00 523.49 265 LEU B N 1
ATOM 5726 C CA . LEU B 1 273 ? 286.403 212.578 195.519 1.00 523.94 265 LEU B CA 1
ATOM 5727 C C . LEU B 1 273 ? 287.316 213.617 194.879 1.00 523.56 265 LEU B C 1
ATOM 5728 O O . LEU B 1 273 ? 288.462 213.796 195.308 1.00 523.26 265 LEU B O 1
ATOM 5730 N N . SER B 1 274 ? 286.826 214.311 193.852 1.00 523.38 266 SER B N 1
ATOM 5731 C CA . SER B 1 274 ? 287.548 215.408 193.223 1.00 522.13 266 SER B CA 1
ATOM 5732 C C . SER B 1 274 ? 287.133 216.768 193.771 1.00 521.07 266 SER B C 1
ATOM 5733 O O . SER B 1 274 ? 287.374 217.789 193.117 1.00 519.66 266 SER B O 1
ATOM 5735 N N . ALA B 1 275 ? 286.515 216.798 194.950 1.00 521.17 267 ALA B N 1
ATOM 5736 C CA . ALA B 1 275 ? 286.041 218.033 195.576 1.00 519.24 267 ALA B CA 1
ATOM 5737 C C . ALA B 1 275 ? 285.108 218.813 194.653 1.00 518.03 267 ALA B C 1
ATOM 5738 O O . ALA B 1 275 ? 283.918 218.513 194.559 1.00 518.65 267 ALA B O 1
ATOM 5740 N N . SER B 1 281 ? 292.272 204.135 193.750 1.00 539.87 273 SER B N 1
ATOM 5741 C CA . SER B 1 281 ? 291.497 203.862 192.546 1.00 541.68 273 SER B CA 1
ATOM 5742 C C . SER B 1 281 ? 290.224 204.700 192.513 1.00 545.08 273 SER B C 1
ATOM 5743 O O . SER B 1 281 ? 289.116 204.162 192.507 1.00 547.06 273 SER B O 1
ATOM 5745 N N . THR B 1 282 ? 290.391 206.025 192.499 1.00 544.03 274 THR B N 1
ATOM 5746 C CA . THR B 1 282 ? 289.236 206.915 192.454 1.00 545.60 274 THR B CA 1
ATOM 5747 C C . THR B 1 282 ? 288.447 206.736 191.163 1.00 548.94 274 THR B C 1
ATOM 5748 O O . THR B 1 282 ? 287.211 206.699 191.183 1.00 550.65 274 THR B O 1
ATOM 5750 N N . VAL B 1 283 ? 289.144 206.615 190.031 1.00 549.28 275 VAL B N 1
ATOM 5751 C CA . VAL B 1 283 ? 288.458 206.434 188.754 1.00 550.83 275 VAL B CA 1
ATOM 5752 C C . VAL B 1 283 ? 287.725 205.099 188.723 1.00 552.24 275 VAL B C 1
ATOM 5753 O O . VAL B 1 283 ? 286.580 205.016 188.262 1.00 553.61 275 VAL B O 1
ATOM 5755 N N . ILE B 1 284 ? 288.369 204.036 189.212 1.00 551.86 276 ILE B N 1
ATOM 5756 C CA . ILE B 1 284 ? 287.743 202.716 189.194 1.00 552.70 276 ILE B CA 1
ATOM 5757 C C . ILE B 1 284 ? 286.512 202.704 190.090 1.00 552.44 276 ILE B C 1
ATOM 5758 O O . ILE B 1 284 ? 285.453 202.186 189.712 1.00 552.67 276 ILE B O 1
ATOM 5760 N N . LYS B 1 285 ? 286.631 203.279 191.289 1.00 552.14 277 LYS B N 1
ATOM 5761 C CA . LYS B 1 285 ? 285.500 203.319 192.209 1.00 551.50 277 LYS B CA 1
ATOM 5762 C C . LYS B 1 285 ? 284.358 204.140 191.627 1.00 550.09 277 LYS B C 1
ATOM 5763 O O . LYS B 1 285 ? 283.189 203.748 191.723 1.00 549.01 277 LYS B O 1
ATOM 5765 N N . GLY B 1 286 ? 284.679 205.282 191.016 1.00 550.37 278 GLY B N 1
ATOM 5766 C CA . GLY B 1 286 ? 283.642 206.110 190.422 1.00 548.41 278 GLY B CA 1
ATOM 5767 C C . GLY B 1 286 ? 282.920 205.407 189.290 1.00 548.68 278 GLY B C 1
ATOM 5768 O O . GLY B 1 286 ? 281.688 205.435 189.207 1.00 547.38 278 GLY B O 1
ATOM 5769 N N . LEU B 1 287 ? 283.680 204.759 188.402 1.00 550.55 279 LEU B N 1
ATOM 5770 C CA . LEU B 1 287 ? 283.059 204.039 187.296 1.00 548.78 279 LEU B CA 1
ATOM 5771 C C . LEU B 1 287 ? 282.195 202.894 187.803 1.00 545.83 279 LEU B C 1
ATOM 5772 O O . LEU B 1 287 ? 281.079 202.687 187.311 1.00 542.93 279 LEU B O 1
ATOM 5774 N N . GLU B 1 288 ? 282.685 202.144 188.797 1.00 547.12 280 GLU B N 1
ATOM 5775 C CA . GLU B 1 288 ? 281.905 201.031 189.328 1.00 545.00 280 GLU B CA 1
ATOM 5776 C C . GLU B 1 288 ? 280.619 201.527 189.978 1.00 541.44 280 GLU B C 1
ATOM 5777 O O . GLU B 1 288 ? 279.545 200.949 189.768 1.00 537.87 280 GLU B O 1
ATOM 5779 N N . LEU B 1 289 ? 280.709 202.606 190.760 1.00 543.41 281 LEU B N 1
ATOM 5780 C CA . LEU B 1 289 ? 279.530 203.152 191.423 1.00 540.65 281 LEU B CA 1
ATOM 5781 C C . LEU B 1 289 ? 278.508 203.636 190.405 1.00 535.96 281 LEU B C 1
ATOM 5782 O O . LEU B 1 289 ? 277.314 203.337 190.517 1.00 531.98 281 LEU B O 1
ATOM 5784 N N . SER B 1 290 ? 278.963 204.384 189.395 1.00 537.61 282 SER B N 1
ATOM 5785 C CA . SER B 1 290 ? 278.043 204.894 188.385 1.00 534.32 282 SER B CA 1
ATOM 5786 C C . SER B 1 290 ? 277.393 203.757 187.607 1.00 529.63 282 SER B C 1
ATOM 5787 O O . SER B 1 290 ? 276.184 203.787 187.348 1.00 524.85 282 SER B O 1
ATOM 5789 N N . LEU B 1 291 ? 278.176 202.742 187.231 1.00 532.62 283 LEU B N 1
ATOM 5790 C CA . LEU B 1 291 ? 277.625 201.627 186.469 1.00 529.61 283 LEU B CA 1
ATOM 5791 C C . LEU B 1 291 ? 276.596 200.860 187.289 1.00 524.09 283 LEU B C 1
ATOM 5792 O O . LEU B 1 291 ? 275.508 200.537 186.796 1.00 519.07 283 LEU B O 1
ATOM 5794 N N . LYS B 1 292 ? 276.919 200.568 188.553 1.00 526.36 284 LYS B N 1
ATOM 5795 C CA . LYS B 1 292 ? 275.982 199.842 189.404 1.00 522.34 284 LYS B CA 1
ATOM 5796 C C . LYS B 1 292 ? 274.709 200.646 189.630 1.00 516.15 284 LYS B C 1
ATOM 5797 O O . LYS B 1 292 ? 273.601 200.096 189.578 1.00 509.96 284 LYS B O 1
ATOM 5799 N N . GLU B 1 293 ? 274.845 201.954 189.867 1.00 518.96 285 GLU B N 1
ATOM 5800 C CA . GLU B 1 293 ? 273.674 202.793 190.086 1.00 512.64 285 GLU B CA 1
ATOM 5801 C C . GLU B 1 293 ? 272.791 202.825 188.847 1.00 509.62 285 GLU B C 1
ATOM 5802 O O . GLU B 1 293 ? 271.569 202.655 188.938 1.00 505.54 285 GLU B O 1
ATOM 5804 N N . LYS B 1 294 ? 273.394 203.041 187.675 1.00 511.49 286 LYS B N 1
ATOM 5805 C CA . LYS B 1 294 ? 272.613 203.108 186.446 1.00 507.26 286 LYS B CA 1
ATOM 5806 C C . LYS B 1 294 ? 271.913 201.784 186.175 1.00 501.67 286 LYS B C 1
ATOM 5807 O O . LYS B 1 294 ? 270.723 201.761 185.838 1.00 496.58 286 LYS B O 1
ATOM 5809 N N . LEU B 1 295 ? 272.621 200.668 186.370 1.00 503.81 287 LEU B N 1
ATOM 5810 C CA . LEU B 1 295 ? 272.033 199.359 186.106 1.00 499.85 287 LEU B CA 1
ATOM 5811 C C . LEU B 1 295 ? 270.866 199.091 187.046 1.00 493.56 287 LEU B C 1
ATOM 5812 O O . LEU B 1 295 ? 269.779 198.698 186.606 1.00 488.06 287 LEU B O 1
ATOM 5814 N N . ASN B 1 296 ? 271.065 199.322 188.346 1.00 495.30 288 ASN B N 1
ATOM 5815 C CA . ASN B 1 296 ? 270.017 199.030 189.316 1.00 491.27 288 ASN B CA 1
ATOM 5816 C C . ASN B 1 296 ? 268.808 199.927 189.087 1.00 487.20 288 ASN B C 1
ATOM 5817 O O . ASN B 1 296 ? 267.663 199.456 189.095 1.00 481.15 288 ASN B O 1
ATOM 5819 N N . TYR B 1 297 ? 269.042 201.228 188.887 1.00 490.69 289 TYR B N 1
ATOM 5820 C CA . TYR B 1 297 ? 267.936 202.159 188.706 1.00 487.74 289 TYR B CA 1
ATOM 5821 C C . TYR B 1 297 ? 267.149 201.828 187.446 1.00 482.37 289 TYR B C 1
ATOM 5822 O O . TYR B 1 297 ? 265.914 201.819 187.460 1.00 478.22 289 TYR B O 1
ATOM 5824 N N . MET B 1 298 ? 267.848 201.558 186.337 1.00 483.89 290 MET B N 1
ATOM 5825 C CA . MET B 1 298 ? 267.151 201.233 185.098 1.00 480.70 290 MET B CA 1
ATOM 5826 C C . MET B 1 298 ? 266.361 199.939 185.240 1.00 476.64 290 MET B C 1
ATOM 5827 O O . MET B 1 298 ? 265.206 199.857 184.804 1.00 473.89 290 MET B O 1
ATOM 5829 N N . LYS B 1 299 ? 266.961 198.920 185.865 1.00 477.02 291 LYS B N 1
ATOM 5830 C CA . LYS B 1 299 ? 266.276 197.642 186.026 1.00 473.60 291 LYS B CA 1
ATOM 5831 C C . LYS B 1 299 ? 265.023 197.792 186.879 1.00 470.65 291 LYS B C 1
ATOM 5832 O O . LYS B 1 299 ? 263.971 197.229 186.552 1.00 467.24 291 LYS B O 1
ATOM 5834 N N . SER B 1 300 ? 265.115 198.543 187.979 1.00 471.70 292 SER B N 1
ATOM 5835 C CA . SER B 1 300 ? 263.959 198.702 188.854 1.00 469.35 292 SER B CA 1
ATOM 5836 C C . SER B 1 300 ? 262.877 199.551 188.196 1.00 467.05 292 SER B C 1
ATOM 5837 O O . SER B 1 300 ? 261.694 199.192 188.222 1.00 464.83 292 SER B O 1
ATOM 5839 N N . LEU B 1 301 ? 263.261 200.687 187.605 1.00 468.81 293 LEU B N 1
ATOM 5840 C CA . LEU B 1 301 ? 262.279 201.580 186.999 1.00 466.73 293 LEU B CA 1
ATOM 5841 C C . LEU B 1 301 ? 261.568 200.920 185.825 1.00 464.67 293 LEU B C 1
ATOM 5842 O O . LEU B 1 301 ? 260.348 201.055 185.676 1.00 463.27 293 LEU B O 1
ATOM 5844 N N . GLN B 1 302 ? 262.313 200.211 184.972 1.00 465.98 294 GLN B N 1
ATOM 5845 C CA . GLN B 1 302 ? 261.686 199.531 183.844 1.00 464.26 294 GLN B CA 1
ATOM 5846 C C . GLN B 1 302 ? 260.727 198.444 184.312 1.00 457.51 294 GLN B C 1
ATOM 5847 O O . GLN B 1 302 ? 259.642 198.276 183.743 1.00 452.04 294 GLN B O 1
ATOM 5849 N N . SER B 1 303 ? 261.114 197.688 185.339 1.00 457.88 295 SER B N 1
ATOM 5850 C CA . SER B 1 303 ? 260.246 196.643 185.867 1.00 449.03 295 SER B CA 1
ATOM 5851 C C . SER B 1 303 ? 258.960 197.242 186.421 1.00 441.08 295 SER B C 1
ATOM 5852 O O . SER B 1 303 ? 258.989 198.216 187.179 1.00 444.42 295 SER B O 1
ATOM 5854 N N . GLY B 1 304 ? 257.832 196.659 186.040 1.00 427.52 296 GLY B N 1
ATOM 5855 C CA . GLY B 1 304 ? 256.529 197.132 186.464 1.00 409.94 296 GLY B CA 1
ATOM 5856 C C . GLY B 1 304 ? 255.744 197.735 185.311 1.00 393.17 296 GLY B C 1
ATOM 5857 O O . GLY B 1 304 ? 256.224 197.862 184.183 1.00 393.81 296 GLY B O 1
ATOM 5858 N N . GLU B 1 305 ? 254.506 198.105 185.627 1.00 379.00 297 GLU B N 1
ATOM 5859 C CA . GLU B 1 305 ? 253.638 198.737 184.645 1.00 359.27 297 GLU B CA 1
ATOM 5860 C C . GLU B 1 305 ? 254.160 200.124 184.283 1.00 345.90 297 GLU B C 1
ATOM 5861 O O . GLU B 1 305 ? 254.781 200.812 185.097 1.00 346.84 297 GLU B O 1
ATOM 5863 N N . HIS B 1 306 ? 253.903 200.529 183.042 1.00 331.89 298 HIS B N 1
ATOM 5864 C CA . HIS B 1 306 ? 254.296 201.852 182.582 1.00 312.25 298 HIS B CA 1
ATOM 5865 C C . HIS B 1 306 ? 253.479 202.928 183.298 1.00 294.72 298 HIS B C 1
ATOM 5866 O O . HIS B 1 306 ? 252.580 202.645 184.097 1.00 296.14 298 HIS B O 1
ATOM 5868 N N . LYS B 1 307 ? 253.810 204.189 183.008 1.00 282.08 299 LYS B N 1
ATOM 5869 C CA . LYS B 1 307 ? 253.101 205.310 183.617 1.00 261.95 299 LYS B CA 1
ATOM 5870 C C . LYS B 1 307 ? 251.613 205.259 183.288 1.00 250.39 299 LYS B C 1
ATOM 5871 O O . LYS B 1 307 ? 250.765 205.292 184.187 1.00 237.46 299 LYS B O 1
ATOM 5873 N N . PHE B 1 308 ? 251.286 205.156 181.999 1.00 253.12 300 PHE B N 1
ATOM 5874 C CA . PHE B 1 308 ? 249.915 205.061 181.507 1.00 239.05 300 PHE B CA 1
ATOM 5875 C C . PHE B 1 308 ? 248.988 206.095 182.136 1.00 225.82 300 PHE B C 1
ATOM 5876 O O . PHE B 1 308 ? 249.069 207.285 181.815 1.00 218.61 300 PHE B O 1
ATOM 5878 N N . ASN B 1 309 ? 248.110 205.655 183.032 1.00 216.24 301 ASN B N 1
ATOM 5879 C CA . ASN B 1 309 ? 247.128 206.537 183.657 1.00 205.97 301 ASN B CA 1
ATOM 5880 C C . ASN B 1 309 ? 247.060 206.286 185.160 1.00 191.44 301 ASN B C 1
ATOM 5881 O O . ASN B 1 309 ? 245.983 206.145 185.741 1.00 187.23 301 ASN B O 1
ATOM 5883 N N . ASN B 1 310 ? 248.219 206.214 185.808 1.00 181.85 302 ASN B N 1
ATOM 5884 C CA . ASN B 1 310 ? 248.239 206.036 187.253 1.00 163.96 302 ASN B CA 1
ATOM 5885 C C . ASN B 1 310 ? 247.624 207.250 187.944 1.00 153.32 302 ASN B C 1
ATOM 5886 O O . ASN B 1 310 ? 247.658 208.371 187.430 1.00 152.40 302 ASN B O 1
ATOM 5891 N N . ALA B 1 311 ? 247.052 207.006 189.126 1.00 143.99 303 ALA B N 1
ATOM 5892 C CA . ALA B 1 311 ? 246.284 208.030 189.830 1.00 137.46 303 ALA B CA 1
ATOM 5893 C C . ALA B 1 311 ? 247.096 209.289 190.108 1.00 135.48 303 ALA B C 1
ATOM 5894 O O . ALA B 1 311 ? 246.539 210.396 190.120 1.00 135.28 303 ALA B O 1
ATOM 5896 N N . VAL B 1 312 ? 248.409 209.151 190.301 1.00 134.21 304 VAL B N 1
ATOM 5897 C CA . VAL B 1 312 ? 249.239 210.320 190.582 1.00 135.15 304 VAL B CA 1
ATOM 5898 C C . VAL B 1 312 ? 249.248 211.275 189.397 1.00 136.20 304 VAL B C 1
ATOM 5899 O O . VAL B 1 312 ? 249.147 212.496 189.569 1.00 131.29 304 VAL B O 1
ATOM 5903 N N . SER B 1 313 ? 249.373 210.749 188.178 1.00 137.25 305 SER B N 1
ATOM 5904 C CA . SER B 1 313 ? 249.426 211.647 187.032 1.00 132.69 305 SER B CA 1
ATOM 5905 C C . SER B 1 313 ? 248.051 212.212 186.707 1.00 123.06 305 SER B C 1
ATOM 5906 O O . SER B 1 313 ? 247.942 213.380 186.307 1.00 123.66 305 SER B O 1
ATOM 5909 N N . LEU B 1 314 ? 246.989 211.461 187.013 1.00 117.17 306 LEU B N 1
ATOM 5910 C CA . LEU B 1 314 ? 245.645 211.956 186.743 1.00 112.02 306 LEU B CA 1
ATOM 5911 C C . LEU B 1 314 ? 245.307 213.102 187.678 1.00 113.54 306 LEU B C 1
ATOM 5912 O O . LEU B 1 314 ? 244.740 214.117 187.247 1.00 115.04 306 LEU B O 1
ATOM 5917 N N . TYR B 1 315 ? 245.690 212.981 188.950 1.00 111.82 307 TYR B N 1
ATOM 5918 C CA . TYR B 1 315 ? 245.280 213.982 189.923 1.00 109.61 307 TYR B CA 1
ATOM 5919 C C . TYR B 1 315 ? 245.916 215.313 189.561 1.00 113.18 307 TYR B C 1
ATOM 5920 O O . TYR B 1 315 ? 245.234 216.343 189.460 1.00 113.19 307 TYR B O 1
ATOM 5929 N N . ASP B 1 316 ? 247.234 215.301 189.352 1.00 111.54 308 ASP B N 1
ATOM 5930 C CA . ASP B 1 316 ? 247.944 216.542 189.102 1.00 112.51 308 ASP B CA 1
ATOM 5931 C C . ASP B 1 316 ? 247.563 217.119 187.747 1.00 112.77 308 ASP B C 1
ATOM 5932 O O . ASP B 1 316 ? 247.489 218.343 187.605 1.00 113.43 308 ASP B O 1
ATOM 5934 N N . SER B 1 317 ? 247.305 216.271 186.741 1.00 108.50 309 SER B N 1
ATOM 5935 C CA . SER B 1 317 ? 246.909 216.809 185.445 1.00 103.56 309 SER B CA 1
ATOM 5936 C C . SER B 1 317 ? 245.557 217.506 185.528 1.00 101.95 309 SER B C 1
ATOM 5937 O O . SER B 1 317 ? 245.380 218.600 184.975 1.00 106.95 309 SER B O 1
ATOM 5940 N N . VAL B 1 318 ? 244.608 216.922 186.268 1.00 98.06 310 VAL B N 1
ATOM 5941 C CA . VAL B 1 318 ? 243.305 217.561 186.429 1.00 96.93 310 VAL B CA 1
ATOM 5942 C C . VAL B 1 318 ? 243.443 218.872 187.192 1.00 103.14 310 VAL B C 1
ATOM 5943 O O . VAL B 1 318 ? 242.847 219.895 186.818 1.00 103.24 310 VAL B O 1
ATOM 5947 N N . ILE B 1 319 ? 244.231 218.867 188.269 1.00 105.67 311 ILE B N 1
ATOM 5948 C CA . ILE B 1 319 ? 244.373 220.079 189.068 1.00 99.90 311 ILE B CA 1
ATOM 5949 C C . ILE B 1 319 ? 245.014 221.182 188.238 1.00 103.31 311 ILE B C 1
ATOM 5950 O O . ILE B 1 319 ? 244.573 222.338 188.270 1.00 103.04 311 ILE B O 1
ATOM 5955 N N . ASN B 1 320 ? 246.073 220.851 187.493 1.00 106.69 312 ASN B N 1
ATOM 5956 C CA . ASN B 1 320 ? 246.732 221.863 186.680 1.00 109.04 312 ASN B CA 1
ATOM 5957 C C . ASN B 1 320 ? 245.815 222.380 185.582 1.00 112.68 312 ASN B C 1
ATOM 5958 O O . ASN B 1 320 ? 245.874 223.564 185.235 1.00 117.90 312 ASN B O 1
ATOM 5963 N N . THR B 1 321 ? 244.946 221.522 185.037 1.00 109.28 313 THR B N 1
ATOM 5964 C CA . THR B 1 321 ? 243.997 221.994 184.033 1.00 100.43 313 THR B CA 1
ATOM 5965 C C . THR B 1 321 ? 243.026 223.002 184.632 1.00 98.76 313 THR B C 1
ATOM 5966 O O . THR B 1 321 ? 242.761 224.058 184.039 1.00 103.71 313 THR B O 1
ATOM 5970 N N . ILE B 1 322 ? 242.514 222.709 185.829 1.00 103.37 314 ILE B N 1
ATOM 5971 C CA . ILE B 1 322 ? 241.583 223.639 186.460 1.00 109.01 314 ILE B CA 1
ATOM 5972 C C . ILE B 1 322 ? 242.292 224.944 186.793 1.00 113.03 314 ILE B C 1
ATOM 5973 O O . ILE B 1 322 ? 241.722 226.031 186.649 1.00 113.66 314 ILE B O 1
ATOM 5978 N N . LEU B 1 323 ? 243.546 224.858 187.241 1.00 112.59 315 LEU B N 1
ATOM 5979 C CA . LEU B 1 323 ? 244.296 226.065 187.569 1.00 111.44 315 LEU B CA 1
ATOM 5980 C C . LEU B 1 323 ? 244.543 226.908 186.326 1.00 117.01 315 LEU B C 1
ATOM 5981 O O . LEU B 1 323 ? 244.489 228.142 186.380 1.00 122.18 315 LEU B O 1
ATOM 5986 N N . LYS B 1 324 ? 244.829 226.256 185.197 1.00 116.54 316 LYS B N 1
ATOM 5987 C CA . LYS B 1 324 ? 245.029 226.976 183.944 1.00 114.76 316 LYS B CA 1
ATOM 5988 C C . LYS B 1 324 ? 243.750 227.668 183.495 1.00 115.06 316 LYS B C 1
ATOM 5989 O O . LYS B 1 324 ? 243.794 228.788 182.973 1.00 111.95 316 LYS B O 1
ATOM 5995 N N . PHE B 1 325 ? 242.600 227.017 183.684 1.00 114.93 317 PHE B N 1
ATOM 5996 C CA . PHE B 1 325 ? 241.341 227.643 183.289 1.00 111.41 317 PHE B CA 1
ATOM 5997 C C . PHE B 1 325 ? 241.074 228.917 184.083 1.00 118.10 317 PHE B C 1
ATOM 5998 O O . PHE B 1 325 ? 240.609 229.916 183.524 1.00 120.63 317 PHE B O 1
ATOM 6006 N N . LEU B 1 326 ? 241.360 228.907 185.382 1.00 121.02 318 LEU B N 1
ATOM 6007 C CA . LEU B 1 326 ? 241.121 230.066 186.244 1.00 124.42 318 LEU B CA 1
ATOM 6008 C C . LEU B 1 326 ? 242.438 230.582 186.804 1.00 131.61 318 LEU B C 1
ATOM 6009 O O . LEU B 1 326 ? 242.934 230.057 187.816 1.00 136.40 318 LEU B O 1
ATOM 6014 N N . PRO B 1 327 ? 243.039 231.606 186.194 1.00 135.29 319 PRO B N 1
ATOM 6015 C CA . PRO B 1 327 ? 244.337 232.102 186.666 1.00 139.91 319 PRO B CA 1
ATOM 6016 C C . PRO B 1 327 ? 244.266 233.060 187.845 1.00 143.52 319 PRO B C 1
ATOM 6017 O O . PRO B 1 327 ? 245.319 233.521 188.299 1.00 147.70 319 PRO B O 1
ATOM 6021 N N . GLU B 1 328 ? 243.079 233.381 188.362 1.00 138.62 320 GLU B N 1
ATOM 6022 C CA . GLU B 1 328 ? 242.994 234.281 189.506 1.00 136.78 320 GLU B CA 1
ATOM 6023 C C . GLU B 1 328 ? 243.341 233.601 190.823 1.00 140.43 320 GLU B C 1
ATOM 6024 O O . GLU B 1 328 ? 243.479 234.291 191.838 1.00 143.82 320 GLU B O 1
ATOM 6030 N N . PHE B 1 329 ? 243.483 232.282 190.833 1.00 141.05 321 PHE B N 1
ATOM 6031 C CA . PHE B 1 329 ? 243.837 231.536 192.029 1.00 140.64 321 PHE B CA 1
ATOM 6032 C C . PHE B 1 329 ? 245.312 231.152 191.992 1.00 142.88 321 PHE B C 1
ATOM 6033 O O . PHE B 1 329 ? 245.982 231.244 190.962 1.00 145.21 321 PHE B O 1
ATOM 6041 N N . GLN B 1 330 ? 245.818 230.719 193.144 1.00 141.51 322 GLN B N 1
ATOM 6042 C CA . GLN B 1 330 ? 247.218 230.347 193.286 1.00 138.17 322 GLN B CA 1
ATOM 6043 C C . GLN B 1 330 ? 247.395 228.847 193.445 1.00 131.36 322 GLN B C 1
ATOM 6044 O O . GLN B 1 330 ? 248.166 228.234 192.700 1.00 129.02 322 GLN B O 1
ATOM 6050 N N . TRP B 1 331 ? 246.701 228.233 194.400 1.00 129.17 323 TRP B N 1
ATOM 6051 C CA . TRP B 1 331 ? 246.787 226.791 194.564 1.00 121.10 323 TRP B CA 1
ATOM 6052 C C . TRP B 1 331 ? 245.507 226.282 195.209 1.00 119.85 323 TRP B C 1
ATOM 6053 O O . TRP B 1 331 ? 244.751 227.033 195.840 1.00 124.88 323 TRP B O 1
ATOM 6064 N N . ILE B 1 332 ? 245.286 224.981 195.034 1.00 111.78 324 ILE B N 1
ATOM 6065 C CA . ILE B 1 332 ? 244.161 224.248 195.597 1.00 111.64 324 ILE B CA 1
ATOM 6066 C C . ILE B 1 332 ? 244.715 223.004 196.272 1.00 112.14 324 ILE B C 1
ATOM 6067 O O . ILE B 1 332 ? 245.522 222.283 195.675 1.00 114.65 324 ILE B O 1
ATOM 6072 N N . LYS B 1 333 ? 244.293 222.749 197.508 1.00 112.04 325 LYS B N 1
ATOM 6073 C CA . LYS B 1 333 ? 244.809 221.583 198.214 1.00 111.60 325 LYS B CA 1
ATOM 6074 C C . LYS B 1 333 ? 243.786 221.084 199.220 1.00 111.72 325 LYS B C 1
ATOM 6075 O O . LYS B 1 333 ? 242.867 221.801 199.610 1.00 112.28 325 LYS B O 1
ATOM 6081 N N . LEU B 1 334 ? 243.943 219.827 199.622 1.00 109.28 326 LEU B N 1
ATOM 6082 C CA . LEU B 1 334 ? 243.075 219.210 200.615 1.00 106.08 326 LEU B CA 1
ATOM 6083 C C . LEU B 1 334 ? 243.830 219.116 201.932 1.00 107.46 326 LEU B C 1
ATOM 6084 O O . LEU B 1 334 ? 244.938 218.572 201.978 1.00 107.39 326 LEU B O 1
ATOM 6089 N N . VAL B 1 335 ? 243.232 219.642 202.999 1.00 107.69 327 VAL B N 1
ATOM 6090 C CA . VAL B 1 335 ? 243.889 219.765 204.292 1.00 106.73 327 VAL B CA 1
ATOM 6091 C C . VAL B 1 335 ? 243.107 218.962 205.320 1.00 110.71 327 VAL B C 1
ATOM 6092 O O . VAL B 1 335 ? 241.888 219.135 205.456 1.00 112.92 327 VAL B O 1
ATOM 6096 N N . TYR B 1 336 ? 243.814 218.089 206.036 1.00 110.67 328 TYR B N 1
ATOM 6097 C CA . TYR B 1 336 ? 243.257 217.298 207.127 1.00 105.30 328 TYR B CA 1
ATOM 6098 C C . TYR B 1 336 ? 243.610 217.999 208.433 1.00 115.33 328 TYR B C 1
ATOM 6099 O O . TYR B 1 336 ? 244.760 217.947 208.879 1.00 114.02 328 TYR B O 1
ATOM 6108 N N . GLY B 1 337 ? 242.626 218.646 209.045 1.00 126.47 329 GLY B N 1
ATOM 6109 C CA . GLY B 1 337 ? 242.839 219.349 210.290 1.00 126.97 329 GLY B CA 1
ATOM 6110 C C . GLY B 1 337 ? 242.810 218.421 211.488 1.00 132.75 329 GLY B C 1
ATOM 6111 O O . GLY B 1 337 ? 242.787 217.195 211.375 1.00 132.06 329 GLY B O 1
ATOM 6112 N N . ASP B 1 338 ? 242.815 219.038 212.671 1.00 134.20 330 ASP B N 1
ATOM 6113 C CA . ASP B 1 338 ? 242.836 218.264 213.907 1.00 133.71 330 ASP B CA 1
ATOM 6114 C C . ASP B 1 338 ? 241.499 217.584 214.165 1.00 134.08 330 ASP B C 1
ATOM 6115 O O . ASP B 1 338 ? 241.451 216.552 214.842 1.00 135.84 330 ASP B O 1
ATOM 6117 N N . ASP B 1 339 ? 240.409 218.146 213.644 1.00 128.63 331 ASP B N 1
ATOM 6118 C CA . ASP B 1 339 ? 239.082 217.602 213.889 1.00 124.96 331 ASP B CA 1
ATOM 6119 C C . ASP B 1 339 ? 238.204 217.552 212.647 1.00 128.80 331 ASP B C 1
ATOM 6120 O O . ASP B 1 339 ? 237.035 217.172 212.762 1.00 127.47 331 ASP B O 1
ATOM 6122 N N . ASP B 1 340 ? 238.716 217.920 211.478 1.00 128.73 332 ASP B N 1
ATOM 6123 C CA . ASP B 1 340 ? 237.928 217.932 210.252 1.00 124.50 332 ASP B CA 1
ATOM 6124 C C . ASP B 1 340 ? 238.885 217.935 209.064 1.00 123.46 332 ASP B C 1
ATOM 6125 O O . ASP B 1 340 ? 240.097 217.756 209.223 1.00 127.11 332 ASP B O 1
ATOM 6130 N N . TYR B 1 341 ? 238.337 218.142 207.869 1.00 120.42 333 TYR B N 1
ATOM 6131 C CA . TYR B 1 341 ? 239.149 218.280 206.669 1.00 118.42 333 TYR B CA 1
ATOM 6132 C C . TYR B 1 341 ? 238.362 219.070 205.637 1.00 115.92 333 TYR B C 1
ATOM 6133 O O . TYR B 1 341 ? 237.133 218.990 205.583 1.00 116.76 333 TYR B O 1
ATOM 6142 N N . LYS B 1 342 ? 239.084 219.827 204.817 1.00 116.50 334 LYS B N 1
ATOM 6143 C CA . LYS B 1 342 ? 238.428 220.692 203.844 1.00 112.75 334 LYS B CA 1
ATOM 6144 C C . LYS B 1 342 ? 239.397 221.036 202.722 1.00 117.17 334 LYS B C 1
ATOM 6145 O O . LYS B 1 342 ? 240.610 220.855 202.840 1.00 121.45 334 LYS B O 1
ATOM 6151 N N . ILE B 1 343 ? 238.840 221.553 201.630 1.00 113.57 335 ILE B N 1
ATOM 6152 C CA . ILE B 1 343 ? 239.615 221.954 200.462 1.00 112.21 335 ILE B CA 1
ATOM 6153 C C . ILE B 1 343 ? 239.827 223.460 200.510 1.00 116.76 335 ILE B C 1
ATOM 6154 O O . ILE B 1 343 ? 238.875 224.227 200.695 1.00 123.48 335 ILE B O 1
ATOM 6159 N N . ILE B 1 344 ? 241.075 223.880 200.332 1.00 114.71 336 ILE B N 1
ATOM 6160 C CA . ILE B 1 344 ? 241.503 225.259 200.513 1.00 117.44 336 ILE B CA 1
ATOM 6161 C C . ILE B 1 344 ? 241.998 225.779 199.173 1.00 124.12 336 ILE B C 1
ATOM 6162 O O . ILE B 1 344 ? 242.764 225.096 198.479 1.00 126.14 336 ILE B O 1
ATOM 6167 N N . LEU B 1 345 ? 241.558 226.983 198.816 1.00 126.05 337 LEU B N 1
ATOM 6168 C CA . LEU B 1 345 ? 242.000 227.682 197.618 1.00 124.24 337 LEU B CA 1
ATOM 6169 C C . LEU B 1 345 ? 242.623 229.004 198.031 1.00 130.02 337 LEU B C 1
ATOM 6170 O O . LEU B 1 345 ? 242.100 229.692 198.911 1.00 135.59 337 LEU B O 1
ATOM 6175 N N . LYS B 1 346 ? 243.733 229.371 197.403 1.00 132.82 338 LYS B N 1
ATOM 6176 C CA . LYS B 1 346 ? 244.394 230.630 197.733 1.00 139.88 338 LYS B CA 1
ATOM 6177 C C . LYS B 1 346 ? 244.257 231.592 196.562 1.00 146.01 338 LYS B C 1
ATOM 6178 O O . LYS B 1 346 ? 244.661 231.271 195.439 1.00 145.80 338 LYS B O 1
ATOM 6184 N N . LYS B 1 347 ? 243.684 232.767 196.826 1.00 154.43 339 LYS B N 1
ATOM 6185 C CA . LYS B 1 347 ? 243.619 233.837 195.838 1.00 156.87 339 LYS B CA 1
ATOM 6186 C C . LYS B 1 347 ? 244.112 235.136 196.454 1.00 166.24 339 LYS B C 1
ATOM 6187 O O . LYS B 1 347 ? 243.652 235.532 197.532 1.00 168.56 339 LYS B O 1
ATOM 6193 N N . GLY B 1 348 ? 245.069 235.778 195.786 1.00 170.24 340 GLY B N 1
ATOM 6194 C CA . GLY B 1 348 ? 245.703 236.946 196.357 1.00 179.68 340 GLY B CA 1
ATOM 6195 C C . GLY B 1 348 ? 246.470 236.556 197.598 1.00 180.66 340 GLY B C 1
ATOM 6196 O O . GLY B 1 348 ? 247.524 235.918 197.527 1.00 173.95 340 GLY B O 1
ATOM 6197 N N . GLU B 1 349 ? 245.931 236.941 198.751 1.00 181.81 341 GLU B N 1
ATOM 6198 C CA . GLU B 1 349 ? 246.487 236.577 200.045 1.00 179.17 341 GLU B CA 1
ATOM 6199 C C . GLU B 1 349 ? 245.380 236.079 200.962 1.00 178.19 341 GLU B C 1
ATOM 6200 O O . GLU B 1 349 ? 245.450 236.246 202.182 1.00 179.30 341 GLU B O 1
ATOM 6202 N N . VAL B 1 350 ? 244.348 235.467 200.383 1.00 175.04 342 VAL B N 1
ATOM 6203 C CA . VAL B 1 350 ? 243.189 234.996 201.129 1.00 166.55 342 VAL B CA 1
ATOM 6204 C C . VAL B 1 350 ? 243.004 233.509 200.865 1.00 162.90 342 VAL B C 1
ATOM 6205 O O . VAL B 1 350 ? 243.145 233.044 199.726 1.00 164.01 342 VAL B O 1
ATOM 6209 N N . GLU B 1 351 ? 242.683 232.770 201.924 1.00 155.99 343 GLU B N 1
ATOM 6210 C CA . GLU B 1 351 ? 242.369 231.351 201.841 1.00 150.13 343 GLU B CA 1
ATOM 6211 C C . GLU B 1 351 ? 240.864 231.156 201.963 1.00 149.11 343 GLU B C 1
ATOM 6212 O O . GLU B 1 351 ? 240.244 231.647 202.912 1.00 147.12 343 GLU B O 1
ATOM 6214 N N . LEU B 1 352 ? 240.285 230.439 201.006 1.00 148.85 344 LEU B N 1
ATOM 6215 C CA . LEU B 1 352 ? 238.846 230.258 200.913 1.00 143.02 344 LEU B CA 1
ATOM 6216 C C . LEU B 1 352 ? 238.523 228.773 200.867 1.00 141.58 344 LEU B C 1
ATOM 6217 O O . LEU B 1 352 ? 239.363 227.940 200.512 1.00 140.96 344 LEU B O 1
ATOM 6222 N N . ASP B 1 353 ? 237.282 228.457 201.217 1.00 136.59 345 ASP B N 1
ATOM 6223 C CA . ASP B 1 353 ? 236.783 227.093 201.215 1.00 135.47 345 ASP B CA 1
ATOM 6224 C C . ASP B 1 353 ? 235.983 226.827 199.946 1.00 137.92 345 ASP B C 1
ATOM 6225 O O . ASP B 1 353 ? 235.441 227.745 199.327 1.00 143.01 345 ASP B O 1
ATOM 6230 N N . ILE B 1 354 ? 235.920 225.550 199.565 1.00 135.24 346 ILE B N 1
ATOM 6231 C CA . ILE B 1 354 ? 235.155 225.150 198.388 1.00 132.07 346 ILE B CA 1
ATOM 6232 C C . ILE B 1 354 ? 233.672 225.446 198.557 1.00 136.40 346 ILE B C 1
ATOM 6233 O O . ILE B 1 354 ? 232.952 225.619 197.566 1.00 139.91 346 ILE B O 1
ATOM 6238 N N . GLN B 1 355 ? 233.184 225.511 199.794 1.00 135.19 347 GLN B N 1
ATOM 6239 C CA . GLN B 1 355 ? 231.764 225.728 200.025 1.00 138.06 347 GLN B CA 1
ATOM 6240 C C . GLN B 1 355 ? 231.374 227.199 200.067 1.00 141.91 347 GLN B C 1
ATOM 6241 O O . GLN B 1 355 ? 230.180 227.503 200.145 1.00 140.99 347 GLN B O 1
ATOM 6247 N N . GLN B 1 356 ? 232.340 228.116 200.023 1.00 144.42 348 GLN B N 1
ATOM 6248 C CA . GLN B 1 356 ? 232.025 229.536 199.956 1.00 146.61 348 GLN B CA 1
ATOM 6249 C C . GLN B 1 356 ? 231.760 230.017 198.536 1.00 144.12 348 GLN B C 1
ATOM 6250 O O . GLN B 1 356 ? 231.385 231.179 198.354 1.00 146.70 348 GLN B O 1
ATOM 6256 N N . LEU B 1 357 ? 231.953 229.165 197.535 1.00 139.54 349 LEU B N 1
ATOM 6257 C CA . LEU B 1 357 ? 231.733 229.557 196.152 1.00 138.11 349 LEU B CA 1
ATOM 6258 C C . LEU B 1 357 ? 230.245 229.661 195.834 1.00 136.44 349 LEU B C 1
ATOM 6259 O O . LEU B 1 357 ? 229.407 228.985 196.434 1.00 135.45 349 LEU B O 1
ATOM 6264 N N . SER B 1 358 ? 229.925 230.528 194.876 1.00 133.98 350 SER B N 1
ATOM 6265 C CA . SER B 1 358 ? 228.552 230.738 194.445 1.00 129.67 350 SER B CA 1
ATOM 6266 C C . SER B 1 358 ? 228.120 229.608 193.511 1.00 131.32 350 SER B C 1
ATOM 6267 O O . SER B 1 358 ? 228.888 228.695 193.198 1.00 135.79 350 SER B O 1
ATOM 6270 N N . GLN B 1 359 ? 226.865 229.664 193.059 1.00 124.64 351 GLN B N 1
ATOM 6271 C CA . GLN B 1 359 ? 226.355 228.625 192.167 1.00 127.06 351 GLN B CA 1
ATOM 6272 C C . GLN B 1 359 ? 227.061 228.644 190.816 1.00 126.95 351 GLN B C 1
ATOM 6273 O O . GLN B 1 359 ? 227.344 227.584 190.240 1.00 128.91 351 GLN B O 1
ATOM 6279 N N . GLY B 1 360 ? 227.374 229.836 190.304 1.00 121.93 352 GLY B N 1
ATOM 6280 C CA . GLY B 1 360 ? 228.038 229.922 189.013 1.00 121.32 352 GLY B CA 1
ATOM 6281 C C . GLY B 1 360 ? 229.426 229.315 189.039 1.00 118.95 352 GLY B C 1
ATOM 6282 O O . GLY B 1 360 ? 229.824 228.598 188.112 1.00 120.81 352 GLY B O 1
ATOM 6283 N N . GLU B 1 361 ? 230.179 229.585 190.105 1.00 113.82 353 GLU B N 1
ATOM 6284 C CA . GLU B 1 361 ? 231.528 229.047 190.190 1.00 117.45 353 GLU B CA 1
ATOM 6285 C C . GLU B 1 361 ? 231.494 227.533 190.319 1.00 118.83 353 GLU B C 1
ATOM 6286 O O . GLU B 1 361 ? 232.332 226.839 189.737 1.00 123.79 353 GLU B O 1
ATOM 6292 N N . LYS B 1 362 ? 230.517 226.999 191.055 1.00 112.28 354 LYS B N 1
ATOM 6293 C CA . LYS B 1 362 ? 230.402 225.550 191.171 1.00 109.33 354 LYS B CA 1
ATOM 6294 C C . LYS B 1 362 ? 230.049 224.921 189.830 1.00 110.20 354 LYS B C 1
ATOM 6295 O O . LYS B 1 362 ? 230.572 223.854 189.474 1.00 114.32 354 LYS B O 1
ATOM 6301 N N . THR B 1 363 ? 229.171 225.578 189.064 1.00 105.71 355 THR B N 1
ATOM 6302 C CA . THR B 1 363 ? 228.803 225.053 187.753 1.00 103.42 355 THR B CA 1
ATOM 6303 C C . THR B 1 363 ? 230.005 225.024 186.819 1.00 107.77 355 THR B C 1
ATOM 6304 O O . THR B 1 363 ? 230.257 224.016 186.140 1.00 114.03 355 THR B O 1
ATOM 6308 N N . ILE B 1 364 ? 230.796 226.099 186.818 1.00 103.25 356 ILE B N 1
ATOM 6309 C CA . ILE B 1 364 ? 231.987 226.120 185.976 1.00 102.94 356 ILE B CA 1
ATOM 6310 C C . ILE B 1 364 ? 232.978 225.068 186.452 1.00 105.85 356 ILE B C 1
ATOM 6311 O O . ILE B 1 364 ? 233.633 224.393 185.644 1.00 112.06 356 ILE B O 1
ATOM 6316 N N . PHE B 1 365 ? 233.076 224.890 187.771 1.00 102.06 357 PHE B N 1
ATOM 6317 C CA . PHE B 1 365 ? 234.033 223.951 188.336 1.00 98.47 357 PHE B CA 1
ATOM 6318 C C . PHE B 1 365 ? 233.734 222.538 187.866 1.00 101.59 357 PHE B C 1
ATOM 6319 O O . PHE B 1 365 ? 234.620 221.835 187.367 1.00 105.42 357 PHE B O 1
ATOM 6327 N N . THR B 1 366 ? 232.462 222.136 187.931 1.00 102.15 358 THR B N 1
ATOM 6328 C CA . THR B 1 366 ? 232.151 220.763 187.555 1.00 104.20 358 THR B CA 1
ATOM 6329 C C . THR B 1 366 ? 232.177 220.578 186.045 1.00 102.99 358 THR B C 1
ATOM 6330 O O . THR B 1 366 ? 232.572 219.505 185.565 1.00 104.56 358 THR B O 1
ATOM 6334 N N . LEU B 1 367 ? 231.854 221.625 185.280 1.00 98.19 359 LEU B N 1
ATOM 6335 C CA . LEU B 1 367 ? 231.879 221.495 183.828 1.00 94.17 359 LEU B CA 1
ATOM 6336 C C . LEU B 1 367 ? 233.307 221.288 183.337 1.00 97.99 359 LEU B C 1
ATOM 6337 O O . LEU B 1 367 ? 233.596 220.335 182.592 1.00 98.36 359 LEU B O 1
ATOM 6342 N N . VAL B 1 368 ? 234.228 222.137 183.799 1.00 97.67 360 VAL B N 1
ATOM 6343 C CA . VAL B 1 368 ? 235.616 222.000 183.381 1.00 88.98 360 VAL B CA 1
ATOM 6344 C C . VAL B 1 368 ? 236.209 220.714 183.936 1.00 93.83 360 VAL B C 1
ATOM 6345 O O . VAL B 1 368 ? 237.017 220.056 183.270 1.00 99.54 360 VAL B O 1
ATOM 6349 N N . GLY B 1 369 ? 235.823 220.326 185.155 1.00 95.53 361 GLY B N 1
ATOM 6350 C CA . GLY B 1 369 ? 236.374 219.110 185.722 1.00 95.30 361 GLY B CA 1
ATOM 6351 C C . GLY B 1 369 ? 236.016 217.884 184.906 1.00 99.37 361 GLY B C 1
ATOM 6352 O O . GLY B 1 369 ? 236.877 217.053 184.606 1.00 101.47 361 GLY B O 1
ATOM 6353 N N . ASP B 1 370 ? 234.747 217.773 184.500 1.00 98.29 362 ASP B N 1
ATOM 6354 C CA . ASP B 1 370 ? 234.344 216.617 183.705 1.00 100.09 362 ASP B CA 1
ATOM 6355 C C . ASP B 1 370 ? 234.992 216.638 182.326 1.00 98.51 362 ASP B C 1
ATOM 6356 O O . ASP B 1 370 ? 235.441 215.593 181.826 1.00 101.57 362 ASP B O 1
ATOM 6361 N N . LEU B 1 371 ? 235.074 217.819 181.701 1.00 93.35 363 LEU B N 1
ATOM 6362 C CA . LEU B 1 371 ? 235.702 217.885 180.384 1.00 89.72 363 LEU B CA 1
ATOM 6363 C C . LEU B 1 371 ? 237.164 217.459 180.454 1.00 91.30 363 LEU B C 1
ATOM 6364 O O . LEU B 1 371 ? 237.632 216.662 179.626 1.00 94.31 363 LEU B O 1
ATOM 6369 N N . ALA B 1 372 ? 237.892 217.948 181.461 1.00 90.78 364 ALA B N 1
ATOM 6370 C CA . ALA B 1 372 ? 239.292 217.574 181.597 1.00 84.49 364 ALA B CA 1
ATOM 6371 C C . ALA B 1 372 ? 239.432 216.091 181.900 1.00 91.47 364 ALA B C 1
ATOM 6372 O O . ALA B 1 372 ? 240.331 215.432 181.370 1.00 97.83 364 ALA B O 1
ATOM 6374 N N . ARG B 1 373 ? 238.545 215.541 182.734 1.00 93.87 365 ARG B N 1
ATOM 6375 C CA . ARG B 1 373 ? 238.660 214.129 183.076 1.00 90.96 365 ARG B CA 1
ATOM 6376 C C . ARG B 1 373 ? 238.515 213.271 181.829 1.00 93.03 365 ARG B C 1
ATOM 6377 O O . ARG B 1 373 ? 239.310 212.345 181.598 1.00 91.48 365 ARG B O 1
ATOM 6385 N N . ARG B 1 374 ? 237.558 213.622 180.966 1.00 95.66 366 ARG B N 1
ATOM 6386 C CA . ARG B 1 374 ? 237.356 212.813 179.773 1.00 93.29 366 ARG B CA 1
ATOM 6387 C C . ARG B 1 374 ? 238.535 212.968 178.824 1.00 94.09 366 ARG B C 1
ATOM 6388 O O . ARG B 1 374 ? 239.001 211.981 178.233 1.00 96.49 366 ARG B O 1
ATOM 6396 N N . LEU B 1 375 ? 239.063 214.190 178.692 1.00 96.01 367 LEU B N 1
ATOM 6397 C CA . LEU B 1 375 ? 240.130 214.376 177.717 1.00 93.78 367 LEU B CA 1
ATOM 6398 C C . LEU B 1 375 ? 241.383 213.635 178.162 1.00 96.54 367 LEU B C 1
ATOM 6399 O O . LEU B 1 375 ? 242.089 213.050 177.334 1.00 99.04 367 LEU B O 1
ATOM 6404 N N . ILE B 1 376 ? 241.682 213.655 179.466 1.00 98.10 368 ILE B N 1
ATOM 6405 C CA . ILE B 1 376 ? 242.863 212.942 179.949 1.00 93.88 368 ILE B CA 1
ATOM 6406 C C . ILE B 1 376 ? 242.685 211.446 179.743 1.00 98.26 368 ILE B C 1
ATOM 6407 O O . ILE B 1 376 ? 243.610 210.751 179.306 1.00 98.07 368 ILE B O 1
ATOM 6412 N N . LEU B 1 377 ? 241.494 210.920 180.053 1.00 100.43 369 LEU B N 1
ATOM 6413 C CA . LEU B 1 377 ? 241.310 209.479 179.929 1.00 95.54 369 LEU B CA 1
ATOM 6414 C C . LEU B 1 377 ? 241.237 209.004 178.484 1.00 101.47 369 LEU B C 1
ATOM 6415 O O . LEU B 1 377 ? 241.348 207.797 178.248 1.00 101.32 369 LEU B O 1
ATOM 6420 N N . LEU B 1 378 ? 241.045 209.901 177.516 1.00 106.27 370 LEU B N 1
ATOM 6421 C CA . LEU B 1 378 ? 240.912 209.470 176.128 1.00 103.61 370 LEU B CA 1
ATOM 6422 C C . LEU B 1 378 ? 242.214 209.535 175.327 1.00 106.12 370 LEU B C 1
ATOM 6423 O O . LEU B 1 378 ? 242.275 208.946 174.246 1.00 110.96 370 LEU B O 1
ATOM 6428 N N . ASN B 1 379 ? 243.244 210.225 175.816 1.00 111.77 371 ASN B N 1
ATOM 6429 C CA . ASN B 1 379 ? 244.510 210.390 175.096 1.00 117.32 371 ASN B CA 1
ATOM 6430 C C . ASN B 1 379 ? 245.683 210.031 176.002 1.00 125.99 371 ASN B C 1
ATOM 6431 O O . ASN B 1 379 ? 246.427 210.904 176.463 1.00 132.93 371 ASN B O 1
ATOM 6436 N N . PRO B 1 380 ? 245.878 208.742 176.282 1.00 123.68 372 PRO B N 1
ATOM 6437 C CA . PRO B 1 380 ? 246.934 208.351 177.224 1.00 124.48 372 PRO B CA 1
ATOM 6438 C C . PRO B 1 380 ? 248.345 208.424 176.668 1.00 129.67 372 PRO B C 1
ATOM 6439 O O . PRO B 1 380 ? 249.310 208.262 177.434 1.00 139.26 372 PRO B O 1
ATOM 6443 N N . ASN B 1 381 ? 248.504 208.695 175.379 1.00 130.49 373 ASN B N 1
ATOM 6444 C CA . ASN B 1 381 ? 249.811 208.696 174.748 1.00 137.85 373 ASN B CA 1
ATOM 6445 C C . ASN B 1 381 ? 250.375 210.067 174.443 1.00 141.97 373 ASN B C 1
ATOM 6446 O O . ASN B 1 381 ? 251.600 210.216 174.416 1.00 145.95 373 ASN B O 1
ATOM 6451 N N . LEU B 1 382 ? 249.532 211.049 174.155 1.00 140.78 374 LEU B N 1
ATOM 6452 C CA . LEU B 1 382 ? 250.039 212.362 173.790 1.00 138.95 374 LEU B CA 1
ATOM 6453 C C . LEU B 1 382 ? 250.735 213.006 174.982 1.00 139.92 374 LEU B C 1
ATOM 6454 O O . LEU B 1 382 ? 250.350 212.805 176.138 1.00 139.31 374 LEU B O 1
ATOM 6459 N N . SER B 1 383 ? 251.782 213.776 174.689 1.00 140.08 375 SER B N 1
ATOM 6460 C CA . SER B 1 383 ? 252.490 214.484 175.748 1.00 138.16 375 SER B CA 1
ATOM 6461 C C . SER B 1 383 ? 251.600 215.525 176.407 1.00 135.64 375 SER B C 1
ATOM 6462 O O . SER B 1 383 ? 251.632 215.685 177.629 1.00 134.38 375 SER B O 1
ATOM 6465 N N . ASN B 1 384 ? 250.799 216.239 175.625 1.00 132.11 376 ASN B N 1
ATOM 6466 C CA . ASN B 1 384 ? 249.838 217.196 176.170 1.00 124.80 376 ASN B CA 1
ATOM 6467 C C . ASN B 1 384 ? 248.443 216.705 175.821 1.00 121.84 376 ASN B C 1
ATOM 6468 O O . ASN B 1 384 ? 247.997 216.878 174.675 1.00 124.34 376 ASN B O 1
ATOM 6473 N N . PRO B 1 385 ? 247.718 216.083 176.757 1.00 116.82 377 PRO B N 1
ATOM 6474 C CA . PRO B 1 385 ? 246.423 215.474 176.403 1.00 116.64 377 PRO B CA 1
ATOM 6475 C C . PRO B 1 385 ? 245.343 216.480 176.041 1.00 116.66 377 PRO B C 1
ATOM 6476 O O . PRO B 1 385 ? 244.275 216.070 175.569 1.00 116.69 377 PRO B O 1
ATOM 6480 N N . LEU B 1 386 ? 245.578 217.774 176.243 1.00 114.16 378 LEU B N 1
ATOM 6481 C CA . LEU B 1 386 ? 244.596 218.802 175.927 1.00 108.82 378 LEU B CA 1
ATOM 6482 C C . LEU B 1 386 ? 244.559 219.155 174.446 1.00 110.89 378 LEU B C 1
ATOM 6483 O O . LEU B 1 386 ? 243.985 220.189 174.082 1.00 113.50 378 LEU B O 1
ATOM 6488 N N . LEU B 1 387 ? 245.152 218.333 173.589 1.00 107.80 379 LEU B N 1
ATOM 6489 C CA . LEU B 1 387 ? 245.195 218.576 172.154 1.00 108.31 379 LEU B CA 1
ATOM 6490 C C . LEU B 1 387 ? 244.484 217.470 171.385 1.00 113.54 379 LEU B C 1
ATOM 6491 O O . LEU B 1 387 ? 244.892 217.092 170.286 1.00 118.00 379 LEU B O 1
ATOM 6496 N N . GLY B 1 388 ? 243.408 216.938 171.955 1.00 109.87 380 GLY B N 1
ATOM 6497 C CA . GLY B 1 388 ? 242.619 215.925 171.291 1.00 106.59 380 GLY B CA 1
ATOM 6498 C C . GLY B 1 388 ? 241.639 216.537 170.309 1.00 112.04 380 GLY B C 1
ATOM 6499 O O . GLY B 1 388 ? 241.660 217.732 170.016 1.00 117.99 380 GLY B O 1
ATOM 6500 N N . TYR B 1 389 ? 240.758 215.686 169.792 1.00 113.19 381 TYR B N 1
ATOM 6501 C CA . TYR B 1 389 ? 239.747 216.106 168.836 1.00 115.41 381 TYR B CA 1
ATOM 6502 C C . TYR B 1 389 ? 238.383 215.606 169.284 1.00 111.90 381 TYR B C 1
ATOM 6503 O O . TYR B 1 389 ? 238.269 214.548 169.909 1.00 113.07 381 TYR B O 1
ATOM 6512 N N . GLY B 1 390 ? 237.348 216.370 168.959 1.00 102.30 382 GLY B N 1
ATOM 6513 C CA . GLY B 1 390 ? 236.006 215.976 169.328 1.00 100.93 382 GLY B CA 1
ATOM 6514 C C . GLY B 1 390 ? 235.017 217.103 169.106 1.00 103.91 382 GLY B C 1
ATOM 6515 O O . GLY B 1 390 ? 235.350 218.155 168.554 1.00 107.18 382 GLY B O 1
ATOM 6516 N N . ILE B 1 391 ? 233.791 216.857 169.564 1.00 99.34 383 ILE B N 1
ATOM 6517 C CA . ILE B 1 391 ? 232.691 217.805 169.438 1.00 97.08 383 ILE B CA 1
ATOM 6518 C C . ILE B 1 391 ? 231.930 217.858 170.756 1.00 94.17 383 ILE B C 1
ATOM 6519 O O . ILE B 1 391 ? 231.676 216.825 171.384 1.00 94.42 383 ILE B O 1
ATOM 6524 N N . VAL B 1 392 ? 231.578 219.071 171.178 1.00 88.14 384 VAL B N 1
ATOM 6525 C CA . VAL B 1 392 ? 230.895 219.321 172.442 1.00 85.82 384 VAL B CA 1
ATOM 6526 C C . VAL B 1 392 ? 229.665 220.169 172.155 1.00 90.93 384 VAL B C 1
ATOM 6527 O O . VAL B 1 392 ? 229.754 221.169 171.434 1.00 96.25 384 VAL B O 1
ATOM 6531 N N . LEU B 1 393 ? 228.526 219.777 172.724 1.00 88.15 385 LEU B N 1
ATOM 6532 C CA . LEU B 1 393 ? 227.266 220.492 172.569 1.00 85.85 385 LEU B CA 1
ATOM 6533 C C . LEU B 1 393 ? 226.810 221.030 173.917 1.00 87.84 385 LEU B C 1
ATOM 6534 O O . LEU B 1 393 ? 226.690 220.269 174.882 1.00 90.97 385 LEU B O 1
ATOM 6539 N N . ILE B 1 394 ? 226.551 222.335 173.981 1.00 88.62 386 ILE B N 1
ATOM 6540 C CA . ILE B 1 394 ? 226.126 222.994 175.210 1.00 91.57 386 ILE B CA 1
ATOM 6541 C C . ILE B 1 394 ? 224.823 223.740 174.953 1.00 98.89 386 ILE B C 1
ATOM 6542 O O . ILE B 1 394 ? 224.709 224.493 173.977 1.00 103.17 386 ILE B O 1
ATOM 6547 N N . ASP B 1 395 ? 223.854 223.545 175.842 1.00 96.82 387 ASP B N 1
ATOM 6548 C CA . ASP B 1 395 ? 222.533 224.150 175.740 1.00 101.84 387 ASP B CA 1
ATOM 6549 C C . ASP B 1 395 ? 222.361 225.143 176.881 1.00 110.68 387 ASP B C 1
ATOM 6550 O O . ASP B 1 395 ? 222.469 224.767 178.053 1.00 114.82 387 ASP B O 1
ATOM 6555 N N . GLU B 1 396 ? 222.088 226.402 176.535 1.00 111.58 388 GLU B N 1
ATOM 6556 C CA . GLU B 1 396 ? 221.844 227.469 177.506 1.00 107.93 388 GLU B CA 1
ATOM 6557 C C . GLU B 1 396 ? 223.038 227.622 178.454 1.00 112.34 388 GLU B C 1
ATOM 6558 O O . GLU B 1 396 ? 222.962 227.374 179.658 1.00 118.58 388 GLU B O 1
ATOM 6564 N N . ILE B 1 397 ? 224.158 228.033 177.856 1.00 107.16 389 ILE B N 1
ATOM 6565 C CA . ILE B 1 397 ? 225.409 228.172 178.589 1.00 104.41 389 ILE B CA 1
ATOM 6566 C C . ILE B 1 397 ? 225.318 229.226 179.686 1.00 116.20 389 ILE B C 1
ATOM 6567 O O . ILE B 1 397 ? 226.076 229.171 180.660 1.00 121.96 389 ILE B O 1
ATOM 6572 N N . ASP B 1 398 ? 224.391 230.179 179.568 1.00 117.11 390 ASP B N 1
ATOM 6573 C CA . ASP B 1 398 ? 224.313 231.316 180.477 1.00 113.25 390 ASP B CA 1
ATOM 6574 C C . ASP B 1 398 ? 223.423 231.055 181.687 1.00 115.62 390 ASP B C 1
ATOM 6575 O O . ASP B 1 398 ? 222.865 232.001 182.256 1.00 120.11 390 ASP B O 1
ATOM 6580 N N . LEU B 1 399 ? 223.280 229.801 182.105 1.00 113.47 391 LEU B N 1
ATOM 6581 C CA . LEU B 1 399 ? 222.439 229.476 183.247 1.00 110.40 391 LEU B CA 1
ATOM 6582 C C . LEU B 1 399 ? 223.189 229.735 184.549 1.00 113.53 391 LEU B C 1
ATOM 6583 O O . LEU B 1 399 ? 224.312 229.257 184.731 1.00 121.54 391 LEU B O 1
ATOM 6588 N N . HIS B 1 400 ? 222.559 230.488 185.453 1.00 110.36 392 HIS B N 1
ATOM 6589 C CA . HIS B 1 400 ? 223.094 230.752 186.792 1.00 110.57 392 HIS B CA 1
ATOM 6590 C C . HIS B 1 400 ? 224.466 231.423 186.734 1.00 108.51 392 HIS B C 1
ATOM 6591 O O . HIS B 1 400 ? 225.401 231.033 187.434 1.00 111.72 392 HIS B O 1
ATOM 6598 N N . LEU B 1 401 ? 224.583 232.451 185.899 1.00 102.71 393 LEU B N 1
ATOM 6599 C CA . LEU B 1 401 ? 225.841 233.165 185.729 1.00 98.74 393 LEU B CA 1
ATOM 6600 C C . LEU B 1 401 ? 225.617 234.660 185.895 1.00 103.18 393 LEU B C 1
ATOM 6601 O O . LEU B 1 401 ? 224.699 235.224 185.292 1.00 108.65 393 LEU B O 1
ATOM 6606 N N . HIS B 1 402 ? 226.457 235.294 186.708 1.00 100.83 394 HIS B N 1
ATOM 6607 C CA . HIS B 1 402 ? 226.423 236.739 186.842 1.00 96.69 394 HIS B CA 1
ATOM 6608 C C . HIS B 1 402 ? 226.883 237.388 185.537 1.00 97.74 394 HIS B C 1
ATOM 6609 O O . HIS B 1 402 ? 227.670 236.802 184.791 1.00 106.65 394 HIS B O 1
ATOM 6616 N N . PRO B 1 403 ? 226.397 238.595 185.232 1.00 92.60 395 PRO B N 1
ATOM 6617 C CA . PRO B 1 403 ? 226.807 239.247 183.979 1.00 95.18 395 PRO B CA 1
ATOM 6618 C C . PRO B 1 403 ? 228.309 239.427 183.834 1.00 103.61 395 PRO B C 1
ATOM 6619 O O . PRO B 1 403 ? 228.815 239.394 182.706 1.00 110.29 395 PRO B O 1
ATOM 6623 N N . GLN B 1 404 ? 229.042 239.619 184.931 1.00 102.17 396 GLN B N 1
ATOM 6624 C CA . GLN B 1 404 ? 230.489 239.762 184.817 1.00 104.03 396 GLN B CA 1
ATOM 6625 C C . GLN B 1 404 ? 231.161 238.446 184.448 1.00 107.13 396 GLN B C 1
ATOM 6626 O O . GLN B 1 404 ? 232.254 238.453 183.872 1.00 112.69 396 GLN B O 1
ATOM 6632 N N . TRP B 1 405 ? 230.537 237.313 184.774 1.00 105.03 397 TRP B N 1
ATOM 6633 C CA . TRP B 1 405 ? 231.066 236.022 184.347 1.00 102.03 397 TRP B CA 1
ATOM 6634 C C . TRP B 1 405 ? 230.777 235.737 182.881 1.00 98.84 397 TRP B C 1
ATOM 6635 O O . TRP B 1 405 ? 231.584 235.086 182.212 1.00 100.78 397 TRP B O 1
ATOM 6646 N N . GLN B 1 406 ? 229.641 236.211 182.368 1.00 93.17 398 GLN B N 1
ATOM 6647 C CA . GLN B 1 406 ? 229.239 235.892 181.005 1.00 93.02 398 GLN B CA 1
ATOM 6648 C C . GLN B 1 406 ? 230.161 236.499 179.959 1.00 101.40 398 GLN B C 1
ATOM 6649 O O . GLN B 1 406 ? 230.178 236.026 178.819 1.00 114.22 398 GLN B O 1
ATOM 6655 N N . GLN B 1 407 ? 230.924 237.525 180.313 1.00 98.33 399 GLN B N 1
ATOM 6656 C CA . GLN B 1 407 ? 231.741 238.253 179.354 1.00 104.38 399 GLN B CA 1
ATOM 6657 C C . GLN B 1 407 ? 233.137 237.670 179.171 1.00 111.80 399 GLN B C 1
ATOM 6658 O O . GLN B 1 407 ? 233.937 238.254 178.434 1.00 122.24 399 GLN B O 1
ATOM 6664 N N . THR B 1 408 ? 233.456 236.543 179.812 1.00 109.13 400 THR B N 1
ATOM 6665 C CA . THR B 1 408 ? 234.779 235.950 179.665 1.00 110.58 400 THR B CA 1
ATOM 6666 C C . THR B 1 408 ? 234.774 234.439 179.476 1.00 106.97 400 THR B C 1
ATOM 6667 O O . THR B 1 408 ? 235.852 233.856 179.332 1.00 108.58 400 THR B O 1
ATOM 6671 N N . ILE B 1 409 ? 233.612 233.787 179.474 1.00 102.12 401 ILE B N 1
ATOM 6672 C CA . ILE B 1 409 ? 233.573 232.329 179.432 1.00 100.73 401 ILE B CA 1
ATOM 6673 C C . ILE B 1 409 ? 234.011 231.806 178.067 1.00 100.39 401 ILE B C 1
ATOM 6674 O O . ILE B 1 409 ? 234.722 230.795 177.973 1.00 107.40 401 ILE B O 1
ATOM 6679 N N . ILE B 1 410 ? 233.616 232.490 176.991 1.00 95.36 402 ILE B N 1
ATOM 6680 C CA . ILE B 1 410 ? 233.885 231.986 175.647 1.00 94.95 402 ILE B CA 1
ATOM 6681 C C . ILE B 1 410 ? 235.380 231.973 175.359 1.00 98.54 402 ILE B C 1
ATOM 6682 O O . ILE B 1 410 ? 235.904 231.006 174.791 1.00 100.39 402 ILE B O 1
ATOM 6687 N N . GLU B 1 411 ? 236.090 233.040 175.729 1.00 98.43 403 GLU B N 1
ATOM 6688 C CA . GLU B 1 411 ? 237.515 233.101 175.421 1.00 99.44 403 GLU B CA 1
ATOM 6689 C C . GLU B 1 411 ? 238.271 232.005 176.157 1.00 103.71 403 GLU B C 1
ATOM 6690 O O . GLU B 1 411 ? 239.150 231.348 175.582 1.00 110.43 403 GLU B O 1
ATOM 6692 N N . ARG B 1 412 ? 237.894 231.743 177.409 1.00 98.83 404 ARG B N 1
ATOM 6693 C CA . ARG B 1 412 ? 238.584 230.711 178.170 1.00 96.74 404 ARG B CA 1
ATOM 6694 C C . ARG B 1 412 ? 238.279 229.337 177.597 1.00 100.14 404 ARG B C 1
ATOM 6695 O O . ARG B 1 412 ? 239.172 228.486 177.499 1.00 104.36 404 ARG B O 1
ATOM 6703 N N . LEU B 1 413 ? 237.025 229.109 177.197 1.00 100.99 405 LEU B N 1
ATOM 6704 C CA . LEU B 1 413 ? 236.670 227.806 176.650 1.00 98.93 405 LEU B CA 1
ATOM 6705 C C . LEU B 1 413 ? 237.416 227.556 175.349 1.00 101.48 405 LEU B C 1
ATOM 6706 O O . LEU B 1 413 ? 237.928 226.456 175.117 1.00 97.57 405 LEU B O 1
ATOM 6711 N N . THR B 1 414 ? 237.491 228.571 174.487 1.00 107.54 406 THR B N 1
ATOM 6712 C CA . THR B 1 414 ? 238.121 228.411 173.185 1.00 109.36 406 THR B CA 1
ATOM 6713 C C . THR B 1 414 ? 239.639 228.484 173.254 1.00 104.26 406 THR B C 1
ATOM 6714 O O . THR B 1 414 ? 240.300 228.208 172.247 1.00 103.95 406 THR B O 1
ATOM 6718 N N . SER B 1 415 ? 240.208 228.845 174.405 1.00 104.61 407 SER B N 1
ATOM 6719 C CA . SER B 1 415 ? 241.655 228.919 174.544 1.00 104.32 407 SER B CA 1
ATOM 6720 C C . SER B 1 415 ? 242.252 227.766 175.333 1.00 105.05 407 SER B C 1
ATOM 6721 O O . SER B 1 415 ? 243.403 227.403 175.087 1.00 107.83 407 SER B O 1
ATOM 6724 N N . THR B 1 416 ? 241.511 227.189 176.281 1.00 106.36 408 THR B N 1
ATOM 6725 C CA . THR B 1 416 ? 242.028 226.039 177.019 1.00 103.70 408 THR B CA 1
ATOM 6726 C C . THR B 1 416 ? 242.093 224.795 176.139 1.00 101.03 408 THR B C 1
ATOM 6727 O O . THR B 1 416 ? 243.104 224.083 176.130 1.00 99.92 408 THR B O 1
ATOM 6731 N N . PHE B 1 417 ? 241.028 224.518 175.385 1.00 99.55 409 PHE B N 1
ATOM 6732 C CA . PHE B 1 417 ? 240.986 223.398 174.447 1.00 95.16 409 PHE B CA 1
ATOM 6733 C C . PHE B 1 417 ? 240.896 223.947 173.031 1.00 101.83 409 PHE B C 1
ATOM 6734 O O . PHE B 1 417 ? 239.797 224.248 172.543 1.00 108.97 409 PHE B O 1
ATOM 6742 N N . PRO B 1 418 ? 242.016 224.094 172.326 1.00 98.29 410 PRO B N 1
ATOM 6743 C CA . PRO B 1 418 ? 242.004 224.741 171.009 1.00 101.84 410 PRO B CA 1
ATOM 6744 C C . PRO B 1 418 ? 241.767 223.821 169.821 1.00 103.56 410 PRO B C 1
ATOM 6745 O O . PRO B 1 418 ? 241.800 224.306 168.685 1.00 111.54 410 PRO B O 1
ATOM 6749 N N . ASN B 1 419 ? 241.530 222.526 170.029 1.00 99.55 411 ASN B N 1
ATOM 6750 C CA . ASN B 1 419 ? 241.366 221.595 168.919 1.00 101.46 411 ASN B CA 1
ATOM 6751 C C . ASN B 1 419 ? 240.053 220.829 169.018 1.00 101.83 411 ASN B C 1
ATOM 6752 O O . ASN B 1 419 ? 239.977 219.666 168.615 1.00 108.69 411 ASN B O 1
ATOM 6757 N N . VAL B 1 420 ? 239.011 221.464 169.544 1.00 98.38 412 VAL B N 1
ATOM 6758 C CA . VAL B 1 420 ? 237.706 220.835 169.701 1.00 99.82 412 VAL B CA 1
ATOM 6759 C C . VAL B 1 420 ? 236.668 221.703 169.007 1.00 104.73 412 VAL B C 1
ATOM 6760 O O . VAL B 1 420 ? 236.850 222.914 168.848 1.00 109.04 412 VAL B O 1
ATOM 6764 N N . GLN B 1 421 ? 235.573 221.076 168.587 1.00 101.98 413 GLN B N 1
ATOM 6765 C CA . GLN B 1 421 ? 234.492 221.765 167.894 1.00 97.66 413 GLN B CA 1
ATOM 6766 C C . GLN B 1 421 ? 233.326 221.959 168.854 1.00 95.45 413 GLN B C 1
ATOM 6767 O O . GLN B 1 421 ? 232.856 220.993 169.461 1.00 97.44 413 GLN B O 1
ATOM 6773 N N . PHE B 1 422 ? 232.853 223.196 168.973 1.00 89.96 414 PHE B N 1
ATOM 6774 C CA . PHE B 1 422 ? 231.817 223.557 169.929 1.00 86.67 414 PHE B CA 1
ATOM 6775 C C . PHE B 1 422 ? 230.536 223.962 169.215 1.00 96.38 414 PHE B C 1
ATOM 6776 O O . PHE B 1 422 ? 230.575 224.664 168.200 1.00 104.24 414 PHE B O 1
ATOM 6784 N N . VAL B 1 423 ? 229.402 223.513 169.749 1.00 95.47 415 VAL B N 1
ATOM 6785 C CA . VAL B 1 423 ? 228.080 223.929 169.294 1.00 89.39 415 VAL B CA 1
ATOM 6786 C C . VAL B 1 423 ? 227.306 224.373 170.527 1.00 90.53 415 VAL B C 1
ATOM 6787 O O . VAL B 1 423 ? 227.036 223.556 171.414 1.00 90.88 415 VAL B O 1
ATOM 6791 N N . ILE B 1 424 ? 226.927 225.648 170.574 1.00 87.13 416 ILE B N 1
ATOM 6792 C CA . ILE B 1 424 ? 226.395 226.262 171.785 1.00 85.40 416 ILE B CA 1
ATOM 6793 C C . ILE B 1 424 ? 225.110 227.008 171.458 1.00 95.72 416 ILE B C 1
ATOM 6794 O O . ILE B 1 424 ? 225.001 227.644 170.405 1.00 104.14 416 ILE B O 1
ATOM 6799 N N . THR B 1 425 ? 224.137 226.925 172.365 1.00 95.94 417 THR B N 1
ATOM 6800 C CA . THR B 1 425 ? 222.936 227.749 172.301 1.00 96.20 417 THR B CA 1
ATOM 6801 C C . THR B 1 425 ? 222.887 228.678 173.508 1.00 102.56 417 THR B C 1
ATOM 6802 O O . THR B 1 425 ? 223.372 228.335 174.589 1.00 109.68 417 THR B O 1
ATOM 6806 N N . THR B 1 426 ? 222.293 229.859 173.324 1.00 99.89 418 THR B N 1
ATOM 6807 C CA . THR B 1 426 ? 222.370 230.898 174.344 1.00 103.65 418 THR B CA 1
ATOM 6808 C C . THR B 1 426 ? 221.122 231.772 174.313 1.00 105.61 418 THR B C 1
ATOM 6809 O O . THR B 1 426 ? 220.313 231.714 173.384 1.00 103.96 418 THR B O 1
ATOM 6813 N N . HIS B 1 427 ? 220.981 232.593 175.358 1.00 114.36 419 HIS B N 1
ATOM 6814 C CA . HIS B 1 427 ? 219.852 233.505 175.519 1.00 119.48 419 HIS B CA 1
ATOM 6815 C C . HIS B 1 427 ? 220.273 234.931 175.859 1.00 119.08 419 HIS B C 1
ATOM 6816 O O . HIS B 1 427 ? 219.539 235.881 175.571 1.00 118.19 419 HIS B O 1
ATOM 6823 N N . SER B 1 428 ? 221.435 235.095 176.488 1.00 115.31 420 SER B N 1
ATOM 6824 C CA . SER B 1 428 ? 221.789 236.432 176.957 1.00 111.12 420 SER B CA 1
ATOM 6825 C C . SER B 1 428 ? 222.488 237.241 175.869 1.00 108.13 420 SER B C 1
ATOM 6826 O O . SER B 1 428 ? 223.297 236.697 175.113 1.00 108.12 420 SER B O 1
ATOM 6829 N N . PRO B 1 429 ? 222.183 238.539 175.787 1.00 108.07 421 PRO B N 1
ATOM 6830 C CA . PRO B 1 429 ? 222.888 239.402 174.828 1.00 108.92 421 PRO B CA 1
ATOM 6831 C C . PRO B 1 429 ? 224.317 239.722 175.226 1.00 107.58 421 PRO B C 1
ATOM 6832 O O . PRO B 1 429 ? 225.092 240.159 174.368 1.00 111.49 421 PRO B O 1
ATOM 6836 N N . GLN B 1 430 ? 224.694 239.530 176.493 1.00 102.71 422 GLN B N 1
ATOM 6837 C CA . GLN B 1 430 ? 226.065 239.822 176.899 1.00 100.16 422 GLN B CA 1
ATOM 6838 C C . GLN B 1 430 ? 227.045 238.817 176.313 1.00 103.85 422 GLN B C 1
ATOM 6839 O O . GLN B 1 430 ? 228.185 239.176 176.000 1.00 109.57 422 GLN B O 1
ATOM 6845 N N . VAL B 1 431 ? 226.627 237.559 176.167 1.00 100.74 423 VAL B N 1
ATOM 6846 C CA . VAL B 1 431 ? 227.492 236.552 175.563 1.00 96.04 423 VAL B CA 1
ATOM 6847 C C . VAL B 1 431 ? 227.725 236.866 174.091 1.00 98.69 423 VAL B C 1
ATOM 6848 O O . VAL B 1 431 ? 228.825 236.662 173.564 1.00 104.28 423 VAL B O 1
ATOM 6852 N N . LEU B 1 432 ? 226.700 237.383 173.409 1.00 95.11 424 LEU B N 1
ATOM 6853 C CA . LEU B 1 432 ? 226.791 237.609 171.970 1.00 94.68 424 LEU B CA 1
ATOM 6854 C C . LEU B 1 432 ? 227.873 238.618 171.614 1.00 100.74 424 LEU B C 1
ATOM 6855 O O . LEU B 1 432 ? 228.496 238.508 170.553 1.00 105.13 424 LEU B O 1
ATOM 6860 N N . SER B 1 433 ? 228.112 239.606 172.477 1.00 101.59 425 SER B N 1
ATOM 6861 C CA . SER B 1 433 ? 229.052 240.672 172.152 1.00 103.79 425 SER B CA 1
ATOM 6862 C C . SER B 1 433 ? 230.494 240.192 172.068 1.00 107.19 425 SER B C 1
ATOM 6863 O O . SER B 1 433 ? 231.346 240.942 171.582 1.00 115.75 425 SER B O 1
ATOM 6866 N N . THR B 1 434 ? 230.791 238.979 172.529 1.00 103.23 426 THR B N 1
ATOM 6867 C CA . THR B 1 434 ? 232.140 238.434 172.483 1.00 105.70 426 THR B CA 1
ATOM 6868 C C . THR B 1 434 ? 232.321 237.391 171.387 1.00 110.93 426 THR B C 1
ATOM 6869 O O . THR B 1 434 ? 233.358 236.722 171.351 1.00 112.55 426 THR B O 1
ATOM 6873 N N . VAL B 1 435 ? 231.347 237.237 170.495 1.00 112.76 427 VAL B N 1
ATOM 6874 C CA . VAL B 1 435 ? 231.380 236.220 169.450 1.00 110.55 427 VAL B CA 1
ATOM 6875 C C . VAL B 1 435 ? 231.404 236.913 168.096 1.00 118.70 427 VAL B C 1
ATOM 6876 O O . VAL B 1 435 ? 230.605 237.821 167.843 1.00 124.21 427 VAL B O 1
ATOM 6880 N N . SER B 1 436 ? 232.320 236.485 167.232 1.00 115.75 428 SER B N 1
ATOM 6881 C CA . SER B 1 436 ? 232.429 237.055 165.898 1.00 117.02 428 SER B CA 1
ATOM 6882 C C . SER B 1 436 ? 231.200 236.718 165.061 1.00 118.60 428 SER B C 1
ATOM 6883 O O . SER B 1 436 ? 230.548 235.690 165.258 1.00 118.43 428 SER B O 1
ATOM 6886 N N . SER B 1 437 ? 230.889 237.602 164.112 1.00 118.77 429 SER B N 1
ATOM 6887 C CA . SER B 1 437 ? 229.685 237.458 163.303 1.00 117.56 429 SER B CA 1
ATOM 6888 C C . SER B 1 437 ? 229.769 236.312 162.305 1.00 116.16 429 SER B C 1
ATOM 6889 O O . SER B 1 437 ? 228.755 235.984 161.681 1.00 115.63 429 SER B O 1
ATOM 6892 N N . ARG B 1 438 ? 230.943 235.703 162.133 1.00 117.30 430 ARG B N 1
ATOM 6893 C CA . ARG B 1 438 ? 231.063 234.594 161.194 1.00 115.85 430 ARG B CA 1
ATOM 6894 C C . ARG B 1 438 ? 230.359 233.344 161.707 1.00 115.14 430 ARG B C 1
ATOM 6895 O O . ARG B 1 438 ? 229.919 232.509 160.909 1.00 115.77 430 ARG B O 1
ATOM 6903 N N . SER B 1 439 ? 230.208 233.211 163.024 1.00 110.00 431 SER B N 1
ATOM 6904 C CA . SER B 1 439 ? 229.728 231.962 163.599 1.00 106.16 431 SER B CA 1
ATOM 6905 C C . SER B 1 439 ? 228.464 232.152 164.424 1.00 104.83 431 SER B C 1
ATOM 6906 O O . SER B 1 439 ? 228.367 231.631 165.539 1.00 108.19 431 SER B O 1
ATOM 6909 N N . VAL B 1 440 ? 227.491 232.888 163.895 1.00 105.27 432 VAL B N 1
ATOM 6910 C CA . VAL B 1 440 ? 226.217 233.109 164.570 1.00 103.89 432 VAL B CA 1
ATOM 6911 C C . VAL B 1 440 ? 225.094 232.917 163.561 1.00 107.10 432 VAL B C 1
ATOM 6912 O O . VAL B 1 440 ? 225.153 233.455 162.450 1.00 115.18 432 VAL B O 1
ATOM 6916 N N . ARG B 1 441 ? 224.079 232.149 163.945 1.00 105.70 433 ARG B N 1
ATOM 6917 C CA . ARG B 1 441 ? 222.914 231.889 163.112 1.00 106.36 433 ARG B CA 1
ATOM 6918 C C . ARG B 1 441 ? 221.658 232.281 163.875 1.00 110.84 433 ARG B C 1
ATOM 6919 O O . ARG B 1 441 ? 221.541 232.003 165.072 1.00 110.69 433 ARG B O 1
ATOM 6927 N N . ILE B 1 442 ? 220.713 232.916 163.186 1.00 113.45 434 ILE B N 1
ATOM 6928 C CA . ILE B 1 442 ? 219.491 233.415 163.807 1.00 107.44 434 ILE B CA 1
ATOM 6929 C C . ILE B 1 442 ? 218.312 232.668 163.205 1.00 113.90 434 ILE B C 1
ATOM 6930 O O . ILE B 1 442 ? 218.176 232.604 161.980 1.00 121.22 434 ILE B O 1
ATOM 6935 N N . LEU B 1 443 ? 217.457 232.117 164.061 1.00 113.39 435 LEU B N 1
ATOM 6936 C CA . LEU B 1 443 ? 216.286 231.374 163.619 1.00 116.38 435 LEU B CA 1
ATOM 6937 C C . LEU B 1 443 ? 215.051 232.262 163.639 1.00 124.02 435 LEU B C 1
ATOM 6938 O O . LEU B 1 443 ? 214.732 232.869 164.666 1.00 129.79 435 LEU B O 1
ATOM 6943 N N . GLN B 1 444 ? 214.357 232.328 162.510 1.00 130.87 436 GLN B N 1
ATOM 6944 C CA . GLN B 1 444 ? 213.126 233.088 162.377 1.00 136.26 436 GLN B CA 1
ATOM 6945 C C . GLN B 1 444 ? 212.022 232.162 161.878 1.00 147.56 436 GLN B C 1
ATOM 6946 O O . GLN B 1 444 ? 212.250 230.981 161.607 1.00 154.27 436 GLN B O 1
ATOM 6952 N N . GLU B 1 445 ? 210.847 232.740 161.643 1.00 151.64 437 GLU B N 1
ATOM 6953 C CA . GLU B 1 445 ? 209.679 231.995 161.187 1.00 161.02 437 GLU B CA 1
ATOM 6954 C C . GLU B 1 445 ? 208.950 232.824 160.144 1.00 174.63 437 GLU B C 1
ATOM 6955 O O . GLU B 1 445 ? 208.491 233.930 160.443 1.00 173.08 437 GLU B O 1
ATOM 6957 N N . VAL B 1 446 ? 208.844 232.297 158.923 1.00 185.27 438 VAL B N 1
ATOM 6958 C CA . VAL B 1 446 ? 208.124 232.974 157.855 1.00 190.81 438 VAL B CA 1
ATOM 6959 C C . VAL B 1 446 ? 207.189 231.978 157.186 1.00 196.24 438 VAL B C 1
ATOM 6960 O O . VAL B 1 446 ? 207.388 230.764 157.246 1.00 193.30 438 VAL B O 1
ATOM 6964 N N . GLU B 1 447 ? 206.166 232.511 156.526 1.00 200.61 439 GLU B N 1
ATOM 6965 C CA . GLU B 1 447 ? 205.171 231.700 155.839 1.00 206.41 439 GLU B CA 1
ATOM 6966 C C . GLU B 1 447 ? 205.320 231.891 154.337 1.00 213.72 439 GLU B C 1
ATOM 6967 O O . GLU B 1 447 ? 205.239 233.017 153.835 1.00 209.42 439 GLU B O 1
ATOM 6969 N N . VAL B 1 448 ? 205.535 230.785 153.631 1.00 221.53 440 VAL B N 1
ATOM 6970 C CA . VAL B 1 448 ? 205.707 230.769 152.185 1.00 225.14 440 VAL B CA 1
ATOM 6971 C C . VAL B 1 448 ? 204.723 229.766 151.602 1.00 231.29 440 VAL B C 1
ATOM 6972 O O . VAL B 1 448 ? 204.601 228.645 152.111 1.00 232.61 440 VAL B O 1
ATOM 6974 N N . ASP B 1 449 ? 203.979 230.195 150.580 1.00 233.53 441 ASP B N 1
ATOM 6975 C CA . ASP B 1 449 ? 202.991 229.348 149.912 1.00 235.55 441 ASP B CA 1
ATOM 6976 C C . ASP B 1 449 ? 201.960 228.818 150.904 1.00 237.30 441 ASP B C 1
ATOM 6977 O O . ASP B 1 449 ? 201.480 227.689 150.788 1.00 238.92 441 ASP B O 1
ATOM 6979 N N . GLY B 1 450 ? 201.617 229.641 151.890 1.00 235.54 442 GLY B N 1
ATOM 6980 C CA . GLY B 1 450 ? 200.627 229.253 152.868 1.00 235.10 442 GLY B CA 1
ATOM 6981 C C . GLY B 1 450 ? 201.114 228.295 153.930 1.00 234.65 442 GLY B C 1
ATOM 6982 O O . GLY B 1 450 ? 200.296 227.810 154.721 1.00 236.23 442 GLY B O 1
ATOM 6983 N N . VAL B 1 451 ? 202.412 228.003 153.982 1.00 230.67 443 VAL B N 1
ATOM 6984 C CA . VAL B 1 451 ? 202.968 227.082 154.967 1.00 224.05 443 VAL B CA 1
ATOM 6985 C C . VAL B 1 451 ? 204.006 227.827 155.793 1.00 219.09 443 VAL B C 1
ATOM 6986 O O . VAL B 1 451 ? 204.895 228.480 155.237 1.00 218.09 443 VAL B O 1
ATOM 6988 N N . ASN B 1 452 ? 203.886 227.732 157.115 1.00 214.41 444 ASN B N 1
ATOM 6989 C CA . ASN B 1 452 ? 204.801 228.398 158.032 1.00 206.22 444 ASN B CA 1
ATOM 6990 C C . ASN B 1 452 ? 205.994 227.496 158.320 1.00 202.42 444 ASN B C 1
ATOM 6991 O O . ASN B 1 452 ? 205.824 226.342 158.726 1.00 200.37 444 ASN B O 1
ATOM 6993 N N . ASP B 1 453 ? 207.199 228.023 158.110 1.00 195.85 445 ASP B N 1
ATOM 6994 C CA . ASP B 1 453 ? 208.416 227.261 158.332 1.00 183.74 445 ASP B CA 1
ATOM 6995 C C . ASP B 1 453 ? 209.504 228.187 158.858 1.00 174.61 445 ASP B C 1
ATOM 6996 O O . ASP B 1 453 ? 209.437 229.413 158.712 1.00 172.77 445 ASP B O 1
ATOM 6998 N N . LEU B 1 454 ? 210.515 227.575 159.467 1.00 168.40 446 LEU B N 1
ATOM 6999 C CA . LEU B 1 454 ? 211.618 228.304 160.070 1.00 158.70 446 LEU B CA 1
ATOM 7000 C C . LEU B 1 454 ? 212.693 228.589 159.032 1.00 151.22 446 LEU B C 1
ATOM 7001 O O . LEU B 1 454 ? 212.878 227.836 158.072 1.00 153.55 446 LEU B O 1
ATOM 7006 N N . ILE B 1 455 ? 213.407 229.693 159.238 1.00 146.17 447 ILE B N 1
ATOM 7007 C CA . ILE B 1 455 ? 214.484 230.105 158.348 1.00 142.93 447 ILE B CA 1
ATOM 7008 C C . ILE B 1 455 ? 215.687 230.515 159.187 1.00 142.26 447 ILE B C 1
ATOM 7009 O O . ILE B 1 455 ? 215.569 230.824 160.373 1.00 144.23 447 ILE B O 1
ATOM 7014 N N . VAL B 1 456 ? 216.861 230.504 158.558 1.00 136.85 448 VAL B N 1
ATOM 7015 C CA . VAL B 1 456 ? 218.116 230.823 159.228 1.00 130.07 448 VAL B CA 1
ATOM 7016 C C . VAL B 1 456 ? 218.753 232.015 158.529 1.00 131.01 448 VAL B C 1
ATOM 7017 O O . VAL B 1 456 ? 218.890 232.021 157.300 1.00 134.63 448 VAL B O 1
ATOM 7021 N N . SER B 1 457 ? 219.142 233.018 159.312 1.00 130.70 449 SER B N 1
ATOM 7022 C CA . SER B 1 457 ? 219.729 234.252 158.811 1.00 135.56 449 SER B CA 1
ATOM 7023 C C . SER B 1 457 ? 221.048 234.515 159.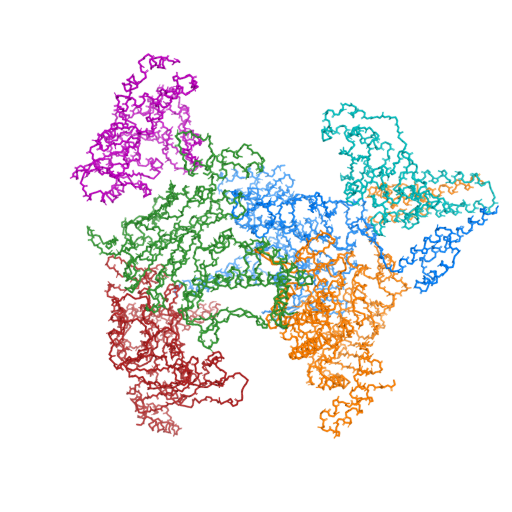529 1.00 135.39 449 SER B C 1
ATOM 7024 O O . SER B 1 457 ? 221.421 233.811 160.475 1.00 133.18 449 SER B O 1
ATOM 7027 N N . HIS B 1 458 ? 221.728 235.576 159.103 1.00 141.15 450 HIS B N 1
ATOM 7028 C CA . HIS B 1 458 ? 223.000 236.013 159.652 1.00 139.55 450 HIS B CA 1
ATOM 7029 C C . HIS B 1 458 ? 222.952 237.501 159.961 1.00 145.06 450 HIS B C 1
ATOM 7030 O O . HIS B 1 458 ? 222.225 238.253 159.306 1.00 149.48 450 HIS B O 1
ATOM 7037 N N . PRO B 1 459 ? 223.715 237.953 160.954 1.00 141.00 451 PRO B N 1
ATOM 7038 C CA . PRO B 1 459 ? 223.736 239.382 161.280 1.00 143.46 451 PRO B CA 1
ATOM 7039 C C . PRO B 1 459 ? 224.356 240.208 160.164 1.00 151.25 451 PRO B C 1
ATOM 7040 O O . PRO B 1 459 ? 225.145 239.725 159.350 1.00 151.22 451 PRO B O 1
ATOM 7044 N N . ASP B 1 460 ? 223.975 241.484 160.137 1.00 152.09 452 ASP B N 1
ATOM 7045 C CA . ASP B 1 460 ? 224.421 242.423 159.117 1.00 155.16 452 ASP B CA 1
ATOM 7046 C C . ASP B 1 460 ? 225.603 243.278 159.558 1.00 154.88 452 ASP B C 1
ATOM 7047 O O . ASP B 1 460 ? 226.017 244.165 158.807 1.00 159.42 452 ASP B O 1
ATOM 7049 N N . TYR B 1 461 ? 226.153 243.040 160.746 1.00 151.56 453 TYR B N 1
ATOM 7050 C CA . TYR B 1 461 ? 227.250 243.844 161.263 1.00 150.29 453 TYR B CA 1
ATOM 7051 C C . TYR B 1 461 ? 228.226 242.950 162.014 1.00 144.22 453 TYR B C 1
ATOM 7052 O O . TYR B 1 461 ? 227.976 241.762 162.234 1.00 142.81 453 TYR B O 1
ATOM 7061 N N . GLN B 1 462 ? 229.352 243.538 162.410 1.00 138.49 454 GLN B N 1
ATOM 7062 C CA . GLN B 1 462 ? 230.334 242.857 163.242 1.00 133.08 454 GLN B CA 1
ATOM 7063 C C . GLN B 1 462 ? 230.029 243.169 164.701 1.00 131.46 454 GLN B C 1
ATOM 7064 O O . GLN B 1 462 ? 230.057 244.334 165.110 1.00 131.78 454 GLN B O 1
ATOM 7070 N N . ILE B 1 463 ? 229.748 242.129 165.482 1.00 128.56 455 ILE B N 1
ATOM 7071 C CA . ILE B 1 463 ? 229.234 242.304 166.835 1.00 124.71 455 ILE B CA 1
ATOM 7072 C C . ILE B 1 463 ? 230.249 241.853 167.876 1.00 124.44 455 ILE B C 1
ATOM 7073 O O . ILE B 1 463 ? 229.876 241.417 168.970 1.00 125.78 455 ILE B O 1
ATOM 7078 N N . LYS B 1 464 ? 231.535 241.960 167.557 1.00 125.28 456 LYS B N 1
ATOM 7079 C CA . LYS B 1 464 ? 232.596 241.670 168.515 1.00 127.71 456 LYS B CA 1
ATOM 7080 C C . LYS B 1 464 ? 233.218 242.987 168.958 1.00 136.41 456 LYS B C 1
ATOM 7081 O O . LYS B 1 464 ? 233.928 243.638 168.185 1.00 142.29 456 LYS B O 1
ATOM 7087 N N . GLY B 1 465 ? 232.957 243.367 170.206 1.00 136.28 457 GLY B N 1
ATOM 7088 C CA . GLY B 1 465 ? 233.423 244.619 170.762 1.00 134.31 457 GLY B CA 1
ATOM 7089 C C . GLY B 1 465 ? 232.382 245.713 170.853 1.00 131.99 457 GLY B C 1
ATOM 7090 O O . GLY B 1 465 ? 232.716 246.824 171.280 1.00 134.75 457 GLY B O 1
ATOM 7091 N N . VAL B 1 466 ? 231.137 245.441 170.466 1.00 124.72 458 VAL B N 1
ATOM 7092 C CA . VAL B 1 466 ? 230.066 246.425 170.570 1.00 128.02 458 VAL B CA 1
ATOM 7093 C C . VAL B 1 466 ? 229.523 246.411 171.992 1.00 132.55 458 VAL B C 1
ATOM 7094 O O . VAL B 1 466 ? 229.844 245.515 172.780 1.00 132.66 458 VAL B O 1
ATOM 7098 N N . SER B 1 467 ? 228.702 247.399 172.334 1.00 133.75 459 SER B N 1
ATOM 7099 C CA . SER B 1 467 ? 228.165 247.506 173.684 1.00 133.15 459 SER B CA 1
ATOM 7100 C C . SER B 1 467 ? 227.056 246.474 173.882 1.00 137.29 459 SER B C 1
ATOM 7101 O O . SER B 1 467 ? 226.788 245.633 173.020 1.00 142.09 459 SER B O 1
ATOM 7104 N N . ASN B 1 468 ? 226.397 246.528 175.041 1.00 135.92 460 ASN B N 1
ATOM 7105 C CA . ASN B 1 468 ? 225.356 245.556 175.363 1.00 135.87 460 ASN B CA 1
ATOM 7106 C C . ASN B 1 468 ? 224.120 245.755 174.490 1.00 137.75 460 ASN B C 1
ATOM 7107 O O . ASN B 1 468 ? 223.617 244.805 173.868 1.00 138.52 460 ASN B O 1
ATOM 7112 N N . GLN B 1 469 ? 223.642 246.997 174.387 1.00 137.89 461 GLN B N 1
ATOM 7113 C CA . GLN B 1 469 ? 222.384 247.204 173.686 1.00 136.77 461 GLN B CA 1
ATOM 7114 C C . GLN B 1 469 ? 222.572 247.140 172.181 1.00 141.93 461 GLN B C 1
ATOM 7115 O O . GLN B 1 469 ? 221.632 246.780 171.466 1.00 147.89 461 GLN B O 1
ATOM 7121 N N . ASP B 1 470 ? 223.760 247.480 171.676 1.00 139.96 462 ASP B N 1
ATOM 7122 C CA . ASP B 1 470 ? 223.972 247.351 170.241 1.00 138.98 462 ASP B CA 1
ATOM 7123 C C . ASP B 1 470 ? 223.884 245.885 169.849 1.00 134.42 462 ASP B C 1
ATOM 7124 O O . ASP B 1 470 ? 223.267 245.531 168.835 1.00 138.36 462 ASP B O 1
ATOM 7129 N N . ALA B 1 471 ? 224.476 245.015 170.674 1.00 131.09 463 ALA B N 1
ATOM 7130 C CA . ALA B 1 471 ? 224.439 243.585 170.414 1.00 129.60 463 ALA B CA 1
ATOM 7131 C C . ALA B 1 471 ? 223.025 243.054 170.547 1.00 133.21 463 ALA B C 1
ATOM 7132 O O . ALA B 1 471 ? 222.634 242.145 169.808 1.00 136.35 463 ALA B O 1
ATOM 7134 N N . LEU B 1 472 ? 222.230 243.634 171.450 1.00 138.53 464 LEU B N 1
ATOM 7135 C CA . LEU B 1 472 ? 220.859 243.158 171.606 1.00 139.77 464 LEU B CA 1
ATOM 7136 C C . LEU B 1 472 ? 220.005 243.577 170.417 1.00 134.77 464 LEU B C 1
ATOM 7137 O O . LEU B 1 472 ? 219.171 242.802 169.936 1.00 136.89 464 LEU B O 1
ATOM 7142 N N . LEU B 1 473 ? 220.202 244.802 169.931 1.00 131.14 465 LEU B N 1
ATOM 7143 C CA . LEU B 1 473 ? 219.390 245.317 168.836 1.00 129.85 465 LEU B CA 1
ATOM 7144 C C . LEU B 1 473 ? 219.765 244.676 167.505 1.00 136.16 465 LEU B C 1
ATOM 7145 O O . LEU B 1 473 ? 218.895 244.478 166.651 1.00 138.99 465 LEU B O 1
ATOM 7150 N N . TYR B 1 474 ? 221.041 244.335 167.309 1.00 141.38 466 TYR B N 1
ATOM 7151 C CA . TYR B 1 474 ? 221.474 243.767 166.036 1.00 140.68 466 TYR B CA 1
ATOM 7152 C C . TYR B 1 474 ? 221.451 242.241 166.034 1.00 138.65 466 TYR B C 1
ATOM 7153 O O . TYR B 1 474 ? 220.849 241.632 165.146 1.00 141.88 466 TYR B O 1
ATOM 7162 N N . GLY B 1 475 ? 222.103 241.607 167.011 1.00 133.53 467 GLY B N 1
ATOM 7163 C CA . GLY B 1 475 ? 222.212 240.159 167.016 1.00 130.69 467 GLY B CA 1
ATOM 7164 C C . GLY B 1 475 ? 220.909 239.441 167.290 1.00 136.02 467 GLY B C 1
ATOM 7165 O O . GLY B 1 475 ? 220.796 238.250 166.984 1.00 141.97 467 GLY B O 1
ATOM 7166 N N . MET B 1 476 ? 219.925 240.135 167.860 1.00 137.03 468 MET B N 1
ATOM 7167 C CA . MET B 1 476 ? 218.644 239.528 168.198 1.00 139.38 468 MET B CA 1
ATOM 7168 C C . MET B 1 476 ? 217.441 240.247 167.609 1.00 144.95 468 MET B C 1
ATOM 7169 O O . MET B 1 476 ? 216.356 239.654 167.575 1.00 145.53 468 MET B O 1
ATOM 7174 N N . ARG B 1 477 ? 217.590 241.491 167.150 1.00 147.20 469 ARG B N 1
ATOM 7175 C CA . ARG B 1 477 ? 216.512 242.245 166.510 1.00 147.80 469 ARG B CA 1
ATOM 7176 C C . ARG B 1 477 ? 215.298 242.380 167.428 1.00 148.69 469 ARG B C 1
ATOM 7177 O O . ARG B 1 477 ? 214.171 242.037 167.067 1.00 148.85 469 ARG B O 1
ATOM 7185 N N . THR B 1 478 ? 215.541 242.887 168.631 1.00 148.28 470 THR B N 1
ATOM 7186 C CA . THR B 1 478 ? 214.502 243.247 169.586 1.00 148.57 470 THR B CA 1
ATOM 7187 C C . THR B 1 478 ? 214.678 244.713 169.971 1.00 149.03 470 THR B C 1
ATOM 7188 O O . THR B 1 478 ? 215.544 245.416 169.447 1.00 152.08 470 THR B O 1
ATOM 7192 N N . ASP B 1 479 ? 213.845 245.178 170.901 1.00 147.49 471 ASP B N 1
ATOM 7193 C CA . ASP B 1 479 ? 213.898 246.567 171.329 1.00 148.91 471 ASP B CA 1
ATOM 7194 C C . ASP B 1 479 ? 214.685 246.671 172.624 1.00 150.42 471 ASP B C 1
ATOM 7195 O O . ASP B 1 479 ? 214.271 246.082 173.635 1.00 152.69 471 ASP B O 1
ATOM 7200 N N . PRO B 1 480 ? 215.812 247.387 172.648 1.00 146.33 472 PRO B N 1
ATOM 7201 C CA . PRO B 1 480 ? 216.559 247.520 173.907 1.00 146.67 472 PRO B CA 1
ATOM 7202 C C . PRO B 1 480 ? 215.837 248.349 174.952 1.00 149.98 472 PRO B C 1
ATOM 7203 O O . PRO B 1 480 ? 216.071 248.155 176.151 1.00 149.82 472 PRO B O 1
ATOM 7207 N N . ILE B 1 481 ? 214.973 249.263 174.540 1.00 150.07 473 ILE B N 1
ATOM 7208 C CA . ILE B 1 481 ? 214.293 250.186 175.445 1.00 145.93 473 ILE B CA 1
ATOM 7209 C C . ILE B 1 481 ? 212.876 249.673 175.680 1.00 149.18 473 ILE B C 1
ATOM 7210 O O . ILE B 1 481 ? 212.173 249.372 174.706 1.00 152.18 473 ILE B O 1
ATOM 7215 N N . PRO B 1 482 ? 212.426 249.559 176.927 1.00 147.14 474 PRO B N 1
ATOM 7216 C CA . PRO B 1 482 ? 211.077 249.043 177.185 1.00 145.78 474 PRO B CA 1
ATOM 7217 C C . PRO B 1 482 ? 210.012 250.038 176.749 1.00 150.08 474 PRO B C 1
ATOM 7218 O O . PRO B 1 482 ? 210.281 251.200 176.442 1.00 153.92 474 PRO B O 1
ATOM 7222 N N . SER B 1 483 ? 208.773 249.554 176.730 1.00 149.80 475 SER B N 1
ATOM 7223 C CA . SER B 1 483 ? 207.623 250.325 176.271 1.00 154.91 475 SER B CA 1
ATOM 7224 C C . SER B 1 483 ? 206.762 250.802 177.436 1.00 154.58 475 SER B C 1
ATOM 7225 O O . SER B 1 483 ? 205.533 250.813 177.356 1.00 155.38 475 SER B O 1
ATOM 7228 N N . THR B 1 484 ? 207.402 251.194 178.534 1.00 153.33 476 THR B N 1
ATOM 7229 C CA . THR B 1 484 ? 206.675 251.619 179.718 1.00 152.04 476 THR B CA 1
ATOM 7230 C C . THR B 1 484 ? 205.892 252.901 179.444 1.00 152.13 476 THR B C 1
ATOM 7231 O O . THR B 1 484 ? 206.212 253.681 178.543 1.00 155.17 476 THR B O 1
ATOM 7235 N N . LYS B 1 485 ? 204.840 253.103 180.240 1.00 147.67 477 LYS B N 1
ATOM 7236 C CA . LYS B 1 485 ? 204.019 254.302 180.104 1.00 146.19 477 LYS B CA 1
ATOM 7237 C C . LYS B 1 485 ? 204.820 255.560 180.412 1.00 148.56 477 LYS B C 1
ATOM 7238 O O . LYS B 1 485 ? 204.606 256.608 179.792 1.00 149.27 477 LYS B O 1
ATOM 7240 N N . GLU B 1 486 ? 205.742 255.476 181.373 1.00 149.09 478 GLU B N 1
ATOM 7241 C CA . GLU B 1 486 ? 206.569 256.626 181.724 1.00 147.32 478 GLU B CA 1
ATOM 7242 C C . GLU B 1 486 ? 207.420 257.108 180.557 1.00 148.79 478 GLU B C 1
ATOM 7243 O O . GLU B 1 486 ? 207.668 258.312 180.431 1.00 150.51 478 GLU B O 1
ATOM 7249 N N . ASN B 1 487 ? 207.876 256.199 179.695 1.00 149.07 479 ASN B N 1
ATOM 7250 C CA . ASN B 1 487 ? 208.657 256.619 178.538 1.00 148.96 479 ASN B CA 1
ATOM 7251 C C . ASN B 1 487 ? 207.808 257.341 177.500 1.00 154.07 479 ASN B C 1
ATOM 7252 O O . ASN B 1 487 ? 208.355 258.069 176.657 1.00 155.83 479 ASN B O 1
ATOM 7257 N N . GLY B 1 488 ? 206.487 257.156 177.540 1.00 154.83 480 GLY B N 1
ATOM 7258 C CA . GLY B 1 488 ? 205.636 257.808 176.562 1.00 150.09 480 GLY B CA 1
ATOM 7259 C C . GLY B 1 488 ? 205.697 259.317 176.675 1.00 147.89 480 GLY B C 1
ATOM 7260 O O . GLY B 1 488 ? 205.766 260.025 175.665 1.00 149.22 480 GLY B O 1
ATOM 7261 N N . TRP B 1 489 ? 205.691 259.833 177.909 1.00 144.07 481 TRP B N 1
ATOM 7262 C CA . TRP B 1 489 ? 205.751 261.277 178.071 1.00 145.10 481 TRP B CA 1
ATOM 7263 C C . TRP B 1 489 ? 207.099 261.816 177.626 1.00 146.53 481 TRP B C 1
ATOM 7264 O O . TRP B 1 489 ? 207.170 262.919 177.078 1.00 153.82 481 TRP B O 1
ATOM 7275 N N . LEU B 1 490 ? 208.170 261.040 177.808 1.00 142.66 482 LEU B N 1
ATOM 7276 C CA . LEU B 1 490 ? 209.482 261.514 177.387 1.00 146.54 482 LEU B CA 1
ATOM 7277 C C . LEU B 1 490 ? 209.549 261.593 175.871 1.00 151.93 482 LEU B C 1
ATOM 7278 O O . LEU B 1 490 ? 210.056 262.575 175.311 1.00 155.65 482 LEU B O 1
ATOM 7283 N N . GLU B 1 491 ? 209.012 260.576 175.192 1.00 152.16 483 GLU B N 1
ATOM 7284 C CA . GLU B 1 491 ? 209.025 260.585 173.733 1.00 150.17 483 GLU B CA 1
ATOM 7285 C C . GLU B 1 491 ? 208.176 261.729 173.198 1.00 157.25 483 GLU B C 1
ATOM 7286 O O . GLU B 1 491 ? 208.592 262.449 172.279 1.00 161.67 483 GLU B O 1
ATOM 7288 N N . GLU B 1 492 ? 206.987 261.925 173.778 1.00 156.99 484 GLU B N 1
ATOM 7289 C CA . GLU B 1 492 ? 206.111 262.998 173.322 1.00 155.33 484 GLU B CA 1
ATOM 7290 C C . GLU B 1 492 ? 206.751 264.359 173.555 1.00 159.29 484 GLU B C 1
ATOM 7291 O O . GLU B 1 492 ? 206.691 265.237 172.686 1.00 164.06 484 GLU B O 1
ATOM 7293 N N . TYR B 1 493 ? 207.377 264.552 174.719 1.00 157.25 485 TYR B N 1
ATOM 7294 C CA . TYR B 1 493 ? 208.027 265.825 175.003 1.00 155.92 485 TYR B CA 1
ATOM 7295 C C . TYR B 1 493 ? 209.155 266.089 174.019 1.00 160.44 485 TYR B C 1
ATOM 7296 O O . TYR B 1 493 ? 209.273 267.195 173.484 1.00 166.51 485 TYR B O 1
ATOM 7305 N N . LYS B 1 494 ? 210.000 265.086 173.769 1.00 158.74 486 LYS B N 1
ATOM 7306 C CA . LYS B 1 494 ? 211.129 265.311 172.873 1.00 161.01 486 LYS B CA 1
ATOM 7307 C C . LYS B 1 494 ? 210.634 265.635 171.470 1.00 168.47 486 LYS B C 1
ATOM 7308 O O . LYS B 1 494 ? 211.169 266.532 170.800 1.00 173.81 486 LYS B O 1
ATOM 7314 N N . LYS B 1 495 ? 209.590 264.931 171.019 1.00 167.04 487 LYS B N 1
ATOM 7315 C CA . LYS B 1 495 ? 209.038 265.223 169.704 1.00 166.65 487 LYS B CA 1
ATOM 7316 C C . LYS B 1 495 ? 208.488 266.641 169.659 1.00 172.20 487 LYS B C 1
ATOM 7317 O O . LYS B 1 495 ? 208.685 267.357 168.673 1.00 176.76 487 LYS B O 1
ATOM 7319 N N . LEU B 1 496 ? 207.823 267.077 170.734 1.00 172.59 488 LEU B N 1
ATOM 7320 C CA . LEU B 1 496 ? 207.295 268.437 170.771 1.00 173.68 488 LEU B CA 1
ATOM 7321 C C . LEU B 1 496 ? 208.424 269.456 170.712 1.00 179.43 488 LEU B C 1
ATOM 7322 O O . LEU B 1 496 ? 208.274 270.529 170.118 1.00 183.24 488 LEU B O 1
ATOM 7324 N N . VAL B 1 497 ? 209.558 269.144 171.342 1.00 180.67 489 VAL B N 1
ATOM 7325 C CA . VAL B 1 497 ? 210.701 270.053 171.305 1.00 180.32 489 VAL B CA 1
ATOM 7326 C C . VAL B 1 497 ? 211.252 270.157 169.891 1.00 183.50 489 VAL B C 1
ATOM 7327 O O . VAL B 1 497 ? 211.664 271.238 169.453 1.00 187.04 489 VAL B O 1
ATOM 7331 N N . GLU B 1 498 ? 211.177 269.064 169.126 1.00 183.48 490 GLU B N 1
ATOM 7332 C CA . GLU B 1 498 ? 211.632 269.101 167.707 1.00 186.28 490 GLU B CA 1
ATOM 7333 C C . GLU B 1 498 ? 210.889 270.220 166.955 1.00 192.47 490 GLU B C 1
ATOM 7334 O O . GLU B 1 498 ? 211.511 271.276 166.702 1.00 193.90 490 GLU B O 1
ATOM 7336 N N . LEU B 1 499 ? 209.636 269.985 166.554 1.00 192.64 491 LEU B N 1
ATOM 7337 C CA . LEU B 1 499 ? 208.833 271.068 165.928 1.00 189.52 491 LEU B CA 1
ATOM 7338 C C . LEU B 1 499 ? 208.682 272.146 166.998 1.00 191.30 491 LEU B C 1
ATOM 7339 O O . LEU B 1 499 ? 207.788 271.992 167.848 1.00 191.88 491 LEU B O 1
ATOM 7344 N N . ASN B 1 500 ? 209.475 273.218 166.938 1.00 193.21 492 ASN B N 1
ATOM 7345 C CA . ASN B 1 500 ? 209.476 274.149 168.064 1.00 195.21 492 ASN B CA 1
ATOM 7346 C C . ASN B 1 500 ? 208.091 274.416 168.640 1.00 196.31 492 ASN B C 1
ATOM 7347 O O . ASN B 1 500 ? 207.246 275.049 168.000 1.00 195.05 492 ASN B O 1
ATOM 7352 N N . ARG B 1 501 ? 207.862 273.921 169.864 1.00 197.33 493 ARG B N 1
ATOM 7353 C CA . ARG B 1 501 ? 206.568 274.073 170.521 1.00 198.35 493 ARG B CA 1
ATOM 7354 C C . ARG B 1 501 ? 206.689 274.240 172.035 1.00 197.93 493 ARG B C 1
ATOM 7355 O O . ARG B 1 501 ? 205.682 274.088 172.736 1.00 197.68 493 ARG B O 1
ATOM 7363 N N . TYR B 1 502 ? 207.873 274.547 172.563 1.00 197.43 494 TYR B N 1
ATOM 7364 C CA . TYR B 1 502 ? 208.068 274.507 174.008 1.00 198.73 494 TYR B CA 1
ATOM 7365 C C . TYR B 1 502 ? 207.572 275.776 174.690 1.00 202.98 494 TYR B C 1
ATOM 7366 O O . TYR B 1 502 ? 208.283 276.384 175.496 1.00 204.08 494 TYR B O 1
ATOM 7375 N N . SER B 1 503 ? 206.336 276.170 174.381 1.00 203.99 495 SER B N 1
ATOM 7376 C CA . SER B 1 503 ? 205.673 277.261 175.082 1.00 204.86 495 SER B CA 1
ATOM 7377 C C . SER B 1 503 ? 204.220 276.959 175.411 1.00 204.34 495 SER B C 1
ATOM 7378 O O . SER B 1 503 ? 203.633 277.678 176.225 1.00 204.84 495 SER B O 1
ATOM 7381 N N . SER B 1 504 ? 203.623 275.930 174.815 1.00 201.92 496 SER B N 1
ATOM 7382 C CA . SER B 1 504 ? 202.226 275.598 175.051 1.00 199.58 496 SER B CA 1
ATOM 7383 C C . SER B 1 504 ? 202.032 275.078 176.471 1.00 200.00 496 SER B C 1
ATOM 7384 O O . SER B 1 504 ? 202.946 274.518 177.081 1.00 200.54 496 SER B O 1
ATOM 7387 N N . ASP B 1 505 ? 200.822 275.277 177.003 1.00 198.16 497 ASP B N 1
ATOM 7388 C CA . ASP B 1 505 ? 200.526 274.777 178.342 1.00 196.92 497 ASP B CA 1
ATOM 7389 C C . ASP B 1 505 ? 200.606 273.256 178.394 1.00 195.02 497 ASP B C 1
ATOM 7390 O O . ASP B 1 505 ? 200.969 272.688 179.433 1.00 191.28 497 ASP B O 1
ATOM 7392 N N . GLU B 1 506 ? 200.275 272.583 177.289 1.00 195.25 498 GLU B N 1
ATOM 7393 C CA . GLU B 1 506 ? 200.380 271.129 177.255 1.00 190.55 498 GLU B CA 1
ATOM 7394 C C . GLU B 1 506 ? 201.828 270.700 177.442 1.00 187.08 498 GLU B C 1
ATOM 7395 O O . GLU B 1 506 ? 202.119 269.759 178.193 1.00 184.19 498 GLU B O 1
ATOM 7397 N N . ALA B 1 507 ? 202.755 271.408 176.794 1.00 186.92 499 ALA B N 1
ATOM 7398 C CA . ALA B 1 507 ? 204.165 271.098 176.979 1.00 181.23 499 ALA B CA 1
ATOM 7399 C C . ALA B 1 507 ? 204.582 271.379 178.413 1.00 178.40 499 ALA B C 1
ATOM 7400 O O . ALA B 1 507 ? 205.397 270.647 178.980 1.00 175.32 499 ALA B O 1
ATOM 7402 N N . LEU B 1 508 ? 204.033 272.437 179.014 1.00 179.50 500 LEU B N 1
ATOM 7403 C CA . LEU B 1 508 ? 204.400 272.776 180.385 1.00 176.36 500 LEU B CA 1
ATOM 7404 C C . LEU B 1 508 ? 203.975 271.675 181.349 1.00 175.09 500 LEU B C 1
ATOM 7405 O O . LEU B 1 508 ? 204.752 271.265 182.222 1.00 173.28 500 LEU B O 1
ATOM 7407 N N . LEU B 1 509 ? 202.758 271.148 181.184 1.00 175.56 501 LEU B N 1
ATOM 7408 C CA . LEU B 1 509 ? 202.303 270.117 182.111 1.00 171.65 501 LEU B CA 1
ATOM 7409 C C . LEU B 1 509 ? 202.991 268.786 181.835 1.00 165.31 501 LEU B C 1
ATOM 7410 O O . LEU B 1 509 ? 203.255 268.014 182.772 1.00 161.54 501 LEU B O 1
ATOM 7415 N N . LEU B 1 510 ? 203.357 268.523 180.577 1.00 163.68 502 LEU B N 1
ATOM 7416 C CA . LEU B 1 510 ? 204.102 267.300 180.318 1.00 154.93 502 LEU B CA 1
ATOM 7417 C C . LEU B 1 510 ? 205.500 267.411 180.907 1.00 152.72 502 LEU B C 1
ATOM 7418 O O . LEU B 1 510 ? 206.045 266.427 181.425 1.00 152.48 502 LEU B O 1
ATOM 7423 N N . ARG B 1 511 ? 206.089 268.610 180.854 1.00 153.66 503 ARG B N 1
ATOM 7424 C CA . ARG B 1 511 ? 207.384 268.808 181.485 1.00 150.91 503 ARG B CA 1
ATOM 7425 C C . ARG B 1 511 ? 207.265 268.649 182.987 1.00 148.31 503 ARG B C 1
ATOM 7426 O O . ARG B 1 511 ? 208.193 268.163 183.635 1.00 148.00 503 ARG B O 1
ATOM 7434 N N . GLU B 1 512 ? 206.119 269.038 183.554 1.00 149.68 504 GLU B N 1
ATOM 7435 C CA . GLU B 1 512 ? 205.926 268.876 184.989 1.00 147.86 504 GLU B CA 1
ATOM 7436 C C . GLU B 1 512 ? 205.909 267.400 185.359 1.00 147.64 504 GLU B C 1
ATOM 7437 O O . GLU B 1 512 ? 206.570 266.980 186.318 1.00 145.05 504 GLU B O 1
ATOM 7439 N N . LYS B 1 513 ? 205.208 266.587 184.563 1.00 150.73 505 LYS B N 1
ATOM 7440 C CA . LYS B 1 513 ? 205.165 265.153 184.845 1.00 143.72 505 LYS B CA 1
ATOM 7441 C C . LYS B 1 513 ? 206.542 264.519 184.685 1.00 138.50 505 LYS B C 1
ATOM 7442 O O . LYS B 1 513 ? 206.973 263.722 185.533 1.00 138.53 505 LYS B O 1
ATOM 7448 N N . VAL B 1 514 ? 207.258 264.881 183.617 1.00 138.82 506 VAL B N 1
ATOM 7449 C CA . VAL B 1 514 ? 208.573 264.294 183.372 1.00 132.32 506 VAL B CA 1
ATOM 7450 C C . VAL B 1 514 ? 209.535 264.689 184.483 1.00 131.89 506 VAL B C 1
ATOM 7451 O O . VAL B 1 514 ? 210.276 263.854 185.014 1.00 133.36 506 VAL B O 1
ATOM 7455 N N . ILE B 1 515 ? 209.532 265.970 184.859 1.00 131.95 507 ILE B N 1
ATOM 7456 C CA . ILE B 1 515 ? 210.449 266.447 185.883 1.00 131.28 507 ILE B CA 1
ATOM 7457 C C . ILE B 1 515 ? 210.094 265.835 187.228 1.00 131.33 507 ILE B C 1
ATOM 7458 O O . ILE B 1 515 ? 210.956 265.700 188.103 1.00 131.30 507 ILE B O 1
ATOM 7463 N N . LYS B 1 516 ? 208.828 265.456 187.424 1.00 133.98 508 LYS B N 1
ATOM 7464 C CA . LYS B 1 516 ? 208.455 264.842 188.690 1.00 131.18 508 LYS B CA 1
ATOM 7465 C C . LYS B 1 516 ? 208.908 263.391 188.747 1.00 131.45 508 LYS B C 1
ATOM 7466 O O . LYS B 1 516 ? 209.330 262.913 189.806 1.00 128.94 508 LYS B O 1
ATOM 7468 N N . HIS B 1 517 ? 208.827 262.670 187.625 1.00 133.64 509 HIS B N 1
ATOM 7469 C CA . HIS B 1 517 ? 209.172 261.252 187.672 1.00 126.95 509 HIS B CA 1
ATOM 7470 C C . HIS B 1 517 ? 210.679 261.019 187.723 1.00 128.28 509 HIS B C 1
ATOM 7471 O O . HIS B 1 517 ? 211.142 260.123 188.436 1.00 132.55 509 HIS B O 1
ATOM 7478 N N . PHE B 1 518 ? 211.460 261.806 186.982 1.00 129.64 510 PHE B N 1
ATOM 7479 C CA . PHE B 1 518 ? 212.900 261.586 186.870 1.00 129.72 510 PHE B CA 1
ATOM 7480 C C . PHE B 1 518 ? 213.711 262.491 187.791 1.00 135.84 510 PHE B C 1
ATOM 7481 O O . PHE B 1 518 ? 214.498 262.005 188.607 1.00 137.70 510 PHE B O 1
ATOM 7489 N N . GLY B 1 519 ? 213.535 263.803 187.675 1.00 140.05 511 GLY B N 1
ATOM 7490 C CA . GLY B 1 519 ? 214.286 264.734 188.494 1.00 140.64 511 GLY B CA 1
ATOM 7491 C C . GLY B 1 519 ? 215.052 265.756 187.681 1.00 145.94 511 GLY B C 1
ATOM 7492 O O . GLY B 1 519 ? 215.227 265.593 186.470 1.00 148.55 511 GLY B O 1
ATOM 7493 N N . LEU B 1 520 ? 215.511 266.820 188.342 1.00 147.67 512 LEU B N 1
ATOM 7494 C CA . LEU B 1 520 ? 216.227 267.883 187.642 1.00 147.10 512 LEU B CA 1
ATOM 7495 C C . LEU B 1 520 ? 217.553 267.399 187.070 1.00 149.29 512 LEU B C 1
ATOM 7496 O O . LEU B 1 520 ? 217.920 267.768 185.949 1.00 151.33 512 LEU B O 1
ATOM 7501 N N . ASP B 1 521 ? 218.286 266.577 187.817 1.00 147.73 513 ASP B N 1
ATOM 7502 C CA . ASP B 1 521 ? 219.666 266.253 187.483 1.00 148.16 513 ASP B CA 1
ATOM 7503 C C . ASP B 1 521 ? 219.820 264.930 186.742 1.00 145.24 513 ASP B C 1
ATOM 7504 O O . ASP B 1 521 ? 220.951 264.469 186.559 1.00 149.10 513 ASP B O 1
ATOM 7509 N N . HIS B 1 522 ? 218.728 264.308 186.324 1.00 137.78 514 HIS B N 1
ATOM 7510 C CA . HIS B 1 522 ? 218.832 263.088 185.538 1.00 133.90 514 HIS B CA 1
ATOM 7511 C C . HIS B 1 522 ? 219.534 263.398 184.219 1.00 136.60 514 HIS B C 1
ATOM 7512 O O . HIS B 1 522 ? 219.173 264.375 183.549 1.00 144.93 514 HIS B O 1
ATOM 7519 N N . PRO B 1 523 ? 220.544 262.616 183.823 1.00 129.22 515 PRO B N 1
ATOM 7520 C CA . PRO B 1 523 ? 221.257 262.912 182.567 1.00 132.90 515 PRO B CA 1
ATOM 7521 C C . PRO B 1 523 ? 220.356 263.064 181.352 1.00 141.86 515 PRO B C 1
ATOM 7522 O O . PRO B 1 523 ? 220.615 263.926 180.501 1.00 152.02 515 PRO B O 1
ATOM 7526 N N . LEU B 1 524 ? 219.299 262.256 181.248 1.00 138.73 516 LEU B N 1
ATOM 7527 C CA . LEU B 1 524 ? 218.375 262.399 180.128 1.00 143.94 516 LEU B CA 1
ATOM 7528 C C . LEU B 1 524 ? 217.724 263.775 180.137 1.00 151.26 516 LEU B C 1
ATOM 7529 O O . LEU B 1 524 ? 217.584 264.414 179.086 1.00 162.47 516 LEU B O 1
ATOM 7534 N N . VAL B 1 525 ? 217.323 264.250 181.317 1.00 143.44 517 VAL B N 1
ATOM 7535 C CA . VAL B 1 525 ? 216.666 265.547 181.407 1.00 142.06 517 VAL B CA 1
ATOM 7536 C C . VAL B 1 525 ? 217.631 266.653 181.002 1.00 150.22 517 VAL B C 1
ATOM 7537 O O . VAL B 1 525 ? 217.254 267.598 180.298 1.00 158.78 517 VAL B O 1
ATOM 7541 N N . GLN B 1 526 ? 218.881 266.573 181.465 1.00 146.75 518 GLN B N 1
ATOM 7542 C CA . GLN B 1 526 ? 219.864 267.586 181.100 1.00 150.87 518 GLN B CA 1
ATOM 7543 C C . GLN B 1 526 ? 220.106 267.590 179.597 1.00 160.85 518 GLN B C 1
ATOM 7544 O O . GLN B 1 526 ? 220.220 268.656 178.979 1.00 172.22 518 GLN B O 1
ATOM 7550 N N . GLU B 1 527 ? 220.179 266.403 178.989 1.00 158.24 519 GLU B N 1
ATOM 7551 C CA . GLU B 1 527 ? 220.379 266.333 177.546 1.00 164.53 519 GLU B CA 1
ATOM 7552 C C . GLU B 1 527 ? 219.190 266.936 176.809 1.00 170.90 519 GLU B C 1
ATOM 7553 O O . GLU B 1 527 ? 219.358 267.596 175.777 1.00 176.10 519 GLU B O 1
ATOM 7559 N N . CYS B 1 528 ? 217.978 266.715 177.321 1.00 168.10 520 CYS B N 1
ATOM 7560 C CA . CYS B 1 528 ? 216.796 267.319 176.713 1.00 166.69 520 CYS B CA 1
ATOM 7561 C C . CYS B 1 528 ? 216.845 268.840 176.809 1.00 170.28 520 CYS B C 1
ATOM 7562 O O . CYS B 1 528 ? 216.565 269.546 175.834 1.00 175.51 520 CYS B O 1
ATOM 7565 N N . ASP B 1 529 ? 217.203 269.360 177.984 1.00 170.04 521 ASP B N 1
ATOM 7566 C CA . ASP B 1 529 ? 217.296 270.803 178.185 1.00 171.90 521 ASP B CA 1
ATOM 7567 C C . ASP B 1 529 ? 218.420 271.436 177.376 1.00 172.26 521 ASP B C 1
ATOM 7568 O O . ASP B 1 529 ? 218.376 272.641 177.109 1.00 176.79 521 ASP B O 1
ATOM 7573 N N . ASP B 1 530 ? 219.426 270.650 176.996 1.00 171.34 522 ASP B N 1
ATOM 7574 C CA . ASP B 1 530 ? 220.554 271.176 176.234 1.00 176.46 522 ASP B CA 1
ATOM 7575 C C . ASP B 1 530 ? 220.093 271.717 174.880 1.00 180.28 522 ASP B C 1
ATOM 7576 O O . ASP B 1 530 ? 220.554 272.780 174.433 1.00 185.52 522 ASP B O 1
ATOM 7581 N N . LEU B 1 531 ? 219.181 271.000 174.216 1.00 178.75 523 LEU B N 1
ATOM 7582 C CA . LEU B 1 531 ? 218.699 271.422 172.904 1.00 181.06 523 LEU B CA 1
ATOM 7583 C C . LEU B 1 531 ? 218.124 272.833 172.947 1.00 181.55 523 LEU B C 1
ATOM 7584 O O . LEU B 1 531 ? 218.332 273.626 172.018 1.00 186.74 523 LEU B O 1
ATOM 7589 N N . ILE B 1 532 ? 217.366 273.153 173.997 1.00 176.69 524 ILE B N 1
ATOM 7590 C CA . ILE B 1 532 ? 216.764 274.479 174.096 1.00 175.10 524 ILE B CA 1
ATOM 7591 C C . ILE B 1 532 ? 217.851 275.545 174.074 1.00 180.86 524 ILE B C 1
ATOM 7592 O O . ILE B 1 532 ? 217.743 276.557 173.368 1.00 189.50 524 ILE B O 1
ATOM 7597 N N . SER B 1 533 ? 218.913 275.335 174.859 1.00 178.11 525 SER B N 1
ATOM 7598 C CA . SER B 1 533 ? 219.998 276.305 174.887 1.00 182.88 525 SER B CA 1
ATOM 7599 C C . SER B 1 533 ? 220.679 276.399 173.531 1.00 188.47 525 SER B C 1
ATOM 7600 O O . SER B 1 533 ? 221.097 277.489 173.121 1.00 192.89 525 SER B O 1
ATOM 7603 N N . VAL B 1 534 ? 220.738 275.286 172.794 1.00 188.25 526 VAL B N 1
ATOM 7604 C CA . VAL B 1 534 ? 221.398 275.321 171.489 1.00 188.75 526 VAL B CA 1
ATOM 7605 C C . VAL B 1 534 ? 220.601 276.185 170.526 1.00 194.08 526 VAL B C 1
ATOM 7606 O O . VAL B 1 534 ? 221.155 277.045 169.836 1.00 199.93 526 VAL B O 1
ATOM 7610 N N . LEU B 1 535 ? 219.285 275.976 170.475 1.00 194.27 527 LEU B N 1
ATOM 7611 C CA . LEU B 1 535 ? 218.447 276.791 169.596 1.00 196.15 527 LEU B CA 1
ATOM 7612 C C . LEU B 1 535 ? 218.513 278.262 169.991 1.00 201.79 527 LEU B C 1
ATOM 7613 O O . LEU B 1 535 ? 218.639 279.143 169.126 1.00 208.82 527 LEU B O 1
ATOM 7618 N N . GLU B 1 536 ? 218.342 278.554 171.285 1.00 200.39 528 GLU B N 1
ATOM 7619 C CA . GLU B 1 536 ? 218.354 279.945 171.725 1.00 200.64 528 GLU B CA 1
ATOM 7620 C C . GLU B 1 536 ? 219.662 280.628 171.344 1.00 204.35 528 GLU B C 1
ATOM 7621 O O . GLU B 1 536 ? 219.652 281.740 170.798 1.00 211.06 528 GLU B O 1
ATOM 7623 N N . PHE B 1 537 ? 220.798 279.954 171.564 1.00 201.96 529 PHE B N 1
ATOM 7624 C CA . PHE B 1 537 ? 222.074 280.561 171.205 1.00 202.80 529 PHE B CA 1
ATOM 7625 C C . PHE B 1 537 ? 222.196 280.676 169.694 1.00 205.78 529 PHE B C 1
ATOM 7626 O O . PHE B 1 537 ? 222.826 281.614 169.191 1.00 209.61 529 PHE B O 1
ATOM 7634 N N . LYS B 1 538 ? 221.575 279.747 168.963 1.00 206.38 530 LYS B N 1
ATOM 7635 C CA . LYS B 1 538 ? 221.661 279.755 167.510 1.00 209.00 530 LYS B CA 1
ATOM 7636 C C . LYS B 1 538 ? 221.016 281.016 166.966 1.00 214.97 530 LYS B C 1
ATOM 7637 O O . LYS B 1 538 ? 221.626 281.759 166.189 1.00 218.29 530 LYS B O 1
ATOM 7643 N N . ASN B 1 539 ? 219.785 281.293 167.400 1.00 216.36 531 ASN B N 1
ATOM 7644 C CA . ASN B 1 539 ? 219.111 282.472 166.869 1.00 217.31 531 ASN B CA 1
ATOM 7645 C C . ASN B 1 539 ? 219.729 283.741 167.438 1.00 219.40 531 ASN B C 1
ATOM 7646 O O . ASN B 1 539 ? 219.747 284.773 166.759 1.00 221.23 531 ASN B O 1
ATOM 7651 N N . LYS B 1 540 ? 220.293 283.669 168.647 1.00 219.10 532 LYS B N 1
ATOM 7652 C CA . LYS B 1 540 ? 220.983 284.820 169.217 1.00 215.06 532 LYS B CA 1
ATOM 7653 C C . LYS B 1 540 ? 222.145 285.242 168.326 1.00 216.73 532 LYS B C 1
ATOM 7654 O O . LYS B 1 540 ? 222.203 286.383 167.848 1.00 218.48 532 LYS B O 1
ATOM 7656 N N . ILE B 1 541 ? 223.090 284.325 168.096 1.00 217.76 533 ILE B N 1
ATOM 7657 C CA . ILE B 1 541 ? 224.245 284.650 167.264 1.00 218.48 533 ILE B CA 1
ATOM 7658 C C . ILE B 1 541 ? 223.802 284.998 165.846 1.00 218.97 533 ILE B C 1
ATOM 7659 O O . ILE B 1 541 ? 224.369 285.897 165.213 1.00 219.13 533 ILE B O 1
ATOM 7664 N N . ASN B 1 542 ? 222.795 284.292 165.317 1.00 219.02 534 ASN B N 1
ATOM 7665 C CA . ASN B 1 542 ? 222.355 284.565 163.953 1.00 218.38 534 ASN B CA 1
ATOM 7666 C C . ASN B 1 542 ? 221.844 285.993 163.820 1.00 223.33 534 ASN B C 1
ATOM 7667 O O . ASN B 1 542 ? 222.120 286.670 162.822 1.00 222.81 534 ASN B O 1
ATOM 7669 N N . GLN B 1 543 ? 221.096 286.471 164.818 1.00 226.74 535 GLN B N 1
ATOM 7670 C CA . GLN B 1 543 ? 220.600 287.839 164.795 1.00 226.52 535 GLN B CA 1
ATOM 7671 C C . GLN B 1 543 ? 221.681 288.858 165.129 1.00 225.69 535 GLN B C 1
ATOM 7672 O O . GLN B 1 543 ? 221.540 290.029 164.760 1.00 224.26 535 GLN B O 1
ATOM 7674 N N . HIS B 1 544 ? 222.746 288.444 165.823 1.00 226.68 536 HIS B N 1
ATOM 7675 C CA . HIS B 1 544 ? 223.785 289.394 166.210 1.00 223.92 536 HIS B CA 1
ATOM 7676 C C . HIS B 1 544 ? 224.460 290.007 164.988 1.00 221.70 536 HIS B C 1
ATOM 7677 O O . HIS B 1 544 ? 224.753 291.208 164.969 1.00 219.15 536 HIS B O 1
ATOM 7684 N N . PHE B 1 545 ? 224.718 289.201 163.963 1.00 221.59 537 PHE B N 1
ATOM 7685 C CA . PHE B 1 545 ? 225.325 289.702 162.735 1.00 217.30 537 PHE B CA 1
ATOM 7686 C C . PHE B 1 545 ? 224.314 289.688 161.595 1.00 216.08 537 PHE B C 1
ATOM 7687 O O . PHE B 1 545 ? 223.183 289.232 161.763 1.00 216.77 537 PHE B O 1
ATOM 7695 N N . MET C 1 1 ? 223.742 227.631 241.354 1.00 142.44 -7 MET C N 1
ATOM 7696 C CA . MET C 1 1 ? 224.074 228.027 239.992 1.00 138.77 -7 MET C CA 1
ATOM 7697 C C . MET C 1 1 ? 223.897 229.527 239.795 1.00 147.36 -7 MET C C 1
ATOM 7698 O O . MET C 1 1 ? 223.690 229.995 238.677 1.00 150.54 -7 MET C O 1
ATOM 7703 N N . TRP C 1 2 ? 223.979 230.277 240.894 1.00 152.54 -6 TRP C N 1
ATOM 7704 C CA . TRP C 1 2 ? 223.832 231.725 240.846 1.00 160.36 -6 TRP C CA 1
ATOM 7705 C C . TRP C 1 2 ? 224.916 232.386 241.688 1.00 167.51 -6 TRP C C 1
ATOM 7706 O O . TRP C 1 2 ? 225.821 231.706 242.180 1.00 167.05 -6 TRP C O 1
ATOM 7708 N N . SER C 1 3 ? 224.839 233.701 241.864 1.00 171.65 -5 SER C N 1
ATOM 7709 C CA . SER C 1 3 ? 225.863 234.438 242.587 1.00 173.08 -5 SER C CA 1
ATOM 7710 C C . SER C 1 3 ? 225.381 234.795 243.990 1.00 182.02 -5 SER C C 1
ATOM 7711 O O . SER C 1 3 ? 224.188 234.758 244.296 1.00 184.16 -5 SER C O 1
ATOM 7713 N N . HIS C 1 4 ? 226.332 235.197 244.825 1.00 184.75 -4 HIS C N 1
ATOM 7714 C CA . HIS C 1 4 ? 226.111 235.548 246.221 1.00 189.27 -4 HIS C CA 1
ATOM 7715 C C . HIS C 1 4 ? 227.143 236.584 246.630 1.00 195.06 -4 HIS C C 1
ATOM 7716 O O . HIS C 1 4 ? 228.170 236.742 245.960 1.00 193.02 -4 HIS C O 1
ATOM 7723 N N . PRO C 1 5 ? 226.903 237.306 247.725 1.00 199.75 -3 PRO C N 1
ATOM 7724 C CA . PRO C 1 5 ? 227.925 238.205 248.272 1.00 203.83 -3 PRO C CA 1
ATOM 7725 C C . PRO C 1 5 ? 229.037 237.501 249.035 1.00 209.27 -3 PRO C C 1
ATOM 7726 O O . PRO C 1 5 ? 229.783 238.171 249.753 1.00 211.70 -3 PRO C O 1
ATOM 7730 N N . GLN C 1 6 ? 229.155 236.178 248.899 1.00 209.38 -2 GLN C N 1
ATOM 7731 C CA . GLN C 1 6 ? 230.228 235.386 249.502 1.00 210.63 -2 GLN C CA 1
ATOM 7732 C C . GLN C 1 6 ? 230.218 235.516 251.030 1.00 216.16 -2 GLN C C 1
ATOM 7733 O O . GLN C 1 6 ? 231.082 236.140 251.649 1.00 218.70 -2 GLN C O 1
ATOM 7739 N N . PHE C 1 7 ? 229.167 234.940 251.612 1.00 216.66 -1 PHE C N 1
ATOM 7740 C CA . PHE C 1 7 ? 229.043 234.860 253.063 1.00 221.45 -1 PHE C CA 1
ATOM 7741 C C . PHE C 1 7 ? 230.303 234.250 253.662 1.00 223.97 -1 PHE C C 1
ATOM 7742 O O . PHE C 1 7 ? 230.785 233.212 253.201 1.00 223.98 -1 PHE C O 1
ATOM 7750 N N . GLU C 1 8 ? 230.838 234.908 254.695 1.00 224.89 0 GLU C N 1
ATOM 7751 C CA . GLU C 1 8 ? 232.172 234.572 255.186 1.00 224.16 0 GLU C CA 1
ATOM 7752 C C . GLU C 1 8 ? 232.230 233.156 255.748 1.00 225.07 0 GLU C C 1
ATOM 7753 O O . GLU C 1 8 ? 233.080 232.354 255.344 1.00 224.25 0 GLU C O 1
ATOM 7755 N N . LYS C 1 9 ? 231.328 232.830 256.676 1.00 225.22 1 LYS C N 1
ATOM 7756 C CA . LYS C 1 9 ? 231.284 231.516 257.329 1.00 221.41 1 LYS C CA 1
ATOM 7757 C C . LYS C 1 9 ? 232.643 231.264 257.971 1.00 217.91 1 LYS C C 1
ATOM 7758 O O . LYS C 1 9 ? 233.088 232.099 258.778 1.00 217.66 1 LYS C O 1
ATOM 7760 N N . ILE C 1 10 ? 233.329 230.161 257.664 1.00 214.56 2 ILE C N 1
ATOM 7761 C CA . ILE C 1 10 ? 234.651 229.867 258.197 1.00 207.44 2 ILE C CA 1
ATOM 7762 C C . ILE C 1 10 ? 235.560 229.496 257.033 1.00 204.16 2 ILE C C 1
ATOM 7763 O O . ILE C 1 10 ? 235.102 229.148 255.943 1.00 204.87 2 ILE C O 1
ATOM 7765 N N . ASN C 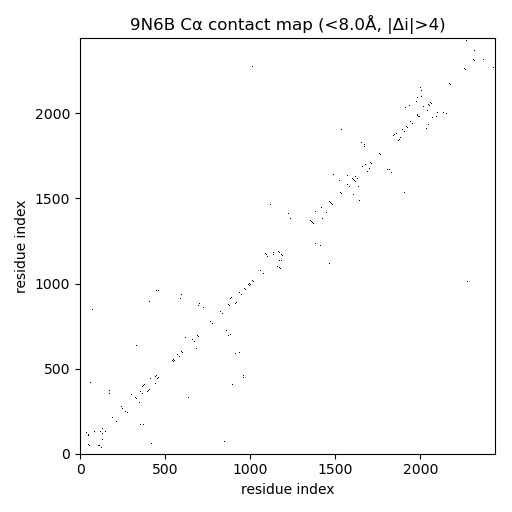1 11 ? 236.866 229.582 257.277 1.00 198.81 3 ASN C N 1
ATOM 7766 C CA . ASN C 1 11 ? 237.842 229.321 256.227 1.00 190.19 3 ASN C CA 1
ATOM 7767 C C . ASN C 1 11 ? 237.781 227.864 255.783 1.00 188.38 3 ASN C C 1
ATOM 7768 O O . ASN C 1 11 ? 237.759 226.949 256.611 1.00 189.32 3 ASN C O 1
ATOM 7770 N N . LYS C 1 12 ? 237.754 227.655 254.468 1.00 182.90 4 LYS C N 1
ATOM 7771 C CA . LYS C 1 12 ? 237.725 226.319 253.891 1.00 172.54 4 LYS C CA 1
ATOM 7772 C C . LYS C 1 12 ? 238.242 226.398 252.462 1.00 162.25 4 LYS C C 1
ATOM 7773 O O . LYS C 1 12 ? 238.278 227.472 251.856 1.00 161.63 4 LYS C O 1
ATOM 7775 N N . MET C 1 13 ? 238.641 225.246 251.932 1.00 153.53 5 MET C N 1
ATOM 7776 C CA . MET C 1 13 ? 239.176 225.144 250.580 1.00 146.04 5 MET C CA 1
ATOM 7777 C C . MET C 1 13 ? 238.335 224.199 249.730 1.00 140.55 5 MET C C 1
ATOM 7778 O O . MET C 1 13 ? 238.854 223.416 248.933 1.00 138.38 5 MET C O 1
ATOM 7780 N N . ASN C 1 14 ? 237.019 224.265 249.899 1.00 137.05 6 ASN C N 1
ATOM 7781 C CA . ASN C 1 14 ? 236.111 223.434 249.127 1.00 127.83 6 ASN C CA 1
ATOM 7782 C C . ASN C 1 14 ? 236.052 223.902 247.676 1.00 128.31 6 ASN C C 1
ATOM 7783 O O . ASN C 1 14 ? 236.325 225.061 247.354 1.00 132.82 6 ASN C O 1
ATOM 7788 N N . LEU C 1 15 ? 235.691 222.972 246.789 1.00 121.94 7 LEU C N 1
ATOM 7789 C CA . LEU C 1 15 ? 235.512 223.319 245.383 1.00 120.01 7 LEU C CA 1
ATOM 7790 C C . LEU C 1 15 ? 234.354 224.293 245.201 1.00 121.61 7 LEU C C 1
ATOM 7791 O O . LEU C 1 15 ? 234.409 225.193 244.351 1.00 124.37 7 LEU C O 1
ATOM 7796 N N . GLU C 1 16 ? 233.305 224.142 246.012 1.00 120.11 8 GLU C N 1
ATOM 7797 C CA . GLU C 1 16 ? 232.162 225.043 245.926 1.00 120.62 8 GLU C CA 1
ATOM 7798 C C . GLU C 1 16 ? 232.563 226.473 246.260 1.00 123.74 8 GLU C C 1
ATOM 7799 O O . GLU C 1 16 ? 232.099 227.422 245.617 1.00 126.44 8 GLU C O 1
ATOM 7805 N N . THR C 1 17 ? 233.402 226.651 247.282 1.00 122.53 9 THR C N 1
ATOM 7806 C CA . THR C 1 17 ? 233.813 227.997 247.662 1.00 121.68 9 THR C CA 1
ATOM 7807 C C . THR C 1 17 ? 234.618 228.658 246.551 1.00 126.20 9 THR C C 1
ATOM 7808 O O . THR C 1 17 ? 234.452 229.853 246.285 1.00 131.86 9 THR C O 1
ATOM 7812 N N . CYS C 1 18 ? 235.484 227.895 245.879 1.00 123.93 10 CYS C N 1
ATOM 7813 C CA . CYS C 1 18 ? 236.212 228.442 244.738 1.00 123.18 10 CYS C CA 1
ATOM 7814 C C . CYS C 1 18 ? 235.259 228.813 243.609 1.00 122.18 10 CYS C C 1
ATOM 7815 O O . CYS C 1 18 ? 235.431 229.849 242.951 1.00 125.34 10 CYS C O 1
ATOM 7818 N N . TYR C 1 19 ? 234.232 227.990 243.387 1.00 120.47 11 TYR C N 1
ATOM 7819 C CA . TYR C 1 19 ? 233.262 228.286 242.338 1.00 116.55 11 TYR C CA 1
ATOM 7820 C C . TYR C 1 19 ? 232.529 229.589 242.636 1.00 121.51 11 TYR C C 1
ATOM 7821 O O . TYR C 1 19 ? 232.373 230.448 241.755 1.00 124.61 11 TYR C O 1
ATOM 7830 N N . VAL C 1 20 ? 232.129 229.779 243.894 1.00 122.31 12 VAL C N 1
ATOM 7831 C CA . VAL C 1 20 ? 231.408 230.994 244.256 1.00 121.72 12 VAL C CA 1
ATOM 7832 C C . VAL C 1 20 ? 232.335 232.197 244.177 1.00 128.55 12 VAL C C 1
ATOM 7833 O O . VAL C 1 20 ? 231.919 233.290 243.774 1.00 134.40 12 VAL C O 1
ATOM 7837 N N . ASP C 1 21 ? 233.598 232.030 244.582 1.00 127.81 13 ASP C N 1
ATOM 7838 C CA . ASP C 1 21 ? 234.528 233.151 244.534 1.00 127.90 13 ASP C CA 1
ATOM 7839 C C . ASP C 1 21 ? 234.739 233.607 243.098 1.00 127.82 13 ASP C C 1
ATOM 7840 O O . ASP C 1 21 ? 234.758 234.812 242.815 1.00 133.12 13 ASP C O 1
ATOM 7845 N N . PHE C 1 22 ? 234.890 232.654 242.173 1.00 125.82 14 PHE C N 1
ATOM 7846 C CA . PHE C 1 22 ? 235.062 233.026 240.774 1.00 123.43 14 PHE C CA 1
ATOM 7847 C C . PHE C 1 22 ? 233.813 233.709 240.238 1.00 127.14 14 PHE C C 1
ATOM 7848 O O . PHE C 1 22 ? 233.905 234.690 239.488 1.00 132.79 14 PHE C O 1
ATOM 7856 N N . LEU C 1 23 ? 232.632 233.211 240.620 1.00 128.18 15 LEU C N 1
ATOM 7857 C CA . LEU C 1 23 ? 231.403 233.836 240.142 1.00 130.53 15 LEU C CA 1
ATOM 7858 C C . LEU C 1 23 ? 231.292 235.266 240.650 1.00 134.71 15 LEU C C 1
ATOM 7859 O O . LEU C 1 23 ? 230.884 236.168 239.909 1.00 140.75 15 LEU C O 1
ATOM 7864 N N . GLU C 1 24 ? 231.644 235.491 241.917 1.00 132.69 16 GLU C N 1
ATOM 7865 C CA . GLU C 1 24 ? 231.592 236.839 242.469 1.00 134.35 16 GLU C CA 1
ATOM 7866 C C . GLU C 1 24 ? 232.589 237.753 241.770 1.00 138.77 16 GLU C C 1
ATOM 7867 O O . GLU C 1 24 ? 232.277 238.912 241.473 1.00 145.38 16 GLU C O 1
ATOM 7869 N N . LEU C 1 25 ? 233.797 237.249 241.502 1.00 139.69 17 LEU C N 1
ATOM 7870 C CA . LEU C 1 25 ? 234.820 238.080 240.875 1.00 139.16 17 LEU C CA 1
ATOM 7871 C C . LEU C 1 25 ? 234.429 238.474 239.457 1.00 143.02 17 LEU C C 1
ATOM 7872 O O . LEU C 1 25 ? 234.613 239.629 239.057 1.00 148.88 17 LEU C O 1
ATOM 7877 N N . GLU C 1 26 ? 233.889 237.532 238.679 1.00 145.65 18 GLU C N 1
ATOM 7878 C CA . GLU C 1 26 ? 233.598 237.816 237.277 1.00 148.84 18 GLU C CA 1
ATOM 7879 C C . GLU C 1 26 ? 232.473 238.830 237.106 1.00 154.56 18 GLU C C 1
ATOM 7880 O O . GLU C 1 26 ? 232.362 239.435 236.035 1.00 159.33 18 GLU C O 1
ATOM 7886 N N . SER C 1 27 ? 231.647 239.036 238.131 1.00 153.46 19 SER C N 1
ATOM 7887 C CA . SER C 1 27 ? 230.562 240.008 238.056 1.00 156.10 19 SER C CA 1
ATOM 7888 C C . SER C 1 27 ? 231.043 241.455 238.063 1.00 160.32 19 SER C C 1
ATOM 7889 O O . SER C 1 27 ? 230.227 242.356 237.841 1.00 159.70 19 SER C O 1
ATOM 7892 N N . HIS C 1 28 ? 232.327 241.705 238.312 1.00 163.79 20 HIS C N 1
ATOM 7893 C CA . HIS C 1 28 ? 232.869 243.058 238.343 1.00 163.73 20 HIS C CA 1
ATOM 7894 C C . HIS C 1 28 ? 233.768 243.370 237.157 1.00 163.51 20 HIS C C 1
ATOM 7895 O O . HIS C 1 28 ? 233.546 244.361 236.456 1.00 162.47 20 HIS C O 1
ATOM 7902 N N . VAL C 1 29 ? 234.784 242.543 236.912 1.00 165.10 21 VAL C N 1
ATOM 7903 C CA . VAL C 1 29 ? 235.732 242.808 235.839 1.00 167.62 21 VAL C CA 1
ATOM 7904 C C . VAL C 1 29 ? 235.072 242.569 234.487 1.00 170.85 21 VAL C C 1
ATOM 7905 O O . VAL C 1 29 ? 234.237 241.667 234.329 1.00 169.05 21 VAL C O 1
ATOM 7909 N N . ILE C 1 30 ? 235.444 243.387 233.503 1.00 173.26 22 ILE C N 1
ATOM 7910 C CA . ILE C 1 30 ? 234.926 243.255 232.153 1.00 172.19 22 ILE C CA 1
ATOM 7911 C C . ILE C 1 30 ? 235.965 242.711 231.176 1.00 171.47 22 ILE C C 1
ATOM 7912 O O . ILE C 1 30 ? 235.594 242.002 230.233 1.00 169.79 22 ILE C O 1
ATOM 7914 N N . ASN C 1 31 ? 237.246 243.020 231.364 1.00 169.22 23 ASN C N 1
ATOM 7915 C CA . ASN C 1 31 ? 238.269 242.568 230.431 1.00 165.88 23 ASN C CA 1
ATOM 7916 C C . ASN C 1 31 ? 238.425 241.056 230.529 1.00 167.27 23 ASN C C 1
ATOM 7917 O O . ASN C 1 31 ? 238.545 240.504 231.627 1.00 166.40 23 ASN C O 1
ATOM 7919 N N . GLU C 1 32 ? 238.424 240.385 229.376 1.00 167.55 24 GLU C N 1
ATOM 7920 C CA . GLU C 1 32 ? 238.564 238.934 229.369 1.00 165.72 24 GLU C CA 1
ATOM 7921 C C . GLU C 1 32 ? 239.990 238.476 229.645 1.00 164.28 24 GLU C C 1
ATOM 7922 O O . GLU C 1 32 ? 240.184 237.360 230.139 1.00 164.52 24 GLU C O 1
ATOM 7924 N N . ASP C 1 33 ? 240.995 239.294 229.326 1.00 161.88 25 ASP C N 1
ATOM 7925 C CA . ASP C 1 33 ? 242.375 238.889 229.583 1.00 161.09 25 ASP C CA 1
ATOM 7926 C C . ASP C 1 33 ? 242.632 238.721 231.076 1.00 162.67 25 ASP C C 1
ATOM 7927 O O . ASP C 1 33 ? 243.258 237.738 231.505 1.00 163.05 25 ASP C O 1
ATOM 7929 N N . TYR C 1 34 ? 242.105 239.641 231.890 1.00 161.85 26 TYR C N 1
ATOM 7930 C CA . TYR C 1 34 ? 242.295 239.525 233.329 1.00 162.28 26 TYR C CA 1
ATOM 7931 C C . TYR C 1 34 ? 241.608 238.269 233.843 1.00 160.90 26 TYR C C 1
ATOM 7932 O O . TYR C 1 34 ? 242.174 237.535 234.663 1.00 160.09 26 TYR C O 1
ATOM 7941 N N . LEU C 1 35 ? 240.385 238.004 233.376 1.00 157.78 27 LEU C N 1
ATOM 7942 C CA . LEU C 1 35 ? 239.674 236.830 233.862 1.00 148.52 27 LEU C CA 1
ATOM 7943 C C . LEU C 1 35 ? 240.435 235.574 233.473 1.00 149.49 27 LEU C C 1
ATOM 7944 O O . LEU C 1 35 ? 240.580 234.646 234.276 1.00 149.29 27 LEU C O 1
ATOM 7949 N N . LYS C 1 36 ? 240.938 235.537 232.236 1.00 151.62 28 LYS C N 1
ATOM 7950 C CA . LYS C 1 36 ? 241.668 234.387 231.730 1.00 151.88 28 LYS C CA 1
ATOM 7951 C C . LYS C 1 36 ? 243.024 234.228 232.399 1.00 154.45 28 LYS C C 1
ATOM 7952 O O . LYS C 1 36 ? 243.661 233.184 232.227 1.00 155.19 28 LYS C O 1
ATOM 7954 N N . GLU C 1 37 ? 243.481 235.232 233.152 1.00 154.90 29 GLU C N 1
ATOM 7955 C CA . GLU C 1 37 ? 244.776 235.151 233.816 1.00 152.83 29 GLU C CA 1
ATOM 7956 C C . GLU C 1 37 ? 244.668 235.297 235.330 1.00 152.54 29 GLU C C 1
ATOM 7957 O O . GLU C 1 37 ? 245.699 235.384 236.008 1.00 150.48 29 GLU C O 1
ATOM 7959 N N . SER C 1 38 ? 243.456 235.324 235.876 1.00 152.60 30 SER C N 1
ATOM 7960 C CA . SER C 1 38 ? 243.268 235.477 237.310 1.00 148.18 30 SER C CA 1
ATOM 7961 C C . SER C 1 38 ? 243.691 234.210 238.050 1.00 143.26 30 SER C C 1
ATOM 7962 O O . SER C 1 38 ? 243.706 233.109 237.495 1.00 144.49 30 SER C O 1
ATOM 7965 N N . VAL C 1 39 ? 244.045 234.378 239.326 1.00 139.27 31 VAL C N 1
ATOM 7966 C CA . VAL C 1 39 ? 244.469 233.236 240.132 1.00 139.01 31 VAL C CA 1
ATOM 7967 C C . VAL C 1 39 ? 243.291 232.384 240.594 1.00 138.67 31 VAL C C 1
ATOM 7968 O O . VAL C 1 39 ? 243.472 231.193 240.889 1.00 139.65 31 VAL C O 1
ATOM 7972 N N . GLU C 1 40 ? 242.079 232.946 240.620 1.00 136.03 32 GLU C N 1
ATOM 7973 C CA . GLU C 1 40 ? 240.913 232.161 241.007 1.00 131.68 32 GLU C CA 1
ATOM 7974 C C . GLU C 1 40 ? 240.612 231.094 239.967 1.00 128.48 32 GLU C C 1
ATOM 7975 O O . GLU C 1 40 ? 240.236 229.965 240.313 1.00 128.62 32 GLU C O 1
ATOM 7981 N N . LEU C 1 41 ? 240.804 231.421 238.690 1.00 125.30 33 LEU C N 1
ATOM 7982 C CA . LEU C 1 41 ? 240.598 230.425 237.651 1.00 122.64 33 LEU C CA 1
ATOM 7983 C C . LEU C 1 41 ? 241.618 229.305 237.785 1.00 125.11 33 LEU C C 1
ATOM 7984 O O . LEU C 1 41 ? 241.288 228.129 237.587 1.00 126.38 33 LEU C O 1
ATOM 7989 N N . GLN C 1 42 ? 242.865 229.649 238.119 1.00 124.94 34 GLN C N 1
ATOM 7990 C CA . GLN C 1 42 ? 243.888 228.623 238.271 1.00 124.49 34 GLN C CA 1
ATOM 7991 C C . GLN C 1 42 ? 243.556 227.704 239.439 1.00 126.44 34 GLN C C 1
ATOM 7992 O O . GLN C 1 42 ? 243.714 226.480 239.343 1.00 126.79 34 GLN C O 1
ATOM 7994 N N . LYS C 1 43 ? 243.064 228.276 240.545 1.00 125.67 35 LYS C N 1
ATOM 7995 C CA . LYS C 1 43 ? 242.697 227.449 241.690 1.00 122.17 35 LYS C CA 1
ATOM 7996 C C . LYS C 1 43 ? 241.541 226.525 241.337 1.00 121.56 35 LYS C C 1
ATOM 7997 O O . LYS C 1 43 ? 241.556 225.332 241.676 1.00 126.89 35 LYS C O 1
ATOM 8003 N N . LEU C 1 44 ? 240.552 227.049 240.609 1.00 118.48 36 LEU C N 1
ATOM 8004 C CA . LEU C 1 44 ? 239.397 226.240 240.243 1.00 116.78 36 LEU C CA 1
ATOM 8005 C C . LEU C 1 44 ? 239.812 225.104 239.322 1.00 119.11 36 LEU C C 1
ATOM 8006 O O . LEU C 1 44 ? 239.374 223.960 239.498 1.00 120.47 36 LEU C O 1
ATOM 8011 N N . ILE C 1 45 ? 240.692 225.391 238.361 1.00 117.59 37 ILE C N 1
ATOM 8012 C CA . ILE C 1 45 ? 241.094 224.366 237.408 1.00 117.09 37 ILE C CA 1
ATOM 8013 C C . ILE C 1 45 ? 241.907 223.291 238.112 1.00 121.39 37 ILE C C 1
ATOM 8014 O O . ILE C 1 45 ? 241.716 222.095 237.867 1.00 123.47 37 ILE C O 1
ATOM 8019 N N . SER C 1 46 ? 242.837 223.692 238.983 1.00 121.55 38 SER C N 1
ATOM 8020 C CA . SER C 1 46 ? 243.666 222.700 239.658 1.00 122.28 38 SER C CA 1
ATOM 8021 C C . SER C 1 46 ? 242.816 221.801 240.547 1.00 123.40 38 SER C C 1
ATOM 8022 O O . SER C 1 46 ? 242.993 220.572 240.561 1.00 125.54 38 SER C O 1
ATOM 8025 N N . THR C 1 47 ? 241.852 222.392 241.265 1.00 123.10 39 THR C N 1
ATOM 8026 C CA . THR C 1 47 ? 240.986 221.588 242.119 1.00 121.20 39 THR C CA 1
ATOM 8027 C C . THR C 1 47 ? 240.138 220.637 241.289 1.00 120.41 39 THR C C 1
ATOM 8028 O O . THR C 1 47 ? 239.926 219.483 241.680 1.00 121.65 39 THR C O 1
ATOM 8032 N N . LEU C 1 48 ? 239.640 221.097 240.139 1.00 117.77 40 LEU C N 1
ATOM 8033 C CA . LEU C 1 48 ? 238.810 220.221 239.321 1.00 116.77 40 LEU C CA 1
ATOM 8034 C C . LEU C 1 48 ? 239.641 219.090 238.734 1.00 120.74 40 LEU C C 1
ATOM 8035 O O . LEU C 1 48 ? 239.159 217.960 238.595 1.00 121.04 40 LEU C O 1
ATOM 8040 N N . ASN C 1 49 ? 240.895 219.380 238.381 1.00 123.10 41 ASN C N 1
ATOM 8041 C CA . ASN C 1 49 ? 241.740 218.384 237.734 1.00 122.28 41 ASN C CA 1
ATOM 8042 C C . ASN C 1 49 ? 242.151 217.287 238.705 1.00 122.28 41 ASN C C 1
ATOM 8043 O O . ASN C 1 49 ? 242.108 216.101 238.359 1.00 122.29 41 ASN C O 1
ATOM 8048 N N . GLU C 1 50 ? 242.561 217.654 239.922 1.00 124.42 42 GLU C N 1
ATOM 8049 C CA . GLU C 1 50 ? 243.052 216.627 240.834 1.00 124.80 42 GLU C CA 1
ATOM 8050 C C . GLU C 1 50 ? 241.939 215.771 241.432 1.00 123.48 42 GLU C C 1
ATOM 8051 O O . GLU C 1 50 ? 242.221 214.676 241.929 1.00 123.06 42 GLU C O 1
ATOM 8057 N N . SER C 1 51 ? 240.693 216.237 241.397 1.00 122.55 43 SER C N 1
ATOM 8058 C CA . SER C 1 51 ? 239.573 215.445 241.891 1.00 121.66 43 SER C CA 1
ATOM 8059 C C . SER C 1 51 ? 239.273 214.270 240.966 1.00 119.19 43 SER C C 1
ATOM 8060 O O . SER C 1 51 ? 239.379 214.379 239.742 1.00 120.14 43 SER C O 1
ATOM 8063 N N . LYS C 1 52 ? 238.889 213.141 241.560 1.00 114.26 44 LYS C N 1
ATOM 8064 C CA . LYS C 1 52 ? 238.654 211.898 240.836 1.00 107.72 44 LYS C CA 1
ATOM 8065 C C . LYS C 1 52 ? 237.180 211.519 240.920 1.00 111.02 44 LYS C C 1
ATOM 8066 O O . LYS C 1 52 ? 236.610 211.466 242.014 1.00 115.45 44 LYS C O 1
ATOM 8072 N N . PHE C 1 53 ? 236.574 211.248 239.765 1.00 108.87 45 PHE C N 1
ATOM 8073 C CA . PHE C 1 53 ? 235.165 210.876 239.700 1.00 101.63 45 PHE C CA 1
ATOM 8074 C C . PHE C 1 53 ? 234.943 209.499 240.315 1.00 97.09 45 PHE C C 1
ATOM 8075 O O . PHE C 1 53 ? 235.654 208.543 239.990 1.00 101.27 45 PHE C O 1
ATOM 8083 N N . HIS C 1 54 ? 233.951 209.393 241.200 1.00 92.81 46 HIS C N 1
ATOM 8084 C CA . HIS C 1 54 ? 233.726 208.148 241.933 1.00 92.71 46 HIS C CA 1
ATOM 8085 C C . HIS C 1 54 ? 232.318 208.152 242.509 1.00 93.51 46 HIS C C 1
ATOM 8086 O O . HIS C 1 54 ? 231.999 209.000 243.347 1.00 98.35 46 HIS C O 1
ATOM 8093 N N . LEU C 1 55 ? 231.481 207.215 242.062 1.00 89.61 47 LEU C N 1
ATOM 8094 C CA . LEU C 1 55 ? 230.134 207.049 242.600 1.00 88.50 47 LEU C CA 1
ATOM 8095 C C . LEU C 1 55 ? 230.208 206.299 243.923 1.00 91.52 47 LEU C C 1
ATOM 8096 O O . LEU C 1 55 ? 230.908 205.288 244.027 1.00 96.37 47 LEU C O 1
ATOM 8101 N N . ASN C 1 56 ? 229.474 206.773 244.933 1.00 91.63 48 ASN C N 1
ATOM 8102 C CA . ASN C 1 56 ? 229.708 206.320 246.300 1.00 88.89 48 ASN C CA 1
ATOM 8103 C C . ASN C 1 56 ? 228.770 205.198 246.736 1.00 88.12 48 ASN C C 1
ATOM 8104 O O . ASN C 1 56 ? 229.230 204.128 247.142 1.00 92.53 48 ASN C O 1
ATOM 8109 N N . LYS C 1 57 ? 227.461 205.420 246.666 1.00 89.34 49 LYS C N 1
ATOM 8110 C CA . LYS C 1 57 ? 226.501 204.471 247.208 1.00 85.29 49 LYS C CA 1
ATOM 8111 C C . LYS C 1 57 ? 225.186 204.614 246.462 1.00 84.58 49 LYS C C 1
ATOM 8112 O O . LYS C 1 57 ? 224.951 205.608 245.771 1.00 90.20 49 LYS C O 1
ATOM 8118 N N . ILE C 1 58 ? 224.321 203.610 246.606 1.00 84.55 50 ILE C N 1
ATOM 8119 C CA . ILE C 1 58 ? 223.044 203.618 245.900 1.00 82.15 50 ILE C CA 1
ATOM 8120 C C . ILE C 1 58 ? 222.010 202.869 246.727 1.00 87.96 50 ILE C C 1
ATOM 8121 O O . ILE C 1 58 ? 222.336 201.951 247.480 1.00 95.72 50 ILE C O 1
ATOM 8126 N N . GLY C 1 59 ? 220.762 203.304 246.624 1.00 82.68 51 GLY C N 1
ATOM 8127 C CA . GLY C 1 59 ? 219.672 202.653 247.327 1.00 84.59 51 GLY C CA 1
ATOM 8128 C C . GLY C 1 59 ? 218.442 202.559 246.452 1.00 83.84 51 GLY C C 1
ATOM 8129 O O . GLY C 1 59 ? 218.162 203.444 245.642 1.00 87.95 51 GLY C O 1
ATOM 8130 N N . ILE C 1 60 ? 217.702 201.467 246.627 1.00 84.18 52 ILE C N 1
ATOM 8131 C CA . ILE C 1 60 ? 216.552 201.144 245.794 1.00 85.33 52 ILE C CA 1
ATOM 8132 C C . ILE C 1 60 ? 215.385 200.778 246.699 1.00 91.30 52 ILE C C 1
ATOM 8133 O O . ILE C 1 60 ? 215.550 200.026 247.668 1.00 98.99 52 ILE C O 1
ATOM 8138 N N . HIS C 1 61 ? 214.208 201.318 246.383 1.00 88.41 53 HIS C N 1
ATOM 8139 C CA . HIS C 1 61 ? 212.976 201.030 247.109 1.00 92.76 53 HIS C CA 1
ATOM 8140 C C . HIS C 1 61 ? 211.857 200.777 246.110 1.00 95.13 53 HIS C C 1
ATOM 8141 O O . HIS C 1 61 ? 211.553 201.648 245.289 1.00 97.62 53 HIS C O 1
ATOM 8148 N N . ASP C 1 62 ? 211.252 199.591 246.179 1.00 95.94 54 ASP C N 1
ATOM 8149 C CA . ASP C 1 62 ? 210.018 199.265 245.464 1.00 96.65 54 ASP C CA 1
ATOM 8150 C C . ASP C 1 62 ? 210.175 199.306 243.947 1.00 96.89 54 ASP C C 1
ATOM 8151 O O . ASP C 1 62 ? 209.191 199.499 243.229 1.00 97.24 54 ASP C O 1
ATOM 8156 N N . PHE C 1 63 ? 211.385 199.118 243.433 1.00 97.71 55 PHE C N 1
ATOM 8157 C CA . PHE C 1 63 ? 211.644 199.175 242.000 1.00 92.54 55 PHE C CA 1
ATOM 8158 C C . PHE C 1 63 ? 211.826 197.759 241.471 1.00 94.34 55 PHE C C 1
ATOM 8159 O O . PHE C 1 63 ? 212.739 197.048 241.902 1.00 98.45 55 PHE C O 1
ATOM 8167 N N . LYS C 1 64 ? 210.962 197.359 240.541 1.00 93.73 56 LYS C N 1
ATOM 8168 C CA . LYS C 1 64 ? 210.976 196.017 239.940 1.00 94.38 56 LYS C CA 1
ATOM 8169 C C . LYS C 1 64 ? 210.874 194.998 241.073 1.00 98.18 56 LYS C C 1
ATOM 8170 O O . LYS C 1 64 ? 209.965 195.112 241.910 1.00 105.40 56 LYS C O 1
ATOM 8176 N N . ARG C 1 65 ? 211.756 194.001 241.142 1.00 93.52 57 ARG C N 1
ATOM 8177 C CA . ARG C 1 65 ? 211.648 192.974 242.170 1.00 95.43 57 ARG C CA 1
ATOM 8178 C C . ARG C 1 65 ? 212.123 193.465 243.530 1.00 95.09 57 ARG C C 1
ATOM 8179 O O . ARG C 1 65 ? 211.566 193.063 244.557 1.00 96.93 57 ARG C O 1
ATOM 8187 N N . ILE C 1 66 ? 213.138 194.327 243.557 1.00 92.89 58 ILE C N 1
ATOM 8188 C CA . ILE C 1 66 ? 213.773 194.714 244.810 1.00 90.42 58 ILE C CA 1
ATOM 8189 C C . ILE C 1 66 ? 212.819 195.572 245.627 1.00 94.76 58 ILE C C 1
ATOM 8190 O O . ILE C 1 66 ? 212.211 196.518 245.112 1.00 97.52 58 ILE C O 1
ATOM 8195 N N . ARG C 1 67 ? 212.690 195.248 246.913 1.00 93.01 59 ARG C N 1
ATOM 8196 C CA . ARG C 1 67 ? 211.763 195.944 247.795 1.00 92.96 59 ARG C CA 1
ATOM 8197 C C . ARG C 1 67 ? 212.435 197.080 248.562 1.00 97.22 59 ARG C C 1
ATOM 8198 O O . ARG C 1 67 ? 211.905 198.194 248.612 1.00 101.27 59 ARG C O 1
ATOM 8206 N N . GLU C 1 68 ? 213.593 196.817 249.162 1.00 92.88 60 GLU C N 1
ATOM 8207 C CA . GLU C 1 68 ? 214.349 197.841 249.873 1.00 90.14 60 GLU C CA 1
ATOM 8208 C C . GLU C 1 68 ? 215.770 197.337 250.049 1.00 95.18 60 GLU C C 1
ATOM 8209 O O . GLU C 1 68 ? 215.971 196.254 250.604 1.00 103.57 60 GLU C O 1
ATOM 8211 N N . LEU C 1 69 ? 216.748 198.120 249.597 1.00 95.23 61 LEU C N 1
ATOM 8212 C CA . LEU C 1 69 ? 218.105 197.591 249.556 1.00 95.01 61 LEU C CA 1
ATOM 8213 C C . LEU C 1 69 ? 219.097 198.714 249.295 1.00 98.08 61 LEU C C 1
ATOM 8214 O O . LEU C 1 69 ? 218.810 199.631 248.526 1.00 99.87 61 LEU C O 1
ATOM 8219 N N . GLN C 1 70 ? 220.261 198.641 249.942 1.00 97.82 62 GLN C N 1
ATOM 8220 C CA . GLN C 1 70 ? 221.313 199.632 249.758 1.00 97.45 62 GLN C CA 1
ATOM 8221 C C . GLN C 1 70 ? 222.645 198.951 249.482 1.00 98.48 62 GLN C C 1
ATOM 8222 O O . GLN C 1 70 ? 222.961 197.921 250.084 1.00 106.07 62 GLN C O 1
ATOM 8228 N N . ILE C 1 71 ? 223.426 199.538 248.575 1.00 93.18 63 ILE C N 1
ATOM 8229 C CA . ILE C 1 71 ? 224.719 199.000 248.179 1.00 90.45 63 ILE C CA 1
ATOM 8230 C C . ILE C 1 71 ? 225.755 200.111 248.279 1.00 95.68 63 ILE C C 1
ATOM 8231 O O . ILE C 1 71 ? 225.449 201.295 248.094 1.00 100.84 63 ILE C O 1
ATOM 8236 N N . SER C 1 72 ? 226.998 199.709 248.537 1.00 97.58 64 SER C N 1
ATOM 8237 C CA . SER C 1 72 ? 228.164 200.578 248.471 1.00 98.73 64 SER C CA 1
ATOM 8238 C C . SER C 1 72 ? 229.139 199.987 247.464 1.00 98.57 64 SER C C 1
ATOM 8239 O O . SER C 1 72 ? 229.436 198.789 247.514 1.00 101.99 64 SER C O 1
ATOM 8242 N N . LEU C 1 73 ? 229.638 200.821 246.559 1.00 94.68 65 LEU C N 1
ATOM 8243 C CA . LEU C 1 73 ? 230.482 200.377 245.460 1.00 97.60 65 LEU C CA 1
ATOM 8244 C C . LEU C 1 73 ? 231.921 200.820 245.681 1.00 105.03 65 LEU C C 1
ATOM 8245 O O . LEU C 1 73 ? 232.175 201.940 246.133 1.00 104.77 65 LEU C O 1
ATOM 8250 N N . GLU C 1 74 ? 232.858 199.931 245.362 1.00 108.87 66 GLU C N 1
ATOM 8251 C CA . GLU C 1 74 ? 234.269 200.273 245.416 1.00 109.75 66 GLU C CA 1
ATOM 8252 C C . GLU C 1 74 ? 234.623 201.243 244.294 1.00 112.30 66 GLU C C 1
ATOM 8253 O O . GLU C 1 74 ? 233.906 201.377 243.300 1.00 112.26 66 GLU C O 1
ATOM 8259 N N . ASP C 1 75 ? 235.755 201.925 244.463 1.00 112.35 67 ASP C N 1
ATOM 8260 C CA . ASP C 1 75 ? 236.156 202.964 243.524 1.00 112.04 67 ASP C CA 1
ATOM 8261 C C . ASP C 1 75 ? 236.904 202.433 242.308 1.00 114.81 67 ASP C C 1
ATOM 8262 O O . ASP C 1 75 ? 237.204 203.218 241.402 1.00 115.42 67 ASP C O 1
ATOM 8267 N N . ASP C 1 76 ? 237.220 201.149 242.261 1.00 116.50 68 ASP C N 1
ATOM 8268 C CA . ASP C 1 76 ? 237.962 200.648 241.110 1.00 111.73 68 ASP C CA 1
ATOM 8269 C C . ASP C 1 76 ? 237.321 199.439 240.444 1.00 105.29 68 ASP C C 1
ATOM 8270 O O . ASP C 1 76 ? 237.393 199.320 239.220 1.00 102.74 68 ASP C O 1
ATOM 8275 N N . LEU C 1 77 ? 236.694 198.543 241.206 1.00 102.65 69 LEU C N 1
ATOM 8276 C CA . LEU C 1 77 ? 236.123 197.344 240.608 1.00 96.73 69 LEU C CA 1
ATOM 8277 C C . LEU C 1 77 ? 235.127 196.707 241.567 1.00 100.38 69 LEU C C 1
ATOM 8278 O O . LEU C 1 77 ? 235.388 196.609 242.767 1.00 107.25 69 LEU C O 1
ATOM 8283 N N . THR C 1 78 ? 233.986 196.284 241.023 1.00 94.83 70 THR C N 1
ATOM 8284 C CA . THR C 1 78 ? 232.929 195.625 241.778 1.00 93.00 70 THR C CA 1
ATOM 8285 C C . THR C 1 78 ? 232.311 194.557 240.888 1.00 91.22 70 THR C C 1
ATOM 8286 O O . THR C 1 78 ? 232.182 194.758 239.679 1.00 93.31 70 THR C O 1
ATOM 8290 N N . VAL C 1 79 ? 231.928 193.427 241.480 1.00 90.56 71 VAL C N 1
ATOM 8291 C CA . VAL C 1 79 ? 231.324 192.327 240.732 1.00 88.23 71 VAL C CA 1
ATOM 8292 C C . VAL C 1 79 ? 230.121 191.798 241.501 1.00 92.73 71 VAL C C 1
ATOM 8293 O O . VAL C 1 79 ? 230.205 191.558 242.709 1.00 101.14 71 VAL C O 1
ATOM 8297 N N . PHE C 1 80 ? 229.007 191.609 240.799 1.00 89.42 72 PHE C N 1
ATOM 8298 C CA . PHE C 1 80 ? 227.802 191.016 241.360 1.00 88.84 72 PHE C CA 1
ATOM 8299 C C . PHE C 1 80 ? 227.655 189.588 240.857 1.00 95.48 72 PHE C C 1
ATOM 8300 O O . PHE C 1 80 ? 227.832 189.319 239.667 1.00 103.61 72 PHE C O 1
ATOM 8308 N N . VAL C 1 81 ? 227.328 188.672 241.765 1.00 99.22 73 VAL C N 1
ATOM 8309 C CA . VAL C 1 81 ? 227.184 187.259 241.438 1.00 101.40 73 VAL C CA 1
ATOM 8310 C C . VAL C 1 81 ? 225.809 186.789 241.887 1.00 109.16 73 VAL C C 1
ATOM 8311 O O . VAL C 1 81 ? 225.370 187.096 243.000 1.00 118.53 73 VAL C O 1
ATOM 8315 N N . GLY C 1 82 ? 225.134 186.042 241.023 1.00 108.97 74 GLY C N 1
ATOM 8316 C CA . GLY C 1 82 ? 223.825 185.516 241.358 1.00 116.42 74 GLY C CA 1
ATOM 8317 C C . GLY C 1 82 ? 223.316 184.627 240.247 1.00 122.39 74 GLY C C 1
ATOM 8318 O O . GLY C 1 82 ? 223.992 184.399 239.239 1.00 125.01 74 GLY C O 1
ATOM 8319 N N . ASP C 1 83 ? 222.107 184.120 240.451 1.00 123.92 75 ASP C N 1
ATOM 8320 C CA . ASP C 1 83 ? 221.449 183.253 239.492 1.00 126.07 75 ASP C CA 1
ATOM 8321 C C . ASP C 1 83 ? 220.412 184.050 238.705 1.00 124.09 75 ASP C C 1
ATOM 8322 O O . ASP C 1 83 ? 220.309 185.274 238.829 1.00 123.39 75 ASP C O 1
ATOM 8327 N N . ASN C 1 84 ? 219.639 183.355 237.877 1.00 124.11 76 ASN C N 1
ATOM 8328 C CA . ASN C 1 84 ? 218.643 184.016 237.045 1.00 122.78 76 ASN C CA 1
ATOM 8329 C C . ASN C 1 84 ? 217.475 184.512 237.888 1.00 122.77 76 ASN C C 1
ATOM 8330 O O . ASN C 1 84 ? 217.021 183.833 238.812 1.00 120.54 76 ASN C O 1
ATOM 8335 N N . GLY C 1 85 ? 216.979 185.703 237.555 1.00 122.91 77 GLY C N 1
ATOM 8336 C CA . GLY C 1 85 ? 215.867 186.277 238.286 1.00 117.74 77 GLY C CA 1
ATOM 8337 C C . GLY C 1 85 ? 216.214 186.906 239.613 1.00 116.56 77 GLY C C 1
ATOM 8338 O O . GLY C 1 85 ? 215.330 187.051 240.462 1.00 115.95 77 GLY C O 1
ATOM 8339 N N . PHE C 1 86 ? 217.474 187.283 239.828 1.00 117.74 78 PHE C N 1
ATOM 8340 C CA . PHE C 1 86 ? 217.908 187.888 241.081 1.00 113.75 78 PHE C CA 1
ATOM 8341 C C . PHE C 1 86 ? 218.199 189.380 240.945 1.00 111.67 78 PHE C C 1
ATOM 8342 O O . PHE C 1 86 ? 218.899 189.949 241.786 1.00 111.01 78 PHE C O 1
ATOM 8350 N N . GLY C 1 87 ? 217.680 190.021 239.905 1.00 110.84 79 GLY C N 1
ATOM 8351 C CA . GLY C 1 87 ? 217.827 191.460 239.753 1.00 107.65 79 GLY C CA 1
ATOM 8352 C C . GLY C 1 87 ? 219.235 191.954 239.502 1.00 106.39 79 GLY C C 1
ATOM 8353 O O . GLY C 1 87 ? 219.600 193.034 239.980 1.00 105.96 79 GLY C O 1
ATOM 8354 N N . LYS C 1 88 ? 220.038 191.189 238.762 1.00 107.63 80 LYS C N 1
ATOM 8355 C CA . LYS C 1 88 ? 221.365 191.659 238.373 1.00 103.21 80 LYS C CA 1
ATOM 8356 C C . LYS C 1 88 ? 221.286 192.840 237.412 1.00 100.78 80 LYS C C 1
ATOM 8357 O O . LYS C 1 88 ? 222.050 193.802 237.540 1.00 100.85 80 LYS C O 1
ATOM 8363 N N . SER C 1 89 ? 220.374 192.783 236.441 1.00 101.65 81 SER C N 1
ATOM 8364 C CA . SER C 1 89 ? 220.227 193.884 235.494 1.00 98.85 81 SER C CA 1
ATOM 8365 C C . SER C 1 89 ? 219.591 195.111 236.136 1.00 100.74 81 SER C C 1
ATOM 8366 O O . SER C 1 89 ? 219.977 196.244 235.820 1.00 105.61 81 SER C O 1
ATOM 8369 N N . THR C 1 90 ? 218.651 194.901 237.064 1.00 96.80 82 THR C N 1
ATOM 8370 C CA . THR C 1 90 ? 217.903 196.007 237.657 1.00 94.19 82 THR C CA 1
ATOM 8371 C C . THR C 1 90 ? 218.823 197.078 238.228 1.00 96.02 82 THR C C 1
ATOM 8372 O O . THR C 1 90 ? 218.579 198.279 238.047 1.00 99.14 82 THR C O 1
ATOM 8376 N N . ILE C 1 91 ? 219.914 196.666 238.873 1.00 89.98 83 ILE C N 1
ATOM 8377 C CA . ILE C 1 91 ? 220.851 197.639 239.426 1.00 88.71 83 ILE C CA 1
ATOM 8378 C C . ILE C 1 91 ? 221.482 198.452 238.306 1.00 89.98 83 ILE C C 1
ATOM 8379 O O . ILE C 1 91 ? 221.653 199.676 238.418 1.00 92.99 83 ILE C O 1
ATOM 8384 N N . LEU C 1 92 ? 221.835 197.788 237.206 1.00 88.44 84 LEU C N 1
ATOM 8385 C CA . LEU C 1 92 ? 222.512 198.477 236.117 1.00 87.02 84 LEU C CA 1
ATOM 8386 C C . LEU C 1 92 ? 221.586 199.497 235.468 1.00 91.21 84 LEU C C 1
ATOM 8387 O O . LEU C 1 92 ? 222.005 200.620 235.164 1.00 92.93 84 LEU C O 1
ATOM 8392 N N . ASP C 1 93 ? 220.317 199.131 235.260 1.00 89.83 85 ASP C N 1
ATOM 8393 C CA . ASP C 1 93 ? 219.396 200.117 234.701 1.00 91.10 85 ASP C CA 1
ATOM 8394 C C . ASP C 1 93 ? 219.118 201.248 235.683 1.00 91.20 85 ASP C C 1
ATOM 8395 O O . ASP C 1 93 ? 218.921 202.391 235.258 1.00 91.81 85 ASP C O 1
ATOM 8400 N N . ALA C 1 94 ? 219.140 200.973 236.990 1.00 87.79 86 ALA C N 1
ATOM 8401 C CA . ALA C 1 94 ? 218.969 202.051 237.959 1.00 82.21 86 ALA C CA 1
ATOM 8402 C C . ALA C 1 94 ? 220.110 203.056 237.863 1.00 82.23 86 ALA C C 1
ATOM 8403 O O . ALA C 1 94 ? 219.888 204.280 237.851 1.00 87.32 86 ALA C O 1
ATOM 8405 N N . ILE C 1 95 ? 221.341 202.554 237.744 1.00 77.13 87 ILE C N 1
ATOM 8406 C CA . ILE C 1 95 ? 222.478 203.460 237.627 1.00 74.20 87 ILE C CA 1
ATOM 8407 C C . ILE C 1 95 ? 222.419 204.215 236.307 1.00 79.81 87 ILE C C 1
ATOM 8408 O O . ILE C 1 95 ? 222.755 205.406 236.245 1.00 84.00 87 ILE C O 1
ATOM 8413 N N . ALA C 1 96 ? 221.985 203.553 235.230 1.00 79.63 88 ALA C N 1
ATOM 8414 C CA . ALA C 1 96 ? 221.938 204.265 233.959 1.00 81.55 88 ALA C CA 1
ATOM 8415 C C . ALA C 1 96 ? 220.888 205.363 234.018 1.00 82.80 88 ALA C C 1
ATOM 8416 O O . ALA C 1 96 ? 221.086 206.452 233.459 1.00 87.87 88 ALA C O 1
ATOM 8418 N N . ILE C 1 97 ? 219.805 205.118 234.758 1.00 80.75 89 ILE C N 1
ATOM 8419 C CA . ILE C 1 97 ? 218.744 206.108 234.875 1.00 79.54 89 ILE C CA 1
ATOM 8420 C C . ILE C 1 97 ? 219.273 207.333 235.599 1.00 79.42 89 ILE C C 1
ATOM 8421 O O . ILE C 1 97 ? 219.063 208.471 235.166 1.00 80.71 89 ILE C O 1
ATOM 8426 N N . VAL C 1 98 ? 219.974 207.119 236.716 1.00 76.97 90 VAL C N 1
ATOM 8427 C CA . VAL C 1 98 ? 220.416 208.287 237.472 1.00 72.71 90 VAL C CA 1
ATOM 8428 C C . VAL C 1 98 ? 221.522 209.028 236.724 1.00 79.42 90 VAL C C 1
ATOM 8429 O O . VAL C 1 98 ? 221.624 210.256 236.824 1.00 86.76 90 VAL C O 1
ATOM 8433 N N . LEU C 1 99 ? 222.367 208.317 235.967 1.00 81.52 91 LEU C N 1
ATOM 8434 C CA . LEU C 1 99 ? 223.422 208.989 235.208 1.00 81.42 91 LEU C CA 1
ATOM 8435 C C . LEU C 1 99 ? 222.894 209.732 233.985 1.00 85.72 91 LEU C C 1
ATOM 8436 O O . LEU C 1 99 ? 223.563 210.651 233.491 1.00 87.54 91 LEU C O 1
ATOM 8441 N N . SER C 1 100 ? 221.703 209.375 233.499 1.00 85.91 92 SER C N 1
ATOM 8442 C CA . SER C 1 100 ? 221.180 210.062 232.323 1.00 85.50 92 SER C CA 1
ATOM 8443 C C . SER C 1 100 ? 220.867 211.527 232.600 1.00 85.49 92 SER C C 1
ATOM 8444 O O . SER C 1 100 ? 221.007 212.361 231.701 1.00 89.55 92 SER C O 1
ATOM 8447 N N . TRP C 1 101 ? 220.443 211.871 233.817 1.00 83.16 93 TRP C N 1
ATOM 8448 C CA . TRP C 1 101 ? 220.132 213.271 234.091 1.00 84.53 93 TRP C CA 1
ATOM 8449 C C . TRP C 1 101 ? 221.392 214.128 234.114 1.00 86.64 93 TRP C C 1
ATOM 8450 O O . TRP C 1 101 ? 221.383 215.266 233.619 1.00 91.43 93 TRP C O 1
ATOM 8461 N N . LEU C 1 102 ? 222.503 213.568 234.597 1.00 84.98 94 LEU C N 1
ATOM 8462 C CA . LEU C 1 102 ? 223.768 214.288 234.536 1.00 85.10 94 LEU C CA 1
ATOM 8463 C C . LEU C 1 102 ? 224.245 214.400 233.099 1.00 87.67 94 LEU C C 1
ATOM 8464 O O . LEU C 1 102 ? 224.827 215.419 232.711 1.00 89.47 94 LEU C O 1
ATOM 8469 N N . ARG C 1 103 ? 224.012 213.363 232.293 1.00 91.20 95 ARG C N 1
ATOM 8470 C CA . ARG C 1 103 ? 224.402 213.455 230.891 1.00 90.85 95 ARG C CA 1
ATOM 8471 C C . ARG C 1 103 ? 223.612 214.555 230.196 1.00 91.84 95 ARG C C 1
ATOM 8472 O O . ARG C 1 103 ? 224.165 215.332 229.410 1.00 91.46 95 ARG C O 1
ATOM 8480 N N . SER C 1 104 ? 222.308 214.627 230.475 1.00 94.10 96 SER C N 1
ATOM 8481 C CA . SER C 1 104 ? 221.440 215.600 229.822 1.00 91.31 96 SER C CA 1
ATOM 8482 C C . SER C 1 104 ? 221.815 217.025 230.200 1.00 91.40 96 SER C C 1
ATOM 8483 O O . SER C 1 104 ? 221.836 217.914 229.342 1.00 93.96 96 SER C O 1
ATOM 8486 N N . ASN C 1 105 ? 222.110 217.266 231.479 1.00 95.63 97 ASN C N 1
ATOM 8487 C CA . ASN C 1 105 ? 222.301 218.644 231.919 1.00 94.99 97 ASN C CA 1
ATOM 8488 C C . ASN C 1 105 ? 223.621 219.255 231.464 1.00 94.08 97 ASN C C 1
ATOM 8489 O O . ASN C 1 105 ? 223.814 220.459 231.655 1.00 96.62 97 ASN C O 1
ATOM 8494 N N . ILE C 1 106 ? 224.530 218.475 230.880 1.00 92.49 98 ILE C N 1
ATOM 8495 C CA . ILE C 1 106 ? 225.782 219.049 230.391 1.00 89.12 98 ILE C CA 1
ATOM 8496 C C . ILE C 1 106 ? 225.601 219.656 229.004 1.00 95.04 98 ILE C C 1
ATOM 8497 O O . ILE C 1 106 ? 226.141 220.729 228.712 1.00 97.76 98 ILE C O 1
ATOM 8502 N N . GLU C 1 107 ? 224.844 218.987 228.131 1.00 97.59 99 GLU C N 1
ATOM 8503 C CA . GLU C 1 107 ? 224.567 219.531 226.803 1.00 99.56 99 GLU C CA 1
ATOM 8504 C C . GLU C 1 107 ? 223.931 220.910 226.901 1.00 103.94 99 GLU C C 1
ATOM 8505 O O . GLU C 1 107 ? 224.413 221.877 226.300 1.00 107.67 99 GLU C O 1
ATOM 8511 N N . LYS C 1 108 ? 222.843 221.015 227.657 1.00 102.58 100 LYS C N 1
ATOM 8512 C CA . LYS C 1 108 ? 222.071 222.245 227.767 1.00 102.12 100 LYS C CA 1
ATOM 8513 C C . LYS C 1 108 ? 221.235 222.135 229.030 1.00 107.30 100 LYS C C 1
ATOM 8514 O O . LYS C 1 108 ? 220.603 221.102 229.262 1.00 109.35 100 LYS C O 1
ATOM 8520 N N . GLU C 1 109 ? 221.234 223.190 229.839 1.00 105.92 101 GLU C N 1
ATOM 8521 C CA . GLU C 1 109 ? 220.623 223.102 231.155 1.00 110.07 101 GLU C CA 1
ATOM 8522 C C . GLU C 1 109 ? 219.106 222.998 231.056 1.00 112.74 101 GLU C C 1
ATOM 8523 O O . GLU C 1 109 ? 218.495 223.306 230.029 1.00 114.73 101 GLU C O 1
ATOM 8529 N N . SER C 1 110 ? 218.503 222.563 232.163 1.00 110.01 102 SER C N 1
ATOM 8530 C CA . SER C 1 110 ? 217.055 222.397 232.272 1.00 111.20 102 SER C CA 1
ATOM 8531 C C . SER C 1 110 ? 216.508 221.533 231.140 1.00 112.72 102 SER C C 1
ATOM 8532 O O . SER C 1 110 ? 215.472 221.832 230.544 1.00 118.35 102 SER C O 1
ATOM 8535 N N . LYS C 1 111 ? 217.215 220.448 230.839 1.00 105.01 103 LYS C N 1
ATOM 8536 C CA . LYS C 1 111 ? 216.773 219.502 229.830 1.00 97.29 103 LYS C CA 1
ATOM 8537 C C . LYS C 1 111 ? 216.427 218.177 230.486 1.00 95.45 103 LYS C C 1
ATOM 8538 O O . LYS C 1 111 ? 217.242 217.642 231.249 1.00 95.42 103 LYS C O 1
ATOM 8544 N N . PRO C 1 112 ? 215.248 217.623 230.228 1.00 92.72 104 PRO C N 1
ATOM 8545 C CA . PRO C 1 112 ? 214.836 216.403 230.927 1.00 88.83 104 PRO C CA 1
ATOM 8546 C C . PRO C 1 112 ? 215.661 215.197 230.508 1.00 89.89 104 PRO C C 1
ATOM 8547 O O . PRO C 1 112 ? 216.308 215.177 229.460 1.00 94.31 104 PRO C O 1
ATOM 8551 N N . GLY C 1 113 ? 215.635 214.180 231.363 1.00 89.05 105 GLY C N 1
ATOM 8552 C CA . GLY C 1 113 ? 216.336 212.941 231.097 1.00 88.10 105 GLY C CA 1
ATOM 8553 C C . GLY C 1 113 ? 215.394 211.770 230.915 1.00 93.61 105 GLY C C 1
ATOM 8554 O O . GLY C 1 113 ? 214.418 211.866 230.167 1.00 101.16 105 GLY C O 1
ATOM 8555 N N . THR C 1 114 ? 215.668 210.660 231.593 1.00 88.98 106 THR C N 1
ATOM 8556 C CA . THR C 1 114 ? 214.876 209.443 231.477 1.00 91.79 106 THR C CA 1
ATOM 8557 C C . THR C 1 114 ? 214.019 209.270 232.723 1.00 94.01 106 THR C C 1
ATOM 8558 O O . THR C 1 114 ? 214.510 209.426 233.845 1.00 97.92 106 THR C O 1
ATOM 8562 N N . TYR C 1 115 ? 212.745 208.950 232.523 1.00 91.23 107 TYR C N 1
ATOM 8563 C CA . TYR C 1 115 ? 211.815 208.727 233.617 1.00 89.99 107 TYR C CA 1
ATOM 8564 C C . TYR C 1 115 ? 211.680 207.233 233.893 1.00 92.85 107 TYR C C 1
ATOM 8565 O O . TYR C 1 115 ? 212.348 206.394 233.285 1.00 98.00 107 TYR C O 1
ATOM 8574 N N . ILE C 1 116 ? 210.797 206.901 234.827 1.00 92.37 108 ILE C N 1
ATOM 8575 C CA . ILE C 1 116 ? 210.490 205.516 235.162 1.00 92.06 108 ILE C CA 1
ATOM 8576 C C . ILE C 1 116 ? 209.283 205.077 234.346 1.00 96.95 108 ILE C C 1
ATOM 8577 O O . ILE C 1 116 ? 208.270 205.784 234.292 1.00 100.20 108 ILE C O 1
ATOM 8582 N N . LYS C 1 117 ? 209.388 203.920 233.700 1.00 98.00 109 LYS C N 1
ATOM 8583 C CA . LYS C 1 117 ? 208.262 203.391 232.946 1.00 98.62 109 LYS C CA 1
ATOM 8584 C C . LYS C 1 117 ? 207.159 202.937 233.895 1.00 100.89 109 LYS C C 1
ATOM 8585 O O . LYS C 1 117 ? 207.410 202.564 235.043 1.00 104.04 109 LYS C O 1
ATOM 8591 N N . SER C 1 118 ? 205.921 202.973 233.401 1.00 101.60 110 SER C N 1
ATOM 8592 C CA . SER C 1 118 ? 204.776 202.682 234.253 1.00 100.99 110 SER C CA 1
ATOM 8593 C C . SER C 1 118 ? 204.693 201.216 234.655 1.00 105.31 110 SER C C 1
ATOM 8594 O O . SER C 1 118 ? 203.968 200.891 235.600 1.00 105.48 110 SER C O 1
ATOM 8596 N N . HIS C 1 119 ? 205.403 200.326 233.965 1.00 107.10 111 HIS C N 1
ATOM 8597 C CA . HIS C 1 119 ? 205.367 198.903 234.270 1.00 105.75 111 HIS C CA 1
ATOM 8598 C C . HIS C 1 119 ? 206.563 198.442 235.094 1.00 105.22 111 HIS C C 1
ATOM 8599 O O . HIS C 1 119 ? 206.739 197.236 235.287 1.00 105.90 111 HIS C O 1
ATOM 8606 N N . GLU C 1 120 ? 207.388 199.368 235.579 1.00 102.77 112 GLU C N 1
ATOM 8607 C CA . GLU C 1 120 ? 208.522 199.003 236.418 1.00 97.47 112 GLU C CA 1
ATOM 8608 C C . GLU C 1 120 ? 208.179 198.964 237.897 1.00 99.12 112 GLU C C 1
ATOM 8609 O O . GLU C 1 120 ? 208.856 198.264 238.658 1.00 104.26 112 GLU C O 1
ATOM 8615 N N . VAL C 1 121 ? 207.158 199.709 238.328 1.00 97.32 113 VAL C N 1
ATOM 8616 C CA . VAL C 1 121 ? 206.828 199.734 239.745 1.00 98.84 113 VAL C CA 1
ATOM 8617 C C . VAL C 1 121 ? 206.383 198.344 240.193 1.00 104.20 113 VAL C C 1
ATOM 8618 O O . VAL C 1 121 ? 205.920 197.517 239.398 1.00 107.78 113 VAL C O 1
ATOM 8622 N N . ASN C 1 122 ? 206.548 198.083 241.487 1.00 104.40 114 ASN C N 1
ATOM 8623 C CA . ASN C 1 122 ? 206.272 196.757 242.017 1.00 106.02 114 ASN C CA 1
ATOM 8624 C C . ASN C 1 122 ? 204.790 196.426 241.886 1.00 114.38 114 ASN C C 1
ATOM 8625 O O . ASN C 1 122 ? 203.929 197.308 241.886 1.00 119.49 114 ASN C O 1
ATOM 8630 N N . ASN C 1 123 ? 204.501 195.135 241.766 1.00 112.55 115 ASN C N 1
ATOM 8631 C CA . ASN C 1 123 ? 203.155 194.659 241.485 1.00 111.61 115 ASN C CA 1
ATOM 8632 C C . ASN C 1 123 ? 202.352 194.346 242.739 1.00 115.94 115 ASN C C 1
ATOM 8633 O O . ASN C 1 123 ? 201.198 193.923 242.626 1.00 117.69 115 ASN C O 1
ATOM 8638 N N . SER C 1 124 ? 202.925 194.539 243.923 1.00 117.26 116 SER C N 1
ATOM 8639 C CA . SER C 1 124 ? 202.222 194.212 245.152 1.00 117.92 116 SER C CA 1
ATOM 8640 C C . SER C 1 124 ? 201.080 195.194 245.400 1.00 122.72 116 SER C C 1
ATOM 8641 O O . SER C 1 124 ? 201.022 196.285 244.828 1.00 125.37 116 SER C O 1
ATOM 8644 N N . VAL C 1 125 ? 200.155 194.781 246.267 1.00 124.81 117 VAL C N 1
ATOM 8645 C CA . VAL C 1 125 ? 198.961 195.579 246.529 1.00 128.49 117 VAL C CA 1
ATOM 8646 C C . VAL C 1 125 ? 199.307 196.834 247.321 1.00 128.87 117 VAL C C 1
ATOM 8647 O O . VAL C 1 125 ? 198.773 197.918 247.056 1.00 128.02 117 VAL C O 1
ATOM 8651 N N . ASP C 1 126 ? 200.202 196.715 248.298 1.00 124.94 118 ASP C N 1
ATOM 8652 C CA . ASP C 1 126 ? 200.427 197.779 249.268 1.00 124.09 118 ASP C CA 1
ATOM 8653 C C . ASP C 1 126 ? 201.366 198.873 248.775 1.00 125.36 118 ASP C C 1
ATOM 8654 O O . ASP C 1 126 ? 201.577 199.849 249.502 1.00 125.26 118 ASP C O 1
ATOM 8656 N N . VAL C 1 127 ? 201.936 198.748 247.578 1.00 122.84 119 VAL C N 1
ATOM 8657 C CA . VAL C 1 127 ? 202.873 199.757 247.102 1.00 117.02 119 VAL C CA 1
ATOM 8658 C C . VAL C 1 127 ? 202.109 200.980 246.604 1.00 119.59 119 VAL C C 1
ATOM 8659 O O . VAL C 1 127 ? 200.930 200.914 246.250 1.00 121.74 119 VAL C O 1
ATOM 8663 N N . GLU C 1 128 ? 202.799 202.119 246.584 1.00 115.67 120 GLU C N 1
ATOM 8664 C CA . GLU C 1 128 ? 202.195 203.358 246.114 1.00 110.28 120 GLU C CA 1
ATOM 8665 C C . GLU C 1 128 ? 203.106 204.087 245.135 1.00 108.26 120 GLU C C 1
ATOM 8666 O O . GLU C 1 128 ? 202.628 204.848 244.289 1.00 109.42 120 GLU C O 1
ATOM 8668 N N . TYR C 1 129 ? 204.414 203.866 245.238 1.00 106.14 121 TYR C N 1
ATOM 8669 C CA . TYR C 1 129 ? 205.371 204.556 244.383 1.00 100.89 121 TYR C CA 1
ATOM 8670 C C . TYR C 1 129 ? 206.702 203.822 244.440 1.00 99.69 121 TYR C C 1
ATOM 8671 O O . TYR C 1 129 ? 206.888 202.892 245.227 1.00 103.58 121 TYR C O 1
ATOM 8680 N N . ALA C 1 130 ? 207.631 204.260 243.593 1.00 94.74 122 ALA C N 1
ATOM 8681 C CA . ALA C 1 130 ? 208.983 203.724 243.578 1.00 91.28 122 ALA C CA 1
ATOM 8682 C C . ALA C 1 130 ? 209.985 204.866 243.502 1.00 90.67 122 ALA C C 1
ATOM 8683 O O . ALA C 1 130 ? 209.700 205.924 242.932 1.00 96.86 122 ALA C O 1
ATOM 8685 N N . SER C 1 131 ? 211.165 204.643 244.079 1.00 85.27 123 SER C N 1
ATOM 8686 C CA . SER C 1 131 ? 212.179 205.684 244.155 1.00 81.04 123 SER C CA 1
ATOM 8687 C C . SER C 1 131 ? 213.568 205.074 244.036 1.00 84.03 123 SER C C 1
ATOM 8688 O O . SER C 1 131 ? 213.781 203.896 244.329 1.00 92.14 123 SER C O 1
ATOM 8691 N N . ILE C 1 132 ? 214.510 205.903 243.597 1.00 81.63 124 ILE C N 1
ATOM 8692 C CA . ILE C 1 132 ? 215.924 205.560 243.491 1.00 79.21 124 ILE C CA 1
ATOM 8693 C C . ILE C 1 132 ? 216.728 206.762 243.962 1.00 79.54 124 ILE C C 1
ATOM 8694 O O . ILE C 1 132 ? 216.414 207.904 243.612 1.00 85.67 124 ILE C O 1
ATOM 8699 N N . ASP C 1 133 ? 217.771 206.514 244.749 1.00 76.80 125 ASP C N 1
ATOM 8700 C CA . ASP C 1 133 ? 218.621 207.581 245.253 1.00 77.89 125 ASP C CA 1
ATOM 8701 C C . ASP C 1 133 ? 220.083 207.229 245.033 1.00 84.85 125 ASP C C 1
ATOM 8702 O O . ASP C 1 133 ? 220.453 206.055 244.990 1.00 93.77 125 ASP C O 1
ATOM 8704 N N . ALA C 1 134 ? 220.916 208.259 244.899 1.00 79.28 126 ALA C N 1
ATOM 8705 C CA . ALA C 1 134 ? 222.328 208.033 244.622 1.00 79.01 126 ALA C CA 1
ATOM 8706 C C . ALA C 1 134 ? 223.151 209.184 245.179 1.00 88.77 126 ALA C C 1
ATOM 8707 O O . ALA C 1 134 ? 222.617 210.235 245.551 1.00 96.69 126 ALA C O 1
ATOM 8709 N N . ASN C 1 135 ? 224.474 209.012 245.111 1.00 87.47 127 ASN C N 1
ATOM 8710 C CA . ASN C 1 135 ? 225.430 209.974 245.642 1.00 88.35 127 ASN C CA 1
ATOM 8711 C C . ASN C 1 135 ? 226.757 209.883 244.897 1.00 89.71 127 ASN C C 1
ATOM 8712 O O . ASN C 1 135 ? 227.288 208.789 244.667 1.00 95.77 127 ASN C O 1
ATOM 8717 N N . ILE C 1 136 ? 227.300 211.050 244.557 1.00 89.50 128 ILE C N 1
ATOM 8718 C CA . ILE C 1 136 ? 228.561 211.172 243.831 1.00 90.36 128 ILE C CA 1
ATOM 8719 C C . ILE C 1 136 ? 229.526 212.023 244.645 1.00 96.29 128 ILE C C 1
ATOM 8720 O O . ILE C 1 136 ? 229.181 213.135 245.065 1.00 104.09 128 ILE C O 1
ATOM 8725 N N . LYS C 1 137 ? 230.732 211.499 244.867 1.00 94.03 129 LYS C N 1
ATOM 8726 C CA . LYS C 1 137 ? 231.742 212.150 245.695 1.00 100.14 129 LYS C CA 1
ATOM 8727 C C . LYS C 1 137 ? 232.951 212.519 244.846 1.00 103.60 129 LYS C C 1
ATOM 8728 O O . LYS C 1 137 ? 233.600 211.644 244.264 1.00 106.23 129 LYS C O 1
ATOM 8734 N N . LEU C 1 138 ? 233.242 213.819 244.778 1.00 104.10 130 LEU C N 1
ATOM 8735 C CA . LEU C 1 138 ? 234.439 214.363 244.140 1.00 104.85 130 LEU C CA 1
ATOM 8736 C C . LEU C 1 138 ? 235.456 214.716 245.224 1.00 107.74 130 LEU C C 1
ATOM 8737 O O . LEU C 1 138 ? 235.554 215.859 245.677 1.00 110.60 130 LEU C O 1
ATOM 8742 N N . LYS C 1 139 ? 236.125 213.680 245.730 1.00 107.70 131 LYS C N 1
ATOM 8743 C CA . LYS C 1 139 ? 237.137 213.797 246.777 1.00 110.45 131 LYS C CA 1
ATOM 8744 C C . LYS C 1 139 ? 236.543 214.283 248.092 1.00 114.78 131 LYS C C 1
ATOM 8745 O O . LYS C 1 139 ? 236.402 213.509 249.043 1.00 116.37 131 LYS C O 1
ATOM 8751 N N . ASP C 1 140 ? 236.195 215.569 248.152 1.00 113.55 132 ASP C N 1
ATOM 8752 C CA . ASP C 1 140 ? 235.616 216.154 249.352 1.00 110.75 132 ASP C CA 1
ATOM 8753 C C . ASP C 1 140 ? 234.309 216.880 249.069 1.00 112.17 132 ASP C C 1
ATOM 8754 O O . ASP C 1 140 ? 233.812 217.596 249.944 1.00 116.40 132 ASP C O 1
ATOM 8756 N N . PHE C 1 141 ? 233.738 216.713 247.880 1.00 107.15 133 PHE C N 1
ATOM 8757 C CA . PHE C 1 141 ? 232.495 217.375 247.511 1.00 103.45 133 PHE C CA 1
ATOM 8758 C C . PHE C 1 141 ? 231.437 216.308 247.281 1.00 106.25 133 PHE C C 1
ATOM 8759 O O . PHE C 1 141 ? 231.678 215.345 246.554 1.00 106.84 133 PHE C O 1
ATOM 8767 N N . ASN C 1 142 ? 230.271 216.466 247.895 1.00 106.70 134 ASN C N 1
ATOM 8768 C CA . ASN C 1 142 ? 229.259 215.422 247.857 1.00 102.29 134 ASN C CA 1
ATOM 8769 C C . ASN C 1 142 ? 227.988 215.931 247.199 1.00 100.08 134 ASN C C 1
ATOM 8770 O O . ASN C 1 142 ? 227.537 217.045 247.478 1.00 102.72 134 ASN C O 1
ATOM 8775 N N . THR C 1 143 ? 227.410 215.106 246.327 1.00 98.83 135 THR C N 1
ATOM 8776 C CA . THR C 1 143 ? 226.131 215.407 245.705 1.00 96.97 135 THR C CA 1
ATOM 8777 C C . THR C 1 143 ? 225.235 214.186 245.834 1.00 99.20 135 THR C C 1
ATOM 8778 O O . THR C 1 143 ? 225.710 213.058 245.985 1.00 103.86 135 THR C O 1
ATOM 8782 N N . SER C 1 144 ? 223.932 214.415 245.690 1.00 94.35 136 SER C N 1
ATOM 8783 C CA . SER C 1 144 ? 222.942 213.360 245.838 1.00 94.89 136 SER C CA 1
ATOM 8784 C C . SER C 1 144 ? 221.791 213.632 244.887 1.00 90.35 136 SER C C 1
ATOM 8785 O O . SER C 1 144 ? 221.605 214.756 244.417 1.00 93.20 136 SER C O 1
ATOM 8788 N N . ILE C 1 145 ? 221.008 212.592 244.614 1.00 87.84 137 ILE C N 1
ATOM 8789 C CA . ILE C 1 145 ? 219.927 212.734 243.641 1.00 83.97 137 ILE C CA 1
ATOM 8790 C C . ILE C 1 145 ? 218.873 211.669 243.905 1.00 87.01 137 ILE C C 1
ATOM 8791 O O . ILE C 1 145 ? 219.192 210.525 244.238 1.00 91.56 137 ILE C O 1
ATOM 8796 N N . LEU C 1 146 ? 217.605 212.065 243.757 1.00 82.31 138 LEU C N 1
ATOM 8797 C CA . LEU C 1 146 ? 216.451 211.198 243.959 1.00 82.72 138 LEU C CA 1
ATOM 8798 C C . LEU C 1 146 ? 215.523 211.273 242.755 1.00 83.69 138 LEU C C 1
ATOM 8799 O O . LEU C 1 146 ? 215.196 212.368 242.288 1.00 91.82 138 LEU C O 1
ATOM 8804 N N . ILE C 1 147 ? 215.098 210.110 242.265 1.00 82.61 139 ILE C N 1
ATOM 8805 C CA . ILE C 1 147 ? 214.165 209.985 241.149 1.00 81.53 139 ILE C CA 1
ATOM 8806 C C . ILE C 1 147 ? 213.021 209.090 241.601 1.00 87.16 139 ILE C C 1
ATOM 8807 O O . ILE C 1 147 ? 213.261 208.026 242.175 1.00 93.05 139 ILE C O 1
ATOM 8812 N N . THR C 1 148 ? 211.783 209.498 241.335 1.00 84.73 140 THR C N 1
ATOM 8813 C CA . THR C 1 148 ? 210.662 208.721 241.844 1.00 90.73 140 THR C CA 1
ATOM 8814 C C . THR C 1 148 ? 209.465 208.835 240.917 1.00 87.50 140 THR C C 1
ATOM 8815 O O . THR C 1 148 ? 209.329 209.792 240.151 1.00 89.37 140 THR C O 1
ATOM 8819 N N . LYS C 1 149 ? 208.590 207.834 241.004 1.00 88.93 141 LYS C N 1
ATOM 8820 C CA . LYS C 1 149 ? 207.353 207.810 240.238 1.00 91.56 141 LYS C CA 1
ATOM 8821 C C . LYS C 1 149 ? 206.240 207.176 241.057 1.00 97.71 141 LYS C C 1
ATOM 8822 O O . LYS C 1 149 ? 206.445 206.149 241.709 1.00 100.82 141 LYS C O 1
ATOM 8828 N N . ALA C 1 150 ? 205.060 207.788 241.004 1.00 97.46 142 ALA C N 1
ATOM 8829 C CA . ALA C 1 150 ? 203.885 207.300 241.708 1.00 102.63 142 ALA C CA 1
ATOM 8830 C C . ALA C 1 150 ? 203.122 206.302 240.848 1.00 107.90 142 ALA C C 1
ATOM 8831 O O . ALA C 1 150 ? 203.088 206.407 239.620 1.00 107.46 142 ALA C O 1
ATOM 8833 N N . LYS C 1 151 ? 202.505 205.328 241.510 1.00 113.98 143 LYS C N 1
ATOM 8834 C CA . LYS C 1 151 ? 201.763 204.292 240.806 1.00 117.01 143 LYS C CA 1
ATOM 8835 C C . LYS C 1 151 ? 200.532 204.878 240.126 1.00 124.46 143 LYS C C 1
ATOM 8836 O O . LYS C 1 151 ? 199.856 205.751 240.675 1.00 132.15 143 LYS C O 1
ATOM 8842 N N . GLU C 1 152 ? 200.251 204.395 238.917 1.00 129.29 144 GLU C N 1
ATOM 8843 C CA . GLU C 1 152 ? 199.092 204.866 238.171 1.00 135.43 144 GLU C CA 1
ATOM 8844 C C . GLU C 1 152 ? 197.804 204.537 238.915 1.00 140.69 144 GLU C C 1
ATOM 8845 O O . GLU C 1 152 ? 197.628 203.431 239.431 1.00 138.56 144 GLU C O 1
ATOM 8847 N N . GLY C 1 153 ? 196.896 205.510 238.963 1.00 145.80 145 GLY C N 1
ATOM 8848 C CA . GLY C 1 153 ? 195.652 205.385 239.684 1.00 149.95 145 GLY C CA 1
ATOM 8849 C C . GLY C 1 153 ? 195.632 206.079 241.030 1.00 154.47 145 GLY C C 1
ATOM 8850 O O . GLY C 1 153 ? 194.547 206.326 241.568 1.00 156.79 145 GLY C O 1
ATOM 8851 N N . ALA C 1 154 ? 196.797 206.397 241.586 1.00 152.94 146 ALA C N 1
ATOM 8852 C CA . ALA C 1 154 ? 196.869 207.116 242.846 1.00 154.17 146 ALA C CA 1
ATOM 8853 C C . ALA C 1 154 ? 196.633 208.606 242.619 1.00 159.99 146 ALA C C 1
ATOM 8854 O O . ALA C 1 154 ? 196.638 209.101 241.489 1.00 160.70 146 ALA C O 1
ATOM 8856 N N . TYR C 1 155 ? 196.418 209.329 243.718 1.00 161.69 147 TYR C N 1
ATOM 8857 C CA . TYR C 1 155 ? 196.088 210.747 243.657 1.00 163.00 147 TYR C CA 1
ATOM 8858 C C . TYR C 1 155 ? 196.957 211.563 244.607 1.00 161.01 147 TYR C C 1
ATOM 8859 O O . TYR C 1 155 ? 196.518 212.591 245.127 1.00 162.65 147 TYR C O 1
ATOM 8868 N N . TYR C 1 156 ? 198.190 211.121 244.840 1.00 156.64 148 TYR C N 1
ATOM 8869 C CA . TYR C 1 156 ? 199.135 211.842 245.680 1.00 149.22 148 TYR C CA 1
ATOM 8870 C C . TYR C 1 156 ? 200.430 212.038 244.908 1.00 142.71 148 TYR C C 1
ATOM 8871 O O . TYR C 1 156 ? 200.955 211.089 244.320 1.00 144.49 148 TYR C O 1
ATOM 8880 N N . SER C 1 157 ? 200.938 213.267 244.911 1.00 134.24 149 SER C N 1
ATOM 8881 C CA . SER C 1 157 ? 202.023 213.664 244.027 1.00 129.87 149 SER C CA 1
ATOM 8882 C C . SER C 1 157 ? 203.386 213.460 244.677 1.00 125.71 149 SER C C 1
ATOM 8883 O O . SER C 1 157 ? 203.526 213.489 245.902 1.00 128.10 149 SER C O 1
ATOM 8886 N N . ARG C 1 158 ? 204.395 213.249 243.832 1.00 119.18 150 ARG C N 1
ATOM 8887 C CA . ARG C 1 158 ? 205.788 213.191 244.247 1.00 112.06 150 ARG C CA 1
ATOM 8888 C C . ARG C 1 158 ? 206.645 213.882 243.198 1.00 111.34 150 ARG C C 1
ATOM 8889 O O . ARG C 1 158 ? 206.359 213.794 242.002 1.00 113.57 150 ARG C O 1
ATOM 8897 N N . ASN C 1 159 ? 207.689 214.573 243.646 1.00 108.00 151 ASN C N 1
ATOM 8898 C CA . ASN C 1 159 ? 208.582 215.327 242.773 1.00 104.32 151 ASN C CA 1
ATOM 8899 C C . ASN C 1 159 ? 209.993 214.748 242.839 1.00 103.54 151 ASN C C 1
ATOM 8900 O O . ASN C 1 159 ? 210.263 213.786 243.557 1.00 110.03 151 ASN C O 1
ATOM 8905 N N . ASN C 1 160 ? 210.898 215.358 242.079 1.00 99.61 152 ASN C N 1
ATOM 8906 C CA . ASN C 1 160 ? 212.298 214.966 242.031 1.00 96.44 152 ASN C CA 1
ATOM 8907 C C . ASN C 1 160 ? 213.179 216.063 242.614 1.00 100.99 152 ASN C C 1
ATOM 8908 O O . ASN C 1 160 ? 212.818 217.243 242.604 1.00 108.61 152 ASN C O 1
ATOM 8913 N N . GLU C 1 161 ? 214.342 215.664 243.125 1.00 98.31 153 GLU C N 1
ATOM 8914 C CA . GLU C 1 161 ? 215.335 216.585 243.671 1.00 102.54 153 GLU C CA 1
ATOM 8915 C C . GLU C 1 161 ? 216.479 216.706 242.672 1.00 101.57 153 GLU C C 1
ATOM 8916 O O . GLU C 1 161 ? 217.262 215.766 242.505 1.00 102.83 153 GLU C O 1
ATOM 8922 N N . LEU C 1 162 ? 216.583 217.863 242.013 1.00 96.53 154 LEU C N 1
ATOM 8923 C CA . LEU C 1 162 ? 217.569 218.057 240.955 1.00 95.60 154 LEU C CA 1
ATOM 8924 C C . LEU C 1 162 ? 218.496 219.244 241.204 1.00 99.70 154 LEU C C 1
ATOM 8925 O O . LEU C 1 162 ? 219.042 219.803 240.249 1.00 103.21 154 LEU C O 1
ATOM 8930 N N . LEU C 1 163 ? 218.691 219.648 242.461 1.00 98.65 155 LEU C N 1
ATOM 8931 C CA . LEU C 1 163 ? 219.610 220.749 242.743 1.00 100.71 155 LEU C CA 1
ATOM 8932 C C . LEU C 1 163 ? 221.067 220.330 242.577 1.00 100.08 155 LEU C C 1
ATOM 8933 O O . LEU C 1 163 ? 221.872 221.064 241.985 1.00 102.60 155 LEU C O 1
ATOM 8938 N N . GLY C 1 164 ? 221.414 219.136 243.058 1.00 96.14 156 GLY C N 1
ATOM 8939 C CA . GLY C 1 164 ? 222.804 218.713 243.042 1.00 98.56 156 GLY C CA 1
ATOM 8940 C C . GLY C 1 164 ? 223.354 218.530 241.641 1.00 99.87 156 GLY C C 1
ATOM 8941 O O . GLY C 1 164 ? 224.463 218.979 241.336 1.00 100.75 156 GLY C O 1
ATOM 8942 N N . VAL C 1 165 ? 222.594 217.864 240.773 1.00 94.91 157 VAL C N 1
ATOM 8943 C CA . VAL C 1 165 ? 223.089 217.609 239.426 1.00 92.33 157 VAL C CA 1
ATOM 8944 C C . VAL C 1 165 ? 223.222 218.912 238.648 1.00 95.64 157 VAL C C 1
ATOM 8945 O O . VAL C 1 165 ? 224.202 219.113 237.922 1.00 99.75 157 VAL C O 1
ATOM 8949 N N . LYS C 1 166 ? 222.237 219.805 238.762 1.00 91.71 158 LYS C N 1
ATOM 8950 C CA . LYS C 1 166 ? 222.324 221.083 238.064 1.00 94.23 158 LYS C CA 1
ATOM 8951 C C . LYS C 1 166 ? 223.532 221.881 238.540 1.00 97.51 158 LYS C C 1
ATOM 8952 O O . LYS C 1 166 ? 224.279 222.452 237.727 1.00 103.10 158 LYS C O 1
ATOM 8958 N N . LYS C 1 167 ? 223.793 221.855 239.851 1.00 93.58 159 LYS C N 1
ATOM 8959 C CA . LYS C 1 167 ? 224.928 222.602 240.377 1.00 94.05 159 LYS C CA 1
ATOM 8960 C C . LYS C 1 167 ? 226.240 222.006 239.891 1.00 93.91 159 LYS C C 1
ATOM 8961 O O . LYS C 1 167 ? 227.158 222.742 239.514 1.00 94.90 159 LYS C O 1
ATOM 8967 N N . LEU C 1 168 ? 226.353 220.678 239.899 1.00 92.87 160 LEU C N 1
ATOM 8968 C CA . LEU C 1 168 ? 227.592 220.056 239.450 1.00 90.11 160 LEU C CA 1
ATOM 8969 C C . LEU C 1 168 ? 227.822 220.312 237.966 1.00 90.15 160 LEU C C 1
ATOM 8970 O O . LEU C 1 168 ? 228.952 220.583 237.546 1.00 95.34 160 LEU C O 1
ATOM 8975 N N . ALA C 1 169 ? 226.763 220.229 237.154 1.00 84.73 161 ALA C N 1
ATOM 8976 C CA . ALA C 1 169 ? 226.904 220.438 235.717 1.00 82.25 161 ALA C CA 1
ATOM 8977 C C . ALA C 1 169 ? 227.326 221.866 235.397 1.00 92.92 161 ALA C C 1
ATOM 8978 O O . ALA C 1 169 ? 228.047 222.100 234.411 1.00 101.21 161 ALA C O 1
ATOM 8980 N N . SER C 1 170 ? 226.894 222.835 236.211 1.00 93.55 162 SER C N 1
ATOM 8981 C CA . SER C 1 170 ? 227.265 224.212 235.907 1.00 94.17 162 SER C CA 1
ATOM 8982 C C . SER C 1 170 ? 228.766 224.426 236.052 1.00 95.82 162 SER C C 1
ATOM 8983 O O . SER C 1 170 ? 229.351 225.216 235.303 1.00 99.82 162 SER C O 1
ATOM 8986 N N . ILE C 1 171 ? 229.409 223.710 236.976 1.00 93.84 163 ILE C N 1
ATOM 8987 C CA . ILE C 1 171 ? 230.855 223.832 237.141 1.00 89.55 163 ILE C CA 1
ATOM 8988 C C . ILE C 1 171 ? 231.568 223.353 235.887 1.00 89.01 163 ILE C C 1
ATOM 8989 O O . ILE C 1 171 ? 232.511 223.993 235.400 1.00 93.01 163 ILE C O 1
ATOM 8994 N N . TYR C 1 172 ? 231.118 222.224 235.336 1.00 87.88 164 TYR C N 1
ATOM 8995 C CA . TYR C 1 172 ? 231.749 221.686 234.139 1.00 90.12 164 TYR C CA 1
ATOM 8996 C C . TYR C 1 172 ? 231.571 222.633 232.967 1.00 94.15 164 TYR C C 1
ATOM 8997 O O . TYR C 1 172 ? 232.515 222.869 232.203 1.00 100.37 164 TYR C O 1
ATOM 9006 N N . ARG C 1 173 ? 230.381 223.222 232.828 1.00 89.51 165 ARG C N 1
ATOM 9007 C CA . ARG C 1 173 ? 230.184 224.112 231.688 1.00 86.74 165 ARG C CA 1
ATOM 9008 C C . ARG C 1 173 ? 230.990 225.396 231.852 1.00 95.58 165 ARG C C 1
ATOM 9009 O O . ARG C 1 173 ? 231.553 225.913 230.874 1.00 102.91 165 ARG C O 1
ATOM 9017 N N . LEU C 1 174 ? 231.130 225.879 233.089 1.00 95.80 166 LEU C N 1
ATOM 9018 C CA . LEU C 1 174 ? 231.882 227.107 233.304 1.00 94.73 166 LEU C CA 1
ATOM 9019 C C . LEU C 1 174 ? 233.358 226.885 233.019 1.00 97.93 166 LEU C C 1
ATOM 9020 O O . LEU C 1 174 ? 234.015 227.741 232.417 1.00 101.57 166 LEU C O 1
ATOM 9025 N N . VAL C 1 175 ? 233.903 225.744 233.450 1.00 99.56 167 VAL C N 1
ATOM 9026 C CA . VAL C 1 175 ? 235.304 225.467 233.155 1.00 98.63 167 VAL C CA 1
ATOM 9027 C C . VAL C 1 175 ? 235.492 225.274 231.656 1.00 101.97 167 VAL C C 1
ATOM 9028 O O . VAL C 1 175 ? 236.480 225.737 231.076 1.00 106.02 167 VAL C O 1
ATOM 9032 N N . ASN C 1 176 ? 234.542 224.597 231.001 1.00 103.61 168 ASN C N 1
ATOM 9033 C CA . ASN C 1 176 ? 234.637 224.381 229.563 1.00 104.99 168 ASN C CA 1
ATOM 9034 C C . ASN C 1 176 ? 234.601 225.689 228.788 1.00 105.18 168 ASN C C 1
ATOM 9035 O O . ASN C 1 176 ? 235.091 225.742 227.655 1.00 107.29 168 ASN C O 1
ATOM 9040 N N . LYS C 1 177 ? 234.037 226.746 229.374 1.00 104.85 169 LYS C N 1
ATOM 9041 C CA . LYS C 1 177 ? 233.940 228.007 228.642 1.00 106.82 169 LYS C CA 1
ATOM 9042 C C . LYS C 1 177 ? 235.290 228.709 228.529 1.00 113.14 169 LYS C C 1
ATOM 9043 O O . LYS C 1 177 ? 235.605 229.283 227.480 1.00 116.82 169 LYS C O 1
ATOM 9049 N N . TYR C 1 178 ? 236.103 228.676 229.583 1.00 114.74 170 TYR C N 1
ATOM 9050 C CA . TYR C 1 178 ? 237.333 229.461 229.641 1.00 115.32 170 TYR C CA 1
ATOM 9051 C C . TYR C 1 178 ? 238.595 228.667 229.327 1.00 118.82 170 TYR C C 1
ATOM 9052 O O . TYR C 1 178 ? 239.692 229.229 229.398 1.00 118.74 170 TYR C O 1
ATOM 9061 N N . VAL C 1 179 ? 238.481 227.387 228.989 1.00 122.01 171 VAL C N 1
ATOM 9062 C CA . VAL C 1 179 ? 239.632 226.549 228.678 1.00 123.62 171 VAL C CA 1
ATOM 9063 C C . VAL C 1 179 ? 239.438 225.959 227.289 1.00 132.18 171 VAL C C 1
ATOM 9064 O O . VAL C 1 179 ? 238.336 225.526 226.936 1.00 134.03 171 VAL C O 1
ATOM 9068 N N . ASP C 1 180 ? 240.515 225.950 226.501 1.00 133.21 172 ASP C N 1
ATOM 9069 C CA . ASP C 1 180 ? 240.414 225.560 225.098 1.00 136.78 172 ASP C CA 1
ATOM 9070 C C . ASP C 1 180 ? 240.017 224.096 224.946 1.00 138.16 172 ASP C C 1
ATOM 9071 O O . ASP C 1 180 ? 239.110 223.768 224.173 1.00 137.29 172 ASP C O 1
ATOM 9073 N N . ASN C 1 181 ? 240.677 223.201 225.675 1.00 134.69 173 ASN C N 1
ATOM 9074 C CA . ASN C 1 181 ? 240.537 221.763 225.461 1.00 133.25 173 ASN C CA 1
ATOM 9075 C C . ASN C 1 181 ? 240.272 221.046 226.777 1.00 131.34 173 ASN C C 1
ATOM 9076 O O . ASN C 1 181 ? 240.916 220.052 227.116 1.00 131.70 173 ASN C O 1
ATOM 9081 N N . ALA C 1 182 ? 239.310 221.554 227.542 1.00 126.54 174 ALA C N 1
ATOM 9082 C CA . ALA C 1 182 ? 238.956 220.930 228.807 1.00 124.64 174 ALA C CA 1
ATOM 9083 C C . ALA C 1 182 ? 238.375 219.540 228.574 1.00 123.94 174 ALA C C 1
ATOM 9084 O O . ALA C 1 182 ? 237.708 219.281 227.570 1.00 124.30 174 ALA C O 1
ATOM 9086 N N . SER C 1 183 ? 238.642 218.638 229.512 1.00 119.63 175 SER C N 1
ATOM 9087 C CA . SER C 1 183 ? 238.171 217.267 229.416 1.00 114.00 175 SER C CA 1
ATOM 9088 C C . SER C 1 183 ? 236.797 217.124 230.066 1.00 112.20 175 SER C C 1
ATOM 9089 O O . SER C 1 183 ? 236.291 218.035 230.722 1.00 115.94 175 SER C O 1
ATOM 9092 N N . LEU C 1 184 ? 236.195 215.958 229.876 1.00 106.51 176 LEU C N 1
ATOM 9093 C CA . LEU C 1 184 ? 234.876 215.648 230.400 1.00 100.14 176 LEU C CA 1
ATOM 9094 C C . LEU C 1 184 ? 234.871 214.212 230.894 1.00 100.84 176 LEU C C 1
ATOM 9095 O O . LEU C 1 184 ? 235.679 213.393 230.443 1.00 105.14 176 LEU C O 1
ATOM 9100 N N . PRO C 1 185 ? 233.980 213.875 231.824 1.00 96.43 177 PRO C N 1
ATOM 9101 C CA . PRO C 1 185 ? 233.914 212.494 232.309 1.00 92.45 177 PRO C CA 1
ATOM 9102 C C . PRO C 1 185 ? 233.324 211.567 231.260 1.00 95.85 177 PRO C C 1
ATOM 9103 O O . PRO C 1 185 ? 232.650 211.991 230.319 1.00 102.51 177 PRO C O 1
ATOM 9107 N N . LEU C 1 186 ? 233.582 210.276 231.441 1.00 89.58 178 LEU C N 1
ATOM 9108 C CA . LEU C 1 186 ? 233.145 209.247 230.508 1.00 85.75 178 LEU C CA 1
ATOM 9109 C C . LEU C 1 186 ? 232.090 208.372 231.168 1.00 89.64 178 LEU C C 1
ATOM 9110 O O . LEU C 1 186 ? 232.309 207.845 232.264 1.00 90.70 178 LEU C O 1
ATOM 9115 N N . MET C 1 187 ? 230.948 208.223 230.503 1.00 89.43 179 MET C N 1
ATOM 9116 C CA . MET C 1 187 ? 229.858 207.382 230.976 1.00 86.65 179 MET C CA 1
ATOM 9117 C C . MET C 1 187 ? 229.399 206.496 229.832 1.00 89.87 179 MET C C 1
ATOM 9118 O O . MET C 1 187 ? 229.162 206.984 228.723 1.00 96.89 179 MET C O 1
ATOM 9123 N N . ALA C 1 188 ? 229.270 205.199 230.101 1.00 88.50 180 ALA C N 1
ATOM 9124 C CA . ALA C 1 188 ? 228.939 204.237 229.062 1.00 87.03 180 ALA C CA 1
ATOM 9125 C C . ALA C 1 188 ? 228.165 203.081 229.673 1.00 89.83 180 ALA C C 1
ATOM 9126 O O . ALA C 1 188 ? 228.187 202.863 230.886 1.00 92.96 180 ALA C O 1
ATOM 9128 N N . TYR C 1 189 ? 227.477 202.338 228.811 1.00 90.33 181 TYR C N 1
ATOM 9129 C CA . TYR C 1 189 ? 226.658 201.212 229.241 1.00 87.24 181 TYR C CA 1
ATOM 9130 C C . TYR C 1 189 ? 226.630 200.198 228.111 1.00 92.70 181 TYR C C 1
ATOM 9131 O O . TYR C 1 189 ? 226.235 200.532 226.991 1.00 104.10 181 TYR C O 1
ATOM 9140 N N . TYR C 1 190 ? 227.048 198.972 228.402 1.00 89.46 182 TYR C N 1
ATOM 9141 C CA . TYR C 1 190 ? 227.131 197.901 227.413 1.00 91.17 182 TYR C CA 1
ATOM 9142 C C . TYR C 1 190 ? 226.093 196.849 227.783 1.00 98.11 182 TYR C C 1
ATOM 9143 O O . TYR C 1 190 ? 226.378 195.895 228.507 1.00 100.00 182 TYR C O 1
ATOM 9152 N N . SER C 1 191 ? 224.883 197.031 227.267 1.00 101.15 183 SER C N 1
ATOM 9153 C CA . SER C 1 191 ? 223.773 196.154 227.587 1.00 100.87 183 SER C CA 1
ATOM 9154 C C . SER C 1 191 ? 223.952 194.810 226.891 1.00 104.62 183 SER C C 1
ATOM 9155 O O . SER C 1 191 ? 224.952 194.548 226.218 1.00 106.78 183 SER C O 1
ATOM 9158 N N . ILE C 1 192 ? 222.957 193.939 227.062 1.00 105.71 184 ILE C N 1
ATOM 9159 C CA . ILE C 1 192 ? 223.001 192.621 226.435 1.00 107.30 184 ILE C CA 1
ATOM 9160 C C . ILE C 1 192 ? 222.721 192.682 224.944 1.00 110.82 184 ILE C C 1
ATOM 9161 O O . ILE C 1 192 ? 222.860 191.665 224.254 1.00 112.35 184 ILE C O 1
ATOM 9166 N N . ALA C 1 193 ? 222.347 193.849 224.421 1.00 111.14 185 ALA C N 1
ATOM 9167 C CA . ALA C 1 193 ? 222.019 193.993 223.011 1.00 114.18 185 ALA C CA 1
ATOM 9168 C C . ALA C 1 193 ? 223.240 194.214 222.124 1.00 121.31 185 ALA C C 1
ATOM 9169 O O . ALA C 1 193 ? 223.087 194.728 221.010 1.00 132.06 185 ALA C O 1
ATOM 9171 N N . ARG C 1 194 ? 224.443 193.852 222.576 1.00 119.09 186 ARG C N 1
ATOM 9172 C CA . ARG C 1 194 ? 225.605 193.908 221.695 1.00 121.69 186 ARG C CA 1
ATOM 9173 C C . ARG C 1 194 ? 225.563 192.809 220.641 1.00 130.44 186 ARG C C 1
ATOM 9174 O O . ARG C 1 194 ? 226.407 192.797 219.739 1.00 136.31 186 ARG C O 1
ATOM 9182 N N . SER C 1 195 ? 224.603 191.889 220.751 1.00 131.18 187 SER C N 1
ATOM 9183 C CA . SER C 1 195 ? 224.416 190.841 219.754 1.00 137.79 187 SER C CA 1
ATOM 9184 C C . SER C 1 195 ? 223.982 191.435 218.420 1.00 143.16 187 SER C C 1
ATOM 9185 O O . SER C 1 195 ? 224.388 190.951 217.357 1.00 141.44 187 SER C O 1
ATOM 9187 N N . TYR C 1 196 ? 223.147 192.478 218.455 1.00 147.49 188 TYR C N 1
ATOM 9188 C CA . TYR C 1 196 ? 222.615 193.072 217.234 1.00 151.86 188 TYR C CA 1
ATOM 9189 C C . TYR C 1 196 ? 223.708 193.624 216.331 1.00 155.01 188 TYR C C 1
ATOM 9190 O O . TYR C 1 196 ? 223.445 193.883 215.151 1.00 159.39 188 TYR C O 1
ATOM 9199 N N . ILE C 1 197 ? 224.919 193.822 216.855 1.00 155.45 189 ILE C N 1
ATOM 9200 C CA . ILE C 1 197 ? 226.004 194.366 216.044 1.00 157.76 189 ILE C CA 1
ATOM 9201 C C . ILE C 1 197 ? 226.300 193.441 214.871 1.00 161.39 189 ILE C C 1
ATOM 9202 O O . ILE C 1 197 ? 226.554 193.895 213.749 1.00 161.92 189 ILE C O 1
ATOM 9204 N N . GLY C 1 198 ? 226.275 192.134 215.112 1.00 158.27 190 GLY C N 1
ATOM 9205 C CA . GLY C 1 198 ? 226.623 191.160 214.096 1.00 153.26 190 GLY C CA 1
ATOM 9206 C C . GLY C 1 198 ? 228.117 190.935 214.003 1.00 151.30 190 GLY C C 1
ATOM 9207 O O . GLY C 1 198 ? 228.856 191.256 214.933 1.00 149.45 190 GLY C O 1
ATOM 9208 N N . ALA C 1 208 ? 224.579 208.254 204.858 1.00 188.25 200 ALA C N 1
ATOM 9209 C CA . ALA C 1 208 ? 225.766 208.567 205.644 1.00 194.38 200 ALA C CA 1
ATOM 9210 C C . ALA C 1 208 ? 226.077 210.058 205.585 1.00 195.25 200 ALA C C 1
ATOM 9211 O O . ALA C 1 208 ? 226.560 210.641 206.556 1.00 191.90 200 ALA C O 1
ATOM 9213 N N . LYS C 1 209 ? 225.809 210.660 204.427 1.00 194.46 201 LYS C N 1
ATOM 9214 C CA . LYS C 1 209 ? 225.977 212.087 204.166 1.00 189.21 201 LYS C CA 1
ATOM 9215 C C . LYS C 1 209 ? 227.426 212.549 204.268 1.00 185.24 201 LYS C C 1
ATOM 9216 O O . LYS C 1 209 ? 227.687 213.757 204.208 1.00 181.35 201 LYS C O 1
ATOM 9218 N N . THR C 1 210 ? 228.376 211.622 204.415 1.00 184.05 202 THR C N 1
ATOM 9219 C CA . THR C 1 210 ? 229.809 211.918 204.386 1.00 174.96 202 THR C CA 1
ATOM 9220 C C . THR C 1 210 ? 230.178 212.963 205.445 1.00 168.99 202 THR C C 1
ATOM 9221 O O . THR C 1 210 ? 230.570 214.091 205.144 1.00 167.54 202 THR C O 1
ATOM 9223 N N . LYS C 1 211 ? 230.012 212.557 206.703 1.00 162.92 203 LYS C N 1
ATOM 9224 C CA . LYS C 1 211 ? 230.349 213.429 207.821 1.00 153.10 203 LYS C CA 1
ATOM 9225 C C . LYS C 1 211 ? 231.810 213.854 207.750 1.00 146.50 203 LYS C C 1
ATOM 9226 O O . LYS C 1 211 ? 232.693 213.053 207.433 1.00 146.83 203 LYS C O 1
ATOM 9232 N N . THR C 1 212 ? 232.063 215.131 208.045 1.00 142.36 204 THR C N 1
ATOM 9233 C CA . THR C 1 212 ? 233.403 215.692 207.960 1.00 141.46 204 THR C CA 1
ATOM 9234 C C . THR C 1 212 ? 233.901 216.324 209.251 1.00 137.02 204 THR C C 1
ATOM 9235 O O . THR C 1 212 ? 235.100 216.605 209.350 1.00 134.07 204 THR C O 1
ATOM 9239 N N . VAL C 1 213 ? 233.037 216.555 210.234 1.00 135.74 205 VAL C N 1
ATOM 9240 C CA . VAL C 1 213 ? 233.402 217.264 211.454 1.00 131.79 205 VAL C CA 1
ATOM 9241 C C . VAL C 1 213 ? 233.204 216.331 212.639 1.00 128.90 205 VAL C C 1
ATOM 9242 O O . VAL C 1 213 ? 232.145 215.709 212.776 1.00 128.09 205 VAL C O 1
ATOM 9246 N N . TRP C 1 214 ? 234.221 216.239 213.491 1.00 127.30 206 TRP C N 1
ATOM 9247 C CA . TRP C 1 214 ? 234.178 215.431 214.699 1.00 124.41 206 TRP C CA 1
ATOM 9248 C C . TRP C 1 214 ? 234.404 216.323 215.911 1.00 127.35 206 TRP C C 1
ATOM 9249 O O . TRP C 1 214 ? 235.240 217.231 215.875 1.00 132.40 206 TRP C O 1
ATOM 9260 N N . SER C 1 215 ? 233.660 216.063 216.983 1.00 126.27 207 SER C N 1
ATOM 9261 C CA . SER C 1 215 ? 233.806 216.824 218.214 1.00 125.11 207 SER C CA 1
ATOM 9262 C C . SER C 1 215 ? 233.565 215.899 219.396 1.00 123.87 207 SER C C 1
ATOM 9263 O O . SER C 1 215 ? 233.204 214.731 219.235 1.00 127.43 207 SER C O 1
ATOM 9266 N N . LYS C 1 216 ? 233.777 216.432 220.599 1.00 118.12 208 LYS C N 1
ATOM 9267 C CA . LYS C 1 216 ? 233.615 215.623 221.798 1.00 118.32 208 LYS C CA 1
ATOM 9268 C C . LYS C 1 216 ? 232.163 215.487 222.231 1.00 117.83 208 LYS C C 1
ATOM 9269 O O . LYS C 1 216 ? 231.880 214.700 223.139 1.00 120.06 208 LYS C O 1
ATOM 9275 N N . PHE C 1 217 ? 231.244 216.224 221.616 1.00 114.19 209 PHE C N 1
ATOM 9276 C CA . PHE C 1 217 ? 229.845 216.195 222.019 1.00 112.62 209 PHE C CA 1
ATOM 9277 C C . PHE C 1 217 ? 229.013 215.212 221.209 1.00 115.04 209 PHE C C 1
ATOM 9278 O O . PHE C 1 217 ? 227.810 215.093 221.457 1.00 115.64 209 PHE C O 1
ATOM 9286 N N . ASP C 1 218 ? 229.615 214.511 220.248 1.00 118.63 210 ASP C N 1
ATOM 9287 C CA . ASP C 1 218 ? 228.886 213.476 219.528 1.00 122.01 210 ASP C CA 1
ATOM 9288 C C . ASP C 1 218 ? 228.713 212.217 220.365 1.00 118.52 210 ASP C C 1
ATOM 9289 O O . ASP C 1 218 ? 227.727 211.493 220.189 1.00 121.35 210 ASP C O 1
ATOM 9294 N N . VAL C 1 219 ? 229.653 211.938 221.275 1.00 114.04 211 VAL C N 1
ATOM 9295 C CA . VAL C 1 219 ? 229.542 210.769 222.146 1.00 112.28 211 VAL C CA 1
ATOM 9296 C C . VAL C 1 219 ? 228.554 210.976 223.278 1.00 114.44 211 VAL C C 1
ATOM 9297 O O . VAL C 1 219 ? 228.308 210.041 224.050 1.00 116.52 211 VAL C O 1
ATOM 9301 N N . TYR C 1 220 ? 227.982 212.171 223.407 1.00 112.30 212 TYR C N 1
ATOM 9302 C CA . TYR C 1 220 ? 226.997 212.465 224.436 1.00 107.32 212 TYR C CA 1
ATOM 9303 C C . TYR C 1 220 ? 225.570 212.398 223.914 1.00 108.46 212 TYR C C 1
ATOM 9304 O O . TYR C 1 220 ? 224.646 212.823 224.611 1.00 108.39 212 TYR C O 1
ATOM 9313 N N . ASP C 1 221 ? 225.367 211.877 222.704 1.00 114.49 213 ASP C N 1
ATOM 9314 C CA . ASP C 1 221 ? 224.012 211.744 222.180 1.00 118.26 213 ASP C CA 1
ATOM 9315 C C . ASP C 1 221 ? 223.205 210.734 222.985 1.00 119.05 213 ASP C C 1
ATOM 9316 O O . ASP C 1 221 ? 222.020 210.956 223.259 1.00 116.43 213 ASP C O 1
ATOM 9318 N N . GLU C 1 222 ? 223.826 209.624 223.373 1.00 118.60 214 GLU C N 1
ATOM 9319 C CA . GLU C 1 222 ? 223.130 208.570 224.092 1.00 118.17 214 GLU C CA 1
ATOM 9320 C C . GLU C 1 222 ? 224.118 207.856 225.000 1.00 118.53 214 GLU C C 1
ATOM 9321 O O . GLU C 1 222 ? 225.311 207.770 224.698 1.00 119.12 214 GLU C O 1
ATOM 9327 N N . ILE C 1 223 ? 223.607 207.343 226.119 1.00 117.97 215 ILE C N 1
ATOM 9328 C CA . ILE C 1 223 ? 224.465 206.650 227.071 1.00 113.27 215 ILE C CA 1
ATOM 9329 C C . ILE C 1 223 ? 224.690 205.203 226.652 1.00 113.52 215 ILE C C 1
ATOM 9330 O O . ILE C 1 223 ? 225.753 204.633 226.920 1.00 110.74 215 ILE C O 1
ATOM 9335 N N . GLU C 1 224 ? 223.719 204.591 225.983 1.00 114.31 216 GLU C N 1
ATOM 9336 C CA . GLU C 1 224 ? 223.812 203.192 225.601 1.00 112.86 216 GLU C CA 1
ATOM 9337 C C . GLU C 1 224 ? 224.509 203.047 224.253 1.00 123.36 216 GLU C C 1
ATOM 9338 O O . GLU C 1 224 ? 224.580 203.982 223.454 1.00 134.64 216 GLU C O 1
ATOM 9344 N N . PHE C 1 225 ? 225.025 201.847 224.010 1.00 116.84 217 PHE C N 1
ATOM 9345 C CA . PHE C 1 225 ? 225.756 201.524 222.792 1.00 123.38 217 PHE C CA 1
ATOM 9346 C C . PHE C 1 225 ? 224.896 200.631 221.910 1.00 128.95 217 PHE C C 1
ATOM 9347 O O . PHE C 1 225 ? 224.486 199.547 222.339 1.00 127.04 217 PHE C O 1
ATOM 9355 N N . ASP C 1 226 ? 224.626 201.080 220.684 1.00 134.02 218 ASP C N 1
ATOM 9356 C CA . ASP C 1 226 ? 223.803 200.286 219.783 1.00 137.30 218 ASP C CA 1
ATOM 9357 C C . ASP C 1 226 ? 223.937 200.790 218.352 1.00 145.88 218 ASP C C 1
ATOM 9358 O O . ASP C 1 226 ? 223.919 201.998 218.101 1.00 147.39 218 ASP C O 1
ATOM 9360 N N . ARG C 1 227 ? 224.059 199.837 217.428 1.00 149.15 219 ARG C N 1
ATOM 9361 C CA . ARG C 1 227 ? 223.934 200.018 215.986 1.00 153.42 219 ARG C CA 1
ATOM 9362 C C . ARG C 1 227 ? 224.941 200.991 215.378 1.00 150.62 219 ARG C C 1
ATOM 9363 O O . ARG C 1 227 ? 226.100 200.629 215.131 1.00 150.71 219 ARG C O 1
ATOM 9371 N N . ASN C 1 228 ? 224.529 202.249 215.195 1.00 149.16 220 ASN C N 1
ATOM 9372 C CA . ASN C 1 228 ? 225.291 203.139 214.330 1.00 150.01 220 ASN C CA 1
ATOM 9373 C C . ASN C 1 228 ? 226.644 203.520 214.904 1.00 150.36 220 ASN C C 1
ATOM 9374 O O . ASN C 1 228 ? 227.500 203.992 214.146 1.00 148.85 220 ASN C O 1
ATOM 9379 N N . ASP C 1 229 ? 226.895 203.241 216.184 1.00 150.42 221 ASP C N 1
ATOM 9380 C CA . ASP C 1 229 ? 228.216 203.525 216.724 1.00 146.40 221 ASP C CA 1
ATOM 9381 C C . ASP C 1 229 ? 229.264 202.693 216.012 1.00 141.70 221 ASP C C 1
ATOM 9382 O O . ASP C 1 229 ? 230.307 203.222 215.602 1.00 141.45 221 ASP C O 1
ATOM 9387 N N . PHE C 1 230 ? 228.920 201.446 215.674 1.00 139.36 222 PHE C N 1
ATOM 9388 C CA . PHE C 1 230 ? 229.865 200.642 214.914 1.00 138.81 222 PHE C CA 1
ATOM 9389 C C . PHE C 1 230 ? 230.133 201.294 213.574 1.00 138.25 222 PHE C C 1
ATOM 9390 O O . PHE C 1 230 ? 231.296 201.488 213.193 1.00 137.65 222 PHE C O 1
ATOM 9398 N N . THR C 1 231 ? 229.079 201.789 212.926 1.00 138.16 223 THR C N 1
ATOM 9399 C CA . THR C 1 231 ? 229.273 202.404 211.626 1.00 134.90 223 THR C CA 1
ATOM 9400 C C . THR C 1 231 ? 230.189 203.602 211.767 1.00 133.78 223 THR C C 1
ATOM 9401 O O . THR C 1 231 ? 231.189 203.720 211.044 1.00 135.90 223 THR C O 1
ATOM 9405 N N . ASP C 1 232 ? 229.966 204.408 212.806 1.00 132.25 224 ASP C N 1
ATOM 9406 C CA . ASP C 1 232 ? 230.771 205.608 212.926 1.00 130.44 224 ASP C CA 1
ATOM 9407 C C . ASP C 1 232 ? 232.199 205.245 213.274 1.00 125.98 224 ASP C C 1
ATOM 9408 O O . ASP C 1 232 ? 233.133 205.903 212.797 1.00 126.57 224 ASP C O 1
ATOM 9413 N N . PHE C 1 233 ? 232.395 204.179 214.056 1.00 123.14 225 PHE C N 1
ATOM 9414 C CA . PHE C 1 233 ? 233.759 203.784 214.369 1.00 118.16 225 PHE C CA 1
ATOM 9415 C C . PHE C 1 233 ? 234.552 203.570 213.093 1.00 117.79 225 PHE C C 1
ATOM 9416 O O . PHE C 1 233 ? 235.649 204.123 212.939 1.00 117.35 225 PHE C O 1
ATOM 9424 N N . PHE C 1 234 ? 233.928 202.941 212.092 1.00 120.03 226 PHE C N 1
ATOM 9425 C CA . PHE C 1 234 ? 234.646 202.707 210.847 1.00 118.23 226 PHE C CA 1
ATOM 9426 C C . PHE C 1 234 ? 235.005 204.025 210.188 1.00 116.73 226 PHE C C 1
ATOM 9427 O O . PHE C 1 234 ? 236.176 204.268 209.868 1.00 116.13 226 PHE C O 1
ATOM 9435 N N . GLN C 1 235 ? 234.050 204.951 210.148 1.00 117.94 227 GLN C N 1
ATOM 9436 C CA . GLN C 1 235 ? 234.318 206.230 209.512 1.00 113.54 227 GLN C CA 1
ATOM 9437 C C . GLN C 1 235 ? 235.404 206.966 210.268 1.00 114.13 227 GLN C C 1
ATOM 9438 O O . GLN C 1 235 ? 236.240 207.647 209.665 1.00 115.19 227 GLN C O 1
ATOM 9444 N N . TRP C 1 236 ? 235.404 206.852 211.596 1.00 116.11 228 TRP C N 1
ATOM 9445 C CA . TRP C 1 236 ? 236.433 207.544 212.354 1.00 109.89 228 TRP C CA 1
ATOM 9446 C C . TRP C 1 236 ? 237.806 206.942 212.093 1.00 106.25 228 TRP C C 1
ATOM 9447 O O . TRP C 1 236 ? 238.778 207.677 211.878 1.00 105.87 228 TRP C O 1
ATOM 9458 N N . LEU C 1 237 ? 237.885 205.610 211.991 1.00 107.02 229 LEU C N 1
ATOM 9459 C CA . LEU C 1 237 ? 239.197 204.981 211.880 1.00 102.85 229 LEU C CA 1
ATOM 9460 C C . LEU C 1 237 ? 239.918 205.401 210.612 1.00 106.05 229 LEU C C 1
ATOM 9461 O O . LEU C 1 237 ? 241.085 205.812 210.663 1.00 111.27 229 LEU C O 1
ATOM 9466 N N . VAL C 1 238 ? 239.210 205.422 209.485 1.00 104.78 230 VAL C N 1
ATOM 9467 C CA . VAL C 1 238 ? 239.879 205.789 208.247 1.00 105.75 230 VAL C CA 1
ATOM 9468 C C . VAL C 1 238 ? 240.270 207.255 208.281 1.00 110.03 230 VAL C C 1
ATOM 9469 O O . VAL C 1 238 ? 241.339 207.626 207.778 1.00 114.54 230 VAL C O 1
ATOM 9473 N N . PHE C 1 239 ? 239.507 208.079 209.004 1.00 107.96 231 PHE C N 1
ATOM 9474 C CA . PHE C 1 239 ? 239.888 209.479 209.126 1.00 104.67 231 PHE C CA 1
ATOM 9475 C C . PHE C 1 239 ? 241.224 209.601 209.831 1.00 107.29 231 PHE C C 1
ATOM 9476 O O . PHE C 1 239 ? 242.053 210.443 209.467 1.00 109.58 231 PHE C O 1
ATOM 9484 N N . LEU C 1 240 ? 241.451 208.778 210.853 1.00 108.83 232 LEU C N 1
ATOM 9485 C CA . LEU C 1 240 ? 242.748 208.807 211.509 1.00 108.00 232 LEU C CA 1
ATOM 9486 C C . LEU C 1 240 ? 243.852 208.381 210.552 1.00 108.88 232 LEU C C 1
ATOM 9487 O O . LEU C 1 240 ? 244.882 209.059 210.440 1.00 112.68 232 LEU C O 1
ATOM 9492 N N . HIS C 1 241 ? 243.598 207.335 209.759 1.00 107.57 233 HIS C N 1
ATOM 9493 C CA . HIS C 1 241 ? 244.666 206.784 208.932 1.00 108.88 233 HIS C CA 1
ATOM 9494 C C . HIS C 1 241 ? 245.164 207.792 207.913 1.00 114.59 233 HIS C C 1
ATOM 9495 O O . HIS C 1 241 ? 246.377 208.004 207.784 1.00 123.17 233 HIS C O 1
ATOM 9502 N N . ASN C 1 242 ? 244.248 208.528 207.290 1.00 113.37 234 ASN C N 1
ATOM 9503 C CA . ASN C 1 242 ? 244.682 209.469 206.272 1.00 115.56 234 ASN C CA 1
ATOM 9504 C C . ASN C 1 242 ? 245.462 210.607 206.894 1.00 119.82 234 ASN C C 1
ATOM 9505 O O . ASN C 1 242 ? 246.438 211.083 206.300 1.00 125.56 234 ASN C O 1
ATOM 9510 N N . ARG C 1 243 ? 245.132 210.972 208.134 1.00 118.72 235 ARG C N 1
ATOM 9511 C CA . ARG C 1 243 ? 245.890 212.031 208.781 1.00 120.18 235 ARG C CA 1
ATOM 9512 C C . ARG C 1 243 ? 247.337 211.610 208.957 1.00 125.33 235 ARG C C 1
ATOM 9513 O O . ARG C 1 243 ? 248.255 212.380 208.643 1.00 130.97 235 ARG C O 1
ATOM 9521 N N . ALA C 1 244 ? 247.559 210.336 209.289 1.00 125.04 236 ALA C N 1
ATOM 9522 C CA . ALA C 1 244 ? 248.931 209.876 209.438 1.00 128.47 236 ALA C CA 1
ATOM 9523 C C . ALA C 1 244 ? 249.663 209.990 208.117 1.00 133.11 236 ALA C C 1
ATOM 9524 O O . ALA C 1 244 ? 250.796 210.488 208.068 1.00 141.92 236 ALA C O 1
ATOM 9526 N N . SER C 1 245 ? 248.979 209.666 207.019 1.00 128.43 237 SER C N 1
ATOM 9527 C CA . SER C 1 245 ? 249.640 209.732 205.726 1.00 126.77 237 SER C CA 1
ATOM 9528 C C . SER C 1 245 ? 250.056 211.160 205.429 1.00 135.29 237 SER C C 1
ATOM 9529 O O . SER C 1 245 ? 251.183 211.403 204.979 1.00 146.93 237 SER C O 1
ATOM 9532 N N . GLN C 1 246 ? 249.198 212.126 205.764 1.00 134.68 238 GLN C N 1
ATOM 9533 C CA . GLN C 1 246 ? 249.553 213.512 205.497 1.00 138.67 238 GLN C CA 1
ATOM 9534 C C . GLN C 1 246 ? 250.790 213.901 206.291 1.00 148.27 238 GLN C C 1
ATOM 9535 O O . GLN C 1 246 ? 251.672 214.600 205.778 1.00 155.42 238 GLN C O 1
ATOM 9541 N N . GLU C 1 247 ? 250.876 213.455 207.545 1.00 149.49 239 GLU C N 1
ATOM 9542 C CA . GLU C 1 247 ? 252.066 213.759 208.325 1.00 154.10 239 GLU C CA 1
ATOM 9543 C C . GLU C 1 247 ? 253.261 212.964 207.819 1.00 159.05 239 GLU C C 1
ATOM 9544 O O . GLU C 1 247 ? 254.396 213.445 207.891 1.00 167.00 239 GLU C O 1
ATOM 9550 N N . LYS C 1 248 ? 253.029 211.759 207.289 1.00 154.11 240 LYS C N 1
ATOM 9551 C CA . LYS C 1 248 ? 254.139 210.962 206.776 1.00 153.22 240 LYS C CA 1
ATOM 9552 C C . LYS C 1 248 ? 254.837 211.630 205.599 1.00 161.10 240 LYS C C 1
ATOM 9553 O O . LYS C 1 248 ? 256.032 211.403 205.380 1.00 172.14 240 LYS C O 1
ATOM 9559 N N . LEU C 1 249 ? 254.121 212.446 204.834 1.00 162.02 241 LEU C N 1
ATOM 9560 C CA . LEU C 1 249 ? 254.720 213.189 203.737 1.00 169.73 241 LEU C CA 1
ATOM 9561 C C . LEU C 1 249 ? 255.232 214.540 204.231 1.00 189.95 241 LEU C C 1
ATOM 9562 O O . LEU C 1 249 ? 255.376 214.778 205.433 1.00 198.22 241 LEU C O 1
ATOM 9567 N N . SER C 1 250 ? 255.537 215.425 203.282 1.00 203.99 242 SER C N 1
ATOM 9568 C CA . SER C 1 250 ? 256.043 216.777 203.508 1.00 225.84 242 SER C CA 1
ATOM 9569 C C . SER C 1 250 ? 257.470 216.776 204.048 1.00 248.39 242 SER C C 1
ATOM 9570 O O . SER C 1 250 ? 258.291 215.939 203.655 1.00 256.93 242 SER C O 1
ATOM 9572 N N . GLU C 1 251 ? 257.764 217.689 204.979 1.00 251.87 243 GLU C N 1
ATOM 9573 C CA . GLU C 1 251 ? 259.143 217.879 205.412 1.00 261.91 243 GLU C CA 1
ATOM 9574 C C . GLU C 1 251 ? 259.692 216.682 206.172 1.00 271.42 243 GLU C C 1
ATOM 9575 O O . GLU C 1 251 ? 260.916 216.513 206.233 1.00 287.57 243 GLU C O 1
ATOM 9581 N N . SER C 1 252 ? 258.822 215.799 206.668 1.00 261.66 244 SER C N 1
ATOM 9582 C CA . SER C 1 252 ? 259.304 214.589 207.316 1.00 264.73 244 SER C CA 1
ATOM 9583 C C . SER C 1 252 ? 260.073 213.712 206.348 1.00 279.86 244 SER C C 1
ATOM 9584 O O . SER C 1 252 ? 260.902 212.904 206.780 1.00 296.78 244 SER C O 1
ATOM 9587 N N . GLN C 1 253 ? 259.810 213.844 205.049 1.00 278.42 245 GLN C N 1
ATOM 9588 C CA . GLN C 1 253 ? 260.582 213.082 204.080 1.00 294.51 245 GLN C CA 1
ATOM 9589 C C . GLN C 1 253 ? 261.987 213.649 203.931 1.00 315.63 245 GLN C C 1
ATOM 9590 O O . GLN C 1 253 ? 262.961 212.888 203.847 1.00 331.33 245 GLN C O 1
ATOM 9592 N N . THR C 1 254 ? 262.126 214.979 203.996 1.00 310.68 246 THR C N 1
ATOM 9593 C CA . THR C 1 254 ? 263.433 215.590 203.758 1.00 322.04 246 THR C CA 1
ATOM 9594 C C . THR C 1 254 ? 264.452 215.123 204.785 1.00 337.00 246 THR C C 1
ATOM 9595 O O . THR C 1 254 ? 265.505 214.579 204.425 1.00 351.76 246 THR C O 1
ATOM 9599 N N . THR C 1 255 ? 264.083 215.170 206.064 1.00 334.04 247 THR C N 1
ATOM 9600 C CA . THR C 1 255 ? 265.018 214.733 207.088 1.00 344.98 247 THR C CA 1
ATOM 9601 C C . THR C 1 255 ? 265.251 213.242 206.963 1.00 356.52 247 THR C C 1
ATOM 9602 O O . THR C 1 255 ? 266.340 212.753 207.283 1.00 370.52 247 THR C O 1
ATOM 9606 N N . ILE C 1 256 ? 264.235 212.507 206.512 1.00 348.87 248 ILE C N 1
ATOM 9607 C CA . ILE C 1 256 ? 264.408 211.076 206.323 1.00 354.81 248 ILE C CA 1
ATOM 9608 C C . ILE C 1 256 ? 265.444 210.822 205.237 1.00 370.96 248 ILE C C 1
ATOM 9609 O O . ILE C 1 256 ? 266.317 209.957 205.381 1.00 382.73 248 ILE C O 1
ATOM 9611 N N . ASN C 1 257 ? 265.363 211.569 204.129 1.00 368.46 249 ASN C N 1
ATOM 9612 C CA . ASN C 1 257 ? 266.302 211.330 203.036 1.00 377.50 249 ASN C CA 1
ATOM 9613 C C . ASN C 1 257 ? 267.721 211.762 203.387 1.00 392.60 249 ASN C C 1
ATOM 9614 O O . ASN C 1 257 ? 268.665 210.972 203.245 1.00 405.34 249 ASN C O 1
ATOM 9616 N N . ALA C 1 258 ? 267.877 212.954 203.970 1.00 389.63 250 ALA C N 1
ATOM 9617 C CA . ALA C 1 258 ? 269.217 213.461 204.245 1.00 398.66 250 ALA C CA 1
ATOM 9618 C C . ALA C 1 258 ? 269.944 212.575 205.241 1.00 411.92 250 ALA C C 1
ATOM 9619 O O . ALA C 1 258 ? 271.097 212.189 205.011 1.00 425.50 250 ALA C O 1
ATOM 9621 N N . LEU C 1 259 ? 269.246 212.146 206.291 1.00 408.11 251 LEU C N 1
ATOM 9622 C CA . LEU C 1 259 ? 269.884 211.279 207.269 1.00 416.59 251 LEU C CA 1
ATOM 9623 C C . LEU C 1 259 ? 270.279 209.969 206.614 1.00 428.34 251 LEU C C 1
ATOM 9624 O O . LEU C 1 259 ? 271.402 209.484 206.809 1.00 441.52 251 LEU C O 1
ATOM 9626 N N . PHE C 1 260 ? 269.424 209.455 205.725 1.00 422.47 252 PHE C N 1
ATOM 9627 C CA . PHE C 1 260 ? 269.764 208.215 205.046 1.00 429.75 252 PHE C CA 1
ATOM 9628 C C . PHE C 1 260 ? 271.013 208.414 204.210 1.00 442.36 252 PHE C C 1
ATOM 9629 O O . PHE C 1 260 ? 271.928 207.580 204.238 1.00 453.51 252 PHE C O 1
ATOM 9631 N N . SER C 1 261 ? 271.124 209.574 203.556 1.00 439.69 253 SER C N 1
ATOM 9632 C CA . SER C 1 261 ? 272.307 209.825 202.747 1.00 447.48 253 SER C CA 1
ATOM 9633 C C . SER C 1 261 ? 273.537 209.850 203.636 1.00 458.13 253 SER C C 1
ATOM 9634 O O . SER C 1 261 ? 274.555 209.220 203.320 1.00 468.02 253 SER C O 1
ATOM 9636 N N . ASP C 1 262 ? 273.420 210.479 204.810 1.00 455.58 254 ASP C N 1
ATOM 9637 C CA . ASP C 1 262 ? 274.557 210.518 205.716 1.00 462.21 254 ASP C CA 1
ATOM 9638 C C . ASP C 1 262 ? 274.912 209.110 206.156 1.00 471.76 254 ASP C C 1
ATOM 9639 O O . ASP C 1 262 ? 276.092 208.734 206.166 1.00 480.93 254 ASP C O 1
ATOM 9641 N N . ILE C 1 263 ? 273.894 208.277 206.391 1.00 467.84 255 ILE C N 1
ATOM 9642 C CA . ILE C 1 263 ? 274.163 206.902 206.786 1.00 472.09 255 ILE C CA 1
ATOM 9643 C C . ILE C 1 263 ? 274.925 206.206 205.676 1.00 481.27 255 ILE C C 1
ATOM 9644 O O . ILE C 1 263 ? 275.952 205.556 205.920 1.00 490.27 255 ILE C O 1
ATOM 9646 N N . GLN C 1 264 ? 274.518 206.444 204.426 1.00 478.29 256 GLN C N 1
ATOM 9647 C CA . GLN C 1 264 ? 275.208 205.809 203.315 1.00 483.28 256 GLN C CA 1
ATOM 9648 C C . GLN C 1 264 ? 276.652 206.273 203.283 1.00 490.63 256 GLN C C 1
ATOM 9649 O O . GLN C 1 264 ? 277.573 205.455 203.151 1.00 498.07 256 GLN C O 1
ATOM 9651 N N . SER C 1 265 ? 276.876 207.570 203.509 1.00 488.38 257 SER C N 1
ATOM 9652 C CA . SER C 1 265 ? 278.241 208.073 203.490 1.00 492.58 257 SER C CA 1
ATOM 9653 C C . SER C 1 265 ? 279.042 207.422 204.605 1.00 498.81 257 SER C C 1
ATOM 9654 O O . SER C 1 265 ? 280.177 206.978 204.387 1.00 504.40 257 SER C O 1
ATOM 9656 N N . LEU C 1 266 ? 278.425 207.264 205.780 1.00 496.62 258 LEU C N 1
ATOM 9657 C CA . LEU C 1 266 ? 279.130 206.617 206.877 1.00 500.26 258 LEU C CA 1
ATOM 9658 C C . LEU C 1 266 ? 279.462 205.183 206.503 1.00 505.69 258 LEU C C 1
ATOM 9659 O O . LEU C 1 266 ? 280.569 204.701 206.778 1.00 511.10 258 LEU C O 1
ATOM 9661 N N . LYS C 1 267 ? 278.541 204.510 205.809 1.00 504.31 259 LYS C N 1
ATOM 9662 C CA . LYS C 1 267 ? 278.815 203.147 205.379 1.00 506.89 259 LYS C CA 1
ATOM 9663 C C . LYS C 1 267 ? 279.996 203.127 204.423 1.00 511.39 259 LYS C C 1
ATOM 9664 O O . LYS C 1 267 ? 280.878 202.265 204.530 1.00 515.24 259 LYS C O 1
ATOM 9666 N N . ALA C 1 268 ? 280.075 204.124 203.536 1.00 510.65 260 ALA C N 1
ATOM 9667 C CA . ALA C 1 268 ? 281.220 204.194 202.640 1.00 513.67 260 ALA C CA 1
ATOM 9668 C C . ALA C 1 268 ? 282.500 204.423 203.423 1.00 517.07 260 ALA C C 1
ATOM 9669 O O . ALA C 1 268 ? 283.546 203.853 203.083 1.00 520.38 260 ALA C O 1
ATOM 9671 N N . THR C 1 269 ? 282.422 205.179 204.523 1.00 515.98 261 THR C N 1
ATOM 9672 C CA . THR C 1 269 ? 283.615 205.382 205.332 1.00 517.52 261 THR C CA 1
ATOM 9673 C C . THR C 1 269 ? 284.079 204.065 205.925 1.00 520.21 261 THR C C 1
ATOM 9674 O O . THR C 1 269 ? 285.282 203.859 206.119 1.00 522.70 261 THR C O 1
ATOM 9676 N N . LEU C 1 270 ? 283.139 203.166 206.230 1.00 519.52 262 LEU C N 1
ATOM 9677 C CA . LEU C 1 270 ? 283.527 201.846 206.706 1.00 520.62 262 LEU C CA 1
ATOM 9678 C C . LEU C 1 270 ? 284.306 201.094 205.634 1.00 521.88 262 LEU C C 1
ATOM 9679 O O . LEU C 1 270 ? 285.297 200.417 205.932 1.00 523.16 262 LEU C O 1
ATOM 9681 N N . THR C 1 271 ? 283.871 201.204 204.379 1.00 521.79 263 THR C N 1
ATOM 9682 C CA . THR C 1 271 ? 284.568 200.586 203.259 1.00 522.94 263 THR C CA 1
ATOM 9683 C C . THR C 1 271 ? 285.771 201.423 202.826 1.00 524.49 263 THR C C 1
ATOM 9684 O O . THR C 1 271 ? 286.194 202.368 203.502 1.00 525.10 263 THR C O 1
ATOM 9686 N N . GLN C 1 272 ? 286.375 201.018 201.704 1.00 525.02 264 GLN C N 1
ATOM 9687 C CA . GLN C 1 272 ? 287.531 201.690 201.111 1.00 525.54 264 GLN C CA 1
ATOM 9688 C C . GLN C 1 272 ? 288.689 201.790 202.094 1.00 526.23 264 GLN C C 1
ATOM 9689 O O . GLN C 1 272 ? 289.465 202.749 202.050 1.00 525.99 264 GLN C O 1
ATOM 9691 N N . LEU C 1 273 ? 288.814 200.798 202.977 1.00 526.69 265 LEU C N 1
ATOM 9692 C CA . LEU C 1 273 ? 289.888 200.764 203.967 1.00 526.76 265 LEU C CA 1
ATOM 9693 C C . LEU C 1 273 ? 289.877 202.047 204.793 1.00 526.69 265 LEU C C 1
ATOM 9694 O O . LEU C 1 273 ? 290.927 202.594 205.139 1.00 527.19 265 LEU C O 1
ATOM 9696 N N . SER C 1 274 ? 288.670 202.527 205.113 1.00 526.66 266 SER C N 1
ATOM 9697 C CA . SER C 1 274 ? 288.486 203.746 205.902 1.00 526.05 266 SER C CA 1
ATOM 9698 C C . SER C 1 274 ? 289.196 204.934 205.254 1.00 524.68 266 SER C C 1
ATOM 9699 O O . SER C 1 274 ? 289.779 205.780 205.936 1.00 524.17 266 SER C O 1
ATOM 9701 N N . ALA C 1 275 ? 289.145 204.988 203.923 1.00 524.19 267 ALA C N 1
ATOM 9702 C CA . ALA C 1 275 ? 289.775 206.047 203.135 1.00 521.56 267 ALA C CA 1
ATOM 9703 C C . ALA C 1 275 ? 291.262 206.181 203.446 1.00 519.87 267 ALA C C 1
ATOM 9704 O O . ALA C 1 275 ? 291.953 207.020 202.869 1.00 517.23 267 ALA C O 1
ATOM 9706 N N . SER C 1 281 ? 290.165 214.715 208.461 1.00 543.22 273 SER C N 1
ATOM 9707 C CA . SER C 1 281 ? 289.823 216.130 208.375 1.00 543.60 273 SER C CA 1
ATOM 9708 C C . SER C 1 281 ? 289.378 216.503 206.965 1.00 544.57 273 SER C C 1
ATOM 9709 O O . SER C 1 281 ? 288.902 215.652 206.212 1.00 545.34 273 SER C O 1
ATOM 9711 N N . THR C 1 282 ? 289.552 217.781 206.619 1.00 544.22 274 THR C N 1
ATOM 9712 C CA . THR C 1 282 ? 289.180 218.319 205.314 1.00 544.20 274 THR C CA 1
ATOM 9713 C C . THR C 1 282 ? 287.747 217.963 204.933 1.00 545.75 274 THR C C 1
ATOM 9714 O O . THR C 1 282 ? 286.799 218.368 205.614 1.00 546.85 274 THR C O 1
ATOM 9716 N N . VAL C 1 283 ? 287.584 217.212 203.840 1.00 545.55 275 VAL C N 1
ATOM 9717 C CA . VAL C 1 283 ? 286.248 216.862 203.362 1.00 545.81 275 VAL C CA 1
ATOM 9718 C C . VAL C 1 283 ? 285.519 215.998 204.384 1.00 546.93 275 VAL C C 1
ATOM 9719 O O . VAL C 1 283 ? 284.311 216.154 204.600 1.00 547.73 275 VAL C O 1
ATOM 9721 N N . ILE C 1 284 ? 286.237 215.067 205.017 1.00 546.62 276 ILE C N 1
ATOM 9722 C CA . ILE C 1 284 ? 285.612 214.188 206.002 1.00 546.88 276 ILE C CA 1
ATOM 9723 C C . ILE C 1 284 ? 285.093 214.996 207.184 1.00 547.60 276 ILE C C 1
ATOM 9724 O O . ILE C 1 284 ? 283.977 214.768 207.669 1.00 548.22 276 ILE C O 1
ATOM 9726 N N . LYS C 1 285 ? 285.887 215.961 207.655 1.00 547.62 277 LYS C N 1
ATOM 9727 C CA . LYS C 1 285 ? 285.457 216.793 208.774 1.00 547.89 277 LYS C CA 1
ATOM 9728 C C . LYS C 1 285 ? 284.226 217.610 208.406 1.00 547.65 277 LYS C C 1
ATOM 9729 O O . LYS C 1 285 ? 283.285 217.718 209.201 1.00 547.08 277 LYS C O 1
ATOM 9731 N N . GLY C 1 286 ? 284.206 218.176 207.198 1.00 548.32 278 GLY C N 1
ATOM 9732 C CA . GLY C 1 286 ? 283.061 218.971 206.787 1.00 547.71 278 GLY C CA 1
ATOM 9733 C C . GLY C 1 286 ? 281.803 218.135 206.653 1.00 546.08 278 GLY C C 1
ATOM 9734 O O . GLY C 1 286 ? 280.722 218.552 207.080 1.00 544.46 278 GLY C O 1
ATOM 9735 N N . LEU C 1 287 ? 281.924 216.945 206.060 1.00 547.04 279 LEU C N 1
ATOM 9736 C CA . LEU C 1 287 ? 280.763 216.075 205.903 1.00 546.08 279 LEU C CA 1
ATOM 9737 C C . LEU C 1 287 ? 280.237 215.618 207.258 1.00 544.32 279 LEU C C 1
ATOM 9738 O O . LEU C 1 287 ? 279.019 215.596 207.483 1.00 542.36 279 LEU C O 1
ATOM 9740 N N . GLU C 1 288 ? 281.139 215.258 208.176 1.00 545.30 280 GLU C N 1
ATOM 9741 C CA . GLU C 1 288 ? 280.709 214.841 209.505 1.00 543.49 280 GLU C CA 1
ATOM 9742 C C . GLU C 1 288 ? 280.041 215.989 210.250 1.00 541.43 280 GLU C C 1
ATOM 9743 O O . GLU C 1 288 ? 279.030 215.790 210.932 1.00 539.11 280 GLU C O 1
ATOM 9745 N N . LEU C 1 289 ? 280.592 217.201 210.132 1.00 542.36 281 LEU C N 1
ATOM 9746 C CA . LEU C 1 289 ? 279.978 218.355 210.780 1.00 540.44 281 LEU C CA 1
ATOM 9747 C C . LEU C 1 289 ? 278.599 218.645 210.201 1.00 537.20 281 LEU C C 1
ATOM 9748 O O . LEU C 1 289 ? 277.669 218.984 210.941 1.00 534.14 281 LEU C O 1
ATOM 9750 N N . SER C 1 290 ? 278.449 218.531 208.878 1.00 538.54 282 SER C N 1
ATOM 9751 C CA . SER C 1 290 ? 277.142 218.756 208.267 1.00 536.41 282 SER C CA 1
ATOM 9752 C C . SER C 1 290 ? 276.130 217.715 208.731 1.00 533.79 282 SER C C 1
ATOM 9753 O O . SER C 1 290 ? 274.972 218.047 209.017 1.00 530.15 282 SER C O 1
ATOM 9755 N N . LEU C 1 291 ? 276.551 216.450 208.819 1.00 535.58 283 LEU C N 1
ATOM 9756 C CA . LEU C 1 291 ? 275.652 215.408 209.306 1.00 531.76 283 LEU C CA 1
ATOM 9757 C C . LEU C 1 291 ? 275.261 215.660 210.756 1.00 529.23 283 LEU C C 1
ATOM 9758 O O . LEU C 1 291 ? 274.094 215.490 211.135 1.00 526.11 283 LEU C O 1
ATOM 9760 N N . LYS C 1 292 ? 276.225 216.083 211.577 1.00 531.17 284 LYS C N 1
ATOM 9761 C CA . LYS C 1 292 ? 275.937 216.387 212.974 1.00 528.68 284 LYS C CA 1
ATOM 9762 C C . LYS C 1 292 ? 274.962 217.549 213.088 1.00 524.13 284 LYS C C 1
ATOM 9763 O O . LYS C 1 292 ? 274.042 217.516 213.911 1.00 519.99 284 LYS C O 1
ATOM 9765 N N . GLU C 1 293 ? 275.146 218.587 212.269 1.00 525.87 285 GLU C N 1
ATOM 9766 C CA . GLU C 1 293 ? 274.245 219.734 212.310 1.00 522.62 285 GLU C CA 1
ATOM 9767 C C . GLU C 1 293 ? 272.837 219.342 211.880 1.00 517.80 285 GLU C C 1
ATOM 9768 O O . GLU C 1 293 ? 271.854 219.777 212.491 1.00 513.29 285 GLU C O 1
ATOM 9770 N N . LYS C 1 294 ? 272.716 218.536 210.822 1.00 519.87 286 LYS C N 1
ATOM 9771 C CA . LYS C 1 294 ? 271.394 218.113 210.369 1.00 516.04 286 LYS C CA 1
ATOM 9772 C C . LYS C 1 294 ? 270.697 217.262 211.426 1.00 511.39 286 LYS C C 1
ATOM 9773 O O . LYS C 1 294 ? 269.501 217.446 211.700 1.00 506.88 286 LYS C O 1
ATOM 9775 N N . LEU C 1 295 ? 271.435 216.334 212.044 1.00 514.02 287 LEU C N 1
ATOM 9776 C CA . LEU C 1 295 ? 270.854 215.523 213.108 1.00 510.22 287 LEU C CA 1
ATOM 9777 C C . LEU C 1 295 ? 270.458 216.383 214.299 1.00 503.74 287 LEU C C 1
ATOM 9778 O O . LEU C 1 295 ? 269.416 216.149 214.923 1.00 496.87 287 LEU C O 1
ATOM 9780 N N . ASN C 1 296 ? 271.277 217.385 214.632 1.00 507.91 288 ASN C N 1
ATOM 9781 C CA . ASN C 1 296 ? 270.944 218.267 215.743 1.00 504.22 288 ASN C CA 1
ATOM 9782 C C . ASN C 1 296 ? 269.682 219.059 215.439 1.00 496.59 288 ASN C C 1
ATOM 9783 O O . ASN C 1 296 ? 268.838 219.250 216.315 1.00 489.84 288 ASN C O 1
ATOM 9785 N N . TYR C 1 297 ? 269.537 219.523 214.196 1.00 499.29 289 TYR C N 1
ATOM 9786 C CA . TYR C 1 297 ? 268.350 220.280 213.812 1.00 493.61 289 TYR C CA 1
ATOM 9787 C C . TYR C 1 297 ? 267.100 219.414 213.907 1.00 485.70 289 TYR C C 1
ATOM 9788 O O . TYR C 1 297 ? 266.064 219.846 214.437 1.00 477.54 289 TYR C O 1
ATOM 9790 N N . MET C 1 298 ? 267.193 218.168 213.432 1.00 488.55 290 MET C N 1
ATOM 9791 C CA . MET C 1 298 ? 266.031 217.286 213.472 1.00 480.64 290 MET C CA 1
ATOM 9792 C C . MET C 1 298 ? 265.671 216.921 214.906 1.00 472.82 290 MET C C 1
ATOM 9793 O O . MET C 1 298 ? 264.488 216.906 215.265 1.00 461.78 290 MET C O 1
ATOM 9795 N N . LYS C 1 299 ? 266.668 216.615 215.741 1.00 477.12 291 LYS C N 1
ATOM 9796 C CA . LYS C 1 299 ? 266.374 216.337 217.142 1.00 473.36 291 LYS C CA 1
ATOM 9797 C C . LYS C 1 299 ? 265.832 217.577 217.842 1.00 465.02 291 LYS C C 1
ATOM 9798 O O . LYS C 1 299 ? 265.001 217.465 218.751 1.00 456.88 291 LYS C O 1
ATOM 9800 N N . SER C 1 300 ? 266.295 218.762 217.434 1.00 469.42 292 SER C N 1
ATOM 9801 C CA . SER C 1 300 ? 265.801 220.008 218.006 1.00 464.30 292 SER C CA 1
ATOM 9802 C C . SER C 1 300 ? 264.322 220.189 217.711 1.00 452.56 292 SER C C 1
ATOM 9803 O O . SER C 1 300 ? 263.564 220.658 218.568 1.00 446.19 292 SER C O 1
ATOM 9805 N N . LEU C 1 301 ? 263.894 219.839 216.494 1.00 450.84 293 LEU C N 1
ATOM 9806 C CA . LEU C 1 301 ? 262.473 219.945 216.183 1.00 432.46 293 LEU C CA 1
ATOM 9807 C C . LEU C 1 301 ? 261.659 219.032 217.092 1.00 414.92 293 LEU C C 1
ATOM 9808 O O . LEU C 1 301 ? 260.587 219.418 217.574 1.00 396.56 293 LEU C O 1
ATOM 9810 N N . GLN C 1 302 ? 262.161 217.820 217.340 1.00 418.63 294 GLN C N 1
ATOM 9811 C CA . GLN C 1 302 ? 261.512 216.843 218.217 1.00 402.10 294 GLN C CA 1
ATOM 9812 C C . GLN C 1 302 ? 260.069 216.573 217.802 1.00 372.67 294 GLN C C 1
ATOM 9813 O O . GLN C 1 302 ? 259.166 216.521 218.641 1.00 357.70 294 GLN C O 1
ATOM 9815 N N . SER C 1 303 ? 259.845 216.446 216.492 1.00 372.44 295 SER C N 1
ATOM 9816 C CA . SER C 1 303 ? 258.539 216.196 215.871 1.00 352.89 295 SER C CA 1
ATOM 9817 C C . SER C 1 303 ? 257.715 217.476 215.828 1.00 345.50 295 SER C C 1
ATOM 9818 O O . SER C 1 303 ? 256.529 217.432 215.469 1.00 330.91 295 SER C O 1
ATOM 9820 N N . GLY C 1 304 ? 258.306 218.613 216.185 1.00 354.91 296 GLY C N 1
ATOM 9821 C CA . GLY C 1 304 ? 257.616 219.887 216.202 1.00 345.37 296 GLY C CA 1
ATOM 9822 C C . GLY C 1 304 ? 256.627 220.021 217.342 1.00 329.84 296 GLY C C 1
ATOM 9823 O O . GLY C 1 304 ? 256.785 220.900 218.194 1.00 326.20 296 GLY C O 1
ATOM 9824 N N . GLU C 1 305 ? 255.608 219.166 217.383 1.00 317.71 297 GLU C N 1
ATOM 9825 C CA . GLU C 1 305 ? 254.649 219.180 218.478 1.00 301.27 297 GLU C CA 1
ATOM 9826 C C . GLU C 1 305 ? 254.894 218.069 219.490 1.00 297.39 297 GLU C C 1
ATOM 9827 O O . GLU C 1 305 ? 254.171 217.987 220.487 1.00 291.43 297 GLU C O 1
ATOM 9829 N N . HIS C 1 306 ? 255.905 217.234 219.266 1.00 303.98 298 HIS C N 1
ATOM 9830 C CA . HIS C 1 306 ? 256.263 216.110 220.142 1.00 297.07 298 HIS C CA 1
ATOM 9831 C C . HIS C 1 306 ? 255.036 215.210 220.290 1.00 284.43 298 HIS C C 1
ATOM 9832 O O . HIS C 1 306 ? 254.378 214.920 219.278 1.00 280.16 298 HIS C O 1
ATOM 9834 N N . LYS C 1 307 ? 254.615 214.869 221.513 1.00 279.70 299 LYS C N 1
ATOM 9835 C CA . LYS C 1 307 ? 253.443 214.018 221.697 1.00 272.67 299 LYS C CA 1
ATOM 9836 C C . LYS C 1 307 ? 252.201 214.649 221.093 1.00 268.95 299 LYS C C 1
ATOM 9837 O O . LYS C 1 307 ? 251.304 213.934 220.630 1.00 258.45 299 LYS C O 1
ATOM 9839 N N . PHE C 1 308 ? 252.126 215.980 221.104 1.00 274.84 300 PHE C N 1
ATOM 9840 C CA . PHE C 1 308 ? 250.951 216.663 220.582 1.00 270.21 300 PHE C CA 1
ATOM 9841 C C . PHE C 1 308 ? 250.706 216.315 219.119 1.00 262.05 300 PHE C C 1
ATOM 9842 O O . PHE C 1 308 ? 249.547 216.261 218.690 1.00 255.26 300 PHE C O 1
ATOM 9844 N N . ASN C 1 309 ? 251.771 216.099 218.330 1.00 262.61 301 ASN C N 1
ATOM 9845 C CA . ASN C 1 309 ? 251.563 215.863 216.901 1.00 248.40 301 ASN C CA 1
ATOM 9846 C C . ASN C 1 309 ? 250.677 214.646 216.668 1.00 230.27 301 ASN C C 1
ATOM 9847 O O . ASN C 1 309 ? 249.871 214.625 215.730 1.00 220.87 301 ASN C O 1
ATOM 9852 N N . ASN C 1 310 ? 250.825 213.622 217.510 1.00 223.93 302 ASN C N 1
ATOM 9853 C CA . ASN C 1 310 ? 250.017 212.412 217.450 1.00 196.23 302 ASN C CA 1
ATOM 9854 C C . ASN C 1 310 ? 250.161 211.753 216.086 1.00 181.82 302 ASN C C 1
ATOM 9855 O O . ASN C 1 310 ? 251.218 211.195 215.773 1.00 180.25 302 ASN C O 1
ATOM 9857 N N . ALA C 1 311 ? 249.109 211.831 215.270 1.00 173.35 303 ALA C N 1
ATOM 9858 C CA . ALA C 1 311 ? 249.089 211.202 213.956 1.00 160.68 303 ALA C CA 1
ATOM 9859 C C . ALA C 1 311 ? 249.459 209.727 214.046 1.00 153.73 303 ALA C C 1
ATOM 9860 O O . ALA C 1 311 ? 248.616 208.885 214.370 1.00 152.10 303 ALA C O 1
ATOM 9862 N N . VAL C 1 312 ? 250.723 209.416 213.752 1.00 151.62 304 VAL C N 1
ATOM 9863 C CA . VAL C 1 312 ? 251.171 208.026 213.707 1.00 148.48 304 VAL C CA 1
ATOM 9864 C C . VAL C 1 312 ? 251.061 207.374 215.079 1.00 145.54 304 VAL C C 1
ATOM 9865 O O . VAL C 1 312 ? 250.630 206.221 215.202 1.00 142.82 304 VAL C O 1
ATOM 9869 N N . SER C 1 313 ? 251.469 208.092 216.128 1.00 144.97 305 SER C N 1
ATOM 9870 C CA . SER C 1 313 ? 251.461 207.515 217.468 1.00 140.21 305 SER C CA 1
ATOM 9871 C C . SER C 1 313 ? 250.055 207.133 217.911 1.00 139.03 305 SER C C 1
ATOM 9872 O O . SER C 1 313 ? 249.856 206.062 218.490 1.00 136.61 305 SER C O 1
ATOM 9875 N N . LEU C 1 314 ? 249.064 207.985 217.639 1.00 137.97 306 LEU C N 1
ATOM 9876 C CA . LEU C 1 314 ? 247.690 207.654 218.010 1.00 129.56 306 LEU C CA 1
ATOM 9877 C C . LEU C 1 314 ? 247.196 206.421 217.265 1.00 124.48 306 LEU C C 1
ATOM 9878 O O . LEU C 1 314 ? 246.590 205.521 217.865 1.00 123.31 306 LEU C O 1
ATOM 9883 N N . TYR C 1 315 ? 247.475 206.349 215.963 1.00 122.25 307 TYR C N 1
ATOM 9884 C CA . TYR C 1 315 ? 246.999 205.225 215.167 1.00 116.47 307 TYR C CA 1
ATOM 9885 C C . TYR C 1 315 ? 247.632 203.928 215.647 1.00 117.52 307 TYR C C 1
ATOM 9886 O O . TYR C 1 315 ? 246.945 202.907 215.806 1.00 119.45 307 TYR C O 1
ATOM 9895 N N . ASP C 1 316 ? 248.934 203.960 215.934 1.00 118.36 308 ASP C N 1
ATOM 9896 C CA . ASP C 1 316 ? 249.597 202.734 216.348 1.00 118.50 308 ASP C CA 1
ATOM 9897 C C . ASP C 1 316 ? 249.212 202.365 217.771 1.00 118.30 308 ASP C C 1
ATOM 9898 O O . ASP C 1 316 ? 249.164 201.178 218.107 1.00 117.41 308 ASP C O 1
ATOM 9903 N N . SER C 1 317 ? 248.912 203.357 218.615 1.00 116.98 309 SER C N 1
ATOM 9904 C CA . SER C 1 317 ? 248.455 203.049 219.962 1.00 113.44 309 SER C CA 1
ATOM 9905 C C . SER C 1 317 ? 247.108 202.348 219.915 1.00 110.18 309 SER C C 1
ATOM 9906 O O . SER C 1 317 ? 246.887 201.365 220.630 1.00 109.32 309 SER C O 1
ATOM 9908 N N . VAL C 1 318 ? 246.218 202.800 219.027 1.00 109.90 310 VAL C N 1
ATOM 9909 C CA . VAL C 1 318 ? 244.921 202.145 218.895 1.00 103.02 310 VAL C CA 1
ATOM 9910 C C . VAL C 1 318 ? 245.100 200.727 218.371 1.00 104.12 310 VAL C C 1
ATOM 9911 O O . VAL C 1 318 ? 244.486 199.776 218.878 1.00 108.67 310 VAL C O 1
ATOM 9915 N N . ILE C 1 319 ? 245.953 200.558 217.358 1.00 104.27 311 ILE C N 1
ATOM 9916 C CA . ILE C 1 319 ? 246.117 199.239 216.756 1.00 103.15 311 ILE C CA 1
ATOM 9917 C C . ILE C 1 319 ? 246.713 198.265 217.765 1.00 104.99 311 ILE C C 1
ATOM 9918 O O . ILE C 1 319 ? 246.246 197.128 217.904 1.00 103.86 311 ILE C O 1
ATOM 9923 N N . ASN C 1 320 ? 247.753 198.692 218.488 1.00 105.82 312 ASN C N 1
ATOM 9924 C CA . ASN C 1 320 ? 248.372 197.804 219.464 1.00 105.66 312 ASN C CA 1
ATOM 9925 C C . ASN C 1 320 ? 247.436 197.525 220.632 1.00 104.26 312 ASN C C 1
ATOM 9926 O O . ASN C 1 320 ? 247.451 196.417 221.185 1.00 104.99 312 ASN C O 1
ATOM 9931 N N . THR C 1 321 ? 246.597 198.497 221.004 1.00 104.39 313 THR C N 1
ATOM 9932 C CA . THR C 1 321 ? 245.624 198.252 222.059 1.00 100.63 313 THR C CA 1
ATOM 9933 C C . THR C 1 321 ? 244.655 197.164 221.636 1.00 100.56 313 THR C C 1
ATOM 9934 O O . THR C 1 321 ? 244.330 196.267 222.423 1.00 104.03 313 THR C O 1
ATOM 9938 N N . ILE C 1 322 ? 244.186 197.220 220.388 1.00 100.45 314 ILE C N 1
ATOM 9939 C CA . ILE C 1 322 ? 243.265 196.191 219.922 1.00 98.44 314 ILE C CA 1
ATOM 9940 C C . ILE C 1 322 ? 243.971 194.841 219.878 1.00 100.69 314 ILE C C 1
ATOM 9941 O O . ILE C 1 322 ? 243.420 193.821 220.308 1.00 102.75 314 ILE C O 1
ATOM 9946 N N . LEU C 1 323 ? 245.207 194.816 219.374 1.00 101.78 315 LEU C N 1
ATOM 9947 C CA . LEU C 1 323 ? 245.979 193.580 219.286 1.00 103.21 315 LEU C CA 1
ATOM 9948 C C . LEU C 1 323 ? 246.362 193.013 220.645 1.00 105.66 315 LEU C C 1
ATOM 9949 O O . LEU C 1 323 ? 246.787 191.856 220.713 1.00 104.97 315 LEU C O 1
ATOM 9954 N N . LYS C 1 324 ? 246.235 193.794 221.719 1.00 107.06 316 LYS C N 1
ATOM 9955 C CA . LYS C 1 324 ? 246.566 193.290 223.050 1.00 105.37 316 LYS C CA 1
ATOM 9956 C C . LYS C 1 324 ? 245.619 192.187 223.507 1.00 105.45 316 LYS C C 1
ATOM 9957 O O . LYS C 1 324 ? 246.022 191.311 224.279 1.00 104.85 316 LYS C O 1
ATOM 9963 N N . PHE C 1 325 ? 244.368 192.209 223.054 1.00 103.66 317 PHE C N 1
ATOM 9964 C CA . PHE C 1 325 ? 243.373 191.233 223.478 1.00 101.92 317 PHE C CA 1
ATOM 9965 C C . PHE C 1 325 ? 243.274 190.019 222.563 1.00 107.95 317 PHE C C 1
ATOM 9966 O O . PHE C 1 325 ? 242.544 189.079 222.893 1.00 110.01 317 PHE C O 1
ATOM 9974 N N . LEU C 1 326 ? 243.972 190.010 221.431 1.00 112.40 318 LEU C N 1
ATOM 9975 C CA . LEU C 1 326 ? 243.925 188.904 220.474 1.00 113.41 318 LEU C CA 1
ATOM 9976 C C . LEU C 1 326 ? 245.354 188.482 220.164 1.00 120.73 318 LEU C C 1
ATOM 9977 O O . LEU C 1 326 ? 245.927 188.879 219.141 1.00 127.08 318 LEU C O 1
ATOM 9982 N N . PRO C 1 327 ? 245.961 187.666 221.030 1.00 121.34 319 PRO C N 1
ATOM 9983 C CA . PRO C 1 327 ? 247.378 187.315 220.852 1.00 127.62 319 PRO C CA 1
ATOM 9984 C C . PRO C 1 327 ? 247.660 186.433 219.646 1.00 132.72 319 PRO C C 1
ATOM 9985 O O . PRO C 1 327 ? 248.833 186.289 219.278 1.00 132.58 319 PRO C O 1
ATOM 9989 N N . GLU C 1 328 ? 246.646 185.839 219.023 1.00 133.03 320 GLU C N 1
ATOM 9990 C CA . GLU C 1 328 ? 246.875 184.912 217.923 1.00 134.18 320 GLU C CA 1
ATOM 9991 C C . GLU C 1 328 ? 247.024 185.603 216.574 1.00 131.46 320 GLU C C 1
ATOM 9992 O O . GLU C 1 328 ? 247.334 184.932 215.585 1.00 131.99 320 GLU C O 1
ATOM 9998 N N . PHE C 1 329 ? 246.819 186.912 216.508 1.00 127.74 321 PHE C N 1
ATOM 9999 C CA . PHE C 1 329 ? 246.937 187.666 215.270 1.00 125.62 321 PHE C CA 1
ATOM 10000 C C . PHE C 1 329 ? 248.274 188.394 215.221 1.00 129.02 321 PHE C C 1
ATOM 10001 O O . PHE C 1 329 ? 248.926 188.616 216.243 1.00 132.90 321 PHE C O 1
ATOM 10009 N N . GLN C 1 330 ? 248.680 188.766 214.008 1.00 130.24 322 GLN C N 1
ATOM 10010 C CA . GLN C 1 330 ? 249.984 189.375 213.772 1.00 127.56 322 GLN C CA 1
ATOM 10011 C C . GLN C 1 330 ? 249.904 190.872 213.518 1.00 122.61 322 GLN C C 1
ATOM 10012 O O . GLN C 1 330 ? 250.580 191.647 214.200 1.00 123.35 322 GLN C O 1
ATOM 10018 N N . TRP C 1 331 ? 249.102 191.307 212.549 1.00 119.42 323 TRP C N 1
ATOM 10019 C CA . TRP C 1 331 ? 248.975 192.728 212.268 1.00 116.79 323 TRP C CA 1
ATOM 10020 C C . TRP C 1 331 ? 247.623 193.002 211.629 1.00 117.55 323 TRP C C 1
ATOM 10021 O O . TRP C 1 331 ? 246.965 192.101 211.105 1.00 122.19 323 TRP C O 1
ATOM 10032 N N . ILE C 1 332 ? 247.218 194.268 211.686 1.00 115.85 324 ILE C N 1
ATOM 10033 C CA . ILE C 1 332 ? 245.974 194.746 211.095 1.00 115.77 324 ILE C CA 1
ATOM 10034 C C . ILE C 1 332 ? 246.320 195.857 210.118 1.00 117.63 324 ILE C C 1
ATOM 10035 O O . ILE C 1 332 ? 247.126 196.738 210.439 1.00 122.15 324 ILE C O 1
ATOM 10040 N N . LYS C 1 333 ? 245.717 195.822 208.933 1.00 117.96 325 LYS C N 1
ATOM 10041 C CA . LYS C 1 333 ? 246.027 196.804 207.905 1.00 118.86 325 LYS C CA 1
ATOM 10042 C C . LYS C 1 333 ? 244.754 197.340 207.270 1.00 119.00 325 LYS C C 1
ATOM 10043 O O . LYS C 1 333 ? 243.713 196.679 207.261 1.00 120.70 325 LYS C O 1
ATOM 10049 N N . LEU C 1 334 ? 244.860 198.554 206.738 1.00 118.75 326 LEU C N 1
ATOM 10050 C CA . LEU C 1 334 ? 243.793 199.216 205.997 1.00 122.82 326 LEU C CA 1
ATOM 10051 C C . LEU C 1 334 ? 244.240 199.341 204.547 1.00 128.23 326 LEU C C 1
ATOM 10052 O O . LEU C 1 334 ? 245.193 200.068 204.250 1.00 130.88 326 LEU C O 1
ATOM 10057 N N . VAL C 1 335 ? 243.558 198.639 203.648 1.00 130.74 327 VAL C N 1
ATOM 10058 C CA . VAL C 1 335 ? 243.936 198.590 202.242 1.00 132.95 327 VAL C CA 1
ATOM 10059 C C . VAL C 1 335 ? 242.808 199.190 201.418 1.00 139.00 327 VAL C C 1
ATOM 10060 O O . VAL C 1 335 ? 241.634 198.843 201.606 1.00 142.72 327 VAL C O 1
ATOM 10064 N N . TYR C 1 336 ? 243.161 200.101 200.518 1.00 141.02 328 TYR C N 1
ATOM 10065 C CA . TYR C 1 336 ? 242.183 200.782 199.685 1.00 143.68 328 TYR C CA 1
ATOM 10066 C C . TYR C 1 336 ? 241.907 199.939 198.448 1.00 147.39 328 TYR C C 1
ATOM 10067 O O . TYR C 1 336 ? 242.808 199.704 197.636 1.00 145.66 328 TYR C O 1
ATOM 10076 N N . GLY C 1 337 ? 240.665 199.493 198.305 1.00 156.19 329 GLY C N 1
ATOM 10077 C CA . GLY C 1 337 ? 240.242 198.792 197.116 1.00 162.14 329 GLY C CA 1
ATOM 10078 C C . GLY C 1 337 ? 239.884 199.775 196.025 1.00 167.78 329 GLY C C 1
ATOM 10079 O O . GLY C 1 337 ? 240.009 200.991 196.176 1.00 167.12 329 GLY C O 1
ATOM 10080 N N . ASP C 1 338 ? 239.453 199.232 194.886 1.00 172.76 330 ASP C N 1
ATOM 10081 C CA . ASP C 1 338 ? 239.145 200.096 193.753 1.00 176.84 330 ASP C CA 1
ATOM 10082 C C . ASP C 1 338 ? 238.003 201.048 194.090 1.00 178.49 330 ASP C C 1
ATOM 10083 O O . ASP C 1 338 ? 238.071 202.243 193.782 1.00 176.70 330 ASP C O 1
ATOM 10085 N N . ASP C 1 339 ? 236.943 200.537 194.719 1.00 175.86 331 ASP C N 1
ATOM 10086 C CA . ASP C 1 339 ? 235.798 201.356 195.087 1.00 172.37 331 ASP C CA 1
ATOM 10087 C C . ASP C 1 339 ? 235.491 201.376 196.580 1.00 168.73 331 ASP C C 1
ATOM 10088 O O . ASP C 1 339 ? 234.507 202.010 196.978 1.00 167.05 331 ASP C O 1
ATOM 10090 N N . ASP C 1 340 ? 236.287 200.715 197.420 1.00 164.58 332 ASP C N 1
ATOM 10091 C CA . ASP C 1 340 ? 235.947 200.618 198.835 1.00 156.12 332 ASP C CA 1
ATOM 10092 C C . ASP C 1 340 ? 237.204 200.376 199.660 1.00 152.89 332 ASP C C 1
ATOM 10093 O O . ASP C 1 340 ? 238.268 200.048 199.133 1.00 157.04 332 ASP C O 1
ATOM 10095 N N . TYR C 1 341 ? 237.060 200.553 200.971 1.00 146.29 333 TYR C N 1
ATOM 10096 C CA . TYR C 1 341 ? 238.126 200.342 201.939 1.00 143.12 333 TYR C CA 1
ATOM 10097 C C . TYR C 1 341 ? 237.958 198.965 202.567 1.00 141.44 333 TYR C C 1
ATOM 10098 O O . TYR C 1 341 ? 236.837 198.476 202.723 1.00 143.93 333 TYR C O 1
ATOM 10107 N N . LYS C 1 342 ? 239.074 198.334 202.931 1.00 138.88 334 LYS C N 1
ATOM 10108 C CA . LYS C 1 342 ? 239.000 197.019 203.549 1.00 135.56 334 LYS C CA 1
ATOM 10109 C C . LYS C 1 342 ? 239.988 196.914 204.699 1.00 132.35 334 LYS C C 1
ATOM 10110 O O . LYS C 1 342 ? 241.107 197.427 204.621 1.00 135.95 334 LYS C O 1
ATOM 10116 N N . ILE C 1 343 ? 239.560 196.254 205.771 1.00 127.10 335 ILE C N 1
ATOM 10117 C CA . ILE C 1 343 ? 240.420 195.941 206.904 1.00 123.13 335 ILE C CA 1
ATOM 10118 C C . ILE C 1 343 ? 240.866 194.495 206.763 1.00 123.85 335 ILE C C 1
ATOM 10119 O O . ILE C 1 343 ? 240.031 193.592 206.628 1.00 130.88 335 ILE C O 1
ATOM 10124 N N . ILE C 1 344 ? 242.175 194.269 206.791 1.00 120.87 336 ILE C N 1
ATOM 10125 C CA . ILE C 1 344 ? 242.747 192.951 206.552 1.00 120.62 336 ILE C CA 1
ATOM 10126 C C . ILE C 1 344 ? 243.551 192.535 207.772 1.00 122.96 336 ILE C C 1
ATOM 10127 O O . ILE C 1 344 ? 244.425 193.281 208.229 1.00 125.39 336 ILE C O 1
ATOM 10132 N N . LEU C 1 345 ? 243.245 191.356 208.306 1.00 123.30 337 LEU C N 1
ATOM 10133 C CA . LEU C 1 345 ? 244.002 190.786 209.403 1.00 121.45 337 LEU C CA 1
ATOM 10134 C C . LEU C 1 345 ? 244.934 189.708 208.855 1.00 125.95 337 LEU C C 1
ATOM 10135 O O . LEU C 1 345 ? 244.910 189.391 207.662 1.00 132.70 337 LEU C O 1
ATOM 10140 N N . LYS C 1 346 ? 245.610 189.001 209.755 1.00 123.88 338 LYS C N 1
ATOM 10141 C CA . LYS C 1 346 ? 246.433 187.854 209.378 1.00 128.80 338 LYS C CA 1
ATOM 10142 C C . LYS C 1 346 ? 246.521 186.922 210.574 1.00 131.22 338 LYS C C 1
ATOM 10143 O O . LYS C 1 346 ? 247.169 187.250 211.572 1.00 131.10 338 LYS C O 1
ATOM 10149 N N . LYS C 1 347 ? 245.870 185.770 210.471 1.00 135.25 339 LYS C N 1
ATOM 10150 C CA . LYS C 1 347 ? 245.898 184.751 211.511 1.00 135.72 339 LYS C CA 1
ATOM 10151 C C . LYS C 1 347 ? 246.728 183.570 211.029 1.00 140.38 339 LYS C C 1
ATOM 10152 O O . LYS C 1 347 ? 246.461 183.014 209.955 1.00 141.89 339 LYS C O 1
ATOM 10158 N N . GLY C 1 348 ? 247.789 183.255 211.769 1.00 142.67 340 GLY C N 1
ATOM 10159 C CA . GLY C 1 348 ? 248.660 182.182 211.347 1.00 146.10 340 GLY C CA 1
ATOM 10160 C C . GLY C 1 348 ? 249.385 182.557 210.078 1.00 147.76 340 GLY C C 1
ATOM 10161 O O . GLY C 1 348 ? 250.257 183.430 210.070 1.00 146.43 340 GLY C O 1
ATOM 10162 N N . GLU C 1 349 ? 249.016 181.886 208.991 1.00 145.84 341 GLU C N 1
ATOM 10163 C CA . GLU C 1 349 ? 249.605 182.123 207.682 1.00 141.59 341 GLU C CA 1
ATOM 10164 C C . GLU C 1 349 ? 248.538 182.461 206.651 1.00 140.25 341 GLU C C 1
ATOM 10165 O O . GLU C 1 349 ? 248.780 182.327 205.448 1.00 139.73 341 GLU C O 1
ATOM 10167 N N . VAL C 1 350 ? 247.358 182.898 207.094 1.00 140.35 342 VAL C N 1
ATOM 10168 C CA . VAL C 1 350 ? 246.261 183.203 206.183 1.00 139.40 342 VAL C CA 1
ATOM 10169 C C . VAL C 1 350 ? 245.726 184.592 206.504 1.00 140.63 342 VAL C C 1
ATOM 10170 O O . VAL C 1 350 ? 245.497 184.924 207.674 1.00 142.20 342 VAL C O 1
ATOM 10174 N N . GLU C 1 351 ? 245.541 185.403 205.463 1.00 139.45 343 GLU C N 1
ATOM 10175 C CA . GLU C 1 351 ? 244.973 186.732 205.618 1.00 136.64 343 GLU C CA 1
ATOM 10176 C C . GLU C 1 351 ? 243.466 186.615 205.773 1.00 135.96 343 GLU C C 1
ATOM 10177 O O . GLU C 1 351 ? 242.821 185.805 205.102 1.00 135.31 343 GLU C O 1
ATOM 10183 N N . LEU C 1 352 ? 242.901 187.431 206.657 1.00 134.50 344 LEU C N 1
ATOM 10184 C CA . LEU C 1 352 ? 241.476 187.344 206.945 1.00 128.46 344 LEU C CA 1
ATOM 10185 C C . LEU C 1 352 ? 240.794 188.689 206.750 1.00 128.13 344 LEU C C 1
ATOM 10186 O O . LEU C 1 352 ? 241.434 189.742 206.730 1.00 130.18 344 LEU C O 1
ATOM 10191 N N . ASP C 1 353 ? 239.473 188.632 206.631 1.00 128.79 345 ASP C N 1
ATOM 10192 C CA . ASP C 1 353 ? 238.625 189.806 206.521 1.00 131.83 345 ASP C CA 1
ATOM 10193 C C . ASP C 1 353 ? 237.757 189.932 207.766 1.00 134.99 345 ASP C C 1
ATOM 10194 O O . ASP C 1 353 ? 237.538 188.965 208.499 1.00 139.31 345 ASP C O 1
ATOM 10199 N N . ILE C 1 354 ? 237.261 191.149 207.996 1.00 132.94 346 ILE C N 1
ATOM 10200 C CA . ILE C 1 354 ? 236.497 191.430 209.209 1.00 132.14 346 ILE C CA 1
ATOM 10201 C C . ILE C 1 354 ? 235.209 190.617 209.258 1.00 134.32 346 ILE C C 1
ATOM 10202 O O . ILE C 1 354 ? 234.707 190.303 210.344 1.00 134.39 346 ILE C O 1
ATOM 10207 N N . GLN C 1 355 ? 234.658 190.250 208.102 1.00 134.97 347 GLN C N 1
ATOM 10208 C CA . GLN C 1 355 ? 233.430 189.466 208.077 1.00 133.57 347 GLN C CA 1
ATOM 10209 C C . GLN C 1 355 ? 233.652 187.975 208.290 1.00 131.97 347 GLN C C 1
ATOM 10210 O O . GLN C 1 355 ? 232.669 187.241 208.437 1.00 132.99 347 GLN C O 1
ATOM 10216 N N . GLN C 1 356 ? 234.896 187.504 208.307 1.00 129.75 348 GLN C N 1
ATOM 10217 C CA . GLN C 1 356 ? 235.176 186.079 208.422 1.00 130.67 348 GLN C CA 1
ATOM 10218 C C . GLN C 1 356 ? 235.632 185.672 209.818 1.00 133.32 348 GLN C C 1
ATOM 10219 O O . GLN C 1 356 ? 236.155 184.568 209.988 1.00 138.26 348 GLN C O 1
ATOM 10225 N N . LEU C 1 357 ? 235.453 186.532 210.813 1.00 129.86 349 LEU C N 1
ATOM 10226 C CA . LEU C 1 357 ? 235.832 186.228 212.184 1.00 124.89 349 LEU C CA 1
ATOM 10227 C C . LEU C 1 357 ? 234.707 185.515 212.928 1.00 124.28 349 LEU C C 1
ATOM 10228 O O . LEU C 1 357 ? 233.539 185.563 212.539 1.00 128.68 349 LEU C O 1
ATOM 10233 N N . SER C 1 358 ? 235.082 184.844 214.016 1.00 122.64 350 SER C N 1
ATOM 10234 C CA . SER C 1 358 ? 234.109 184.181 214.868 1.00 122.21 350 SER C CA 1
ATOM 10235 C C . SER C 1 358 ? 233.346 185.220 215.692 1.00 123.93 350 SER C C 1
ATOM 10236 O O . SER C 1 358 ? 233.663 186.412 215.687 1.00 129.31 350 SER C O 1
ATOM 10239 N N . GLN C 1 359 ? 232.318 184.754 216.405 1.00 115.30 351 GLN C N 1
ATOM 10240 C CA . GLN C 1 359 ? 231.507 185.666 217.208 1.00 116.36 351 GLN C CA 1
ATOM 10241 C C . GLN C 1 359 ? 232.296 186.269 218.368 1.00 116.77 351 GLN C C 1
ATOM 10242 O O . GLN C 1 359 ? 232.161 187.466 218.664 1.00 120.74 351 GLN C O 1
ATOM 10248 N N . GLY C 1 360 ? 233.144 185.470 219.018 1.00 109.47 352 GLY C N 1
ATOM 10249 C CA . GLY C 1 360 ? 233.897 185.977 220.156 1.00 108.90 352 GLY C CA 1
ATOM 10250 C C . GLY C 1 360 ? 234.847 187.093 219.769 1.00 113.92 352 GLY C C 1
ATOM 10251 O O . GLY C 1 360 ? 234.927 188.131 220.443 1.00 117.36 352 GLY C O 1
ATOM 10252 N N . GLU C 1 361 ? 235.585 186.895 218.674 1.00 112.15 353 GLU C N 1
ATOM 10253 C CA . GLU C 1 361 ? 236.544 187.910 218.278 1.00 109.92 353 GLU C CA 1
ATOM 10254 C C . GLU C 1 361 ? 235.827 189.170 217.828 1.00 111.34 353 GLU C C 1
ATOM 10255 O O . GLU C 1 361 ? 236.332 190.277 218.039 1.00 117.86 353 GLU C O 1
ATOM 10261 N N . LYS C 1 362 ? 234.613 189.030 217.291 1.00 109.01 354 LYS C N 1
ATOM 10262 C CA . LYS C 1 362 ? 233.870 190.215 216.890 1.00 108.60 354 LYS C CA 1
ATOM 10263 C C . LYS C 1 362 ? 233.441 190.993 218.122 1.00 109.10 354 LYS C C 1
ATOM 10264 O O . LYS C 1 362 ? 233.504 192.231 218.145 1.00 110.92 354 LYS C O 1
ATOM 10270 N N . THR C 1 363 ? 233.020 190.273 219.167 1.00 105.67 355 THR C N 1
ATOM 10271 C CA . THR C 1 363 ? 232.559 190.939 220.377 1.00 104.10 355 THR C CA 1
ATOM 10272 C C . THR C 1 363 ? 233.698 191.713 221.024 1.00 106.34 355 THR C C 1
ATOM 10273 O O . THR C 1 363 ? 233.537 192.885 221.401 1.00 111.33 355 THR C O 1
ATOM 10277 N N . ILE C 1 364 ? 234.878 191.090 221.105 1.00 104.60 356 ILE C N 1
ATOM 10278 C CA . ILE C 1 364 ? 236.019 191.778 221.704 1.00 103.75 356 ILE C CA 1
ATOM 10279 C C . ILE C 1 364 ? 236.438 192.960 220.840 1.00 103.04 356 ILE C C 1
ATOM 10280 O O . ILE C 1 364 ? 236.771 194.039 221.354 1.00 100.87 356 ILE C O 1
ATOM 10285 N N . PHE C 1 365 ? 236.382 192.793 219.515 1.00 103.14 357 PHE C N 1
ATOM 10286 C CA . PHE C 1 365 ? 236.795 193.859 218.615 1.00 99.47 357 PHE C CA 1
ATOM 10287 C C . PHE C 1 365 ? 235.921 195.085 218.809 1.00 100.18 357 PHE C C 1
ATOM 10288 O O . PHE C 1 365 ? 236.430 196.201 218.982 1.00 101.55 357 PHE C O 1
ATOM 10296 N N . THR C 1 366 ? 234.607 194.879 218.907 1.00 100.84 358 THR C N 1
ATOM 10297 C CA . THR C 1 366 ? 233.707 196.019 219.012 1.00 101.76 358 THR C CA 1
ATOM 10298 C C . THR C 1 366 ? 233.826 196.671 220.379 1.00 101.40 358 THR C C 1
ATOM 10299 O O . THR C 1 366 ? 233.861 197.905 220.481 1.00 104.32 358 THR C O 1
ATOM 10303 N N . LEU C 1 367 ? 233.950 195.866 221.437 1.00 98.03 359 LEU C N 1
ATOM 10304 C CA . LEU C 1 367 ? 234.000 196.439 222.776 1.00 96.07 359 LEU C CA 1
ATOM 10305 C C . LEU C 1 367 ? 235.249 197.296 222.948 1.00 101.04 359 LEU C C 1
ATOM 10306 O O . LEU C 1 367 ? 235.166 198.469 223.351 1.00 102.79 359 LEU C O 1
ATOM 10311 N N . VAL C 1 368 ? 236.416 196.746 222.597 1.00 100.56 360 VAL C N 1
ATOM 10312 C CA . VAL C 1 368 ? 237.653 197.489 222.804 1.00 95.07 360 VAL C CA 1
ATOM 10313 C C . VAL C 1 368 ? 237.724 198.689 221.867 1.00 95.29 360 VAL C C 1
ATOM 10314 O O . VAL C 1 368 ? 238.176 199.772 222.266 1.00 96.99 360 VAL C O 1
ATOM 10318 N N . GLY C 1 369 ? 237.280 198.534 220.614 1.00 95.11 361 GLY C N 1
ATOM 10319 C CA . GLY C 1 369 ? 237.334 199.662 219.703 1.00 93.36 361 GLY C CA 1
ATOM 10320 C C . GLY C 1 369 ? 236.458 200.809 220.164 1.00 99.08 361 GLY C C 1
ATOM 10321 O O . GLY C 1 369 ? 236.866 201.974 220.112 1.00 104.52 361 GLY C O 1
ATOM 10322 N N . ASP C 1 370 ? 235.254 200.498 220.656 1.00 97.95 362 ASP C N 1
ATOM 10323 C CA . ASP C 1 370 ? 234.374 201.563 221.118 1.00 97.45 362 ASP C CA 1
ATOM 10324 C C . ASP C 1 370 ? 234.954 202.257 222.340 1.00 97.11 362 ASP C C 1
ATOM 10325 O O . ASP C 1 370 ? 234.905 203.492 222.442 1.00 100.39 362 ASP C O 1
ATOM 10330 N N . LEU C 1 371 ? 235.524 201.487 223.273 1.00 93.48 363 LEU C N 1
ATOM 10331 C CA . LEU C 1 371 ? 236.081 202.117 224.465 1.00 90.82 363 LEU C CA 1
ATOM 10332 C C . LEU C 1 371 ? 237.243 203.034 224.105 1.00 92.78 363 LEU C C 1
ATOM 10333 O O . LEU C 1 371 ? 237.341 204.160 224.615 1.00 93.37 363 LEU C O 1
ATOM 10338 N N . ALA C 1 372 ? 238.121 202.579 223.205 1.00 95.75 364 ALA C N 1
ATOM 10339 C CA . ALA C 1 372 ? 239.262 203.400 222.819 1.00 92.52 364 ALA C CA 1
ATOM 10340 C C . ALA C 1 372 ? 238.816 204.659 222.090 1.00 92.72 364 ALA C C 1
ATOM 10341 O O . ALA C 1 372 ? 239.364 205.745 222.323 1.00 93.01 364 ALA C O 1
ATOM 10343 N N . ARG C 1 373 ? 237.803 204.544 221.225 1.00 94.50 365 ARG C N 1
ATOM 10344 C CA . ARG C 1 373 ? 237.329 205.722 220.510 1.00 92.32 365 ARG C CA 1
ATOM 10345 C C . ARG C 1 373 ? 236.743 206.742 221.474 1.00 92.02 365 ARG C C 1
ATOM 10346 O O . ARG C 1 373 ? 237.022 207.943 221.364 1.00 93.59 365 ARG C O 1
ATOM 10354 N N . ARG C 1 374 ? 235.963 206.278 222.455 1.00 92.04 366 ARG C N 1
ATOM 10355 C CA . ARG C 1 374 ? 235.355 207.214 223.393 1.00 89.62 366 ARG C CA 1
ATOM 10356 C C . ARG C 1 374 ? 236.423 207.912 224.221 1.00 90.81 366 ARG C C 1
ATOM 10357 O O . ARG C 1 374 ? 236.390 209.141 224.388 1.00 91.71 366 ARG C O 1
ATOM 10365 N N . LEU C 1 375 ? 237.405 207.150 224.712 1.00 91.72 367 LEU C N 1
ATOM 10366 C CA . LEU C 1 375 ? 238.424 207.756 225.559 1.00 87.94 367 LEU C CA 1
ATOM 10367 C C . LEU C 1 375 ? 239.245 208.765 224.771 1.00 91.87 367 LEU C C 1
ATOM 10368 O O . LEU C 1 375 ? 239.539 209.855 225.273 1.00 96.26 367 LEU C O 1
ATOM 10373 N N . ILE C 1 376 ? 239.629 208.423 223.539 1.00 93.64 368 ILE C N 1
ATOM 10374 C CA . ILE C 1 376 ? 240.457 209.337 222.760 1.00 91.22 368 ILE C CA 1
ATOM 10375 C C . ILE C 1 376 ? 239.678 210.605 222.435 1.00 91.99 368 ILE C C 1
ATOM 10376 O O . ILE C 1 376 ? 240.215 211.716 222.514 1.00 91.47 368 ILE C O 1
ATOM 10381 N N . LEU C 1 377 ? 238.400 210.466 222.070 1.00 94.29 369 LEU C N 1
ATOM 10382 C CA . LEU C 1 377 ? 237.606 211.641 221.729 1.00 92.46 369 LEU C CA 1
ATOM 10383 C C . LEU C 1 377 ? 237.393 212.560 222.925 1.00 93.81 369 LEU C C 1
ATOM 10384 O O . LEU C 1 377 ? 237.342 213.783 222.756 1.00 95.93 369 LEU C O 1
ATOM 10389 N N . LEU C 1 378 ? 237.269 212.006 224.134 1.00 93.89 370 LEU C N 1
ATOM 10390 C CA . LEU C 1 378 ? 236.934 212.849 225.279 1.00 91.71 370 LEU C CA 1
ATOM 10391 C C . LEU C 1 378 ? 238.123 213.596 225.877 1.00 94.97 370 LEU C C 1
ATOM 10392 O O . LEU C 1 378 ? 237.916 214.630 226.518 1.00 99.08 370 LEU C O 1
ATOM 10397 N N . ASN C 1 379 ? 239.352 213.119 225.691 1.00 98.10 371 ASN C N 1
ATOM 10398 C CA . ASN C 1 379 ? 240.532 213.702 226.336 1.00 102.28 371 ASN C CA 1
ATOM 10399 C C . ASN C 1 379 ? 241.577 214.060 225.289 1.00 109.61 371 ASN C C 1
ATOM 10400 O O . ASN C 1 379 ? 242.525 213.299 225.053 1.00 117.58 371 ASN C O 1
ATOM 10405 N N . PRO C 1 380 ? 241.442 215.219 224.645 1.00 110.22 372 PRO C N 1
ATOM 10406 C CA . PRO C 1 380 ? 242.402 215.597 223.600 1.00 112.60 372 PRO C CA 1
ATOM 10407 C C . PRO C 1 380 ? 243.714 216.151 224.135 1.00 116.99 372 PRO C C 1
ATOM 10408 O O . PRO C 1 380 ? 244.757 215.995 223.493 1.00 118.97 372 PRO C O 1
ATOM 10412 N N . ASN C 1 381 ? 243.684 216.798 225.301 1.00 119.17 373 ASN C N 1
ATOM 10413 C CA . ASN C 1 381 ? 244.883 217.463 225.803 1.00 123.07 373 ASN C CA 1
ATOM 10414 C C . ASN C 1 381 ? 245.899 216.491 226.385 1.00 125.77 373 ASN C C 1
ATOM 10415 O O . ASN C 1 381 ? 247.098 216.792 226.392 1.00 128.75 373 ASN C O 1
ATOM 10420 N N . LEU C 1 382 ? 245.454 215.342 226.883 1.00 124.78 374 LEU C N 1
ATOM 10421 C CA . LEU C 1 382 ? 246.362 214.406 227.530 1.00 125.10 374 LEU C CA 1
ATOM 10422 C C . LEU C 1 382 ? 247.364 213.840 226.532 1.00 128.49 374 LEU C C 1
ATOM 10423 O O . LEU C 1 382 ? 247.043 213.614 225.363 1.00 128.89 374 LEU C O 1
ATOM 10428 N N . SER C 1 383 ? 248.594 213.624 227.002 1.00 128.49 375 SER C N 1
ATOM 10429 C CA . SER C 1 383 ? 249.597 212.974 226.166 1.00 130.78 375 SER C CA 1
ATOM 10430 C C . SER C 1 383 ? 249.221 211.524 225.893 1.00 131.20 375 SER C C 1
ATOM 10431 O O . SER C 1 383 ? 249.383 211.035 224.769 1.00 132.76 375 SER C O 1
ATOM 10434 N N . ASN C 1 384 ? 248.722 210.823 226.906 1.00 127.60 376 ASN C N 1
ATOM 10435 C CA . ASN C 1 384 ? 248.237 209.451 226.760 1.00 119.73 376 ASN C CA 1
ATOM 10436 C C . ASN C 1 384 ? 246.762 209.433 227.128 1.00 116.03 376 ASN C C 1
ATOM 10437 O O . ASN C 1 384 ? 246.418 209.405 228.323 1.00 117.76 376 ASN C O 1
ATOM 10442 N N . PRO C 1 385 ? 245.853 209.448 226.149 1.00 110.00 377 PRO C N 1
ATOM 10443 C CA . PRO C 1 385 ? 244.427 209.629 226.464 1.00 104.61 377 PRO C CA 1
ATOM 10444 C C . PRO C 1 385 ? 243.800 208.478 227.227 1.00 107.29 377 PRO C C 1
ATOM 10445 O O . PRO C 1 385 ? 242.674 208.632 227.715 1.00 111.31 377 PRO C O 1
ATOM 10449 N N . LEU C 1 386 ? 244.474 207.342 227.356 1.00 105.22 378 LEU C N 1
ATOM 10450 C CA . LEU C 1 386 ? 243.884 206.170 227.989 1.00 101.72 378 LEU C CA 1
ATOM 10451 C C . LEU C 1 386 ? 243.841 206.264 229.510 1.00 102.82 378 LEU C C 1
ATOM 10452 O O . LEU C 1 386 ? 243.546 205.260 230.164 1.00 105.83 378 LEU C O 1
ATOM 10457 N N . LEU C 1 387 ? 244.124 207.431 230.090 1.00 102.10 379 LEU C N 1
ATOM 10458 C CA . LEU C 1 387 ? 244.166 207.590 231.538 1.00 101.53 379 LEU C CA 1
ATOM 10459 C C . LEU C 1 387 ? 243.041 208.474 232.067 1.00 100.98 379 LEU C C 1
ATOM 10460 O O . LEU C 1 387 ? 243.175 209.056 233.147 1.00 104.45 379 LEU C O 1
ATOM 10465 N N . GLY C 1 388 ? 241.937 208.589 231.334 1.00 96.78 380 GLY C N 1
ATOM 10466 C CA . GLY C 1 388 ? 240.838 209.415 231.782 1.00 95.56 380 GLY C CA 1
ATOM 10467 C C . GLY C 1 388 ? 240.019 208.759 232.877 1.00 97.81 380 GLY C C 1
ATOM 10468 O O . GLY C 1 388 ? 240.167 207.578 233.183 1.00 103.90 380 GLY C O 1
ATOM 10469 N N . TYR C 1 389 ? 239.141 209.554 233.478 1.00 93.05 381 TYR C N 1
ATOM 10470 C CA . TYR C 1 389 ? 238.241 209.085 234.521 1.00 93.58 381 TYR C CA 1
ATOM 10471 C C . TYR C 1 389 ? 236.868 208.764 233.942 1.00 95.66 381 TYR C C 1
ATOM 10472 O O . TYR C 1 389 ? 236.529 209.164 232.827 1.00 97.65 381 TYR C O 1
ATOM 10481 N N . GLY C 1 390 ? 236.078 208.037 234.719 1.00 92.01 382 GLY C N 1
ATOM 10482 C CA . GLY C 1 390 ? 234.725 207.722 234.313 1.00 88.21 382 GLY C CA 1
ATOM 10483 C C . GLY C 1 390 ? 234.228 206.453 234.979 1.00 87.57 382 GLY C C 1
ATOM 10484 O O . GLY C 1 390 ? 234.860 205.910 235.885 1.00 92.98 382 GLY C O 1
ATOM 10485 N N . ILE C 1 391 ? 233.080 205.989 234.489 1.00 82.06 383 ILE C N 1
ATOM 10486 C CA . ILE C 1 391 ? 232.431 204.783 234.989 1.00 81.39 383 ILE C CA 1
ATOM 10487 C C . ILE C 1 391 ? 231.908 203.982 233.804 1.00 82.56 383 ILE C C 1
ATOM 10488 O O . ILE C 1 391 ? 231.363 204.548 232.851 1.00 87.58 383 ILE C O 1
ATOM 10493 N N . VAL C 1 392 ? 232.083 202.663 233.861 1.00 79.45 384 VAL C N 1
ATOM 10494 C CA . VAL C 1 392 ? 231.691 201.757 232.788 1.00 78.41 384 VAL C CA 1
ATOM 10495 C C . VAL C 1 392 ? 230.911 200.601 233.398 1.00 78.10 384 VAL C C 1
ATOM 10496 O O . VAL C 1 392 ? 231.336 200.030 234.409 1.00 83.25 384 VAL C O 1
ATOM 10500 N N . LEU C 1 393 ? 229.785 200.248 232.779 1.00 72.76 385 LEU C N 1
ATOM 10501 C CA . LEU C 1 393 ? 228.922 199.170 233.241 1.00 73.96 385 LEU C CA 1
ATOM 10502 C C . LEU C 1 393 ? 228.883 198.064 232.197 1.00 80.29 385 LEU C C 1
ATOM 10503 O O . LEU C 1 393 ? 228.702 198.340 231.008 1.00 85.81 385 LEU C O 1
ATOM 10508 N N . ILE C 1 394 ? 229.050 196.818 232.639 1.00 82.00 386 ILE C N 1
ATOM 10509 C CA . ILE C 1 394 ? 229.033 195.658 231.754 1.00 81.25 386 ILE C CA 1
ATOM 10510 C C . ILE C 1 394 ? 228.137 194.578 232.347 1.00 88.52 386 ILE C C 1
ATOM 10511 O O . ILE C 1 394 ? 228.211 194.274 233.545 1.00 94.41 386 ILE C O 1
ATOM 10516 N N . ASP C 1 395 ? 227.314 193.974 231.494 1.00 87.06 387 ASP C N 1
ATOM 10517 C CA . ASP C 1 395 ? 226.387 192.923 231.885 1.00 95.60 387 ASP C CA 1
ATOM 10518 C C . ASP C 1 395 ? 226.785 191.624 231.200 1.00 102.39 387 ASP C C 1
ATOM 10519 O O . ASP C 1 395 ? 226.904 191.580 229.971 1.00 105.22 387 ASP C O 1
ATOM 10524 N N . GLU C 1 396 ? 226.985 190.572 231.997 1.00 102.55 388 GLU C N 1
ATOM 10525 C CA . GLU C 1 396 ? 227.291 189.229 231.504 1.00 102.34 388 GLU C CA 1
ATOM 10526 C C . GLU C 1 396 ? 228.557 189.242 230.641 1.00 104.25 388 GLU C C 1
ATOM 10527 O O . GLU C 1 396 ? 228.535 189.024 229.430 1.00 111.27 388 GLU C O 1
ATOM 10533 N N . ILE C 1 397 ? 229.672 189.527 231.319 1.00 100.87 389 ILE C N 1
ATOM 10534 C CA . ILE C 1 397 ? 230.962 189.692 230.659 1.00 98.91 389 ILE C CA 1
ATOM 10535 C C . ILE C 1 397 ? 231.391 188.444 229.894 1.00 109.10 389 ILE C C 1
ATOM 10536 O O . ILE C 1 397 ? 232.221 188.533 228.985 1.00 110.67 389 ILE C O 1
ATOM 10541 N N . ASP C 1 398 ? 230.823 187.284 230.213 1.00 114.91 390 ASP C N 1
ATOM 10542 C CA . ASP C 1 398 ? 231.284 186.006 229.672 1.00 112.66 390 ASP C CA 1
ATOM 10543 C C . ASP C 1 398 ? 230.466 185.547 228.471 1.00 111.31 390 ASP C C 1
ATOM 10544 O O . ASP C 1 398 ? 230.221 184.351 228.302 1.00 114.15 390 ASP C O 1
ATOM 10549 N N . LEU C 1 399 ? 230.030 186.470 227.620 1.00 108.08 391 LEU C N 1
ATOM 10550 C CA . LEU C 1 399 ? 229.259 186.106 226.438 1.00 107.73 391 LEU C CA 1
ATOM 10551 C C . LEU C 1 399 ? 230.199 185.652 225.327 1.00 113.48 391 LEU C C 1
ATOM 10552 O O . LEU C 1 399 ? 231.112 186.388 224.941 1.00 118.66 391 LEU C O 1
ATOM 10557 N N . HIS C 1 400 ? 229.969 184.441 224.815 1.00 111.89 392 HIS C N 1
ATOM 10558 C CA . HIS C 1 400 ? 230.695 183.904 223.661 1.00 110.89 392 HIS C CA 1
ATOM 10559 C C . HIS C 1 400 ? 232.197 183.792 223.911 1.00 111.90 392 HIS C C 1
ATOM 10560 O O . HIS C 1 400 ? 232.995 183.919 222.981 1.00 117.97 392 HIS C O 1
ATOM 10567 N N . LEU C 1 401 ? 232.608 183.546 225.151 1.00 106.03 393 LEU C N 1
ATOM 10568 C CA . LEU C 1 401 ? 234.020 183.434 225.491 1.00 103.38 393 LEU C CA 1
ATOM 10569 C C . LEU C 1 401 ? 234.288 182.087 226.145 1.00 108.60 393 LEU C C 1
ATOM 10570 O O . LEU C 1 401 ? 233.556 181.678 227.051 1.00 118.55 393 LEU C O 1
ATOM 10575 N N . HIS C 1 402 ? 235.334 181.405 225.687 1.00 104.91 394 HIS C N 1
ATOM 10576 C CA . HIS C 1 402 ? 235.716 180.129 226.265 1.00 104.53 394 HIS C CA 1
ATOM 10577 C C . HIS C 1 402 ? 236.434 180.340 227.596 1.00 110.91 394 HIS C C 1
ATOM 10578 O O . HIS C 1 402 ? 236.904 181.441 227.888 1.00 114.95 394 HIS C O 1
ATOM 10585 N N . PRO C 1 403 ? 236.515 179.298 228.432 1.00 110.68 395 PRO C N 1
ATOM 10586 C CA . PRO C 1 403 ? 237.130 179.474 229.759 1.00 111.93 395 PRO C CA 1
ATOM 10587 C C . PRO C 1 403 ? 238.562 179.972 229.725 1.00 115.62 395 PRO C C 1
ATOM 10588 O O . PRO C 1 403 ? 238.997 180.622 230.683 1.00 118.35 395 PRO C O 1
ATOM 10592 N N . GLN C 1 404 ? 239.318 179.681 228.665 1.00 116.01 396 GLN C N 1
ATOM 10593 C CA . GLN C 1 404 ? 240.689 180.174 228.589 1.00 118.49 396 GLN C CA 1
ATOM 10594 C C . GLN C 1 404 ? 240.734 181.698 228.587 1.00 117.40 396 GLN C C 1
ATOM 10595 O O . GLN C 1 404 ? 241.564 182.302 229.275 1.00 118.34 396 GLN C O 1
ATOM 10601 N N . TRP C 1 405 ? 239.848 182.339 227.824 1.00 114.11 397 TRP C N 1
ATOM 10602 C CA . TRP C 1 405 ? 239.773 183.794 227.830 1.00 109.69 397 TRP C CA 1
ATOM 10603 C C . TRP C 1 405 ? 239.016 184.343 229.028 1.00 110.39 397 TRP C C 1
ATOM 10604 O O . TRP C 1 405 ? 239.164 185.527 229.344 1.00 113.99 397 TRP C O 1
ATOM 10615 N N . GLN C 1 406 ? 238.206 183.520 229.696 1.00 108.71 398 GLN C N 1
ATOM 10616 C CA . GLN C 1 406 ? 237.436 184.013 230.832 1.00 107.55 398 GLN C CA 1
ATOM 10617 C C . GLN C 1 406 ? 238.325 184.352 232.019 1.00 108.31 398 GLN C C 1
ATOM 10618 O O . GLN C 1 406 ? 237.987 185.238 232.811 1.00 112.79 398 GLN C O 1
ATOM 10624 N N . GLN C 1 407 ? 239.456 183.665 232.164 1.00 104.46 399 GLN C N 1
ATOM 10625 C CA . GLN C 1 407 ? 240.311 183.865 233.325 1.00 108.33 399 GLN C CA 1
ATOM 10626 C C . GLN C 1 407 ? 241.177 185.115 233.244 1.00 112.64 399 GLN C C 1
ATOM 10627 O O . GLN C 1 407 ? 241.646 185.587 234.284 1.00 118.91 399 GLN C O 1
ATOM 10633 N N . THR C 1 408 ? 241.403 185.669 232.052 1.00 107.51 400 THR C N 1
ATOM 10634 C CA . THR C 1 408 ? 242.338 186.776 231.899 1.00 107.25 400 THR C CA 1
ATOM 10635 C C . THR C 1 408 ? 241.718 188.066 231.381 1.00 107.90 400 THR C C 1
ATOM 10636 O O . THR C 1 408 ? 242.446 189.048 231.202 1.00 111.48 400 THR C O 1
ATOM 10640 N N . ILE C 1 409 ? 240.411 188.102 231.128 1.00 103.97 401 ILE C N 1
ATOM 10641 C CA . ILE C 1 409 ? 239.807 189.315 230.587 1.00 102.61 401 ILE C CA 1
ATOM 10642 C C . ILE C 1 409 ? 239.810 190.430 231.629 1.00 105.44 401 ILE C C 1
ATOM 10643 O O . ILE C 1 409 ? 240.059 191.601 231.309 1.00 107.83 401 ILE C O 1
ATOM 10648 N N . ILE C 1 410 ? 239.576 190.079 232.896 1.00 107.52 402 ILE C N 1
ATOM 10649 C CA . ILE C 1 410 ? 239.397 191.088 233.935 1.00 106.07 402 ILE C CA 1
ATOM 10650 C C . ILE C 1 410 ? 240.694 191.850 234.168 1.00 106.58 402 ILE C C 1
ATOM 10651 O O . ILE C 1 410 ? 240.704 193.087 234.230 1.00 107.72 402 ILE C O 1
ATOM 10656 N N . GLU C 1 411 ? 241.808 191.129 234.300 1.00 109.06 403 GLU C N 1
ATOM 10657 C CA . GLU C 1 411 ? 243.045 191.806 234.661 1.00 110.80 403 GLU C CA 1
ATOM 10658 C C . GLU C 1 411 ? 243.583 192.614 233.490 1.00 111.77 403 GLU C C 1
ATOM 10659 O O . GLU C 1 411 ? 244.216 193.653 233.698 1.00 114.11 403 GLU C O 1
ATOM 10665 N N . ARG C 1 412 ? 243.248 192.222 232.258 1.00 108.89 404 ARG C N 1
ATOM 10666 C CA . ARG C 1 412 ? 243.672 193.013 231.109 1.00 106.31 404 ARG C CA 1
ATOM 10667 C C . ARG C 1 412 ? 242.841 194.281 231.012 1.00 105.78 404 ARG C C 1
ATOM 10668 O O . ARG C 1 412 ? 243.369 195.360 230.711 1.00 105.99 404 ARG C O 1
ATOM 10676 N N . LEU C 1 413 ? 241.538 194.172 231.290 1.00 106.53 405 LEU C N 1
ATOM 10677 C CA . LEU C 1 413 ? 240.692 195.357 231.277 1.00 103.53 405 LEU C CA 1
ATOM 10678 C C . LEU C 1 413 ? 241.154 196.343 232.336 1.00 103.30 405 LEU C C 1
ATOM 10679 O O . LEU C 1 413 ? 241.205 197.554 232.093 1.00 101.90 405 LEU C O 1
ATOM 10684 N N . THR C 1 414 ? 241.493 195.839 233.525 1.00 105.43 406 THR C N 1
ATOM 10685 C CA . THR C 1 414 ? 241.920 196.726 234.599 1.00 103.19 406 THR C CA 1
ATOM 10686 C C . THR C 1 414 ? 243.301 197.310 234.324 1.00 104.99 406 THR C C 1
ATOM 10687 O O . THR C 1 414 ? 243.579 198.448 234.716 1.00 107.96 406 THR C O 1
ATOM 10691 N N . SER C 1 415 ? 244.175 196.557 233.652 1.00 105.61 407 SER C N 1
ATOM 10692 C CA . SER C 1 415 ? 245.526 197.039 233.391 1.00 107.69 407 SER C CA 1
ATOM 10693 C C . SER C 1 415 ? 245.555 198.088 232.285 1.00 109.38 407 SER C C 1
ATOM 10694 O O . SER C 1 415 ? 246.333 199.045 232.359 1.00 110.67 407 SER C O 1
ATOM 10697 N N . THR C 1 416 ? 244.730 197.925 231.248 1.00 106.03 408 THR C N 1
ATOM 10698 C CA . THR C 1 416 ? 244.762 198.869 230.133 1.00 100.84 408 THR C CA 1
ATOM 10699 C C . THR C 1 416 ? 244.215 200.234 230.538 1.00 99.53 408 THR C C 1
ATOM 10700 O O . THR C 1 416 ? 244.830 201.267 230.253 1.00 100.95 408 THR C O 1
ATOM 10704 N N . PHE C 1 417 ? 243.063 200.260 231.206 1.00 100.29 409 PHE C N 1
ATOM 10705 C CA . PHE C 1 417 ? 242.469 201.508 231.677 1.00 97.83 409 PHE C CA 1
ATOM 10706 C C . PHE C 1 417 ? 242.505 201.543 233.198 1.00 99.19 409 PHE C C 1
ATOM 10707 O O . PHE C 1 417 ? 241.624 200.966 233.853 1.00 102.35 409 PHE C O 1
ATOM 10715 N N . PRO C 1 418 ? 243.490 202.203 233.811 1.00 95.93 410 PRO C N 1
ATOM 10716 C CA . PRO C 1 418 ? 243.662 202.104 235.264 1.00 97.37 410 PRO C CA 1
ATOM 10717 C C . PRO C 1 418 ? 242.897 203.127 236.090 1.00 99.93 410 PRO C C 1
ATOM 10718 O O . PRO C 1 418 ? 242.818 202.957 237.314 1.00 104.88 410 PRO C O 1
ATOM 10722 N N . ASN C 1 419 ? 242.338 204.171 235.481 1.00 96.34 411 ASN C N 1
ATOM 10723 C CA . ASN C 1 419 ? 241.669 205.237 236.217 1.00 94.86 411 ASN C CA 1
ATOM 10724 C C . ASN C 1 419 ? 240.169 205.279 235.941 1.00 97.47 411 ASN C C 1
ATOM 10725 O O . ASN C 1 419 ? 239.544 206.335 236.048 1.00 102.26 411 ASN C O 1
ATOM 10730 N N . VAL C 1 420 ? 239.576 204.140 235.596 1.00 93.43 412 VAL C N 1
ATOM 10731 C CA . VAL C 1 420 ? 238.167 204.057 235.236 1.00 86.66 412 VAL C CA 1
ATOM 10732 C C . VAL C 1 420 ? 237.481 203.108 236.206 1.00 89.50 412 VAL C C 1
ATOM 10733 O O . VAL C 1 420 ? 237.983 202.009 236.464 1.00 94.07 412 VAL C O 1
ATOM 10737 N N . GLN C 1 421 ? 236.346 203.536 236.751 1.00 87.92 413 GLN C N 1
ATOM 10738 C CA . GLN C 1 421 ? 235.573 202.687 237.643 1.00 84.25 413 GLN C CA 1
ATOM 10739 C C . GLN C 1 421 ? 234.740 201.700 236.838 1.00 83.29 413 GLN C C 1
ATOM 10740 O O . GLN C 1 421 ? 234.130 202.061 235.828 1.00 84.60 413 GLN C O 1
ATOM 10746 N N . PHE C 1 422 ? 234.738 200.443 237.275 1.00 81.94 414 PHE C N 1
ATOM 10747 C CA . PHE C 1 422 ? 234.071 199.361 236.566 1.00 79.25 414 PHE C CA 1
ATOM 10748 C C . PHE C 1 422 ? 232.987 198.742 237.436 1.00 82.97 414 PHE C C 1
ATOM 10749 O O . PHE C 1 422 ? 233.196 198.498 238.627 1.00 91.19 414 PHE C O 1
ATOM 10757 N N . VAL C 1 423 ? 231.828 198.493 236.834 1.00 79.05 415 VAL C N 1
ATOM 10758 C CA . VAL C 1 423 ? 230.757 197.720 237.447 1.00 76.41 415 VAL C CA 1
ATOM 10759 C C . VAL C 1 423 ? 230.432 196.594 236.482 1.00 79.18 415 VAL C C 1
ATOM 10760 O O . VAL C 1 423 ? 230.142 196.849 235.308 1.00 80.28 415 VAL C O 1
ATOM 10764 N N . ILE C 1 424 ? 230.500 195.358 236.960 1.00 81.37 416 ILE C N 1
ATOM 10765 C CA . ILE C 1 424 ? 230.402 194.185 236.101 1.00 81.74 416 ILE C CA 1
ATOM 10766 C C . ILE C 1 424 ? 229.468 193.177 236.751 1.00 88.02 416 ILE C C 1
ATOM 10767 O O . ILE C 1 424 ? 229.509 192.973 237.968 1.00 94.36 416 ILE C O 1
ATOM 10772 N N . THR C 1 425 ? 228.620 192.550 235.941 1.00 85.85 417 THR C N 1
ATOM 10773 C CA . THR C 1 425 ? 227.805 191.437 236.406 1.00 87.60 417 THR C CA 1
ATOM 10774 C C . THR C 1 425 ? 228.185 190.180 235.640 1.00 91.94 417 THR C C 1
ATOM 10775 O O . THR C 1 425 ? 228.404 190.226 234.427 1.00 97.38 417 THR C O 1
ATOM 10779 N N . THR C 1 426 ? 228.257 189.058 236.351 1.00 96.67 418 THR C N 1
ATOM 10780 C CA . THR C 1 426 ? 228.751 187.809 235.790 1.00 106.52 418 THR C CA 1
ATOM 10781 C C . THR C 1 426 ? 227.792 186.669 236.115 1.00 110.63 418 THR C C 1
ATOM 10782 O O . THR C 1 426 ? 226.806 186.836 236.838 1.00 108.55 418 THR C O 1
ATOM 10786 N N . HIS C 1 427 ? 228.097 185.495 235.560 1.00 118.23 419 HIS C N 1
ATOM 10787 C CA . HIS C 1 427 ? 227.214 184.339 235.643 1.00 121.66 419 HIS C CA 1
ATOM 10788 C C . HIS C 1 427 ? 227.911 183.025 235.957 1.00 122.17 419 HIS C C 1
ATOM 10789 O O . HIS C 1 427 ? 227.217 182.061 236.293 1.00 118.69 419 HIS C O 1
ATOM 10796 N N . SER C 1 428 ? 229.235 182.941 235.870 1.00 122.47 420 SER C N 1
ATOM 10797 C CA . SER C 1 428 ? 229.936 181.669 235.922 1.00 121.50 420 SER C CA 1
ATOM 10798 C C . SER C 1 428 ? 231.035 181.699 236.971 1.00 120.01 420 SER C C 1
ATOM 10799 O O . SER C 1 428 ? 231.571 182.765 237.287 1.00 121.45 420 SER C O 1
ATOM 10802 N N . PRO C 1 429 ? 231.396 180.538 237.525 1.00 118.80 421 PRO C N 1
ATOM 10803 C CA . PRO C 1 429 ? 232.432 180.503 238.566 1.00 120.20 421 PRO C CA 1
ATOM 10804 C C . PRO C 1 429 ? 233.854 180.609 238.045 1.00 122.17 421 PRO C C 1
ATOM 10805 O O . PRO C 1 429 ? 234.780 180.706 238.861 1.00 125.19 421 PRO C O 1
ATOM 10809 N N . GLN C 1 430 ? 234.067 180.578 236.728 1.00 120.07 422 GLN C N 1
ATOM 10810 C CA . GLN C 1 430 ? 235.429 180.649 236.206 1.00 119.84 422 GLN C CA 1
ATOM 10811 C C . GLN C 1 430 ? 236.071 181.999 236.504 1.00 124.62 422 GLN C C 1
ATOM 10812 O O . GLN C 1 430 ? 237.252 182.064 236.863 1.00 129.80 422 GLN C O 1
ATOM 10818 N N . VAL C 1 431 ? 235.312 183.086 236.356 1.00 121.69 423 VAL C N 1
ATOM 10819 C CA . VAL C 1 431 ? 235.862 184.412 236.618 1.00 119.23 423 VAL C CA 1
ATOM 10820 C C . VAL C 1 431 ? 236.089 184.622 238.109 1.00 122.79 423 VAL C C 1
ATOM 10821 O O . VAL C 1 431 ? 237.019 185.335 238.506 1.00 125.10 423 VAL C O 1
ATOM 10825 N N . LEU C 1 432 ? 235.256 184.012 238.956 1.00 121.53 424 LEU C N 1
ATOM 10826 C CA . LEU C 1 432 ? 235.353 184.223 240.397 1.00 120.84 424 LEU C CA 1
ATOM 10827 C C . LEU C 1 432 ? 236.670 183.733 240.979 1.00 126.45 424 LEU C C 1
ATOM 10828 O O . LEU C 1 432 ? 237.013 184.107 242.104 1.00 131.84 424 LEU C O 1
ATOM 10833 N N . SER C 1 433 ? 237.407 182.899 240.253 1.00 126.62 425 SER C N 1
ATOM 10834 C CA . SER C 1 433 ? 238.664 182.377 240.765 1.00 128.41 425 SER C CA 1
ATOM 10835 C C . SER C 1 433 ? 239.793 183.397 240.727 1.00 130.41 425 SER C C 1
ATOM 10836 O O . SER C 1 433 ? 240.869 183.120 241.267 1.00 133.26 425 SER C O 1
ATOM 10839 N N . THR C 1 434 ? 239.584 184.559 240.114 1.00 127.63 426 THR C N 1
ATOM 10840 C CA . THR C 1 434 ? 240.636 185.555 239.932 1.00 130.39 426 THR C CA 1
ATOM 10841 C C . THR C 1 434 ? 240.140 186.948 240.302 1.00 132.53 426 THR C C 1
ATOM 10842 O O . THR C 1 434 ? 240.348 187.921 239.575 1.00 135.57 426 THR C O 1
ATOM 10844 N N . VAL C 1 435 ? 239.473 187.066 241.447 1.00 128.51 427 VAL C N 1
ATOM 10845 C CA . VAL C 1 435 ? 239.002 188.354 241.946 1.00 127.15 427 VAL C CA 1
ATOM 10846 C C . VAL C 1 435 ? 239.294 188.439 243.436 1.00 131.45 427 VAL C C 1
ATOM 10847 O O . VAL C 1 435 ? 239.151 187.452 244.166 1.00 133.08 427 VAL C O 1
ATOM 10851 N N . SER C 1 436 ? 239.709 189.620 243.885 1.00 131.72 428 SER C N 1
ATOM 10852 C CA . SER C 1 436 ? 239.984 189.832 245.298 1.00 128.32 428 SER C CA 1
ATOM 10853 C C . SER C 1 436 ? 238.699 189.761 246.113 1.00 128.67 428 SER C C 1
ATOM 10854 O O . SER C 1 436 ? 237.601 190.015 245.611 1.00 126.16 428 SER C O 1
ATOM 10856 N N . SER C 1 437 ? 238.845 189.403 247.388 1.00 126.98 429 SER C N 1
ATOM 10857 C CA . SER C 1 437 ? 237.683 189.229 248.250 1.00 125.70 429 SER C CA 1
ATOM 10858 C C . SER C 1 437 ? 237.022 190.548 248.625 1.00 123.29 429 SER C C 1
ATOM 10859 O O . SER C 1 437 ? 235.862 190.544 249.048 1.00 125.72 429 SER C O 1
ATOM 10861 N N . ARG C 1 438 ? 237.722 191.671 248.485 1.00 118.56 430 ARG C N 1
ATOM 10862 C CA . ARG C 1 438 ? 237.177 192.954 248.909 1.00 119.88 430 ARG C CA 1
ATOM 10863 C C . ARG C 1 438 ? 236.240 193.574 247.885 1.00 121.79 430 ARG C C 1
ATOM 10864 O O . ARG C 1 438 ? 235.649 194.620 248.170 1.00 125.99 430 ARG C O 1
ATOM 10872 N N . SER C 1 439 ? 236.088 192.969 246.708 1.00 117.77 431 SER C N 1
ATOM 10873 C CA . SER C 1 439 ? 235.298 193.558 245.634 1.00 111.46 431 SER C CA 1
ATOM 10874 C C . SER C 1 439 ? 234.276 192.571 245.084 1.00 108.24 431 SER C C 1
ATOM 10875 O O . SER C 1 439 ? 233.989 192.573 243.886 1.00 105.30 431 SER C O 1
ATOM 10878 N N . VAL C 1 440 ? 233.720 191.723 245.943 1.00 109.82 432 VAL C N 1
ATOM 10879 C CA . VAL C 1 440 ? 232.730 190.730 245.550 1.00 108.45 432 VAL C CA 1
ATOM 10880 C C . VAL C 1 440 ? 231.481 190.938 246.392 1.00 110.89 432 VAL C C 1
ATOM 10881 O O . VAL C 1 440 ? 231.566 191.053 247.618 1.00 120.07 432 VAL C O 1
ATOM 10885 N N . ARG C 1 441 ? 230.333 191.029 245.731 1.00 107.64 433 ARG C N 1
ATOM 10886 C CA . ARG C 1 441 ? 229.037 191.110 246.390 1.00 108.02 433 ARG C CA 1
ATOM 10887 C C . ARG C 1 441 ? 228.174 189.964 245.888 1.00 109.31 433 ARG C C 1
ATOM 10888 O O . ARG C 1 441 ? 228.075 189.754 244.676 1.00 109.05 433 ARG C O 1
ATOM 10896 N N . ILE C 1 442 ? 227.550 189.224 246.802 1.00 114.77 434 ILE C N 1
ATOM 10897 C CA . ILE C 1 442 ? 226.800 188.028 246.439 1.00 115.14 434 ILE C CA 1
ATOM 10898 C C . ILE C 1 442 ? 225.342 188.270 246.791 1.00 122.67 434 ILE C C 1
ATOM 10899 O O . ILE C 1 442 ? 225.022 188.591 247.941 1.00 130.52 434 ILE C O 1
ATOM 10904 N N . LEU C 1 443 ? 224.463 188.110 245.809 1.00 120.10 435 LEU C N 1
ATOM 10905 C CA . LEU C 1 443 ? 223.036 188.291 246.019 1.00 124.94 435 LEU C CA 1
ATOM 10906 C C . LEU C 1 443 ? 222.401 187.011 246.542 1.00 132.33 435 LEU C C 1
ATOM 10907 O O . LEU C 1 443 ? 222.830 185.901 246.217 1.00 132.51 435 LEU C O 1
ATOM 10912 N N . GLN C 1 444 ? 221.362 187.180 247.355 1.00 138.94 436 GLN C N 1
ATOM 10913 C CA . GLN C 1 444 ? 220.658 186.053 247.945 1.00 142.51 436 GLN C CA 1
ATOM 10914 C C . GLN C 1 444 ? 219.198 186.427 248.132 1.00 149.98 436 GLN C C 1
ATOM 10915 O O . GLN C 1 444 ? 218.830 187.605 248.126 1.00 151.35 436 GLN C O 1
ATOM 10921 N N . GLU C 1 445 ? 218.379 185.403 248.356 1.00 156.46 437 GLU C N 1
ATOM 10922 C CA . GLU C 1 445 ? 216.954 185.552 248.627 1.00 167.38 437 GLU C CA 1
ATOM 10923 C C . GLU C 1 445 ? 216.662 184.985 250.006 1.00 174.79 437 GLU C C 1
ATOM 10924 O O . GLU C 1 445 ? 216.966 183.819 250.277 1.00 175.59 437 GLU C O 1
ATOM 10930 N N . VAL C 1 446 ? 216.076 185.807 250.874 1.00 178.88 438 VAL C N 1
ATOM 10931 C CA . VAL C 1 446 ? 215.751 185.406 252.237 1.00 184.19 438 VAL C CA 1
ATOM 10932 C C . VAL C 1 446 ? 214.377 185.954 252.595 1.00 191.57 438 VAL C C 1
ATOM 10933 O O . VAL C 1 446 ? 214.067 187.112 252.297 1.00 191.37 438 VAL C O 1
ATOM 10937 N N . GLU C 1 447 ? 213.533 185.107 253.177 1.00 197.01 439 GLU C N 1
ATOM 10938 C CA . GLU C 1 447 ? 212.212 185.524 253.626 1.00 202.42 439 GLU C CA 1
ATOM 10939 C C . GLU C 1 447 ? 212.319 185.987 255.074 1.00 207.91 439 GLU C C 1
ATOM 10940 O O . GLU C 1 447 ? 212.648 185.191 255.961 1.00 207.49 439 GLU C O 1
ATOM 10942 N N . VAL C 1 448 ? 212.042 187.265 255.312 1.00 212.82 440 VAL C N 1
ATOM 10943 C CA . VAL C 1 448 ? 212.161 187.871 256.631 1.00 215.37 440 VAL C CA 1
ATOM 10944 C C . VAL C 1 448 ? 210.821 188.493 256.989 1.00 223.44 440 VAL C C 1
ATOM 10945 O O . VAL C 1 448 ? 210.217 189.192 256.166 1.00 225.31 440 VAL C O 1
ATOM 10947 N N . ASP C 1 449 ? 210.343 188.206 258.202 1.00 226.23 441 ASP C N 1
ATOM 10948 C CA . ASP C 1 449 ? 209.093 188.766 258.712 1.00 228.48 441 ASP C CA 1
ATOM 10949 C C . ASP C 1 449 ? 207.919 188.422 257.802 1.00 230.53 441 ASP C C 1
ATOM 10950 O O . ASP C 1 449 ? 206.970 189.199 257.673 1.00 232.13 441 ASP C O 1
ATOM 10952 N N . GLY C 1 450 ? 207.977 187.257 257.162 1.00 229.77 442 GLY C N 1
ATOM 10953 C CA . GLY C 1 450 ? 206.912 186.823 256.289 1.00 230.54 442 GLY C CA 1
ATOM 10954 C C . GLY C 1 450 ? 206.952 187.411 254.897 1.00 230.59 442 GLY C C 1
ATOM 10955 O O . GLY C 1 450 ? 206.060 187.112 254.093 1.00 232.16 442 GLY C O 1
ATOM 10956 N N . VAL C 1 451 ? 207.951 188.233 254.580 1.00 226.94 443 VAL C N 1
ATOM 10957 C CA . VAL C 1 451 ? 208.078 188.853 253.267 1.00 219.78 443 VAL C CA 1
ATOM 10958 C C . VAL C 1 451 ? 209.413 188.451 252.658 1.00 215.08 443 VAL C C 1
ATOM 10959 O O . VAL C 1 451 ? 210.463 188.607 253.291 1.00 214.90 443 VAL C O 1
ATOM 10961 N N . ASN C 1 452 ? 209.363 187.887 251.455 1.00 209.41 444 ASN C N 1
ATOM 10962 C CA . ASN C 1 452 ? 210.574 187.527 250.733 1.00 200.57 444 ASN C CA 1
ATOM 10963 C C . ASN C 1 452 ? 211.307 188.783 250.278 1.00 196.15 444 ASN C C 1
ATOM 10964 O O . ASN C 1 452 ? 210.683 189.759 249.852 1.00 195.21 444 ASN C O 1
ATOM 10966 N N . ASP C 1 453 ? 212.636 188.764 250.366 1.00 190.45 445 ASP C N 1
ATOM 10967 C CA . ASP C 1 453 ? 213.414 189.939 250.004 1.00 180.74 445 ASP C CA 1
ATOM 10968 C C . ASP C 1 453 ? 214.811 189.515 249.575 1.00 172.26 445 ASP C C 1
ATOM 10969 O O . ASP C 1 453 ? 215.236 188.376 249.790 1.00 173.38 445 ASP C O 1
ATOM 10971 N N . LEU C 1 454 ? 215.506 190.446 248.931 1.00 164.22 446 LEU C N 1
ATOM 10972 C CA . LEU C 1 454 ? 216.844 190.218 248.407 1.00 154.03 446 LEU C CA 1
ATOM 10973 C C . LEU C 1 454 ? 217.873 190.862 249.323 1.00 151.12 446 LEU C C 1
ATOM 10974 O O . LEU C 1 454 ? 217.664 191.970 249.827 1.00 149.11 446 LEU C O 1
ATOM 10979 N N . ILE C 1 455 ? 218.984 190.160 249.543 1.00 149.23 447 ILE C N 1
ATOM 10980 C CA . ILE C 1 455 ? 220.073 190.666 250.367 1.00 143.31 447 ILE C CA 1
ATOM 10981 C C . ILE C 1 455 ? 221.382 190.539 249.601 1.00 140.99 447 ILE C C 1
ATOM 10982 O O . ILE C 1 455 ? 221.506 189.758 248.656 1.00 140.27 447 ILE C O 1
ATOM 10987 N N . VAL C 1 456 ? 222.364 191.333 250.021 1.00 141.45 448 VAL C N 1
ATOM 10988 C CA . VAL C 1 456 ? 223.711 191.305 249.462 1.00 138.25 448 VAL C CA 1
ATOM 10989 C C . VAL C 1 456 ? 224.683 191.010 250.592 1.00 138.56 448 VAL C C 1
ATOM 10990 O O . VAL C 1 456 ? 224.641 191.662 251.641 1.00 142.34 448 VAL C O 1
ATOM 10994 N N . SER C 1 457 ? 225.559 190.034 250.374 1.00 135.50 449 SER C N 1
ATOM 10995 C CA . SER C 1 457 ? 226.510 189.594 251.383 1.00 139.75 449 SER C CA 1
ATOM 10996 C C . SER C 1 457 ? 227.930 189.636 250.842 1.00 142.92 449 SER C C 1
ATOM 10997 O O . SER C 1 457 ? 228.183 189.213 249.707 1.00 139.69 449 SER C O 1
ATOM 11000 N N . HIS C 1 458 ? 228.826 190.239 251.619 1.00 150.54 450 HIS C N 1
ATOM 11001 C CA . HIS C 1 458 ? 230.243 190.215 251.308 1.00 152.66 450 HIS C CA 1
ATOM 11002 C C . HIS C 1 458 ? 230.793 188.812 251.571 1.00 155.43 450 HIS C C 1
ATOM 11003 O O . HIS C 1 458 ? 230.301 188.103 252.452 1.00 157.39 450 HIS C O 1
ATOM 11010 N N . PRO C 1 459 ? 231.812 188.380 250.816 1.00 155.97 451 PRO C N 1
ATOM 11011 C CA . PRO C 1 459 ? 232.392 187.062 251.090 1.00 160.97 451 PRO C CA 1
ATOM 11012 C C . PRO C 1 459 ? 233.204 187.052 252.381 1.00 165.43 451 PRO C C 1
ATOM 11013 O O . PRO C 1 459 ? 233.670 188.094 252.841 1.00 164.20 451 PRO C O 1
ATOM 11017 N N . ASN D 1 14 ? 211.519 146.100 201.247 1.00 278.87 6 ASN D N 1
ATOM 11018 C CA . ASN D 1 14 ? 212.000 146.871 200.106 1.00 278.87 6 ASN D CA 1
ATOM 11019 C C . ASN D 1 14 ? 211.054 148.023 199.786 1.00 278.87 6 ASN D C 1
ATOM 11020 O O . ASN D 1 14 ? 210.069 147.848 199.068 1.00 278.87 6 ASN D O 1
ATOM 11022 N N . LEU D 1 15 ? 211.359 149.201 200.334 1.00 290.01 7 LEU D N 1
ATOM 11023 C CA . LEU D 1 15 ? 210.522 150.372 200.090 1.00 290.01 7 LEU D CA 1
ATOM 11024 C C . LEU D 1 15 ? 210.527 150.760 198.617 1.00 290.01 7 LEU D C 1
ATOM 11025 O O . LEU D 1 15 ? 209.483 151.116 198.058 1.00 290.01 7 LEU D O 1
ATOM 11027 N N . GLU D 1 16 ? 211.695 150.701 197.974 1.00 291.57 8 GLU D N 1
ATOM 11028 C CA . GLU D 1 16 ? 211.784 151.066 196.563 1.00 291.57 8 GLU D CA 1
ATOM 11029 C C . GLU D 1 16 ? 210.951 150.131 195.696 1.00 291.57 8 GLU D C 1
ATOM 11030 O O . GLU D 1 16 ? 210.234 150.584 194.794 1.00 291.57 8 GLU D O 1
ATOM 11032 N N . THR D 1 17 ? 211.025 148.824 195.957 1.00 305.95 9 THR D N 1
ATOM 11033 C CA . THR D 1 17 ? 210.250 147.870 195.170 1.00 305.95 9 THR D CA 1
ATOM 11034 C C . THR D 1 17 ? 208.754 148.076 195.375 1.00 305.95 9 THR D C 1
ATOM 11035 O O . THR D 1 17 ? 207.978 148.025 194.414 1.00 305.95 9 THR D O 1
ATOM 11037 N N . CYS D 1 18 ? 208.331 148.302 196.621 1.00 315.24 10 CYS D N 1
ATOM 11038 C CA . CYS D 1 18 ? 206.913 148.523 196.888 1.00 315.24 10 CYS D CA 1
ATOM 11039 C C . CYS D 1 18 ? 206.422 149.791 196.203 1.00 315.24 10 CYS D C 1
ATOM 11040 O O . CYS D 1 18 ? 205.328 149.812 195.625 1.00 315.24 10 CYS D O 1
ATOM 11042 N N . TYR D 1 19 ? 207.227 150.857 196.246 1.00 324.20 11 TYR D N 1
ATOM 11043 C CA . TYR D 1 19 ? 206.849 152.101 195.585 1.00 324.20 11 TYR D CA 1
ATOM 11044 C C . TYR D 1 19 ? 206.743 151.907 194.079 1.00 324.20 11 TYR D C 1
ATOM 11045 O O . TYR D 1 19 ? 205.796 152.390 193.447 1.00 324.20 11 TYR D O 1
ATOM 11047 N N . VAL D 1 20 ? 207.703 151.189 193.490 1.00 327.48 12 VAL D N 1
ATOM 11048 C CA . VAL D 1 20 ? 207.684 150.960 192.048 1.00 327.48 12 VAL D CA 1
ATOM 11049 C C . VAL D 1 20 ? 206.451 150.153 191.664 1.00 327.48 12 VAL D C 1
ATOM 11050 O O . VAL D 1 20 ? 205.764 150.464 190.683 1.00 327.48 12 VAL D O 1
ATOM 11052 N N . ASP D 1 21 ? 206.157 149.100 192.430 1.00 339.97 13 ASP D N 1
ATOM 11053 C CA . ASP D 1 21 ? 205.003 148.262 192.123 1.00 339.97 13 ASP D CA 1
ATOM 11054 C C . ASP D 1 21 ? 203.708 149.057 192.234 1.00 339.97 13 ASP D C 1
ATOM 11055 O O . ASP D 1 21 ? 202.831 148.949 191.369 1.00 339.97 13 ASP D O 1
ATOM 11057 N N . PHE D 1 22 ? 203.567 149.853 193.298 1.00 345.06 14 PHE D N 1
ATOM 11058 C CA . PHE D 1 22 ? 202.348 150.635 193.477 1.00 345.06 14 PHE D CA 1
ATOM 11059 C C . PHE D 1 22 ? 202.181 151.653 192.356 1.00 345.06 14 PHE D C 1
ATOM 11060 O O . PHE D 1 22 ? 201.076 151.828 191.823 1.00 345.06 14 PHE D O 1
ATOM 11062 N N . LEU D 1 23 ? 203.272 152.327 191.975 1.00 351.46 15 LEU D N 1
ATOM 11063 C CA . LEU D 1 23 ? 203.188 153.301 190.894 1.00 351.46 15 LEU D CA 1
ATOM 11064 C C . LEU D 1 23 ? 202.814 152.622 189.586 1.00 351.46 15 LEU D C 1
ATOM 11065 O O . LEU D 1 23 ? 201.996 153.144 188.820 1.00 351.46 15 LEU D O 1
ATOM 11067 N N . GLU D 1 24 ? 203.413 151.461 189.305 1.00 357.59 16 GLU D N 1
ATOM 11068 C CA . GLU D 1 24 ? 203.106 150.761 188.063 1.00 357.59 16 GLU D CA 1
ATOM 11069 C C . GLU D 1 24 ? 201.645 150.338 188.035 1.00 357.59 16 GLU D C 1
ATOM 11070 O O . GLU D 1 24 ? 200.965 150.481 187.011 1.00 357.59 16 GLU D O 1
ATOM 11072 N N . LEU D 1 25 ? 201.149 149.806 189.155 1.00 362.90 17 LEU D N 1
ATOM 11073 C CA . LEU D 1 25 ? 199.766 149.346 189.222 1.00 362.90 17 LEU D CA 1
ATOM 11074 C C . LEU D 1 25 ? 198.791 150.500 189.020 1.00 362.90 17 LEU D C 1
ATOM 11075 O O . LEU D 1 25 ? 197.827 150.387 188.254 1.00 362.90 17 LEU D O 1
ATOM 11077 N N . GLU D 1 26 ? 199.026 151.624 189.704 1.00 364.22 18 GLU D N 1
ATOM 11078 C CA . GLU D 1 26 ? 198.111 152.755 189.577 1.00 364.22 18 GLU D CA 1
ATOM 11079 C C . GLU D 1 26 ? 198.218 153.430 188.214 1.00 364.22 18 GLU D C 1
ATOM 11080 O O . GLU D 1 26 ? 197.231 153.993 187.727 1.00 364.22 18 GLU D O 1
ATOM 11082 N N . SER D 1 27 ? 199.399 153.393 187.590 1.00 361.85 19 SER D N 1
ATOM 11083 C CA . SER D 1 27 ? 199.586 154.057 186.303 1.00 361.85 19 SER D CA 1
ATOM 11084 C C . SER D 1 27 ? 198.694 153.457 185.224 1.00 361.85 19 SER D C 1
ATOM 11085 O O . SER D 1 27 ? 198.131 154.185 184.397 1.00 361.85 19 SER D O 1
ATOM 11087 N N . HIS D 1 28 ? 198.551 152.132 185.215 1.00 364.09 20 HIS D N 1
ATOM 11088 C CA . HIS D 1 28 ? 197.746 151.425 184.226 1.00 364.09 20 HIS D CA 1
ATOM 11089 C C . HIS D 1 28 ? 196.354 151.077 184.743 1.00 364.09 20 HIS D C 1
ATOM 11090 O O . HIS D 1 28 ? 195.799 150.037 184.372 1.00 364.09 20 HIS D O 1
ATOM 11092 N N . VAL D 1 29 ? 195.775 151.924 185.594 1.00 365.51 21 VAL D N 1
ATOM 11093 C CA . VAL D 1 29 ? 194.478 151.657 186.202 1.00 365.51 21 VAL D CA 1
ATOM 11094 C C . VAL D 1 29 ? 193.647 152.934 186.199 1.00 365.51 21 VAL D C 1
ATOM 11095 O O . VAL D 1 29 ? 194.138 154.029 185.918 1.00 365.51 21 VAL D O 1
ATOM 11097 N N . ILE D 1 30 ? 192.365 152.770 186.517 1.00 363.39 22 ILE D N 1
ATOM 11098 C CA . ILE D 1 30 ? 191.393 153.857 186.550 1.00 363.39 22 ILE D CA 1
ATOM 11099 C C . ILE D 1 30 ? 190.570 153.706 187.822 1.00 363.39 22 ILE D C 1
ATOM 11100 O O . ILE D 1 30 ? 190.868 152.846 188.659 1.00 363.39 22 ILE D O 1
ATOM 11102 N N . ASN D 1 31 ? 189.543 154.544 187.983 1.00 362.17 23 ASN D N 1
ATOM 11103 C CA . ASN D 1 31 ? 188.651 154.487 189.142 1.00 362.17 23 ASN D CA 1
ATOM 11104 C C . ASN D 1 31 ? 189.439 154.720 190.435 1.00 362.17 23 ASN D C 1
ATOM 11105 O O . ASN D 1 31 ? 189.659 153.817 191.245 1.00 362.17 23 ASN D O 1
ATOM 11107 N N . GLU D 1 32 ? 189.883 155.975 190.577 1.00 359.47 24 GLU D N 1
ATOM 11108 C CA . GLU D 1 32 ? 190.690 156.395 191.723 1.00 359.47 24 GLU D CA 1
ATOM 11109 C C . GLU D 1 32 ? 190.138 155.900 193.056 1.00 359.47 24 GLU D C 1
ATOM 11110 O O . GLU D 1 32 ? 190.893 155.778 194.026 1.00 359.47 24 GLU D O 1
ATOM 11112 N N . ASP D 1 33 ? 188.830 155.646 193.141 1.00 359.44 25 ASP D N 1
ATOM 11113 C CA . ASP D 1 33 ? 188.273 155.083 194.367 1.00 359.44 25 ASP D CA 1
ATOM 11114 C C . ASP D 1 33 ? 188.900 153.727 194.677 1.00 359.44 25 ASP D C 1
ATOM 11115 O O . ASP D 1 33 ? 189.288 153.454 195.822 1.00 359.44 25 ASP D O 1
ATOM 11117 N N . TYR D 1 34 ? 189.042 152.875 193.657 1.00 362.30 26 TYR D N 1
ATOM 11118 C CA . TYR D 1 34 ? 189.731 151.608 193.868 1.00 362.30 26 TYR D CA 1
ATOM 11119 C C . TYR D 1 34 ? 191.214 151.824 194.127 1.00 362.30 26 TYR D C 1
ATOM 11120 O O . TYR D 1 34 ? 191.844 151.011 194.812 1.00 362.30 26 TYR D O 1
ATOM 11122 N N . LEU D 1 35 ? 191.791 152.902 193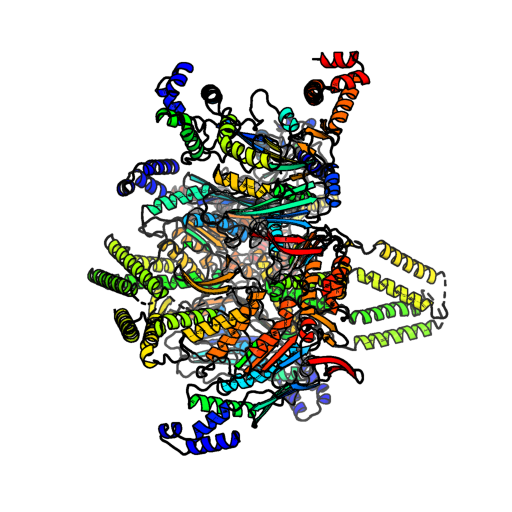.587 1.00 358.92 27 LEU D N 1
ATOM 11123 C CA . LEU D 1 35 ? 193.192 153.188 193.873 1.00 358.92 27 LEU D CA 1
ATOM 11124 C C . LEU D 1 35 ? 193.368 153.512 195.348 1.00 358.92 27 LEU D C 1
ATOM 11125 O O . LEU D 1 35 ? 194.365 153.123 195.968 1.00 358.92 27 LEU D O 1
ATOM 11127 N N . LYS D 1 36 ? 192.403 154.235 195.924 1.00 357.62 28 LYS D N 1
ATOM 11128 C CA . LYS D 1 36 ? 192.409 154.481 197.360 1.00 357.62 28 LYS D CA 1
ATOM 11129 C C . LYS D 1 36 ? 192.224 153.178 198.122 1.00 357.62 28 LYS D C 1
ATOM 11130 O O . LYS D 1 36 ? 192.871 152.951 199.152 1.00 357.62 28 LYS D O 1
ATOM 11132 N N . GLU D 1 37 ? 191.338 152.309 197.631 1.00 350.34 29 GLU D N 1
ATOM 11133 C CA . GLU D 1 37 ? 191.102 151.029 198.285 1.00 350.34 29 GLU D CA 1
ATOM 11134 C C . GLU D 1 37 ? 192.223 150.028 198.033 1.00 350.34 29 GLU D C 1
ATOM 11135 O O . GLU D 1 37 ? 192.247 148.974 198.677 1.00 350.34 29 GLU D O 1
ATOM 11137 N N . SER D 1 38 ? 193.135 150.332 197.111 1.00 336.45 30 SER D N 1
ATOM 11138 C CA . SER D 1 38 ? 194.224 149.424 196.773 1.00 336.45 30 SER D CA 1
ATOM 11139 C C . SER D 1 38 ? 195.106 149.147 197.984 1.00 336.45 30 SER D C 1
ATOM 11140 O O . SER D 1 38 ? 195.467 150.062 198.730 1.00 336.45 30 SER D O 1
ATOM 11142 N N . VAL D 1 39 ? 195.450 147.871 198.178 1.00 323.87 31 VAL D N 1
ATOM 11143 C CA . VAL D 1 39 ? 196.284 147.477 199.308 1.00 323.87 31 VAL D CA 1
ATOM 11144 C C . VAL D 1 39 ? 197.701 148.018 199.173 1.00 323.87 31 VAL D C 1
ATOM 11145 O O . VAL D 1 39 ? 198.423 148.114 200.173 1.00 323.87 31 VAL D O 1
ATOM 11147 N N . GLU D 1 40 ? 198.121 148.366 197.953 1.00 315.37 32 GLU D N 1
ATOM 11148 C CA . GLU D 1 40 ? 199.470 148.883 197.743 1.00 315.37 32 GLU D CA 1
ATOM 11149 C C . GLU D 1 40 ? 199.682 150.189 198.496 1.00 315.37 32 GLU D C 1
ATOM 11150 O O . GLU D 1 40 ? 200.741 150.402 199.100 1.00 315.37 32 GLU D O 1
ATOM 11152 N N . LEU D 1 41 ? 198.688 151.081 198.468 1.00 304.28 33 LEU D N 1
ATOM 11153 C CA . LEU D 1 41 ? 198.809 152.337 199.199 1.00 304.28 33 LEU D CA 1
ATOM 11154 C C . LEU D 1 41 ? 198.915 152.088 200.698 1.00 304.28 33 LEU D C 1
ATOM 11155 O O . LEU D 1 41 ? 199.701 152.747 201.389 1.00 304.28 33 LEU D O 1
ATOM 11157 N N . GLN D 1 42 ? 198.125 151.146 201.222 1.00 297.47 34 GLN D N 1
ATOM 11158 C CA . GLN D 1 42 ? 198.193 150.843 202.647 1.00 297.47 34 GLN D CA 1
ATOM 11159 C C . GLN D 1 42 ? 199.561 150.285 203.017 1.00 297.47 34 GLN D C 1
ATOM 11160 O O . GLN D 1 42 ? 200.130 150.646 204.057 1.00 297.47 34 GLN D O 1
ATOM 11162 N N . LYS D 1 43 ? 200.109 149.408 202.171 1.00 293.67 35 LYS D N 1
ATOM 11163 C CA . LYS D 1 43 ? 201.432 148.854 202.437 1.00 293.67 35 LYS D CA 1
ATOM 11164 C C . LYS D 1 43 ? 202.490 149.949 202.410 1.00 293.67 35 LYS D C 1
ATOM 11165 O O . LYS D 1 43 ? 203.400 149.968 203.248 1.00 293.67 35 LYS D O 1
ATOM 11167 N N . LEU D 1 44 ? 202.384 150.873 201.451 1.00 285.62 36 LEU D N 1
ATOM 11168 C CA . LEU D 1 44 ? 203.343 151.969 201.374 1.00 285.62 36 LEU D CA 1
ATOM 11169 C C . LEU D 1 44 ? 203.253 152.848 202.613 1.00 285.62 36 LEU D C 1
ATOM 11170 O O . LEU D 1 44 ? 204.277 153.285 203.151 1.00 285.62 36 LEU D O 1
ATOM 11172 N N . ILE D 1 45 ? 202.030 153.131 203.068 1.00 271.71 37 ILE D N 1
ATOM 11173 C CA . ILE D 1 45 ? 201.849 153.964 204.253 1.00 271.71 37 ILE D CA 1
ATOM 11174 C C . ILE D 1 45 ? 202.462 153.285 205.469 1.00 271.71 37 ILE D C 1
ATOM 11175 O O . ILE D 1 45 ? 203.135 153.927 206.286 1.00 271.71 37 ILE D O 1
ATOM 11177 N N . SER D 1 46 ? 202.238 151.974 205.610 1.00 264.55 38 SER D N 1
ATOM 11178 C CA . SER D 1 46 ? 202.815 151.248 206.736 1.00 264.55 38 SER D CA 1
ATOM 11179 C C . SER D 1 46 ? 204.338 151.273 206.676 1.00 264.55 38 SER D C 1
ATOM 11180 O O . SER D 1 46 ? 205.006 151.463 207.702 1.00 264.55 38 SER D O 1
ATOM 11182 N N . THR D 1 47 ? 204.903 151.093 205.478 1.00 256.32 39 THR D N 1
ATOM 11183 C CA . THR D 1 47 ? 206.355 151.112 205.345 1.00 256.32 39 THR D CA 1
ATOM 11184 C C . THR D 1 47 ? 206.907 152.482 205.715 1.00 256.32 39 THR D C 1
ATOM 11185 O O . THR D 1 47 ? 207.938 152.584 206.390 1.00 256.32 39 THR D O 1
ATOM 11187 N N . LEU D 1 48 ? 206.236 153.548 205.268 1.00 241.85 40 LEU D N 1
ATOM 11188 C CA . LEU D 1 48 ? 206.697 154.894 205.586 1.00 241.85 40 LEU D CA 1
ATOM 11189 C C . LEU D 1 48 ? 206.643 155.134 207.088 1.00 241.85 40 LEU D C 1
ATOM 11190 O O . LEU D 1 48 ? 207.570 155.711 207.668 1.00 241.85 40 LEU D O 1
ATOM 11192 N N . ASN D 1 49 ? 205.555 154.700 207.732 1.00 233.90 41 ASN D N 1
ATOM 11193 C CA . ASN D 1 49 ? 205.413 154.899 209.170 1.00 233.90 41 ASN D CA 1
ATOM 11194 C C . ASN D 1 49 ? 206.502 154.159 209.934 1.00 233.90 41 ASN D C 1
ATOM 11195 O O . ASN D 1 49 ? 207.059 154.685 210.904 1.00 233.90 41 ASN D O 1
ATOM 11200 N N . GLU D 1 50 ? 206.814 152.929 209.514 1.00 219.97 42 GLU D N 1
ATOM 11201 C CA . GLU D 1 50 ? 207.854 152.161 210.192 1.00 219.97 42 GLU D CA 1
ATOM 11202 C C . GLU D 1 50 ? 209.224 152.813 210.035 1.00 219.97 42 GLU D C 1
ATOM 11203 O O . GLU D 1 50 ? 210.042 152.779 210.961 1.00 219.97 42 GLU D O 1
ATOM 11205 N N . SER D 1 51 ? 209.493 153.403 208.873 1.00 186.30 43 SER D N 1
ATOM 11206 C CA . SER D 1 51 ? 210.783 154.033 208.625 1.00 186.30 43 SER D CA 1
ATOM 11207 C C . SER D 1 51 ? 210.978 155.257 209.513 1.00 186.30 43 SER D C 1
ATOM 11208 O O . SER D 1 51 ? 210.032 155.997 209.798 1.00 186.30 43 SER D O 1
ATOM 11210 N N . LYS D 1 52 ? 212.218 155.467 209.950 1.00 138.36 44 LYS D N 1
ATOM 11211 C CA . LYS D 1 52 ? 212.580 156.582 210.814 1.00 138.36 44 LYS D CA 1
ATOM 11212 C C . LYS D 1 52 ? 213.650 157.433 210.141 1.00 138.36 44 LYS D C 1
ATOM 11213 O O . LYS D 1 52 ? 214.600 156.904 209.556 1.00 138.36 44 LYS D O 1
ATOM 11215 N N . PHE D 1 53 ? 213.485 158.751 210.227 1.00 105.83 45 PHE D N 1
ATOM 11216 C CA . PHE D 1 53 ? 214.450 159.676 209.646 1.00 105.83 45 PHE D CA 1
ATOM 11217 C C . PHE D 1 53 ? 215.808 159.538 210.323 1.00 105.83 45 PHE D C 1
ATOM 11218 O O . PHE D 1 53 ? 215.898 159.382 211.543 1.00 105.83 45 PHE D O 1
ATOM 11226 N N . HIS D 1 54 ? 216.870 159.598 209.521 1.00 108.30 46 HIS D N 1
ATOM 11227 C CA . HIS D 1 54 ? 218.224 159.448 210.037 1.00 108.30 46 HIS D CA 1
ATOM 11228 C C . HIS D 1 54 ? 219.211 160.029 209.034 1.00 108.30 46 HIS D C 1
ATOM 11229 O O . HIS D 1 54 ? 219.010 159.914 207.823 1.00 108.30 46 HIS D O 1
ATOM 11236 N N . LEU D 1 55 ? 220.271 160.651 209.547 1.00 106.46 47 LEU D N 1
ATOM 11237 C CA . LEU D 1 55 ? 221.366 161.185 208.736 1.00 106.46 47 LEU D CA 1
ATOM 11238 C C . LEU D 1 55 ? 222.649 160.501 209.202 1.00 106.46 47 LEU D C 1
ATOM 11239 O O . LEU D 1 55 ? 223.193 160.841 210.257 1.00 106.46 47 LEU D O 1
ATOM 11244 N N . ASN D 1 56 ? 223.130 159.535 208.417 1.00 112.31 48 ASN D N 1
ATOM 11245 C CA . ASN D 1 56 ? 224.205 158.668 208.886 1.00 112.31 48 ASN D CA 1
ATOM 11246 C C . ASN D 1 56 ? 225.573 159.343 208.850 1.00 112.31 48 ASN D C 1
ATOM 11247 O O . ASN D 1 56 ? 226.358 159.188 209.791 1.00 112.31 48 ASN D O 1
ATOM 11252 N N . LYS D 1 57 ? 225.887 160.092 207.795 1.00 107.46 49 LYS D N 1
ATOM 11253 C CA . LYS D 1 57 ? 227.237 160.627 207.658 1.00 107.46 49 LYS D CA 1
ATOM 11254 C C . LYS D 1 57 ? 227.239 161.792 206.679 1.00 107.46 49 LYS D C 1
ATOM 11255 O O . LYS D 1 57 ? 226.279 162.013 205.938 1.00 107.46 49 LYS D O 1
ATOM 11261 N N . ILE D 1 58 ? 228.344 162.535 206.688 1.00 96.70 50 ILE D N 1
ATOM 11262 C CA . ILE D 1 58 ? 228.501 163.715 205.841 1.00 96.70 50 ILE D CA 1
ATOM 11263 C C . ILE D 1 58 ? 229.984 163.933 205.572 1.00 96.70 50 ILE D C 1
ATOM 11264 O O . ILE D 1 58 ? 230.824 163.755 206.458 1.00 96.70 50 ILE D O 1
ATOM 11269 N N . GLY D 1 59 ? 230.303 164.334 204.350 1.00 100.42 51 GLY D N 1
ATOM 11270 C CA . GLY D 1 59 ? 231.671 164.657 203.969 1.00 100.42 51 GLY D CA 1
ATOM 11271 C C . GLY D 1 59 ? 231.789 166.098 203.514 1.00 100.42 51 GLY D C 1
ATOM 11272 O O . GLY D 1 59 ? 230.952 166.586 202.754 1.00 100.42 51 GLY D O 1
ATOM 11273 N N . ILE D 1 60 ? 232.838 166.771 203.979 1.00 103.94 52 ILE D N 1
ATOM 11274 C CA . ILE D 1 60 ? 233.064 168.185 203.705 1.00 103.94 52 ILE D CA 1
ATOM 11275 C C . ILE D 1 60 ? 234.418 168.334 203.025 1.00 103.94 52 ILE D C 1
ATOM 11276 O O . ILE D 1 60 ? 235.415 167.756 203.479 1.00 103.94 52 ILE D O 1
ATOM 11281 N N . HIS D 1 61 ? 234.447 169.116 201.944 1.00 124.23 53 HIS D N 1
ATOM 11282 C CA . HIS D 1 61 ? 235.623 169.282 201.098 1.00 124.23 53 HIS D CA 1
ATOM 11283 C C . HIS D 1 61 ? 235.867 170.758 200.818 1.00 124.23 53 HIS D C 1
ATOM 11284 O O . HIS D 1 61 ? 235.048 171.407 200.160 1.00 124.23 53 HIS D O 1
ATOM 11291 N N . ASP D 1 62 ? 236.997 171.275 201.305 1.00 112.73 54 ASP D N 1
ATOM 11292 C CA . ASP D 1 62 ? 237.459 172.631 200.994 1.00 112.73 54 ASP D CA 1
ATOM 11293 C C . ASP D 1 62 ? 236.406 173.690 201.315 1.00 112.73 54 ASP D C 1
ATOM 11294 O O . ASP D 1 62 ? 236.206 174.644 200.562 1.00 112.73 54 ASP D O 1
ATOM 11296 N N . PHE D 1 63 ? 235.728 173.526 202.446 1.00 108.89 55 PHE D N 1
ATOM 11297 C CA . PHE D 1 63 ? 234.697 174.458 202.886 1.00 108.89 55 PHE D CA 1
ATOM 11298 C C . PHE D 1 63 ? 235.224 175.255 204.072 1.00 108.89 55 PHE D C 1
ATOM 11299 O O . PHE D 1 63 ? 235.499 174.682 205.132 1.00 108.89 55 PHE D O 1
ATOM 11307 N N . LYS D 1 64 ? 235.356 176.568 203.890 1.00 105.57 56 LYS D N 1
ATOM 11308 C CA . LYS D 1 64 ? 235.794 177.496 204.945 1.00 105.57 56 LYS D CA 1
ATOM 11309 C C . LYS D 1 64 ? 237.155 177.019 205.448 1.00 105.57 56 LYS D C 1
ATOM 11310 O O . LYS D 1 64 ? 238.024 176.690 204.625 1.00 105.57 56 LYS D O 1
ATOM 11316 N N . ARG D 1 65 ? 237.385 176.965 206.760 1.00 101.37 57 ARG D N 1
ATOM 11317 C CA . ARG D 1 65 ? 238.660 176.484 207.278 1.00 101.37 57 ARG D CA 1
ATOM 11318 C C . ARG D 1 65 ? 238.868 175.011 206.950 1.00 101.37 57 ARG D C 1
ATOM 11319 O O . ARG D 1 65 ? 239.991 174.587 206.652 1.00 101.37 57 ARG D O 1
ATOM 11327 N N . ILE D 1 66 ? 237.797 174.220 206.999 1.00 98.81 58 ILE D N 1
ATOM 11328 C CA . ILE D 1 66 ? 237.907 172.780 206.807 1.00 98.81 58 ILE D CA 1
ATOM 11329 C C . ILE D 1 66 ? 238.356 172.488 205.382 1.00 98.81 58 ILE D C 1
ATOM 11330 O O . ILE D 1 66 ? 237.854 173.081 204.418 1.00 98.81 58 ILE D O 1
ATOM 11335 N N . ARG D 1 67 ? 239.315 171.575 205.244 1.00 121.84 59 ARG D N 1
ATOM 11336 C CA . ARG D 1 67 ? 239.833 171.161 203.948 1.00 121.84 59 ARG D CA 1
ATOM 11337 C C . ARG D 1 67 ? 239.402 169.760 203.547 1.00 121.84 59 ARG D C 1
ATOM 11338 O O . ARG D 1 67 ? 239.210 169.504 202.357 1.00 121.84 59 ARG D O 1
ATOM 11346 N N . GLU D 1 68 ? 239.243 168.856 204.510 1.00 120.99 60 GLU D N 1
ATOM 11347 C CA . GLU D 1 68 ? 238.832 167.481 204.236 1.00 120.99 60 GLU D CA 1
ATOM 11348 C C . GLU D 1 68 ? 238.308 166.873 205.523 1.00 120.99 60 GLU D C 1
ATOM 11349 O O . GLU D 1 68 ? 239.020 166.865 206.531 1.00 120.99 60 GLU D O 1
ATOM 11355 N N . LEU D 1 69 ? 237.079 166.359 205.497 1.00 105.60 61 LEU D N 1
ATOM 11356 C CA . LEU D 1 69 ? 236.534 165.770 206.711 1.00 105.60 61 LEU D CA 1
ATOM 11357 C C . LEU D 1 69 ? 235.417 164.798 206.365 1.00 105.60 61 LEU D C 1
ATOM 11358 O O . LEU D 1 69 ? 234.633 165.045 205.447 1.00 105.60 61 LEU D O 1
ATOM 11363 N N . GLN D 1 70 ? 235.362 163.693 207.108 1.00 114.51 62 GLN D N 1
ATOM 11364 C CA . GLN D 1 70 ? 234.271 162.728 207.035 1.00 114.51 62 GLN D CA 1
ATOM 11365 C C . GLN D 1 70 ? 233.740 162.516 208.443 1.00 114.51 62 GLN D C 1
ATOM 11366 O O . GLN D 1 70 ? 234.498 162.134 209.340 1.00 114.51 62 GLN D O 1
ATOM 11372 N N . ILE D 1 71 ? 232.447 162.758 208.641 1.00 108.68 63 ILE D N 1
ATOM 11373 C CA . ILE D 1 71 ? 231.831 162.713 209.960 1.00 108.68 63 ILE D CA 1
ATOM 11374 C C . ILE D 1 71 ? 230.691 161.708 209.939 1.00 108.68 63 ILE D C 1
ATOM 11375 O O . ILE D 1 71 ? 229.942 161.625 208.960 1.00 108.68 63 ILE D O 1
ATOM 11380 N N . SER D 1 72 ? 230.565 160.948 211.024 1.00 105.68 64 SER D N 1
ATOM 11381 C CA . SER D 1 72 ? 229.468 160.012 211.225 1.00 105.68 64 SER D CA 1
ATOM 11382 C C . SER D 1 72 ? 228.756 160.370 212.520 1.00 105.68 64 SER D C 1
ATOM 11383 O O . SER D 1 72 ? 229.404 160.598 213.546 1.00 105.68 64 SER D O 1
ATOM 11386 N N . LEU D 1 73 ? 227.428 160.411 212.472 1.00 103.97 65 LEU D N 1
ATOM 11387 C CA . LEU D 1 73 ? 226.609 160.848 213.592 1.00 103.97 65 LEU D CA 1
ATOM 11388 C C . LEU D 1 73 ? 225.772 159.692 214.121 1.00 103.97 65 LEU D C 1
ATOM 11389 O O . LEU D 1 73 ? 225.312 158.842 213.353 1.00 103.97 65 LEU D O 1
ATOM 11394 N N . GLU D 1 74 ? 225.577 159.669 215.437 1.00 119.00 66 GLU D N 1
ATOM 11395 C CA . GLU D 1 74 ? 224.812 158.613 216.078 1.00 119.00 66 GLU D CA 1
ATOM 11396 C C . GLU D 1 74 ? 223.320 158.798 215.806 1.00 119.00 66 GLU D C 1
ATOM 11397 O O . GLU D 1 74 ? 222.887 159.741 215.138 1.00 119.00 66 GLU D O 1
ATOM 11403 N N . ASP D 1 75 ? 222.523 157.870 216.339 1.00 128.83 67 ASP D N 1
ATOM 11404 C CA . ASP D 1 75 ? 221.087 157.892 216.089 1.00 128.83 67 ASP D CA 1
ATOM 11405 C C . ASP D 1 75 ? 220.395 158.993 216.885 1.00 128.83 67 ASP D C 1
ATOM 11406 O O . ASP D 1 75 ? 219.528 159.696 216.355 1.00 128.83 67 ASP D O 1
ATOM 11411 N N . ASP D 1 76 ? 220.763 159.163 218.154 1.00 115.88 68 ASP D N 1
ATOM 11412 C CA . ASP D 1 76 ? 220.005 160.042 219.040 1.00 115.88 68 ASP D CA 1
ATOM 11413 C C . ASP D 1 76 ? 220.586 161.451 219.112 1.00 115.88 68 ASP D C 1
ATOM 11414 O O . ASP D 1 76 ? 219.908 162.424 218.768 1.00 115.88 68 ASP D O 1
ATOM 11419 N N . LEU D 1 77 ? 221.834 161.579 219.553 1.00 91.20 69 LEU D N 1
ATOM 11420 C CA . LEU D 1 77 ? 222.376 162.894 219.866 1.00 91.20 69 LEU D CA 1
ATOM 11421 C C . LEU D 1 77 ? 223.883 162.901 219.668 1.00 91.20 69 LEU D C 1
ATOM 11422 O O . LEU D 1 77 ? 224.580 162.004 220.151 1.00 91.20 69 LEU D O 1
ATOM 11427 N N . THR D 1 78 ? 224.377 163.917 218.961 1.00 86.77 70 THR D N 1
ATOM 11428 C CA . THR D 1 78 ? 225.805 164.154 218.795 1.00 86.77 70 THR D CA 1
ATOM 11429 C C . THR D 1 78 ? 226.102 165.597 219.170 1.00 86.77 70 THR D C 1
ATOM 11430 O O . THR D 1 78 ? 225.441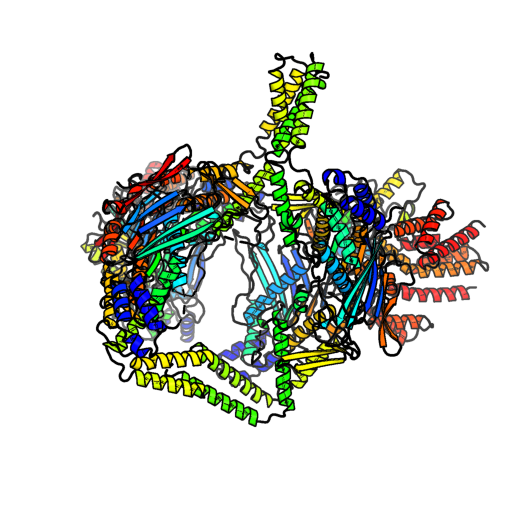 166.515 218.676 1.00 86.77 70 THR D O 1
ATOM 11434 N N . VAL D 1 79 ? 227.099 165.797 220.025 1.00 72.85 71 VAL D N 1
ATOM 11435 C CA . VAL D 1 79 ? 227.463 167.120 220.515 1.00 72.85 71 VAL D CA 1
ATOM 11436 C C . VAL D 1 79 ? 228.936 167.357 220.221 1.00 72.85 71 VAL D C 1
ATOM 11437 O O . VAL D 1 79 ? 229.784 166.523 220.557 1.00 72.85 71 VAL D O 1
ATOM 11441 N N . PHE D 1 80 ? 229.236 168.488 219.590 1.00 78.82 72 PHE D N 1
ATOM 11442 C CA . PHE D 1 80 ? 230.606 168.878 219.286 1.00 78.82 72 PHE D CA 1
ATOM 11443 C C . PHE D 1 80 ? 231.078 169.886 220.322 1.00 78.82 72 PHE D C 1
ATOM 11444 O O . PHE D 1 80 ? 230.509 170.976 220.438 1.00 78.82 72 PHE D O 1
ATOM 11452 N N . VAL D 1 81 ? 232.120 169.527 221.063 1.00 92.77 73 VAL D N 1
ATOM 11453 C CA . VAL D 1 81 ? 232.738 170.411 222.041 1.00 92.77 73 VAL D CA 1
ATOM 11454 C C . VAL D 1 81 ? 234.071 170.871 221.476 1.00 92.77 73 VAL D C 1
ATOM 11455 O O . VAL D 1 81 ? 234.806 170.086 220.866 1.00 92.77 73 VAL D O 1
ATOM 11459 N N . GLY D 1 82 ? 234.362 172.153 221.640 1.00 109.18 74 GLY D N 1
ATOM 11460 C CA . GLY D 1 82 ? 235.578 172.700 221.068 1.00 109.18 74 GLY D CA 1
ATOM 11461 C C . GLY D 1 82 ? 235.798 174.118 221.533 1.00 109.18 74 GLY D C 1
ATOM 11462 O O . GLY D 1 82 ? 234.933 174.737 222.159 1.00 109.18 74 GLY D O 1
ATOM 11463 N N . ASP D 1 83 ? 236.982 174.628 221.209 1.00 120.71 75 ASP D N 1
ATOM 11464 C CA . ASP D 1 83 ? 237.383 175.962 221.624 1.00 120.71 75 ASP D CA 1
ATOM 11465 C C . ASP D 1 83 ? 236.834 176.979 220.626 1.00 120.71 75 ASP D C 1
ATOM 11466 O O . ASP D 1 83 ? 235.843 176.702 219.943 1.00 120.71 75 ASP D O 1
ATOM 11471 N N . ASN D 1 84 ? 237.449 178.154 220.537 1.00 105.85 76 ASN D N 1
ATOM 11472 C CA . ASN D 1 84 ? 236.994 179.200 219.634 1.00 105.85 76 ASN D CA 1
ATOM 11473 C C . ASN D 1 84 ? 237.731 179.119 218.305 1.00 105.85 76 ASN D C 1
ATOM 11474 O O . ASN D 1 84 ? 238.945 178.904 218.266 1.00 105.85 76 ASN D O 1
ATOM 11479 N N . GLY D 1 85 ? 236.988 179.296 217.215 1.00 101.10 77 GLY D N 1
ATOM 11480 C CA . GLY D 1 85 ? 237.595 179.276 215.900 1.00 101.10 77 GLY D CA 1
ATOM 11481 C C . GLY D 1 85 ? 237.908 177.901 215.362 1.00 101.10 77 GLY D C 1
ATOM 11482 O O . GLY D 1 85 ? 238.860 177.751 214.591 1.00 101.10 77 GLY D O 1
ATOM 11483 N N . PHE D 1 86 ? 237.135 176.884 215.744 1.00 106.69 78 PHE D N 1
ATOM 11484 C CA . PHE D 1 86 ? 237.416 175.508 215.354 1.00 106.69 78 PHE D CA 1
ATOM 11485 C C . PHE D 1 86 ? 236.350 174.918 214.437 1.00 106.69 78 PHE D C 1
ATOM 11486 O O . PHE D 1 86 ? 236.193 173.695 214.386 1.00 106.69 78 PHE D O 1
ATOM 11494 N N . GLY D 1 87 ? 235.602 175.756 213.724 1.00 100.50 79 GLY D N 1
ATOM 11495 C CA . GLY D 1 87 ? 234.682 175.245 212.726 1.00 100.50 79 GLY D CA 1
ATOM 11496 C C . GLY D 1 87 ? 233.421 174.604 213.258 1.00 100.50 79 GLY D C 1
ATOM 11497 O O . GLY D 1 87 ? 232.803 173.804 212.552 1.00 100.50 79 GLY D O 1
ATOM 11498 N N . LYS D 1 88 ? 233.019 174.926 214.488 1.00 93.48 80 LYS D N 1
ATOM 11499 C CA . LYS D 1 88 ? 231.787 174.365 215.030 1.00 93.48 80 LYS D CA 1
ATOM 11500 C C . LYS D 1 88 ? 230.565 174.832 214.247 1.00 93.48 80 LYS D C 1
ATOM 11501 O O . LYS D 1 88 ? 229.684 174.027 213.926 1.00 93.48 80 LYS D O 1
ATOM 11507 N N . SER D 1 89 ? 230.491 176.125 213.928 1.00 83.61 81 SER D N 1
ATOM 11508 C CA . SER D 1 89 ? 229.342 176.645 213.193 1.00 83.61 81 SER D CA 1
ATOM 11509 C C . SER D 1 89 ? 229.360 176.252 211.722 1.00 83.61 81 SER D C 1
ATOM 11510 O O . SER D 1 89 ? 228.298 176.211 211.086 1.00 83.61 81 SER D O 1
ATOM 11513 N N . THR D 1 90 ? 230.537 175.942 211.175 1.00 92.33 82 THR D N 1
ATOM 11514 C CA . THR D 1 90 ? 230.619 175.530 209.779 1.00 92.33 82 THR D CA 1
ATOM 11515 C C . THR D 1 90 ? 229.881 174.218 209.551 1.00 92.33 82 THR D C 1
ATOM 11516 O O . THR D 1 90 ? 229.211 174.042 208.526 1.00 92.33 82 THR D O 1
ATOM 11520 N N . ILE D 1 91 ? 229.993 173.287 210.498 1.00 89.51 83 ILE D N 1
ATOM 11521 C CA . ILE D 1 91 ? 229.322 171.998 210.364 1.00 89.51 83 ILE D CA 1
ATOM 11522 C C . ILE D 1 91 ? 227.817 172.201 210.267 1.00 89.51 83 ILE D C 1
ATOM 11523 O O . ILE D 1 91 ? 227.138 171.623 209.405 1.00 89.51 83 ILE D O 1
ATOM 11528 N N . LEU D 1 92 ? 227.280 173.058 211.137 1.00 84.82 84 LEU D N 1
ATOM 11529 C CA . LEU D 1 92 ? 225.845 173.307 211.146 1.00 84.82 84 LEU D CA 1
ATOM 11530 C C . LEU D 1 92 ? 225.412 174.005 209.867 1.00 84.82 84 LEU D C 1
ATOM 11531 O O . LEU D 1 92 ? 224.355 173.689 209.309 1.00 84.82 84 LEU D O 1
ATOM 11536 N N . ASP D 1 93 ? 226.220 174.949 209.381 1.00 102.33 85 ASP D N 1
ATOM 11537 C CA . ASP D 1 93 ? 225.849 175.653 208.160 1.00 102.33 85 ASP D CA 1
ATOM 11538 C C . ASP D 1 93 ? 225.826 174.695 206.974 1.00 102.33 85 ASP D C 1
ATOM 11539 O O . ASP D 1 93 ? 224.926 174.761 206.127 1.00 102.33 85 ASP D O 1
ATOM 11544 N N . ALA D 1 94 ? 226.803 173.787 206.905 1.00 85.45 86 ALA D N 1
ATOM 11545 C CA . ALA D 1 94 ? 226.837 172.814 205.819 1.00 85.45 86 ALA D CA 1
ATOM 11546 C C . ALA D 1 94 ? 225.638 171.875 205.876 1.00 85.45 86 ALA D C 1
ATOM 11547 O O . ALA D 1 94 ? 225.027 171.568 204.842 1.00 85.45 86 ALA D O 1
ATOM 11549 N N . ILE D 1 95 ? 225.281 171.406 207.075 1.00 73.34 87 ILE D N 1
ATOM 11550 C CA . ILE D 1 95 ? 224.117 170.529 207.178 1.00 73.34 87 ILE D CA 1
ATOM 11551 C C . ILE D 1 95 ? 222.850 171.281 206.788 1.00 73.34 87 ILE D C 1
ATOM 11552 O O . ILE D 1 95 ? 221.949 170.719 206.148 1.00 73.34 87 ILE D O 1
ATOM 11557 N N . ALA D 1 96 ? 222.766 172.566 207.143 1.00 83.75 88 ALA D N 1
ATOM 11558 C CA . ALA D 1 96 ? 221.598 173.351 206.756 1.00 83.75 88 ALA D CA 1
ATOM 11559 C C . ALA D 1 96 ? 221.523 173.481 205.243 1.00 83.75 88 ALA D C 1
ATOM 11560 O O . ALA D 1 96 ? 220.439 173.388 204.648 1.00 83.75 88 ALA D O 1
ATOM 11562 N N . ILE D 1 97 ? 222.680 173.657 204.602 1.00 85.76 89 ILE D N 1
ATOM 11563 C CA . ILE D 1 97 ? 222.712 173.781 203.150 1.00 85.76 89 ILE D CA 1
ATOM 11564 C C . ILE D 1 97 ? 222.216 172.493 202.517 1.00 85.76 89 ILE D C 1
ATOM 11565 O O . ILE D 1 97 ? 221.432 172.511 201.561 1.00 85.76 89 ILE D O 1
ATOM 11570 N N . VAL D 1 98 ? 222.667 171.352 203.042 1.00 84.65 90 VAL D N 1
ATOM 11571 C CA . VAL D 1 98 ? 222.259 170.070 202.473 1.00 84.65 90 VAL D CA 1
ATOM 11572 C C . VAL D 1 98 ? 220.752 169.878 202.625 1.00 84.65 90 VAL D C 1
ATOM 11573 O O . VAL D 1 98 ? 220.062 169.476 201.681 1.00 84.65 90 VAL D O 1
ATOM 11577 N N . LEU D 1 99 ? 220.217 170.171 203.815 1.00 86.01 91 LEU D N 1
ATOM 11578 C CA . LEU D 1 99 ? 218.785 169.989 204.049 1.00 86.01 91 LEU D CA 1
ATOM 11579 C C . LEU D 1 99 ? 217.921 170.955 203.247 1.00 86.01 91 LEU D C 1
ATOM 11580 O O . LEU D 1 99 ? 216.742 170.658 203.003 1.00 86.01 91 LEU D O 1
ATOM 11585 N N . SER D 1 100 ? 218.478 172.094 202.826 1.00 113.68 92 SER D N 1
ATOM 11586 C CA . SER D 1 100 ? 217.679 173.069 202.090 1.00 113.68 92 SER D CA 1
ATOM 11587 C C . SER D 1 100 ? 217.166 172.500 200.772 1.00 113.68 92 SER D C 1
ATOM 11588 O O . SER D 1 100 ? 216.010 172.733 200.400 1.00 113.68 92 SER D O 1
ATOM 11591 N N . TRP D 1 101 ? 218.012 171.769 200.043 1.00 123.83 93 TRP D N 1
ATOM 11592 C CA . TRP D 1 101 ? 217.586 171.230 198.755 1.00 123.83 93 TRP D CA 1
ATOM 11593 C C . TRP D 1 101 ? 216.461 170.219 198.922 1.00 123.83 93 TRP D C 1
ATOM 11594 O O . TRP D 1 101 ? 215.490 170.226 198.153 1.00 123.83 93 TRP D O 1
ATOM 11605 N N . LEU D 1 102 ? 216.568 169.345 199.925 1.00 117.04 94 LEU D N 1
ATOM 11606 C CA . LEU D 1 102 ? 215.507 168.375 200.166 1.00 117.04 94 LEU D CA 1
ATOM 11607 C C . LEU D 1 102 ? 214.209 169.077 200.539 1.00 117.04 94 LEU D C 1
ATOM 11608 O O . LEU D 1 102 ? 213.132 168.714 200.046 1.00 117.04 94 LEU D O 1
ATOM 11613 N N . ARG D 1 103 ? 214.298 170.120 201.370 1.00 134.38 95 ARG D N 1
ATOM 11614 C CA . ARG D 1 103 ? 213.091 170.844 201.753 1.00 134.38 95 ARG D CA 1
ATOM 11615 C C . ARG D 1 103 ? 212.446 171.483 200.531 1.00 134.38 95 ARG D C 1
ATOM 11616 O O . ARG D 1 103 ? 211.226 171.400 200.339 1.00 134.38 95 ARG D O 1
ATOM 11624 N N . SER D 1 104 ? 213.259 172.119 199.683 1.00 138.65 96 SER D N 1
ATOM 11625 C CA . SER D 1 104 ? 212.704 172.837 198.543 1.00 138.65 96 SER D CA 1
ATOM 11626 C C . SER D 1 104 ? 212.072 171.867 197.558 1.00 138.65 96 SER D C 1
ATOM 11627 O O . SER D 1 104 ? 211.003 172.145 197.004 1.00 138.65 96 SER D O 1
ATOM 11630 N N . ASN D 1 105 ? 212.722 170.724 197.321 1.00 149.93 97 ASN D N 1
ATOM 11631 C CA . ASN D 1 105 ? 212.167 169.755 196.385 1.00 149.93 97 ASN D CA 1
ATOM 11632 C C . ASN D 1 105 ? 210.864 169.174 196.915 1.00 149.93 97 ASN D C 1
ATOM 11633 O O . ASN D 1 105 ? 209.918 168.958 196.148 1.00 149.93 97 ASN D O 1
ATOM 11638 N N . ILE D 1 106 ? 210.795 168.903 198.222 1.00 149.85 98 ILE D N 1
ATOM 11639 C CA . ILE D 1 106 ? 209.567 168.356 198.792 1.00 149.85 98 ILE D CA 1
ATOM 11640 C C . ILE D 1 106 ? 208.435 169.368 198.675 1.00 149.85 98 ILE D C 1
ATOM 11641 O O . ILE D 1 106 ? 207.311 169.025 198.290 1.00 149.85 98 ILE D O 1
ATOM 11646 N N . GLU D 1 107 ? 208.717 170.634 198.996 1.00 164.28 99 GLU D N 1
ATOM 11647 C CA . GLU D 1 107 ? 207.668 171.651 199.012 1.00 164.28 99 GLU D CA 1
ATOM 11648 C C . GLU D 1 107 ? 207.122 171.921 197.614 1.00 164.28 99 GLU D C 1
ATOM 11649 O O . GLU D 1 107 ? 205.903 171.914 197.402 1.00 164.28 99 GLU D O 1
ATOM 11651 N N . LYS D 1 108 ? 208.004 172.163 196.647 1.00 167.77 100 LYS D N 1
ATOM 11652 C CA . LYS D 1 108 ? 207.590 172.550 195.306 1.00 167.77 100 LYS D CA 1
ATOM 11653 C C . LYS D 1 108 ? 208.469 171.848 194.282 1.00 167.77 100 LYS D C 1
ATOM 11654 O O . LYS D 1 108 ? 209.550 171.346 194.598 1.00 167.77 100 LYS D O 1
ATOM 11660 N N . GLU D 1 109 ? 207.989 171.820 193.042 1.00 182.96 101 GLU D N 1
ATOM 11661 C CA . GLU D 1 109 ? 208.653 171.076 191.981 1.00 182.96 101 GLU D CA 1
ATOM 11662 C C . GLU D 1 109 ? 209.877 171.841 191.496 1.00 182.96 101 GLU D C 1
ATOM 11663 O O . GLU D 1 109 ? 209.749 172.937 190.937 1.00 182.96 101 GLU D O 1
ATOM 11669 N N . SER D 1 110 ? 211.058 171.255 191.704 1.00 183.05 102 SER D N 1
ATOM 11670 C CA . SER D 1 110 ? 212.335 171.831 191.272 1.00 183.05 102 SER D CA 1
ATOM 11671 C C . SER D 1 110 ? 212.523 173.235 191.842 1.00 183.05 102 SER D C 1
ATOM 11672 O O . SER D 1 110 ? 213.012 174.141 191.164 1.00 183.05 102 SER D O 1
ATOM 11675 N N . LYS D 1 111 ? 212.133 173.416 193.093 1.00 162.54 103 LYS D N 1
ATOM 11676 C CA . LYS D 1 111 ? 212.358 174.682 193.778 1.00 162.54 103 LYS D CA 1
ATOM 11677 C C . LYS D 1 111 ? 213.844 174.852 194.061 1.00 162.54 103 LYS D C 1
ATOM 11678 O O . LYS D 1 111 ? 214.441 173.984 194.712 1.00 162.54 103 LYS D O 1
ATOM 11684 N N . PRO D 1 112 ? 214.482 175.923 193.598 1.00 159.68 104 PRO D N 1
ATOM 11685 C CA . PRO D 1 112 ? 215.899 176.120 193.914 1.00 159.68 104 PRO D CA 1
ATOM 11686 C C . PRO D 1 112 ? 216.102 176.382 195.398 1.00 159.68 104 PRO D C 1
ATOM 11687 O O . PRO D 1 112 ? 215.240 176.942 196.080 1.00 159.68 104 PRO D O 1
ATOM 11691 N N . GLY D 1 113 ? 217.264 175.960 195.897 1.00 144.47 105 GLY D N 1
ATOM 11692 C CA . GLY D 1 113 ? 217.637 176.147 197.272 1.00 144.47 105 GLY D CA 1
ATOM 11693 C C . GLY D 1 113 ? 218.766 177.142 197.440 1.00 144.47 105 GLY D C 1
ATOM 11694 O O . GLY D 1 113 ? 219.084 177.929 196.539 1.00 144.47 105 GLY D O 1
ATOM 11695 N N . THR D 1 114 ? 219.379 177.112 198.619 1.00 143.16 106 THR D N 1
ATOM 11696 C CA . THR D 1 114 ? 220.500 177.991 198.910 1.00 143.16 106 THR D CA 1
ATOM 11697 C C . THR D 1 114 ? 221.783 177.435 198.305 1.00 143.16 106 THR D C 1
ATOM 11698 O O . THR D 1 114 ? 222.042 176.230 198.359 1.00 143.16 106 THR D O 1
ATOM 11702 N N . TYR D 1 115 ? 222.584 178.323 197.731 1.00 145.10 107 TYR D N 1
ATOM 11703 C CA . TYR D 1 115 ? 223.833 177.961 197.085 1.00 145.10 107 TYR D CA 1
ATOM 11704 C C . TYR D 1 115 ? 224.998 178.213 198.040 1.00 145.10 107 TYR D C 1
ATOM 11705 O O . TYR D 1 115 ? 224.811 178.519 199.221 1.00 145.10 107 TYR D O 1
ATOM 11714 N N . ILE D 1 116 ? 226.217 178.077 197.529 1.00 134.41 108 ILE D N 1
ATOM 11715 C CA . ILE D 1 116 ? 227.428 178.342 198.295 1.00 134.41 108 ILE D CA 1
ATOM 11716 C C . ILE D 1 116 ? 227.969 179.699 197.866 1.00 134.41 108 ILE D C 1
ATOM 11717 O O . ILE D 1 116 ? 228.216 179.931 196.677 1.00 134.41 108 ILE D O 1
ATOM 11722 N N . LYS D 1 117 ? 228.156 180.595 198.832 1.00 139.65 109 LYS D N 1
ATOM 11723 C CA . LYS D 1 117 ? 228.623 181.938 198.527 1.00 139.65 109 LYS D CA 1
ATOM 11724 C C . LYS D 1 117 ? 230.089 181.912 198.099 1.00 139.65 109 LYS D C 1
ATOM 11725 O O . LYS D 1 117 ? 230.808 180.929 198.300 1.00 139.65 109 LYS D O 1
ATOM 11727 N N . SER D 1 118 ? 230.526 183.019 197.493 1.00 147.66 110 SER D N 1
ATOM 11728 C CA . SER D 1 118 ? 231.873 183.080 196.934 1.00 147.66 110 SER D CA 1
ATOM 11729 C C . SER D 1 118 ? 232.938 182.975 198.019 1.00 147.66 110 SER D C 1
ATOM 11730 O O . SER D 1 118 ? 233.940 182.269 197.848 1.00 147.66 110 SER D O 1
ATOM 11733 N N . HIS D 1 119 ? 232.743 183.668 199.141 1.00 141.63 111 HIS D N 1
ATOM 11734 C CA . HIS D 1 119 ? 233.742 183.682 200.202 1.00 141.63 111 HIS D CA 1
ATOM 11735 C C . HIS D 1 119 ? 233.731 182.418 201.049 1.00 141.63 111 HIS D C 1
ATOM 11736 O O . HIS D 1 119 ? 234.608 182.259 201.904 1.00 141.63 111 HIS D O 1
ATOM 11743 N N . GLU D 1 120 ? 232.762 181.524 200.840 1.00 130.86 112 GLU D N 1
ATOM 11744 C CA . GLU D 1 120 ? 232.710 180.294 201.621 1.00 130.86 112 GLU D CA 1
ATOM 11745 C C . GLU D 1 120 ? 233.891 179.382 201.318 1.00 130.86 112 GLU D C 1
ATOM 11746 O O . GLU D 1 120 ? 234.341 178.641 202.200 1.00 130.86 112 GLU D O 1
ATOM 11752 N N . VAL D 1 121 ? 234.402 179.418 200.086 1.00 125.76 113 VAL D N 1
ATOM 11753 C CA . VAL D 1 121 ? 235.528 178.566 199.727 1.00 125.76 113 VAL D CA 1
ATOM 11754 C C . VAL D 1 121 ? 236.772 178.985 200.502 1.00 125.76 113 VAL D C 1
ATOM 11755 O O . VAL D 1 121 ? 236.868 180.095 201.039 1.00 125.76 113 VAL D O 1
ATOM 11759 N N . ASN D 1 122 ? 237.738 178.074 200.563 1.00 125.65 114 ASN D N 1
ATOM 11760 C CA . ASN D 1 122 ? 238.968 178.336 201.295 1.00 125.65 114 ASN D CA 1
ATOM 11761 C C . ASN D 1 122 ? 239.730 179.490 200.656 1.00 125.65 114 ASN D C 1
ATOM 11762 O O . ASN D 1 122 ? 239.686 179.697 199.441 1.00 125.65 114 ASN D O 1
ATOM 11767 N N . ASN D 1 123 ? 240.431 180.253 201.492 1.00 145.17 115 ASN D N 1
ATOM 11768 C CA . ASN D 1 123 ? 241.191 181.398 201.010 1.00 145.17 115 ASN D CA 1
ATOM 11769 C C . ASN D 1 123 ? 242.526 181.010 200.389 1.00 145.17 115 ASN D C 1
ATOM 11770 O O . ASN D 1 123 ? 243.146 181.849 199.728 1.00 145.17 115 ASN D O 1
ATOM 11775 N N . SER D 1 124 ? 242.981 179.777 200.585 1.00 147.11 116 SER D N 1
ATOM 11776 C CA . SER D 1 124 ? 244.257 179.349 200.032 1.00 147.11 116 SER D CA 1
ATOM 11777 C C . SER D 1 124 ? 244.191 179.300 198.509 1.00 147.11 116 SER D C 1
ATOM 11778 O O . SER D 1 124 ? 243.147 179.015 197.918 1.00 147.11 116 SER D O 1
ATOM 11781 N N . VAL D 1 125 ? 245.325 179.599 197.871 1.00 162.58 117 VAL D N 1
ATOM 11782 C CA . VAL D 1 125 ? 245.370 179.632 196.414 1.00 162.58 117 VAL D CA 1
ATOM 11783 C C . VAL D 1 125 ? 245.345 178.235 195.808 1.00 162.58 117 VAL D C 1
ATOM 11784 O O . VAL D 1 125 ? 245.040 178.087 194.619 1.00 162.58 117 VAL D O 1
ATOM 11786 N N . ASP D 1 126 ? 245.663 177.202 196.591 1.00 168.00 118 ASP D N 1
ATOM 11787 C CA . ASP D 1 126 ? 245.704 175.847 196.051 1.00 168.00 118 ASP D CA 1
ATOM 11788 C C . ASP D 1 126 ? 244.315 175.312 195.722 1.00 168.00 118 ASP D C 1
ATOM 11789 O O . ASP D 1 126 ? 244.162 174.552 194.759 1.00 168.00 118 ASP D O 1
ATOM 11794 N N . VAL D 1 127 ? 243.301 175.684 196.497 1.00 160.67 119 VAL D N 1
ATOM 11795 C CA . VAL D 1 127 ? 241.957 175.154 196.295 1.00 160.67 119 VAL D CA 1
ATOM 11796 C C . VAL D 1 127 ? 241.291 175.862 195.123 1.00 160.67 119 VAL D C 1
ATOM 11797 O O . VAL D 1 127 ? 241.440 177.076 194.935 1.00 160.67 119 VAL D O 1
ATOM 11801 N N . GLU D 1 128 ? 240.571 175.087 194.309 1.00 161.38 120 GLU D N 1
ATOM 11802 C CA . GLU D 1 128 ? 239.864 175.614 193.152 1.00 161.38 120 GLU D CA 1
ATOM 11803 C C . GLU D 1 128 ? 238.348 175.531 193.258 1.00 161.38 120 GLU D C 1
ATOM 11804 O O . GLU D 1 128 ? 237.659 176.257 192.535 1.00 161.38 120 GLU D O 1
ATOM 11806 N N . TYR D 1 129 ? 237.812 174.669 194.119 1.00 155.76 121 TYR D N 1
ATOM 11807 C CA . TYR D 1 129 ? 236.369 174.486 194.198 1.00 155.76 121 TYR D CA 1
ATOM 11808 C C . TYR D 1 129 ? 235.988 173.957 195.572 1.00 155.76 121 TYR D C 1
ATOM 11809 O O . TYR D 1 129 ? 236.819 173.404 196.297 1.00 155.76 121 TYR D O 1
ATOM 11818 N N . ALA D 1 130 ? 234.711 174.130 195.917 1.00 133.54 122 ALA D N 1
ATOM 11819 C CA . ALA D 1 130 ? 234.149 173.658 197.171 1.00 133.54 122 ALA D CA 1
ATOM 11820 C C . ALA D 1 130 ? 233.057 172.643 196.866 1.00 133.54 122 ALA D C 1
ATOM 11821 O O . ALA D 1 130 ? 232.352 172.755 195.859 1.00 133.54 122 ALA D O 1
ATOM 11823 N N . SER D 1 131 ? 232.912 171.654 197.745 1.00 120.59 123 SER D N 1
ATOM 11824 C CA . SER D 1 131 ? 231.931 170.603 197.526 1.00 120.59 123 SER D CA 1
ATOM 11825 C C . SER D 1 131 ? 231.505 170.000 198.856 1.00 120.59 123 SER D C 1
ATOM 11826 O O . SER D 1 131 ? 232.319 169.853 199.771 1.00 120.59 123 SER D O 1
ATOM 11829 N N . ILE D 1 132 ? 230.225 169.651 198.945 1.00 91.69 124 ILE D N 1
ATOM 11830 C CA . ILE D 1 132 ? 229.637 169.020 200.118 1.00 91.69 124 ILE D CA 1
ATOM 11831 C C . ILE D 1 132 ? 228.895 167.775 199.658 1.00 91.69 124 ILE D C 1
ATOM 11832 O O . ILE D 1 132 ? 228.130 167.824 198.687 1.00 91.69 124 ILE D O 1
ATOM 11837 N N . ASP D 1 133 ? 229.118 166.664 200.351 1.00 103.78 125 ASP D N 1
ATOM 11838 C CA . ASP D 1 133 ? 228.442 165.410 200.065 1.00 103.78 125 ASP D CA 1
ATOM 11839 C C . ASP D 1 133 ? 227.680 164.955 201.300 1.00 103.78 125 ASP D C 1
ATOM 11840 O O . ASP D 1 133 ? 228.109 165.186 202.433 1.00 103.78 125 ASP D O 1
ATOM 11842 N N . ALA D 1 134 ? 226.546 164.298 201.075 1.00 108.48 126 ALA D N 1
ATOM 11843 C CA . ALA D 1 134 ? 225.711 163.869 202.185 1.00 108.48 126 ALA D CA 1
ATOM 11844 C C . ALA D 1 134 ? 224.995 162.584 201.810 1.00 108.48 126 ALA D C 1
ATOM 11845 O O . ALA D 1 134 ? 224.815 162.269 200.630 1.00 108.48 126 ALA D O 1
ATOM 11847 N N . ASN D 1 135 ? 224.549 161.867 202.840 1.00 124.42 127 ASN D N 1
ATOM 11848 C CA . ASN D 1 135 ? 223.841 160.606 202.691 1.00 124.42 127 ASN D CA 1
ATOM 11849 C C . ASN D 1 135 ? 222.725 160.533 203.719 1.00 124.42 127 ASN D C 1
ATOM 11850 O O . ASN D 1 135 ? 222.923 160.874 204.888 1.00 124.42 127 ASN D O 1
ATOM 11855 N N . ILE D 1 136 ? 221.555 160.083 203.277 1.00 140.09 128 ILE D N 1
ATOM 11856 C CA . ILE D 1 136 ? 220.383 159.942 204.133 1.00 140.09 128 ILE D CA 1
ATOM 11857 C C . ILE D 1 136 ? 219.872 158.512 204.044 1.00 140.09 128 ILE D C 1
ATOM 11858 O O . ILE D 1 136 ? 219.785 157.938 202.953 1.00 140.09 128 ILE D O 1
ATOM 11863 N N . LYS D 1 137 ? 219.527 157.943 205.195 1.00 147.18 129 LYS D N 1
ATOM 11864 C CA . LYS D 1 137 ? 219.052 156.570 205.288 1.00 147.18 129 LYS D CA 1
ATOM 11865 C C . LYS D 1 137 ? 217.655 156.562 205.892 1.00 147.18 129 LYS D C 1
ATOM 11866 O O . LYS D 1 137 ? 217.407 157.231 206.900 1.00 147.18 129 LYS D O 1
ATOM 11872 N N . LEU D 1 138 ? 216.750 155.808 205.273 1.00 158.03 130 LEU D N 1
ATOM 11873 C CA . LEU D 1 138 ? 215.400 155.587 205.788 1.00 158.03 130 LEU D CA 1
ATOM 11874 C C . LEU D 1 138 ? 215.216 154.081 205.938 1.00 158.03 130 LEU D C 1
ATOM 11875 O O . LEU D 1 138 ? 214.928 153.387 204.958 1.00 158.03 130 LEU D O 1
ATOM 11880 N N . LYS D 1 139 ? 215.409 153.585 207.163 1.00 163.38 131 LYS D N 1
ATOM 11881 C CA . LYS D 1 139 ? 215.361 152.155 207.450 1.00 163.38 131 LYS D CA 1
ATOM 11882 C C . LYS D 1 139 ? 216.385 151.425 206.594 1.00 163.38 131 LYS D C 1
ATOM 11883 O O . LYS D 1 139 ? 217.572 151.388 206.931 1.00 163.38 131 LYS D O 1
ATOM 11885 N N . ASP D 1 140 ? 215.938 150.841 205.484 1.00 163.94 132 ASP D N 1
ATOM 11886 C CA . ASP D 1 140 ? 216.839 150.136 204.584 1.00 163.94 132 ASP D CA 1
ATOM 11887 C C . ASP D 1 140 ? 217.209 150.947 203.353 1.00 163.94 132 ASP D C 1
ATOM 11888 O O . ASP D 1 140 ? 218.290 150.738 202.793 1.00 163.94 132 ASP D O 1
ATOM 11890 N N . PHE D 1 141 ? 216.346 151.860 202.914 1.00 159.62 133 PHE D N 1
ATOM 11891 C CA . PHE D 1 141 ? 216.646 152.646 201.727 1.00 159.62 133 PHE D CA 1
ATOM 11892 C C . PHE D 1 141 ? 217.741 153.666 202.018 1.00 159.62 133 PHE D C 1
ATOM 11893 O O . PHE D 1 141 ? 217.862 154.182 203.132 1.00 159.62 133 PHE D O 1
ATOM 11901 N N . ASN D 1 142 ? 218.530 153.972 200.990 1.00 155.68 134 ASN D N 1
ATOM 11902 C CA . ASN D 1 142 ? 219.636 154.911 201.102 1.00 155.68 134 ASN D CA 1
ATOM 11903 C C . ASN D 1 142 ? 219.569 155.924 199.969 1.00 155.68 134 ASN D C 1
ATOM 11904 O O . ASN D 1 142 ? 218.978 155.672 198.916 1.00 155.68 134 ASN D O 1
ATOM 11909 N N . THR D 1 143 ? 220.187 157.079 200.198 1.00 141.14 135 THR D N 1
ATOM 11910 C CA . THR D 1 143 ? 220.266 158.113 199.176 1.00 141.14 135 THR D CA 1
ATOM 11911 C C . THR D 1 143 ? 221.466 158.994 199.477 1.00 141.14 135 THR D C 1
ATOM 11912 O O . THR D 1 143 ? 221.981 159.008 200.598 1.00 141.14 135 THR D O 1
ATOM 11916 N N . SER D 1 144 ? 221.864 159.777 198.477 1.00 128.14 136 SER D N 1
ATOM 11917 C CA . SER D 1 144 ? 223.025 160.644 198.603 1.00 128.14 136 SER D CA 1
ATOM 11918 C C . SER D 1 144 ? 222.819 161.882 197.745 1.00 128.14 136 SER D C 1
ATOM 11919 O O . SER D 1 144 ? 221.993 161.900 196.830 1.00 128.14 136 SER D O 1
ATOM 11922 N N . ILE D 1 145 ? 223.589 162.921 198.055 1.00 114.03 137 ILE D N 1
ATOM 11923 C CA . ILE D 1 145 ? 223.480 164.195 197.352 1.00 114.03 137 ILE D CA 1
ATOM 11924 C C . ILE D 1 145 ? 224.831 164.895 197.389 1.00 114.03 137 ILE D C 1
ATOM 11925 O O . ILE D 1 145 ? 225.545 164.847 198.395 1.00 114.03 137 ILE D O 1
ATOM 11930 N N . LEU D 1 146 ? 225.181 165.540 196.277 1.00 115.18 138 LEU D N 1
ATOM 11931 C CA . LEU D 1 146 ? 226.418 166.297 196.145 1.00 115.18 138 LEU D CA 1
ATOM 11932 C C . LEU D 1 146 ? 226.102 167.700 195.650 1.00 115.18 138 LEU D C 1
ATOM 11933 O O . LEU D 1 146 ? 225.385 167.863 194.659 1.00 115.18 138 LEU D O 1
ATOM 11938 N N . ILE D 1 147 ? 226.639 168.706 196.337 1.00 116.95 139 ILE D N 1
ATOM 11939 C CA . ILE D 1 147 ? 226.476 170.108 195.969 1.00 116.95 139 ILE D CA 1
ATOM 11940 C C . ILE D 1 147 ? 227.863 170.713 195.818 1.00 116.95 139 ILE D C 1
ATOM 11941 O O . ILE D 1 147 ? 228.719 170.532 196.689 1.00 116.95 139 ILE D O 1
ATOM 11946 N N . THR D 1 148 ? 228.088 171.439 194.726 1.00 139.11 140 THR D N 1
ATOM 11947 C CA . THR D 1 148 ? 229.422 171.943 194.437 1.00 139.11 140 THR D CA 1
ATOM 11948 C C . THR D 1 148 ? 229.347 173.375 193.927 1.00 139.11 140 THR D C 1
ATOM 11949 O O . THR D 1 148 ? 228.316 173.830 193.426 1.00 139.11 140 THR D O 1
ATOM 11953 N N . LYS D 1 149 ? 230.463 174.085 194.087 1.00 154.09 141 LYS D N 1
ATOM 11954 C CA . LYS D 1 149 ? 230.587 175.459 193.603 1.00 154.09 141 LYS D CA 1
ATOM 11955 C C . LYS D 1 149 ? 232.073 175.769 193.471 1.00 154.09 141 LYS D C 1
ATOM 11956 O O . LYS D 1 149 ? 232.796 175.768 194.471 1.00 154.09 141 LYS D O 1
ATOM 11962 N N . ALA D 1 150 ? 232.534 175.982 192.243 1.00 170.72 142 ALA D N 1
ATOM 11963 C CA . ALA D 1 150 ? 233.943 176.258 192.023 1.00 170.72 142 ALA D CA 1
ATOM 11964 C C . ALA D 1 150 ? 234.267 177.703 192.397 1.00 170.72 142 ALA D C 1
ATOM 11965 O O . ALA D 1 150 ? 233.402 178.479 192.813 1.00 170.72 142 ALA D O 1
ATOM 11967 N N . LYS D 1 151 ? 235.536 178.069 192.243 1.00 191.75 143 LYS D N 1
ATOM 11968 C CA . LYS D 1 151 ? 235.992 179.418 192.548 1.00 191.75 143 LYS D CA 1
ATOM 11969 C C . LYS D 1 151 ? 235.614 180.345 191.394 1.00 191.75 143 LYS D C 1
ATOM 11970 O O . LYS D 1 151 ? 234.898 179.962 190.464 1.00 191.75 143 LYS D O 1
ATOM 11972 N N . GLU D 1 152 ? 236.092 181.584 191.441 1.00 216.35 144 GLU D N 1
ATOM 11973 C CA . GLU D 1 152 ? 235.812 182.548 190.389 1.00 216.35 144 GLU D CA 1
ATOM 11974 C C . GLU D 1 152 ? 236.891 182.463 189.319 1.00 216.35 144 GLU D C 1
ATOM 11975 O O . GLU D 1 152 ? 238.078 182.318 189.626 1.00 216.35 144 GLU D O 1
ATOM 11977 N N . GLY D 1 153 ? 236.471 182.560 188.060 1.00 227.69 145 GLY D N 1
ATOM 11978 C CA . GLY D 1 153 ? 237.394 182.489 186.944 1.00 227.69 145 GLY D CA 1
ATOM 11979 C C . GLY D 1 153 ? 238.139 181.173 186.864 1.00 227.69 145 GLY D C 1
ATOM 11980 O O . GLY D 1 153 ? 239.365 181.137 187.004 1.00 227.69 145 GLY D O 1
ATOM 11981 N N . ALA D 1 154 ? 237.409 180.081 186.642 1.00 234.29 146 ALA D N 1
ATOM 11982 C CA . ALA D 1 154 ? 238.015 178.764 186.526 1.00 234.29 146 ALA D CA 1
ATOM 11983 C C . ALA D 1 154 ? 237.118 177.871 185.683 1.00 234.29 146 ALA D C 1
ATOM 11984 O O . ALA D 1 154 ? 235.890 177.995 185.710 1.00 234.29 146 ALA D O 1
ATOM 11986 N N . TYR D 1 155 ? 237.745 176.969 184.933 1.00 236.38 147 TYR D N 1
ATOM 11987 C CA . TYR D 1 155 ? 237.024 176.039 184.074 1.00 236.38 147 TYR D CA 1
ATOM 11988 C C . TYR D 1 155 ? 236.575 174.826 184.889 1.00 236.38 147 TYR D C 1
ATOM 11989 O O . TYR D 1 155 ? 236.655 174.809 186.121 1.00 236.38 147 TYR D O 1
ATOM 11991 N N . TYR D 1 156 ? 236.097 173.791 184.194 1.00 221.89 148 TYR D N 1
ATOM 11992 C CA . TYR D 1 156 ? 235.621 172.552 184.812 1.00 221.89 148 TYR D CA 1
ATOM 11993 C C . TYR D 1 156 ? 234.528 172.838 185.844 1.00 221.89 148 TYR D C 1
ATOM 11994 O O . TYR D 1 156 ? 234.618 172.461 187.013 1.00 221.89 148 TYR D O 1
ATOM 11996 N N . SER D 1 157 ? 233.479 173.520 185.381 1.00 212.31 149 SER D N 1
ATOM 11997 C CA . SER D 1 157 ? 232.347 173.881 186.234 1.00 212.31 149 SER D CA 1
ATOM 11998 C C . SER D 1 157 ? 231.372 172.705 186.320 1.00 212.31 149 SER D C 1
ATOM 11999 O O . SER D 1 157 ? 230.276 172.709 185.755 1.00 212.31 149 SER D O 1
ATOM 12002 N N . ARG D 1 158 ? 231.802 171.676 187.047 1.00 195.84 150 ARG D N 1
ATOM 12003 C CA . ARG D 1 158 ? 230.956 170.512 187.274 1.00 195.84 150 ARG D CA 1
ATOM 12004 C C . ARG D 1 158 ? 229.719 170.901 188.075 1.00 195.84 150 ARG D C 1
ATOM 12005 O O . ARG D 1 158 ? 229.745 171.823 188.895 1.00 195.84 150 ARG D O 1
ATOM 12013 N N . ASN D 1 159 ? 228.616 170.213 187.804 1.00 163.85 151 ASN D N 1
ATOM 12014 C CA . ASN D 1 159 ? 227.333 170.537 188.407 1.00 163.85 151 ASN D CA 1
ATOM 12015 C C . ASN D 1 159 ? 227.037 169.622 189.595 1.00 163.85 151 ASN D C 1
ATOM 12016 O O . ASN D 1 159 ? 227.771 168.675 189.886 1.00 163.85 151 ASN D O 1
ATOM 12021 N N . ASN D 1 160 ? 225.939 169.923 190.284 1.00 142.09 152 ASN D N 1
ATOM 12022 C CA . ASN D 1 160 ? 225.503 169.183 191.459 1.00 142.09 152 ASN D CA 1
ATOM 12023 C C . ASN D 1 160 ? 224.466 168.128 191.088 1.00 142.09 152 ASN D C 1
ATOM 12024 O O . ASN D 1 160 ? 223.721 168.278 190.117 1.00 142.09 152 ASN D O 1
ATOM 12029 N N . GLU D 1 161 ? 224.428 167.055 191.875 1.00 140.30 153 GLU D N 1
ATOM 12030 C CA . GLU D 1 161 ? 223.512 165.941 191.658 1.00 140.30 153 GLU D CA 1
ATOM 12031 C C . GLU D 1 161 ? 222.344 166.050 192.628 1.00 140.30 153 GLU D C 1
ATOM 12032 O O . GLU D 1 161 ? 222.547 166.132 193.844 1.00 140.30 153 GLU D O 1
ATOM 12038 N N . LEU D 1 162 ? 221.121 166.046 192.091 1.00 142.57 154 LEU D N 1
ATOM 12039 C CA . LEU D 1 162 ? 219.917 166.118 192.912 1.00 142.57 154 LEU D CA 1
ATOM 12040 C C . LEU D 1 162 ? 218.903 165.030 192.569 1.00 142.57 154 LEU D C 1
ATOM 12041 O O . LEU D 1 162 ? 217.722 165.169 192.904 1.00 142.57 154 LEU D O 1
ATOM 12046 N N . LEU D 1 163 ? 219.325 163.956 191.898 1.00 154.90 155 LEU D N 1
ATOM 12047 C CA . LEU D 1 163 ? 218.386 162.887 191.564 1.00 154.90 155 LEU D CA 1
ATOM 12048 C C . LEU D 1 163 ? 217.880 162.166 192.810 1.00 154.90 155 LEU D C 1
ATOM 12049 O O . LEU D 1 163 ? 216.684 161.861 192.914 1.00 154.90 155 LEU D O 1
ATOM 12051 N N . GLY D 1 164 ? 218.766 161.903 193.773 1.00 144.21 156 GLY D N 1
ATOM 12052 C CA . GLY D 1 164 ? 218.353 161.171 194.960 1.00 144.21 156 GLY D CA 1
ATOM 12053 C C . GLY D 1 164 ? 217.319 161.919 195.779 1.00 144.21 156 GLY D C 1
ATOM 12054 O O . GLY D 1 164 ? 216.342 161.331 196.258 1.00 144.21 156 GLY D O 1
ATOM 12055 N N . VAL D 1 165 ? 217.523 163.225 195.961 1.00 152.99 157 VAL D N 1
ATOM 12056 C CA . VAL D 1 165 ? 216.590 163.994 196.773 1.00 152.99 157 VAL D CA 1
ATOM 12057 C C . VAL D 1 165 ? 215.246 164.119 196.065 1.00 152.99 157 VAL D C 1
ATOM 12058 O O . VAL D 1 165 ? 214.192 164.084 196.709 1.00 152.99 157 VAL D O 1
ATOM 12062 N N . LYS D 1 166 ? 215.253 164.272 194.735 1.00 157.80 158 LYS D N 1
ATOM 12063 C CA . LYS D 1 166 ? 213.981 164.328 194.021 1.00 157.80 158 LYS D CA 1
ATOM 12064 C C . LYS D 1 166 ? 213.262 162.990 194.102 1.00 157.80 158 LYS D C 1
ATOM 12065 O O . LYS D 1 166 ? 212.026 162.949 194.200 1.00 157.80 158 LYS D O 1
ATOM 12071 N N . LYS D 1 167 ? 214.029 161.898 194.180 1.00 159.24 159 LYS D N 1
ATOM 12072 C CA . LYS D 1 167 ? 213.426 160.584 194.355 1.00 159.24 159 LYS D CA 1
ATOM 12073 C C . LYS D 1 167 ? 212.731 160.519 195.703 1.00 159.24 159 LYS D C 1
ATOM 12074 O O . LYS D 1 167 ? 211.553 160.151 195.790 1.00 159.24 159 LYS D O 1
ATOM 12076 N N . LEU D 1 168 ? 213.464 160.842 196.771 1.00 155.99 160 LEU D N 1
ATOM 12077 C CA . LEU D 1 168 ? 212.876 160.823 198.107 1.00 155.99 160 LEU D CA 1
ATOM 12078 C C . LEU D 1 168 ? 211.614 161.675 198.137 1.00 155.99 160 LEU D C 1
ATOM 12079 O O . LEU D 1 168 ? 210.553 161.226 198.584 1.00 155.99 160 LEU D O 1
ATOM 12084 N N . ALA D 1 169 ? 211.732 162.929 197.687 1.00 154.80 161 ALA D N 1
ATOM 12085 C CA . ALA D 1 169 ? 210.608 163.859 197.685 1.00 154.80 161 ALA D CA 1
ATOM 12086 C C . ALA D 1 169 ? 209.372 163.250 197.033 1.00 154.80 161 ALA D C 1
ATOM 12087 O O . ALA D 1 169 ? 208.274 163.302 197.605 1.00 154.80 161 ALA D O 1
ATOM 12089 N N . SER D 1 170 ? 209.539 162.656 195.841 1.00 161.57 162 SER D N 1
ATOM 12090 C CA . SER D 1 170 ? 208.389 162.146 195.095 1.00 161.57 162 SER D CA 1
ATOM 12091 C C . SER D 1 170 ? 207.544 161.194 195.932 1.00 161.57 162 SER D C 1
ATOM 12092 O O . SER D 1 170 ? 206.307 161.235 195.874 1.00 161.57 162 SER D O 1
ATOM 12095 N N . ILE D 1 171 ? 208.191 160.368 196.759 1.00 162.53 163 ILE D N 1
ATOM 12096 C CA . ILE D 1 171 ? 207.449 159.426 197.591 1.00 162.53 163 ILE D CA 1
ATOM 12097 C C . ILE D 1 171 ? 206.560 160.184 198.563 1.00 162.53 163 ILE D C 1
ATOM 12098 O O . ILE D 1 171 ? 205.383 159.849 198.749 1.00 162.53 163 ILE D O 1
ATOM 12103 N N . TYR D 1 172 ? 207.100 161.243 199.165 1.00 161.07 164 TYR D N 1
ATOM 12104 C CA . TYR D 1 172 ? 206.361 161.972 200.186 1.00 161.07 164 TYR D CA 1
ATOM 12105 C C . TYR D 1 172 ? 205.190 162.714 199.562 1.00 161.07 164 TYR D C 1
ATOM 12106 O O . TYR D 1 172 ? 204.081 162.711 200.108 1.00 161.07 164 TYR D O 1
ATOM 12115 N N . ARG D 1 173 ? 205.426 163.385 198.430 1.00 166.11 165 ARG D N 1
ATOM 12116 C CA . ARG D 1 173 ? 204.329 164.129 197.816 1.00 166.11 165 ARG D CA 1
ATOM 12117 C C . ARG D 1 173 ? 203.232 163.182 197.346 1.00 166.11 165 ARG D C 1
ATOM 12118 O O . ARG D 1 173 ? 202.044 163.483 197.500 1.00 166.11 165 ARG D O 1
ATOM 12126 N N . LEU D 1 174 ? 203.603 162.028 196.779 1.00 168.30 166 LEU D N 1
ATOM 12127 C CA . LEU D 1 174 ? 202.588 161.066 196.357 1.00 168.30 166 LEU D CA 1
ATOM 12128 C C . LEU D 1 174 ? 201.794 160.539 197.548 1.00 168.30 166 LEU D C 1
ATOM 12129 O O . LEU D 1 174 ? 200.562 160.412 197.481 1.00 168.30 166 LEU D O 1
ATOM 12131 N N . VAL D 1 175 ? 202.480 160.251 198.660 1.00 173.19 167 VAL D N 1
ATOM 12132 C CA . VAL D 1 175 ? 201.789 159.757 199.847 1.00 173.19 167 VAL D CA 1
ATOM 12133 C C . VAL D 1 175 ? 200.833 160.810 200.386 1.00 173.19 167 VAL D C 1
ATOM 12134 O O . VAL D 1 175 ? 199.697 160.498 200.765 1.00 173.19 167 VAL D O 1
ATOM 12136 N N . ASN D 1 176 ? 201.271 162.070 200.436 1.00 190.37 168 ASN D N 1
ATOM 12137 C CA . ASN D 1 176 ? 200.382 163.114 200.934 1.00 190.37 168 ASN D CA 1
ATOM 12138 C C . ASN D 1 176 ? 199.230 163.355 199.969 1.00 190.37 168 ASN D C 1
ATOM 12139 O O . ASN D 1 176 ? 198.145 163.774 200.389 1.00 190.37 168 ASN D O 1
ATOM 12141 N N . LYS D 1 177 ? 199.449 163.106 198.676 1.00 189.78 169 LYS D N 1
ATOM 12142 C CA . LYS D 1 177 ? 198.375 163.239 197.700 1.00 189.78 169 LYS D CA 1
ATOM 12143 C C . LYS D 1 177 ? 197.311 162.174 197.920 1.00 189.78 169 LYS D C 1
ATOM 12144 O O . LYS D 1 177 ? 196.111 162.454 197.817 1.00 189.78 169 LYS D O 1
ATOM 12146 N N . TYR D 1 178 ? 197.735 160.944 198.222 1.00 200.19 170 TYR D N 1
ATOM 12147 C CA . TYR D 1 178 ? 196.770 159.866 198.417 1.00 200.19 170 TYR D CA 1
ATOM 12148 C C . TYR D 1 178 ? 196.006 160.027 199.727 1.00 200.19 170 TYR D C 1
ATOM 12149 O O . TYR D 1 178 ? 194.781 159.866 199.759 1.00 200.19 170 TYR D O 1
ATOM 12151 N N . VAL D 1 179 ? 196.704 160.342 200.815 1.00 202.30 171 VAL D N 1
ATOM 12152 C CA . VAL D 1 179 ? 196.093 160.503 202.130 1.00 202.30 171 VAL D CA 1
ATOM 12153 C C . VAL D 1 179 ? 196.368 161.921 202.610 1.00 202.30 171 VAL D C 1
ATOM 12154 O O . VAL D 1 179 ? 197.530 162.337 202.696 1.00 202.30 171 VAL D O 1
ATOM 12156 N N . ASP D 1 180 ? 195.302 162.658 202.932 1.00 201.54 172 ASP D N 1
ATOM 12157 C CA . ASP D 1 180 ? 195.459 164.035 203.384 1.00 201.54 172 ASP D CA 1
ATOM 12158 C C . ASP D 1 180 ? 195.986 164.140 204.810 1.00 201.54 172 ASP D C 1
ATOM 12159 O O . ASP D 1 180 ? 196.327 165.245 205.244 1.00 201.54 172 ASP D O 1
ATOM 12161 N N . ASN D 1 181 ? 196.060 163.031 205.543 1.00 180.36 173 ASN D N 1
ATOM 12162 C CA . ASN D 1 181 ? 196.527 163.028 206.922 1.00 180.36 173 ASN D CA 1
ATOM 12163 C C . ASN D 1 181 ? 197.955 162.517 207.053 1.00 180.36 173 ASN D C 1
ATOM 12164 O O . ASN D 1 181 ? 198.391 162.202 208.165 1.00 180.36 173 ASN D O 1
ATOM 12169 N N . ALA D 1 182 ? 198.687 162.422 205.947 1.00 176.26 174 ALA D N 1
ATOM 12170 C CA . ALA D 1 182 ? 200.054 161.923 205.990 1.00 176.26 174 ALA D CA 1
ATOM 12171 C C . ALA D 1 182 ? 200.967 162.888 206.734 1.00 176.26 174 ALA D C 1
ATOM 12172 O O . ALA D 1 182 ? 200.883 164.108 206.567 1.00 176.26 174 ALA D O 1
ATOM 12174 N N . SER D 1 183 ? 201.844 162.328 207.561 1.00 148.63 175 SER D N 1
ATOM 12175 C CA . SER D 1 183 ? 202.799 163.110 208.326 1.00 148.63 175 SER D CA 1
ATOM 12176 C C . SER D 1 183 ? 204.017 163.443 207.468 1.00 148.63 175 SER D C 1
ATOM 12177 O O . SER D 1 183 ? 204.226 162.885 206.388 1.00 148.63 175 SER D O 1
ATOM 12180 N N . LEU D 1 184 ? 204.829 164.371 207.962 1.00 129.11 176 LEU D N 1
ATOM 12181 C CA . LEU D 1 184 ? 206.023 164.815 207.263 1.00 129.11 176 LEU D CA 1
ATOM 12182 C C . LEU D 1 184 ? 207.150 165.011 208.264 1.00 129.11 176 LEU D C 1
ATOM 12183 O O . LEU D 1 184 ? 206.896 165.260 209.449 1.00 129.11 176 LEU D O 1
ATOM 12188 N N . PRO D 1 185 ? 208.401 164.898 207.822 1.00 109.67 177 PRO D N 1
ATOM 12189 C CA . PRO D 1 185 ? 209.526 165.080 208.744 1.00 109.67 177 PRO D CA 1
ATOM 12190 C C . PRO D 1 185 ? 209.834 166.549 208.985 1.00 109.67 177 PRO D C 1
ATOM 12191 O O . PRO D 1 185 ? 209.838 167.369 208.063 1.00 109.67 177 PRO D O 1
ATOM 12195 N N . LEU D 1 186 ? 210.101 166.872 210.246 1.00 88.53 178 LEU D N 1
ATOM 12196 C CA . LEU D 1 186 ? 210.456 168.228 210.636 1.00 88.53 178 LEU D CA 1
ATOM 12197 C C . LEU D 1 186 ? 211.944 168.468 210.430 1.00 88.53 178 LEU D C 1
ATOM 12198 O O . LEU D 1 186 ? 212.777 167.629 210.781 1.00 88.53 178 LEU D O 1
ATOM 12203 N N . MET D 1 187 ? 212.277 169.620 209.856 1.00 97.12 179 MET D N 1
ATOM 12204 C CA . MET D 1 187 ? 213.663 170.062 209.746 1.00 97.12 179 MET D CA 1
ATOM 12205 C C . MET D 1 187 ? 213.726 171.525 210.157 1.00 97.12 179 MET D C 1
ATOM 12206 O O . MET D 1 187 ? 213.166 172.391 209.477 1.00 97.12 179 MET D O 1
ATOM 12211 N N . ALA D 1 188 ? 214.409 171.796 211.267 1.00 87.65 180 ALA D N 1
ATOM 12212 C CA . ALA D 1 188 ? 214.486 173.132 211.835 1.00 87.65 180 ALA D CA 1
ATOM 12213 C C . ALA D 1 188 ? 215.912 173.403 212.285 1.00 87.65 180 ALA D C 1
ATOM 12214 O O . ALA D 1 188 ? 216.700 172.481 212.510 1.00 87.65 180 ALA D O 1
ATOM 12216 N N . TYR D 1 189 ? 216.232 174.686 212.426 1.00 91.13 181 TYR D N 1
ATOM 12217 C CA . TYR D 1 189 ? 217.591 175.110 212.741 1.00 91.13 181 TYR D CA 1
ATOM 12218 C C . TYR D 1 189 ? 217.520 176.344 213.624 1.00 91.13 181 TYR D C 1
ATOM 12219 O O . TYR D 1 189 ? 217.046 177.394 213.183 1.00 91.13 181 TYR D O 1
ATOM 12228 N N . TYR D 1 190 ? 217.994 176.216 214.860 1.00 86.38 182 TYR D N 1
ATOM 12229 C CA . TYR D 1 190 ? 218.027 177.320 215.810 1.00 86.38 182 TYR D CA 1
ATOM 12230 C C . TYR D 1 190 ? 219.454 177.851 215.856 1.00 86.38 182 TYR D C 1
ATOM 12231 O O . TYR D 1 190 ? 220.343 177.210 216.425 1.00 86.38 182 TYR D O 1
ATOM 12240 N N . SER D 1 191 ? 219.672 179.019 215.267 1.00 94.04 183 SER D N 1
ATOM 12241 C CA . SER D 1 191 ? 221.001 179.604 215.211 1.00 94.04 183 SER D CA 1
ATOM 12242 C C . SER D 1 191 ? 221.209 180.537 216.402 1.00 94.04 183 SER D C 1
ATOM 12243 O O . SER D 1 191 ? 220.407 180.576 217.338 1.00 94.04 183 SER D O 1
ATOM 12246 N N . ILE D 1 192 ? 222.304 181.301 216.374 1.00 89.52 184 ILE D N 1
ATOM 12247 C CA . ILE D 1 192 ? 222.536 182.323 217.386 1.00 89.52 184 ILE D CA 1
ATOM 12248 C C . ILE D 1 192 ? 221.459 183.393 217.323 1.00 89.52 184 ILE D C 1
ATOM 12249 O O . ILE D 1 192 ? 221.169 184.047 218.330 1.00 89.52 184 ILE D O 1
ATOM 12254 N N . ALA D 1 193 ? 220.820 183.554 216.165 1.00 96.96 185 ALA D N 1
ATOM 12255 C CA . ALA D 1 193 ? 219.751 184.527 215.990 1.00 96.96 185 ALA D CA 1
ATOM 12256 C C . ALA D 1 193 ? 218.541 184.244 216.875 1.00 96.96 185 ALA D C 1
ATOM 12257 O O . ALA D 1 193 ? 217.581 185.018 216.868 1.00 96.96 185 ALA D O 1
ATOM 12259 N N . ARG D 1 194 ? 218.552 183.144 217.632 1.00 90.01 186 ARG D N 1
ATOM 12260 C CA . ARG D 1 194 ? 217.391 182.984 218.506 1.00 90.01 186 ARG D CA 1
ATOM 12261 C C . ARG D 1 194 ? 217.401 183.963 219.665 1.00 90.01 186 ARG D C 1
ATOM 12262 O O . ARG D 1 194 ? 216.558 183.850 220.563 1.00 90.01 186 ARG D O 1
ATOM 12270 N N . SER D 1 195 ? 218.329 184.917 219.660 1.00 112.75 187 SER D N 1
ATOM 12271 C CA . SER D 1 195 ? 218.448 185.923 220.702 1.00 112.75 187 SER D CA 1
ATOM 12272 C C . SER D 1 195 ? 218.425 187.296 220.053 1.00 112.75 187 SER D C 1
ATOM 12273 O O . SER D 1 195 ? 219.144 187.540 219.079 1.00 112.75 187 SER D O 1
ATOM 12275 N N . TYR D 1 196 ? 217.617 188.189 220.609 1.00 154.91 188 TYR D N 1
ATOM 12276 C CA . TYR D 1 196 ? 217.495 189.556 220.133 1.00 154.91 188 TYR D CA 1
ATOM 12277 C C . TYR D 1 196 ? 217.190 190.425 221.342 1.00 154.91 188 TYR D C 1
ATOM 12278 O O . TYR D 1 196 ? 217.102 189.932 222.470 1.00 154.91 188 TYR D O 1
ATOM 12287 N N . ILE D 1 197 ? 217.052 191.734 221.115 1.00 177.59 189 ILE D N 1
ATOM 12288 C CA . ILE D 1 197 ? 216.610 192.592 222.209 1.00 177.59 189 ILE D CA 1
ATOM 12289 C C . ILE D 1 197 ? 215.249 192.115 222.688 1.00 177.59 189 ILE D C 1
ATOM 12290 O O . ILE D 1 197 ? 214.971 192.067 223.893 1.00 177.59 189 ILE D O 1
ATOM 12292 N N . GLY D 1 198 ? 214.379 191.757 221.743 1.00 158.81 190 GLY D N 1
ATOM 12293 C CA . GLY D 1 198 ? 213.120 191.134 222.102 1.00 158.81 190 GLY D CA 1
ATOM 12294 C C . GLY D 1 198 ? 213.330 189.786 222.763 1.00 158.81 190 GLY D C 1
ATOM 12295 O O . GLY D 1 198 ? 212.647 189.441 223.729 1.00 158.81 190 GLY D O 1
ATOM 12296 N N . GLY D 1 199 ? 214.297 189.015 222.265 1.00 144.67 191 GLY D N 1
ATOM 12297 C CA . GLY D 1 199 ? 214.505 187.678 222.780 1.00 144.67 191 GLY D CA 1
ATOM 12298 C C . GLY D 1 199 ? 213.446 186.694 222.352 1.00 144.67 191 GLY D C 1
ATOM 12299 O O . GLY D 1 199 ? 213.225 185.694 223.038 1.00 144.67 191 GLY D O 1
ATOM 12300 N N . GLY D 1 200 ? 212.782 186.953 221.229 1.00 147.72 192 GLY D N 1
ATOM 12301 C CA . GLY D 1 200 ? 211.723 186.094 220.752 1.00 147.72 192 GLY D CA 1
ATOM 12302 C C . GLY D 1 200 ? 210.393 186.363 221.407 1.00 147.72 192 GLY D C 1
ATOM 12303 O O . GLY D 1 200 ? 209.443 185.602 221.196 1.00 147.72 192 GLY D O 1
ATOM 12304 N N . VAL D 1 201 ? 210.307 187.424 222.210 1.00 143.01 193 VAL D N 1
ATOM 12305 C CA . VAL D 1 201 ? 209.090 187.840 222.890 1.00 143.01 193 VAL D CA 1
ATOM 12306 C C . VAL D 1 201 ? 209.090 189.364 222.883 1.00 143.01 193 VAL D C 1
ATOM 12307 O O . VAL D 1 201 ? 210.138 190.001 222.762 1.00 143.01 193 VAL D O 1
ATOM 12311 N N . ASP D 1 202 ? 207.899 189.952 223.013 1.00 148.58 194 ASP D N 1
ATOM 12312 C CA . ASP D 1 202 ? 207.756 191.403 223.138 1.00 148.58 194 ASP D CA 1
ATOM 12313 C C . ASP D 1 202 ? 208.420 192.140 221.976 1.00 148.58 194 ASP D C 1
ATOM 12314 O O . ASP D 1 202 ? 209.093 193.155 222.168 1.00 148.58 194 ASP D O 1
ATOM 12316 N N . ARG D 1 203 ? 208.251 191.606 220.769 1.00 151.54 195 ARG D N 1
ATOM 12317 C CA . ARG D 1 203 ? 208.794 192.210 219.554 1.00 151.54 195 ARG D CA 1
ATOM 12318 C C . ARG D 1 203 ? 208.434 193.688 219.432 1.00 151.54 195 ARG D C 1
ATOM 12319 O O . ARG D 1 203 ? 207.331 194.099 219.792 1.00 151.54 195 ARG D O 1
ATOM 12321 N N . VAL D 1 213 ? 195.673 187.646 209.746 1.00 177.23 205 VAL D N 1
ATOM 12322 C CA . VAL D 1 213 ? 194.658 188.003 210.727 1.00 177.23 205 VAL D CA 1
ATOM 12323 C C . VAL D 1 213 ? 194.220 186.770 211.507 1.00 177.23 205 VAL D C 1
ATOM 12324 O O . VAL D 1 213 ? 193.994 186.836 212.715 1.00 177.23 205 VAL D O 1
ATOM 12326 N N . TRP D 1 214 ? 194.099 185.644 210.808 1.00 182.19 206 TRP D N 1
ATOM 12327 C CA . TRP D 1 214 ? 193.649 184.398 211.406 1.00 182.19 206 TRP D CA 1
ATOM 12328 C C . TRP D 1 214 ? 194.596 183.271 211.020 1.00 182.19 206 TRP D C 1
ATOM 12329 O O . TRP D 1 214 ? 195.313 183.347 210.019 1.00 182.19 206 TRP D O 1
ATOM 12331 N N . SER D 1 215 ? 194.589 182.217 211.838 1.00 187.87 207 SER D N 1
ATOM 12332 C CA . SER D 1 215 ? 195.423 181.051 211.570 1.00 187.87 207 SER D CA 1
ATOM 12333 C C . SER D 1 215 ? 195.037 180.344 210.277 1.00 187.87 207 SER D C 1
ATOM 12334 O O . SER D 1 215 ? 195.873 179.636 209.704 1.00 187.87 207 SER D O 1
ATOM 12336 N N . LYS D 1 216 ? 193.795 180.515 209.812 1.00 188.92 208 LYS D N 1
ATOM 12337 C CA . LYS D 1 216 ? 193.296 179.830 208.617 1.00 188.92 208 LYS D CA 1
ATOM 12338 C C . LYS D 1 216 ? 193.383 178.315 208.779 1.00 188.92 208 LYS D C 1
ATOM 12339 O O . LYS D 1 216 ? 193.789 177.596 207.863 1.00 188.92 208 LYS D O 1
ATOM 12341 N N . PHE D 1 217 ? 192.998 177.833 209.960 1.00 191.34 209 PHE D N 1
ATOM 12342 C CA . PHE D 1 217 ? 193.041 176.409 210.322 1.00 191.34 209 PHE D CA 1
ATOM 12343 C C . PHE D 1 217 ? 194.500 175.974 210.208 1.00 191.34 209 PHE D C 1
ATOM 12344 O O . PHE D 1 217 ? 195.380 176.666 210.746 1.00 191.34 209 PHE D O 1
ATOM 12346 N N . ASP D 1 218 ? 194.811 174.869 209.540 1.00 184.17 210 ASP D N 1
ATOM 12347 C CA . ASP D 1 218 ? 196.180 174.380 209.464 1.00 184.17 210 ASP D CA 1
ATOM 12348 C C . ASP D 1 218 ? 196.683 174.527 208.036 1.00 184.17 210 ASP D C 1
ATOM 12349 O O . ASP D 1 218 ? 196.067 174.011 207.098 1.00 184.17 210 ASP D O 1
ATOM 12351 N N . VAL D 1 219 ? 197.799 175.230 207.881 1.00 185.09 211 VAL D N 1
ATOM 12352 C CA . VAL D 1 219 ? 198.491 175.380 206.608 1.00 185.09 211 VAL D CA 1
ATOM 12353 C C . VAL D 1 219 ? 199.899 174.850 206.823 1.00 185.09 211 VAL D C 1
ATOM 12354 O O . VAL D 1 219 ? 200.702 175.489 207.516 1.00 185.09 211 VAL D O 1
ATOM 12356 N N . TYR D 1 220 ? 200.198 173.679 206.259 1.00 172.57 212 TYR D N 1
ATOM 12357 C CA . TYR D 1 220 ? 201.494 173.061 206.506 1.00 172.57 212 TYR D CA 1
ATOM 12358 C C . TYR D 1 220 ? 202.605 174.016 206.092 1.00 172.57 212 TYR D C 1
ATOM 12359 O O . TYR D 1 220 ? 202.564 174.608 205.009 1.00 172.57 212 TYR D O 1
ATOM 12368 N N . ASP D 1 221 ? 203.592 174.178 206.967 1.00 160.60 213 ASP D N 1
ATOM 12369 C CA . ASP D 1 221 ? 204.663 175.147 206.767 1.00 160.60 213 ASP D CA 1
ATOM 12370 C C . ASP D 1 221 ? 205.939 174.418 206.372 1.00 160.60 213 ASP D C 1
ATOM 12371 O O . ASP D 1 221 ? 206.562 173.752 207.206 1.00 160.60 213 ASP D O 1
ATOM 12373 N N . GLU D 1 222 ? 206.330 174.548 205.107 1.00 148.24 214 GLU D N 1
ATOM 12374 C CA . GLU D 1 222 ? 207.717 174.307 204.717 1.00 148.24 214 GLU D CA 1
ATOM 12375 C C . GLU D 1 222 ? 208.504 175.611 204.849 1.00 148.24 214 GLU D C 1
ATOM 12376 O O . GLU D 1 222 ? 209.078 176.143 203.900 1.00 148.24 214 GLU D O 1
ATOM 12382 N N . ILE D 1 223 ? 208.511 176.119 206.079 1.00 149.18 215 ILE D N 1
ATOM 12383 C CA . ILE D 1 223 ? 209.142 177.396 206.377 1.00 149.18 215 ILE D CA 1
ATOM 12384 C C . ILE D 1 223 ? 210.656 177.233 206.421 1.00 149.18 215 ILE D C 1
ATOM 12385 O O . ILE D 1 223 ? 211.190 176.126 206.537 1.00 149.18 215 ILE D O 1
ATOM 12387 N N . GLU D 1 224 ? 211.355 178.360 206.317 1.00 138.30 216 GLU D N 1
ATOM 12388 C CA . GLU D 1 224 ? 212.804 178.340 206.436 1.00 138.30 216 GLU D CA 1
ATOM 12389 C C . GLU D 1 224 ? 213.196 177.835 207.819 1.00 138.30 216 GLU D C 1
ATOM 12390 O O . GLU D 1 224 ? 212.491 178.055 208.808 1.00 138.30 216 GLU D O 1
ATOM 12392 N N . PHE D 1 225 ? 214.324 177.128 207.876 1.00 121.27 217 PHE D N 1
ATOM 12393 C CA . PHE D 1 225 ? 214.741 176.499 209.126 1.00 121.27 217 PHE D CA 1
ATOM 12394 C C . PHE D 1 225 ? 214.963 177.529 210.228 1.00 121.27 217 PHE D C 1
ATOM 12395 O O . PHE D 1 225 ? 214.627 177.281 211.392 1.00 121.27 217 PHE D O 1
ATOM 12403 N N . ASP D 1 226 ? 215.541 178.679 209.889 1.00 125.84 218 ASP D N 1
ATOM 12404 C CA . ASP D 1 226 ? 215.742 179.732 210.872 1.00 125.84 218 ASP D CA 1
ATOM 12405 C C . ASP D 1 226 ? 214.400 180.205 211.438 1.00 125.84 218 ASP D C 1
ATOM 12406 O O . ASP D 1 226 ? 213.329 179.929 210.893 1.00 125.84 218 ASP D O 1
ATOM 12411 N N . ARG D 1 227 ? 214.469 180.934 212.549 1.00 118.92 219 ARG D N 1
ATOM 12412 C CA . ARG D 1 227 ? 213.282 181.456 213.215 1.00 118.92 219 ARG D CA 1
ATOM 12413 C C . ARG D 1 227 ? 213.464 182.940 213.507 1.00 118.92 219 ARG D C 1
ATOM 12414 O O . ARG D 1 227 ? 214.477 183.344 214.087 1.00 118.92 219 ARG D O 1
ATOM 12422 N N . ASN D 1 228 ? 212.518 183.756 213.043 1.00 128.87 220 ASN D N 1
ATOM 12423 C CA . ASN D 1 228 ? 212.555 185.189 213.304 1.00 128.87 220 ASN D CA 1
ATOM 12424 C C . ASN D 1 228 ? 211.326 185.743 214.014 1.00 128.87 220 ASN D C 1
ATOM 12425 O O . ASN D 1 228 ? 211.460 186.709 214.768 1.00 128.87 220 ASN D O 1
ATOM 12427 N N . ASP D 1 229 ? 210.140 185.169 213.804 1.00 141.19 221 ASP D N 1
ATOM 12428 C CA . ASP D 1 229 ? 208.894 185.712 214.337 1.00 141.19 221 ASP D CA 1
ATOM 12429 C C . ASP D 1 229 ? 208.161 184.681 215.184 1.00 141.19 221 ASP D C 1
ATOM 12430 O O . ASP D 1 229 ? 207.953 183.545 214.745 1.00 141.19 221 ASP D O 1
ATOM 12435 N N . PHE D 1 230 ? 207.772 185.082 216.395 1.00 145.08 222 PHE D N 1
ATOM 12436 C CA . PHE D 1 230 ? 207.007 184.233 217.299 1.00 145.08 222 PHE D CA 1
ATOM 12437 C C . PHE D 1 230 ? 205.532 184.618 217.370 1.00 145.08 222 PHE D C 1
ATOM 12438 O O . PHE D 1 230 ? 204.776 183.981 218.108 1.00 145.08 222 PHE D O 1
ATOM 12446 N N . THR D 1 231 ? 205.107 185.641 216.622 1.00 139.85 223 THR D N 1
ATOM 12447 C CA . THR D 1 231 ? 203.728 186.118 216.716 1.00 139.85 223 THR D CA 1
ATOM 12448 C C . THR D 1 231 ? 202.740 185.017 216.350 1.00 139.85 223 THR D C 1
ATOM 12449 O O . THR D 1 231 ? 201.653 184.918 216.950 1.00 139.85 223 THR D O 1
ATOM 12453 N N . ASP D 1 232 ? 203.070 184.226 215.321 1.00 142.51 224 ASP D N 1
ATOM 12454 C CA . ASP D 1 232 ? 202.228 183.095 214.956 1.00 142.51 224 ASP D CA 1
ATOM 12455 C C . ASP D 1 232 ? 201.845 182.313 216.202 1.00 142.51 224 ASP D C 1
ATOM 12456 O O . ASP D 1 232 ? 200.661 182.117 216.472 1.00 142.51 224 ASP D O 1
ATOM 12461 N N . PHE D 1 233 ? 202.832 181.969 217.039 1.00 111.99 225 PHE D N 1
ATOM 12462 C CA . PHE D 1 233 ? 202.550 181.252 218.281 1.00 111.99 225 PHE D CA 1
ATOM 12463 C C . PHE D 1 233 ? 201.349 181.847 218.999 1.00 111.99 225 PHE D C 1
ATOM 12464 O O . PHE D 1 233 ? 200.400 181.139 219.346 1.00 111.99 225 PHE D O 1
ATOM 12472 N N . PHE D 1 234 ? 201.402 183.155 219.251 1.00 129.32 226 PHE D N 1
ATOM 12473 C CA . PHE D 1 234 ? 200.331 183.840 219.964 1.00 129.32 226 PHE D CA 1
ATOM 12474 C C . PHE D 1 234 ? 198.991 183.647 219.260 1.00 129.32 226 PHE D C 1
ATOM 12475 O O . PHE D 1 234 ? 198.011 183.205 219.875 1.00 129.32 226 PHE D O 1
ATOM 12483 N N . GLN D 1 235 ? 198.911 184.061 217.990 1.00 128.12 227 GLN D N 1
ATOM 12484 C CA . GLN D 1 235 ? 197.681 183.884 217.214 1.00 128.12 227 GLN D CA 1
ATOM 12485 C C . GLN D 1 235 ? 197.148 182.451 217.281 1.00 128.12 227 GLN D C 1
ATOM 12486 O O . GLN D 1 235 ? 195.984 182.218 217.632 1.00 128.12 227 GLN D O 1
ATOM 12492 N N . TRP D 1 236 ? 197.974 181.494 216.846 1.00 113.99 228 TRP D N 1
ATOM 12493 C CA . TRP D 1 236 ? 197.642 180.073 216.870 1.00 113.99 228 TRP D CA 1
ATOM 12494 C C . TRP D 1 236 ? 197.066 179.660 218.220 1.00 113.99 228 TRP D C 1
ATOM 12495 O O . TRP D 1 236 ? 196.055 178.954 218.289 1.00 113.99 228 TRP D O 1
ATOM 12506 N N . LEU D 1 237 ? 197.729 180.061 219.309 1.00 118.71 229 LEU D N 1
ATOM 12507 C CA . LEU D 1 237 ? 197.243 179.734 220.646 1.00 118.71 229 LEU D CA 1
ATOM 12508 C C . LEU D 1 237 ? 195.848 180.300 220.869 1.00 118.71 229 LEU D C 1
ATOM 12509 O O . LEU D 1 237 ? 194.966 179.606 221.385 1.00 118.71 229 LEU D O 1
ATOM 12514 N N . VAL D 1 238 ? 195.674 181.599 220.612 1.00 127.25 230 VAL D N 1
ATOM 12515 C CA . VAL D 1 238 ? 194.367 182.238 220.778 1.00 127.25 230 VAL D CA 1
ATOM 12516 C C . VAL D 1 238 ? 193.291 181.422 220.067 1.00 127.25 230 VAL D C 1
ATOM 12517 O O . VAL D 1 238 ? 192.205 181.163 220.608 1.00 127.25 230 VAL D O 1
ATOM 12521 N N . PHE D 1 239 ? 193.590 181.008 218.832 1.00 135.17 231 PHE D N 1
ATOM 12522 C CA . PHE D 1 239 ? 192.645 180.210 218.056 1.00 135.17 231 PHE D CA 1
ATOM 12523 C C . PHE D 1 239 ? 192.381 178.865 218.722 1.00 135.17 231 PHE D C 1
ATOM 12524 O O . PHE D 1 239 ? 191.233 178.405 218.776 1.00 135.17 231 PHE D O 1
ATOM 12532 N N . LEU D 1 240 ? 193.432 178.217 219.230 1.00 133.35 232 LEU D N 1
ATOM 12533 C CA . LEU D 1 240 ? 193.248 176.930 219.891 1.00 133.35 232 LEU D CA 1
ATOM 12534 C C . LEU D 1 240 ? 192.388 177.082 221.134 1.00 133.35 232 LEU D C 1
ATOM 12535 O O . LEU D 1 240 ? 191.587 176.198 221.453 1.00 133.35 232 LEU D O 1
ATOM 12540 N N . HIS D 1 241 ? 192.475 178.238 221.791 1.00 144.86 233 HIS D N 1
ATOM 12541 C CA . HIS D 1 241 ? 191.690 178.471 222.996 1.00 144.86 233 HIS D CA 1
ATOM 12542 C C . HIS D 1 241 ? 190.230 178.694 222.639 1.00 144.86 233 HIS D C 1
ATOM 12543 O O . HIS D 1 241 ? 189.329 178.185 223.319 1.00 144.86 233 HIS D O 1
ATOM 12550 N N . ASN D 1 242 ? 189.978 179.470 221.582 1.00 151.83 234 ASN D N 1
ATOM 12551 C CA . ASN D 1 242 ? 188.598 179.700 221.175 1.00 151.83 234 ASN D CA 1
ATOM 12552 C C . ASN D 1 242 ? 187.954 178.392 220.738 1.00 151.83 234 ASN D C 1
ATOM 12553 O O . ASN D 1 242 ? 186.795 178.115 221.078 1.00 151.83 234 ASN D O 1
ATOM 12558 N N . ARG D 1 243 ? 188.698 177.566 219.994 1.00 160.73 235 ARG D N 1
ATOM 12559 C CA . ARG D 1 243 ? 188.173 176.267 219.589 1.00 160.73 235 ARG D CA 1
ATOM 12560 C C . ARG D 1 243 ? 187.923 175.385 220.805 1.00 160.73 235 ARG D C 1
ATOM 12561 O O . ARG D 1 243 ? 186.938 174.640 220.849 1.00 160.73 235 ARG D O 1
ATOM 12563 N N . ALA D 1 244 ? 188.806 175.460 221.805 1.00 168.26 236 ALA D N 1
ATOM 12564 C CA . ALA D 1 244 ? 188.643 174.652 223.007 1.00 168.26 236 ALA D CA 1
ATOM 12565 C C . ALA D 1 244 ? 187.358 175.027 223.728 1.00 168.26 236 ALA D C 1
ATOM 12566 O O . ALA D 1 244 ? 186.586 174.158 224.149 1.00 168.26 236 ALA D O 1
ATOM 12568 N N . SER D 1 245 ? 187.121 176.329 223.885 1.00 178.68 237 SER D N 1
ATOM 12569 C CA . SER D 1 245 ? 185.929 176.784 224.592 1.00 178.68 237 SER D CA 1
ATOM 12570 C C . SER D 1 245 ? 184.665 176.426 223.819 1.00 178.68 237 SER D C 1
ATOM 12571 O O . SER D 1 245 ? 183.700 175.909 224.394 1.00 178.68 237 SER D O 1
ATOM 12574 N N . GLN D 1 246 ? 184.650 176.696 222.511 1.00 185.98 238 GLN D N 1
ATOM 12575 C CA . GLN D 1 246 ? 183.438 176.472 221.728 1.00 185.98 238 GLN D CA 1
ATOM 12576 C C . GLN D 1 246 ? 183.114 174.987 221.583 1.00 185.98 238 GLN D C 1
ATOM 12577 O O . GLN D 1 246 ? 181.947 174.592 221.681 1.00 185.98 238 GLN D O 1
ATOM 12583 N N . GLU D 1 247 ? 184.127 174.150 221.353 1.00 195.95 239 GLU D N 1
ATOM 12584 C CA . GLU D 1 247 ? 183.877 172.755 220.998 1.00 195.95 239 GLU D CA 1
ATOM 12585 C C . GLU D 1 247 ? 183.611 171.882 222.220 1.00 195.95 239 GLU D C 1
ATOM 12586 O O . GLU D 1 247 ? 182.518 171.326 222.372 1.00 195.95 239 GLU D O 1
ATOM 12588 N N . LYS D 1 248 ? 184.599 171.749 223.106 1.00 200.76 240 LYS D N 1
ATOM 12589 C CA . LYS D 1 248 ? 184.471 170.811 224.217 1.00 200.76 240 LYS D CA 1
ATOM 12590 C C . LYS D 1 248 ? 183.539 171.336 225.303 1.00 200.76 240 LYS D C 1
ATOM 12591 O O . LYS D 1 248 ? 182.755 170.568 225.872 1.00 200.76 240 LYS D O 1
ATOM 12593 N N . LEU D 1 249 ? 183.605 172.629 225.605 1.00 214.84 241 LEU D N 1
ATOM 12594 C CA . LEU D 1 249 ? 182.783 173.218 226.652 1.00 214.84 241 LEU D CA 1
ATOM 12595 C C . LEU D 1 249 ? 181.425 173.674 226.138 1.00 214.84 241 LEU D C 1
ATOM 12596 O O . LEU D 1 249 ? 180.704 174.370 226.861 1.00 214.84 241 LEU D O 1
ATOM 12598 N N . SER D 1 250 ? 181.061 173.282 224.915 1.00 235.92 242 SER D N 1
ATOM 12599 C CA . SER D 1 250 ? 179.808 173.663 224.271 1.00 235.92 242 SER D CA 1
ATOM 12600 C C . SER D 1 250 ? 179.587 175.169 224.326 1.00 235.92 242 SER D C 1
ATOM 12601 O O . SER D 1 250 ? 180.443 175.943 223.884 1.00 235.92 242 SER D O 1
ATOM 12604 N N . GLU D 1 251 ? 178.443 175.586 224.872 1.00 271.25 243 GLU D N 1
ATOM 12605 C CA . GLU D 1 251 ? 178.070 176.999 224.956 1.00 271.25 243 GLU D CA 1
ATOM 12606 C C . GLU D 1 251 ? 178.098 177.660 223.580 1.00 271.25 243 GLU D C 1
ATOM 12607 O O . GLU D 1 251 ? 178.471 178.826 223.436 1.00 271.25 243 GLU D O 1
ATOM 12609 N N . SER D 1 252 ? 177.699 176.905 222.556 1.00 317.13 244 SER D N 1
ATOM 12610 C CA . SER D 1 252 ? 177.681 177.418 221.192 1.00 317.13 244 SER D CA 1
ATOM 12611 C C . SER D 1 252 ? 176.418 177.080 220.415 1.00 317.13 244 SER D C 1
ATOM 12612 O O . SER D 1 252 ? 176.193 177.691 219.366 1.00 317.13 244 SER D O 1
ATOM 12614 N N . GLN D 1 253 ? 175.589 176.146 220.888 1.00 359.86 245 GLN D N 1
ATOM 12615 C CA . GLN D 1 253 ? 174.381 175.720 220.189 1.00 359.86 245 GLN D CA 1
ATOM 12616 C C . GLN D 1 253 ? 174.681 175.308 218.752 1.00 359.86 245 GLN D C 1
ATOM 12617 O O . GLN D 1 253 ? 175.652 174.589 218.496 1.00 359.86 245 GLN D O 1
ATOM 12619 N N . THR D 1 254 ? 173.852 175.759 217.811 1.00 406.00 246 THR D N 1
ATOM 12620 C CA . THR D 1 254 ? 174.055 175.483 216.388 1.00 406.00 246 THR D CA 1
ATOM 12621 C C . THR D 1 254 ? 175.082 176.469 215.837 1.00 406.00 246 THR D C 1
ATOM 12622 O O . THR D 1 254 ? 174.755 177.468 215.190 1.00 406.00 246 THR D O 1
ATOM 12624 N N . THR D 1 255 ? 176.356 176.177 216.115 1.00 423.48 247 THR D N 1
ATOM 12625 C CA . THR D 1 255 ? 177.431 177.067 215.685 1.00 423.48 247 THR D CA 1
ATOM 12626 C C . THR D 1 255 ? 177.490 177.169 214.166 1.00 423.48 247 THR D C 1
ATOM 12627 O O . THR D 1 255 ? 177.694 178.259 213.617 1.00 423.48 247 THR D O 1
ATOM 12629 N N . ILE D 1 256 ? 177.324 176.041 213.470 1.00 447.02 248 ILE D N 1
ATOM 12630 C CA . ILE D 1 256 ? 177.371 176.048 212.010 1.00 447.02 248 ILE D CA 1
ATOM 12631 C C . ILE D 1 256 ? 176.236 176.892 211.447 1.00 447.02 248 ILE D C 1
ATOM 12632 O O . ILE D 1 256 ? 176.432 177.690 210.522 1.00 447.02 248 ILE D O 1
ATOM 12634 N N . ASN D 1 257 ? 175.029 176.727 211.996 1.00 457.81 249 ASN D N 1
ATOM 12635 C CA . ASN D 1 257 ? 173.889 177.509 211.532 1.00 457.81 249 ASN D CA 1
ATOM 12636 C C . ASN D 1 257 ? 174.088 178.992 211.816 1.00 457.81 249 ASN D C 1
ATOM 12637 O O . ASN D 1 257 ? 173.741 179.842 210.988 1.00 457.81 249 ASN D O 1
ATOM 12639 N N . ALA D 1 258 ? 174.632 179.324 212.990 1.00 465.11 250 ALA D N 1
ATOM 12640 C CA . ALA D 1 258 ? 174.881 180.725 213.313 1.00 465.11 250 ALA D CA 1
ATOM 12641 C C . ALA D 1 258 ? 175.907 181.334 212.366 1.00 465.11 250 ALA D C 1
ATOM 12642 O O . ALA D 1 258 ? 175.754 182.479 211.924 1.00 465.11 250 ALA D O 1
ATOM 12644 N N . LEU D 1 259 ? 176.965 180.585 212.045 1.00 469.79 251 LEU D N 1
ATOM 12645 C CA . LEU D 1 259 ? 177.965 181.080 211.104 1.00 469.79 251 LEU D CA 1
ATOM 12646 C C . LEU D 1 259 ? 177.372 181.258 209.710 1.00 469.79 251 LEU D C 1
ATOM 12647 O O . LEU D 1 259 ? 177.688 182.229 209.010 1.00 469.79 251 LEU D O 1
ATOM 12649 N N . PHE D 1 260 ? 176.514 180.326 209.287 1.00 476.36 252 PHE D N 1
ATOM 12650 C CA . PHE D 1 260 ? 175.849 180.473 207.996 1.00 476.36 252 PHE D CA 1
ATOM 12651 C C . PHE D 1 260 ? 174.940 181.696 207.980 1.00 476.36 252 PHE D C 1
ATOM 12652 O O . PHE D 1 260 ? 174.870 182.414 206.976 1.00 476.36 252 PHE D O 1
ATOM 12654 N N . SER D 1 261 ? 174.236 181.952 209.085 1.00 482.02 253 SER D N 1
ATOM 12655 C CA . SER D 1 261 ? 173.400 183.146 209.170 1.00 482.02 253 SER D CA 1
ATOM 12656 C C . SER D 1 261 ? 174.245 184.413 209.129 1.00 482.02 253 SER D C 1
ATOM 12657 O O . SER D 1 261 ? 173.846 185.416 208.527 1.00 482.02 253 SER D O 1
ATOM 12659 N N . ASP D 1 262 ? 175.409 184.390 209.780 1.00 484.61 254 ASP D N 1
ATOM 12660 C CA . ASP D 1 262 ? 176.313 185.535 209.724 1.00 484.61 254 ASP D CA 1
ATOM 12661 C C . ASP D 1 262 ? 176.814 185.778 208.305 1.00 484.61 254 ASP D C 1
ATOM 12662 O O . ASP D 1 262 ? 176.907 186.928 207.859 1.00 484.61 254 ASP D O 1
ATOM 12664 N N . ILE D 1 263 ? 177.134 184.706 207.578 1.00 482.82 255 ILE D N 1
ATOM 12665 C CA . ILE D 1 263 ? 177.544 184.857 206.184 1.00 482.82 255 ILE D CA 1
ATOM 12666 C C . ILE D 1 263 ? 176.392 185.383 205.334 1.00 482.82 255 ILE D C 1
ATOM 12667 O O . ILE D 1 263 ? 176.596 186.181 204.412 1.00 482.82 255 ILE D O 1
ATOM 12669 N N . GLN D 1 264 ? 175.165 184.947 205.628 1.00 484.43 256 GLN D N 1
ATOM 12670 C CA . GLN D 1 264 ? 174.005 185.459 204.905 1.00 484.43 256 GLN D CA 1
ATOM 12671 C C . GLN D 1 264 ? 173.808 186.948 205.162 1.00 484.43 256 GLN D C 1
ATOM 12672 O O . GLN D 1 264 ? 173.496 187.712 204.241 1.00 484.43 256 GLN D O 1
ATOM 12674 N N . SER D 1 265 ? 173.985 187.378 206.413 1.00 482.94 257 SER D N 1
ATOM 12675 C CA . SER D 1 265 ? 173.893 188.800 206.729 1.00 482.94 257 SER D CA 1
ATOM 12676 C C . SER D 1 265 ? 175.008 189.590 206.055 1.00 482.94 257 SER D C 1
ATOM 12677 O O . SER D 1 265 ? 174.792 190.724 205.613 1.00 482.94 257 SER D O 1
ATOM 12679 N N . LEU D 1 266 ? 176.205 189.006 205.963 1.00 482.81 258 LEU D N 1
ATOM 12680 C CA . LEU D 1 266 ? 177.293 189.666 205.247 1.00 482.81 258 LEU D CA 1
ATOM 12681 C C . LEU D 1 266 ? 176.962 189.823 203.769 1.00 482.81 258 LEU D C 1
ATOM 12682 O O . LEU D 1 266 ? 177.231 190.871 203.171 1.00 482.81 258 LEU D O 1
ATOM 12684 N N . LYS D 1 267 ? 176.366 188.792 203.165 1.00 476.73 259 LYS D N 1
ATOM 12685 C CA . LYS D 1 267 ? 175.959 188.887 201.766 1.00 476.73 259 LYS D CA 1
ATOM 12686 C C . LYS D 1 267 ? 174.870 189.937 201.581 1.00 476.73 259 LYS D C 1
ATOM 12687 O O . LYS D 1 267 ? 174.876 190.684 200.595 1.00 476.73 259 LYS D O 1
ATOM 12689 N N . ALA D 1 268 ? 173.923 190.004 202.520 1.00 472.62 260 ALA D N 1
ATOM 12690 C CA . ALA D 1 268 ? 172.872 191.013 202.445 1.00 472.62 260 ALA D CA 1
ATOM 12691 C C . ALA D 1 268 ? 173.450 192.418 202.555 1.00 472.62 260 ALA D C 1
ATOM 12692 O O . ALA D 1 268 ? 173.021 193.333 201.841 1.00 472.62 260 ALA D O 1
ATOM 12694 N N . THR D 1 269 ? 174.421 192.611 203.450 1.00 469.79 261 THR D N 1
ATOM 12695 C CA . THR D 1 269 ? 175.069 193.913 203.570 1.00 469.79 261 THR D CA 1
ATOM 12696 C C . THR D 1 269 ? 175.845 194.256 202.304 1.00 469.79 261 THR D C 1
ATOM 12697 O O . THR D 1 269 ? 175.851 195.413 201.867 1.00 469.79 261 THR D O 1
ATOM 12699 N N . LEU D 1 270 ? 176.512 193.264 201.708 1.00 466.88 262 LEU D N 1
ATOM 12700 C CA . LEU D 1 270 ? 177.245 193.502 200.469 1.00 466.88 262 LEU D CA 1
ATOM 12701 C C . LEU D 1 270 ? 176.301 193.914 199.347 1.00 466.88 262 LEU D C 1
ATOM 12702 O O . LEU D 1 270 ? 176.609 194.822 198.565 1.00 466.88 262 LEU D O 1
ATOM 12704 N N . THR D 1 271 ? 175.147 193.250 199.248 1.00 454.25 263 THR D N 1
ATOM 12705 C CA . THR D 1 271 ? 174.153 193.639 198.253 1.00 454.25 263 THR D CA 1
ATOM 12706 C C . THR D 1 271 ? 173.624 195.042 198.524 1.00 454.25 263 THR D C 1
ATOM 12707 O O . THR D 1 271 ? 173.425 195.830 197.592 1.00 454.25 263 THR D O 1
ATOM 12709 N N . GLN D 1 272 ? 173.391 195.369 199.791 1.00 444.58 264 GLN D N 1
ATOM 12710 C CA . GLN D 1 272 ? 172.895 196.687 200.168 1.00 444.58 264 GLN D CA 1
ATOM 12711 C C . GLN D 1 272 ? 173.947 197.763 199.920 1.00 444.58 264 GLN D C 1
ATOM 12712 O O . GLN D 1 272 ? 173.832 198.553 198.983 1.00 444.58 264 GLN D O 1
ATOM 12714 N N . VAL D 1 283 ? 187.582 198.015 200.033 1.00 432.14 275 VAL D N 1
ATOM 12715 C CA . VAL D 1 283 ? 186.684 197.520 201.069 1.00 432.14 275 VAL D CA 1
ATOM 12716 C C . VAL D 1 283 ? 185.900 196.318 200.555 1.00 432.14 275 VAL D C 1
ATOM 12717 O O . VAL D 1 283 ? 185.504 195.447 201.330 1.00 432.14 275 VAL D O 1
ATOM 12719 N N . ILE D 1 284 ? 185.674 196.281 199.239 1.00 440.49 276 ILE D N 1
ATOM 12720 C CA . ILE D 1 284 ? 184.957 195.160 198.637 1.00 440.49 276 ILE D CA 1
ATOM 12721 C C . ILE D 1 284 ? 185.755 193.873 198.792 1.00 440.49 276 ILE D C 1
ATOM 12722 O O . ILE D 1 284 ? 185.200 192.815 199.119 1.00 440.49 276 ILE D O 1
ATOM 12724 N N . LYS D 1 285 ? 187.068 193.940 198.558 1.00 446.69 277 LYS D N 1
ATOM 12725 C CA . LYS D 1 285 ? 187.909 192.758 198.717 1.00 446.69 277 LYS D CA 1
ATOM 12726 C C . LYS D 1 285 ? 187.915 192.286 200.164 1.00 446.69 277 LYS D C 1
ATOM 12727 O O . LYS D 1 285 ? 187.877 191.079 200.433 1.00 446.69 277 LYS D O 1
ATOM 12729 N N . GLY D 1 286 ? 187.971 193.225 201.112 1.00 445.78 278 GLY D N 1
ATOM 12730 C CA . GLY D 1 286 ? 187.926 192.844 202.513 1.00 445.78 278 GLY D CA 1
ATOM 12731 C C . GLY D 1 286 ? 186.611 192.188 202.883 1.00 445.78 278 GLY D C 1
ATOM 12732 O O . GLY D 1 286 ? 186.582 191.218 203.644 1.00 445.78 278 GLY D O 1
ATOM 12733 N N . LEU D 1 287 ? 185.504 192.701 202.339 1.00 450.03 279 LEU D N 1
ATOM 12734 C CA . LEU D 1 287 ? 184.203 192.096 202.601 1.00 450.03 279 LEU D CA 1
ATOM 12735 C C . LEU D 1 287 ? 184.127 190.690 202.019 1.00 450.03 279 LEU D C 1
ATOM 12736 O O . LEU D 1 287 ? 183.585 189.778 202.655 1.00 450.03 279 LEU D O 1
ATOM 12738 N N . GLU D 1 288 ? 184.667 190.494 200.813 1.00 451.74 280 GLU D N 1
ATOM 12739 C CA . GLU D 1 288 ? 184.663 189.162 200.214 1.00 451.74 280 GLU D CA 1
ATOM 12740 C C . GLU D 1 288 ? 185.515 188.196 201.027 1.00 451.74 280 GLU D C 1
ATOM 12741 O O . GLU D 1 288 ? 185.137 187.033 201.227 1.00 451.74 280 GLU D O 1
ATOM 12743 N N . LEU D 1 289 ? 186.676 188.658 201.498 1.00 453.09 281 LEU D N 1
ATOM 12744 C CA . LEU D 1 289 ? 187.526 187.806 202.322 1.00 453.09 281 LEU D CA 1
ATOM 12745 C C . LEU D 1 289 ? 186.837 187.453 203.634 1.00 453.09 281 LEU D C 1
ATOM 12746 O O . LEU D 1 289 ? 186.933 186.315 204.108 1.00 453.09 281 LEU D O 1
ATOM 12748 N N . SER D 1 290 ? 186.137 188.418 204.238 1.00 455.71 282 SER D N 1
ATOM 12749 C CA . SER D 1 290 ? 185.396 188.129 205.461 1.00 455.71 282 SER D CA 1
ATOM 12750 C C . SER D 1 290 ? 184.274 187.132 205.199 1.00 455.71 282 SER D C 1
ATOM 12751 O O . SER D 1 290 ? 183.983 186.278 206.043 1.00 455.71 282 SER D O 1
ATOM 12753 N N . LEU D 1 291 ? 183.621 187.235 204.038 1.00 457.71 283 LEU D N 1
ATOM 12754 C CA . LEU D 1 291 ? 182.581 186.272 203.689 1.00 457.71 283 LEU D CA 1
ATOM 12755 C C . LEU D 1 291 ? 183.159 184.870 203.533 1.00 457.71 283 LEU D C 1
ATOM 12756 O O . LEU D 1 291 ? 182.559 183.884 203.984 1.00 457.71 283 LEU D O 1
ATOM 12758 N N . LYS D 1 292 ? 184.329 184.761 202.899 1.00 456.14 284 LYS D N 1
ATOM 12759 C CA . LYS D 1 292 ? 184.980 183.459 202.785 1.00 456.14 284 LYS D CA 1
ATOM 12760 C C . LYS D 1 292 ? 185.388 182.927 204.153 1.00 456.14 284 LYS D C 1
ATOM 12761 O O . LYS D 1 292 ? 185.307 181.719 204.409 1.00 456.14 284 LYS D O 1
ATOM 12763 N N . GLU D 1 293 ? 185.823 183.816 205.049 1.00 459.66 285 GLU D N 1
ATOM 12764 C CA . GLU D 1 293 ? 186.157 183.395 206.406 1.00 459.66 285 GLU D CA 1
ATOM 12765 C C . GLU D 1 293 ? 184.921 182.887 207.138 1.00 459.66 285 GLU D C 1
ATOM 12766 O O . GLU D 1 293 ? 184.987 181.905 207.886 1.00 459.66 285 GLU D O 1
ATOM 12768 N N . LYS D 1 294 ? 183.784 183.558 206.942 1.00 465.86 286 LYS D N 1
ATOM 12769 C CA . LYS D 1 294 ? 182.536 183.103 207.545 1.00 465.86 286 LYS D CA 1
ATOM 12770 C C . LYS D 1 294 ? 182.128 181.741 207.001 1.00 465.86 286 LYS D C 1
ATOM 12771 O O . LYS D 1 294 ? 181.630 180.891 207.746 1.00 465.86 286 LYS D O 1
ATOM 12773 N N . LEU D 1 295 ? 182.322 181.518 205.698 1.00 459.67 287 LEU D N 1
ATOM 12774 C CA . LEU D 1 295 ? 182.035 180.201 205.132 1.00 459.67 287 LEU D CA 1
ATOM 12775 C C . LEU D 1 295 ? 182.958 179.136 205.716 1.00 459.67 287 LEU D C 1
ATOM 12776 O O . LEU D 1 295 ? 182.525 178.013 206.010 1.00 459.67 287 LEU D O 1
ATOM 12778 N N . ASN D 1 296 ? 184.234 179.477 205.910 1.00 453.90 288 ASN D N 1
ATOM 12779 C CA . ASN D 1 296 ? 185.163 178.534 206.523 1.00 453.90 288 ASN D CA 1
ATOM 12780 C C . ASN D 1 296 ? 184.751 178.207 207.953 1.00 453.90 288 ASN D C 1
ATOM 12781 O O . ASN D 1 296 ? 184.855 177.055 208.391 1.00 453.90 288 ASN D O 1
ATOM 12783 N N . TYR D 1 297 ? 184.283 179.212 208.697 1.00 457.81 289 TYR D N 1
ATOM 12784 C CA . TYR D 1 297 ? 183.770 178.961 210.041 1.00 457.81 289 TYR D CA 1
ATOM 12785 C C . TYR D 1 297 ? 182.516 178.095 209.999 1.00 457.81 289 TYR D C 1
ATOM 12786 O O . TYR D 1 297 ? 182.326 177.222 210.854 1.00 457.81 289 TYR D O 1
ATOM 12788 N N . MET D 1 298 ? 181.648 178.323 209.010 1.00 454.42 290 MET D N 1
ATOM 12789 C CA . MET D 1 298 ? 180.449 177.507 208.859 1.00 454.42 290 MET D CA 1
ATOM 12790 C C . MET D 1 298 ? 180.783 176.082 208.452 1.00 454.42 290 MET D C 1
ATOM 12791 O O . MET D 1 298 ? 179.942 175.190 208.604 1.00 454.42 290 MET D O 1
ATOM 12793 N N . LYS D 1 299 ? 181.989 175.853 207.939 1.00 441.50 291 LYS D N 1
ATOM 12794 C CA . LYS D 1 299 ? 182.420 174.512 207.564 1.00 441.50 291 LYS D CA 1
ATOM 12795 C C . LYS D 1 299 ? 182.830 173.672 208.771 1.00 441.50 291 LYS D C 1
ATOM 12796 O O . LYS D 1 299 ? 183.348 172.559 208.596 1.00 441.50 291 LYS D O 1
ATOM 12798 N N . SER D 1 300 ? 182.619 174.188 209.987 1.00 434.33 292 SER D N 1
ATOM 12799 C CA . SER D 1 300 ? 182.937 173.421 211.187 1.00 434.33 292 SER D CA 1
ATOM 12800 C C . SER D 1 300 ? 182.119 172.139 211.245 1.00 434.33 292 SER D C 1
ATOM 12801 O O . SER D 1 300 ? 182.614 171.097 211.692 1.00 434.33 292 SER D O 1
ATOM 12803 N N . LEU D 1 301 ? 180.858 172.197 210.806 1.00 428.58 293 LEU D N 1
ATOM 12804 C CA . LEU D 1 301 ? 180.051 170.985 210.738 1.00 428.58 293 LEU D CA 1
ATOM 12805 C C . LEU D 1 301 ? 180.648 170.003 209.742 1.00 428.58 293 LEU D C 1
ATOM 12806 O O . LEU D 1 301 ? 180.625 168.786 209.963 1.00 428.58 293 LEU D O 1
ATOM 12808 N N . GLN D 1 302 ? 181.179 170.517 208.629 1.00 422.21 294 GLN D N 1
ATOM 12809 C CA . GLN D 1 302 ? 181.818 169.654 207.643 1.00 422.21 294 GLN D CA 1
ATOM 12810 C C . GLN D 1 302 ? 183.030 168.955 208.244 1.00 422.21 294 GLN D C 1
ATOM 12811 O O . GLN D 1 302 ? 183.252 167.762 208.003 1.00 422.21 294 GLN D O 1
ATOM 12813 N N . SER D 1 303 ? 183.831 169.686 209.020 1.00 403.72 295 SER D N 1
ATOM 12814 C CA . SER D 1 303 ? 184.976 169.086 209.697 1.00 403.72 295 SER D CA 1
ATOM 12815 C C . SER D 1 303 ? 184.499 168.031 210.689 1.00 403.72 295 SER D C 1
ATOM 12816 O O . SER D 1 303 ? 184.722 166.834 210.483 1.00 403.72 295 SER D O 1
ATOM 12818 N N . GLY D 1 304 ? 183.831 168.471 211.757 1.00 371.43 296 GLY D N 1
ATOM 12819 C CA . GLY D 1 304 ? 183.179 167.589 212.709 1.00 371.43 296 GLY D CA 1
ATOM 12820 C C . GLY D 1 304 ? 183.957 166.382 213.196 1.00 371.43 296 GLY D C 1
ATOM 12821 O O . GLY D 1 304 ? 183.586 165.248 212.882 1.00 371.43 296 GLY D O 1
ATOM 12822 N N . GLU D 1 305 ? 185.031 166.594 213.958 1.00 308.31 297 GLU D N 1
ATOM 12823 C CA . GLU D 1 305 ? 185.843 165.487 214.448 1.00 308.31 297 GLU D CA 1
ATOM 12824 C C . GLU D 1 305 ? 185.680 165.273 215.948 1.00 308.31 297 GLU D C 1
ATOM 12825 O O . GLU D 1 305 ? 185.282 164.183 216.369 1.00 308.31 297 GLU D O 1
ATOM 12827 N N . HIS D 1 306 ? 185.946 166.300 216.762 1.00 269.73 298 HIS D N 1
ATOM 12828 C CA . HIS D 1 306 ? 185.801 166.228 218.221 1.00 269.73 298 HIS D CA 1
ATOM 12829 C C . HIS D 1 306 ? 186.400 164.944 218.793 1.00 269.73 298 HIS D C 1
ATOM 12830 O O . HIS D 1 306 ? 185.824 164.305 219.676 1.00 269.73 298 HIS D O 1
ATOM 12832 N N . LYS D 1 307 ? 187.569 164.562 218.287 1.00 236.92 299 LYS D N 1
ATOM 12833 C CA . LYS D 1 307 ? 188.153 163.265 218.606 1.00 236.92 299 LYS D CA 1
ATOM 12834 C C . LYS D 1 307 ? 188.758 163.284 220.010 1.00 236.92 299 LYS D C 1
ATOM 12835 O O . LYS D 1 307 ? 188.603 164.243 220.772 1.00 236.92 299 LYS D O 1
ATOM 12837 N N . PHE D 1 308 ? 189.457 162.202 220.365 1.00 215.15 300 PHE D N 1
ATOM 12838 C CA . PHE D 1 308 ? 190.110 162.123 221.669 1.00 215.15 300 PHE D CA 1
ATOM 12839 C C . PHE D 1 308 ? 191.155 163.219 221.834 1.00 215.15 300 PHE D C 1
ATOM 12840 O O . PHE D 1 308 ? 191.294 163.799 222.917 1.00 215.15 300 PHE D O 1
ATOM 12842 N N . ASN D 1 309 ? 191.897 163.519 220.768 1.00 187.45 301 ASN D N 1
ATOM 12843 C CA . ASN D 1 309 ? 192.855 164.622 220.770 1.00 187.45 301 ASN D CA 1
ATOM 12844 C C . ASN D 1 309 ? 192.137 165.938 220.460 1.00 187.45 301 ASN D C 1
ATOM 12845 O O . ASN D 1 309 ? 192.401 166.618 219.469 1.00 187.45 301 ASN D O 1
ATOM 12847 N N . ASN D 1 310 ? 191.205 166.286 221.344 1.00 162.26 302 ASN D N 1
ATOM 12848 C CA . ASN D 1 310 ? 190.418 167.496 221.175 1.00 162.26 302 ASN D CA 1
ATOM 12849 C C . ASN D 1 310 ? 191.267 168.729 221.481 1.00 162.26 302 ASN D C 1
ATOM 12850 O O . ASN D 1 310 ? 192.443 168.642 221.847 1.00 162.26 302 ASN D O 1
ATOM 12852 N N . ALA D 1 311 ? 190.646 169.899 221.326 1.00 146.58 303 ALA D N 1
ATOM 12853 C CA . ALA D 1 311 ? 191.357 171.157 221.531 1.00 146.58 303 ALA D CA 1
ATOM 12854 C C . ALA D 1 311 ? 191.815 171.327 222.975 1.00 146.58 303 ALA D C 1
ATOM 12855 O O . ALA D 1 311 ? 192.935 171.788 223.224 1.00 146.58 303 ALA D O 1
ATOM 12857 N N . VAL D 1 312 ? 190.968 170.969 223.943 1.00 143.18 304 VAL D N 1
ATOM 12858 C CA . VAL D 1 312 ? 191.358 171.134 225.342 1.00 143.18 304 VAL D CA 1
ATOM 12859 C C . VAL D 1 312 ? 192.500 170.195 225.714 1.00 143.18 304 VAL D C 1
ATOM 12860 O O . VAL D 1 312 ? 193.379 170.562 226.506 1.00 143.18 304 VAL D O 1
ATOM 12864 N N . SER D 1 313 ? 192.532 168.989 225.142 1.00 135.50 305 SER D N 1
ATOM 12865 C CA . SER D 1 313 ? 193.641 168.083 225.414 1.00 135.50 305 SER D CA 1
ATOM 12866 C C . SER D 1 313 ? 194.946 168.648 224.872 1.00 135.50 305 SER D C 1
ATOM 12867 O O . SER D 1 313 ? 195.988 168.574 225.534 1.00 135.50 305 SER D O 1
ATOM 12870 N N . LEU D 1 314 ? 194.894 169.265 223.690 1.00 122.33 306 LEU D N 1
ATOM 12871 C CA . LEU D 1 314 ? 196.089 169.868 223.114 1.00 122.33 306 LEU D CA 1
ATOM 12872 C C . LEU D 1 314 ? 196.535 171.072 223.934 1.00 122.33 306 LEU D C 1
ATOM 12873 O O . LEU D 1 314 ? 197.735 171.271 224.162 1.00 122.33 306 LEU D O 1
ATOM 12878 N N . TYR D 1 315 ? 195.574 171.867 224.409 1.00 116.60 307 TYR D N 1
ATOM 12879 C CA . TYR D 1 315 ? 195.894 173.030 225.227 1.00 116.60 307 TYR D CA 1
ATOM 12880 C C . TYR D 1 315 ? 196.573 172.613 226.525 1.00 116.60 307 TYR D C 1
ATOM 12881 O O . TYR D 1 315 ? 197.596 173.191 226.921 1.00 116.60 307 TYR D O 1
ATOM 12890 N N . ASP D 1 316 ? 196.035 171.582 227.182 1.00 101.67 308 ASP D N 1
ATOM 12891 C CA . ASP D 1 316 ? 196.630 171.110 228.426 1.00 101.67 308 ASP D CA 1
ATOM 12892 C C . ASP D 1 316 ? 197.996 170.488 228.180 1.00 101.67 308 ASP D C 1
ATOM 12893 O O . ASP D 1 316 ? 198.913 170.656 228.992 1.00 101.67 308 ASP D O 1
ATOM 12895 N N . SER D 1 317 ? 198.163 169.789 227.053 1.00 101.61 309 SER D N 1
ATOM 12896 C CA . SER D 1 317 ? 199.458 169.181 226.776 1.00 101.61 309 SER D CA 1
ATOM 12897 C C . SER D 1 317 ? 200.509 170.254 226.535 1.00 101.61 309 SER D C 1
ATOM 12898 O O . SER D 1 317 ? 201.635 170.149 227.034 1.00 101.61 309 SER D O 1
ATOM 12901 N N . VAL D 1 318 ? 200.129 171.337 225.854 1.00 90.87 310 VAL D N 1
ATOM 12902 C CA . VAL D 1 318 ? 201.073 172.418 225.589 1.00 90.87 310 VAL D CA 1
ATOM 12903 C C . VAL D 1 318 ? 201.449 173.113 226.891 1.00 90.87 310 VAL D C 1
ATOM 12904 O O . VAL D 1 318 ? 202.630 173.385 227.156 1.00 90.87 310 VAL D O 1
ATOM 12908 N N . ILE D 1 319 ? 200.452 173.409 227.726 1.00 84.20 311 ILE D N 1
ATOM 12909 C CA . ILE D 1 319 ? 200.726 174.137 228.958 1.00 84.20 311 ILE D CA 1
ATOM 12910 C C . ILE D 1 319 ? 201.602 173.302 229.885 1.00 84.20 311 ILE D C 1
ATOM 12911 O O . ILE D 1 319 ? 202.594 173.798 230.433 1.00 84.20 311 ILE D O 1
ATOM 12916 N N . ASN D 1 320 ? 201.239 172.032 230.101 1.00 89.91 312 ASN D N 1
ATOM 12917 C CA . ASN D 1 320 ? 202.052 171.187 230.969 1.00 89.91 312 ASN D CA 1
ATOM 12918 C C . ASN D 1 320 ? 203.438 170.944 230.383 1.00 89.91 312 ASN D C 1
ATOM 12919 O O . ASN D 1 320 ? 204.418 170.829 231.133 1.00 89.91 312 ASN D O 1
ATOM 12921 N N . THR D 1 321 ? 203.564 170.969 229.051 1.00 84.98 313 THR D N 1
ATOM 12922 C CA . THR D 1 321 ? 204.881 170.824 228.449 1.00 84.98 313 THR D CA 1
ATOM 12923 C C . THR D 1 321 ? 205.749 172.025 228.777 1.00 84.98 313 THR D C 1
ATOM 12924 O O . THR D 1 321 ? 206.923 171.872 229.135 1.00 84.98 313 THR D O 1
ATOM 12928 N N . ILE D 1 322 ? 205.190 173.230 228.665 1.00 77.68 314 ILE D N 1
ATOM 12929 C CA . ILE D 1 322 ? 205.980 174.414 228.980 1.00 77.68 314 ILE D CA 1
ATOM 12930 C C . ILE D 1 322 ? 206.328 174.426 230.464 1.00 77.68 314 ILE D C 1
ATOM 12931 O O . ILE D 1 322 ? 207.476 174.681 230.845 1.00 77.68 314 ILE D O 1
ATOM 12936 N N . LEU D 1 323 ? 205.344 174.137 231.323 1.00 85.71 315 LEU D N 1
ATOM 12937 C CA . LEU D 1 323 ? 205.564 174.143 232.766 1.00 85.71 315 LEU D CA 1
ATOM 12938 C C . LEU D 1 323 ? 206.568 173.091 233.213 1.00 85.71 315 LEU D C 1
ATOM 12939 O O . LEU D 1 323 ? 207.118 173.205 234.313 1.00 85.71 315 LEU D O 1
ATOM 12944 N N . LYS D 1 324 ? 206.813 172.064 232.395 1.00 92.44 316 LYS D N 1
ATOM 12945 C CA . LYS D 1 324 ? 207.828 171.080 232.755 1.00 92.44 316 LYS D CA 1
ATOM 12946 C C . LYS D 1 324 ? 209.221 171.694 232.809 1.00 92.44 316 LYS D C 1
ATOM 12947 O O . LYS D 1 324 ? 210.049 171.278 233.627 1.00 92.44 316 LYS D O 1
ATOM 12953 N N . PHE D 1 325 ? 209.500 172.679 231.959 1.00 89.81 317 PHE D N 1
ATOM 12954 C CA . PHE D 1 325 ? 210.824 173.286 231.887 1.00 89.81 317 PHE D CA 1
ATOM 12955 C C . PHE D 1 325 ? 211.022 174.456 232.844 1.00 89.81 317 PHE D C 1
ATOM 12956 O O . PHE D 1 325 ? 212.153 174.935 232.978 1.00 89.81 317 PHE D O 1
ATOM 12964 N N . LEU D 1 326 ? 209.970 174.926 233.512 1.00 82.99 318 LEU D N 1
ATOM 12965 C CA . LEU D 1 326 ? 210.045 176.079 234.411 1.00 82.99 318 LEU D CA 1
ATOM 12966 C C . LEU D 1 326 ? 209.479 175.669 235.762 1.00 82.99 318 LEU D C 1
ATOM 12967 O O . LEU D 1 326 ? 208.312 175.942 236.073 1.00 82.99 318 LEU D O 1
ATOM 12972 N N . PRO D 1 327 ? 210.282 175.001 236.593 1.00 86.40 319 PRO D N 1
ATOM 12973 C CA . PRO D 1 327 ? 209.761 174.490 237.871 1.00 86.40 319 PRO D CA 1
ATOM 12974 C C . PRO D 1 327 ? 209.302 175.568 238.836 1.00 86.40 319 PRO D C 1
ATOM 12975 O O . PRO D 1 327 ? 208.463 175.283 239.698 1.00 86.40 319 PRO D O 1
ATOM 12979 N N . GLU D 1 328 ? 209.820 176.793 238.726 1.00 95.20 320 GLU D N 1
ATOM 12980 C CA . GLU D 1 328 ? 209.502 177.814 239.720 1.00 95.20 320 GLU D CA 1
ATOM 12981 C C . GLU D 1 328 ? 208.053 178.272 239.614 1.00 95.20 320 GLU D C 1
ATOM 12982 O O . GLU D 1 328 ? 207.402 178.524 240.634 1.00 95.20 320 GLU D O 1
ATOM 12984 N N . PHE D 1 329 ? 207.530 178.384 238.396 1.00 95.05 321 PHE D N 1
ATOM 12985 C CA . PHE D 1 329 ? 206.198 178.936 238.203 1.00 95.05 321 PHE D CA 1
ATOM 12986 C C . PHE D 1 329 ? 205.131 177.939 238.652 1.00 95.05 321 PHE D C 1
ATOM 12987 O O . PHE D 1 329 ? 205.407 176.769 238.931 1.00 95.05 321 PHE D O 1
ATOM 12995 N N . GLN D 1 330 ? 203.891 178.421 238.723 1.00 110.62 322 GLN D N 1
ATOM 12996 C CA . GLN D 1 330 ? 202.770 177.621 239.197 1.00 110.62 322 GLN D CA 1
ATOM 12997 C C . GLN D 1 330 ? 201.746 177.336 238.106 1.00 110.62 322 GLN D C 1
ATOM 12998 O O . GLN D 1 330 ? 201.443 176.172 237.834 1.00 110.62 322 GLN D O 1
ATOM 13004 N N . TRP D 1 331 ? 201.202 178.369 237.468 1.00 102.58 323 TRP D N 1
ATOM 13005 C CA . TRP D 1 331 ? 200.214 178.178 236.417 1.00 102.58 323 TRP D CA 1
ATOM 13006 C C . TRP D 1 331 ? 200.314 179.294 235.388 1.00 102.58 323 TRP D C 1
ATOM 13007 O O . TRP D 1 331 ? 200.806 180.389 235.670 1.00 102.58 323 TRP D O 1
ATOM 13018 N N . ILE D 1 332 ? 199.843 178.989 234.181 1.00 88.11 324 ILE D N 1
ATOM 13019 C CA . ILE D 1 332 ? 199.822 179.920 233.061 1.00 88.11 324 ILE D CA 1
ATOM 13020 C C . ILE D 1 332 ? 198.401 180.010 232.529 1.00 88.11 324 ILE D C 1
ATOM 13021 O O . ILE D 1 332 ? 197.724 178.987 232.383 1.00 88.11 324 ILE D O 1
ATOM 13026 N N . LYS D 1 333 ? 197.945 181.228 232.236 1.00 104.03 325 LYS D N 1
ATOM 13027 C CA . LYS D 1 333 ? 196.596 181.412 231.716 1.00 104.03 325 LYS D CA 1
ATOM 13028 C C . LYS D 1 333 ? 196.579 182.497 230.651 1.00 104.03 325 LYS D C 1
ATOM 13029 O O . LYS D 1 333 ? 197.524 183.276 230.494 1.00 104.03 325 LYS D O 1
ATOM 13035 N N . LEU D 1 334 ? 195.458 182.545 229.935 1.00 113.51 326 LEU D N 1
ATOM 13036 C CA . LEU D 1 334 ? 195.203 183.503 228.865 1.00 113.51 326 LEU D CA 1
ATOM 13037 C C . LEU D 1 334 ? 194.000 184.341 229.276 1.00 113.51 326 LEU D C 1
ATOM 13038 O O . LEU D 1 334 ? 192.877 183.830 229.341 1.00 113.51 326 LEU D O 1
ATOM 13043 N N . VAL D 1 335 ? 194.229 185.622 229.551 1.00 130.29 327 VAL D N 1
ATOM 13044 C CA . VAL D 1 335 ? 193.221 186.509 230.119 1.00 130.29 327 VAL D CA 1
ATOM 13045 C C . VAL D 1 335 ? 192.748 187.466 229.035 1.00 130.29 327 VAL D C 1
ATOM 13046 O O . VAL D 1 335 ? 193.564 188.063 228.321 1.00 130.29 327 VAL D O 1
ATOM 13050 N N . TYR D 1 336 ? 191.430 187.610 228.916 1.00 151.10 328 TYR D N 1
ATOM 13051 C CA . TYR D 1 336 ? 190.816 188.534 227.973 1.00 151.10 328 TYR D CA 1
ATOM 13052 C C . TYR D 1 336 ? 190.373 189.787 228.716 1.00 151.10 328 TYR D C 1
ATOM 13053 O O . TYR D 1 336 ? 189.617 189.702 229.690 1.00 151.10 328 TYR D O 1
ATOM 13062 N N . GLY D 1 337 ? 190.839 190.941 228.252 1.00 167.53 329 GLY D N 1
ATOM 13063 C CA . GLY D 1 337 ? 190.461 192.209 228.841 1.00 167.53 329 GLY D CA 1
ATOM 13064 C C . GLY D 1 337 ? 190.771 193.338 227.889 1.00 167.53 329 GLY D C 1
ATOM 13065 O O . GLY D 1 337 ? 191.695 193.247 227.073 1.00 167.53 329 GLY D O 1
ATOM 13066 N N . ASP D 1 338 ? 189.956 194.392 227.961 1.00 183.44 330 ASP D N 1
ATOM 13067 C CA . ASP D 1 338 ? 190.127 195.580 227.125 1.00 183.44 330 ASP D CA 1
ATOM 13068 C C . ASP D 1 338 ? 190.161 195.206 225.646 1.00 183.44 330 ASP D C 1
ATOM 13069 O O . ASP D 1 338 ? 190.940 195.759 224.866 1.00 183.44 330 ASP D O 1
ATOM 13071 N N . ASP D 1 339 ? 189.307 194.256 225.264 1.00 173.05 331 ASP D N 1
ATOM 13072 C CA . ASP D 1 339 ? 189.207 193.793 223.880 1.00 173.05 331 ASP D CA 1
ATOM 13073 C C . ASP D 1 339 ? 190.551 193.281 223.365 1.00 173.05 331 ASP D C 1
ATOM 13074 O O . ASP D 1 339 ? 190.915 193.501 222.208 1.00 173.05 331 ASP D O 1
ATOM 13076 N N . ASP D 1 340 ? 191.298 192.592 224.227 1.00 160.23 332 ASP D N 1
ATOM 13077 C CA . ASP D 1 340 ? 192.570 192.015 223.811 1.00 160.23 332 ASP D CA 1
ATOM 13078 C C . ASP D 1 340 ? 192.938 190.878 224.752 1.00 160.23 332 ASP D C 1
ATOM 13079 O O . ASP D 1 340 ? 192.410 190.766 225.860 1.00 160.23 332 ASP D O 1
ATOM 13081 N N . TYR D 1 341 ? 193.857 190.036 224.297 1.00 140.76 333 TYR D N 1
ATOM 13082 C CA . TYR D 1 341 ? 194.310 188.886 225.063 1.00 140.76 333 TYR D CA 1
ATOM 13083 C C . TYR D 1 341 ? 195.718 189.119 225.593 1.00 140.76 333 TYR D C 1
ATOM 13084 O O . TYR D 1 341 ? 196.539 189.784 224.956 1.00 140.76 333 TYR D O 1
ATOM 13093 N N . LYS D 1 342 ? 195.986 188.567 226.775 1.00 115.51 334 LYS D N 1
ATOM 13094 C CA . LYS D 1 342 ? 197.300 188.683 227.388 1.00 115.51 334 LYS D CA 1
ATOM 13095 C C . LYS D 1 342 ? 197.605 187.397 228.140 1.00 115.51 334 LYS D C 1
ATOM 13096 O O . LYS D 1 342 ? 196.703 186.648 228.518 1.00 115.51 334 LYS D O 1
ATOM 13098 N N . ILE D 1 343 ? 198.892 187.140 228.346 1.00 98.39 335 ILE D N 1
ATOM 13099 C CA . ILE D 1 343 ? 199.352 185.930 229.016 1.00 98.39 335 ILE D CA 1
ATOM 13100 C C . ILE D 1 343 ? 199.706 186.283 230.452 1.00 98.39 335 ILE D C 1
ATOM 13101 O O . ILE D 1 343 ? 200.382 187.288 230.702 1.00 98.39 335 ILE D O 1
ATOM 13106 N N . ILE D 1 344 ? 199.249 185.465 231.396 1.00 94.35 336 ILE D N 1
ATOM 13107 C CA . ILE D 1 344 ? 199.476 185.699 232.817 1.00 94.35 336 ILE D CA 1
ATOM 13108 C C . ILE D 1 344 ? 200.190 184.491 233.402 1.00 94.35 336 ILE D C 1
ATOM 13109 O O . ILE D 1 344 ? 199.738 183.351 233.231 1.00 94.35 336 ILE D O 1
ATOM 13114 N N . LEU D 1 345 ? 201.303 184.744 234.089 1.00 91.48 337 LEU D N 1
ATOM 13115 C CA . LEU D 1 345 ? 202.075 183.719 234.772 1.00 91.48 337 LEU D CA 1
ATOM 13116 C C . LEU D 1 345 ? 202.060 184.010 236.265 1.00 91.48 337 LEU D C 1
ATOM 13117 O O . LEU D 1 345 ? 201.956 185.163 236.679 1.00 91.48 337 LEU D O 1
ATOM 13122 N N . LYS D 1 346 ? 202.131 182.964 237.080 1.00 106.86 338 LYS D N 1
ATOM 13123 C CA . LYS D 1 346 ? 202.134 183.114 238.529 1.00 106.86 338 LYS D CA 1
ATOM 13124 C C . LYS D 1 346 ? 203.468 182.632 239.074 1.00 106.86 338 LYS D C 1
ATOM 13125 O O . LYS D 1 346 ? 203.871 181.495 238.806 1.00 106.86 338 LYS D O 1
ATOM 13131 N N . LYS D 1 347 ? 204.154 183.484 239.836 1.00 106.85 339 LYS D N 1
ATOM 13132 C CA . LYS D 1 347 ? 205.409 183.101 240.471 1.00 106.85 339 LYS D CA 1
ATOM 13133 C C . LYS D 1 347 ? 205.346 183.475 241.940 1.00 106.85 339 LYS D C 1
ATOM 13134 O O . LYS D 1 347 ? 205.127 184.644 242.275 1.00 106.85 339 LYS D O 1
ATOM 13140 N N . GLY D 1 348 ? 205.513 182.484 242.812 1.00 127.97 340 GLY D N 1
ATOM 13141 C CA . GLY D 1 348 ? 205.422 182.742 244.232 1.00 127.97 340 GLY D CA 1
ATOM 13142 C C . GLY D 1 348 ? 204.033 183.213 244.599 1.00 127.97 340 GLY D C 1
ATOM 13143 O O . GLY D 1 348 ? 203.074 182.436 244.596 1.00 127.97 340 GLY D O 1
ATOM 13144 N N . GLU D 1 349 ? 203.922 184.502 244.916 1.00 118.57 341 GLU D N 1
ATOM 13145 C CA . GLU D 1 349 ? 202.646 185.117 245.256 1.00 118.57 341 GLU D CA 1
ATOM 13146 C C . GLU D 1 349 ? 202.371 186.340 244.389 1.00 118.57 341 GLU D C 1
ATOM 13147 O O . GLU D 1 349 ? 201.510 187.154 244.735 1.00 118.57 341 GLU D O 1
ATOM 13149 N N . VAL D 1 350 ? 203.082 186.490 243.273 1.00 109.12 342 VAL D N 1
ATOM 13150 C CA . VAL D 1 350 ? 202.934 187.653 242.407 1.00 109.12 342 VAL D CA 1
ATOM 13151 C C . VAL D 1 350 ? 202.653 187.192 240.983 1.00 109.12 342 VAL D C 1
ATOM 13152 O O . VAL D 1 350 ? 203.301 186.265 240.477 1.00 109.12 342 VAL D O 1
ATOM 13156 N N . GLU D 1 351 ? 201.650 187.808 240.361 1.00 109.97 343 GLU D N 1
ATOM 13157 C CA . GLU D 1 351 ? 201.277 187.518 238.985 1.00 109.97 343 GLU D CA 1
ATOM 13158 C C . GLU D 1 351 ? 202.035 188.452 238.051 1.00 109.97 343 GLU D C 1
ATOM 13159 O O . GLU D 1 351 ? 202.054 189.668 238.261 1.00 109.97 343 GLU D O 1
ATOM 13165 N N . LEU D 1 352 ? 202.649 187.882 237.021 1.00 89.57 344 LEU D N 1
ATOM 13166 C CA . LEU D 1 352 ? 203.470 188.621 236.079 1.00 89.57 344 LEU D CA 1
ATOM 13167 C C . LEU D 1 352 ? 202.889 188.507 234.678 1.00 89.57 344 LEU D C 1
ATOM 13168 O O . LEU D 1 352 ? 202.221 187.524 234.336 1.00 89.57 344 LEU D O 1
ATOM 13173 N N . ASP D 1 353 ? 203.140 189.535 233.875 1.00 92.63 345 ASP D N 1
ATOM 13174 C CA . ASP D 1 353 ? 202.825 189.506 232.456 1.00 92.63 345 ASP D CA 1
ATOM 13175 C C . ASP D 1 353 ? 203.963 188.805 231.719 1.00 92.63 345 ASP D C 1
ATOM 13176 O O . ASP D 1 353 ? 204.828 188.168 232.324 1.00 92.63 345 ASP D O 1
ATOM 13178 N N . ILE D 1 354 ? 203.976 188.913 230.395 1.00 94.28 346 ILE D N 1
ATOM 13179 C CA . ILE D 1 354 ? 205.032 188.284 229.613 1.00 94.28 346 ILE D CA 1
ATOM 13180 C C . ILE D 1 354 ? 206.215 189.230 229.415 1.00 94.28 346 ILE D C 1
ATOM 13181 O O . ILE D 1 354 ? 207.354 188.775 229.271 1.00 94.28 346 ILE D O 1
ATOM 13186 N N . GLN D 1 355 ? 205.976 190.543 229.428 1.00 112.14 347 GLN D N 1
ATOM 13187 C CA . GLN D 1 355 ? 207.052 191.508 229.243 1.00 112.14 347 GLN D CA 1
ATOM 13188 C C . GLN D 1 355 ? 208.026 191.526 230.413 1.00 112.14 347 GLN D C 1
ATOM 13189 O O . GLN D 1 355 ? 209.180 191.929 230.236 1.00 112.14 347 GLN D O 1
ATOM 13195 N N . GLN D 1 356 ? 207.591 191.104 231.597 1.00 100.40 348 GLN D N 1
ATOM 13196 C CA . GLN D 1 356 ? 208.352 191.287 232.825 1.00 100.40 348 GLN D CA 1
ATOM 13197 C C . GLN D 1 356 ? 209.286 190.128 233.148 1.00 100.40 348 GLN D C 1
ATOM 13198 O O . GLN D 1 356 ? 210.000 190.194 234.152 1.00 100.40 348 GLN D O 1
ATOM 13204 N N . LEU D 1 357 ? 209.306 189.077 232.335 1.00 92.18 349 LEU D N 1
ATOM 13205 C CA . LEU D 1 357 ? 210.215 187.969 232.581 1.00 92.18 349 LEU D CA 1
ATOM 13206 C C . LEU D 1 357 ? 211.649 188.363 232.232 1.00 92.18 349 LEU D C 1
ATOM 13207 O O . LEU D 1 357 ? 211.905 189.374 231.573 1.00 92.18 349 LEU D O 1
ATOM 13212 N N . SER D 1 358 ? 212.597 187.549 232.691 1.00 100.06 350 SER D N 1
ATOM 13213 C CA . SER D 1 358 ? 213.998 187.762 232.369 1.00 100.06 350 SER D CA 1
ATOM 13214 C C . SER D 1 358 ? 214.354 187.027 231.078 1.00 100.06 350 SER D C 1
ATOM 13215 O O . SER D 1 358 ? 213.543 186.295 230.505 1.00 100.06 350 SER D O 1
ATOM 13218 N N . GLN D 1 359 ? 215.589 187.222 230.609 1.00 100.89 351 GLN D N 1
ATOM 13219 C CA . GLN D 1 359 ? 216.010 186.598 229.359 1.00 100.89 351 GLN D CA 1
ATOM 13220 C C . GLN D 1 359 ? 216.133 185.085 229.490 1.00 100.89 351 GLN D C 1
ATOM 13221 O O . GLN D 1 359 ? 215.926 184.354 228.507 1.00 100.89 351 GLN D O 1
ATOM 13227 N N . GLY D 1 360 ? 216.385 184.600 230.708 1.00 92.28 352 GLY D N 1
ATOM 13228 C CA . GLY D 1 360 ? 216.583 183.174 230.905 1.00 92.28 352 GLY D CA 1
ATOM 13229 C C . GLY D 1 360 ? 215.342 182.369 230.586 1.00 92.28 352 GLY D C 1
ATOM 13230 O O . GLY D 1 360 ? 215.408 181.352 229.892 1.00 92.28 352 GLY D O 1
ATOM 13231 N N . GLU D 1 361 ? 214.193 182.808 231.088 1.00 103.13 353 GLU D N 1
ATOM 13232 C CA . GLU D 1 361 ? 212.973 182.078 230.797 1.00 103.13 353 GLU D CA 1
ATOM 13233 C C . GLU D 1 361 ? 212.353 182.505 229.478 1.00 103.13 353 GLU D C 1
ATOM 13234 O O . GLU D 1 361 ? 211.592 181.729 228.890 1.00 103.13 353 GLU D O 1
ATOM 13240 N N . LYS D 1 362 ? 212.749 183.664 228.948 1.00 90.75 354 LYS D N 1
ATOM 13241 C CA . LYS D 1 362 ? 212.290 184.062 227.624 1.00 90.75 354 LYS D CA 1
ATOM 13242 C C . LYS D 1 362 ? 212.849 183.132 226.559 1.00 90.75 354 LYS D C 1
ATOM 13243 O O . LYS D 1 362 ? 212.114 182.676 225.670 1.00 90.75 354 LYS D O 1
ATOM 13249 N N . THR D 1 363 ? 214.122 182.754 226.696 1.00 84.79 355 THR D N 1
ATOM 13250 C CA . THR D 1 363 ? 214.733 181.892 225.691 1.00 84.79 355 THR D CA 1
ATOM 13251 C C . THR D 1 363 ? 214.110 180.503 225.731 1.00 84.79 355 THR D C 1
ATOM 13252 O O . THR D 1 363 ? 213.749 179.938 224.688 1.00 84.79 355 THR D O 1
ATOM 13256 N N . ILE D 1 364 ? 213.956 179.949 226.934 1.00 80.27 356 ILE D N 1
ATOM 13257 C CA . ILE D 1 364 ? 213.420 178.600 227.066 1.00 80.27 356 ILE D CA 1
ATOM 13258 C C . ILE D 1 364 ? 211.982 178.564 226.574 1.00 80.27 356 ILE D C 1
ATOM 13259 O O . ILE D 1 364 ? 211.584 177.655 225.831 1.00 80.27 356 ILE D O 1
ATOM 13264 N N . PHE D 1 365 ? 211.182 179.564 226.962 1.00 78.07 357 PHE D N 1
ATOM 13265 C CA . PHE D 1 365 ? 209.780 179.575 226.575 1.00 78.07 357 PHE D CA 1
ATOM 13266 C C . PHE D 1 365 ? 209.637 179.674 225.065 1.00 78.07 357 PHE D C 1
ATOM 13267 O O . PHE D 1 365 ? 208.855 178.929 224.463 1.00 78.07 357 PHE D O 1
ATOM 13275 N N . THR D 1 366 ? 210.465 180.502 224.419 1.00 90.31 358 THR D N 1
ATOM 13276 C CA . THR D 1 366 ? 210.340 180.652 222.974 1.00 90.31 358 THR D CA 1
ATOM 13277 C C . THR D 1 366 ? 210.761 179.375 222.258 1.00 90.31 358 THR D C 1
ATOM 13278 O O . THR D 1 366 ? 210.048 178.885 221.369 1.00 90.31 358 THR D O 1
ATOM 13282 N N . LEU D 1 367 ? 211.897 178.797 222.658 1.00 81.35 359 LEU D N 1
ATOM 13283 C CA . LEU D 1 367 ? 212.407 177.629 221.949 1.00 81.35 359 LEU D CA 1
ATOM 13284 C C . LEU D 1 367 ? 211.456 176.449 222.098 1.00 81.35 359 LEU D C 1
ATOM 13285 O O . LEU D 1 367 ? 211.092 175.797 221.106 1.00 81.35 359 LEU D O 1
ATOM 13290 N N . VAL D 1 368 ? 210.997 176.192 223.325 1.00 79.04 360 VAL D N 1
ATOM 13291 C CA . VAL D 1 368 ? 210.137 175.039 223.552 1.00 79.04 360 VAL D CA 1
ATOM 13292 C C . VAL D 1 368 ? 208.787 175.252 222.886 1.00 79.04 360 VAL D C 1
ATOM 13293 O O . VAL D 1 368 ? 208.224 174.324 222.288 1.00 79.04 360 VAL D O 1
ATOM 13297 N N . GLY D 1 369 ? 208.241 176.468 222.970 1.00 83.50 361 GLY D N 1
ATOM 13298 C CA . GLY D 1 369 ? 206.958 176.718 222.348 1.00 83.50 361 GLY D CA 1
ATOM 13299 C C . GLY D 1 369 ? 206.992 176.529 220.846 1.00 83.50 361 GLY D C 1
ATOM 13300 O O . GLY D 1 369 ? 206.103 175.896 220.278 1.00 83.50 361 GLY D O 1
ATOM 13301 N N . ASP D 1 370 ? 208.042 177.026 220.183 1.00 92.44 362 ASP D N 1
ATOM 13302 C CA . ASP D 1 370 ? 208.110 176.845 218.735 1.00 92.44 362 ASP D CA 1
ATOM 13303 C C . ASP D 1 370 ? 208.314 175.382 218.356 1.00 92.44 362 ASP D C 1
ATOM 13304 O O . ASP D 1 370 ? 207.694 174.887 217.399 1.00 92.44 362 ASP D O 1
ATOM 13309 N N . LEU D 1 371 ? 209.144 174.658 219.115 1.00 88.85 363 LEU D N 1
ATOM 13310 C CA . LEU D 1 371 ? 209.385 173.261 218.766 1.00 88.85 363 LEU D CA 1
ATOM 13311 C C . LEU D 1 371 ? 208.112 172.436 218.919 1.00 88.85 363 LEU D C 1
ATOM 13312 O O . LEU D 1 371 ? 207.744 171.661 218.019 1.00 88.85 363 LEU D O 1
ATOM 13317 N N . ALA D 1 372 ? 207.387 172.635 220.024 1.00 91.13 364 ALA D N 1
ATOM 13318 C CA . ALA D 1 372 ? 206.158 171.878 220.177 1.00 91.13 364 ALA D CA 1
ATOM 13319 C C . ALA D 1 372 ? 205.071 172.391 219.254 1.00 91.13 364 ALA D C 1
ATOM 13320 O O . ALA D 1 372 ? 204.181 171.618 218.901 1.00 91.13 364 ALA D O 1
ATOM 13322 N N . ARG D 1 373 ? 205.158 173.645 218.800 1.00 96.28 365 ARG D N 1
ATOM 13323 C CA . ARG D 1 373 ? 204.176 174.140 217.846 1.00 96.28 365 ARG D CA 1
ATOM 13324 C C . ARG D 1 373 ? 204.312 173.385 216.539 1.00 96.28 365 ARG D C 1
ATOM 13325 O O . ARG D 1 373 ? 203.317 172.930 215.957 1.00 96.28 365 ARG D O 1
ATOM 13333 N N . ARG D 1 374 ? 205.553 173.153 216.117 1.00 88.63 366 ARG D N 1
ATOM 13334 C CA . ARG D 1 374 ? 205.734 172.493 214.834 1.00 88.63 366 ARG D CA 1
ATOM 13335 C C . ARG D 1 374 ? 205.384 171.020 214.962 1.00 88.63 366 ARG D C 1
ATOM 13336 O O . ARG D 1 374 ? 204.786 170.435 214.048 1.00 88.63 366 ARG D O 1
ATOM 13344 N N . LEU D 1 375 ? 205.730 170.407 216.099 1.00 93.48 367 LEU D N 1
ATOM 13345 C CA . LEU D 1 375 ? 205.387 169.001 216.277 1.00 93.48 367 LEU D CA 1
ATOM 13346 C C . LEU D 1 375 ? 203.872 168.796 216.313 1.00 93.48 367 LEU D C 1
ATOM 13347 O O . LEU D 1 375 ? 203.352 167.869 215.679 1.00 93.48 367 LEU D O 1
ATOM 13352 N N . ILE D 1 376 ? 203.143 169.646 217.046 1.00 94.80 368 ILE D N 1
ATOM 13353 C CA . ILE D 1 376 ? 201.699 169.483 217.132 1.00 94.80 368 ILE D CA 1
ATOM 13354 C C . ILE D 1 376 ? 201.037 169.817 215.802 1.00 94.80 368 ILE D C 1
ATOM 13355 O O . ILE D 1 376 ? 199.939 169.326 215.511 1.00 94.80 368 ILE D O 1
ATOM 13360 N N . LEU D 1 377 ? 201.698 170.615 214.955 1.00 88.33 369 LEU D N 1
ATOM 13361 C CA . LEU D 1 377 ? 201.056 171.098 213.739 1.00 88.33 369 LEU D CA 1
ATOM 13362 C C . LEU D 1 377 ? 201.301 170.191 212.542 1.00 88.33 369 LEU D C 1
ATOM 13363 O O . LEU D 1 377 ? 200.412 170.059 211.693 1.00 88.33 369 LEU D O 1
ATOM 13368 N N . LEU D 1 378 ? 202.465 169.555 212.444 1.00 98.56 370 LEU D N 1
ATOM 13369 C CA . LEU D 1 378 ? 202.786 168.770 211.258 1.00 98.56 370 LEU D CA 1
ATOM 13370 C C . LEU D 1 378 ? 202.395 167.300 211.374 1.00 98.56 370 LEU D C 1
ATOM 13371 O O . LEU D 1 378 ? 202.601 166.548 210.416 1.00 98.56 370 LEU D O 1
ATOM 13373 N N . ASN D 1 379 ? 201.845 166.868 212.507 1.00 112.93 371 ASN D N 1
ATOM 13374 C CA . ASN D 1 379 ? 201.431 165.478 212.718 1.00 112.93 371 ASN D CA 1
ATOM 13375 C C . ASN D 1 379 ? 200.008 165.458 213.263 1.00 112.93 371 ASN D C 1
ATOM 13376 O O . ASN D 1 379 ? 199.784 165.185 214.449 1.00 112.93 371 ASN D O 1
ATOM 13381 N N . PRO D 1 380 ? 199.014 165.726 212.413 1.00 113.67 372 PRO D N 1
ATOM 13382 C CA . PRO D 1 380 ? 197.645 165.910 212.914 1.00 113.67 372 PRO D CA 1
ATOM 13383 C C . PRO D 1 380 ? 196.881 164.617 213.150 1.00 113.67 372 PRO D C 1
ATOM 13384 O O . PRO D 1 380 ? 195.656 164.646 213.293 1.00 113.67 372 PRO D O 1
ATOM 13388 N N . ASN D 1 381 ? 197.574 163.478 213.192 1.00 132.23 373 ASN D N 1
ATOM 13389 C CA . ASN D 1 381 ? 196.907 162.190 213.302 1.00 132.23 373 ASN D CA 1
ATOM 13390 C C . ASN D 1 381 ? 197.351 161.357 214.495 1.00 132.23 373 ASN D C 1
ATOM 13391 O O . ASN D 1 381 ? 196.582 160.499 214.941 1.00 132.23 373 ASN D O 1
ATOM 13396 N N . LEU D 1 382 ? 198.553 161.578 215.016 1.00 142.09 374 LEU D N 1
ATOM 13397 C CA . LEU D 1 382 ? 199.055 160.791 216.133 1.00 142.09 374 LEU D CA 1
ATOM 13398 C C . LEU D 1 382 ? 198.243 161.060 217.396 1.00 142.09 374 LEU D C 1
ATOM 13399 O O . LEU D 1 382 ? 197.762 162.172 217.629 1.00 142.09 374 LEU D O 1
ATOM 13404 N N . SER D 1 383 ? 198.081 160.016 218.211 1.00 137.25 375 SER D N 1
ATOM 13405 C CA . SER D 1 383 ? 197.396 160.181 219.490 1.00 137.25 375 SER D CA 1
ATOM 13406 C C . SER D 1 383 ? 198.178 161.111 220.410 1.00 137.25 375 SER D C 1
ATOM 13407 O O . SER D 1 383 ? 197.595 161.977 221.073 1.00 137.25 375 SER D O 1
ATOM 13409 N N . ASN D 1 384 ? 199.499 160.947 220.462 1.00 118.73 376 ASN D N 1
ATOM 13410 C CA . ASN D 1 384 ? 200.378 161.856 221.191 1.00 118.73 376 ASN D CA 1
ATOM 13411 C C . ASN D 1 384 ? 201.256 162.568 220.174 1.00 118.73 376 ASN D C 1
ATOM 13412 O O . ASN D 1 384 ? 202.252 161.994 219.705 1.00 118.73 376 ASN D O 1
ATOM 13414 N N . PRO D 1 385 ? 200.936 163.807 219.797 1.00 111.95 377 PRO D N 1
ATOM 13415 C CA . PRO D 1 385 ? 201.626 164.434 218.659 1.00 111.95 377 PRO D CA 1
ATOM 13416 C C . PRO D 1 385 ? 203.114 164.651 218.869 1.00 111.95 377 PRO D C 1
ATOM 13417 O O . PRO D 1 385 ? 203.831 164.866 217.885 1.00 111.95 377 PRO D O 1
ATOM 13421 N N . LEU D 1 386 ? 203.607 164.607 220.105 1.00 105.79 378 LEU D N 1
ATOM 13422 C CA . LEU D 1 386 ? 205.040 164.766 220.332 1.00 105.79 378 LEU D CA 1
ATOM 13423 C C . LEU D 1 386 ? 205.761 163.435 220.160 1.00 105.79 378 LEU D C 1
ATOM 13424 O O . LEU D 1 386 ? 206.538 163.026 221.028 1.00 105.79 378 LEU D O 1
A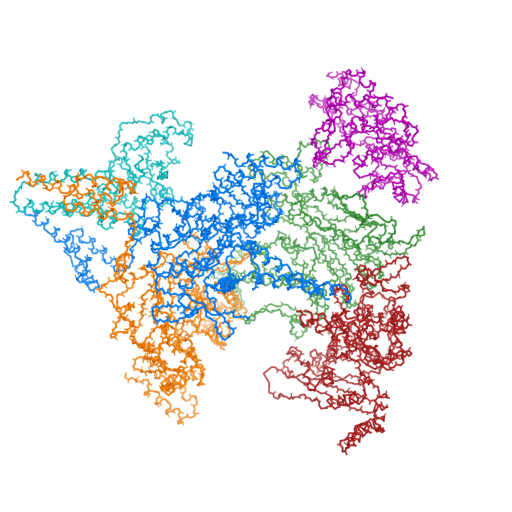TOM 13429 N N . LEU D 1 387 ? 205.509 162.753 219.040 1.00 104.40 379 LEU D N 1
ATOM 13430 C CA . LEU D 1 387 ? 206.164 161.480 218.767 1.00 104.40 379 LEU D CA 1
ATOM 13431 C C . LEU D 1 387 ? 206.561 161.343 217.301 1.00 104.40 379 LEU D C 1
ATOM 13432 O O . LEU D 1 387 ? 206.817 160.224 216.842 1.00 104.40 379 LEU D O 1
ATOM 13437 N N . GLY D 1 388 ? 206.618 162.443 216.555 1.00 104.69 380 GLY D N 1
ATOM 13438 C CA . GLY D 1 388 ? 206.981 162.390 215.153 1.00 104.69 380 GLY D CA 1
ATOM 13439 C C . GLY D 1 388 ? 208.463 162.161 214.945 1.00 104.69 380 GLY D C 1
ATOM 13440 O O . GLY D 1 388 ? 209.151 161.691 215.853 1.00 104.69 380 GLY D O 1
ATOM 13441 N N . TYR D 1 389 ? 208.969 162.479 213.757 1.00 111.30 381 TYR D N 1
ATOM 13442 C CA . TYR D 1 389 ? 210.379 162.317 213.442 1.00 111.30 381 TYR D CA 1
ATOM 13443 C C . TYR D 1 389 ? 210.932 163.621 212.885 1.00 111.30 381 TYR D C 1
ATOM 13444 O O . TYR D 1 389 ? 210.201 164.413 212.285 1.00 111.30 381 TYR D O 1
ATOM 13453 N N . GLY D 1 390 ? 212.227 163.836 213.080 1.00 96.75 382 GLY D N 1
ATOM 13454 C CA . GLY D 1 390 ? 212.851 165.033 212.557 1.00 96.75 382 GLY D CA 1
ATOM 13455 C C . GLY D 1 390 ? 214.293 165.164 212.997 1.00 96.75 382 GLY D C 1
ATOM 13456 O O . GLY D 1 390 ? 214.853 164.296 213.680 1.00 96.75 382 GLY D O 1
ATOM 13457 N N . ILE D 1 391 ? 214.874 166.300 212.614 1.00 84.35 383 ILE D N 1
ATOM 13458 C CA . ILE D 1 391 ? 216.256 166.640 212.934 1.00 84.35 383 ILE D CA 1
ATOM 13459 C C . ILE D 1 391 ? 216.317 168.108 213.340 1.00 84.35 383 ILE D C 1
ATOM 13460 O O . ILE D 1 391 ? 215.730 168.968 212.675 1.00 84.35 383 ILE D O 1
ATOM 13465 N N . VAL D 1 392 ? 217.015 168.392 214.438 1.00 76.31 384 VAL D N 1
ATOM 13466 C CA . VAL D 1 392 ? 217.091 169.728 215.018 1.00 76.31 384 VAL D CA 1
ATOM 13467 C C . VAL D 1 392 ? 218.559 170.077 215.206 1.00 76.31 384 VAL D C 1
ATOM 13468 O O . VAL D 1 392 ? 219.335 169.250 215.699 1.00 76.31 384 VAL D O 1
ATOM 13472 N N . LEU D 1 393 ? 218.941 171.289 214.803 1.00 70.41 385 LEU D N 1
ATOM 13473 C CA . LEU D 1 393 ? 220.302 171.791 214.962 1.00 70.41 385 LEU D CA 1
ATOM 13474 C C . LEU D 1 393 ? 220.296 173.008 215.877 1.00 70.41 385 LEU D C 1
ATOM 13475 O O . LEU D 1 393 ? 219.597 173.988 215.599 1.00 70.41 385 LEU D O 1
ATOM 13480 N N . ILE D 1 394 ? 221.079 172.953 216.955 1.00 71.75 386 ILE D N 1
ATOM 13481 C CA . ILE D 1 394 ? 221.160 174.044 217.921 1.00 71.75 386 ILE D CA 1
ATOM 13482 C C . ILE D 1 394 ? 222.618 174.437 218.142 1.00 71.75 386 ILE D C 1
ATOM 13483 O O . ILE D 1 394 ? 223.479 173.577 218.378 1.00 71.75 386 ILE D O 1
ATOM 13488 N N . ASP D 1 395 ? 222.878 175.740 218.117 1.00 88.01 387 ASP D N 1
ATOM 13489 C CA . ASP D 1 395 ? 224.204 176.295 218.339 1.00 88.01 387 ASP D CA 1
ATOM 13490 C C . ASP D 1 395 ? 224.208 177.021 219.675 1.00 88.01 387 ASP D C 1
ATOM 13491 O O . ASP D 1 395 ? 223.280 177.780 219.972 1.00 88.01 387 ASP D O 1
ATOM 13496 N N . GLU D 1 396 ? 225.247 176.784 220.478 1.00 85.53 388 GLU D N 1
ATOM 13497 C CA . GLU D 1 396 ? 225.442 177.465 221.757 1.00 85.53 388 GLU D CA 1
ATOM 13498 C C . GLU D 1 396 ? 224.239 177.240 222.679 1.00 85.53 388 GLU D C 1
ATOM 13499 O O . GLU D 1 396 ? 223.480 178.151 223.010 1.00 85.53 388 GLU D O 1
ATOM 13501 N N . ILE D 1 397 ? 224.083 175.974 223.073 1.00 81.14 389 ILE D N 1
ATOM 13502 C CA . ILE D 1 397 ? 222.959 175.563 223.906 1.00 81.14 389 ILE D CA 1
ATOM 13503 C C . ILE D 1 397 ? 222.954 176.278 225.252 1.00 81.14 389 ILE D C 1
ATOM 13504 O O . ILE D 1 397 ? 221.902 176.381 225.893 1.00 81.14 389 ILE D O 1
ATOM 13509 N N . ASP D 1 398 ? 224.100 176.794 225.692 1.00 99.65 390 ASP D N 1
ATOM 13510 C CA . ASP D 1 398 ? 224.265 177.343 227.038 1.00 99.65 390 ASP D CA 1
ATOM 13511 C C . ASP D 1 398 ? 224.234 178.867 227.061 1.00 99.65 390 ASP D C 1
ATOM 13512 O O . ASP D 1 398 ? 224.986 179.496 227.809 1.00 99.65 390 ASP D O 1
ATOM 13517 N N . LEU D 1 399 ? 223.384 179.490 226.249 1.00 85.12 391 LEU D N 1
ATOM 13518 C CA . LEU D 1 399 ? 223.249 180.941 226.259 1.00 85.12 391 LEU D CA 1
ATOM 13519 C C . LEU D 1 399 ? 222.281 181.356 227.361 1.00 85.12 391 LEU D C 1
ATOM 13520 O O . LEU D 1 399 ? 221.127 180.913 227.380 1.00 85.12 391 LEU D O 1
ATOM 13525 N N . HIS D 1 400 ? 222.752 182.208 228.274 1.00 86.47 392 HIS D N 1
ATOM 13526 C CA . HIS D 1 400 ? 221.942 182.771 229.355 1.00 86.47 392 HIS D CA 1
ATOM 13527 C C . HIS D 1 400 ? 221.320 181.669 230.215 1.00 86.47 392 HIS D C 1
ATOM 13528 O O . HIS D 1 400 ? 220.100 181.550 230.333 1.00 86.47 392 HIS D O 1
ATOM 13535 N N . LEU D 1 401 ? 222.185 180.861 230.823 1.00 82.64 393 LEU D N 1
ATOM 13536 C CA . LEU D 1 401 ? 221.750 179.798 231.719 1.00 82.64 393 LEU D CA 1
ATOM 13537 C C . LEU D 1 401 ? 222.758 179.644 232.846 1.00 82.64 393 LEU D C 1
ATOM 13538 O O . LEU D 1 401 ? 223.961 179.552 232.591 1.00 82.64 393 LEU D O 1
ATOM 13543 N N . HIS D 1 402 ? 222.273 179.607 234.084 1.00 89.13 394 HIS D N 1
ATOM 13544 C CA . HIS D 1 402 ? 223.161 179.355 235.205 1.00 89.13 394 HIS D CA 1
ATOM 13545 C C . HIS D 1 402 ? 223.513 177.872 235.251 1.00 89.13 394 HIS D C 1
ATOM 13546 O O . HIS D 1 402 ? 222.808 177.044 234.669 1.00 89.13 394 HIS D O 1
ATOM 13553 N N . PRO D 1 403 ? 224.611 177.507 235.921 1.00 89.56 395 PRO D N 1
ATOM 13554 C CA . PRO D 1 403 ? 225.052 176.102 235.882 1.00 89.56 395 PRO D CA 1
ATOM 13555 C C . PRO D 1 403 ? 224.010 175.103 236.356 1.00 89.56 395 PRO D C 1
ATOM 13556 O O . PRO D 1 403 ? 223.978 173.973 235.846 1.00 89.56 395 PRO D O 1
ATOM 13560 N N . GLN D 1 404 ? 223.125 175.493 237.277 1.00 100.82 396 GLN D N 1
ATOM 13561 C CA . GLN D 1 404 ? 222.097 174.564 237.732 1.00 100.82 396 GLN D CA 1
ATOM 13562 C C . GLN D 1 404 ? 221.183 174.167 236.583 1.00 100.82 396 GLN D C 1
ATOM 13563 O O . GLN D 1 404 ? 220.821 172.994 236.445 1.00 100.82 396 GLN D O 1
ATOM 13569 N N . TRP D 1 405 ? 220.790 175.132 235.752 1.00 93.61 397 TRP D N 1
ATOM 13570 C CA . TRP D 1 405 ? 219.986 174.791 234.588 1.00 93.61 397 TRP D CA 1
ATOM 13571 C C . TRP D 1 405 ? 220.816 174.031 233.566 1.00 93.61 397 TRP D C 1
ATOM 13572 O O . TRP D 1 405 ? 220.292 173.162 232.862 1.00 93.61 397 TRP D O 1
ATOM 13583 N N . GLN D 1 406 ? 222.111 174.345 233.475 1.00 91.00 398 GLN D N 1
ATOM 13584 C CA . GLN D 1 406 ? 222.977 173.704 232.497 1.00 91.00 398 GLN D CA 1
ATOM 13585 C C . GLN D 1 406 ? 223.205 172.232 232.804 1.00 91.00 398 GLN D C 1
ATOM 13586 O O . GLN D 1 406 ? 223.570 171.475 231.900 1.00 91.00 398 GLN D O 1
ATOM 13592 N N . GLN D 1 407 ? 223.003 171.811 234.052 1.00 99.40 399 GLN D N 1
ATOM 13593 C CA . GLN D 1 407 ? 223.261 170.421 234.413 1.00 99.40 399 GLN D CA 1
ATOM 13594 C C . GLN D 1 407 ? 222.125 169.472 234.045 1.00 99.40 399 GLN D C 1
ATOM 13595 O O . GLN D 1 407 ? 222.314 168.255 234.131 1.00 99.40 399 GLN D O 1
ATOM 13601 N N . THR D 1 408 ? 220.959 169.980 233.642 1.00 103.09 400 THR D N 1
ATOM 13602 C CA . THR D 1 408 ? 219.813 169.110 233.416 1.00 103.09 400 THR D CA 1
ATOM 13603 C C . THR D 1 408 ? 219.010 169.409 232.156 1.00 103.09 400 THR D C 1
ATOM 13604 O O . THR D 1 408 ? 217.985 168.757 231.941 1.00 103.09 400 THR D O 1
ATOM 13608 N N . ILE D 1 409 ? 219.426 170.366 231.326 1.00 89.60 401 ILE D N 1
ATOM 13609 C CA . ILE D 1 409 ? 218.627 170.735 230.160 1.00 89.60 401 ILE D CA 1
ATOM 13610 C C . ILE D 1 409 ? 218.602 169.609 229.131 1.00 89.60 401 ILE D C 1
ATOM 13611 O O . ILE D 1 409 ? 217.547 169.290 228.562 1.00 89.60 401 ILE D O 1
ATOM 13616 N N . ILE D 1 410 ? 219.753 168.982 228.882 1.00 87.66 402 ILE D N 1
ATOM 13617 C CA . ILE D 1 410 ? 219.849 168.017 227.792 1.00 87.66 402 ILE D CA 1
ATOM 13618 C C . ILE D 1 410 ? 219.025 166.769 228.093 1.00 87.66 402 ILE D C 1
ATOM 13619 O O . ILE D 1 410 ? 218.393 166.202 227.194 1.00 87.66 402 ILE D O 1
ATOM 13624 N N . GLU D 1 411 ? 218.991 166.334 229.355 1.00 89.59 403 GLU D N 1
ATOM 13625 C CA . GLU D 1 411 ? 218.188 165.161 229.679 1.00 89.59 403 GLU D CA 1
ATOM 13626 C C . GLU D 1 411 ? 216.708 165.463 229.506 1.00 89.59 403 GLU D C 1
ATOM 13627 O O . GLU D 1 411 ? 215.946 164.613 229.027 1.00 89.59 403 GLU D O 1
ATOM 13629 N N . ARG D 1 412 ? 216.296 166.691 229.830 1.00 101.38 404 ARG D N 1
ATOM 13630 C CA . ARG D 1 412 ? 214.894 167.055 229.673 1.00 101.38 404 ARG D CA 1
ATOM 13631 C C . ARG D 1 412 ? 214.518 167.072 228.202 1.00 101.38 404 ARG D C 1
ATOM 13632 O O . ARG D 1 412 ? 213.467 166.544 227.814 1.00 101.38 404 ARG D O 1
ATOM 13640 N N . LEU D 1 413 ? 215.379 167.655 227.364 1.00 95.55 405 LEU D N 1
ATOM 13641 C CA . LEU D 1 413 ? 215.066 167.726 225.943 1.00 95.55 405 LEU D CA 1
ATOM 13642 C C . LEU D 1 413 ? 215.030 166.332 225.334 1.00 95.55 405 LEU D C 1
ATOM 13643 O O . LEU D 1 413 ? 214.153 166.028 224.518 1.00 95.55 405 LEU D O 1
ATOM 13648 N N . THR D 1 414 ? 215.983 165.474 225.709 1.00 97.47 406 THR D N 1
ATOM 13649 C CA . THR D 1 414 ? 216.039 164.134 225.137 1.00 97.47 406 THR D CA 1
ATOM 13650 C C . THR D 1 414 ? 214.813 163.321 225.538 1.00 97.47 406 THR D C 1
ATOM 13651 O O . THR D 1 414 ? 214.192 162.658 224.700 1.00 97.47 406 THR D O 1
ATOM 13655 N N . SER D 1 415 ? 214.445 163.366 226.822 1.00 92.30 407 SER D N 1
ATOM 13656 C CA . SER D 1 415 ? 213.304 162.587 227.292 1.00 92.30 407 SER D CA 1
ATOM 13657 C C . SER D 1 415 ? 211.994 163.099 226.708 1.00 92.30 407 SER D C 1
ATOM 13658 O O . SER D 1 415 ? 211.115 162.305 226.356 1.00 92.30 407 SER D O 1
ATOM 13661 N N . THR D 1 416 ? 211.839 164.421 226.604 1.00 89.29 408 THR D N 1
ATOM 13662 C CA . THR D 1 416 ? 210.568 164.980 226.154 1.00 89.29 408 THR D CA 1
ATOM 13663 C C . THR D 1 416 ? 210.284 164.646 224.691 1.00 89.29 408 THR D C 1
ATOM 13664 O O . THR D 1 416 ? 209.149 164.305 224.338 1.00 89.29 408 THR D O 1
ATOM 13668 N N . PHE D 1 417 ? 211.301 164.722 223.828 1.00 88.76 409 PHE D N 1
ATOM 13669 C CA . PHE D 1 417 ? 211.167 164.467 222.393 1.00 88.76 409 PHE D CA 1
ATOM 13670 C C . PHE D 1 417 ? 211.982 163.228 222.040 1.00 88.76 409 PHE D C 1
ATOM 13671 O O . PHE D 1 417 ? 213.139 163.336 221.608 1.00 88.76 409 PHE D O 1
ATOM 13679 N N . PRO D 1 418 ? 211.411 162.033 222.206 1.00 98.34 410 PRO D N 1
ATOM 13680 C CA . PRO D 1 418 ? 212.203 160.806 222.035 1.00 98.34 410 PRO D CA 1
ATOM 13681 C C . PRO D 1 418 ? 212.581 160.501 220.593 1.00 98.34 410 PRO D C 1
ATOM 13682 O O . PRO D 1 418 ? 213.736 160.162 220.319 1.00 98.34 410 PRO D O 1
ATOM 13686 N N . ASN D 1 419 ? 211.633 160.604 219.665 1.00 101.30 411 ASN D N 1
ATOM 13687 C CA . ASN D 1 419 ? 211.881 160.209 218.277 1.00 101.30 411 ASN D CA 1
ATOM 13688 C C . ASN D 1 419 ? 212.340 161.381 217.414 1.00 101.30 411 ASN D C 1
ATOM 13689 O O . ASN D 1 419 ? 211.806 161.628 216.337 1.00 101.30 411 ASN D O 1
ATOM 13694 N N . VAL D 1 420 ? 213.356 162.107 217.875 1.00 92.00 412 VAL D N 1
ATOM 13695 C CA . VAL D 1 420 ? 213.946 163.206 217.122 1.00 92.00 412 VAL D CA 1
ATOM 13696 C C . VAL D 1 420 ? 215.458 163.077 217.228 1.00 92.00 412 VAL D C 1
ATOM 13697 O O . VAL D 1 420 ? 215.980 162.500 218.185 1.00 92.00 412 VAL D O 1
ATOM 13701 N N . GLN D 1 421 ? 216.167 163.614 216.239 1.00 98.36 413 GLN D N 1
ATOM 13702 C CA . GLN D 1 421 ? 217.624 163.584 216.238 1.00 98.36 413 GLN D CA 1
ATOM 13703 C C . GLN D 1 421 ? 218.158 164.992 216.454 1.00 98.36 413 GLN D C 1
ATOM 13704 O O . GLN D 1 421 ? 217.781 165.919 215.731 1.00 98.36 413 GLN D O 1
ATOM 13710 N N . PHE D 1 422 ? 219.056 165.140 217.425 1.00 85.10 414 PHE D N 1
ATOM 13711 C CA . PHE D 1 422 ? 219.582 166.436 217.822 1.00 85.10 414 PHE D CA 1
ATOM 13712 C C . PHE D 1 422 ? 221.049 166.555 217.443 1.00 85.10 414 PHE D C 1
ATOM 13713 O O . PHE D 1 422 ? 221.804 165.582 217.528 1.00 85.10 414 PHE D O 1
ATOM 13721 N N . VAL D 1 423 ? 221.444 167.753 217.023 1.00 71.38 415 VAL D N 1
ATOM 13722 C CA . VAL D 1 423 ? 222.832 168.096 216.743 1.00 71.38 415 VAL D CA 1
ATOM 13723 C C . VAL D 1 423 ? 223.058 169.452 217.391 1.00 71.38 415 VAL D C 1
ATOM 13724 O O . VAL D 1 423 ? 222.517 170.459 216.923 1.00 71.38 415 VAL D O 1
ATOM 13728 N N . ILE D 1 424 ? 223.869 169.492 218.445 1.00 69.76 416 ILE D N 1
ATOM 13729 C CA . ILE D 1 424 ? 224.028 170.707 219.229 1.00 69.76 416 ILE D CA 1
ATOM 13730 C C . ILE D 1 424 ? 225.508 170.983 219.425 1.00 69.76 416 ILE D C 1
ATOM 13731 O O . ILE D 1 424 ? 226.353 170.096 219.299 1.00 69.76 416 ILE D O 1
ATOM 13736 N N . THR D 1 425 ? 225.816 172.240 219.741 1.00 81.64 417 THR D N 1
ATOM 13737 C CA . THR D 1 425 ? 227.193 172.611 220.051 1.00 81.64 417 THR D CA 1
ATOM 13738 C C . THR D 1 425 ? 227.262 173.362 221.373 1.00 81.64 417 THR D C 1
ATOM 13739 O O . THR D 1 425 ? 226.323 174.061 221.762 1.00 81.64 417 THR D O 1
ATOM 13743 N N . THR D 1 426 ? 228.397 173.211 222.053 1.00 93.10 418 THR D N 1
ATOM 13744 C CA . THR D 1 426 ? 228.646 173.864 223.331 1.00 93.10 418 THR D CA 1
ATOM 13745 C C . THR D 1 426 ? 230.138 173.831 223.622 1.00 93.10 418 THR D C 1
ATOM 13746 O O . THR D 1 426 ? 230.858 172.962 223.127 1.00 93.10 418 THR D O 1
ATOM 13750 N N . HIS D 1 427 ? 230.596 174.786 224.432 1.00 92.40 419 HIS D N 1
ATOM 13751 C CA . HIS D 1 427 ? 231.968 174.782 224.920 1.00 92.40 419 HIS D CA 1
ATOM 13752 C C . HIS D 1 427 ? 232.065 174.836 226.439 1.00 92.40 419 HIS D C 1
ATOM 13753 O O . HIS D 1 427 ? 233.180 174.844 226.972 1.00 92.40 419 HIS D O 1
ATOM 13760 N N . SER D 1 428 ? 230.944 174.874 227.144 1.00 98.70 420 SER D N 1
ATOM 13761 C CA . SER D 1 428 ? 230.958 174.927 228.601 1.00 98.70 420 SER D CA 1
ATOM 13762 C C . SER D 1 428 ? 231.232 173.544 229.181 1.00 98.70 420 SER D C 1
ATOM 13763 O O . SER D 1 428 ? 230.534 172.586 228.835 1.00 98.70 420 SER D O 1
ATOM 13766 N N . PRO D 1 429 ? 232.235 173.398 230.050 1.00 96.04 421 PRO D N 1
ATOM 13767 C CA . PRO D 1 429 ? 232.515 172.075 230.634 1.00 96.04 421 PRO D CA 1
ATOM 13768 C C . PRO D 1 429 ? 231.362 171.510 231.447 1.00 96.04 421 PRO D C 1
ATOM 13769 O O . PRO D 1 429 ? 231.220 170.281 231.535 1.00 96.04 421 PRO D O 1
ATOM 13773 N N . GLN D 1 430 ? 230.526 172.369 232.040 1.00 95.93 422 GLN D N 1
ATOM 13774 C CA . GLN D 1 430 ? 229.400 171.864 232.817 1.00 95.93 422 GLN D CA 1
ATOM 13775 C C . GLN D 1 430 ? 228.419 171.120 231.928 1.00 95.93 422 GLN D C 1
ATOM 13776 O O . GLN D 1 430 ? 227.745 170.192 232.388 1.00 95.93 422 GLN D O 1
ATOM 13782 N N . VAL D 1 431 ? 228.321 171.511 230.658 1.00 95.94 423 VAL D N 1
ATOM 13783 C CA . VAL D 1 431 ? 227.437 170.804 229.742 1.00 95.94 423 VAL D CA 1
ATOM 13784 C C . VAL D 1 431 ? 228.014 169.434 229.427 1.00 95.94 423 VAL D C 1
ATOM 13785 O O . VAL D 1 431 ? 227.296 168.428 229.413 1.00 95.94 423 VAL D O 1
ATOM 13789 N N . LEU D 1 432 ? 229.323 169.373 229.177 1.00 105.63 424 LEU D N 1
ATOM 13790 C CA . LEU D 1 432 ? 229.954 168.135 228.743 1.00 105.63 424 LEU D CA 1
ATOM 13791 C C . LEU D 1 432 ? 230.062 167.126 229.876 1.00 105.63 424 LEU D C 1
ATOM 13792 O O . LEU D 1 432 ? 230.126 165.922 229.612 1.00 105.63 424 LEU D O 1
ATOM 13797 N N . SER D 1 433 ? 230.077 167.588 231.127 1.00 111.69 425 SER D N 1
ATOM 13798 C CA . SER D 1 433 ? 230.325 166.689 232.249 1.00 111.69 425 SER D CA 1
ATOM 13799 C C . SER D 1 433 ? 229.218 165.661 232.455 1.00 111.69 425 SER D C 1
ATOM 13800 O O . SER D 1 433 ? 229.436 164.687 233.182 1.00 111.69 425 SER D O 1
ATOM 13803 N N . THR D 1 434 ? 228.050 165.847 231.848 1.00 109.32 426 THR D N 1
ATOM 13804 C CA . THR D 1 434 ? 226.916 164.943 232.005 1.00 109.32 426 THR D CA 1
ATOM 13805 C C . THR D 1 434 ? 226.503 164.324 230.674 1.00 109.32 426 THR D C 1
ATOM 13806 O O . THR D 1 434 ? 225.318 164.110 230.413 1.00 109.32 426 THR D O 1
ATOM 13810 N N . VAL D 1 435 ? 227.472 164.028 229.812 1.00 115.08 427 VAL D N 1
ATOM 13811 C CA . VAL D 1 435 ? 227.209 163.451 228.499 1.00 115.08 427 VAL D CA 1
ATOM 13812 C C . VAL D 1 435 ? 227.901 162.099 228.404 1.00 115.08 427 VAL D C 1
ATOM 13813 O O . VAL D 1 435 ? 229.021 161.926 228.896 1.00 115.08 427 VAL D O 1
ATOM 13817 N N . SER D 1 436 ? 227.224 161.143 227.770 1.00 129.30 428 SER D N 1
ATOM 13818 C CA . SER D 1 436 ? 227.762 159.801 227.609 1.00 129.30 428 SER D CA 1
ATOM 13819 C C . SER D 1 436 ? 229.013 159.821 226.734 1.00 129.30 428 SER D C 1
ATOM 13820 O O . SER D 1 436 ? 229.249 160.747 225.953 1.00 129.30 428 SER D O 1
ATOM 13823 N N . SER D 1 437 ? 229.824 158.771 226.876 1.00 126.72 429 SER D N 1
ATOM 13824 C CA . SER D 1 437 ? 231.127 158.732 226.224 1.00 126.72 429 SER D CA 1
ATOM 13825 C C . SER D 1 437 ? 231.037 158.552 224.714 1.00 126.72 429 SER D C 1
ATOM 13826 O O . SER D 1 437 ? 231.972 158.937 224.005 1.00 126.72 429 SER D O 1
ATOM 13829 N N . ARG D 1 438 ? 229.952 157.978 224.204 1.00 122.51 430 ARG D N 1
ATOM 13830 C CA . ARG D 1 438 ? 229.860 157.661 222.785 1.00 122.51 430 ARG D CA 1
ATOM 13831 C C . ARG D 1 438 ? 229.256 158.783 221.951 1.00 122.51 430 ARG D C 1
ATOM 13832 O O . ARG D 1 438 ? 229.188 158.651 220.725 1.00 122.51 430 ARG D O 1
ATOM 13840 N N . SER D 1 439 ? 228.817 159.876 222.571 1.00 99.75 431 SER D N 1
ATOM 13841 C CA . SER D 1 439 ? 228.138 160.945 221.855 1.00 99.75 431 SER D CA 1
ATOM 13842 C C . SER D 1 439 ? 228.972 162.211 221.724 1.00 99.75 431 SER D C 1
ATOM 13843 O O . SER D 1 439 ? 228.519 163.168 221.088 1.00 99.75 431 SER D O 1
ATOM 13846 N N . VAL D 1 440 ? 230.172 162.245 222.293 1.00 99.29 432 VAL D N 1
ATOM 13847 C CA . VAL D 1 440 ? 230.981 163.456 222.351 1.00 99.29 432 VAL D CA 1
ATOM 13848 C C . VAL D 1 440 ? 232.052 163.396 221.271 1.00 99.29 432 VAL D C 1
ATOM 13849 O O . VAL D 1 440 ? 232.751 162.385 221.130 1.00 99.29 432 VAL D O 1
ATOM 13853 N N . ARG D 1 441 ? 232.174 164.474 220.501 1.00 98.47 433 ARG D N 1
ATOM 13854 C CA . ARG D 1 441 ? 233.191 164.613 219.469 1.00 98.47 433 ARG D CA 1
ATOM 13855 C C . ARG D 1 441 ? 234.041 165.836 219.775 1.00 98.47 433 ARG D C 1
ATOM 13856 O O . ARG D 1 441 ? 233.503 166.927 219.988 1.00 98.47 433 ARG D O 1
ATOM 13864 N N . ILE D 1 442 ? 235.361 165.662 219.791 1.00 109.66 434 ILE D N 1
ATOM 13865 C CA . ILE D 1 442 ? 236.293 166.721 220.155 1.00 109.66 434 ILE D CA 1
ATOM 13866 C C . ILE D 1 442 ? 237.071 167.129 218.914 1.00 109.66 434 ILE D C 1
ATOM 13867 O O . ILE D 1 442 ? 237.618 166.273 218.208 1.00 109.66 434 ILE D O 1
ATOM 13872 N N . LEU D 1 443 ? 237.118 168.432 218.651 1.00 110.68 435 LEU D N 1
ATOM 13873 C CA . LEU D 1 443 ? 237.871 168.979 217.532 1.00 110.68 435 LEU D CA 1
ATOM 13874 C C . LEU D 1 443 ? 239.256 169.415 217.988 1.00 110.68 435 LEU D C 1
ATOM 13875 O O . LEU D 1 443 ? 239.410 170.026 219.050 1.00 110.68 435 LEU D O 1
ATOM 13880 N N . GLN D 1 444 ? 240.262 169.097 217.178 1.00 138.41 436 GLN D N 1
ATOM 13881 C CA . GLN D 1 444 ? 241.640 169.465 217.461 1.00 138.41 436 GLN D CA 1
ATOM 13882 C C . GLN D 1 444 ? 242.291 170.008 216.197 1.00 138.41 436 GLN D C 1
ATOM 13883 O O . GLN D 1 444 ? 241.885 169.681 215.082 1.00 138.41 436 GLN D O 1
ATOM 13889 N N . GLU D 1 445 ? 243.288 170.863 216.384 1.00 158.89 437 GLU D N 1
ATOM 13890 C CA . GLU D 1 445 ? 244.072 171.423 215.290 1.00 158.89 437 GLU D CA 1
ATOM 13891 C C . GLU D 1 445 ? 245.466 170.816 215.359 1.00 158.89 437 GLU D C 1
ATOM 13892 O O . GLU D 1 445 ? 246.160 170.976 216.369 1.00 158.89 437 GLU D O 1
ATOM 13894 N N . VAL D 1 446 ? 245.879 170.122 214.298 1.00 180.18 438 VAL D N 1
ATOM 13895 C CA . VAL D 1 446 ? 247.180 169.462 214.281 1.00 180.18 438 VAL D CA 1
ATOM 13896 C C . VAL D 1 446 ? 247.886 169.790 212.976 1.00 180.18 438 VAL D C 1
ATOM 13897 O O . VAL D 1 446 ? 247.280 169.744 211.902 1.00 180.18 438 VAL D O 1
ATOM 13899 N N . GLU D 1 447 ? 249.171 170.118 213.070 1.00 200.10 439 GLU D N 1
ATOM 13900 C CA . GLU D 1 447 ? 249.970 170.450 211.899 1.00 200.10 439 GLU D CA 1
ATOM 13901 C C . GLU D 1 447 ? 250.626 169.190 211.349 1.00 200.10 439 GLU D C 1
ATOM 13902 O O . GLU D 1 447 ? 251.470 168.579 212.014 1.00 200.10 439 GLU D O 1
ATOM 13904 N N . VAL D 1 448 ? 250.236 168.808 210.136 1.00 217.25 440 VAL D N 1
ATOM 13905 C CA . VAL D 1 448 ? 250.761 167.634 209.453 1.00 217.25 440 VAL D CA 1
ATOM 13906 C C . VAL D 1 448 ? 251.394 168.098 208.150 1.00 217.25 440 VAL D C 1
ATOM 13907 O O . VAL D 1 448 ? 250.789 168.879 207.403 1.00 217.25 440 VAL D O 1
ATOM 13909 N N . ASP D 1 449 ? 252.636 167.670 207.914 1.00 235.71 441 ASP D N 1
ATOM 13910 C CA . ASP D 1 449 ? 253.384 168.029 206.708 1.00 235.71 441 ASP D CA 1
ATOM 13911 C C . ASP D 1 449 ? 253.483 169.543 206.544 1.00 235.71 441 ASP D C 1
ATOM 13912 O O . ASP D 1 449 ? 253.434 170.069 205.430 1.00 235.71 441 ASP D O 1
ATOM 13914 N N . GLY D 1 450 ? 253.622 170.252 207.661 1.00 227.38 442 GLY D N 1
ATOM 13915 C CA . GLY D 1 450 ? 253.756 171.690 207.612 1.00 227.38 442 GLY D CA 1
ATOM 13916 C C . GLY D 1 450 ? 252.465 172.458 207.436 1.00 227.38 442 GLY D C 1
ATOM 13917 O O . GLY D 1 450 ? 252.510 173.693 207.356 1.00 227.38 442 GLY D O 1
ATOM 13918 N N . VAL D 1 451 ? 251.319 171.783 207.373 1.00 208.94 443 VAL D N 1
ATOM 13919 C CA . VAL D 1 451 ? 250.033 172.447 207.187 1.00 208.94 443 VAL D CA 1
ATOM 13920 C C . VAL D 1 451 ? 249.104 172.036 208.319 1.00 208.94 443 VAL D C 1
ATOM 13921 O O . VAL D 1 451 ? 248.937 170.842 208.586 1.00 208.94 443 VAL D O 1
ATOM 13923 N N . ASN D 1 452 ? 248.525 173.022 209.000 1.00 195.69 444 ASN D N 1
ATOM 13924 C CA . ASN D 1 452 ? 247.607 172.744 210.096 1.00 195.69 444 ASN D CA 1
ATOM 13925 C C . ASN D 1 452 ? 246.246 172.344 209.542 1.00 195.69 444 ASN D C 1
ATOM 13926 O O . ASN D 1 452 ? 245.673 173.048 208.705 1.00 195.69 444 ASN D O 1
ATOM 13928 N N . ASP D 1 453 ? 245.731 171.212 210.012 1.00 178.60 445 ASP D N 1
ATOM 13929 C CA . ASP D 1 453 ? 244.437 170.701 209.596 1.00 178.60 445 ASP D CA 1
ATOM 13930 C C . ASP D 1 453 ? 243.620 170.283 210.810 1.00 178.60 445 ASP D C 1
ATOM 13931 O O . ASP D 1 453 ? 244.162 169.908 211.859 1.00 178.60 445 ASP D O 1
ATOM 13933 N N . LEU D 1 454 ? 242.305 170.417 210.667 1.00 143.28 446 LEU D N 1
ATOM 13934 C CA . LEU D 1 454 ? 241.372 170.082 211.729 1.00 143.28 446 LEU D CA 1
ATOM 13935 C C . LEU D 1 454 ? 241.091 168.586 211.728 1.00 143.28 446 LEU D C 1
ATOM 13936 O O . LEU D 1 454 ? 240.923 167.971 210.671 1.00 143.28 446 LEU D O 1
ATOM 13941 N N . ILE D 1 455 ? 241.046 168.001 212.922 1.00 146.44 447 ILE D N 1
ATOM 13942 C CA . ILE D 1 455 ? 240.774 166.585 213.107 1.00 146.44 447 ILE D CA 1
ATOM 13943 C C . ILE D 1 455 ? 239.729 166.446 214.205 1.00 146.44 447 ILE D C 1
ATOM 13944 O O . ILE D 1 455 ? 239.504 167.360 215.000 1.00 146.44 447 ILE D O 1
ATOM 13949 N N . VAL D 1 456 ? 239.084 165.284 214.240 1.00 138.95 448 VAL D N 1
ATOM 13950 C CA . VAL D 1 456 ? 238.103 164.986 215.271 1.00 138.95 448 VAL D CA 1
ATOM 13951 C C . VAL D 1 456 ? 238.561 163.747 216.023 1.00 138.95 448 VAL D C 1
ATOM 13952 O O . VAL D 1 456 ? 239.413 162.985 215.560 1.00 138.95 448 VAL D O 1
ATOM 13956 N N . SER D 1 457 ? 237.984 163.555 217.206 1.00 140.17 449 SER D N 1
ATOM 13957 C CA . SER D 1 457 ? 238.367 162.419 218.031 1.00 140.17 449 SER D CA 1
ATOM 13958 C C . SER D 1 457 ? 237.282 162.142 219.059 1.00 140.17 449 SER D C 1
ATOM 13959 O O . SER D 1 457 ? 236.427 162.987 219.338 1.00 140.17 449 SER D O 1
ATOM 13962 N N . HIS D 1 458 ? 237.327 160.929 219.606 1.00 155.64 450 HIS D N 1
ATOM 13963 C CA . HIS D 1 458 ? 236.501 160.470 220.707 1.00 155.64 450 HIS D CA 1
ATOM 13964 C C . HIS D 1 458 ? 237.372 160.194 221.929 1.00 155.64 450 HIS D C 1
ATOM 13965 O O . HIS D 1 458 ? 238.524 159.770 221.791 1.00 155.64 450 HIS D O 1
ATOM 13972 N N . PRO D 1 459 ? 236.856 160.431 223.143 1.00 172.43 451 PRO D N 1
ATOM 13973 C CA . PRO D 1 459 ? 237.624 160.190 224.370 1.00 172.43 451 PRO D CA 1
ATOM 13974 C C . PRO D 1 459 ? 238.001 158.723 224.553 1.00 172.43 451 PRO D C 1
ATOM 13975 O O . PRO D 1 459 ? 237.365 157.830 223.992 1.00 172.43 451 PRO D O 1
ATOM 13979 N N . GLN E 2 2 ? 181.744 231.609 269.042 1.00 154.20 2 GLN E N 1
ATOM 13980 C CA . GLN E 2 2 ? 181.640 232.809 268.222 1.00 153.86 2 GLN E CA 1
ATOM 13981 C C . GLN E 2 2 ? 182.990 233.505 268.103 1.00 152.96 2 GLN E C 1
ATOM 13982 O O . GLN E 2 2 ? 183.511 234.038 269.081 1.00 152.55 2 GLN E O 1
ATOM 13984 N N . LEU E 2 3 ? 183.556 233.498 266.897 1.00 150.50 3 LEU E N 1
ATOM 13985 C CA . LEU E 2 3 ? 184.847 234.122 266.644 1.00 152.84 3 LEU E CA 1
ATOM 13986 C C . LEU E 2 3 ? 184.764 235.382 265.802 1.00 153.55 3 LEU E C 1
ATOM 13987 O O . LEU E 2 3 ? 185.554 236.303 266.018 1.00 156.57 3 LEU E O 1
ATOM 13992 N N . THR E 2 4 ? 183.836 235.449 264.846 1.00 149.42 4 THR E N 1
ATOM 13993 C CA . THR E 2 4 ? 183.734 236.635 264.003 1.00 152.38 4 THR E CA 1
ATOM 13994 C C . THR E 2 4 ? 183.332 237.855 264.819 1.00 155.49 4 THR E C 1
ATOM 13995 O O . THR E 2 4 ? 183.823 238.967 264.578 1.00 158.12 4 THR E O 1
ATOM 13999 N N . SER E 2 5 ? 182.460 237.661 265.810 1.00 154.54 5 SER E N 1
ATOM 14000 C CA . SER E 2 5 ? 182.027 238.776 266.642 1.00 154.04 5 SER E CA 1
ATOM 14001 C C . SER E 2 5 ? 183.190 239.352 267.434 1.00 155.18 5 SER E C 1
ATOM 14002 O O . SER E 2 5 ? 183.323 240.575 267.553 1.00 157.26 5 SER E O 1
ATOM 14005 N N . LYS E 2 6 ? 184.044 238.488 267.988 1.00 152.91 6 LYS E N 1
ATOM 14006 C CA . LYS E 2 6 ? 185.166 238.982 268.776 1.00 149.68 6 LYS E CA 1
ATOM 14007 C C . LYS E 2 6 ? 186.142 239.763 267.906 1.00 150.59 6 LYS E C 1
ATOM 14008 O O . LYS E 2 6 ? 186.645 240.814 268.321 1.00 153.75 6 LYS E O 1
ATOM 14014 N N . ILE E 2 7 ? 186.416 239.271 266.696 1.00 148.86 7 ILE E N 1
ATOM 14015 C CA . ILE E 2 7 ? 187.332 239.972 265.800 1.00 148.92 7 ILE E CA 1
ATOM 14016 C C . ILE E 2 7 ? 186.756 241.328 265.416 1.00 152.21 7 ILE E C 1
ATOM 14017 O O . ILE E 2 7 ? 187.463 242.348 265.421 1.00 153.50 7 ILE E O 1
ATOM 14022 N N . ILE E 2 8 ? 185.455 241.366 265.112 1.00 151.92 8 ILE E N 1
ATOM 14023 C CA . ILE E 2 8 ? 184.824 242.627 264.737 1.00 152.07 8 ILE E CA 1
ATOM 14024 C C . ILE E 2 8 ? 184.892 243.607 265.897 1.00 154.47 8 ILE E C 1
ATOM 14025 O O . ILE E 2 8 ? 185.198 244.791 265.712 1.00 157.46 8 ILE E O 1
ATOM 14030 N N . SER E 2 9 ? 184.611 243.131 267.112 1.00 155.57 9 SER E N 1
ATOM 14031 C CA . SER E 2 9 ? 184.615 244.025 268.262 1.00 158.86 9 SER E CA 1
ATOM 14032 C C . SER E 2 9 ? 186.016 244.560 268.517 1.00 158.82 9 SER E C 1
ATOM 14033 O O . SER E 2 9 ? 186.192 245.751 268.797 1.00 161.25 9 SER E O 1
ATOM 14036 N N . LYS E 2 10 ? 187.025 243.691 268.428 1.00 155.10 10 LYS E N 1
ATOM 14037 C CA . LYS E 2 10 ? 188.382 244.096 268.770 1.00 151.00 10 LYS E CA 1
ATOM 14038 C C . LYS E 2 10 ? 188.930 245.096 267.761 1.00 153.22 10 LYS E C 1
ATOM 14039 O O . LYS E 2 10 ? 189.491 246.129 268.142 1.00 154.29 10 LYS E O 1
ATOM 14045 N N . PHE E 2 11 ? 188.781 244.811 266.468 1.00 154.03 11 PHE E N 1
ATOM 14046 C CA . PHE E 2 11 ? 189.407 245.659 265.462 1.00 154.17 11 PHE E CA 1
ATOM 14047 C C . PHE E 2 11 ? 188.484 246.741 264.916 1.00 161.27 11 PHE E C 1
ATOM 14048 O O . PHE E 2 11 ? 188.921 247.531 264.073 1.00 163.32 11 PHE E O 1
ATOM 14056 N N . ASN E 2 12 ? 187.233 246.803 265.377 1.00 164.60 12 ASN E N 1
ATOM 14057 C CA . ASN E 2 12 ? 186.269 247.824 264.963 1.00 166.50 12 ASN E CA 1
ATOM 14058 C C . ASN E 2 12 ? 186.095 247.819 263.440 1.00 168.20 12 ASN E C 1
ATOM 14059 O O . ASN E 2 12 ? 186.437 248.770 262.735 1.00 167.11 12 ASN E O 1
ATOM 14064 N N . TYR E 2 13 ? 185.552 246.710 262.953 1.00 169.19 13 TYR E N 1
ATOM 14065 C CA . TYR E 2 13 ? 185.286 246.523 261.534 1.00 171.48 13 TYR E CA 1
ATOM 14066 C C . TYR E 2 13 ? 183.788 246.573 261.272 1.00 176.80 13 TYR E C 1
ATOM 14067 O O . TYR E 2 13 ? 183.011 245.907 261.964 1.00 175.84 13 TYR E O 1
ATOM 14076 N N . ASN E 2 14 ? 183.386 247.363 260.283 1.00 181.02 14 ASN E N 1
ATOM 14077 C CA . ASN E 2 14 ? 181.996 247.371 259.862 1.00 183.22 14 ASN E CA 1
ATOM 14078 C C . ASN E 2 14 ? 181.724 246.174 258.953 1.00 182.06 14 ASN E C 1
ATOM 14079 O O . ASN E 2 14 ? 182.633 245.434 258.567 1.00 183.67 14 ASN E O 1
ATOM 14084 N N . ARG E 2 15 ? 180.448 245.982 258.612 1.00 178.69 15 ARG E N 1
ATOM 14085 C CA . ARG E 2 15 ? 180.062 244.795 257.853 1.00 179.38 15 ARG E CA 1
ATOM 14086 C C . ARG E 2 15 ? 180.708 244.779 256.472 1.00 181.46 15 ARG E C 1
ATOM 14087 O O . ARG E 2 15 ? 181.232 243.746 256.034 1.00 181.03 15 ARG E O 1
ATOM 14089 N N . LEU E 2 16 ? 180.730 245.928 255.791 1.00 181.37 16 LEU E N 1
ATOM 14090 C CA . LEU E 2 16 ? 181.235 245.953 254.422 1.00 179.20 16 LEU E CA 1
ATOM 14091 C C . LEU E 2 16 ? 182.747 245.782 254.393 1.00 176.42 16 LEU E C 1
ATOM 14092 O O . LEU E 2 16 ? 183.276 245.035 253.560 1.00 174.92 16 LEU E O 1
ATOM 14097 N N . ALA E 2 17 ? 183.462 246.477 255.279 1.00 175.95 17 ALA E N 1
ATOM 14098 C CA . ALA E 2 17 ? 184.917 246.391 255.261 1.00 172.70 17 ALA E CA 1
ATOM 14099 C C . ALA E 2 17 ? 185.365 244.978 255.597 1.00 169.79 17 ALA E C 1
ATOM 14100 O O . ALA E 2 17 ? 186.288 244.440 254.971 1.00 167.98 17 ALA E O 1
ATOM 14102 N N . PHE E 2 18 ? 184.717 244.357 256.585 1.00 169.86 18 PHE E N 1
ATOM 14103 C CA . PHE E 2 18 ? 185.084 242.999 256.956 1.00 164.11 18 PHE E CA 1
ATOM 14104 C C . PHE E 2 18 ? 184.723 242.015 255.853 1.00 159.81 18 PHE E C 1
ATOM 14105 O O . PHE E 2 18 ? 185.461 241.051 255.621 1.00 157.52 18 PHE E O 1
ATOM 14113 N N . GLN E 2 19 ? 183.623 242.259 255.133 1.00 161.49 19 GLN E N 1
ATOM 14114 C CA . GLN E 2 19 ? 183.282 241.388 254.012 1.00 161.59 19 GLN E CA 1
ATOM 14115 C C . GLN E 2 19 ? 184.333 241.492 252.913 1.00 160.32 19 GLN E C 1
ATOM 14116 O O . GLN E 2 19 ? 184.755 240.477 252.336 1.00 160.39 19 GLN E O 1
ATOM 14122 N N . LEU E 2 20 ? 184.800 242.713 252.642 1.00 161.22 20 LEU E N 1
ATOM 14123 C CA . LEU E 2 20 ? 185.820 242.890 251.616 1.00 157.24 20 LEU E CA 1
ATOM 14124 C C . LEU E 2 20 ? 187.116 242.213 252.035 1.00 152.24 20 LEU E C 1
ATOM 14125 O O . LEU E 2 20 ? 187.790 241.581 251.209 1.00 148.74 20 LEU E O 1
ATOM 14130 N N . LEU E 2 21 ? 187.492 242.351 253.310 1.00 152.27 21 LEU E N 1
ATOM 14131 C CA . LEU E 2 21 ? 188.727 241.725 253.757 1.00 147.75 21 LEU E CA 1
ATOM 14132 C C . LEU E 2 21 ? 188.600 240.214 253.657 1.00 146.09 21 LEU E C 1
ATOM 14133 O O . LEU E 2 21 ? 189.551 239.524 253.277 1.00 143.72 21 LEU E O 1
ATOM 14138 N N . LEU E 2 22 ? 187.406 239.689 253.950 1.00 149.96 22 LEU E N 1
ATOM 14139 C CA . LEU E 2 22 ? 187.206 238.248 253.910 1.00 144.00 22 LEU E CA 1
ATOM 14140 C C . LEU E 2 22 ? 187.365 237.745 252.488 1.00 142.39 22 LEU E C 1
ATOM 14141 O O . LEU E 2 22 ? 187.897 236.654 252.255 1.00 138.07 22 LEU E O 1
ATOM 14146 N N . ASN E 2 23 ? 186.897 238.535 251.520 1.00 147.20 23 ASN E N 1
ATOM 14147 C CA . ASN E 2 23 ? 186.960 238.099 250.130 1.00 144.98 23 ASN E CA 1
ATOM 14148 C C . ASN E 2 23 ? 188.382 238.187 249.587 1.00 139.70 23 ASN E C 1
ATOM 14149 O O . ASN E 2 23 ? 188.840 237.278 248.887 1.00 139.66 23 ASN E O 1
ATOM 14154 N N . GLU E 2 24 ? 189.096 239.271 249.892 1.00 135.89 24 GLU E N 1
ATOM 14155 C CA . GLU E 2 24 ? 190.415 239.508 249.316 1.00 129.60 24 GLU E CA 1
ATOM 14156 C C . GLU E 2 24 ? 191.573 239.011 250.182 1.00 126.03 24 GLU E C 1
ATOM 14157 O O . GLU E 2 24 ? 192.731 239.258 249.833 1.00 124.68 24 GLU E O 1
ATOM 14159 N N . ALA E 2 25 ? 191.297 238.329 251.293 1.00 125.44 25 ALA E N 1
ATOM 14160 C CA . ALA E 2 25 ? 192.373 237.891 252.182 1.00 120.06 25 ALA E CA 1
ATOM 14161 C C . ALA E 2 25 ? 193.385 236.937 251.556 1.00 115.42 25 ALA E C 1
ATOM 14162 O O . ALA E 2 25 ? 194.594 237.161 251.737 1.00 118.39 25 ALA E O 1
ATOM 14164 N N . PRO E 2 26 ? 192.999 235.877 250.826 1.00 113.63 26 PRO E N 1
ATOM 14165 C CA . PRO E 2 26 ? 194.007 234.892 250.402 1.00 113.03 26 PRO E CA 1
ATOM 14166 C C . PRO E 2 26 ? 194.979 235.359 249.329 1.00 111.53 26 PRO E C 1
ATOM 14167 O O . PRO E 2 26 ? 195.777 234.552 248.843 1.00 109.33 26 PRO E O 1
ATOM 14171 N N . LYS E 2 27 ? 194.940 236.632 248.942 1.00 111.17 27 LYS E N 1
ATOM 14172 C CA . LYS E 2 27 ? 195.836 237.138 247.908 1.00 106.12 27 LYS E CA 1
ATOM 14173 C C . LYS E 2 27 ? 196.763 238.243 248.398 1.00 105.00 27 LYS E C 1
ATOM 14174 O O . LYS E 2 27 ? 197.496 238.821 247.587 1.00 106.34 27 LYS E O 1
ATOM 14180 N N . LYS E 2 28 ? 196.759 238.556 249.693 1.00 102.35 28 LYS E N 1
ATOM 14181 C CA . LYS E 2 28 ? 197.631 239.599 250.235 1.00 101.36 28 LYS E CA 1
ATOM 14182 C C . LYS E 2 28 ? 198.941 238.986 250.734 1.00 99.75 28 LYS E C 1
ATOM 14183 O O . LYS E 2 28 ? 199.233 238.932 251.928 1.00 104.35 28 LYS E O 1
ATOM 14189 N N . TYR E 2 29 ? 199.742 238.523 249.778 1.00 94.77 29 TYR E N 1
ATOM 14190 C CA . TYR E 2 29 ? 201.027 237.912 250.079 1.00 91.51 29 TYR E CA 1
ATOM 14191 C C . TYR E 2 29 ? 202.072 238.433 249.106 1.00 93.64 29 TYR E C 1
ATOM 14192 O O . TYR E 2 29 ? 201.755 238.817 247.979 1.00 97.57 29 TYR E O 1
ATOM 14201 N N . LYS E 2 30 ? 203.326 238.433 249.550 1.00 95.96 30 LYS E N 1
ATOM 14202 C CA . LYS E 2 30 ? 204.452 238.860 248.735 1.00 92.43 30 LYS E CA 1
ATOM 14203 C C . LYS E 2 30 ? 205.459 237.724 248.656 1.00 93.60 30 LYS E C 1
ATOM 14204 O O . LYS E 2 30 ? 205.764 237.086 249.667 1.00 97.68 30 LYS E O 1
ATOM 14210 N N . VAL E 2 31 ? 205.982 237.484 247.456 1.00 90.58 31 VAL E N 1
ATOM 14211 C CA . VAL E 2 31 ? 206.916 236.397 247.188 1.00 89.67 31 VAL E CA 1
ATOM 14212 C C . VAL E 2 31 ? 208.285 236.992 246.898 1.00 92.37 31 VAL E C 1
ATOM 14213 O O . VAL E 2 31 ? 208.408 237.908 246.078 1.00 100.10 31 VAL E O 1
ATOM 14217 N N . TYR E 2 32 ? 209.314 236.471 247.565 1.00 89.64 32 TYR E N 1
ATOM 14218 C CA . TYR E 2 32 ? 210.662 236.988 247.370 1.00 91.30 32 TYR E CA 1
ATOM 14219 C C . TYR E 2 32 ? 211.682 235.875 247.569 1.00 98.23 32 TYR E C 1
ATOM 14220 O O . TYR E 2 32 ? 211.367 234.789 248.059 1.00 104.14 32 TYR E O 1
ATOM 14229 N N . TYR E 2 33 ? 212.913 236.152 247.144 1.00 98.81 33 TYR E N 1
ATOM 14230 C CA . TYR E 2 33 ? 214.018 235.210 247.231 1.00 99.81 33 TYR E CA 1
ATOM 14231 C C . TYR E 2 33 ? 215.013 235.640 248.302 1.00 101.66 33 TYR E C 1
ATOM 14232 O O . TYR E 2 33 ? 215.224 236.832 248.538 1.00 107.11 33 TYR E O 1
ATOM 14241 N N . ILE E 2 34 ? 215.625 234.650 248.943 1.00 100.10 34 ILE E N 1
ATOM 14242 C CA . ILE E 2 34 ? 216.691 234.878 249.915 1.00 99.57 34 ILE E CA 1
ATOM 14243 C C . ILE E 2 34 ? 217.899 234.027 249.538 1.00 103.55 34 ILE E C 1
ATOM 14244 O O . ILE E 2 34 ? 217.738 232.916 249.009 1.00 109.03 34 ILE E O 1
ATOM 14249 N N . PRO E 2 35 ? 219.117 234.507 249.778 1.00 103.24 35 PRO E N 1
ATOM 14250 C CA . PRO E 2 35 ? 220.305 233.746 249.384 1.00 104.47 35 PRO E CA 1
ATOM 14251 C C . PRO E 2 35 ? 220.477 232.487 250.218 1.00 107.23 35 PRO E C 1
ATOM 14252 O O . PRO E 2 35 ? 219.983 232.371 251.340 1.00 108.08 35 PRO E O 1
ATOM 14256 N N . LYS E 2 36 ? 221.199 231.534 249.640 1.00 112.52 36 LYS E N 1
ATOM 14257 C CA . LYS E 2 36 ? 221.486 230.257 250.271 1.00 113.05 36 LYS E CA 1
ATOM 14258 C C . LYS E 2 36 ? 222.946 230.206 250.706 1.00 121.12 36 LYS E C 1
ATOM 14259 O O . LYS E 2 36 ? 223.826 230.765 250.046 1.00 126.57 36 LYS E O 1
ATOM 14265 N N . ARG E 2 37 ? 223.199 229.531 251.823 1.00 118.48 37 ARG E N 1
ATOM 14266 C CA . ARG E 2 37 ? 224.562 229.350 252.317 1.00 117.25 37 ARG E CA 1
ATOM 14267 C C . ARG E 2 37 ? 225.269 228.352 251.411 1.00 122.48 37 ARG E C 1
ATOM 14268 O O . ARG E 2 37 ? 225.131 227.139 251.574 1.00 131.13 37 ARG E O 1
ATOM 14276 N N . GLY E 2 38 ? 226.031 228.859 250.448 1.00 119.02 38 GLY E N 1
ATOM 14277 C CA . GLY E 2 38 ? 226.584 228.016 249.408 1.00 121.77 38 GLY E CA 1
ATOM 14278 C C . GLY E 2 38 ? 226.299 228.586 248.035 1.00 130.68 38 GLY E C 1
ATOM 14279 O O . GLY E 2 38 ? 226.794 229.663 247.692 1.00 138.64 38 GLY E O 1
ATOM 14280 N N . ALA E 2 39 ? 225.498 227.882 247.241 1.00 129.50 39 ALA E N 1
ATOM 14281 C CA . ALA E 2 39 ? 225.063 228.394 245.950 1.00 129.84 39 ALA E CA 1
ATOM 14282 C C . ALA E 2 39 ? 223.611 228.005 245.733 1.00 132.78 39 ALA E C 1
ATOM 14283 O O . ALA E 2 39 ? 223.252 226.833 245.878 1.00 141.80 39 ALA E O 1
ATOM 14285 N N . GLY E 2 40 ? 222.785 228.984 245.390 1.00 123.45 40 GLY E N 1
ATOM 14286 C CA . GLY E 2 40 ? 221.381 228.762 245.143 1.00 122.15 40 GLY E CA 1
ATOM 14287 C C . GLY E 2 40 ? 220.559 229.905 245.695 1.00 117.87 40 GLY E C 1
ATOM 14288 O O . GLY E 2 40 ? 221.072 230.994 245.944 1.00 118.43 40 GLY E O 1
ATOM 14289 N N . PHE E 2 41 ? 219.270 229.636 245.887 1.00 113.43 41 PHE E N 1
ATOM 14290 C CA . PHE E 2 41 ? 218.326 230.626 246.384 1.00 106.94 41 PHE E CA 1
ATOM 14291 C C . PHE E 2 41 ? 217.141 229.896 246.996 1.00 105.04 41 PHE E C 1
ATOM 14292 O O . PHE E 2 41 ? 216.933 228.706 246.753 1.00 107.57 41 PHE E O 1
ATOM 14300 N N . ARG E 2 42 ? 216.361 230.626 247.789 1.00 103.50 42 ARG E N 1
ATOM 14301 C CA . ARG E 2 42 ? 215.173 230.075 248.423 1.00 99.31 42 ARG E CA 1
ATOM 14302 C C . ARG E 2 42 ? 214.028 231.063 248.267 1.00 104.72 42 ARG E C 1
ATOM 14303 O O . ARG E 2 42 ? 214.248 232.269 248.160 1.00 107.60 42 ARG E O 1
ATOM 14311 N N . VAL E 2 43 ? 212.801 230.549 248.264 1.00 101.07 43 VAL E N 1
ATOM 14312 C CA . VAL E 2 43 ? 211.618 231.348 247.962 1.00 101.43 43 VAL E CA 1
ATOM 14313 C C . VAL E 2 43 ? 210.706 231.369 249.180 1.00 99.35 43 VAL E C 1
ATOM 14314 O O . VAL E 2 43 ? 210.398 230.317 249.750 1.00 104.45 43 VAL E O 1
ATOM 14318 N N . ILE E 2 44 ? 210.278 232.570 249.577 1.00 95.14 44 ILE E N 1
ATOM 14319 C CA . ILE E 2 44 ? 209.421 232.762 250.737 1.00 92.16 44 ILE E CA 1
ATOM 14320 C C . ILE E 2 44 ? 208.228 233.613 250.323 1.00 98.09 44 ILE E C 1
ATOM 14321 O O . ILE E 2 44 ? 208.278 234.362 249.344 1.00 104.29 44 ILE E O 1
ATOM 14326 N N . ALA E 2 45 ? 207.153 233.501 251.103 1.00 93.90 45 ALA E N 1
ATOM 14327 C CA . ALA E 2 45 ? 205.937 234.281 250.909 1.00 90.40 45 ALA E CA 1
ATOM 14328 C C . ALA E 2 45 ? 205.460 234.793 252.258 1.00 93.86 45 ALA E C 1
ATOM 14329 O O . ALA E 2 45 ? 205.302 234.012 253.199 1.00 100.20 45 ALA E O 1
ATOM 14331 N N . GLN E 2 46 ? 205.217 236.099 252.343 1.00 94.65 46 GLN E N 1
ATOM 14332 C CA . GLN E 2 46 ? 204.870 236.735 253.604 1.00 92.96 46 GLN E CA 1
ATOM 14333 C C . GLN E 2 46 ? 203.662 237.647 253.439 1.00 96.45 46 GLN E C 1
ATOM 14334 O O . GLN E 2 46 ? 203.563 238.377 252.447 1.00 103.26 46 GLN E O 1
ATOM 14340 N N . PRO E 2 47 ? 202.710 237.602 254.378 1.00 93.23 47 PRO E N 1
ATOM 14341 C CA . PRO E 2 47 ? 201.520 238.458 254.273 1.00 94.98 47 PRO E CA 1
ATOM 14342 C C . PRO E 2 47 ? 201.802 239.916 254.599 1.00 100.45 47 PRO E C 1
ATOM 14343 O O . PRO E 2 47 ? 202.953 240.304 254.814 1.00 105.15 47 PRO E O 1
ATOM 14347 N N . THR E 2 48 ? 200.750 240.731 254.630 1.00 101.50 48 THR E N 1
ATOM 14348 C CA . THR E 2 48 ? 200.871 242.155 254.887 1.00 105.66 48 THR E CA 1
ATOM 14349 C C . THR E 2 48 ? 200.779 242.436 256.386 1.00 107.43 48 THR E C 1
ATOM 14350 O O . THR E 2 48 ? 200.563 241.540 257.204 1.00 107.08 48 THR E O 1
ATOM 14354 N N . LYS E 2 49 ? 200.948 243.708 256.750 1.00 106.31 49 LYS E N 1
ATOM 14355 C CA . LYS E 2 49 ? 200.887 244.102 258.154 1.00 106.39 49 LYS E CA 1
ATOM 14356 C C . LYS E 2 49 ? 199.469 244.013 258.706 1.00 110.42 49 LYS E C 1
ATOM 14357 O O . LYS E 2 49 ? 199.274 243.652 259.872 1.00 114.04 49 LYS E O 1
ATOM 14359 N N . GLU E 2 50 ? 198.467 244.349 257.891 1.00 107.38 50 GLU E N 1
ATOM 14360 C CA . GLU E 2 50 ? 197.085 244.334 258.364 1.00 103.42 50 GLU E CA 1
ATOM 14361 C C . GLU E 2 50 ? 196.570 242.923 258.622 1.00 108.37 50 GLU E C 1
ATOM 14362 O O . GLU E 2 50 ? 195.714 242.731 259.492 1.00 110.70 50 GLU E O 1
ATOM 14364 N N . LEU E 2 51 ? 197.057 241.931 257.881 1.00 104.71 51 LEU E N 1
ATOM 14365 C CA . LEU E 2 51 ? 196.636 240.551 258.089 1.00 99.85 51 LEU E CA 1
ATOM 14366 C C . LEU E 2 51 ? 197.430 239.849 259.184 1.00 104.39 51 LEU E C 1
ATOM 14367 O O . LEU E 2 51 ? 196.901 238.952 259.859 1.00 110.14 51 LEU E O 1
ATOM 14372 N N . LYS E 2 52 ? 198.680 240.261 259.395 1.00 101.42 52 LYS E N 1
ATOM 14373 C CA . LYS E 2 52 ? 199.532 239.586 260.365 1.00 100.36 52 LYS E CA 1
ATOM 14374 C C . LYS E 2 52 ? 198.991 239.744 261.780 1.00 103.13 52 LYS E C 1
ATOM 14375 O O . LYS E 2 52 ? 198.969 238.778 262.555 1.00 109.07 52 LYS E O 1
ATOM 14381 N N . ASN E 2 53 ? 198.566 240.951 262.145 1.00 100.45 53 ASN E N 1
ATOM 14382 C CA . ASN E 2 53 ? 198.140 241.172 263.518 1.00 106.44 53 ASN E CA 1
ATOM 14383 C C . ASN E 2 53 ? 196.737 240.651 263.795 1.00 111.22 53 ASN E C 1
ATOM 14384 O O . ASN E 2 53 ? 196.331 240.619 264.961 1.00 115.24 53 ASN E O 1
ATOM 14389 N N . VAL E 2 54 ? 195.983 240.250 262.769 1.00 109.38 54 VAL E N 1
ATOM 14390 C CA . VAL E 2 54 ? 194.749 239.515 263.019 1.00 111.17 54 VAL E CA 1
ATOM 14391 C C . VAL E 2 54 ? 195.004 238.012 263.007 1.00 107.33 54 VAL E C 1
ATOM 14392 O O . VAL E 2 54 ? 194.294 237.262 263.700 1.00 105.81 54 VAL E O 1
ATOM 14396 N N . GLN E 2 55 ? 196.104 237.573 262.390 1.00 106.78 55 GLN E N 1
ATOM 14397 C CA . GLN E 2 55 ? 196.455 236.164 262.492 1.00 103.04 55 GLN E CA 1
ATOM 14398 C C . GLN E 2 55 ? 197.017 235.873 263.873 1.00 105.52 55 GLN E C 1
ATOM 14399 O O . GLN E 2 55 ? 196.733 234.818 264.458 1.00 110.05 55 GLN E O 1
ATOM 14405 N N . ARG E 2 56 ? 197.799 236.808 264.415 1.00 103.79 56 ARG E N 1
ATOM 14406 C CA . ARG E 2 56 ? 198.331 236.597 265.754 1.00 104.04 56 ARG E CA 1
ATOM 14407 C C . ARG E 2 56 ? 197.187 236.544 266.755 1.00 109.96 56 ARG E C 1
ATOM 14408 O O . ARG E 2 56 ? 197.214 235.751 267.704 1.00 116.03 56 ARG E O 1
ATOM 14416 N N . PHE E 2 57 ? 196.177 237.399 266.565 1.00 107.82 57 PHE E N 1
ATOM 14417 C CA . PHE E 2 57 ? 195.037 237.407 267.472 1.00 111.14 57 PHE E CA 1
ATOM 14418 C C . PHE E 2 57 ? 194.286 236.086 267.401 1.00 114.56 57 PHE E C 1
ATOM 14419 O O . PHE E 2 57 ? 193.872 235.541 268.431 1.00 118.13 57 PHE E O 1
ATOM 14427 N N . ILE E 2 58 ? 194.114 235.545 266.190 1.00 113.33 58 ILE E N 1
ATOM 14428 C CA . ILE E 2 58 ? 193.411 234.270 266.066 1.00 110.88 58 ILE E CA 1
ATOM 14429 C C . ILE E 2 58 ? 194.194 233.176 266.781 1.00 109.62 58 ILE E C 1
ATOM 14430 O O . ILE E 2 58 ? 193.617 232.318 267.465 1.00 108.34 58 ILE E O 1
ATOM 14435 N N . VAL E 2 59 ? 195.519 233.175 266.615 1.00 113.31 59 VAL E N 1
ATOM 14436 C CA . VAL E 2 59 ? 196.348 232.163 267.266 1.00 114.87 59 VAL E CA 1
ATOM 14437 C C . VAL E 2 59 ? 196.233 232.276 268.781 1.00 115.33 59 VAL E C 1
ATOM 14438 O O . VAL E 2 59 ? 196.119 231.267 269.488 1.00 118.31 59 VAL E O 1
ATOM 14442 N N . SER E 2 60 ? 196.285 233.503 269.307 1.00 115.35 60 SER E N 1
ATOM 14443 C CA . SER E 2 60 ? 196.129 233.698 270.745 1.00 116.53 60 SER E CA 1
ATOM 14444 C C . SER E 2 60 ? 194.754 233.259 271.221 1.00 117.14 60 SER E C 1
ATOM 14445 O O . SER E 2 60 ? 194.595 232.860 272.380 1.00 117.64 60 SER E O 1
ATOM 14448 N N . LEU E 2 61 ? 193.750 233.333 270.349 1.00 116.85 61 LEU E N 1
ATOM 14449 C CA . LEU E 2 61 ? 192.409 232.909 270.729 1.00 119.42 61 LEU E CA 1
ATOM 14450 C C . LEU E 2 61 ? 192.277 231.393 270.746 1.00 121.53 61 LEU E C 1
ATOM 14451 O O . LEU E 2 61 ? 191.543 230.847 271.577 1.00 122.65 61 LEU E O 1
ATOM 14456 N N . LEU E 2 62 ? 192.969 230.704 269.841 1.00 121.40 62 LEU E N 1
ATOM 14457 C CA . LEU E 2 62 ? 192.847 229.256 269.713 1.00 118.98 62 LEU E CA 1
ATOM 14458 C C . LEU E 2 62 ? 193.906 228.479 270.487 1.00 120.80 62 LEU E C 1
ATOM 14459 O O . LEU E 2 62 ? 193.814 227.249 270.557 1.00 121.59 62 LEU E O 1
ATOM 14464 N N . GLN E 2 63 ? 194.902 229.153 271.057 1.00 124.15 63 GLN E N 1
ATOM 14465 C CA . GLN E 2 63 ? 195.998 228.443 271.716 1.00 126.80 63 GLN E CA 1
ATOM 14466 C C . GLN E 2 63 ? 195.566 227.588 272.903 1.00 131.49 63 GLN E C 1
ATOM 14467 O O . GLN E 2 63 ? 195.973 226.415 272.962 1.00 131.63 63 GLN E O 1
ATOM 14473 N N . PRO E 2 64 ? 194.775 228.072 273.863 1.00 133.16 64 PRO E N 1
ATOM 14474 C CA . PRO E 2 64 ? 194.462 227.256 275.043 1.00 134.75 64 PRO E CA 1
ATOM 14475 C C . PRO E 2 64 ? 193.403 226.185 274.831 1.00 134.14 64 PRO E C 1
ATOM 14476 O O . PRO E 2 64 ? 192.914 225.632 275.819 1.00 135.59 64 PRO E O 1
ATOM 14480 N N . LYS E 2 65 ? 193.028 225.866 273.593 1.00 132.93 65 LYS E N 1
ATOM 14481 C CA . LYS E 2 65 ? 191.990 224.877 273.347 1.00 130.13 65 LYS E CA 1
ATOM 14482 C C . LYS E 2 65 ? 192.428 223.713 272.470 1.00 129.44 65 LYS E C 1
ATOM 14483 O O . LYS E 2 65 ? 191.644 222.775 272.291 1.00 130.59 65 LYS E O 1
ATOM 14485 N N . LEU E 2 66 ? 193.641 223.736 271.925 1.00 127.36 66 LEU E N 1
ATOM 14486 C CA . LEU E 2 66 ? 194.109 222.693 271.019 1.00 122.71 66 LEU E CA 1
ATOM 14487 C C . LEU E 2 66 ? 195.285 221.947 271.636 1.00 127.23 66 LEU E C 1
ATOM 14488 O O . LEU E 2 66 ? 196.348 222.553 271.855 1.00 129.28 66 LEU E O 1
ATOM 14493 N N . PRO E 2 67 ? 195.151 220.657 271.935 1.00 127.66 67 PRO E N 1
ATOM 14494 C CA . PRO E 2 67 ? 196.251 219.926 272.572 1.00 130.05 67 PRO E CA 1
ATOM 14495 C C . PRO E 2 67 ? 197.439 219.748 271.639 1.00 128.22 67 PRO E C 1
ATOM 14496 O O . PRO E 2 67 ? 197.293 219.635 270.420 1.00 126.05 67 PRO E O 1
ATOM 14500 N N . VAL E 2 68 ? 198.629 219.717 272.235 1.00 126.43 68 VAL E N 1
ATOM 14501 C CA . VAL E 2 68 ? 199.880 219.513 271.511 1.00 119.73 68 VAL E CA 1
ATOM 14502 C C . VAL E 2 68 ? 200.731 218.521 272.291 1.00 121.43 68 VAL E C 1
ATOM 14503 O O . VAL E 2 68 ? 200.826 218.602 273.520 1.00 125.96 68 VAL E O 1
ATOM 14507 N N . HIS E 2 69 ? 201.351 217.585 271.576 1.00 116.58 69 HIS E N 1
ATOM 14508 C CA . HIS E 2 69 ? 202.187 216.579 272.211 1.00 113.33 69 HIS E CA 1
ATOM 14509 C C . HIS E 2 69 ? 203.433 217.218 272.817 1.00 116.03 69 HIS E C 1
ATOM 14510 O O . HIS E 2 69 ? 203.876 218.294 272.408 1.00 120.18 69 HIS E O 1
ATOM 14517 N N . HIS E 2 70 ? 204.000 216.537 273.809 1.00 113.81 70 HIS E N 1
ATOM 14518 C CA . HIS E 2 70 ? 205.143 217.055 274.547 1.00 114.65 70 HIS E CA 1
ATOM 14519 C C . HIS E 2 70 ? 206.483 216.632 273.960 1.00 116.57 70 HIS E C 1
ATOM 14520 O O . HIS E 2 70 ? 207.524 216.958 274.538 1.00 117.45 70 HIS E O 1
ATOM 14527 N N . LYS E 2 71 ? 206.488 215.911 272.842 1.00 116.45 71 LYS E N 1
ATOM 14528 C CA . LYS E 2 71 ? 207.721 215.515 272.178 1.00 110.13 71 LYS E CA 1
ATOM 14529 C C . LYS E 2 71 ? 208.098 216.433 271.026 1.00 111.02 71 LYS E C 1
ATOM 14530 O O . LYS E 2 71 ? 209.090 216.168 270.343 1.00 112.54 71 LYS E O 1
ATOM 14536 N N . ALA E 2 72 ? 207.333 217.493 270.787 1.00 107.83 72 ALA E N 1
ATOM 14537 C CA . ALA E 2 72 ? 207.640 218.461 269.745 1.00 104.23 72 ALA E CA 1
ATOM 14538 C C . ALA E 2 72 ? 208.312 219.665 270.388 1.00 109.83 72 ALA E C 1
ATOM 14539 O O . ALA E 2 72 ? 207.701 220.354 271.211 1.00 114.99 72 ALA E O 1
ATOM 14541 N N . MET E 2 73 ? 209.562 219.917 270.012 1.00 103.74 73 MET E N 1
ATOM 14542 C CA . MET E 2 73 ? 210.377 220.963 270.620 1.00 108.00 73 MET E CA 1
ATOM 14543 C C . MET E 2 73 ? 210.630 222.118 269.656 1.00 112.94 73 MET E C 1
ATOM 14544 O O . MET E 2 73 ? 211.719 222.690 269.623 1.00 119.41 73 MET E O 1
ATOM 14549 N N . ALA E 2 74 ? 209.623 222.478 268.866 1.00 108.95 74 ALA E N 1
ATOM 14550 C CA . ALA E 2 74 ? 209.728 223.579 267.919 1.00 102.42 74 ALA E CA 1
ATOM 14551 C C . ALA E 2 74 ? 208.538 224.506 268.097 1.00 105.19 74 ALA E C 1
ATOM 14552 O O . ALA E 2 74 ? 207.400 224.041 268.206 1.00 111.27 74 ALA E O 1
ATOM 14554 N N . TYR E 2 75 ? 208.805 225.813 268.118 1.00 103.32 75 TYR E N 1
ATOM 14555 C CA . TYR E 2 75 ? 207.763 226.826 268.291 1.00 106.80 75 TYR E CA 1
ATOM 14556 C C . TYR E 2 75 ? 206.928 226.562 269.541 1.00 109.85 75 TYR E C 1
ATOM 14557 O O . TYR E 2 75 ? 205.699 226.647 269.523 1.00 106.05 75 TYR E O 1
ATOM 14566 N N . GLU E 2 76 ? 207.603 226.240 270.639 1.00 115.61 76 GLU E N 1
ATOM 14567 C CA . GLU E 2 76 ? 206.950 225.958 271.907 1.00 115.95 76 GLU E CA 1
ATOM 14568 C C . GLU E 2 76 ? 207.545 226.838 272.994 1.00 121.54 76 GLU E C 1
ATOM 14569 O O . GLU E 2 76 ? 208.712 227.229 272.927 1.00 126.59 76 GLU E O 1
ATOM 14575 N N . TYR E 2 77 ? 206.730 227.148 273.997 1.00 120.16 77 TYR E N 1
ATOM 14576 C CA . TYR E 2 77 ? 207.170 228.025 275.073 1.00 122.16 77 TYR E CA 1
ATOM 14577 C C . TYR E 2 77 ? 208.174 227.310 275.968 1.00 125.50 77 TYR E C 1
ATOM 14578 O O . TYR E 2 77 ? 207.960 226.160 276.362 1.00 128.04 77 TYR E O 1
ATOM 14587 N N . LYS E 2 78 ? 209.271 227.999 276.288 1.00 123.72 78 LYS E N 1
ATOM 14588 C CA . LYS E 2 78 ? 210.300 227.486 277.194 1.00 124.18 78 LYS E CA 1
ATOM 14589 C C . LYS E 2 78 ? 210.900 226.174 276.690 1.00 127.95 78 LYS E C 1
ATOM 14590 O O . LYS E 2 78 ? 211.184 225.262 277.468 1.00 130.07 78 LYS E O 1
ATOM 14592 N N . LYS E 2 79 ? 211.098 226.079 275.378 1.00 125.23 79 LYS E N 1
ATOM 14593 C CA . LYS E 2 79 ? 211.777 224.944 274.770 1.00 121.32 79 LYS E CA 1
ATOM 14594 C C . LYS E 2 79 ? 212.668 225.450 273.647 1.00 122.65 79 LYS E C 1
ATOM 14595 O O . LYS E 2 79 ? 212.379 226.474 273.024 1.00 127.76 79 LYS E O 1
ATOM 14601 N N . SER E 2 80 ? 213.751 224.725 273.389 1.00 120.67 80 SER E N 1
ATOM 14602 C CA . SER E 2 80 ? 214.748 225.182 272.429 1.00 120.96 80 SER E CA 1
ATOM 14603 C C . SER E 2 80 ? 215.557 223.986 271.941 1.00 116.84 80 SER E C 1
ATOM 14604 O O . SER E 2 80 ? 215.185 222.829 272.158 1.00 117.06 80 SER E O 1
ATOM 14607 N N . ILE E 2 81 ? 216.672 224.279 271.268 1.00 113.93 81 ILE E N 1
ATOM 14608 C CA . ILE E 2 81 ? 217.547 223.237 270.743 1.00 110.62 81 ILE E CA 1
ATOM 14609 C C . ILE E 2 81 ? 218.179 222.438 271.876 1.00 111.04 81 ILE E C 1
ATOM 14610 O O . ILE E 2 81 ? 218.302 221.209 271.794 1.00 111.21 81 ILE E O 1
ATOM 14615 N N . LYS E 2 82 ? 218.605 223.122 272.941 1.00 107.61 82 LYS E N 1
ATOM 14616 C CA . LYS E 2 82 ? 219.334 222.453 274.013 1.00 103.68 82 LYS E CA 1
ATOM 14617 C C . LYS E 2 82 ? 218.488 221.363 274.658 1.00 110.83 82 LYS E C 1
ATOM 14618 O O . LYS E 2 82 ? 218.984 220.262 274.936 1.00 115.38 82 LYS E O 1
ATOM 14624 N N . ASP E 2 83 ? 217.199 221.635 274.872 1.00 109.29 83 ASP E N 1
ATOM 14625 C CA . ASP E 2 83 ? 216.331 220.617 275.445 1.00 107.42 83 ASP E CA 1
ATOM 14626 C C . ASP E 2 83 ? 216.068 219.493 274.460 1.00 109.19 83 ASP E C 1
ATOM 14627 O O . ASP E 2 83 ? 215.709 218.388 274.879 1.00 114.35 83 ASP E O 1
ATOM 14632 N N . ASN E 2 84 ? 216.229 219.752 273.162 1.00 105.96 84 ASN E N 1
ATOM 14633 C CA . ASN E 2 84 ? 216.086 218.688 272.179 1.00 106.62 84 ASN E CA 1
ATOM 14634 C C . ASN E 2 84 ? 217.292 217.763 272.224 1.00 106.95 84 ASN E C 1
ATOM 14635 O O . ASN E 2 84 ? 217.148 216.536 272.189 1.00 108.49 84 ASN E O 1
ATOM 14640 N N . ALA E 2 85 ? 218.492 218.339 272.300 1.00 106.18 85 ALA E N 1
ATOM 14641 C CA . ALA E 2 85 ? 219.715 217.549 272.292 1.00 102.15 85 ALA E CA 1
ATOM 14642 C C . ALA E 2 85 ? 219.973 216.854 273.619 1.00 103.95 85 ALA E C 1
ATOM 14643 O O . ALA E 2 85 ? 220.727 215.877 273.651 1.00 109.74 85 ALA E O 1
ATOM 14645 N N . LEU E 2 86 ? 219.380 217.335 274.714 1.00 104.45 86 LEU E N 1
ATOM 14646 C CA . LEU E 2 86 ? 219.600 216.690 276.004 1.00 105.48 86 LEU E CA 1
ATOM 14647 C C . LEU E 2 86 ? 219.005 215.289 276.067 1.00 107.76 86 LEU E C 1
ATOM 14648 O O . LEU E 2 86 ? 219.340 214.529 276.979 1.00 113.49 86 LEU E O 1
ATOM 14653 N N . LEU E 2 87 ? 218.125 214.935 275.129 1.00 105.37 87 LEU E N 1
ATOM 14654 C CA . LEU E 2 87 ? 217.529 213.603 275.121 1.00 105.04 87 LEU E CA 1
ATOM 14655 C C . LEU E 2 87 ? 218.504 212.536 274.630 1.00 105.62 87 LEU E C 1
ATOM 14656 O O . LEU E 2 87 ? 218.541 211.432 275.182 1.00 106.24 87 LEU E O 1
ATOM 14661 N N . HIS E 2 88 ? 219.296 212.839 273.603 1.00 105.07 88 HIS E N 1
ATOM 14662 C CA . HIS E 2 88 ? 220.190 211.864 272.989 1.00 105.25 88 HIS E CA 1
ATOM 14663 C C . HIS E 2 88 ? 221.627 211.983 273.471 1.00 109.02 88 HIS E C 1
ATOM 14664 O O . HIS E 2 88 ? 222.522 211.391 272.862 1.00 112.40 88 HIS E O 1
ATOM 14671 N N . LYS E 2 89 ? 221.875 212.731 274.544 1.00 109.43 89 LYS E N 1
ATOM 14672 C CA . LYS E 2 89 ? 223.245 213.031 274.935 1.00 113.60 89 LYS E CA 1
ATOM 14673 C C . LYS E 2 89 ? 223.994 211.826 275.488 1.00 122.04 89 LYS E C 1
ATOM 14674 O O . LYS E 2 89 ? 225.214 211.910 275.659 1.00 128.84 89 LYS E O 1
ATOM 14680 N N . ASP E 2 90 ? 223.315 210.717 275.766 1.00 122.53 90 ASP E N 1
ATOM 14681 C CA . ASP E 2 90 ? 223.952 209.560 276.386 1.00 128.98 90 ASP E CA 1
ATOM 14682 C C . ASP E 2 90 ? 223.585 208.269 275.665 1.00 129.29 90 ASP E C 1
ATOM 14683 O O . ASP E 2 90 ? 223.399 207.221 276.288 1.00 131.36 90 ASP E O 1
ATOM 14688 N N . ASN E 2 91 ? 223.497 208.314 274.338 1.00 124.10 91 ASN E N 1
ATOM 14689 C CA . ASN E 2 91 ? 223.228 207.127 273.541 1.00 118.32 91 ASN E CA 1
ATOM 14690 C C . ASN E 2 91 ? 224.269 207.014 272.438 1.00 120.48 91 ASN E C 1
ATOM 14691 O O . ASN E 2 91 ? 224.930 207.990 272.076 1.00 124.63 91 ASN E O 1
ATOM 14696 N N . ASN E 2 92 ? 224.410 205.803 271.899 1.00 118.04 92 ASN E N 1
ATOM 14697 C CA . ASN E 2 92 ? 225.520 205.507 270.998 1.00 115.92 92 ASN E CA 1
ATOM 14698 C C . ASN E 2 92 ? 225.145 205.730 269.536 1.00 114.02 92 ASN E C 1
ATOM 14699 O O . ASN E 2 92 ? 225.756 206.556 268.853 1.00 114.63 92 ASN E O 1
ATOM 14704 N N . TYR E 2 93 ? 224.148 205.003 269.043 1.00 110.05 93 TYR E N 1
ATOM 14705 C CA . TYR E 2 93 ? 223.796 205.032 267.632 1.00 103.45 93 TYR E CA 1
ATOM 14706 C C . TYR E 2 93 ? 222.639 205.992 267.399 1.00 105.08 93 TYR E C 1
ATOM 14707 O O . TYR E 2 93 ? 221.701 206.059 268.203 1.00 110.92 93 TYR E O 1
ATOM 14716 N N . ILE E 2 94 ? 222.704 206.718 266.281 1.00 102.40 94 ILE E N 1
ATOM 14717 C CA . ILE E 2 94 ? 221.745 207.767 265.953 1.00 101.01 94 ILE E CA 1
ATOM 14718 C C . ILE E 2 94 ? 221.308 207.618 264.502 1.00 100.03 94 ILE E C 1
ATOM 14719 O O . ILE E 2 94 ? 222.121 207.298 263.627 1.00 103.09 94 ILE E O 1
ATOM 14724 N N . LEU E 2 95 ? 220.016 207.841 264.251 1.00 96.14 95 LEU E N 1
ATOM 14725 C CA . LEU E 2 95 ? 219.447 207.831 262.911 1.00 95.83 95 LEU E CA 1
ATOM 14726 C C . LEU E 2 95 ? 218.581 209.069 262.720 1.00 101.28 95 LEU E C 1
ATOM 14727 O O . LEU E 2 95 ? 217.819 209.450 263.616 1.00 106.11 95 LEU E O 1
ATOM 14732 N N . LYS E 2 96 ? 218.701 209.694 261.548 1.00 99.67 96 LYS E N 1
ATOM 14733 C CA . LYS E 2 96 ? 217.995 210.936 261.252 1.00 95.84 96 LYS E CA 1
ATOM 14734 C C . LYS E 2 96 ? 217.259 210.832 259.923 1.00 99.69 96 LYS E C 1
ATOM 14735 O O . LYS E 2 96 ? 217.788 210.272 258.953 1.00 108.82 96 LYS E O 1
ATOM 14741 N N . MET E 2 97 ? 216.049 211.406 259.880 1.00 96.94 97 MET E N 1
ATOM 14742 C CA . MET E 2 97 ? 215.210 211.428 258.685 1.00 100.08 97 MET E CA 1
ATOM 14743 C C . MET E 2 97 ? 214.445 212.745 258.615 1.00 104.83 97 MET E C 1
ATOM 14744 O O . MET E 2 97 ? 214.319 213.467 259.607 1.00 110.84 97 MET E O 1
ATOM 14749 N N . ASP E 2 98 ? 213.941 213.059 257.419 1.00 104.49 98 ASP E N 1
ATOM 14750 C CA . ASP E 2 98 ? 213.128 214.253 257.223 1.00 108.51 98 ASP E CA 1
ATOM 14751 C C . ASP E 2 98 ? 212.109 214.031 256.108 1.00 110.52 98 ASP E C 1
ATOM 14752 O O . ASP E 2 98 ? 212.233 213.107 255.301 1.00 112.68 98 ASP E O 1
ATOM 14757 N N . PHE E 2 99 ? 211.084 214.886 256.085 1.00 109.58 99 PHE E N 1
ATOM 14758 C CA . PHE E 2 99 ? 209.986 214.767 255.129 1.00 106.16 99 PHE E CA 1
ATOM 14759 C C . PHE E 2 99 ? 210.335 215.441 253.801 1.00 108.49 99 PHE E C 1
ATOM 14760 O O . PHE E 2 99 ? 211.487 215.788 253.528 1.00 114.78 99 PHE E O 1
ATOM 14768 N N . GLN E 2 100 ? 209.318 215.638 252.960 1.00 106.18 100 GLN E N 1
ATOM 14769 C CA . GLN E 2 100 ? 209.475 216.237 251.635 1.00 110.33 100 GLN E CA 1
ATOM 14770 C C . GLN E 2 100 ? 208.350 217.242 251.427 1.00 112.68 100 GLN E C 1
ATOM 14771 O O . GLN E 2 100 ? 207.184 216.848 251.326 1.00 115.33 100 GLN E O 1
ATOM 14777 N N . ASN E 2 101 ? 208.697 218.527 251.342 1.00 108.93 101 ASN E N 1
ATOM 14778 C CA . ASN E 2 101 ? 207.724 219.612 251.208 1.00 104.03 101 ASN E CA 1
ATOM 14779 C C . ASN E 2 101 ? 206.651 219.510 252.289 1.00 104.47 101 ASN E C 1
ATOM 14780 O O . ASN E 2 101 ? 205.465 219.321 252.021 1.00 105.23 101 ASN E O 1
ATOM 14785 N N . PHE E 2 102 ? 207.104 219.629 253.536 1.00 103.14 102 PHE E N 1
ATOM 14786 C CA . PHE E 2 102 ? 206.231 219.364 254.673 1.00 98.26 102 PHE E CA 1
ATOM 14787 C C . PHE E 2 102 ? 205.092 220.373 254.764 1.00 96.79 102 PHE E C 1
ATOM 14788 O O . PHE E 2 102 ? 203.944 219.994 255.016 1.00 99.72 102 PHE E O 1
ATOM 14796 N N . PHE E 2 103 ? 205.384 221.658 254.561 1.00 96.01 103 PHE E N 1
ATOM 14797 C CA . PHE E 2 103 ? 204.400 222.684 254.891 1.00 96.07 103 PHE E CA 1
ATOM 14798 C C . PHE E 2 103 ? 203.265 222.747 253.876 1.00 101.91 103 PHE E C 1
ATOM 14799 O O . PHE E 2 103 ? 202.096 222.856 254.260 1.00 105.92 103 PHE E O 1
ATOM 14807 N N . ASN E 2 104 ? 203.574 222.679 252.585 1.00 105.44 104 ASN E N 1
ATOM 14808 C CA . ASN E 2 104 ? 202.533 222.840 251.575 1.00 105.33 104 ASN E CA 1
ATOM 14809 C C . ASN E 2 104 ? 201.741 221.564 251.310 1.00 100.42 104 ASN E C 1
ATOM 14810 O O . ASN E 2 104 ? 201.039 221.493 250.298 1.00 102.22 104 ASN E O 1
ATOM 14815 N N . LYS E 2 105 ? 201.839 220.560 252.178 1.00 97.40 105 LYS E N 1
ATOM 14816 C CA . LYS E 2 105 ? 200.998 219.376 252.097 1.00 99.03 105 LYS E CA 1
ATOM 14817 C C . LYS E 2 105 ? 199.864 219.396 253.112 1.00 101.92 105 LYS E C 1
ATOM 14818 O O . LYS E 2 105 ? 199.150 218.399 253.249 1.00 102.27 105 LYS E O 1
ATOM 14824 N N . ILE E 2 106 ? 199.690 220.501 253.828 1.00 103.15 106 ILE E N 1
ATOM 14825 C CA . ILE E 2 106 ? 198.597 220.670 254.778 1.00 103.37 106 ILE E CA 1
ATOM 14826 C C . ILE E 2 106 ? 197.517 221.520 254.125 1.00 102.61 106 ILE E C 1
ATOM 14827 O O . ILE E 2 106 ? 197.776 222.655 253.708 1.00 104.18 106 ILE E O 1
ATOM 14832 N N . LYS E 2 107 ? 196.311 220.981 254.041 1.00 102.82 107 LYS E N 1
ATOM 14833 C CA . LYS E 2 107 ? 195.202 221.583 253.322 1.00 105.49 107 LYS E CA 1
ATOM 14834 C C . LYS E 2 107 ? 194.011 221.695 254.258 1.00 112.57 107 LYS E C 1
ATOM 14835 O O . LYS E 2 107 ? 193.931 220.975 255.259 1.00 116.25 107 LYS E O 1
ATOM 14841 N N . PRO E 2 108 ? 193.068 222.597 253.969 1.00 110.73 108 PRO E N 1
ATOM 14842 C CA . PRO E 2 108 ? 191.923 222.773 254.878 1.00 111.01 108 PRO E CA 1
ATOM 14843 C C . PRO E 2 108 ? 191.065 221.535 255.061 1.00 115.58 108 PRO E C 1
ATOM 14844 O O . PRO E 2 108 ? 190.383 221.430 256.090 1.00 119.17 108 PRO E O 1
ATOM 14848 N N . ASP E 2 109 ? 191.098 220.579 254.130 1.00 118.21 109 ASP E N 1
ATOM 14849 C CA . ASP E 2 109 ? 190.313 219.362 254.314 1.00 122.82 109 ASP E CA 1
ATOM 14850 C C . ASP E 2 109 ? 190.792 218.586 255.532 1.00 122.48 109 ASP E C 1
ATOM 14851 O O . ASP E 2 109 ? 189.985 218.189 256.384 1.00 121.60 109 ASP E O 1
ATOM 14853 N N . ILE E 2 110 ? 192.109 218.475 255.703 1.00 119.74 110 ILE E N 1
ATOM 14854 C CA . ILE E 2 110 ? 192.614 217.698 256.824 1.00 117.92 110 ILE E CA 1
ATOM 14855 C C . ILE E 2 110 ? 192.543 218.528 258.094 1.00 118.93 110 ILE E C 1
ATOM 14856 O O . ILE E 2 110 ? 192.333 217.983 259.184 1.00 123.43 110 ILE E O 1
ATOM 14861 N N . PHE E 2 111 ? 192.664 219.852 257.977 1.00 114.62 111 PHE E N 1
ATOM 14862 C CA . PHE E 2 111 ? 192.594 220.688 259.165 1.00 113.16 111 PHE E CA 1
ATOM 14863 C C . PHE E 2 111 ? 191.201 220.606 259.767 1.00 118.91 111 PHE E C 1
ATOM 14864 O O . PHE E 2 111 ? 191.049 220.411 260.979 1.00 124.11 111 PHE E O 1
ATOM 14872 N N . PHE E 2 112 ? 190.169 220.685 258.924 1.00 117.78 112 PHE E N 1
ATOM 14873 C CA . PHE E 2 112 ? 188.814 220.632 259.449 1.00 118.25 112 PHE E CA 1
ATOM 14874 C C . PHE E 2 112 ? 188.442 219.212 259.848 1.00 121.52 112 PHE E C 1
ATOM 14875 O O . PHE E 2 112 ? 187.664 219.022 260.792 1.00 125.31 112 PHE E O 1
ATOM 14883 N N . SER E 2 113 ? 189.036 218.205 259.196 1.00 122.16 113 SER E N 1
ATOM 14884 C CA . SER E 2 113 ? 188.771 216.830 259.598 1.00 127.49 113 SER E CA 1
ATOM 14885 C C . SER E 2 113 ? 189.297 216.579 261.003 1.00 128.19 113 SER E C 1
ATOM 14886 O O . SER E 2 113 ? 188.613 215.974 261.836 1.00 130.06 113 SER E O 1
ATOM 14889 N N . LYS E 2 114 ? 190.521 217.036 261.285 1.00 126.58 114 LYS E N 1
ATOM 14890 C CA . LYS E 2 114 ? 191.056 216.889 262.634 1.00 124.80 114 LYS E CA 1
ATOM 14891 C C . LYS E 2 114 ? 190.265 217.731 263.625 1.00 129.35 114 LYS E C 1
ATOM 14892 O O . LYS E 2 114 ? 190.013 217.295 264.754 1.00 132.81 114 LYS E O 1
ATOM 14898 N N . LEU E 2 115 ? 189.869 218.944 263.225 1.00 131.21 115 LEU E N 1
ATOM 14899 C CA . LEU E 2 115 ? 189.179 219.836 264.150 1.00 131.41 115 LEU E CA 1
ATOM 14900 C C . LEU E 2 115 ? 187.816 219.287 264.548 1.00 137.11 115 LEU E C 1
ATOM 14901 O O . LEU E 2 115 ? 187.346 219.547 265.662 1.00 139.09 115 LEU E O 1
ATOM 14906 N N . GLU E 2 116 ? 187.169 218.529 263.660 1.00 139.81 116 GLU E N 1
ATOM 14907 C CA . GLU E 2 116 ? 185.866 217.964 263.997 1.00 141.87 116 GLU E CA 1
ATOM 14908 C C . GLU E 2 116 ? 185.979 216.848 265.027 1.00 148.71 116 GLU E C 1
ATOM 14909 O O . GLU E 2 116 ? 185.066 216.662 265.839 1.00 153.33 116 GLU E O 1
ATOM 14911 N N . ASN E 2 117 ? 187.083 216.098 265.012 1.00 148.80 117 ASN E N 1
ATOM 14912 C CA . ASN E 2 117 ? 187.239 214.965 265.918 1.00 149.14 117 ASN E CA 1
ATOM 14913 C C . ASN E 2 117 ? 187.452 215.387 267.366 1.00 154.14 117 ASN E C 1
ATOM 14914 O O . ASN E 2 117 ? 187.155 214.603 268.274 1.00 155.72 117 ASN E O 1
ATOM 14916 N N . THR E 2 118 ? 187.957 216.597 267.607 1.00 155.29 118 THR E N 1
ATOM 14917 C CA . THR E 2 118 ? 188.235 217.035 268.970 1.00 156.30 118 THR E CA 1
ATOM 14918 C C . THR E 2 118 ? 186.976 217.345 269.768 1.00 159.65 118 THR E C 1
ATOM 14919 O O . THR E 2 118 ? 187.071 217.555 270.982 1.00 161.35 118 THR E O 1
ATOM 14923 N N . GLY E 2 119 ? 185.810 217.375 269.129 1.00 160.12 119 GLY E N 1
ATOM 14924 C CA . GLY E 2 119 ? 184.567 217.652 269.815 1.00 161.61 119 GLY E CA 1
ATOM 14925 C C . GLY E 2 119 ? 184.164 219.108 269.861 1.00 163.47 119 GLY E C 1
ATOM 14926 O O . GLY E 2 119 ? 183.080 219.417 270.371 1.00 162.47 119 GLY E O 1
ATOM 14927 N N . LEU E 2 120 ? 184.994 220.012 269.350 1.00 163.35 120 LEU E N 1
ATOM 14928 C CA . LEU E 2 120 ? 184.654 221.428 269.313 1.00 164.63 120 LEU E CA 1
ATOM 14929 C C . LEU E 2 120 ? 183.713 221.678 268.141 1.00 168.79 120 LEU E C 1
ATOM 14930 O O . LEU E 2 120 ? 184.059 221.396 266.989 1.00 167.69 120 LEU E O 1
ATOM 14935 N N . LYS E 2 121 ? 182.527 222.205 268.430 1.00 170.79 121 LYS E N 1
ATOM 14936 C CA . LYS E 2 121 ? 181.518 222.462 267.413 1.00 168.21 121 LYS E CA 1
ATOM 14937 C C . LYS E 2 121 ? 181.546 223.932 267.020 1.00 168.63 121 LYS E C 1
ATOM 14938 O O . LYS E 2 121 ? 181.540 224.813 267.886 1.00 166.29 121 LYS E O 1
ATOM 14940 N N . LEU E 2 122 ? 181.576 224.189 265.715 1.00 169.28 122 LEU E N 1
ATOM 14941 C CA . LEU E 2 122 ? 181.614 225.540 265.179 1.00 169.23 122 LEU E CA 1
ATOM 14942 C C . LEU E 2 122 ? 180.581 225.672 264.071 1.00 168.81 122 LEU E C 1
ATOM 14943 O O . LEU E 2 122 ? 180.307 224.719 263.338 1.00 166.37 122 LEU E O 1
ATOM 14948 N N . ASP E 2 123 ? 180.012 226.868 263.955 1.00 167.22 123 ASP E N 1
ATOM 14949 C CA . ASP E 2 123 ? 178.968 227.116 262.975 1.00 164.04 123 ASP E CA 1
ATOM 14950 C C . ASP E 2 123 ? 179.576 227.272 261.583 1.00 162.74 123 ASP E C 1
ATOM 14951 O O . ASP E 2 123 ? 180.794 227.211 261.393 1.00 164.01 123 ASP E O 1
ATOM 14953 N N . SER E 2 124 ? 178.707 227.472 260.590 1.00 161.59 124 SER E N 1
ATOM 14954 C CA . SER E 2 124 ? 179.174 227.661 259.220 1.00 159.11 124 SER E CA 1
ATOM 14955 C C . SER E 2 124 ? 179.980 228.946 259.080 1.00 156.09 124 SER E C 1
ATOM 14956 O O . SER E 2 124 ? 180.973 228.985 258.341 1.00 154.94 124 SER E O 1
ATOM 14959 N N . PHE E 2 125 ? 179.570 230.006 259.782 1.00 157.20 125 PHE E N 1
ATOM 14960 C CA . PHE E 2 125 ? 180.290 231.272 259.696 1.00 155.38 125 PHE E CA 1
ATOM 14961 C C . PHE E 2 125 ? 181.718 231.131 260.204 1.00 150.90 125 PHE E C 1
ATOM 14962 O O . PHE E 2 125 ? 182.653 231.677 259.605 1.00 146.97 125 PHE E O 1
ATOM 14970 N N . ASP E 2 126 ? 181.909 230.408 261.309 1.00 151.06 126 ASP E N 1
ATOM 14971 C CA . ASP E 2 126 ? 183.257 230.230 261.835 1.00 145.02 126 ASP E CA 1
ATOM 14972 C C . ASP E 2 126 ? 184.127 229.464 260.850 1.00 141.00 126 ASP E C 1
ATOM 14973 O O . ASP E 2 126 ? 185.291 229.821 260.631 1.00 140.62 126 ASP E O 1
ATOM 14975 N N . GLU E 2 127 ? 183.570 228.426 260.220 1.00 142.43 127 GLU E N 1
ATOM 14976 C CA . GLU E 2 127 ? 184.340 227.658 259.248 1.00 136.05 127 GLU E CA 1
ATOM 14977 C C . GLU E 2 127 ? 184.711 228.521 258.053 1.00 133.83 127 GLU E C 1
ATOM 14978 O O . GLU E 2 127 ? 185.839 228.449 257.547 1.00 134.61 127 GLU E O 1
ATOM 14980 N N . ASN E 2 128 ? 183.786 229.379 257.616 1.00 136.62 128 ASN E N 1
ATOM 14981 C CA . ASN E 2 128 ? 184.053 230.203 256.445 1.00 134.54 128 ASN E CA 1
ATOM 14982 C C . ASN E 2 128 ? 185.143 231.217 256.764 1.00 130.94 128 ASN E C 1
ATOM 14983 O O . ASN E 2 128 ? 186.078 231.406 255.978 1.00 128.76 128 ASN E O 1
ATOM 14988 N N . THR E 2 129 ? 185.041 231.878 257.919 1.00 130.10 129 THR E N 1
ATOM 14989 C CA . THR E 2 129 ? 186.040 232.885 258.261 1.00 129.27 129 THR E CA 1
ATOM 14990 C C . THR E 2 129 ? 187.407 232.246 258.465 1.00 127.16 129 THR E C 1
ATOM 14991 O O . THR E 2 129 ? 188.425 232.799 258.034 1.00 127.70 129 THR E O 1
ATOM 14995 N N . LEU E 2 130 ? 187.455 231.085 259.126 1.00 128.07 130 LEU E N 1
ATOM 14996 C CA . LEU E 2 130 ? 188.735 230.426 259.358 1.00 120.22 130 LEU E CA 1
ATOM 14997 C C . LEU E 2 130 ? 189.383 229.994 258.050 1.00 119.21 130 LEU E C 1
ATOM 14998 O O . LEU E 2 130 ? 190.597 230.142 257.873 1.00 117.72 130 LEU E O 1
ATOM 15003 N N . ARG E 2 131 ? 188.592 229.449 257.121 1.00 119.51 131 ARG E N 1
ATOM 15004 C CA . ARG E 2 131 ? 189.170 228.959 255.873 1.00 113.64 131 ARG E CA 1
ATOM 15005 C C . ARG E 2 131 ? 189.797 230.089 255.066 1.00 116.23 131 ARG E C 1
ATOM 15006 O O . ARG E 2 131 ? 190.876 229.923 254.488 1.00 119.07 131 ARG E O 1
ATOM 15014 N N . ASN E 2 132 ? 189.145 231.247 255.024 1.00 116.70 132 ASN E N 1
ATOM 15015 C CA . ASN E 2 132 ? 189.584 232.352 254.180 1.00 115.33 132 ASN E CA 1
ATOM 15016 C C . ASN E 2 132 ? 190.650 233.229 254.823 1.00 112.76 132 ASN E C 1
ATOM 15017 O O . ASN E 2 132 ? 191.096 234.187 254.184 1.00 115.35 132 ASN E O 1
ATOM 15022 N N . LEU E 2 133 ? 191.073 232.943 256.052 1.00 112.01 133 LEU E N 1
ATOM 15023 C CA . LEU E 2 133 ? 191.985 233.830 256.763 1.00 111.13 133 LEU E CA 1
ATOM 15024 C C . LEU E 2 133 ? 193.370 233.250 257.001 1.00 109.53 133 LEU E C 1
ATOM 15025 O O . LEU E 2 133 ? 194.329 234.015 257.102 1.00 108.30 133 LEU E O 1
ATOM 15030 N N . LEU E 2 134 ? 193.506 231.929 257.094 1.00 108.27 134 LEU E N 1
ATOM 15031 C CA . LEU E 2 134 ? 194.770 231.313 257.470 1.00 108.58 134 LEU E CA 1
ATOM 15032 C C . LEU E 2 134 ? 195.474 230.610 256.319 1.00 113.00 134 LEU E C 1
ATOM 15033 O O . LEU E 2 134 ? 196.513 229.982 256.544 1.00 113.21 134 LEU E O 1
ATOM 15038 N N . PHE E 2 135 ? 194.956 230.699 255.098 1.00 111.02 135 PHE E N 1
ATOM 15039 C CA . PHE E 2 135 ? 195.458 229.893 253.998 1.00 106.14 135 PHE E CA 1
ATOM 15040 C C . PHE E 2 135 ? 195.829 230.779 252.817 1.00 109.15 135 PHE E C 1
ATOM 15041 O O . PHE E 2 135 ? 195.316 231.889 252.657 1.00 114.67 135 PHE E O 1
ATOM 15049 N N . TRP E 2 136 ? 196.735 230.263 251.992 1.00 107.87 136 TRP E N 1
ATOM 15050 C CA . TRP E 2 136 ? 197.296 230.978 250.855 1.00 102.79 136 TRP E CA 1
ATOM 15051 C C . TRP E 2 136 ? 196.839 230.319 249.562 1.00 110.17 136 TRP E C 1
ATOM 15052 O O . TRP E 2 136 ? 196.746 229.091 249.483 1.00 116.61 136 TRP E O 1
ATOM 15063 N N . ARG E 2 137 ? 196.556 231.135 248.551 1.00 107.16 137 ARG E N 1
ATOM 15064 C CA . ARG E 2 137 ? 196.105 230.638 247.251 1.00 110.20 137 ARG E CA 1
ATOM 15065 C C . ARG E 2 137 ? 197.098 231.022 246.166 1.00 113.90 137 ARG E C 1
ATOM 15066 O O . ARG E 2 137 ? 197.046 232.149 245.644 1.00 119.56 137 ARG E O 1
ATOM 15074 N N . PRO E 2 138 ? 198.010 230.135 245.788 1.00 110.67 138 PRO E N 1
ATOM 15075 C CA . PRO E 2 138 ? 198.923 230.430 244.683 1.00 111.09 138 PRO E CA 1
ATOM 15076 C C . PRO E 2 138 ? 198.236 230.213 243.342 1.00 124.77 138 PRO E C 1
ATOM 15077 O O . PRO E 2 138 ? 197.167 229.611 243.244 1.00 129.66 138 PRO E O 1
ATOM 15081 N N . GLY E 2 139 ? 198.878 230.715 242.297 1.00 126.41 139 GLY E N 1
ATOM 15082 C CA . GLY E 2 139 ? 198.329 230.592 240.966 1.00 136.99 139 GLY E CA 1
ATOM 15083 C C . GLY E 2 139 ? 197.253 231.625 240.686 1.00 149.98 139 GLY E C 1
ATOM 15084 O O . GLY E 2 139 ? 197.076 232.609 241.410 1.00 153.81 139 GLY E O 1
ATOM 15085 N N . LYS E 2 140 ? 196.519 231.382 239.604 1.00 157.08 140 LYS E N 1
ATOM 15086 C CA . LYS E 2 140 ? 195.493 232.311 239.155 1.00 164.00 140 LYS E CA 1
ATOM 15087 C C . LYS E 2 140 ? 194.308 232.306 240.121 1.00 168.41 140 LYS E C 1
ATOM 15088 O O . LYS E 2 140 ? 194.246 231.530 241.078 1.00 161.74 140 LYS E O 1
ATOM 15090 N N . LYS E 2 141 ? 193.346 233.192 239.855 1.00 172.37 141 LYS E N 1
ATOM 15091 C CA . LYS E 2 141 ? 192.182 233.340 240.720 1.00 170.87 141 LYS E CA 1
ATOM 15092 C C . LYS E 2 141 ? 191.223 232.161 240.638 1.00 172.84 141 LYS E C 1
ATOM 15093 O O . LYS E 2 141 ? 190.292 232.086 241.446 1.00 168.50 141 LYS E O 1
ATOM 15095 N N . ARG E 2 142 ? 191.417 231.251 239.686 1.00 173.60 142 ARG E N 1
ATOM 15096 C CA . ARG E 2 142 ? 190.577 230.071 239.546 1.00 173.60 142 ARG E CA 1
ATOM 15097 C C . ARG E 2 142 ? 191.239 228.810 240.088 1.00 171.93 142 ARG E C 1
ATOM 15098 O O . ARG E 2 142 ? 190.762 227.706 239.813 1.00 173.10 142 ARG E O 1
ATOM 15100 N N . SER E 2 143 ? 192.329 228.951 240.847 1.00 168.42 143 SER E N 1
ATOM 15101 C CA . SER E 2 143 ? 193.075 227.782 241.305 1.00 164.96 143 SER E CA 1
ATOM 15102 C C . SER E 2 143 ? 192.239 226.923 242.247 1.00 158.81 143 SER E C 1
ATOM 15103 O O . SER E 2 143 ? 192.187 225.696 242.102 1.00 157.44 143 SER E O 1
ATOM 15105 N N . THR E 2 144 ? 191.582 227.554 243.222 1.00 153.45 144 THR E N 1
ATOM 15106 C CA . THR E 2 144 ? 190.774 226.853 244.223 1.00 150.38 144 THR E CA 1
ATOM 15107 C C . THR E 2 144 ? 191.597 225.814 244.986 1.00 146.48 144 THR E C 1
ATOM 15108 O O . THR E 2 144 ? 191.107 224.736 245.326 1.00 142.94 144 THR E O 1
ATOM 15110 N N . THR E 2 145 ? 192.859 226.142 245.257 1.00 143.41 145 THR E N 1
ATOM 15111 C CA . THR E 2 145 ? 193.730 225.320 246.085 1.00 132.10 145 THR E CA 1
ATOM 15112 C C . THR E 2 145 ? 194.360 226.195 247.155 1.00 124.21 145 THR E C 1
ATOM 15113 O O . THR E 2 145 ? 194.816 227.305 246.869 1.00 125.88 145 THR E O 1
ATOM 15117 N N . LEU E 2 146 ? 194.389 225.692 248.386 1.00 116.50 146 LEU E N 1
ATOM 15118 C CA . LEU E 2 146 ? 194.877 226.456 249.524 1.00 109.13 146 LEU E CA 1
ATOM 15119 C C . LEU E 2 146 ? 195.950 225.666 250.254 1.00 106.05 146 LEU E C 1
ATOM 15120 O O . LEU E 2 146 ? 195.776 224.473 250.518 1.00 112.84 146 LEU E O 1
ATOM 15125 N N . ILE E 2 147 ? 197.059 226.334 250.574 1.00 100.72 147 ILE E N 1
ATOM 15126 C CA . ILE E 2 147 ? 198.165 225.742 251.312 1.00 101.60 147 ILE E CA 1
ATOM 15127 C C . ILE E 2 147 ? 198.560 226.703 252.425 1.00 104.47 147 ILE E C 1
ATOM 15128 O O . ILE E 2 147 ? 198.240 227.892 252.391 1.00 110.36 147 ILE E O 1
ATOM 15133 N N . LEU E 2 148 ? 199.267 226.173 253.425 1.00 98.89 148 LEU E N 1
ATOM 15134 C CA . LEU E 2 148 ? 199.611 226.984 254.590 1.00 103.23 148 LEU E CA 1
ATOM 15135 C C . LEU E 2 148 ? 200.746 227.955 254.297 1.00 109.19 148 LEU E C 1
ATOM 15136 O O . LEU E 2 148 ? 200.615 229.159 254.543 1.00 113.91 148 LEU E O 1
ATOM 15141 N N . SER E 2 149 ? 201.889 227.431 253.841 1.00 108.54 149 SER E N 1
ATOM 15142 C CA . SER E 2 149 ? 203.099 228.199 253.552 1.00 113.06 149 SER E CA 1
ATOM 15143 C C . SER E 2 149 ? 203.839 228.458 254.856 1.00 112.77 149 SER E C 1
ATOM 15144 O O . SER E 2 149 ? 203.384 228.044 255.926 1.00 117.91 149 SER E O 1
ATOM 15146 N N . VAL E 2 150 ? 204.969 229.156 254.786 1.00 110.23 150 VAL E N 1
ATOM 15147 C CA . VAL E 2 150 ? 205.760 229.470 255.964 1.00 108.80 150 VAL E CA 1
ATOM 15148 C C . VAL E 2 150 ? 206.067 230.958 255.891 1.00 115.16 150 VAL E C 1
ATOM 15149 O O . VAL E 2 150 ? 205.972 231.583 254.833 1.00 121.45 150 VAL E O 1
ATOM 15153 N N . GLY E 2 151 ? 206.434 231.527 257.030 1.00 113.77 151 GLY E N 1
ATOM 15154 C CA . GLY E 2 151 ? 206.596 232.957 257.115 1.00 110.99 151 GLY E CA 1
ATOM 15155 C C . GLY E 2 151 ? 205.345 233.669 257.571 1.00 110.47 151 GLY E C 1
ATOM 15156 O O . GLY E 2 151 ? 205.331 234.905 257.610 1.00 115.09 151 GLY E O 1
ATOM 15157 N N . ALA E 2 152 ? 204.293 232.923 257.904 1.00 106.02 152 ALA E N 1
ATOM 15158 C CA . ALA E 2 152 ? 203.052 233.431 258.454 1.00 98.88 152 ALA E CA 1
ATOM 15159 C C . ALA E 2 152 ? 202.961 233.056 259.922 1.00 104.36 152 ALA E C 1
ATOM 15160 O O . ALA E 2 152 ? 203.184 231.890 260.273 1.00 112.09 152 ALA E O 1
ATOM 15162 N N . PRO E 2 153 ? 202.650 234.010 260.800 1.00 95.20 153 PRO E N 1
ATOM 15163 C CA . PRO E 2 153 ? 202.678 233.736 262.248 1.00 97.12 153 PRO E CA 1
ATOM 15164 C C . PRO E 2 153 ? 201.802 232.581 262.720 1.00 100.82 153 PRO E C 1
ATOM 15165 O O . PRO E 2 153 ? 202.012 232.098 263.838 1.00 103.12 153 PRO E O 1
ATOM 15169 N N . SER E 2 154 ? 200.831 232.123 261.932 1.00 97.05 154 SER E N 1
ATOM 15170 C CA . SER E 2 154 ? 199.925 231.077 262.392 1.00 96.55 154 SER E CA 1
ATOM 15171 C C . SER E 2 154 ? 200.248 229.674 261.885 1.00 98.67 154 SER E C 1
ATOM 15172 O O . SER E 2 154 ? 199.696 228.709 262.421 1.00 102.42 154 SER E O 1
ATOM 15175 N N . SER E 2 155 ? 201.105 229.527 260.879 1.00 97.07 155 SER E N 1
ATOM 15176 C CA . SER E 2 155 ? 201.415 228.192 260.365 1.00 98.41 155 SER E CA 1
ATOM 15177 C C . SER E 2 155 ? 202.075 227.258 261.378 1.00 97.47 155 SER E C 1
ATOM 15178 O O . SER E 2 155 ? 201.647 226.092 261.475 1.00 100.69 155 SER E O 1
ATOM 15181 N N . PRO E 2 156 ? 203.109 227.667 262.131 1.00 95.01 156 PRO E N 1
ATOM 15182 C CA . PRO E 2 156 ? 203.783 226.696 263.015 1.00 98.97 156 PRO E CA 1
ATOM 15183 C C . PRO E 2 156 ? 202.879 226.050 264.050 1.00 99.49 156 PRO E C 1
ATOM 15184 O O . PRO E 2 156 ? 202.976 224.833 264.290 1.00 101.76 156 PRO E O 1
ATOM 15188 N N . PHE E 2 157 ? 201.922 226.801 264.591 1.00 95.63 157 PHE E N 1
ATOM 15189 C CA . PHE E 2 157 ? 201.058 226.217 265.605 1.00 97.33 157 PHE E CA 1
ATOM 15190 C C . PHE E 2 157 ? 200.104 225.232 264.957 1.00 100.68 157 PHE E C 1
ATOM 15191 O O . PHE E 2 157 ? 199.801 224.177 265.532 1.00 107.37 157 PHE E O 1
ATOM 15199 N N . ILE E 2 158 ? 199.625 225.555 263.756 1.00 94.66 158 ILE E N 1
ATOM 15200 C CA . ILE E 2 158 ? 198.677 224.666 263.105 1.00 91.95 158 ILE E CA 1
ATOM 15201 C C . ILE E 2 158 ? 199.369 223.350 262.799 1.00 94.28 158 ILE E C 1
ATOM 15202 O O . ILE E 2 158 ? 198.796 222.272 262.989 1.00 99.63 158 ILE E O 1
ATOM 15207 N N . SER E 2 159 ? 200.616 223.417 262.319 1.00 89.82 159 SER E N 1
ATOM 15208 C CA . SER E 2 159 ? 201.326 222.191 261.966 1.00 91.47 159 SER E CA 1
ATOM 15209 C C . SER E 2 159 ? 201.569 221.335 263.204 1.00 98.56 159 SER E C 1
ATOM 15210 O O . SER E 2 159 ? 201.425 220.099 263.167 1.00 101.12 159 SER E O 1
ATOM 15213 N N . ASN E 2 160 ? 201.894 221.987 264.331 1.00 98.25 160 ASN E N 1
ATOM 15214 C CA . ASN E 2 160 ? 202.122 221.233 265.558 1.00 94.29 160 ASN E CA 1
ATOM 15215 C C . ASN E 2 160 ? 200.842 220.548 266.007 1.00 95.77 160 ASN E C 1
ATOM 15216 O O . ASN E 2 160 ? 200.872 219.399 266.459 1.00 98.31 160 ASN E O 1
ATOM 15221 N N . PHE E 2 161 ? 199.710 221.242 265.896 1.00 97.11 161 PHE E N 1
ATOM 15222 C CA . PHE E 2 161 ? 198.447 220.637 266.299 1.00 98.02 161 PHE E CA 1
ATOM 15223 C C . PHE E 2 161 ? 198.088 219.481 265.374 1.00 100.36 161 PHE E C 1
ATOM 15224 O O . PHE E 2 161 ? 197.543 218.466 265.820 1.00 103.33 161 PHE E O 1
ATOM 15232 N N . VAL E 2 162 ? 198.386 219.624 264.081 1.00 99.15 162 VAL E N 1
ATOM 15233 C CA . VAL E 2 162 ? 198.038 218.596 263.104 1.00 95.25 162 VAL E CA 1
ATOM 15234 C C . VAL E 2 162 ? 198.788 217.298 263.376 1.00 99.65 162 VAL E C 1
ATOM 15235 O O . VAL E 2 162 ? 198.207 216.209 263.307 1.00 101.02 162 VAL E O 1
ATOM 15239 N N . MET E 2 163 ? 200.083 217.376 263.706 1.00 98.76 163 MET E N 1
ATOM 15240 C CA . MET E 2 163 ? 200.863 216.141 263.811 1.00 98.29 163 MET E CA 1
ATOM 15241 C C . MET E 2 163 ? 200.772 215.479 265.190 1.00 106.86 163 MET E C 1
ATOM 15242 O O . MET E 2 163 ? 201.638 214.656 265.550 1.00 112.64 163 MET E O 1
ATOM 15247 N N . TYR E 2 164 ? 199.683 215.731 265.922 1.00 104.99 164 TYR E N 1
ATOM 15248 C CA . TYR E 2 164 ? 199.527 215.189 267.269 1.00 107.19 164 TYR E CA 1
ATOM 15249 C C . TYR E 2 164 ? 199.386 213.673 267.253 1.00 111.50 164 TYR E C 1
ATOM 15250 O O . TYR E 2 164 ? 200.065 212.971 268.012 1.00 114.04 164 TYR E O 1
ATOM 15259 N N . ASP E 2 165 ? 198.478 213.151 266.425 1.00 109.99 165 ASP E N 1
ATOM 15260 C CA . ASP E 2 165 ? 198.236 211.713 266.413 1.00 111.60 165 ASP E CA 1
ATOM 15261 C C . ASP E 2 165 ? 199.480 210.946 265.988 1.00 114.08 165 ASP E C 1
ATOM 15262 O O . ASP E 2 165 ? 199.793 209.892 266.556 1.00 118.48 165 ASP E O 1
ATOM 15267 N N . PHE E 2 166 ? 200.179 211.436 264.963 1.00 110.22 166 PHE E N 1
ATOM 15268 C CA . PHE E 2 166 ? 201.407 210.782 264.529 1.00 107.19 166 PHE E CA 1
ATOM 15269 C C . PHE E 2 166 ? 202.432 210.748 265.655 1.00 110.77 166 PHE E C 1
ATOM 15270 O O . PHE E 2 166 ? 203.041 209.702 265.925 1.00 116.00 166 PHE E O 1
ATOM 15278 N N . ASP E 2 167 ? 202.610 211.881 266.352 1.00 107.63 167 ASP E N 1
ATOM 15279 C CA . ASP E 2 167 ? 203.549 211.893 267.469 1.00 109.59 167 ASP E CA 1
ATOM 15280 C C . ASP E 2 167 ? 203.145 210.879 268.529 1.00 114.11 167 ASP E C 1
ATOM 15281 O O . ASP E 2 167 ? 203.983 210.106 269.017 1.00 119.93 167 ASP E O 1
ATOM 15286 N N . LYS E 2 168 ? 201.851 210.820 268.845 1.00 112.97 168 LYS E N 1
ATOM 15287 C CA . LYS E 2 168 ? 201.392 209.966 269.933 1.00 116.53 168 LYS E CA 1
ATOM 15288 C C . LYS E 2 168 ? 201.591 208.499 269.586 1.00 118.78 168 LYS E C 1
ATOM 15289 O O . LYS E 2 168 ? 202.062 207.711 270.414 1.00 121.89 168 LYS E O 1
ATOM 15295 N N . SER E 2 169 ? 201.233 208.111 268.361 1.00 118.82 169 SER E N 1
ATOM 15296 C CA . SER E 2 169 ? 201.323 206.707 267.985 1.00 117.22 169 SER E CA 1
ATOM 15297 C C . SER E 2 169 ? 202.773 206.259 267.865 1.00 119.19 169 SER E C 1
ATOM 15298 O O . SER E 2 169 ? 203.114 205.144 268.275 1.00 125.19 169 SER E O 1
ATOM 15301 N N . LEU E 2 170 ? 203.646 207.102 267.304 1.00 117.82 170 LEU E N 1
ATOM 15302 C CA . LEU E 2 170 ? 205.044 206.694 267.185 1.00 117.31 170 LEU E CA 1
ATOM 15303 C C . LEU E 2 170 ? 205.747 206.655 268.538 1.00 120.34 170 LEU E C 1
ATOM 15304 O O . LEU E 2 170 ? 206.664 205.841 268.738 1.00 124.88 170 LEU E O 1
ATOM 15309 N N . ASP E 2 171 ? 205.305 207.481 269.493 1.00 119.14 171 ASP E N 1
ATOM 15310 C CA . ASP E 2 171 ? 205.977 207.529 270.787 1.00 122.80 171 ASP E CA 1
ATOM 15311 C C . ASP E 2 171 ? 205.884 206.195 271.514 1.00 131.77 171 ASP E C 1
ATOM 15312 O O . ASP E 2 171 ? 206.897 205.664 271.986 1.00 136.78 171 ASP E O 1
ATOM 15317 N N . ASP E 2 172 ? 204.675 205.642 271.630 1.00 132.14 172 ASP E N 1
ATOM 15318 C CA . ASP E 2 172 ? 204.530 204.431 272.423 1.00 134.96 172 ASP E CA 1
ATOM 15319 C C . ASP E 2 172 ? 205.043 203.194 271.703 1.00 131.78 172 ASP E C 1
ATOM 15320 O O . ASP E 2 172 ? 205.271 202.168 272.351 1.00 134.17 172 ASP E O 1
ATOM 15325 N N . TRP E 2 173 ? 205.236 203.269 270.387 1.00 128.42 173 TRP E N 1
ATOM 15326 C CA . TRP E 2 173 ? 205.898 202.175 269.694 1.00 127.51 173 TRP E CA 1
ATOM 15327 C C . TRP E 2 173 ? 207.396 202.210 269.946 1.00 128.92 173 TRP E C 1
ATOM 15328 O O . TRP E 2 173 ? 208.023 201.162 270.135 1.00 129.03 173 TRP E O 1
ATOM 15339 N N . CYS E 2 174 ? 207.988 203.407 269.947 1.00 130.60 174 CYS E N 1
ATOM 15340 C CA . CYS E 2 174 ? 209.428 203.488 270.168 1.00 128.78 174 CYS E CA 1
ATOM 15341 C C . CYS E 2 174 ? 209.793 203.249 271.626 1.00 132.61 174 CYS E C 1
ATOM 15342 O O . CYS E 2 174 ? 210.880 202.736 271.913 1.00 132.79 174 CYS E O 1
ATOM 15345 N N . ARG E 2 175 ? 208.911 203.620 272.556 1.00 135.88 175 ARG E N 1
ATOM 15346 C CA . ARG E 2 175 ? 209.209 203.440 273.974 1.00 136.22 175 ARG E CA 1
ATOM 15347 C C . ARG E 2 175 ? 209.327 201.966 274.350 1.00 137.71 175 ARG E C 1
ATOM 15348 O O . ARG E 2 175 ? 210.197 201.588 275.144 1.00 138.93 175 ARG E O 1
ATOM 15356 N N . ASN E 2 176 ? 208.470 201.116 273.781 1.00 138.57 176 ASN E N 1
ATOM 15357 C CA . ASN E 2 176 ? 208.470 199.690 274.094 1.00 138.55 176 ASN E CA 1
ATOM 15358 C C . ASN E 2 176 ? 209.699 198.945 273.590 1.00 137.95 176 ASN E C 1
ATOM 15359 O O . ASN E 2 176 ? 209.878 197.780 273.958 1.00 137.69 176 ASN E O 1
ATOM 15364 N N . ASN E 2 177 ? 210.540 199.563 272.764 1.00 136.13 177 ASN E N 1
ATOM 15365 C CA . ASN E 2 177 ? 211.733 198.899 272.253 1.00 130.74 177 ASN E CA 1
ATOM 15366 C C . ASN E 2 177 ? 213.020 199.596 272.674 1.00 129.05 177 ASN E C 1
ATOM 15367 O O . ASN E 2 177 ? 214.084 199.299 272.119 1.00 130.11 177 ASN E O 1
ATOM 15372 N N . GLY E 2 178 ? 212.954 200.503 273.642 1.00 130.01 178 GLY E N 1
ATOM 15373 C CA . GLY E 2 178 ? 214.142 201.177 274.137 1.00 129.92 178 GLY E CA 1
ATOM 15374 C C . GLY E 2 178 ? 214.810 202.094 273.137 1.00 129.60 178 GLY E C 1
ATOM 15375 O O . GLY E 2 178 ? 216.040 202.073 273.008 1.00 126.96 178 GLY E O 1
ATOM 15376 N N . ILE E 2 179 ? 214.029 202.900 272.423 1.00 128.07 179 ILE E N 1
ATOM 15377 C CA . ILE E 2 179 ? 214.544 203.854 271.451 1.00 118.04 179 ILE E CA 1
ATOM 15378 C C . ILE E 2 179 ? 214.044 205.238 271.830 1.00 112.99 179 ILE E C 1
ATOM 15379 O O . ILE E 2 179 ? 212.871 205.406 272.179 1.00 117.41 179 ILE E O 1
ATOM 15384 N N . THR E 2 180 ? 214.929 206.227 271.768 1.00 107.89 180 THR E N 1
ATOM 15385 C CA . THR E 2 180 ? 214.540 207.599 272.050 1.00 105.73 180 THR E CA 1
ATOM 15386 C C . THR E 2 180 ? 214.174 208.274 270.734 1.00 106.89 180 THR E C 1
ATOM 15387 O O . THR E 2 180 ? 214.854 208.086 269.720 1.00 110.79 180 THR E O 1
ATOM 15391 N N . TYR E 2 181 ? 213.116 209.088 270.773 1.00 98.91 181 TYR E N 1
ATOM 15392 C CA . TYR E 2 181 ? 212.512 209.714 269.604 1.00 98.51 181 TYR E CA 1
ATOM 15393 C C . TYR E 2 181 ? 212.230 211.188 269.850 1.00 99.93 181 TYR E C 1
ATOM 15394 O O . TYR E 2 181 ? 211.808 211.569 270.946 1.00 105.61 181 TYR E O 1
ATOM 15403 N N . SER E 2 182 ? 212.452 212.015 268.826 1.00 97.37 182 SER E N 1
ATOM 15404 C CA . SER E 2 182 ? 212.158 213.438 268.973 1.00 93.88 182 SER E CA 1
ATOM 15405 C C . SER E 2 182 ? 212.048 214.100 267.606 1.00 98.87 182 SER E C 1
ATOM 15406 O O . SER E 2 182 ? 212.784 213.754 266.678 1.00 106.56 182 SER E O 1
ATOM 15409 N N . ARG E 2 183 ? 211.134 215.067 267.502 1.00 93.19 183 ARG E N 1
ATOM 15410 C CA . ARG E 2 183 ? 210.846 215.753 266.250 1.00 91.11 183 ARG E CA 1
ATOM 15411 C C . ARG E 2 183 ? 210.991 217.259 266.416 1.00 92.00 183 ARG E C 1
ATOM 15412 O O . ARG E 2 183 ? 210.543 217.831 267.413 1.00 98.97 183 ARG E O 1
ATOM 15420 N N . TYR E 2 184 ? 211.613 217.892 265.425 1.00 93.27 184 TYR E N 1
ATOM 15421 C CA . TYR E 2 184 ? 211.787 219.341 265.374 1.00 92.13 184 TYR E CA 1
ATOM 15422 C C . TYR E 2 184 ? 211.357 219.818 263.995 1.00 95.71 184 TYR E C 1
ATOM 15423 O O . TYR E 2 184 ? 212.037 219.534 263.003 1.00 103.61 184 TYR E O 1
ATOM 15432 N N . ALA E 2 185 ? 210.234 220.536 263.933 1.00 91.56 185 ALA E N 1
ATOM 15433 C CA . ALA E 2 185 ? 209.646 220.985 262.675 1.00 95.02 185 ALA E CA 1
ATOM 15434 C C . ALA E 2 185 ? 209.359 219.805 261.757 1.00 99.62 185 ALA E C 1
ATOM 15435 O O . ALA E 2 185 ? 208.387 219.075 261.969 1.00 99.47 185 ALA E O 1
ATOM 15437 N N . ASP E 2 186 ? 210.191 219.607 260.733 1.00 103.73 186 ASP E N 1
ATOM 15438 C CA . ASP E 2 186 ? 210.043 218.473 259.827 1.00 107.02 186 ASP E CA 1
ATOM 15439 C C . ASP E 2 186 ? 211.273 217.571 259.845 1.00 107.70 186 ASP E C 1
ATOM 15440 O O . ASP E 2 186 ? 211.655 217.005 258.821 1.00 108.78 186 ASP E O 1
ATOM 15445 N N . ASP E 2 187 ? 211.900 217.440 261.005 1.00 108.12 187 ASP E N 1
ATOM 15446 C CA . ASP E 2 187 ? 213.073 216.605 261.198 1.00 103.66 187 ASP E CA 1
ATOM 15447 C C . ASP E 2 187 ? 212.730 215.612 262.295 1.00 102.88 187 ASP E C 1
ATOM 15448 O O . ASP E 2 187 ? 212.111 215.983 263.295 1.00 107.68 187 ASP E O 1
ATOM 15453 N N . ILE E 2 188 ? 213.142 214.359 262.128 1.00 100.08 188 ILE E N 1
ATOM 15454 C CA . ILE E 2 188 ? 212.858 213.324 263.112 1.00 99.23 188 ILE E CA 1
ATOM 15455 C C . ILE E 2 188 ? 214.143 212.570 263.413 1.00 101.26 188 ILE E C 1
ATOM 15456 O O . ILE E 2 188 ? 214.915 212.237 262.503 1.00 104.51 188 ILE E O 1
ATOM 15461 N N . THR E 2 189 ? 214.370 212.300 264.697 1.00 98.42 189 THR E N 1
ATOM 15462 C CA . THR E 2 189 ? 215.600 211.679 265.155 1.00 97.73 189 THR E CA 1
ATOM 15463 C C . THR E 2 189 ? 215.281 210.538 266.105 1.00 98.62 189 THR E C 1
ATOM 15464 O O . THR E 2 189 ? 214.379 210.647 266.949 1.00 103.30 189 THR E O 1
ATOM 15468 N N . PHE E 2 190 ? 216.061 209.464 265.977 1.00 98.91 190 PHE E N 1
ATOM 15469 C CA . PHE E 2 190 ? 215.989 208.296 266.839 1.00 99.30 190 PHE E CA 1
ATOM 15470 C C . PHE E 2 190 ? 217.392 207.969 267.324 1.00 105.64 190 PHE E C 1
ATOM 15471 O O . PHE E 2 190 ? 218.377 208.208 266.622 1.00 108.46 190 PHE E O 1
ATOM 15479 N N . SER E 2 191 ? 217.477 207.402 268.522 1.00 105.79 191 SER E N 1
ATOM 15480 C CA . SER E 2 191 ? 218.788 207.048 269.051 1.00 106.53 191 SER E CA 1
ATOM 15481 C C . SER E 2 191 ? 218.645 205.925 270.064 1.00 111.46 191 SER E C 1
ATOM 15482 O O . SER E 2 191 ? 217.625 205.818 270.749 1.00 116.30 191 SER E O 1
ATOM 15485 N N . THR E 2 192 ? 219.688 205.101 270.159 1.00 110.57 192 THR E N 1
ATOM 15486 C CA . THR E 2 192 ? 219.644 203.943 271.045 1.00 113.15 192 THR E CA 1
ATOM 15487 C C . THR E 2 192 ? 221.047 203.395 271.267 1.00 116.72 192 THR E C 1
ATOM 15488 O O . THR E 2 192 ? 222.020 203.839 270.653 1.00 119.82 192 THR E O 1
ATOM 15492 N N . ASN E 2 193 ? 221.130 202.408 272.166 1.00 117.79 193 ASN E N 1
ATOM 15493 C CA . ASN E 2 193 ? 222.369 201.708 272.476 1.00 120.10 193 ASN E CA 1
ATOM 15494 C C . ASN E 2 193 ? 222.424 200.280 271.957 1.00 126.50 193 ASN E C 1
ATOM 15495 O O . ASN E 2 193 ? 223.517 199.711 271.889 1.00 126.87 193 ASN E O 1
ATOM 15500 N N . ILE E 2 194 ? 221.290 199.688 271.600 1.00 130.06 194 ILE E N 1
ATOM 15501 C CA . ILE E 2 194 ? 221.254 198.298 271.162 1.00 128.61 194 ILE E CA 1
ATOM 15502 C C . ILE E 2 194 ? 221.719 198.207 269.716 1.00 131.17 194 ILE E C 1
ATOM 15503 O O . ILE E 2 194 ? 221.401 199.067 268.886 1.00 134.07 194 ILE E O 1
ATOM 15508 N N . LYS E 2 195 ? 222.479 197.160 269.410 1.00 127.95 195 LYS E N 1
ATOM 15509 C CA . LYS E 2 195 ? 222.996 196.964 268.065 1.00 130.66 195 LYS E CA 1
ATOM 15510 C C . LYS E 2 195 ? 221.952 196.292 267.180 1.00 136.57 195 LYS E C 1
ATOM 15511 O O . LYS E 2 195 ? 221.259 195.365 267.608 1.00 139.63 195 LYS E O 1
ATOM 15517 N N . ASP E 2 196 ? 221.846 196.771 265.939 1.00 137.47 196 ASP E N 1
ATOM 15518 C CA . ASP E 2 196 ? 220.963 196.195 264.922 1.00 139.88 196 ASP E CA 1
ATOM 15519 C C . ASP E 2 196 ? 219.503 196.182 265.380 1.00 138.42 196 ASP E C 1
ATOM 15520 O O . ASP E 2 196 ? 218.856 195.137 265.462 1.00 140.35 196 ASP E O 1
ATOM 15525 N N . ILE E 2 197 ? 218.988 197.373 265.678 1.00 134.21 197 ILE E N 1
ATOM 15526 C CA . ILE E 2 197 ? 217.576 197.524 266.010 1.00 131.35 197 ILE E CA 1
ATOM 15527 C C . ILE E 2 197 ? 217.003 198.717 265.258 1.00 131.45 197 ILE E C 1
ATOM 15528 O O . ILE E 2 197 ? 215.782 198.877 265.160 1.00 131.46 197 ILE E O 1
ATOM 15533 N N . LEU E 2 198 ? 217.879 199.554 264.711 1.00 130.70 198 LEU E N 1
ATOM 15534 C CA . LEU E 2 198 ? 217.470 200.768 264.019 1.00 125.37 198 LEU E CA 1
ATOM 15535 C C . LEU E 2 198 ? 217.212 200.552 262.534 1.00 125.01 198 LEU E C 1
ATOM 15536 O O . LEU E 2 198 ? 216.885 201.513 261.832 1.00 124.27 198 LEU E O 1
ATOM 15541 N N . CYS E 2 199 ? 217.351 199.326 262.040 1.00 127.89 199 CYS E N 1
ATOM 15542 C CA . CYS E 2 199 ? 217.126 199.014 260.636 1.00 127.55 199 CYS E CA 1
ATOM 15543 C C . CYS E 2 199 ? 215.674 198.684 260.320 1.00 125.08 199 CYS E C 1
ATOM 15544 O O . CYS E 2 199 ? 215.361 198.386 259.163 1.00 123.84 199 CYS E O 1
ATOM 15547 N N . ARG E 2 200 ? 214.781 198.731 261.310 1.00 123.20 200 ARG E N 1
ATOM 15548 C CA . ARG E 2 200 ? 213.390 198.349 261.119 1.00 125.61 200 ARG E CA 1
ATOM 15549 C C . ARG E 2 200 ? 212.415 199.516 261.134 1.00 124.44 200 ARG E C 1
ATOM 15550 O O . ARG E 2 200 ? 211.279 199.352 260.680 1.00 124.99 200 ARG E O 1
ATOM 15558 N N . VAL E 2 201 ? 212.821 200.673 261.643 1.00 120.23 201 VAL E N 1
ATOM 15559 C CA . VAL E 2 201 ? 211.939 201.831 261.787 1.00 116.97 201 VAL E CA 1
ATOM 15560 C C . VAL E 2 201 ? 211.552 202.509 260.470 1.00 115.18 201 VAL E C 1
ATOM 15561 O O . VAL E 2 201 ? 210.476 203.124 260.427 1.00 117.24 201 VAL E O 1
ATOM 15565 N N . PRO E 2 202 ? 212.353 202.482 259.390 1.00 110.72 202 PRO E N 1
ATOM 15566 C CA . PRO E 2 202 ? 211.882 203.137 258.156 1.00 110.05 202 PRO E CA 1
ATOM 15567 C C . PRO E 2 202 ? 210.575 202.585 257.608 1.00 113.36 202 PRO E C 1
ATOM 15568 O O . PRO E 2 202 ? 209.803 203.350 257.018 1.00 116.54 202 PRO E O 1
ATOM 15572 N N . LYS E 2 203 ? 210.295 201.290 257.764 1.00 111.25 203 LYS E N 1
ATOM 15573 C CA . LYS E 2 203 ? 209.003 200.786 257.309 1.00 113.17 203 LYS E CA 1
ATOM 15574 C C . LYS E 2 203 ? 207.891 201.161 258.279 1.00 114.47 203 LYS E C 1
ATOM 15575 O O . LYS E 2 203 ? 206.754 201.431 257.857 1.00 118.18 203 LYS E O 1
ATOM 15577 N N . VAL E 2 204 ? 208.224 201.266 259.567 1.00 111.17 204 VAL E N 1
ATOM 15578 C CA . VAL E 2 204 ? 207.208 201.565 260.565 1.00 112.86 204 VAL E CA 1
ATOM 15579 C C . VAL E 2 204 ? 206.736 202.998 260.400 1.00 113.54 204 VAL E C 1
ATOM 15580 O O . VAL E 2 204 ? 205.533 203.283 260.464 1.00 114.46 204 VAL E O 1
ATOM 15584 N N . VAL E 2 205 ? 207.673 203.928 260.204 1.00 109.96 205 VAL E N 1
ATOM 15585 C CA . VAL E 2 205 ? 207.270 205.322 260.106 1.00 107.98 205 VAL E CA 1
ATOM 15586 C C . VAL E 2 205 ? 206.426 205.511 258.856 1.00 111.93 205 VAL E C 1
ATOM 15587 O O . VAL E 2 205 ? 205.483 206.306 258.842 1.00 119.82 205 VAL E O 1
ATOM 15591 N N . LYS E 2 206 ? 206.766 204.796 257.780 1.00 110.64 206 LYS E N 1
ATOM 15592 C CA . LYS E 2 206 ? 206.014 204.918 256.536 1.00 113.75 206 LYS E CA 1
ATOM 15593 C C . LYS E 2 206 ? 204.583 204.427 256.714 1.00 116.16 206 LYS E C 1
ATOM 15594 O O . LYS E 2 206 ? 203.627 205.073 256.256 1.00 118.58 206 LYS E O 1
ATOM 15600 N N . LYS E 2 207 ? 204.412 203.307 257.427 1.00 115.59 207 LYS E N 1
ATOM 15601 C CA . LYS E 2 207 ? 203.059 202.827 257.696 1.00 114.21 207 LYS E CA 1
ATOM 15602 C C . LYS E 2 207 ? 202.293 203.801 258.579 1.00 116.00 207 LYS E C 1
ATOM 15603 O O . LYS E 2 207 ? 201.102 204.052 258.349 1.00 117.68 207 LYS E O 1
ATOM 15605 N N . MET E 2 208 ? 202.964 204.396 259.568 1.00 114.56 208 MET E N 1
ATOM 15606 C CA . MET E 2 208 ? 202.273 205.341 260.437 1.00 112.40 208 MET E CA 1
ATOM 15607 C C . MET E 2 208 ? 201.864 206.583 259.658 1.00 113.05 208 MET E C 1
ATOM 15608 O O . MET E 2 208 ? 200.768 207.120 259.859 1.00 115.56 208 MET E O 1
ATOM 15613 N N . LEU E 2 209 ? 202.738 207.051 258.765 1.00 113.40 209 LEU E N 1
ATOM 15614 C CA . LEU E 2 209 ? 202.442 208.242 257.984 1.00 109.71 209 LEU E CA 1
ATOM 15615 C C . LEU E 2 209 ? 201.246 207.993 257.086 1.00 115.93 209 LEU E C 1
ATOM 15616 O O . LEU E 2 209 ? 200.375 208.857 256.940 1.00 120.21 209 LEU E O 1
ATOM 15621 N N . SER E 2 210 ? 201.192 206.813 256.464 1.00 118.55 210 SER E N 1
ATOM 15622 C CA . SER E 2 210 ? 200.062 206.518 255.596 1.00 120.42 210 SER E CA 1
ATOM 15623 C C . SER E 2 210 ? 198.776 206.374 256.398 1.00 117.72 210 SER E C 1
ATOM 15624 O O . SER E 2 210 ? 197.701 206.751 255.919 1.00 114.79 210 SER E O 1
ATOM 15627 N N . LEU E 2 211 ? 198.862 205.826 257.613 1.00 119.88 211 LEU E N 1
ATOM 15628 C CA . LEU E 2 211 ? 197.657 205.545 258.384 1.00 120.40 211 LEU E CA 1
ATOM 15629 C C . LEU E 2 211 ? 197.074 206.794 259.041 1.00 118.02 211 LEU E C 1
ATOM 15630 O O . LEU E 2 211 ? 195.849 206.943 259.107 1.00 115.25 211 LEU E O 1
ATOM 15635 N N . HIS E 2 212 ? 197.923 207.705 259.528 1.00 118.21 212 HIS E N 1
ATOM 15636 C CA . HIS E 2 212 ? 197.464 208.783 260.398 1.00 115.61 212 HIS E CA 1
ATOM 15637 C C . HIS E 2 212 ? 197.404 210.159 259.751 1.00 116.92 212 HIS E C 1
ATOM 15638 O O . HIS E 2 212 ? 196.687 211.023 260.262 1.00 121.79 212 HIS E O 1
ATOM 15645 N N . VAL E 2 213 ? 198.132 210.396 258.667 1.00 118.28 213 VAL E N 1
ATOM 15646 C CA . VAL E 2 213 ? 198.053 211.681 257.976 1.00 115.96 213 VAL E CA 1
ATOM 15647 C C . VAL E 2 213 ? 198.265 211.447 256.483 1.00 116.26 213 VAL E C 1
ATOM 15648 O O . VAL E 2 213 ? 199.408 211.381 256.009 1.00 115.65 213 VAL E O 1
ATOM 15652 N N . PRO E 2 214 ? 197.191 211.280 255.715 1.00 114.84 214 PRO E N 1
ATOM 15653 C CA . PRO E 2 214 ? 197.346 211.022 254.280 1.00 117.50 214 PRO E CA 1
ATOM 15654 C C . PRO E 2 214 ? 197.933 212.219 253.552 1.00 115.55 214 PRO E C 1
ATOM 15655 O O . PRO E 2 214 ? 197.629 213.373 253.863 1.00 111.94 214 PRO E O 1
ATOM 15659 N N . GLY E 2 215 ? 198.778 211.929 252.568 1.00 113.66 215 GLY E N 1
ATOM 15660 C CA . GLY E 2 215 ? 199.378 212.959 251.747 1.00 108.70 215 GLY E CA 1
ATOM 15661 C C . GLY E 2 215 ? 200.871 213.098 251.951 1.00 111.36 215 GLY E C 1
ATOM 15662 O O . GLY E 2 215 ? 201.610 213.340 250.993 1.00 115.58 215 GLY E O 1
ATOM 15663 N N . LEU E 2 216 ? 201.329 212.945 253.189 1.00 107.80 216 LEU E N 1
ATOM 15664 C CA . LEU E 2 216 ? 202.736 213.141 253.496 1.00 104.20 216 LEU E CA 1
ATOM 15665 C C . LEU E 2 216 ? 203.564 211.954 253.016 1.00 107.59 216 LEU E C 1
ATOM 15666 O O . LEU E 2 216 ? 203.051 210.857 252.781 1.00 113.69 216 LEU E O 1
ATOM 15671 N N . SER E 2 217 ? 204.866 212.186 252.876 1.00 106.32 217 SER E N 1
ATOM 15672 C CA . SER E 2 217 ? 205.777 211.157 252.396 1.00 109.31 217 SER E CA 1
ATOM 15673 C C . SER E 2 217 ? 207.187 211.502 252.852 1.00 109.00 217 SER E C 1
ATOM 15674 O O . SER E 2 217 ? 207.464 212.620 253.292 1.00 112.41 217 SER E O 1
ATOM 15677 N N . ILE E 2 218 ? 208.079 210.523 252.735 1.00 104.21 218 ILE E N 1
ATOM 15678 C CA . ILE E 2 218 ? 209.440 210.621 253.248 1.00 102.51 218 ILE E CA 1
ATOM 15679 C C . ILE E 2 218 ? 210.385 210.919 252.095 1.00 105.65 218 ILE E C 1
ATOM 15680 O O . ILE E 2 218 ? 210.318 210.271 251.043 1.00 113.01 218 ILE E O 1
ATOM 15685 N N . ASN E 2 219 ? 211.265 211.897 252.289 1.00 102.77 219 ASN E N 1
ATOM 15686 C CA . ASN E 2 219 ? 212.374 212.136 251.372 1.00 104.00 219 ASN E CA 1
ATOM 15687 C C . ASN E 2 219 ? 213.460 211.112 251.672 1.00 106.92 219 ASN E C 1
ATOM 15688 O O . ASN E 2 219 ? 214.097 211.163 252.728 1.00 109.23 219 ASN E O 1
ATOM 15693 N N . GLU E 2 220 ? 213.679 210.184 250.744 1.00 107.93 220 GLU E N 1
ATOM 15694 C CA . GLU E 2 220 ? 214.546 209.043 251.003 1.00 107.39 220 GLU E CA 1
ATOM 15695 C C . GLU E 2 220 ? 216.019 209.336 250.766 1.00 111.02 220 GLU E C 1
ATOM 15696 O O . GLU E 2 220 ? 216.846 208.442 250.970 1.00 113.45 220 GLU E O 1
ATOM 15698 N N . SER E 2 221 ? 216.374 210.547 250.345 1.00 111.36 221 SER E N 1
ATOM 15699 C CA . SER E 2 221 ? 217.760 210.882 250.054 1.00 112.79 221 SER E CA 1
ATOM 15700 C C . SER E 2 221 ? 218.434 211.633 251.194 1.00 115.64 221 SER E C 1
ATOM 15701 O O . SER E 2 221 ? 219.544 212.142 251.015 1.00 114.14 221 SER E O 1
ATOM 15704 N N . LYS E 2 222 ? 217.791 211.719 252.356 1.00 114.62 222 LYS E N 1
ATOM 15705 C CA . LYS E 2 222 ? 218.320 212.434 253.514 1.00 110.60 222 LYS E CA 1
ATOM 15706 C C . LYS E 2 222 ? 218.183 211.584 254.768 1.00 110.60 222 LYS E C 1
ATOM 15707 O O . LYS E 2 222 ? 217.733 212.045 255.818 1.00 116.32 222 LYS E O 1
ATOM 15713 N N . THR E 2 223 ? 218.578 210.320 254.672 1.00 107.31 223 THR E N 1
ATOM 15714 C CA . THR E 2 223 ? 218.544 209.390 255.792 1.00 105.02 223 THR E CA 1
ATOM 15715 C C . THR E 2 223 ? 219.971 209.124 256.241 1.00 105.69 223 THR E C 1
ATOM 15716 O O . THR E 2 223 ? 220.837 208.831 255.411 1.00 107.47 223 THR E O 1
ATOM 15720 N N . ILE E 2 224 ? 220.223 209.220 257.546 1.00 106.79 224 ILE E N 1
ATOM 15721 C CA . ILE E 2 224 ? 221.591 209.179 258.052 1.00 101.91 224 ILE E CA 1
ATOM 15722 C C . ILE E 2 224 ? 221.682 208.229 259.237 1.00 103.74 224 ILE E C 1
ATOM 15723 O O . ILE E 2 224 ? 220.841 208.270 260.142 1.00 107.68 224 ILE E O 1
ATOM 15728 N N . PHE E 2 225 ? 222.728 207.399 259.239 1.00 98.73 225 PHE E N 1
ATOM 15729 C CA . PHE E 2 225 ? 223.101 206.544 260.357 1.00 101.06 225 PHE E CA 1
ATOM 15730 C C . PHE E 2 225 ? 224.479 206.952 260.857 1.00 102.73 225 PHE E C 1
ATOM 15731 O O . PHE E 2 225 ? 225.378 207.219 260.056 1.00 106.11 225 PHE E O 1
ATOM 15739 N N . THR E 2 226 ? 224.654 206.993 262.177 1.00 103.63 226 THR E N 1
ATOM 15740 C CA . THR E 2 226 ? 225.939 207.403 262.728 1.00 104.19 226 THR E CA 1
ATOM 15741 C C . THR E 2 226 ? 226.145 206.759 264.091 1.00 106.07 226 THR E C 1
ATOM 15742 O O . THR E 2 226 ? 225.192 206.347 264.759 1.00 109.30 226 THR E O 1
ATOM 15746 N N . SER E 2 227 ? 227.411 206.704 264.505 1.00 102.55 227 SER E N 1
ATOM 15747 C CA . SER E 2 227 ? 227.800 206.095 265.771 1.00 104.26 227 SER E CA 1
ATOM 15748 C C . SER E 2 227 ? 228.893 206.948 266.407 1.00 107.05 227 SER E C 1
ATOM 15749 O O . SER E 2 227 ? 229.160 208.073 265.978 1.00 110.83 227 SER E O 1
ATOM 15752 N N . MET E 2 228 ? 229.539 206.394 267.433 1.00 108.51 228 MET E N 1
ATOM 15753 C CA . MET E 2 228 ? 230.567 207.102 268.189 1.00 111.21 228 MET E CA 1
ATOM 15754 C C . MET E 2 228 ? 231.909 207.192 267.475 1.00 112.98 228 MET E C 1
ATOM 15755 O O . MET E 2 228 ? 232.800 207.890 267.966 1.00 114.64 228 MET E O 1
ATOM 15760 N N . ALA E 2 229 ? 232.087 206.508 266.351 1.00 111.64 229 ALA E N 1
ATOM 15761 C CA . ALA E 2 229 ? 233.351 206.548 265.629 1.00 110.70 229 ALA E CA 1
ATOM 15762 C C . ALA E 2 229 ? 233.424 207.663 264.594 1.00 117.03 229 ALA E C 1
ATOM 15763 O O . ALA E 2 229 ? 234.448 207.786 263.916 1.00 121.14 229 ALA E O 1
ATOM 15765 N N . HIS E 2 230 ? 232.376 208.469 264.447 1.00 115.11 230 HIS E N 1
ATOM 15766 C CA . HIS E 2 230 ? 232.357 209.538 263.457 1.00 109.44 230 HIS E CA 1
ATOM 15767 C C . HIS E 2 230 ? 231.765 210.788 264.098 1.00 107.01 230 HIS E C 1
ATOM 15768 O O . HIS E 2 230 ? 231.564 210.855 265.314 1.00 111.04 230 HIS E O 1
ATOM 15775 N N . ASN E 2 231 ? 231.498 211.791 263.267 1.00 103.67 231 ASN E N 1
ATOM 15776 C CA . ASN E 2 231 ? 230.929 213.044 263.743 1.00 103.54 231 ASN E CA 1
ATOM 15777 C C . ASN E 2 231 ? 229.467 212.848 264.126 1.00 107.40 231 ASN E C 1
ATOM 15778 O O . ASN E 2 231 ? 228.702 212.214 263.395 1.00 112.17 231 ASN E O 1
ATOM 15783 N N . ARG E 2 232 ? 229.080 213.391 265.277 1.00 104.59 232 ARG E N 1
ATOM 15784 C CA . ARG E 2 232 ? 227.709 213.311 265.762 1.00 101.07 232 ARG E CA 1
ATOM 15785 C C . ARG E 2 232 ? 227.242 214.694 266.181 1.00 103.54 232 ARG E C 1
ATOM 15786 O O . ARG E 2 232 ? 227.933 215.382 266.938 1.00 109.50 232 ARG E O 1
ATOM 15794 N N . HIS E 2 233 ? 226.069 215.095 265.698 1.00 100.58 233 HIS E N 1
ATOM 15795 C CA . HIS E 2 233 ? 225.458 216.343 266.128 1.00 99.07 233 HIS E CA 1
ATOM 15796 C C . HIS E 2 233 ? 223.953 216.249 265.940 1.00 98.66 233 HIS E C 1
ATOM 15797 O O . HIS E 2 233 ? 223.464 215.482 265.107 1.00 102.69 233 HIS E O 1
ATOM 15804 N N . VAL E 2 234 ? 223.222 217.036 266.725 1.00 97.25 234 VAL E N 1
ATOM 15805 C CA . VAL E 2 234 ? 221.765 217.062 266.685 1.00 97.21 234 VAL E CA 1
ATOM 15806 C C . VAL E 2 234 ? 221.330 218.513 266.539 1.00 101.67 234 VAL E C 1
ATOM 15807 O O . VAL E 2 234 ? 221.440 219.296 267.490 1.00 105.39 234 VAL E O 1
ATOM 15811 N N . THR E 2 235 ? 220.820 218.864 265.359 1.00 100.11 235 THR E N 1
ATOM 15812 C CA . THR E 2 235 ? 220.306 220.204 265.072 1.00 101.07 235 THR E CA 1
ATOM 15813 C C . THR E 2 235 ? 221.307 221.294 265.447 1.00 105.57 235 THR E C 1
ATOM 15814 O O . THR E 2 235 ? 220.952 222.320 266.028 1.00 111.31 235 THR E O 1
ATOM 15818 N N . GLY E 2 236 ? 222.573 221.069 265.116 1.00 101.98 236 GLY E N 1
ATOM 15819 C CA . GLY E 2 236 ? 223.578 222.106 265.204 1.00 103.43 236 GLY E CA 1
ATOM 15820 C C . GLY E 2 236 ? 224.437 222.128 266.448 1.00 107.76 236 GLY E C 1
ATOM 15821 O O . GLY E 2 236 ? 225.237 223.058 266.601 1.00 116.28 236 GLY E O 1
ATOM 15822 N N . VAL E 2 237 ? 224.305 221.152 267.341 1.00 102.10 237 VAL E N 1
ATOM 15823 C CA . VAL E 2 237 ? 225.142 221.060 268.531 1.00 99.37 237 VAL E CA 1
ATOM 15824 C C . VAL E 2 237 ? 225.864 219.720 268.508 1.00 102.90 237 VAL E C 1
ATOM 15825 O O . VAL E 2 237 ? 225.249 218.680 268.249 1.00 106.18 237 VAL E O 1
ATOM 15829 N N . THR E 2 238 ? 227.168 219.750 268.754 1.00 106.17 238 THR E N 1
ATOM 15830 C CA . THR E 2 238 ? 227.997 218.559 268.667 1.00 107.05 238 THR E CA 1
ATOM 15831 C C . THR E 2 238 ? 227.993 217.804 269.990 1.00 108.79 238 THR E C 1
ATOM 15832 O O . THR E 2 238 ? 227.915 218.400 271.067 1.00 114.17 238 THR E O 1
ATOM 15836 N N . LEU E 2 239 ? 228.075 216.479 269.897 1.00 106.00 239 LEU E N 1
ATOM 15837 C CA . LEU E 2 239 ? 228.119 215.599 271.059 1.00 110.18 239 LEU E CA 1
ATOM 15838 C C . LEU E 2 239 ? 229.486 214.928 271.105 1.00 115.91 239 LEU E C 1
ATOM 15839 O O . LEU E 2 239 ? 229.801 214.091 270.253 1.00 117.00 239 LEU E O 1
ATOM 15844 N N . THR E 2 240 ? 230.293 215.294 272.095 1.00 116.98 240 THR E N 1
ATOM 15845 C CA . THR E 2 240 ? 231.571 214.636 272.293 1.00 117.73 240 THR E CA 1
ATOM 15846 C C . THR E 2 240 ? 231.346 213.201 272.773 1.00 121.78 240 THR E C 1
ATOM 15847 O O . THR E 2 240 ? 230.315 212.898 273.378 1.00 122.90 240 THR E O 1
ATOM 15851 N N . PRO E 2 241 ? 232.287 212.293 272.499 1.00 123.66 241 PRO E N 1
ATOM 15852 C CA . PRO E 2 241 ? 232.129 210.910 272.979 1.00 123.43 241 PRO E CA 1
ATOM 15853 C C . PRO E 2 241 ? 232.008 210.793 274.487 1.00 128.53 241 PRO E C 1
ATOM 15854 O O . PRO E 2 241 ? 231.463 209.795 274.972 1.00 129.19 241 PRO E O 1
ATOM 15858 N N . GLN E 2 242 ? 232.505 211.770 275.247 1.00 131.20 242 GLN E N 1
ATOM 15859 C CA . GLN E 2 242 ? 232.327 211.735 276.694 1.00 131.54 242 GLN E CA 1
ATOM 15860 C C . GLN E 2 242 ? 230.859 211.874 277.078 1.00 133.38 242 GLN E C 1
ATOM 15861 O O . GLN E 2 242 ? 230.431 211.309 278.090 1.00 133.71 242 GLN E O 1
ATOM 15867 N N . GLY E 2 243 ? 230.080 212.611 276.290 1.00 131.35 243 GLY E N 1
ATOM 15868 C CA . GLY E 2 243 ? 228.673 212.808 276.580 1.00 127.60 243 GLY E CA 1
ATOM 15869 C C . GLY E 2 243 ? 228.334 214.217 277.020 1.00 128.69 243 GLY E C 1
ATOM 15870 O O . GLY E 2 243 ? 227.480 214.415 277.888 1.00 129.38 243 GLY E O 1
ATOM 15871 N N . ASN E 2 244 ? 228.997 215.206 276.426 1.00 128.82 244 ASN E N 1
ATOM 15872 C CA . ASN E 2 244 ? 228.785 216.606 276.756 1.00 125.97 244 ASN E CA 1
ATOM 15873 C C . ASN E 2 244 ? 228.482 217.393 275.491 1.00 122.48 244 ASN E C 1
ATOM 15874 O O . ASN E 2 244 ? 228.988 217.081 274.411 1.00 125.31 244 ASN E O 1
ATOM 15879 N N . LEU E 2 245 ? 227.647 218.416 275.633 1.00 118.63 245 LEU E N 1
ATOM 15880 C CA . LEU E 2 245 ? 227.373 219.309 274.518 1.00 117.90 245 LEU E CA 1
ATOM 15881 C C . LEU E 2 245 ? 228.590 220.178 274.226 1.00 120.10 245 LEU E C 1
ATOM 15882 O O . LEU E 2 245 ? 229.399 220.469 275.110 1.00 124.13 245 LEU E O 1
ATOM 15887 N N . SER E 2 246 ? 228.716 220.593 272.969 1.00 119.31 246 SER E N 1
ATOM 15888 C CA . SER E 2 246 ? 229.877 221.365 272.550 1.00 123.07 246 SER E CA 1
ATOM 15889 C C . SER E 2 246 ? 229.516 222.178 271.317 1.00 120.51 246 SER E C 1
ATOM 15890 O O . SER E 2 246 ? 228.507 221.924 270.656 1.00 119.32 246 SER E O 1
ATOM 15893 N N . ILE E 2 247 ? 230.360 223.165 271.020 1.00 122.02 247 ILE E N 1
ATOM 15894 C CA . ILE E 2 247 ? 230.170 224.010 269.848 1.00 122.54 247 ILE E CA 1
ATOM 15895 C C . ILE E 2 247 ? 231.121 223.664 268.704 1.00 127.73 247 ILE E C 1
ATOM 15896 O O . ILE E 2 247 ? 230.839 224.027 267.551 1.00 131.36 247 ILE E O 1
ATOM 15901 N N . GLY E 2 248 ? 232.215 222.972 268.975 1.00 126.33 248 GLY E N 1
ATOM 15902 C CA . GLY E 2 248 ? 233.159 222.599 267.934 1.00 123.36 248 GLY E CA 1
ATOM 15903 C C . GLY E 2 248 ? 234.478 223.331 268.106 1.00 124.75 248 GLY E C 1
ATOM 15904 O O . GLY E 2 248 ? 234.518 224.495 268.520 1.00 129.82 248 GLY E O 1
ATOM 15905 N N . ARG E 2 249 ? 235.573 222.642 267.778 1.00 116.52 249 ARG E N 1
ATOM 15906 C CA . ARG E 2 249 ? 236.903 223.220 267.947 1.00 120.61 249 ARG E CA 1
ATOM 15907 C C . ARG E 2 249 ? 237.147 224.383 266.993 1.00 127.94 249 ARG E C 1
ATOM 15908 O O . ARG E 2 249 ? 237.817 225.362 267.362 1.00 133.55 249 ARG E O 1
ATOM 15916 N N . ASP E 2 250 ? 236.595 224.308 265.780 1.00 125.50 250 ASP E N 1
ATOM 15917 C CA . ASP E 2 250 ? 236.824 225.363 264.799 1.00 124.41 250 ASP E CA 1
ATOM 15918 C C . ASP E 2 250 ? 236.247 226.687 265.277 1.00 125.90 250 ASP E C 1
ATOM 15919 O O . ASP E 2 250 ? 236.878 227.737 265.125 1.00 129.56 250 ASP E O 1
ATOM 15921 N N . ARG E 2 251 ? 235.076 226.655 265.914 1.00 122.14 251 ARG E N 1
ATOM 15922 C CA . ARG E 2 251 ? 234.488 227.902 266.386 1.00 125.36 251 ARG E CA 1
ATOM 15923 C C . ARG E 2 251 ? 235.221 228.419 267.616 1.00 129.66 251 ARG E C 1
ATOM 15924 O O . ARG E 2 251 ? 235.323 229.638 267.813 1.00 138.47 251 ARG E O 1
ATOM 15932 N N . LYS E 2 252 ? 235.750 227.518 268.444 1.00 122.06 252 LYS E N 1
ATOM 15933 C CA . LYS E 2 252 ? 236.516 227.968 269.597 1.00 121.85 252 LYS E CA 1
ATOM 15934 C C . LYS E 2 252 ? 237.758 228.719 269.147 1.00 125.52 252 LYS E C 1
ATOM 15935 O O . LYS E 2 252 ? 238.067 229.796 269.673 1.00 129.98 252 LYS E O 1
ATOM 15941 N N . ARG E 2 253 ? 238.472 228.186 268.151 1.00 122.73 253 ARG E N 1
ATOM 15942 C CA . ARG E 2 253 ? 239.622 228.931 267.652 1.00 124.08 253 ARG E CA 1
ATOM 15943 C C . ARG E 2 253 ? 239.203 230.150 266.838 1.00 124.89 253 ARG E C 1
ATOM 15944 O O . ARG E 2 253 ? 239.934 231.149 266.827 1.00 126.07 253 ARG E O 1
ATOM 15952 N N . MET E 2 254 ? 237.982 230.141 266.290 1.00 126.19 254 MET E N 1
ATOM 15953 C CA . MET E 2 254 ? 237.443 231.320 265.623 1.00 125.84 254 MET E CA 1
ATOM 15954 C C . MET E 2 254 ? 237.343 232.475 266.604 1.00 124.09 254 MET E C 1
ATOM 15955 O O . MET E 2 254 ? 237.856 233.576 266.353 1.00 126.71 254 MET E O 1
ATOM 15960 N N . LEU E 2 255 ? 236.835 232.186 267.799 1.00 124.49 255 LEU E N 1
ATOM 15961 C CA . LEU E 2 255 ? 236.598 233.258 268.751 1.00 126.30 255 LEU E CA 1
ATOM 15962 C C . LEU E 2 255 ? 237.893 233.639 269.443 1.00 127.87 255 LEU E C 1
ATOM 15963 O O . LEU E 2 255 ? 238.116 234.820 269.737 1.00 132.92 255 LEU E O 1
ATOM 15968 N N . PHE E 2 256 ? 238.753 232.659 269.725 1.00 125.12 256 PHE E N 1
ATOM 15969 C CA . PHE E 2 256 ? 239.998 232.992 270.399 1.00 125.21 256 PHE E CA 1
ATOM 15970 C C . PHE E 2 256 ? 240.840 233.901 269.515 1.00 126.56 256 PHE E C 1
ATOM 15971 O O . PHE E 2 256 ? 241.409 234.892 269.993 1.00 130.73 256 PHE E O 1
ATOM 15979 N N . ALA E 2 257 ? 240.886 233.614 268.207 1.00 125.41 257 ALA E N 1
ATOM 15980 C CA . ALA E 2 257 ? 241.652 234.472 267.313 1.00 125.29 257 ALA E CA 1
ATOM 15981 C C . ALA E 2 257 ? 240.998 235.839 267.166 1.00 129.63 257 ALA E C 1
ATOM 15982 O O . ALA E 2 257 ? 241.697 236.858 267.091 1.00 134.16 257 ALA E O 1
ATOM 15984 N N . LYS E 2 258 ? 239.659 235.894 267.135 1.00 131.35 258 LYS E N 1
ATOM 15985 C CA . LYS E 2 258 ? 239.010 237.197 267.009 1.00 130.88 258 LYS E CA 1
ATOM 15986 C C . LYS E 2 258 ? 239.320 238.073 268.215 1.00 133.21 258 LYS E C 1
ATOM 15987 O O . LYS E 2 258 ? 239.644 239.258 268.069 1.00 141.16 258 LYS E O 1
ATOM 15993 N N . ILE E 2 259 ? 239.267 237.497 269.416 1.00 129.36 259 ILE E N 1
ATOM 15994 C CA . ILE E 2 259 ? 239.529 238.288 270.613 1.00 130.69 259 ILE E CA 1
ATOM 15995 C C . ILE E 2 259 ? 240.996 238.692 270.675 1.00 135.83 259 ILE E C 1
ATOM 15996 O O . ILE E 2 259 ? 241.326 239.814 271.081 1.00 141.33 259 ILE E O 1
ATOM 16001 N N . HIS E 2 260 ? 241.903 237.795 270.276 1.00 135.63 260 HIS E N 1
ATOM 16002 C CA . HIS E 2 260 ? 243.314 238.161 270.293 1.00 136.35 260 HIS E CA 1
ATOM 16003 C C . HIS E 2 260 ? 243.586 239.314 269.338 1.00 138.13 260 HIS E C 1
ATOM 16004 O O . HIS E 2 260 ? 244.333 240.240 269.671 1.00 142.47 260 HIS E O 1
ATOM 16011 N N . LYS E 2 261 ? 242.990 239.278 268.142 1.00 137.86 261 LYS E N 1
ATOM 16012 C CA . LYS E 2 261 ? 243.153 240.400 267.226 1.00 139.65 261 LYS E CA 1
ATOM 16013 C C . LYS E 2 261 ? 242.495 241.661 267.770 1.00 145.67 261 LYS E C 1
ATOM 16014 O O . LYS E 2 261 ? 242.931 242.773 267.454 1.00 150.41 261 LYS E O 1
ATOM 16016 N N . TYR E 2 262 ? 241.448 241.510 268.584 1.00 146.34 262 TYR E N 1
ATOM 16017 C CA . TYR E 2 262 ? 240.819 242.679 269.191 1.00 147.69 262 TYR E CA 1
ATOM 16018 C C . TYR E 2 262 ? 241.715 243.318 270.240 1.00 150.21 262 TYR E C 1
ATOM 16019 O O . TYR E 2 262 ? 241.707 244.544 270.396 1.00 151.59 262 TYR E O 1
ATOM 16028 N N . SER E 2 263 ? 242.493 242.509 270.962 1.00 151.70 263 SER E N 1
ATOM 16029 C CA . SER E 2 263 ? 243.378 243.047 271.991 1.00 153.09 263 SER E CA 1
ATOM 16030 C C . SER E 2 263 ? 244.428 243.989 271.418 1.00 154.93 263 SER E C 1
ATOM 16031 O O . SER E 2 263 ? 244.965 244.821 272.156 1.00 155.00 263 SER E O 1
ATOM 16034 N N . LEU E 2 264 ? 244.733 243.877 270.130 1.00 154.59 264 LEU E N 1
ATOM 16035 C CA . LEU E 2 264 ? 245.656 244.787 269.468 1.00 155.53 264 LEU E CA 1
ATOM 16036 C C . LEU E 2 264 ? 244.946 245.964 268.813 1.00 161.21 264 LEU E C 1
ATOM 16037 O O . LEU E 2 264 ? 245.600 246.772 268.146 1.00 162.28 264 LEU E O 1
ATOM 16042 N N . GLY E 2 265 ? 243.632 246.076 268.986 1.00 161.75 265 GLY E N 1
ATOM 16043 C CA . GLY E 2 265 ? 242.875 247.174 268.404 1.00 164.03 265 GLY E CA 1
ATOM 16044 C C . GLY E 2 265 ? 242.843 247.176 266.892 1.00 167.75 265 GLY E C 1
ATOM 16045 O O . GLY E 2 265 ? 242.988 248.235 266.270 1.00 170.93 265 GLY E O 1
ATOM 16046 N N . LEU E 2 266 ? 242.652 246.007 266.282 1.00 166.69 266 LEU E N 1
ATOM 16047 C CA . LEU E 2 266 ? 242.630 245.864 264.832 1.00 167.54 266 LEU E CA 1
ATOM 16048 C C . LEU E 2 266 ? 241.300 245.290 264.354 1.00 167.04 266 LEU E C 1
ATOM 16049 O O . LEU E 2 266 ? 241.235 244.647 263.305 1.00 164.18 266 LEU E O 1
ATOM 16054 N N . LEU E 2 267 ? 240.232 245.518 265.115 1.00 167.63 267 LEU E N 1
ATOM 16055 C CA . LEU E 2 267 ? 238.906 245.009 264.793 1.00 164.32 267 LEU E CA 1
ATOM 16056 C C . LEU E 2 267 ? 237.958 246.163 264.505 1.00 163.73 267 LEU E C 1
ATOM 16057 O O . LEU E 2 267 ? 237.921 247.144 265.255 1.00 164.32 267 LEU E O 1
ATOM 16062 N N . SER E 2 268 ? 237.195 246.038 263.423 1.00 162.67 268 SER E N 1
ATOM 16063 C CA . SER E 2 268 ? 236.207 247.042 263.064 1.00 162.32 268 SER E CA 1
ATOM 16064 C C . SER E 2 268 ? 235.023 246.990 264.026 1.00 159.68 268 SER E C 1
ATOM 16065 O O . SER E 2 268 ? 234.770 245.982 264.691 1.00 158.93 268 SER E O 1
ATOM 16068 N N . SER E 2 269 ? 234.293 248.106 264.098 1.00 157.89 269 SER E N 1
ATOM 16069 C CA . SER E 2 269 ? 233.170 248.197 265.027 1.00 155.79 269 SER E CA 1
ATOM 16070 C C . SER E 2 269 ? 232.062 247.209 264.686 1.00 154.08 269 SER E C 1
ATOM 16071 O O . SER E 2 269 ? 231.327 246.773 265.579 1.00 150.23 269 SER E O 1
ATOM 16073 N N . GLU E 2 270 ? 231.917 246.847 263.410 1.00 154.63 270 GLU E N 1
ATOM 16074 C CA . GLU E 2 270 ? 230.891 245.879 263.034 1.00 149.47 270 GLU E CA 1
ATOM 16075 C C . GLU E 2 270 ? 231.203 244.497 263.597 1.00 146.19 270 GLU E C 1
ATOM 16076 O O . GLU E 2 270 ? 230.300 243.789 264.068 1.00 145.10 270 GLU E O 1
ATOM 16078 N N . GLU E 2 271 ? 232.479 244.107 263.592 1.00 143.85 271 GLU E N 1
ATOM 16079 C CA . GLU E 2 271 ? 232.822 242.778 264.072 1.00 138.84 271 GLU E CA 1
ATOM 16080 C C . GLU E 2 271 ? 232.673 242.659 265.580 1.00 138.12 271 GLU E C 1
ATOM 16081 O O . GLU E 2 271 ? 232.515 241.544 266.082 1.00 137.72 271 GLU E O 1
ATOM 16083 N N . ILE E 2 272 ? 232.678 243.775 266.310 1.00 138.10 272 ILE E N 1
ATOM 16084 C CA . ILE E 2 272 ? 232.477 243.700 267.753 1.00 138.15 272 ILE E CA 1
ATOM 16085 C C . ILE E 2 272 ? 231.057 243.240 268.055 1.00 137.98 272 ILE E C 1
ATOM 16086 O O . ILE E 2 272 ? 230.836 242.304 268.836 1.00 139.37 272 ILE E O 1
ATOM 16091 N N . ASN E 2 273 ? 230.074 243.872 267.407 1.00 134.57 273 ASN E N 1
ATOM 16092 C CA . ASN E 2 273 ? 228.688 243.456 267.571 1.00 129.87 273 ASN E CA 1
ATOM 16093 C C . ASN E 2 273 ? 228.460 242.078 266.973 1.00 132.18 273 ASN E C 1
ATOM 16094 O O . ASN E 2 273 ? 227.608 241.326 267.456 1.00 132.49 273 ASN E O 1
ATOM 16096 N N . LYS E 2 274 ? 229.206 241.734 265.921 1.00 132.66 274 LYS E N 1
ATOM 16097 C CA . LYS E 2 274 ? 229.086 240.403 265.338 1.00 128.51 274 LYS E CA 1
ATOM 16098 C C . LYS E 2 274 ? 229.511 239.331 266.335 1.00 126.57 274 LYS E C 1
ATOM 16099 O O . LYS E 2 274 ? 228.795 238.349 266.558 1.00 126.91 274 LYS E O 1
ATOM 16105 N N . THR E 2 275 ? 230.683 239.510 266.949 1.00 128.92 275 THR E N 1
ATOM 16106 C CA . THR E 2 275 ? 231.236 238.505 267.849 1.00 127.07 275 THR E CA 1
ATOM 16107 C C . THR E 2 275 ? 230.536 238.472 269.202 1.00 125.85 275 THR E C 1
ATOM 16108 O O . THR E 2 275 ? 230.526 237.423 269.857 1.00 129.38 275 THR E O 1
ATOM 16112 N N . LYS E 2 276 ? 229.964 239.592 269.653 1.00 123.59 276 LYS E N 1
ATOM 16113 C CA . LYS E 2 276 ? 229.333 239.598 270.971 1.00 124.12 276 LYS E CA 1
ATOM 16114 C C . LYS E 2 276 ? 228.153 238.632 271.041 1.00 124.52 276 LYS E C 1
ATOM 16115 O O . LYS E 2 276 ? 228.002 237.892 272.025 1.00 125.30 276 LYS E O 1
ATOM 16121 N N . GLY E 2 277 ? 227.331 238.589 269.991 1.00 123.57 277 GLY E N 1
ATOM 16122 C CA . GLY E 2 277 ? 226.201 237.676 269.999 1.00 123.83 277 GLY E CA 1
ATOM 16123 C C . GLY E 2 277 ? 226.640 236.226 269.974 1.00 125.65 277 GLY E C 1
ATOM 16124 O O . GLY E 2 277 ? 226.070 235.380 270.674 1.00 128.04 277 GLY E O 1
ATOM 16125 N N . MET E 2 278 ? 227.662 235.918 269.173 1.00 124.55 278 MET E N 1
ATOM 16126 C CA . MET E 2 278 ? 228.136 234.543 269.097 1.00 125.64 278 MET E CA 1
ATOM 16127 C C . MET E 2 278 ? 228.724 234.115 270.432 1.00 123.37 278 MET E C 1
ATOM 16128 O O . MET E 2 278 ? 228.535 232.973 270.866 1.00 123.58 278 MET E O 1
ATOM 16133 N N . ILE E 2 279 ? 229.439 235.025 271.099 1.00 121.59 279 ILE E N 1
ATOM 16134 C CA . ILE E 2 279 ? 230.016 234.706 272.399 1.00 118.35 279 ILE E CA 1
ATOM 16135 C C . ILE E 2 279 ? 228.907 234.419 273.398 1.00 121.33 279 ILE E C 1
ATOM 16136 O O . ILE E 2 279 ? 228.992 233.473 274.189 1.00 123.89 279 ILE E O 1
ATOM 16141 N N . ALA E 2 280 ? 227.849 235.238 273.384 1.00 122.09 280 ALA E N 1
ATOM 16142 C CA . ALA E 2 280 ? 226.751 235.022 274.322 1.00 122.96 280 ALA E CA 1
ATOM 16143 C C . ALA E 2 280 ? 226.069 233.682 274.068 1.00 125.59 280 ALA E C 1
ATOM 16144 O O . ALA E 2 280 ? 225.745 232.947 275.013 1.00 128.10 280 ALA E O 1
ATOM 16146 N N . PHE E 2 281 ? 225.867 233.335 272.794 1.00 124.46 281 PHE E N 1
ATOM 16147 C CA . PHE E 2 281 ? 225.248 232.053 272.471 1.00 124.18 281 PHE E CA 1
ATOM 16148 C C . PHE E 2 281 ? 226.123 230.892 272.926 1.00 126.05 281 PHE E C 1
ATOM 16149 O O . PHE E 2 281 ? 225.623 229.905 273.481 1.00 126.60 281 PHE E O 1
ATOM 16157 N N . ALA E 2 282 ? 227.436 230.992 272.701 1.00 124.44 282 ALA E N 1
ATOM 16158 C CA . ALA E 2 282 ? 228.329 229.914 273.109 1.00 122.31 282 ALA E CA 1
ATOM 16159 C C . ALA E 2 282 ? 228.345 229.779 274.624 1.00 121.28 282 ALA E C 1
ATOM 16160 O O . ALA E 2 282 ? 228.400 228.664 275.154 1.00 119.93 282 ALA E O 1
ATOM 16162 N N . ASN E 2 283 ? 228.303 230.908 275.336 1.00 122.41 283 ASN E N 1
ATOM 16163 C CA . ASN E 2 283 ? 228.286 230.857 276.791 1.00 122.70 283 ASN E CA 1
ATOM 16164 C C . ASN E 2 283 ? 227.020 230.177 277.284 1.00 124.04 283 ASN E C 1
ATOM 16165 O O . ASN E 2 283 ? 227.054 229.407 278.249 1.00 126.36 283 ASN E O 1
ATOM 16170 N N . TYR E 2 284 ? 225.888 230.461 276.637 1.00 124.10 284 TYR E N 1
ATOM 16171 C CA . TYR E 2 284 ? 224.647 229.808 277.038 1.00 123.41 284 TYR E CA 1
ATOM 16172 C C . TYR E 2 284 ? 224.706 228.312 276.768 1.00 123.44 284 TYR E C 1
ATOM 16173 O O . TYR E 2 284 ? 224.225 227.509 277.576 1.00 120.83 284 TYR E O 1
ATOM 16182 N N . LEU E 2 285 ? 225.288 227.918 275.634 1.00 125.48 285 LEU E N 1
ATOM 16183 C CA . LEU E 2 285 ? 225.321 226.502 275.280 1.00 124.83 285 LEU E CA 1
ATOM 16184 C C . LEU E 2 285 ? 226.266 225.716 276.182 1.00 127.07 285 LEU E C 1
ATOM 16185 O O . LEU E 2 285 ? 225.962 224.582 276.567 1.00 122.39 285 LEU E O 1
ATOM 16190 N N . GLU E 2 286 ? 227.414 226.297 276.528 1.00 133.07 286 GLU E N 1
ATOM 16191 C CA . GLU E 2 286 ? 228.439 225.579 277.282 1.00 134.34 286 GLU E CA 1
ATOM 16192 C C . GLU E 2 286 ? 228.299 225.804 278.785 1.00 136.78 286 GLU E C 1
ATOM 16193 O O . GLU E 2 286 ? 228.152 224.848 279.552 1.00 134.52 286 GLU E O 1
ATOM 16199 N N . GLY E 2 287 ? 228.344 227.063 279.216 1.00 139.84 287 GLY E N 1
ATOM 16200 C CA . GLY E 2 287 ? 228.283 227.401 280.620 1.00 141.77 287 GLY E CA 1
ATOM 16201 C C . GLY E 2 287 ? 229.612 227.750 281.257 1.00 147.37 287 GLY E C 1
ATOM 16202 O O . GLY E 2 287 ? 229.625 228.176 282.418 1.00 152.72 287 GLY E O 1
ATOM 16203 N N . ASP E 2 288 ? 230.730 227.584 280.541 1.00 142.57 288 ASP E N 1
ATOM 16204 C CA . ASP E 2 288 ? 232.028 227.904 281.122 1.00 141.18 288 ASP E CA 1
ATOM 16205 C C . ASP E 2 288 ? 232.962 228.604 280.139 1.00 141.59 288 ASP E C 1
ATOM 16206 O O . ASP E 2 288 ? 234.180 228.605 280.354 1.00 146.97 288 ASP E O 1
ATOM 16208 N N . PHE E 2 289 ? 232.432 229.194 279.066 1.00 137.18 289 PHE E N 1
ATOM 16209 C CA . PHE E 2 289 ? 233.294 229.825 278.072 1.00 136.58 289 PHE E CA 1
ATOM 16210 C C . PHE E 2 289 ? 233.915 231.107 278.616 1.00 140.05 289 PHE E C 1
ATOM 16211 O O . PHE E 2 289 ? 235.105 231.381 278.394 1.00 143.14 289 PHE E O 1
ATOM 16219 N N . LEU E 2 290 ? 233.130 231.887 279.363 1.00 138.99 290 LEU E N 1
ATOM 16220 C CA . LEU E 2 290 ? 233.621 233.160 279.874 1.00 139.40 290 LEU E CA 1
ATOM 16221 C C . LEU E 2 290 ? 234.717 232.951 280.907 1.00 145.92 290 LEU E C 1
ATOM 16222 O O . LEU E 2 290 ? 235.664 233.742 280.981 1.00 149.30 290 LEU E O 1
ATOM 16227 N N . LEU E 2 291 ? 234.608 231.898 281.720 1.00 146.41 291 LEU E N 1
ATOM 16228 C CA . LEU E 2 291 ? 235.654 231.632 282.701 1.00 148.21 291 LEU E CA 1
ATOM 16229 C C . LEU E 2 291 ? 236.975 231.318 282.014 1.00 149.00 291 LEU E C 1
ATOM 16230 O O . LEU E 2 291 ? 238.032 231.793 282.441 1.00 152.59 291 LEU E O 1
ATOM 16235 N N . ARG E 2 292 ? 236.936 230.521 280.944 1.00 144.72 292 ARG E N 1
ATOM 16236 C CA . ARG E 2 292 ? 238.162 230.193 280.225 1.00 142.87 292 ARG E CA 1
ATOM 16237 C C . ARG E 2 292 ? 238.752 231.439 279.579 1.00 142.27 292 ARG E C 1
ATOM 16238 O O . ARG E 2 292 ? 239.972 231.673 279.631 1.00 146.47 292 ARG E O 1
ATOM 16246 N N . LEU E 2 293 ? 237.884 232.296 279.035 1.00 139.65 293 LEU E N 1
ATOM 16247 C CA . LEU E 2 293 ? 238.386 233.512 278.415 1.00 141.08 293 LEU E CA 1
ATOM 16248 C C . LEU E 2 293 ? 239.032 234.411 279.457 1.00 145.82 293 LEU E C 1
ATOM 16249 O O . LEU E 2 293 ? 240.070 235.030 279.194 1.00 147.00 293 LEU E O 1
ATOM 16254 N N . GLN E 2 294 ? 238.423 234.515 280.641 1.00 148.23 294 GLN E N 1
ATOM 16255 C CA . GLN E 2 294 ? 239.010 235.353 281.678 1.00 149.69 294 GLN E CA 1
ATOM 16256 C C . GLN E 2 294 ? 240.334 234.764 282.140 1.00 149.14 294 GLN E C 1
ATOM 16257 O O . GLN E 2 294 ? 241.297 235.498 282.388 1.00 148.60 294 GLN E O 1
ATOM 16263 N N . LYS E 2 295 ? 240.400 233.434 282.257 1.00 149.43 295 LYS E N 1
ATOM 16264 C CA . LYS E 2 295 ? 241.620 232.785 282.710 1.00 147.76 295 LYS E CA 1
ATOM 16265 C C . LYS E 2 295 ? 242.734 232.898 281.686 1.00 145.10 295 LYS E C 1
ATOM 16266 O O . LYS E 2 295 ? 243.888 232.604 282.014 1.00 143.89 295 LYS E O 1
ATOM 16272 N N . LYS E 2 296 ? 242.419 233.314 280.462 1.00 144.25 296 LYS E N 1
ATOM 16273 C CA . LYS E 2 296 ? 243.446 233.431 279.435 1.00 142.98 296 LYS E CA 1
ATOM 16274 C C . LYS E 2 296 ? 243.844 234.874 279.158 1.00 143.30 296 LYS E C 1
ATOM 16275 O O . LYS E 2 296 ? 245.038 235.177 279.080 1.00 141.19 296 LYS E O 1
ATOM 16281 N N . TYR E 2 297 ? 242.878 235.784 279.012 1.00 144.90 297 TYR E N 1
ATOM 16282 C CA . TYR E 2 297 ? 243.172 237.170 278.669 1.00 143.43 297 TYR E CA 1
ATOM 16283 C C . TYR E 2 297 ? 243.028 238.159 279.820 1.00 147.13 297 TYR E C 1
ATOM 16284 O O . TYR E 2 297 ? 243.458 239.308 279.674 1.00 146.40 297 TYR E O 1
ATOM 16293 N N . GLY E 2 298 ? 242.447 237.764 280.940 1.00 149.61 298 GLY E N 1
ATOM 16294 C CA . GLY E 2 298 ? 242.307 238.683 282.053 1.00 150.70 298 GLY E CA 1
ATOM 16295 C C . GLY E 2 298 ? 240.950 239.364 282.060 1.00 156.34 298 GLY E C 1
ATOM 16296 O O . GLY E 2 298 ? 240.356 239.645 281.013 1.00 158.55 298 GLY E O 1
ATOM 16297 N N . CYS E 2 299 ? 240.449 239.645 283.267 1.00 158.47 299 CYS E N 1
ATOM 16298 C CA . CYS E 2 299 ? 239.119 240.235 283.394 1.00 161.20 299 CYS E CA 1
ATOM 16299 C C . CYS E 2 299 ? 239.063 241.684 282.922 1.00 158.61 299 CYS E C 1
ATOM 16300 O O . CYS E 2 299 ? 238.007 242.135 282.463 1.00 159.39 299 CYS E O 1
ATOM 16303 N N . GLU E 2 300 ? 240.169 242.427 283.017 1.00 156.35 300 GLU E N 1
ATOM 16304 C CA . GLU E 2 300 ? 240.130 243.840 282.647 1.00 159.36 300 GLU E CA 1
ATOM 16305 C C . GLU E 2 300 ? 239.804 244.015 281.170 1.00 161.31 300 GLU E C 1
ATOM 16306 O O . GLU E 2 300 ? 238.910 244.796 280.804 1.00 162.61 300 GLU E O 1
ATOM 16308 N N . LEU E 2 301 ? 240.434 243.207 280.316 1.00 157.61 301 LEU E N 1
ATOM 16309 C CA . LEU E 2 301 ? 240.230 243.364 278.883 1.00 157.02 301 LEU E CA 1
ATOM 16310 C C . LEU E 2 301 ? 238.847 242.870 278.504 1.00 159.80 301 LEU E C 1
ATOM 16311 O O . LEU E 2 301 ? 238.167 243.487 277.676 1.00 161.81 301 LEU E O 1
ATOM 16316 N N . ILE E 2 302 ? 238.420 241.749 279.084 1.00 158.34 302 ILE E N 1
ATOM 16317 C CA . ILE E 2 302 ? 237.130 241.188 278.709 1.00 158.10 302 ILE E CA 1
ATOM 16318 C C . ILE E 2 302 ? 236.023 242.147 279.116 1.00 160.81 302 ILE E C 1
ATOM 16319 O O . ILE E 2 302 ? 235.066 242.364 278.368 1.00 161.70 302 ILE E O 1
ATOM 16324 N N . THR E 2 303 ? 236.120 242.709 280.324 1.00 160.21 303 THR E N 1
ATOM 16325 C CA . THR E 2 303 ? 235.105 243.648 280.787 1.00 159.16 303 THR E CA 1
ATOM 16326 C C . THR E 2 303 ? 235.070 244.893 279.911 1.00 158.37 303 THR E C 1
ATOM 16327 O O . THR E 2 303 ? 233.988 245.388 279.559 1.00 160.32 303 THR E O 1
ATOM 16331 N N . LYS E 2 304 ? 236.247 245.396 279.513 1.00 156.05 304 LYS E N 1
ATOM 16332 C CA . LYS E 2 304 ? 236.272 246.549 278.620 1.00 157.76 304 LYS E CA 1
ATOM 16333 C C . LYS E 2 304 ? 235.637 246.216 277.276 1.00 160.60 304 LYS E C 1
ATOM 16334 O O . LYS E 2 304 ? 234.912 247.037 276.703 1.00 163.13 304 LYS E O 1
ATOM 16340 N N . PHE E 2 305 ? 235.901 245.016 276.756 1.00 159.58 305 PHE E N 1
ATOM 16341 C CA . PHE E 2 305 ? 235.300 244.612 275.489 1.00 159.34 305 PHE E CA 1
ATOM 16342 C C . PHE E 2 305 ? 233.789 244.485 275.627 1.00 158.31 305 PHE E C 1
ATOM 16343 O O . PHE E 2 305 ? 233.038 244.885 274.730 1.00 157.32 305 PHE E O 1
ATOM 16351 N N . LEU E 2 306 ? 233.334 243.922 276.747 1.00 158.86 306 LEU E N 1
ATOM 16352 C CA . LEU E 2 306 ? 231.909 243.701 276.959 1.00 159.58 306 LEU E CA 1
ATOM 16353 C C . LEU E 2 306 ? 231.159 245.022 277.028 1.00 160.78 306 LEU E C 1
ATOM 16354 O O . LEU E 2 306 ? 230.074 245.159 276.452 1.00 159.78 306 LEU E O 1
ATOM 16359 N N . MET E 2 307 ? 231.722 246.008 277.725 1.00 162.98 307 MET E N 1
ATOM 16360 C CA . MET E 2 307 ? 231.029 247.281 277.870 1.00 162.48 307 MET E CA 1
ATOM 16361 C C . MET E 2 307 ? 231.207 248.188 276.661 1.00 167.42 307 MET E C 1
ATOM 16362 O O . MET E 2 307 ? 230.602 249.265 276.622 1.00 169.61 307 MET E O 1
ATOM 16364 N N . GLU E 2 308 ? 232.019 247.785 275.686 1.00 168.95 308 GLU E N 1
ATOM 16365 C CA . GLU E 2 308 ? 232.234 248.600 274.498 1.00 171.23 308 GLU E CA 1
ATOM 16366 C C . GLU E 2 308 ? 230.941 248.747 273.708 1.00 175.47 308 GLU E C 1
ATOM 16367 O O . GLU E 2 308 ? 230.132 247.819 273.630 1.00 175.96 308 GLU E O 1
ATOM 16369 N N . GLY E 2 309 ? 230.747 249.924 273.124 1.00 179.57 309 GLY E N 1
ATOM 16370 C CA . GLY E 2 309 ? 229.554 250.197 272.344 1.00 180.91 309 GLY E CA 1
ATOM 16371 C C . GLY E 2 309 ? 228.318 250.448 273.185 1.00 181.04 309 GLY E C 1
ATOM 16372 O O . GLY E 2 309 ? 228.257 250.076 274.356 1.00 179.45 309 GLY E O 1
ATOM 16373 N N . MET F 3 1 ? 240.243 266.641 189.424 1.00 119.48 1 MET F N 1
ATOM 16374 C CA . MET F 3 1 ? 240.011 267.656 190.445 1.00 127.69 1 MET F CA 1
ATOM 16375 C C . MET F 3 1 ? 240.255 269.059 189.895 1.00 133.78 1 MET F C 1
ATOM 16376 O O . MET F 3 1 ? 240.796 269.229 188.799 1.00 136.39 1 MET F O 1
ATOM 16381 N N . LYS F 3 2 ? 239.861 270.065 190.670 1.00 132.55 2 LYS F N 1
ATOM 16382 C CA . LYS F 3 2 ? 240.012 271.463 190.295 1.00 136.88 2 LYS F CA 1
ATOM 16383 C C . LYS F 3 2 ? 240.704 272.200 191.434 1.00 144.20 2 LYS F C 1
ATOM 16384 O O . LYS F 3 2 ? 240.985 271.630 192.492 1.00 145.82 2 LYS F O 1
ATOM 16390 N N . TYR F 3 3 ? 240.983 273.482 191.216 1.00 146.21 3 TYR F N 1
ATOM 16391 C CA . TYR F 3 3 ? 241.621 274.311 192.231 1.00 147.74 3 TYR F CA 1
ATOM 16392 C C . TYR F 3 3 ? 240.536 274.884 193.134 1.00 147.06 3 TYR F C 1
ATOM 16393 O O . TYR F 3 3 ? 239.764 275.754 192.717 1.00 145.79 3 TYR F O 1
ATOM 16402 N N . LEU F 3 4 ? 240.474 274.392 194.367 1.00 143.72 4 LEU F N 1
ATOM 16403 C CA . LEU F 3 4 ? 239.459 274.833 195.311 1.00 140.98 4 LEU F CA 1
ATOM 16404 C C . LEU F 3 4 ? 239.836 276.198 195.869 1.00 150.98 4 LEU F C 1
ATOM 16405 O O . LEU F 3 4 ? 240.946 276.387 196.376 1.00 151.22 4 LEU F O 1
ATOM 16410 N N . SER F 3 5 ? 238.910 277.150 195.777 1.00 155.05 5 SER F N 1
ATOM 16411 C CA . SER F 3 5 ? 239.153 278.514 196.241 1.00 155.99 5 SER F CA 1
ATOM 16412 C C . SER F 3 5 ? 238.682 278.609 197.686 1.00 158.73 5 SER F C 1
ATOM 16413 O O . SER F 3 5 ? 237.516 278.887 197.967 1.00 159.70 5 SER F O 1
ATOM 16415 N N . ARG F 3 6 ? 239.607 278.377 198.614 1.00 157.78 6 ARG F N 1
ATOM 16416 C CA . ARG F 3 6 ? 239.282 278.478 200.028 1.00 158.76 6 ARG F CA 1
ATOM 16417 C C . ARG F 3 6 ? 238.964 279.919 200.405 1.00 168.41 6 ARG F C 1
ATOM 16418 O O . ARG F 3 6 ? 239.651 280.856 199.990 1.00 174.92 6 ARG F O 1
ATOM 16426 N N . GLN F 3 7 ? 237.914 280.089 201.199 1.00 166.43 7 GLN F N 1
ATOM 16427 C CA . GLN F 3 7 ? 237.438 281.397 201.610 1.00 174.09 7 GLN F CA 1
ATOM 16428 C C . GLN F 3 7 ? 237.988 281.738 202.995 1.00 183.94 7 GLN F C 1
ATOM 16429 O O . GLN F 3 7 ? 238.798 281.005 203.567 1.00 183.44 7 GLN F O 1
ATOM 16435 N N . MET F 3 8 ? 237.551 282.875 203.530 1.00 191.41 8 MET F N 1
ATOM 16436 C CA . MET F 3 8 ? 237.946 283.258 204.877 1.00 194.67 8 MET F CA 1
ATOM 16437 C C . MET F 3 8 ? 237.479 282.198 205.872 1.00 196.46 8 MET F C 1
ATOM 16438 O O . MET F 3 8 ? 236.393 281.630 205.708 1.00 196.69 8 MET F O 1
ATOM 16440 N N . PRO F 3 9 ? 238.270 281.899 206.902 1.00 195.77 9 PRO F N 1
ATOM 16441 C CA . PRO F 3 9 ? 237.937 280.771 207.781 1.00 193.23 9 PRO F CA 1
ATOM 16442 C C . PRO F 3 9 ? 236.598 280.969 208.476 1.00 199.08 9 PRO F C 1
ATOM 16443 O O . PRO F 3 9 ? 236.291 282.049 208.984 1.00 198.55 9 PRO F O 1
ATOM 16447 N N . GLY F 3 10 ? 235.799 279.904 208.490 1.00 196.21 10 GLY F N 1
ATOM 16448 C CA . GLY F 3 10 ? 234.533 279.903 209.183 1.00 191.48 10 GLY F CA 1
ATOM 16449 C C . GLY F 3 10 ? 234.302 278.697 210.078 1.00 189.87 10 GLY F C 1
ATOM 16450 O O . GLY F 3 10 ? 233.201 278.138 210.101 1.00 186.21 10 GLY F O 1
ATOM 16451 N N . PRO F 3 11 ? 235.327 278.253 210.818 1.00 193.88 11 PRO F N 1
ATOM 16452 C CA . PRO F 3 11 ? 235.178 276.997 211.573 1.00 193.42 11 PRO F CA 1
ATOM 16453 C C . PRO F 3 11 ? 234.060 277.036 212.599 1.00 195.47 11 PRO F C 1
ATOM 16454 O O . PRO F 3 11 ? 233.434 275.999 212.856 1.00 193.31 11 PRO F O 1
ATOM 16458 N N . SER F 3 12 ? 233.799 278.201 213.195 1.00 194.52 12 SER F N 1
ATOM 16459 C CA . SER F 3 12 ? 232.737 278.381 214.179 1.00 187.83 12 SER F CA 1
ATOM 16460 C C . SER F 3 12 ? 232.910 277.446 215.370 1.00 184.24 12 SER F C 1
ATOM 16461 O O . SER F 3 12 ? 233.792 277.658 216.209 1.00 183.90 12 SER F O 1
ATOM 16463 N N . VAL F 3 13 ? 232.089 276.394 215.436 1.00 180.59 13 VAL F N 1
ATOM 16464 C CA . VAL F 3 13 ? 232.116 275.495 216.583 1.00 180.44 13 VAL F CA 1
ATOM 16465 C C . VAL F 3 13 ? 233.454 274.785 216.707 1.00 186.03 13 VAL F C 1
ATOM 16466 O O . VAL F 3 13 ? 233.831 274.367 217.809 1.00 186.86 13 VAL F O 1
ATOM 16468 N N . LEU F 3 14 ? 234.213 274.689 215.612 1.00 188.54 14 LEU F N 1
ATOM 16469 C CA . LEU F 3 14 ? 235.518 274.044 215.687 1.00 189.53 14 LEU F CA 1
ATOM 16470 C C . LEU F 3 14 ? 236.451 274.830 216.592 1.00 189.72 14 LEU F C 1
ATOM 16471 O O . LEU F 3 14 ? 237.354 274.252 217.209 1.00 187.86 14 LEU F O 1
ATOM 16473 N N . ASN F 3 15 ? 236.251 276.147 216.679 1.00 189.91 15 ASN F N 1
ATOM 16474 C CA . ASN F 3 15 ? 237.078 276.958 217.561 1.00 184.34 15 ASN F CA 1
ATOM 16475 C C . ASN F 3 15 ? 236.832 276.599 219.020 1.00 184.69 15 ASN F C 1
ATOM 16476 O O . ASN F 3 15 ? 237.736 276.734 219.851 1.00 179.23 15 ASN F O 1
ATOM 16478 N N . LYS F 3 16 ? 235.616 276.147 219.347 1.00 187.95 16 LYS F N 1
ATOM 16479 C CA . LYS F 3 16 ? 235.300 275.810 220.732 1.00 183.67 16 LYS F CA 1
ATOM 16480 C C . LYS F 3 16 ? 236.134 274.631 221.219 1.00 183.92 16 LYS F C 1
ATOM 16481 O O . LYS F 3 16 ? 236.567 274.604 222.377 1.00 182.34 16 LYS F O 1
ATOM 16483 N N . PHE F 3 17 ? 236.367 273.649 220.355 1.00 184.28 17 PHE F N 1
ATOM 16484 C CA . PHE F 3 17 ? 237.172 272.499 220.726 1.00 178.34 17 PHE F CA 1
ATOM 16485 C C . PHE F 3 17 ? 238.654 272.861 220.718 1.00 180.43 17 PHE F C 1
ATOM 16486 O O . PHE F 3 17 ? 239.087 273.814 220.064 1.00 180.96 17 PHE F O 1
ATOM 16488 N N . ASP F 3 18 ? 239.437 272.083 221.463 1.00 181.71 18 ASP F N 1
ATOM 16489 C CA . ASP F 3 18 ? 240.863 272.330 221.610 1.00 183.61 18 ASP F CA 1
ATOM 16490 C C . ASP F 3 18 ? 241.600 270.997 221.606 1.00 185.96 18 ASP F C 1
ATOM 16491 O O . ASP F 3 18 ? 241.002 269.931 221.433 1.00 188.96 18 ASP F O 1
ATOM 16493 N N . TYR F 3 19 ? 242.918 271.066 221.802 1.00 182.42 19 TYR F N 1
ATOM 16494 C CA . TYR F 3 19 ? 243.734 269.856 221.780 1.00 180.06 19 TYR F CA 1
ATOM 16495 C C . TYR F 3 19 ? 243.449 268.968 222.983 1.00 184.74 19 TYR F C 1
ATOM 16496 O O . TYR F 3 19 ? 243.412 267.739 222.857 1.00 181.28 19 TYR F O 1
ATOM 16505 N N . ARG F 3 20 ? 243.263 269.572 224.159 1.00 188.65 20 ARG F N 1
ATOM 16506 C CA . ARG F 3 20 ? 243.048 268.788 225.371 1.00 191.71 20 ARG F CA 1
ATOM 16507 C C . ARG F 3 20 ? 241.811 267.909 225.246 1.00 195.67 20 ARG F C 1
ATOM 16508 O O . ARG F 3 20 ? 241.796 266.771 225.730 1.00 194.39 20 ARG F O 1
ATOM 16510 N N . ARG F 3 21 ? 240.760 268.422 224.602 1.00 196.23 21 ARG F N 1
ATOM 16511 C CA . ARG F 3 21 ? 239.548 267.632 224.420 1.00 194.96 21 ARG F CA 1
ATOM 16512 C C . ARG F 3 21 ? 239.787 266.454 223.484 1.00 199.16 21 ARG F C 1
ATOM 16513 O O . ARG F 3 21 ? 239.378 265.327 223.785 1.00 202.11 21 ARG F O 1
ATOM 16515 N N . ASP F 3 22 ? 240.474 266.691 222.363 1.00 199.71 22 ASP F N 1
ATOM 16516 C CA . ASP F 3 22 ? 240.652 265.703 221.287 1.00 201.86 22 ASP F CA 1
ATOM 16517 C C . ASP F 3 22 ? 239.277 265.112 220.974 1.00 201.90 22 ASP F C 1
ATOM 16518 O O . ASP F 3 22 ? 238.335 265.884 220.745 1.00 198.68 22 ASP F O 1
ATOM 16520 N N . ASP F 3 23 ? 239.118 263.788 220.965 1.00 202.97 23 ASP F N 1
ATOM 16521 C CA . ASP F 3 23 ? 237.811 263.133 220.924 1.00 194.65 23 ASP F CA 1
ATOM 16522 C C . ASP F 3 23 ? 236.964 263.643 219.754 1.00 187.65 23 ASP F C 1
ATOM 16523 O O . ASP F 3 23 ? 235.960 264.334 219.923 1.00 188.49 23 ASP F O 1
ATOM 16525 N N . TRP F 3 24 ? 237.424 263.296 218.549 1.00 180.33 24 TRP F N 1
ATOM 16526 C CA . TRP F 3 24 ? 236.698 263.680 217.342 1.00 173.93 24 TRP F CA 1
ATOM 16527 C C . TRP F 3 24 ? 235.253 263.198 217.378 1.00 173.88 24 TRP F C 1
ATOM 16528 O O . TRP F 3 24 ? 234.367 263.853 216.819 1.00 173.59 24 TRP F O 1
ATOM 16539 N N . ASN F 3 25 ? 234.995 262.062 218.031 1.00 174.79 25 ASN F N 1
ATOM 16540 C CA . ASN F 3 25 ? 233.635 261.549 218.126 1.00 176.36 25 ASN F CA 1
ATOM 16541 C C . ASN F 3 25 ? 232.742 262.441 218.979 1.00 179.58 25 ASN F C 1
ATOM 16542 O O . ASN F 3 25 ? 231.515 262.383 218.842 1.00 178.23 25 ASN F O 1
ATOM 16544 N N . SER F 3 26 ? 233.327 263.261 219.854 1.00 181.07 26 SER F N 1
ATOM 16545 C CA . SER F 3 26 ? 232.558 264.124 220.743 1.00 177.37 26 SER F CA 1
ATOM 16546 C C . SER F 3 26 ? 231.897 265.291 220.020 1.00 175.90 26 SER F C 1
ATOM 16547 O O . SER F 3 26 ? 231.096 266.000 220.639 1.00 178.37 26 SER F O 1
ATOM 16549 N N . LEU F 3 27 ? 232.217 265.516 218.747 1.00 172.08 27 LEU F N 1
ATOM 16550 C CA . LEU F 3 27 ? 231.599 266.604 218.000 1.00 167.97 27 LEU F CA 1
ATOM 16551 C C . LEU F 3 27 ? 230.090 266.409 217.916 1.00 173.03 27 LEU F C 1
ATOM 16552 O O . LEU F 3 27 ? 229.601 265.301 217.677 1.00 173.52 27 LEU F O 1
ATOM 16554 N N . SER F 3 28 ? 229.352 267.497 218.115 1.00 176.61 28 SER F N 1
ATOM 16555 C CA . SER F 3 28 ? 227.900 267.436 218.151 1.00 172.30 28 SER F CA 1
ATOM 16556 C C . SER F 3 28 ? 227.315 267.425 216.741 1.00 165.98 28 SER F C 1
ATOM 16557 O O . SER F 3 28 ? 227.986 267.735 215.753 1.00 165.57 28 SER F O 1
ATOM 16560 N N . SER F 3 29 ? 226.034 267.057 216.665 1.00 163.11 29 SER F N 1
ATOM 16561 C CA . SER F 3 29 ? 225.337 267.040 215.384 1.00 163.12 29 SER F CA 1
ATOM 16562 C C . SER F 3 29 ? 225.202 268.440 214.795 1.00 161.82 29 SER F C 1
ATOM 16563 O O . SER F 3 29 ? 225.328 268.620 213.579 1.00 159.09 29 SER F O 1
ATOM 16566 N N . ASN F 3 30 ? 224.925 269.441 215.635 1.00 159.35 30 ASN F N 1
ATOM 16567 C CA . ASN F 3 30 ? 224.825 270.810 215.135 1.00 154.54 30 ASN F CA 1
ATOM 16568 C C . ASN F 3 30 ? 226.156 271.291 214.570 1.00 154.48 30 ASN F C 1
ATOM 16569 O O . ASN F 3 30 ? 226.191 271.993 213.549 1.00 152.57 30 ASN F O 1
ATOM 16571 N N . ASP F 3 31 ? 227.263 270.909 215.210 1.00 156.23 31 ASP F N 1
ATOM 16572 C CA . ASP F 3 31 ? 228.575 271.279 214.692 1.00 155.58 31 ASP F CA 1
ATOM 16573 C C . ASP F 3 31 ? 228.806 270.656 213.324 1.00 154.00 31 ASP F C 1
ATOM 16574 O O . ASP F 3 31 ? 229.298 271.319 212.402 1.00 151.02 31 ASP F O 1
ATOM 16576 N N . LYS F 3 32 ? 228.429 269.385 213.168 1.00 154.63 32 LYS F N 1
ATOM 16577 C CA . LYS F 3 32 ? 228.588 268.728 211.879 1.00 150.27 32 LYS F CA 1
ATOM 16578 C C . LYS F 3 32 ? 227.705 269.380 210.826 1.00 148.64 32 LYS F C 1
ATOM 16579 O O . LYS F 3 32 ? 228.113 269.513 209.669 1.00 149.98 32 LYS F O 1
ATOM 16585 N N . LYS F 3 33 ? 226.480 269.763 211.195 1.00 145.91 33 LYS F N 1
ATOM 16586 C CA . LYS F 3 33 ? 225.601 270.409 210.226 1.00 141.06 33 LYS F CA 1
ATOM 16587 C C . LYS F 3 33 ? 226.178 271.744 209.769 1.00 143.24 33 LYS F C 1
ATOM 16588 O O . LYS F 3 33 ? 226.141 272.069 208.577 1.00 144.58 33 LYS F O 1
ATOM 16590 N N . GLU F 3 34 ? 226.743 272.520 210.700 1.00 143.78 34 GLU F N 1
ATOM 16591 C CA . GLU F 3 34 ? 227.351 273.793 210.318 1.00 142.33 34 GLU F CA 1
ATOM 16592 C C . GLU F 3 34 ? 228.559 273.569 209.417 1.00 143.94 34 GLU F C 1
ATOM 16593 O O . GLU F 3 34 ? 228.750 274.280 208.413 1.00 141.41 34 GLU F O 1
ATOM 16595 N N . ILE F 3 35 ? 229.370 272.557 209.738 1.00 144.91 35 ILE F N 1
ATOM 16596 C CA . ILE F 3 35 ? 230.543 272.288 208.921 1.00 140.93 35 ILE F CA 1
ATOM 16597 C C . ILE F 3 35 ? 230.110 271.861 207.530 1.00 141.39 35 ILE F C 1
ATOM 16598 O O . ILE F 3 35 ? 230.701 272.281 206.530 1.00 140.01 35 ILE F O 1
ATOM 16603 N N . TRP F 3 36 ? 229.106 270.984 207.441 1.00 144.03 36 TRP F N 1
ATOM 16604 C CA . TRP F 3 36 ? 228.633 270.558 206.133 1.00 140.75 36 TRP F CA 1
ATOM 16605 C C . TRP F 3 36 ? 228.064 271.731 205.353 1.00 140.82 36 TRP F C 1
ATOM 16606 O O . TRP F 3 36 ? 228.204 271.782 204.131 1.00 142.63 36 TRP F O 1
ATOM 16617 N N . GLU F 3 37 ? 227.428 272.685 206.038 1.00 140.77 37 GLU F N 1
ATOM 16618 C CA . GLU F 3 37 ? 226.894 273.853 205.346 1.00 140.14 37 GLU F CA 1
ATOM 16619 C C . GLU F 3 37 ? 228.016 274.657 204.706 1.00 140.62 37 GLU F C 1
ATOM 16620 O O . GLU F 3 37 ? 227.945 275.025 203.522 1.00 142.56 37 GLU F O 1
ATOM 16622 N N . GLU F 3 38 ? 229.121 274.818 205.437 1.00 139.21 38 GLU F N 1
ATOM 16623 C CA . GLU F 3 38 ? 230.251 275.545 204.867 1.00 144.94 38 GLU F CA 1
ATOM 16624 C C . GLU F 3 38 ? 230.895 274.740 203.745 1.00 143.14 38 GLU F C 1
ATOM 16625 O O . GLU F 3 38 ? 231.280 275.303 202.709 1.00 140.91 38 GLU F O 1
ATOM 16631 N N . ILE F 3 39 ? 231.058 273.431 203.947 1.00 141.46 39 ILE F N 1
ATOM 16632 C CA . ILE F 3 39 ? 231.738 272.620 202.946 1.00 139.07 39 ILE F CA 1
ATOM 16633 C C . ILE F 3 39 ? 230.929 272.630 201.659 1.00 135.21 39 ILE F C 1
ATOM 16634 O O . ILE F 3 39 ? 231.484 272.708 200.561 1.00 130.66 39 ILE F O 1
ATOM 16639 N N . ILE F 3 40 ? 229.603 272.519 201.775 1.00 138.75 40 ILE F N 1
ATOM 16640 C CA . ILE F 3 40 ? 228.738 272.543 200.601 1.00 136.15 40 ILE F CA 1
ATOM 16641 C C . ILE F 3 40 ? 228.878 273.880 199.892 1.00 132.78 40 ILE F C 1
ATOM 16642 O O . ILE F 3 40 ? 228.910 273.947 198.657 1.00 133.80 40 ILE F O 1
ATOM 16647 N N . LYS F 3 41 ? 228.969 274.967 200.666 1.00 135.45 41 LYS F N 1
ATOM 16648 C CA . LYS F 3 41 ? 229.072 276.287 200.052 1.00 135.74 41 LYS F CA 1
ATOM 16649 C C . LYS F 3 41 ? 230.369 276.424 199.261 1.00 134.23 41 LYS F C 1
ATOM 16650 O O . LYS F 3 41 ? 230.371 276.945 198.140 1.00 131.33 41 LYS F O 1
ATOM 16652 N N . MET F 3 42 ? 231.483 275.963 199.831 1.00 131.93 42 MET F N 1
ATOM 16653 C CA . MET F 3 42 ? 232.776 276.109 199.162 1.00 128.28 42 MET F CA 1
ATOM 16654 C C . MET F 3 42 ? 232.977 275.108 198.027 1.00 125.90 42 MET F C 1
ATOM 16655 O O . MET F 3 42 ? 233.521 275.458 196.974 1.00 115.36 42 MET F O 1
ATOM 16660 N N . GLN F 3 43 ? 232.546 273.866 198.227 1.00 129.56 43 GLN F N 1
ATOM 16661 C CA . GLN F 3 43 ? 232.823 272.733 197.353 1.00 123.80 43 GLN F CA 1
ATOM 16662 C C . GLN F 3 43 ? 231.780 272.510 196.267 1.00 119.88 43 GLN F C 1
ATOM 16663 O O . GLN F 3 43 ? 231.992 271.660 195.398 1.00 118.37 43 GLN F O 1
ATOM 16669 N N . GLY F 3 44 ? 230.675 273.248 196.277 1.00 123.72 44 GLY F N 1
ATOM 16670 C CA . GLY F 3 44 ? 229.599 272.866 195.386 1.00 115.06 44 GLY F CA 1
ATOM 16671 C C . GLY F 3 44 ? 228.900 271.610 195.886 1.00 114.24 44 GLY F C 1
ATOM 16672 O O . GLY F 3 44 ? 228.758 271.384 197.091 1.00 122.72 44 GLY F O 1
ATOM 16673 N N . LYS F 3 45 ? 228.454 270.778 194.946 1.00 104.92 45 LYS F N 1
ATOM 16674 C CA . LYS F 3 45 ? 227.798 269.517 195.276 1.00 100.98 45 LYS F CA 1
ATOM 16675 C C . LYS F 3 45 ? 228.524 268.306 194.693 1.00 99.69 45 LYS F C 1
ATOM 16676 O O . LYS F 3 45 ? 227.886 267.323 194.312 1.00 99.36 45 LYS F O 1
ATOM 16678 N N . LEU F 3 46 ? 229.852 268.354 194.615 1.00 96.43 46 LEU F N 1
ATOM 16679 C CA . LEU F 3 46 ? 230.625 267.280 194.009 1.00 88.88 46 LEU F CA 1
ATOM 16680 C C . LEU F 3 46 ? 231.719 266.819 194.960 1.00 91.29 46 LEU F C 1
ATOM 16681 O O . LEU F 3 46 ? 232.169 267.572 195.828 1.00 98.26 46 LEU F O 1
ATOM 16686 N N . CYS F 3 47 ? 232.140 265.568 194.788 1.00 90.18 47 CYS F N 1
ATOM 16687 C CA . CYS F 3 47 ? 233.204 265.008 195.609 1.00 97.18 47 CYS F CA 1
ATOM 16688 C C . CYS F 3 47 ? 234.524 265.718 195.336 1.00 102.06 47 CYS F C 1
ATOM 16689 O O . CYS F 3 47 ? 234.776 266.212 194.234 1.00 100.68 47 CYS F O 1
ATOM 16692 N N . ALA F 3 48 ? 235.371 265.775 196.366 1.00 105.58 48 ALA F N 1
ATOM 16693 C CA . ALA F 3 48 ? 236.646 266.470 196.234 1.00 98.87 48 ALA F CA 1
ATOM 16694 C C . ALA F 3 48 ? 237.577 265.750 195.268 1.00 98.56 48 ALA F C 1
ATOM 16695 O O . ALA F 3 48 ? 238.268 266.394 194.470 1.00 102.19 48 ALA F O 1
ATOM 16697 N N . TYR F 3 49 ? 237.616 264.420 195.326 1.00 99.08 49 TYR F N 1
ATOM 16698 C CA . TYR F 3 49 ? 238.576 263.659 194.533 1.00 99.55 49 TYR F CA 1
ATOM 16699 C C . TYR F 3 49 ? 237.983 263.179 193.209 1.00 96.66 49 TYR F C 1
ATOM 16700 O O . TYR F 3 49 ? 238.482 263.531 192.136 1.00 96.76 49 TYR F O 1
ATOM 16709 N N . CYS F 3 50 ? 236.922 262.374 193.271 1.00 91.86 50 CYS F N 1
ATOM 16710 C CA . CYS F 3 50 ? 236.355 261.747 192.083 1.00 87.73 50 CYS F CA 1
ATOM 16711 C C . CYS F 3 50 ? 235.297 262.596 191.387 1.00 92.29 50 CYS F C 1
ATOM 16712 O O . CYS F 3 50 ? 234.882 262.246 190.278 1.00 96.68 50 CYS F O 1
ATOM 16715 N N . GLU F 3 51 ? 234.861 263.698 192.000 1.00 95.34 51 GLU F N 1
ATOM 16716 C CA . GLU F 3 51 ? 233.879 264.615 191.413 1.00 92.96 51 GLU F CA 1
ATOM 16717 C C . GLU F 3 51 ? 232.555 263.928 191.097 1.00 95.50 51 GLU F C 1
ATOM 16718 O O . GLU F 3 51 ? 231.878 264.289 190.135 1.00 93.09 51 GLU F O 1
ATOM 16724 N N . LYS F 3 52 ? 232.172 262.940 191.895 1.00 97.69 52 LYS F N 1
ATOM 16725 C CA . LYS F 3 52 ? 230.857 262.331 191.775 1.00 86.67 52 LYS F CA 1
ATOM 16726 C C . LYS F 3 52 ? 229.882 263.076 192.677 1.00 95.55 52 LYS F C 1
ATOM 16727 O O . LYS F 3 52 ? 230.253 263.540 193.759 1.00 105.34 52 LYS F O 1
ATOM 16733 N N . LYS F 3 53 ? 228.642 263.213 192.212 1.00 94.74 53 LYS F N 1
ATOM 16734 C CA . LYS F 3 53 ? 227.639 263.946 192.972 1.00 99.29 53 LYS F CA 1
ATOM 16735 C C . LYS F 3 53 ? 227.434 263.317 194.343 1.00 101.52 53 LYS F C 1
ATOM 16736 O O . LYS F 3 53 ? 227.341 262.095 194.478 1.00 104.42 53 LYS F O 1
ATOM 16742 N N . ILE F 3 54 ? 227.363 264.166 195.366 1.00 104.30 54 ILE F N 1
ATOM 16743 C CA . ILE F 3 54 ? 227.229 263.709 196.745 1.00 106.38 54 ILE F CA 1
ATOM 16744 C C . ILE F 3 54 ? 225.945 264.182 197.405 1.00 117.08 54 ILE F C 1
ATOM 16745 O O . ILE F 3 54 ? 225.610 263.685 198.491 1.00 123.83 54 ILE F O 1
ATOM 16750 N N . GLU F 3 55 ? 225.218 265.124 196.809 1.00 120.98 55 GLU F N 1
ATOM 16751 C CA . GLU F 3 55 ? 223.986 265.630 197.398 1.00 134.03 55 GLU F CA 1
ATOM 16752 C C . GLU F 3 55 ? 222.947 265.818 196.306 1.00 140.04 55 GLU F C 1
ATOM 16753 O O . GLU F 3 55 ? 223.225 266.450 195.283 1.00 137.89 55 GLU F O 1
ATOM 16759 N N . HIS F 3 56 ? 221.754 265.273 196.528 1.00 145.90 56 HIS F N 1
ATOM 16760 C CA . HIS F 3 56 ? 220.667 265.395 195.571 1.00 150.12 56 HIS F CA 1
ATOM 16761 C C . HIS F 3 56 ? 219.974 266.747 195.729 1.00 161.45 56 HIS F C 1
ATOM 16762 O O . HIS F 3 56 ? 220.304 267.548 196.607 1.00 163.10 56 HIS F O 1
ATOM 16764 N N . HIS F 3 57 ? 218.995 267.005 194.861 1.00 166.33 57 HIS F N 1
ATOM 16765 C CA . HIS F 3 57 ? 218.218 268.243 194.915 1.00 169.99 57 HIS F CA 1
ATOM 16766 C C . HIS F 3 57 ? 217.079 268.052 195.912 1.00 175.52 57 HIS F C 1
ATOM 16767 O O . HIS F 3 57 ? 215.931 267.774 195.558 1.00 173.53 57 HIS F O 1
ATOM 16769 N N . LYS F 3 58 ? 217.416 268.207 197.188 1.00 180.70 58 LYS F N 1
ATOM 16770 C CA . LYS F 3 58 ? 216.449 268.040 198.267 1.00 182.35 58 LYS F CA 1
ATOM 16771 C C . LYS F 3 58 ? 215.394 269.141 198.239 1.00 187.96 58 LYS F C 1
ATOM 16772 O O . LYS F 3 58 ? 215.616 270.212 197.675 1.00 189.30 58 LYS F O 1
ATOM 16774 N N . LYS F 3 62 ? 213.869 260.043 200.041 1.00 177.35 62 LYS F N 1
ATOM 16775 C CA . LYS F 3 62 ? 214.165 259.753 201.439 1.00 184.52 62 LYS F CA 1
ATOM 16776 C C . LYS F 3 62 ? 215.635 259.393 201.622 1.00 188.05 62 LYS F C 1
ATOM 16777 O O . LYS F 3 62 ? 216.305 259.917 202.512 1.00 187.09 62 LYS F O 1
ATOM 16779 N N . ASN F 3 63 ? 216.127 258.490 200.778 1.00 187.71 63 ASN F N 1
ATOM 16780 C CA . ASN F 3 63 ? 217.520 258.073 200.853 1.00 182.37 63 ASN F CA 1
ATOM 16781 C C . ASN F 3 63 ? 218.446 259.229 200.495 1.00 180.98 63 ASN F C 1
ATOM 16782 O O . ASN F 3 63 ? 218.179 259.996 199.566 1.00 183.01 63 ASN F O 1
ATOM 16784 N N . LYS F 3 64 ? 219.541 259.349 201.240 1.00 176.02 64 LYS F N 1
ATOM 16785 C CA . LYS F 3 64 ? 220.532 260.392 201.024 1.00 169.75 64 LYS F CA 1
ATOM 16786 C C . LYS F 3 64 ? 221.865 259.762 200.648 1.00 165.86 64 LYS F C 1
ATOM 16787 O O . LYS F 3 64 ? 222.239 258.714 201.184 1.00 166.27 64 LYS F O 1
ATOM 16789 N N . VAL F 3 65 ? 222.574 260.405 199.718 1.00 157.45 65 VAL F N 1
ATOM 16790 C CA . VAL F 3 65 ? 223.865 259.893 199.278 1.00 147.12 65 VAL F CA 1
ATOM 16791 C C . VAL F 3 65 ? 224.850 259.910 200.438 1.00 149.39 65 VAL F C 1
ATOM 16792 O O . VAL F 3 65 ? 224.915 260.872 201.215 1.00 156.64 65 VAL F O 1
ATOM 16794 N N . GLU F 3 66 ? 225.620 258.832 200.565 1.00 138.79 66 GLU F N 1
ATOM 16795 C CA . GLU F 3 66 ? 226.570 258.710 201.663 1.00 130.27 66 GLU F CA 1
ATOM 16796 C C . GLU F 3 66 ? 227.744 259.661 201.464 1.00 130.51 66 GLU F C 1
ATOM 16797 O O . GLU F 3 66 ? 228.324 259.733 200.377 1.00 131.53 66 GLU F O 1
ATOM 16799 N N . ARG F 3 67 ? 228.093 260.389 202.522 1.00 124.58 67 ARG F N 1
ATOM 16800 C CA . ARG F 3 67 ? 229.191 261.343 202.496 1.00 118.24 67 ARG F CA 1
ATOM 16801 C C . ARG F 3 67 ? 229.886 261.320 203.848 1.00 119.97 67 ARG F C 1
ATOM 16802 O O . ARG F 3 67 ? 229.311 260.896 204.853 1.00 120.51 67 ARG F O 1
ATOM 16810 N N . HIS F 3 68 ? 231.133 261.783 203.870 1.00 119.57 68 HIS F N 1
ATOM 16811 C CA . HIS F 3 68 ? 231.880 261.792 205.120 1.00 114.58 68 HIS F CA 1
ATOM 16812 C C . HIS F 3 68 ? 232.990 262.829 205.052 1.00 118.90 68 HIS F C 1
ATOM 16813 O O . HIS F 3 68 ? 233.355 263.315 203.977 1.00 117.98 68 HIS F O 1
ATOM 16820 N N . ILE F 3 69 ? 233.489 263.198 206.230 1.00 120.36 69 ILE F N 1
ATOM 16821 C CA . ILE F 3 69 ? 234.556 264.182 206.351 1.00 115.09 69 ILE F CA 1
ATOM 16822 C C . ILE F 3 69 ? 235.891 263.454 206.364 1.00 115.96 69 ILE F C 1
ATOM 16823 O O . ILE F 3 69 ? 236.059 262.441 207.052 1.00 121.53 69 ILE F O 1
ATOM 16828 N N . GLU F 3 70 ? 236.846 263.971 205.599 1.00 113.21 70 GLU F N 1
ATOM 16829 C CA . GLU F 3 70 ? 238.170 263.389 205.474 1.00 116.64 70 GLU F CA 1
ATOM 16830 C C . GLU F 3 70 ? 239.235 264.396 205.886 1.00 124.01 70 GLU F C 1
ATOM 16831 O O . GLU F 3 70 ? 239.072 265.609 205.711 1.00 123.63 70 GLU F O 1
ATOM 16833 N N . HIS F 3 71 ? 240.320 263.878 206.454 1.00 127.32 71 HIS F N 1
ATOM 16834 C CA . HIS F 3 71 ? 241.487 264.675 206.801 1.00 125.37 71 HIS F CA 1
ATOM 16835 C C . HIS F 3 71 ? 242.574 264.416 205.767 1.00 129.66 71 HIS F C 1
ATOM 16836 O O . HIS F 3 71 ? 242.869 263.258 205.454 1.00 132.07 71 HIS F O 1
ATOM 16843 N N . PHE F 3 72 ? 243.163 265.489 205.235 1.00 126.75 72 PHE F N 1
ATOM 16844 C CA . PHE F 3 72 ? 244.204 265.320 204.225 1.00 125.25 72 PHE F CA 1
ATOM 16845 C C . PHE F 3 72 ? 245.408 264.587 204.801 1.00 134.48 72 PHE F C 1
ATOM 16846 O O . PHE F 3 72 ? 245.981 263.709 204.147 1.00 134.93 72 PHE F O 1
ATOM 16854 N N . TYR F 3 73 ? 245.805 264.936 206.019 1.00 142.28 73 TYR F N 1
ATOM 16855 C CA . TYR F 3 73 ? 246.893 264.271 206.717 1.00 143.59 73 TYR F CA 1
ATOM 16856 C C . TYR F 3 73 ? 246.327 263.322 207.764 1.00 144.54 73 TYR F C 1
ATOM 16857 O O . TYR F 3 73 ? 245.286 263.588 208.370 1.00 148.58 73 TYR F O 1
ATOM 16866 N N . ARG F 3 74 ? 247.022 262.205 207.966 1.00 140.64 74 ARG F N 1
ATOM 16867 C CA . ARG F 3 74 ? 246.542 261.189 208.892 1.00 153.20 74 ARG F CA 1
ATOM 16868 C C . ARG F 3 74 ? 246.468 261.742 210.309 1.00 162.93 74 ARG F C 1
ATOM 16869 O O . ARG F 3 74 ? 247.346 262.488 210.751 1.00 168.19 74 ARG F O 1
ATOM 16877 N N . LYS F 3 75 ? 245.402 261.372 211.022 1.00 162.41 75 LYS F N 1
ATOM 16878 C CA . LYS F 3 75 ? 245.212 261.863 212.383 1.00 163.81 75 LYS F CA 1
ATOM 16879 C C . LYS F 3 75 ? 246.275 261.314 213.326 1.00 171.84 75 LYS F C 1
ATOM 16880 O O . LYS F 3 75 ? 246.762 262.033 214.206 1.00 171.53 75 LYS F O 1
ATOM 16882 N N . SER F 3 76 ? 246.643 260.042 213.163 1.00 173.44 76 SER F N 1
ATOM 16883 C CA . SER F 3 76 ? 247.587 259.416 214.084 1.00 177.24 76 SER F CA 1
ATOM 16884 C C . SER F 3 76 ? 248.959 260.075 214.004 1.00 174.42 76 SER F C 1
ATOM 16885 O O . SER F 3 76 ? 249.582 260.368 215.031 1.00 175.16 76 SER F O 1
ATOM 16888 N N . TYR F 3 77 ? 249.445 260.319 212.787 1.00 172.28 77 TYR F N 1
ATOM 16889 C CA . TYR F 3 77 ? 250.778 260.887 212.621 1.00 173.95 77 TYR F CA 1
ATOM 16890 C C . TYR F 3 77 ? 250.785 262.399 212.801 1.00 170.88 77 TYR F C 1
ATOM 16891 O O . TYR F 3 77 ? 251.766 262.954 213.308 1.00 167.17 77 TYR F O 1
ATOM 16900 N N . TYR F 3 78 ? 249.714 263.077 212.395 1.00 170.38 78 TYR F N 1
ATOM 16901 C CA . TYR F 3 78 ? 249.676 264.534 212.392 1.00 168.45 78 TYR F CA 1
ATOM 16902 C C . TYR F 3 78 ? 248.557 265.050 213.286 1.00 170.81 78 TYR F C 1
ATOM 16903 O O . TYR F 3 78 ? 247.756 265.890 212.864 1.00 173.87 78 TYR F O 1
ATOM 16912 N N . LYS F 3 79 ? 248.494 264.551 214.523 1.00 168.53 79 LYS F N 1
ATOM 16913 C CA . LYS F 3 79 ? 247.410 264.917 215.428 1.00 169.57 79 LYS F CA 1
ATOM 16914 C C . LYS F 3 79 ? 247.375 266.410 215.732 1.00 171.96 79 LYS F C 1
ATOM 16915 O O . LYS F 3 79 ? 246.351 266.906 216.212 1.00 174.86 79 LYS F O 1
ATOM 16917 N N . ASN F 3 80 ? 248.466 267.136 215.470 1.00 172.00 80 ASN F N 1
ATOM 16918 C CA . ASN F 3 80 ? 248.464 268.580 215.682 1.00 172.50 80 ASN F CA 1
ATOM 16919 C C . ASN F 3 80 ? 247.463 269.293 214.782 1.00 173.03 80 ASN F C 1
ATOM 16920 O O . ASN F 3 80 ? 247.099 270.440 215.066 1.00 172.27 80 ASN F O 1
ATOM 16925 N N . LEU F 3 81 ? 247.012 268.646 213.708 1.00 171.39 81 LEU F N 1
ATOM 16926 C CA . LEU F 3 81 ? 246.063 269.231 212.770 1.00 161.34 81 LEU F CA 1
ATOM 16927 C C . LEU F 3 81 ? 244.688 268.581 212.862 1.00 150.00 81 LEU F C 1
ATOM 16928 O O . LEU F 3 81 ? 243.929 268.603 211.888 1.00 141.35 81 LEU F O 1
ATOM 16933 N N . THR F 3 82 ? 244.356 267.996 214.016 1.00 152.82 82 THR F N 1
ATOM 16934 C CA . THR F 3 82 ? 243.092 267.279 214.152 1.00 147.53 82 THR F CA 1
ATOM 16935 C C . THR F 3 82 ? 241.902 268.211 213.965 1.00 140.33 82 THR F C 1
ATOM 16936 O O . THR F 3 82 ? 240.934 267.864 213.278 1.00 145.26 82 THR F O 1
ATOM 16940 N N . PHE F 3 83 ? 241.957 269.402 214.556 1.00 135.57 83 PHE F N 1
ATOM 16941 C CA . PHE F 3 83 ? 240.877 270.372 214.449 1.00 140.19 83 PHE F CA 1
ATOM 16942 C C . PHE F 3 83 ? 241.239 271.555 213.562 1.00 138.26 83 PHE F C 1
ATOM 16943 O O . PHE F 3 83 ? 240.493 272.540 213.524 1.00 136.19 83 PHE F O 1
ATOM 16951 N N . GLU F 3 84 ? 242.362 271.486 212.853 1.00 134.58 84 GLU F N 1
ATOM 16952 C CA . GLU F 3 84 ? 242.745 272.566 211.956 1.00 133.41 84 GLU F CA 1
ATOM 16953 C C . GLU F 3 84 ? 241.748 272.682 210.810 1.00 135.83 84 GLU F C 1
ATOM 16954 O O . GLU F 3 84 ? 241.285 271.677 210.263 1.00 140.68 84 GLU F O 1
ATOM 16956 N N . TRP F 3 85 ? 241.413 273.922 210.451 1.00 133.59 85 TRP F N 1
ATOM 16957 C CA . TRP F 3 85 ? 240.424 274.145 209.403 1.00 137.21 85 TRP F CA 1
ATOM 16958 C C . TRP F 3 85 ? 240.939 273.721 208.034 1.00 136.43 85 TRP F C 1
ATOM 16959 O O . TRP F 3 85 ? 240.164 273.222 207.211 1.00 138.35 85 TRP F O 1
ATOM 16970 N N . SER F 3 86 ? 242.234 273.900 207.773 1.00 131.77 86 SER F N 1
ATOM 16971 C CA . SER F 3 86 ? 242.785 273.599 206.457 1.00 128.43 86 SER F CA 1
ATOM 16972 C C . SER F 3 86 ? 242.871 272.106 206.165 1.00 123.07 86 SER F C 1
ATOM 16973 O O . SER F 3 86 ? 243.148 271.737 205.019 1.00 123.09 86 SER F O 1
ATOM 16976 N N . ASN F 3 87 ? 242.645 271.245 207.154 1.00 122.95 87 ASN F N 1
ATOM 16977 C CA . ASN F 3 87 ? 242.772 269.806 206.975 1.00 125.53 87 ASN F CA 1
ATOM 16978 C C . ASN F 3 87 ? 241.440 269.111 206.719 1.00 129.48 87 ASN F C 1
ATOM 16979 O O . ASN F 3 87 ? 241.402 267.880 206.648 1.00 129.75 87 ASN F O 1
ATOM 16984 N N . LEU F 3 88 ? 240.352 269.861 206.576 1.00 126.13 88 LEU F N 1
ATOM 16985 C CA . LEU F 3 88 ? 239.033 269.270 206.404 1.00 119.94 88 LEU F CA 1
ATOM 16986 C C . LEU F 3 88 ? 238.675 269.159 204.927 1.00 123.66 88 LEU F C 1
ATOM 16987 O O . LEU F 3 88 ? 239.020 270.031 204.124 1.00 125.41 88 LEU F O 1
ATOM 16989 N N . PHE F 3 89 ? 237.982 268.077 204.574 1.00 123.37 89 PHE F N 1
ATOM 16990 C CA . PHE F 3 89 ? 237.551 267.856 203.201 1.00 116.36 89 PHE F CA 1
ATOM 16991 C C . PHE F 3 89 ? 236.298 266.993 203.220 1.00 119.42 89 PHE F C 1
ATOM 16992 O O . PHE F 3 89 ? 236.011 266.310 204.203 1.00 120.09 89 PHE F O 1
ATOM 17000 N N . GLY F 3 90 ? 235.552 267.027 202.120 1.00 117.82 90 GLY F N 1
ATOM 17001 C CA . GLY F 3 90 ? 234.350 266.222 201.964 1.00 115.04 90 GLY F CA 1
ATOM 17002 C C . GLY F 3 90 ? 234.560 265.153 200.905 1.00 109.32 90 GLY F C 1
ATOM 17003 O O . GLY F 3 90 ? 235.057 265.439 199.815 1.00 111.11 90 GLY F O 1
ATOM 17004 N N . SER F 3 91 ? 234.173 263.922 201.240 1.00 107.70 91 SER F N 1
ATOM 17005 C CA . SER F 3 91 ? 234.407 262.788 200.362 1.00 108.27 91 SER F CA 1
ATOM 17006 C C . SER F 3 91 ? 233.161 261.923 200.279 1.00 111.44 91 SER F C 1
ATOM 17007 O O . SER F 3 91 ? 232.332 261.899 201.194 1.00 119.25 91 SER F O 1
ATOM 17010 N N . CYS F 3 92 ? 233.046 261.208 199.162 1.00 108.69 92 CYS F N 1
ATOM 17011 C CA . CYS F 3 92 ? 231.933 260.305 198.932 1.00 109.89 92 CYS F CA 1
ATOM 17012 C C . CYS F 3 92 ? 232.093 259.034 199.765 1.00 111.75 92 CYS F C 1
ATOM 17013 O O . CYS F 3 92 ? 233.127 258.789 200.393 1.00 119.38 92 CYS F O 1
ATOM 17016 N N . GLY F 3 93 ? 231.045 258.216 199.757 1.00 109.23 93 GLY F N 1
ATOM 17017 C CA . GLY F 3 93 ? 231.030 256.990 200.528 1.00 111.49 93 GLY F CA 1
ATOM 17018 C C . GLY F 3 93 ? 231.353 255.750 199.721 1.00 113.75 93 GLY F C 1
ATOM 17019 O O . GLY F 3 93 ? 231.036 254.634 200.142 1.00 119.16 93 GLY F O 1
ATOM 17020 N N . GLU F 3 94 ? 231.976 255.928 198.564 1.00 111.87 94 GLU F N 1
ATOM 17021 C CA . GLU F 3 94 ? 232.296 254.788 197.716 1.00 107.94 94 GLU F CA 1
ATOM 17022 C C . GLU F 3 94 ? 233.341 253.914 198.400 1.00 106.00 94 GLU F C 1
ATOM 17023 O O . GLU F 3 94 ? 234.409 254.412 198.773 1.00 109.63 94 GLU F O 1
ATOM 17029 N N . PRO F 3 95 ? 233.080 252.619 198.578 1.00 104.99 95 PRO F N 1
ATOM 17030 C CA . PRO F 3 95 ? 233.988 251.766 199.352 1.00 108.18 95 PRO F CA 1
ATOM 17031 C C . PRO F 3 95 ? 235.207 251.268 198.591 1.00 105.89 95 PRO F C 1
ATOM 17032 O O . PRO F 3 95 ? 235.895 250.374 199.089 1.00 105.69 95 PRO F O 1
ATOM 17036 N N . GLN F 3 96 ? 235.506 251.810 197.409 1.00 103.29 96 GLN F N 1
ATOM 17037 C CA . GLN F 3 96 ? 236.648 251.351 196.631 1.00 100.62 96 GLN F CA 1
ATOM 17038 C C . GLN F 3 96 ? 237.523 252.490 196.125 1.00 101.17 96 GLN F C 1
ATOM 17039 O O . GLN F 3 96 ? 238.451 252.239 195.348 1.00 102.76 96 GLN F O 1
ATOM 17045 N N . ARG F 3 97 ? 237.263 253.726 196.538 1.00 102.37 97 ARG F N 1
ATOM 17046 C CA . ARG F 3 97 ? 238.078 254.851 196.103 1.00 100.02 97 ARG F CA 1
ATOM 17047 C C . ARG F 3 97 ? 237.923 255.988 197.104 1.00 101.39 97 ARG F C 1
ATOM 17048 O O . ARG F 3 97 ? 237.154 255.902 198.065 1.00 103.89 97 ARG F O 1
ATOM 17056 N N . CYS F 3 98 ? 238.681 257.054 196.867 1.00 99.08 98 CYS F N 1
ATOM 17057 C CA . CYS F 3 98 ? 238.638 258.310 197.625 1.00 102.21 98 CYS F CA 1
ATOM 17058 C C . CYS F 3 98 ? 239.039 258.014 199.069 1.00 109.51 98 CYS F C 1
ATOM 17059 O O . CYS F 3 98 ? 239.940 257.185 199.290 1.00 112.34 98 CYS F O 1
ATOM 17062 N N . GLY F 3 99 ? 238.329 258.542 200.068 1.00 111.09 99 GLY F N 1
ATOM 17063 C CA . GLY F 3 99 ? 238.820 258.460 201.433 1.00 114.35 99 GLY F CA 1
ATOM 17064 C C . GLY F 3 99 ? 238.879 257.036 201.937 1.00 116.31 99 GLY F C 1
ATOM 17065 O O . GLY F 3 99 ? 239.899 256.603 202.483 1.00 124.19 99 GLY F O 1
ATOM 17066 N N . PHE F 3 100 ? 237.834 256.258 201.665 1.00 109.53 100 PHE F N 1
ATOM 17067 C CA . PHE F 3 100 ? 237.762 254.910 202.200 1.00 111.57 100 PHE F CA 1
ATOM 17068 C C . PHE F 3 100 ? 238.843 254.024 201.609 1.00 111.65 100 PHE F C 1
ATOM 17069 O O . PHE F 3 100 ? 239.070 252.922 202.119 1.00 108.46 100 PHE F O 1
ATOM 17077 N N . TYR F 3 101 ? 239.509 254.480 200.549 1.00 111.93 101 TYR F N 1
ATOM 17078 C CA . TYR F 3 101 ? 240.596 253.716 199.961 1.00 111.47 101 TYR F CA 1
ATOM 17079 C C . TYR F 3 101 ? 241.957 254.265 200.348 1.00 120.09 101 TYR F C 1
ATOM 17080 O O . TYR F 3 101 ? 242.940 253.519 200.337 1.00 127.45 101 TYR F O 1
ATOM 17089 N N . LYS F 3 102 ? 242.034 255.555 200.688 1.00 121.24 102 LYS F N 1
ATOM 17090 C CA . LYS F 3 102 ? 243.318 256.138 201.061 1.00 123.85 102 LYS F CA 1
ATOM 17091 C C . LYS F 3 102 ? 243.842 255.563 202.370 1.00 130.27 102 LYS F C 1
ATOM 17092 O O . LYS F 3 102 ? 245.059 255.438 202.546 1.00 137.55 102 LYS F O 1
ATOM 17098 N N . ASP F 3 103 ? 242.944 255.217 203.294 1.00 126.00 103 ASP F N 1
ATOM 17099 C CA . ASP F 3 103 ? 243.360 254.765 204.619 1.00 133.16 103 ASP F CA 1
ATOM 17100 C C . ASP F 3 103 ? 244.218 253.507 204.547 1.00 137.96 103 ASP F C 1
ATOM 17101 O O . ASP F 3 103 ? 245.261 253.416 205.204 1.00 140.05 103 ASP F O 1
ATOM 17106 N N . LYS F 3 104 ? 243.801 252.528 203.752 1.00 138.81 104 LYS F N 1
ATOM 17107 C CA . LYS F 3 104 ? 244.484 251.234 203.717 1.00 142.43 104 LYS F CA 1
ATOM 17108 C C . LYS F 3 104 ? 245.601 251.193 202.678 1.00 142.03 104 LYS F C 1
ATOM 17109 O O . LYS F 3 104 ? 245.699 250.259 201.884 1.00 144.80 104 LYS F O 1
ATOM 17115 N N . GLN F 3 105 ? 246.458 252.211 202.679 1.00 141.48 105 GLN F N 1
ATOM 17116 C CA . GLN F 3 105 ? 247.565 252.297 201.737 1.00 146.54 105 GLN F CA 1
ATOM 17117 C C . GLN F 3 105 ? 248.783 252.884 202.434 1.00 155.31 105 GLN F C 1
ATOM 17118 O O . GLN F 3 105 ? 248.660 253.651 203.393 1.00 156.59 105 GLN F O 1
ATOM 17124 N N . LYS F 3 106 ? 249.962 252.520 201.938 1.00 157.42 106 LYS F N 1
ATOM 17125 C CA . LYS F 3 106 ? 251.227 253.013 202.468 1.00 154.26 106 LYS F CA 1
ATOM 17126 C C . LYS F 3 106 ? 251.805 253.995 201.461 1.00 150.08 106 LYS F C 1
ATOM 17127 O O . LYS F 3 106 ? 251.996 253.648 200.290 1.00 149.31 106 LYS F O 1
ATOM 17129 N N . TYR F 3 107 ? 252.083 255.214 201.913 1.00 146.20 107 TYR F N 1
ATOM 17130 C CA . TYR F 3 107 ? 252.571 256.254 201.021 1.00 148.63 107 TYR F CA 1
ATOM 17131 C C . TYR F 3 107 ? 253.304 257.307 201.836 1.00 152.79 107 TYR F C 1
ATOM 17132 O O . TYR F 3 107 ? 253.159 257.381 203.059 1.00 155.40 107 TYR F O 1
ATOM 17141 N N . ASN F 3 108 ? 254.094 258.120 201.141 1.00 151.42 108 ASN F N 1
ATOM 17142 C CA . ASN F 3 108 ? 254.773 259.251 201.759 1.00 149.74 108 ASN F CA 1
ATOM 17143 C C . ASN F 3 108 ? 253.876 260.473 201.594 1.00 157.76 108 ASN F C 1
ATOM 17144 O O . ASN F 3 108 ? 253.539 260.849 200.467 1.00 162.38 108 ASN F O 1
ATOM 17146 N N . ASP F 3 109 ? 253.486 261.087 202.715 1.00 155.43 109 ASP F N 1
ATOM 17147 C CA . ASP F 3 109 ? 252.565 262.220 202.654 1.00 158.46 109 ASP F CA 1
ATOM 17148 C C . ASP F 3 109 ? 253.171 263.389 201.890 1.00 163.00 109 ASP F C 1
ATOM 17149 O O . ASP F 3 109 ? 252.482 264.056 201.108 1.00 164.92 109 ASP F O 1
ATOM 17151 N N . ASP F 3 110 ? 254.457 263.655 202.109 1.00 163.38 110 ASP F N 1
ATOM 17152 C CA . ASP F 3 110 ? 255.163 264.760 201.472 1.00 165.56 110 ASP F CA 1
ATOM 17153 C C . ASP F 3 110 ? 255.099 264.744 199.947 1.00 168.11 110 ASP F C 1
ATOM 17154 O O . ASP F 3 110 ? 255.515 265.713 199.305 1.00 169.50 110 ASP F O 1
ATOM 17156 N N . ASP F 3 111 ? 254.586 263.669 199.355 1.00 166.31 111 ASP F N 1
ATOM 17157 C CA . ASP F 3 111 ? 254.586 263.502 197.908 1.00 163.45 111 ASP F CA 1
ATOM 17158 C C . ASP F 3 111 ? 253.128 263.348 197.449 1.00 165.21 111 ASP F C 1
ATOM 17159 O O . ASP F 3 111 ? 252.753 262.396 196.759 1.00 165.60 111 ASP F O 1
ATOM 17164 N N . LEU F 3 112 ? 252.249 264.205 197.970 1.00 164.83 112 LEU F N 1
ATOM 17165 C CA . LEU F 3 112 ? 250.836 264.189 197.616 1.00 158.29 112 LEU F CA 1
ATOM 17166 C C . LEU F 3 112 ? 250.432 265.540 197.038 1.00 152.79 112 LEU F C 1
ATOM 17167 O O . LEU F 3 112 ? 250.990 266.579 197.401 1.00 158.05 112 LEU F O 1
ATOM 17172 N N . ILE F 3 113 ? 249.462 265.517 196.129 1.00 146.18 113 ILE F N 1
ATOM 17173 C CA . ILE F 3 113 ? 248.943 266.733 195.516 1.00 149.72 113 ILE F CA 1
ATOM 17174 C C . ILE F 3 113 ? 247.764 267.230 196.339 1.00 150.33 113 ILE F C 1
ATOM 17175 O O . ILE F 3 113 ? 246.835 266.469 196.636 1.00 151.28 113 ILE F O 1
ATOM 17180 N N . LYS F 3 114 ? 247.800 268.506 196.708 1.00 150.04 114 LYS F N 1
ATOM 17181 C CA . LYS F 3 114 ? 246.732 269.145 197.462 1.00 151.23 114 LYS F CA 1
ATOM 17182 C C . LYS F 3 114 ? 246.002 270.134 196.564 1.00 153.18 114 LYS F C 1
ATOM 17183 O O . LYS F 3 114 ? 246.628 271.024 195.979 1.00 154.44 114 LYS F O 1
ATOM 17189 N N . ALA F 3 115 ? 244.681 269.978 196.456 1.00 149.50 115 ALA F N 1
ATOM 17190 C CA . ALA F 3 115 ? 243.907 270.828 195.559 1.00 148.50 115 ALA F CA 1
ATOM 17191 C C . ALA F 3 115 ? 243.928 272.289 195.988 1.00 155.86 115 ALA F C 1
ATOM 17192 O O . ALA F 3 115 ? 243.667 273.171 195.163 1.00 154.38 115 ALA F O 1
ATOM 17194 N N . ASP F 3 116 ? 244.229 272.564 197.258 1.00 159.25 116 ASP F N 1
ATOM 17195 C CA . ASP F 3 116 ? 244.282 273.937 197.748 1.00 158.52 116 ASP F CA 1
ATOM 17196 C C . ASP F 3 116 ? 245.549 274.665 197.319 1.00 154.80 116 ASP F C 1
ATOM 17197 O O . ASP F 3 116 ? 245.515 275.881 197.103 1.00 158.10 116 ASP F O 1
ATOM 17202 N N . ARG F 3 117 ? 246.667 273.952 197.186 1.00 149.73 117 ARG F N 1
ATOM 17203 C CA . ARG F 3 117 ? 247.957 274.596 196.960 1.00 149.95 117 ARG F CA 1
ATOM 17204 C C . ARG F 3 117 ? 248.298 274.718 195.477 1.00 150.72 117 ARG F C 1
ATOM 17205 O O . ARG F 3 117 ? 248.562 275.820 194.986 1.00 152.69 117 ARG F O 1
ATOM 17207 N N . GLN F 3 118 ? 248.295 273.604 194.751 1.00 149.36 118 GLN F N 1
ATOM 17208 C CA . GLN F 3 118 ? 248.734 273.589 193.364 1.00 148.61 118 GLN F CA 1
ATOM 17209 C C . GLN F 3 118 ? 247.577 273.233 192.441 1.00 147.51 118 GLN F C 1
ATOM 17210 O O . GLN F 3 118 ? 246.667 272.486 192.813 1.00 150.79 118 GLN F O 1
ATOM 17216 N N . ASN F 3 119 ? 247.627 273.778 191.231 1.00 144.89 119 ASN F N 1
ATOM 17217 C CA . ASN F 3 119 ? 246.584 273.534 190.245 1.00 145.59 119 ASN F CA 1
ATOM 17218 C C . ASN F 3 119 ? 246.787 272.170 189.598 1.00 141.39 119 ASN F C 1
ATOM 17219 O O . ASN F 3 119 ? 247.836 271.937 188.986 1.00 139.62 119 ASN F O 1
ATOM 17224 N N . PRO F 3 120 ? 245.825 271.251 189.703 1.00 138.96 120 PRO F N 1
ATOM 17225 C CA . PRO F 3 120 ? 246.022 269.911 189.128 1.00 134.61 120 PRO F CA 1
ATOM 17226 C C . PRO F 3 120 ? 246.053 269.886 187.610 1.00 135.00 120 PRO F C 1
ATOM 17227 O O . PRO F 3 120 ? 246.503 268.884 187.041 1.00 133.87 120 PRO F O 1
ATOM 17231 N N . ASP F 3 121 ? 245.592 270.940 186.933 1.00 139.94 121 ASP F N 1
ATOM 17232 C CA . ASP F 3 121 ? 245.544 270.924 185.474 1.00 144.12 121 ASP F CA 1
ATOM 17233 C C . ASP F 3 121 ? 246.922 270.880 184.831 1.00 141.30 121 ASP F C 1
ATOM 17234 O O . ASP F 3 121 ? 247.013 270.619 183.626 1.00 141.29 121 ASP F O 1
ATOM 17239 N N . VAL F 3 122 ? 247.990 271.135 185.588 1.00 134.89 122 VAL F N 1
ATOM 17240 C CA . VAL F 3 122 ? 249.326 271.110 185.005 1.00 130.61 122 VAL F CA 1
ATOM 17241 C C . VAL F 3 122 ? 249.872 269.694 184.868 1.00 128.47 122 VAL F C 1
ATOM 17242 O O . VAL F 3 122 ? 250.839 269.483 184.127 1.00 130.01 122 VAL F O 1
ATOM 17246 N N . PHE F 3 123 ? 249.285 268.715 185.557 1.00 125.07 123 PHE F N 1
ATOM 17247 C CA . PHE F 3 123 ? 249.746 267.332 185.484 1.00 120.25 123 PHE F CA 1
ATOM 17248 C C . PHE F 3 123 ? 248.904 266.490 184.530 1.00 121.48 123 PHE F C 1
ATOM 17249 O O . PHE F 3 123 ? 249.427 265.917 183.571 1.00 123.41 123 PHE F O 1
ATOM 17257 N N . PHE F 3 124 ? 247.601 266.415 184.777 1.00 117.92 124 PHE F N 1
ATOM 17258 C CA . PHE F 3 124 ? 246.726 265.442 184.140 1.00 111.51 124 PHE F CA 1
ATOM 17259 C C . PHE F 3 124 ? 246.148 265.977 182.834 1.00 111.20 124 PHE F C 1
ATOM 17260 O O . PHE F 3 124 ? 246.133 267.182 182.576 1.00 110.40 124 PHE F O 1
ATOM 17268 N N . HIS F 3 125 ? 245.665 265.050 182.006 1.00 108.84 125 HIS F N 1
ATOM 17269 C CA . HIS F 3 125 ? 244.997 265.422 180.762 1.00 101.68 125 HIS F CA 1
ATOM 17270 C C . HIS F 3 125 ? 244.082 264.270 180.369 1.00 102.52 125 HIS F C 1
ATOM 17271 O O . HIS F 3 125 ? 244.563 263.183 180.033 1.00 106.04 125 HIS F O 1
ATOM 17278 N N . PHE F 3 126 ? 242.775 264.479 180.491 1.00 97.68 126 PHE F N 1
ATOM 17279 C CA . PHE F 3 126 ? 241.826 263.417 180.207 1.00 93.36 126 PHE F CA 1
ATOM 17280 C C . PHE F 3 126 ? 241.619 263.278 178.700 1.00 96.47 126 PHE F C 1
ATOM 17281 O O . PHE F 3 126 ? 241.932 264.178 177.917 1.00 100.31 126 PHE F O 1
ATOM 17289 N N . LEU F 3 127 ? 241.078 262.133 178.302 1.00 93.54 127 LEU F N 1
ATOM 17290 C CA . LEU F 3 127 ? 240.799 261.816 176.907 1.00 89.94 127 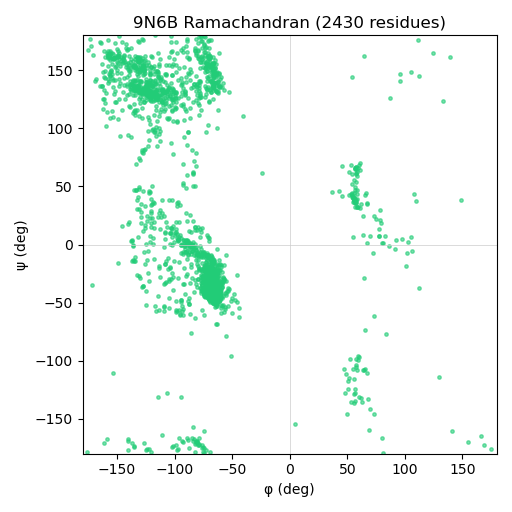LEU F CA 1
ATOM 17291 C C . LEU F 3 127 ? 239.309 261.544 176.723 1.00 89.69 127 LEU F C 1
ATOM 17292 O O . LEU F 3 127 ? 238.516 261.631 177.663 1.00 89.93 127 LEU F O 1
ATOM 17297 N N . GLU F 3 128 ? 238.936 261.207 175.486 1.00 89.75 128 GLU F N 1
ATOM 17298 C CA . GLU F 3 128 ? 237.524 261.066 175.146 1.00 83.42 128 GLU F CA 1
ATOM 17299 C C . GLU F 3 128 ? 236.919 259.818 175.778 1.00 85.14 128 GLU F C 1
ATOM 17300 O O . GLU F 3 128 ? 235.762 259.836 176.213 1.00 82.49 128 GLU F O 1
ATOM 17302 N N . ASN F 3 129 ? 237.676 258.727 175.834 1.00 92.57 129 ASN F N 1
ATOM 17303 C CA . ASN F 3 129 ? 237.155 257.451 176.303 1.00 88.82 129 ASN F CA 1
ATOM 17304 C C . ASN F 3 129 ? 237.234 257.293 177.816 1.00 85.56 129 ASN F C 1
ATOM 17305 O O . ASN F 3 129 ? 236.784 256.270 178.340 1.00 87.27 129 ASN F O 1
ATOM 17310 N N . GLY F 3 130 ? 237.793 258.267 178.526 1.00 82.05 130 GLY F N 1
ATOM 17311 C CA . GLY F 3 130 ? 237.765 258.276 179.973 1.00 81.31 130 GLY F CA 1
ATOM 17312 C C . GLY F 3 130 ? 239.051 257.918 180.684 1.00 87.23 130 GLY F C 1
ATOM 17313 O O . GLY F 3 130 ? 239.037 257.794 181.913 1.00 82.99 130 GLY F O 1
ATOM 17314 N N . ASP F 3 131 ? 240.155 257.745 179.966 1.00 94.06 131 ASP F N 1
ATOM 17315 C CA . ASP F 3 131 ? 241.426 257.477 180.617 1.00 96.51 131 ASP F CA 1
ATOM 17316 C C . ASP F 3 131 ? 242.189 258.777 180.871 1.00 101.48 131 ASP F C 1
ATOM 17317 O O . ASP F 3 131 ? 241.870 259.836 180.327 1.00 104.84 131 ASP F O 1
ATOM 17322 N N . VAL F 3 132 ? 243.211 258.680 181.718 1.00 97.66 132 VAL F N 1
ATOM 17323 C CA . VAL F 3 132 ? 244.012 259.818 182.156 1.00 96.05 132 VAL F CA 1
ATOM 17324 C C . VAL F 3 132 ? 245.406 259.691 181.561 1.00 96.86 132 VAL F C 1
ATOM 17325 O O . VAL F 3 132 ? 246.007 258.611 181.604 1.00 96.91 132 VAL F O 1
ATOM 17329 N N . HIS F 3 133 ? 245.923 260.786 181.006 1.00 100.51 133 HIS F N 1
ATOM 17330 C CA . HIS F 3 133 ? 247.252 260.813 180.417 1.00 103.49 133 HIS F CA 1
ATOM 17331 C C . HIS F 3 133 ? 248.088 261.864 181.131 1.00 105.30 133 HIS F C 1
ATOM 17332 O O . HIS F 3 133 ? 247.654 263.012 181.285 1.00 108.01 133 HIS F O 1
ATOM 17339 N N . ILE F 3 134 ? 249.264 261.457 181.598 1.00 105.78 134 ILE F N 1
ATOM 17340 C CA . ILE F 3 134 ? 250.172 262.364 182.289 1.00 107.88 134 ILE F CA 1
ATOM 17341 C C . ILE F 3 134 ? 250.903 263.210 181.256 1.00 114.80 134 ILE F C 1
ATOM 17342 O O . ILE F 3 134 ? 251.425 262.687 180.265 1.00 118.78 134 ILE F O 1
ATOM 17347 N N . ARG F 3 135 ? 250.937 264.518 181.483 1.00 120.01 135 ARG F N 1
ATOM 17348 C CA . ARG F 3 135 ? 251.597 265.426 180.558 1.00 125.79 135 ARG F CA 1
ATOM 17349 C C . ARG F 3 135 ? 253.101 265.176 180.540 1.00 136.43 135 ARG F C 1
ATOM 17350 O O . ARG F 3 135 ? 253.690 264.716 181.522 1.00 140.91 135 ARG F O 1
ATOM 17358 N N . GLU F 3 136 ? 253.720 265.475 179.403 1.00 140.69 136 GLU F N 1
ATOM 17359 C CA . GLU F 3 136 ? 255.156 265.313 179.251 1.00 144.66 136 GLU F CA 1
ATOM 17360 C C . GLU F 3 136 ? 255.878 266.627 179.540 1.00 150.22 136 GLU F C 1
ATOM 17361 O O . GLU F 3 136 ? 255.275 267.699 179.621 1.00 149.52 136 GLU F O 1
ATOM 17363 N N . GLY F 3 137 ? 257.197 266.531 179.694 1.00 153.08 137 GLY F N 1
ATOM 17364 C CA . GLY F 3 137 ? 258.028 267.684 179.964 1.00 154.29 137 GLY F CA 1
ATOM 17365 C C . GLY F 3 137 ? 258.154 268.056 181.425 1.00 158.57 137 GLY F C 1
ATOM 17366 O O . GLY F 3 137 ? 258.860 269.022 181.743 1.00 153.12 137 GLY F O 1
ATOM 17367 N N . LEU F 3 138 ? 257.494 267.328 182.319 1.00 164.51 138 LEU F N 1
ATOM 17368 C CA . LEU F 3 138 ? 257.564 267.600 183.746 1.00 166.51 138 LEU F CA 1
ATOM 17369 C C . LEU F 3 138 ? 258.860 267.057 184.342 1.00 167.93 138 LEU F C 1
ATOM 17370 O O . LEU F 3 138 ? 259.513 266.171 183.783 1.00 167.79 138 LEU F O 1
ATOM 17375 N N . ASN F 3 139 ? 259.226 267.606 185.497 1.00 164.61 139 ASN F N 1
ATOM 17376 C CA . ASN F 3 139 ? 260.420 267.164 186.198 1.00 154.25 139 ASN F CA 1
ATOM 17377 C C . ASN F 3 139 ? 260.183 265.791 186.824 1.00 155.27 139 ASN F C 1
ATOM 17378 O O . ASN F 3 139 ? 259.062 265.275 186.856 1.00 158.64 139 ASN F O 1
ATOM 17380 N N . GLU F 3 140 ? 261.266 265.192 187.323 1.00 150.49 140 GLU F N 1
ATOM 17381 C CA . GLU F 3 140 ? 261.151 263.878 187.948 1.00 151.77 140 GLU F CA 1
ATOM 17382 C C . GLU F 3 140 ? 260.280 263.929 189.197 1.00 154.47 140 GLU F C 1
ATOM 17383 O O . GLU F 3 140 ? 259.474 263.021 189.436 1.00 156.76 140 GLU F O 1
ATOM 17385 N N . LYS F 3 141 ? 260.420 264.983 190.003 1.00 150.98 141 LYS F N 1
ATOM 17386 C CA . LYS F 3 141 ? 259.603 265.093 191.207 1.00 147.71 141 LYS F CA 1
ATOM 17387 C C . LYS F 3 141 ? 258.124 265.200 190.858 1.00 150.06 141 LYS F C 1
ATOM 17388 O O . LYS F 3 141 ? 257.286 264.498 191.441 1.00 148.79 141 LYS F O 1
ATOM 17390 N N . GLU F 3 142 ? 257.792 266.034 189.867 1.00 150.61 142 GLU F N 1
ATOM 17391 C CA . GLU F 3 142 ? 256.395 266.187 189.483 1.00 148.90 142 GLU F CA 1
ATOM 17392 C C . GLU F 3 142 ? 255.856 264.885 188.916 1.00 146.96 142 GLU F C 1
ATOM 17393 O O . GLU F 3 142 ? 254.702 264.517 189.177 1.00 146.77 142 GLU F O 1
ATOM 17395 N N . HIS F 3 143 ? 256.660 264.194 188.102 1.00 145.06 143 HIS F N 1
ATOM 17396 C CA . HIS F 3 143 ? 256.194 262.930 187.555 1.00 142.40 143 HIS F CA 1
ATOM 17397 C C . HIS F 3 143 ? 255.954 261.929 188.673 1.00 141.42 143 HIS F C 1
ATOM 17398 O O . HIS F 3 143 ? 255.005 261.140 188.607 1.00 144.07 143 HIS F O 1
ATOM 17405 N N . LYS F 3 144 ? 256.762 261.997 189.738 1.00 140.87 144 LYS F N 1
ATOM 17406 C CA . LYS F 3 144 ? 256.567 261.097 190.868 1.00 141.07 144 LYS F CA 1
ATOM 17407 C C . LYS F 3 144 ? 255.236 261.383 191.545 1.00 142.36 144 LYS F C 1
ATOM 17408 O O . LYS F 3 144 ? 254.467 260.458 191.845 1.00 141.04 144 LYS F O 1
ATOM 17410 N N . MET F 3 145 ? 254.908 262.670 191.712 1.00 143.60 145 MET F N 1
ATOM 17411 C CA . MET F 3 145 ? 253.672 262.991 192.422 1.00 142.64 145 MET F CA 1
ATOM 17412 C C . MET F 3 145 ? 252.472 262.601 191.578 1.00 135.06 145 MET F C 1
ATOM 17413 O O . MET F 3 145 ? 251.504 262.024 192.091 1.00 131.36 145 MET F O 1
ATOM 17418 N N . ALA F 3 146 ? 252.515 262.912 190.281 1.00 133.23 146 ALA F N 1
ATOM 17419 C CA . ALA F 3 146 ? 251.383 262.597 189.422 1.00 126.10 146 ALA F CA 1
ATOM 17420 C C . ALA F 3 146 ? 251.182 261.091 189.350 1.00 124.39 146 ALA F C 1
ATOM 17421 O O . ALA F 3 146 ? 250.046 260.604 189.391 1.00 121.62 146 ALA F O 1
ATOM 17423 N N . GLU F 3 147 ? 252.277 260.333 189.246 1.00 127.69 147 GLU F N 1
ATOM 17424 C CA . GLU F 3 147 ? 252.177 258.888 189.131 1.00 125.55 147 GLU F CA 1
ATOM 17425 C C . GLU F 3 147 ? 251.741 258.233 190.433 1.00 117.71 147 GLU F C 1
ATOM 17426 O O . GLU F 3 147 ? 251.215 257.116 190.398 1.00 113.39 147 GLU F O 1
ATOM 17428 N N . VAL F 3 148 ? 251.943 258.887 191.578 1.00 117.34 148 VAL F N 1
ATOM 17429 C CA . VAL F 3 148 ? 251.628 258.221 192.838 1.00 119.58 148 VAL F CA 1
ATOM 17430 C C . VAL F 3 148 ? 250.242 258.616 193.336 1.00 118.36 148 VAL F C 1
ATOM 17431 O O . VAL F 3 148 ? 249.578 257.825 194.018 1.00 117.87 148 VAL F O 1
ATOM 17435 N N . THR F 3 149 ? 249.778 259.825 192.999 1.00 115.86 149 THR F N 1
ATOM 17436 C CA . THR F 3 149 ? 248.468 260.241 193.497 1.00 109.04 149 THR F CA 1
ATOM 17437 C C . THR F 3 149 ? 247.347 259.434 192.851 1.00 106.52 149 THR F C 1
ATOM 17438 O O . THR F 3 149 ? 246.371 259.069 193.520 1.00 108.99 149 THR F O 1
ATOM 17442 N N . LEU F 3 150 ? 247.491 259.099 191.567 1.00 101.77 150 LEU F N 1
ATOM 17443 C CA . LEU F 3 150 ? 246.495 258.254 190.921 1.00 97.98 150 LEU F CA 1
ATOM 17444 C C . LEU F 3 150 ? 246.525 256.852 191.505 1.00 100.10 150 LEU F C 1
ATOM 17445 O O . LEU F 3 150 ? 245.475 256.229 191.697 1.00 99.29 150 LEU F O 1
ATOM 17450 N N . ARG F 3 151 ? 247.723 256.338 191.789 1.00 103.84 151 ARG F N 1
ATOM 17451 C CA . ARG F 3 151 ? 247.834 254.990 192.330 1.00 103.68 151 ARG F CA 1
ATOM 17452 C C . ARG F 3 151 ? 247.184 254.905 193.703 1.00 105.66 151 ARG F C 1
ATOM 17453 O O . ARG F 3 151 ? 246.458 253.948 193.997 1.00 109.10 151 ARG F O 1
ATOM 17461 N N . VAL F 3 152 ? 247.433 255.899 194.559 1.00 108.34 152 VAL F N 1
ATOM 17462 C CA . VAL F 3 152 ? 246.874 255.848 195.905 1.00 111.16 152 VAL F CA 1
ATOM 17463 C C . VAL F 3 152 ? 245.372 256.109 195.877 1.00 112.27 152 VAL F C 1
ATOM 17464 O O . VAL F 3 152 ? 244.625 255.545 196.686 1.00 112.91 152 VAL F O 1
ATOM 17468 N N . PHE F 3 153 ? 244.895 256.946 194.952 1.00 108.90 153 PHE F N 1
ATOM 17469 C CA . PHE F 3 153 ? 243.477 257.278 194.911 1.00 100.17 153 PHE F CA 1
ATOM 17470 C C . PHE F 3 153 ? 242.652 256.327 194.054 1.00 100.00 153 PHE F C 1
ATOM 17471 O O . PHE F 3 153 ? 241.423 256.456 194.030 1.00 99.85 153 PHE F O 1
ATOM 17479 N N . ASN F 3 154 ? 243.290 255.383 193.358 1.00 103.83 154 ASN F N 1
ATOM 17480 C CA . ASN F 3 154 ? 242.594 254.424 192.496 1.00 95.10 154 ASN F CA 1
ATOM 17481 C C . ASN F 3 154 ? 241.740 255.132 191.448 1.00 84.60 154 ASN F C 1
ATOM 17482 O O . ASN F 3 154 ? 240.632 254.701 191.126 1.00 85.11 154 ASN F O 1
ATOM 17487 N N . LEU F 3 155 ? 242.260 256.230 190.910 1.00 86.31 155 LEU F N 1
ATOM 17488 C CA . LEU F 3 155 ? 241.543 257.027 189.926 1.00 86.84 155 LEU F CA 1
ATOM 17489 C C . LEU F 3 155 ? 241.869 256.640 188.490 1.00 85.82 155 LEU F C 1
ATOM 17490 O O . LEU F 3 155 ? 241.338 257.260 187.564 1.00 84.51 155 LEU F O 1
ATOM 17495 N N . ASN F 3 156 ? 242.725 255.644 188.280 1.00 86.53 156 ASN F N 1
ATOM 17496 C CA . ASN F 3 156 ? 243.100 255.188 186.942 1.00 86.26 156 ASN F CA 1
ATOM 17497 C C . ASN F 3 156 ? 243.049 253.667 186.879 1.00 92.31 156 ASN F C 1
ATOM 17498 O O . ASN F 3 156 ? 244.085 253.001 186.775 1.00 98.78 156 ASN F O 1
ATOM 17503 N N . PRO F 3 157 ? 241.856 253.083 186.935 1.00 90.57 157 PRO F N 1
ATOM 17504 C CA . PRO F 3 157 ? 241.744 251.627 186.843 1.00 91.69 157 PRO F CA 1
ATOM 17505 C C . PRO F 3 157 ? 241.805 251.151 185.399 1.00 100.02 157 PRO F C 1
ATOM 17506 O O . PRO F 3 157 ? 241.627 251.915 184.450 1.00 97.20 157 PRO F O 1
ATOM 17510 N N . SER F 3 158 ? 242.073 249.851 185.251 1.00 105.60 158 SER F N 1
ATOM 17511 C CA . SER F 3 158 ? 242.139 249.257 183.920 1.00 102.25 158 SER F CA 1
ATOM 17512 C C . SER F 3 158 ? 240.785 249.292 183.223 1.00 102.55 158 SER F C 1
ATOM 17513 O O . SER F 3 158 ? 240.699 249.637 182.039 1.00 100.55 158 SER F O 1
ATOM 17515 N N . SER F 3 159 ? 239.718 248.942 183.937 1.00 105.33 159 SER F N 1
ATOM 17516 C CA . SER F 3 159 ? 238.383 248.946 183.358 1.00 102.45 159 SER F CA 1
ATOM 17517 C C . SER F 3 159 ? 237.360 249.089 184.474 1.00 96.96 159 SER F C 1
ATOM 17518 O O . SER F 3 159 ? 237.637 248.789 185.638 1.00 93.41 159 SER F O 1
ATOM 17520 N N . GLY F 3 160 ? 236.170 249.550 184.100 1.00 95.06 160 GLY F N 1
ATOM 17521 C CA . GLY F 3 160 ? 235.124 249.734 185.081 1.00 92.41 160 GLY F CA 1
ATOM 17522 C C . GLY F 3 160 ? 235.433 250.874 186.039 1.00 87.85 160 GLY F C 1
ATOM 17523 O O . GLY F 3 160 ? 236.242 251.764 185.766 1.00 90.01 160 GLY F O 1
ATOM 17524 N N . GLY F 3 161 ? 234.769 250.825 187.188 1.00 89.38 161 GLY F N 1
ATOM 17525 C CA . GLY F 3 161 ? 234.976 251.842 188.205 1.00 86.71 161 GLY F CA 1
ATOM 17526 C C . GLY F 3 161 ? 234.587 253.225 187.724 1.00 81.43 161 GLY F C 1
ATOM 17527 O O . GLY F 3 161 ? 233.508 253.435 187.161 1.00 84.16 161 GLY F O 1
ATOM 17528 N N . VAL F 3 162 ? 235.482 254.189 187.950 1.00 71.57 162 VAL F N 1
ATOM 17529 C CA . VAL F 3 162 ? 235.213 255.575 187.582 1.00 72.56 162 VAL F CA 1
ATOM 17530 C C . VAL F 3 162 ? 235.265 255.776 186.071 1.00 73.60 162 VAL F C 1
ATOM 17531 O O . VAL F 3 162 ? 234.570 256.648 185.530 1.00 82.04 162 VAL F O 1
ATOM 17535 N N . LYS F 3 163 ? 236.073 254.982 185.365 1.00 64.13 163 LYS F N 1
ATOM 17536 C CA . LYS F 3 163 ? 236.235 255.176 183.926 1.00 61.10 163 LYS F CA 1
ATOM 17537 C C . LYS F 3 163 ? 234.922 254.981 183.177 1.00 66.24 163 LYS F C 1
ATOM 17538 O O . LYS F 3 163 ? 234.625 255.723 182.232 1.00 71.98 163 LYS F O 1
ATOM 17544 N N . ALA F 3 164 ? 234.120 253.994 183.582 1.00 66.71 164 ALA F N 1
ATOM 17545 C CA . ALA F 3 164 ? 232.842 253.766 182.914 1.00 70.24 164 ALA F CA 1
ATOM 17546 C C . ALA F 3 164 ? 231.926 254.977 183.047 1.00 77.01 164 ALA F C 1
ATOM 17547 O O . ALA F 3 164 ? 231.305 255.412 182.066 1.00 82.32 164 ALA F O 1
ATOM 17549 N N . GLU F 3 165 ? 231.872 255.569 184.242 1.00 71.87 165 GLU F N 1
ATOM 17550 C CA . GLU F 3 165 ? 231.006 256.723 184.444 1.00 66.44 165 GLU F CA 1
ATOM 17551 C C . GLU F 3 165 ? 231.531 257.931 183.685 1.00 68.39 165 GLU F C 1
ATOM 17552 O O . GLU F 3 165 ? 230.748 258.702 183.116 1.00 77.48 165 GLU F O 1
ATOM 17558 N N . ARG F 3 166 ? 232.853 258.114 183.665 1.00 62.86 166 ARG F N 1
ATOM 17559 C CA . ARG F 3 166 ? 233.413 259.256 182.953 1.00 60.43 166 ARG F CA 1
ATOM 17560 C C . ARG F 3 166 ? 233.118 259.143 181.464 1.00 68.06 166 ARG F C 1
ATOM 17561 O O . ARG F 3 166 ? 232.739 260.130 180.813 1.00 74.58 166 ARG F O 1
ATOM 17569 N N . ARG F 3 167 ? 233.244 257.930 180.917 1.00 67.28 167 ARG F N 1
ATOM 17570 C CA . ARG F 3 167 ? 232.951 257.719 179.506 1.00 69.74 167 ARG F CA 1
ATOM 17571 C C . ARG F 3 167 ? 231.485 257.992 179.216 1.00 77.49 167 ARG F C 1
ATOM 17572 O O . ARG F 3 167 ? 231.151 258.614 178.200 1.00 81.21 167 ARG F O 1
ATOM 17580 N N . ARG F 3 168 ? 230.590 257.516 180.088 1.00 80.03 168 ARG F N 1
ATOM 17581 C CA . ARG F 3 168 ? 229.169 257.726 179.840 1.00 80.99 168 ARG F CA 1
ATOM 17582 C C . ARG F 3 168 ? 228.826 259.209 179.882 1.00 76.81 168 ARG F C 1
ATOM 17583 O O . ARG F 3 168 ? 228.064 259.704 179.042 1.00 79.34 168 ARG F O 1
ATOM 17591 N N . ALA F 3 169 ? 229.419 259.946 180.827 1.00 74.30 169 ALA F N 1
ATOM 17592 C CA . ALA F 3 169 ? 229.153 261.378 180.920 1.00 80.79 169 ALA F CA 1
ATOM 17593 C C . ALA F 3 169 ? 229.642 262.104 179.675 1.00 87.34 169 ALA F C 1
ATOM 17594 O O . ALA F 3 169 ? 228.947 262.979 179.137 1.00 94.42 169 ALA F O 1
ATOM 17596 N N . ILE F 3 170 ? 230.816 261.719 179.168 1.00 80.27 170 ILE F N 1
ATOM 17597 C CA . ILE F 3 170 ? 231.352 262.414 178.003 1.00 75.34 170 ILE F CA 1
ATOM 17598 C C . ILE F 3 170 ? 230.504 262.105 176.777 1.00 86.43 170 ILE F C 1
ATOM 17599 O O . ILE F 3 170 ? 230.186 263.000 175.981 1.00 97.72 170 ILE F O 1
ATOM 17604 N N . GLU F 3 171 ? 230.141 260.834 176.587 1.00 83.84 171 GLU F N 1
ATOM 17605 C CA . GLU F 3 171 ? 229.371 260.496 175.398 1.00 86.66 171 GLU F CA 1
ATOM 17606 C C . GLU F 3 171 ? 227.977 261.102 175.468 1.00 85.09 171 GLU F C 1
ATOM 17607 O O . GLU F 3 171 ? 227.361 261.357 174.427 1.00 80.43 171 GLU F O 1
ATOM 17613 N N . LEU F 3 172 ? 227.460 261.338 176.678 1.00 85.21 172 LEU F N 1
ATOM 17614 C CA . LEU F 3 172 ? 226.175 262.011 176.797 1.00 86.11 172 LEU F CA 1
ATOM 17615 C C . LEU F 3 172 ? 226.286 263.506 176.535 1.00 88.00 172 LEU F C 1
ATOM 17616 O O . LEU F 3 172 ? 225.324 264.117 176.057 1.00 90.66 172 LEU F O 1
ATOM 17621 N N . SER F 3 173 ? 227.436 264.114 176.832 1.00 91.97 173 SER F N 1
ATOM 17622 C CA . SER F 3 173 ? 227.619 265.540 176.587 1.00 93.29 173 SER F CA 1
ATOM 17623 C C . SER F 3 173 ? 228.298 265.847 175.255 1.00 97.68 173 SER F C 1
ATOM 17624 O O . SER F 3 173 ? 228.649 267.003 175.006 1.00 104.35 173 SER F O 1
ATOM 17627 N N . MET F 3 174 ? 228.496 264.843 174.400 1.00 100.64 174 MET F N 1
ATOM 17628 C CA . MET F 3 174 ? 229.217 265.074 173.148 1.00 104.71 174 MET F CA 1
ATOM 17629 C C . MET F 3 174 ? 228.415 265.901 172.142 1.00 112.12 174 MET F C 1
ATOM 17630 O O . MET F 3 174 ? 229.007 266.591 171.298 1.00 122.49 174 MET F O 1
ATOM 17635 N N . THR F 3 175 ? 227.081 265.838 172.201 1.00 102.92 175 THR F N 1
ATOM 17636 C CA . THR F 3 175 ? 226.256 266.551 171.226 1.00 105.58 175 THR F CA 1
ATOM 17637 C C . THR F 3 175 ? 226.455 268.059 171.310 1.00 111.31 175 THR F C 1
ATOM 17638 O O . THR F 3 175 ? 226.545 268.739 170.278 1.00 118.73 175 THR F O 1
ATOM 17642 N N . LEU F 3 176 ? 226.525 268.601 172.527 1.00 109.95 176 LEU F N 1
ATOM 17643 C CA . LEU F 3 176 ? 226.710 270.040 172.678 1.00 117.28 176 LEU F CA 1
ATOM 17644 C C . LEU F 3 176 ? 228.043 270.476 172.092 1.00 119.17 176 LEU F C 1
ATOM 17645 O O . LEU F 3 176 ? 228.127 271.511 171.421 1.00 126.20 176 LEU F O 1
ATOM 17650 N N . ILE F 3 177 ? 229.098 269.700 172.343 1.00 112.48 177 ILE F N 1
ATOM 17651 C CA . ILE F 3 177 ? 230.415 270.045 171.824 1.00 112.12 177 ILE F CA 1
ATOM 17652 C C . ILE F 3 177 ? 230.402 270.012 170.303 1.00 118.74 177 ILE F C 1
ATOM 17653 O O . ILE F 3 177 ? 230.947 270.906 169.641 1.00 132.04 177 ILE F O 1
ATOM 17658 N N . LYS F 3 178 ? 229.766 268.990 169.723 1.00 115.67 178 LYS F N 1
ATOM 17659 C CA . LYS F 3 178 ? 229.717 268.894 168.267 1.00 124.95 178 LYS F CA 1
ATOM 17660 C C . LYS F 3 178 ? 228.963 270.073 167.665 1.00 133.22 178 LYS F C 1
ATOM 17661 O O . LYS F 3 178 ? 229.414 270.673 166.679 1.00 141.95 178 LYS F O 1
ATOM 17667 N N . GLU F 3 179 ? 227.850 270.470 168.285 1.00 128.58 179 GLU F N 1
ATOM 17668 C CA . GLU F 3 179 ? 227.077 271.582 167.741 1.00 130.68 179 GLU F CA 1
ATOM 17669 C C . GLU F 3 179 ? 227.841 272.892 167.873 1.00 135.36 179 GLU F C 1
ATOM 17670 O O . GLU F 3 179 ? 227.859 273.706 166.940 1.00 141.43 179 GLU F O 1
ATOM 17676 N N . LEU F 3 180 ? 228.449 273.132 169.036 1.00 132.77 180 LEU F N 1
ATOM 17677 C CA . LEU F 3 180 ? 229.168 274.383 169.243 1.00 132.71 180 LEU F CA 1
ATOM 17678 C C . LEU F 3 180 ? 230.353 274.491 168.291 1.00 138.99 180 LEU F C 1
ATOM 17679 O O . LEU F 3 180 ? 230.606 275.562 167.724 1.00 147.44 180 LEU F O 1
ATOM 17684 N N . VAL F 3 181 ? 231.100 273.397 168.106 1.00 138.30 181 VAL F N 1
ATOM 17685 C CA . VAL F 3 181 ? 232.219 273.453 167.174 1.00 140.50 181 VAL F CA 1
ATOM 17686 C C . VAL F 3 181 ? 231.723 273.618 165.743 1.00 151.16 181 VAL F C 1
ATOM 17687 O O . VAL F 3 181 ? 232.394 274.258 164.923 1.00 159.93 181 VAL F O 1
ATOM 17691 N N . GLY F 3 182 ? 230.527 273.113 165.424 1.00 152.50 182 GLY F N 1
ATOM 17692 C CA . GLY F 3 182 ? 229.991 273.346 164.093 1.00 157.19 182 GLY F CA 1
ATOM 17693 C C . GLY F 3 182 ? 229.642 274.805 163.883 1.00 163.05 182 GLY F C 1
ATOM 17694 O O . GLY F 3 182 ? 229.911 275.377 162.819 1.00 167.35 182 GLY F O 1
ATOM 17695 N N . CYS F 3 183 ? 229.076 275.439 164.912 1.00 161.99 183 CYS F N 1
ATOM 17696 C CA . CYS F 3 183 ? 228.753 276.857 164.809 1.00 164.35 183 CYS F CA 1
ATOM 17697 C C . CYS F 3 183 ? 230.023 277.684 164.676 1.00 164.30 183 CYS F C 1
ATOM 17698 O O . CYS F 3 183 ? 230.072 278.640 163.890 1.00 168.38 183 CYS F O 1
ATOM 17701 N N . ALA F 3 184 ? 231.064 277.322 165.428 1.00 164.12 184 ALA F N 1
ATOM 17702 C CA . ALA F 3 184 ? 232.317 278.063 165.343 1.00 165.40 184 ALA F CA 1
ATOM 17703 C C . ALA F 3 184 ? 232.923 277.919 163.955 1.00 170.01 184 ALA F C 1
ATOM 17704 O O . ALA F 3 184 ? 233.380 278.903 163.361 1.00 174.36 184 ALA F O 1
ATOM 17706 N N . SER F 3 185 ? 232.892 276.702 163.402 1.00 170.43 185 SER F N 1
ATOM 17707 C CA . SER F 3 185 ? 233.458 276.486 162.078 1.00 170.59 185 SER F CA 1
ATOM 17708 C C . SER F 3 185 ? 232.698 277.295 161.040 1.00 170.12 185 SER F C 1
ATOM 17709 O O . SER F 3 185 ? 233.301 277.873 160.128 1.00 169.21 185 SER F O 1
ATOM 17712 N N . GLN F 3 186 ? 231.369 277.342 161.159 1.00 170.59 186 GLN F N 1
ATOM 17713 C CA . GLN F 3 186 ? 230.585 278.127 160.212 1.00 172.39 186 GLN F CA 1
ATOM 17714 C C . GLN F 3 186 ? 230.918 279.609 160.335 1.00 177.61 186 GLN F C 1
ATOM 17715 O O . GLN F 3 186 ? 231.017 280.318 159.327 1.00 178.37 186 GLN F O 1
ATOM 17717 N N . LEU F 3 187 ? 231.094 280.096 161.568 1.00 181.36 187 LEU F N 1
ATOM 17718 C CA . LEU F 3 187 ? 231.375 281.512 161.788 1.00 182.12 187 LEU F CA 1
ATOM 17719 C C . LEU F 3 187 ? 232.786 281.912 161.370 1.00 180.83 187 LEU F C 1
ATOM 17720 O O . LEU F 3 187 ? 233.033 283.102 161.146 1.00 180.83 187 LEU F O 1
ATOM 17725 N N . ILE F 3 188 ? 233.717 280.959 161.258 1.00 180.31 188 ILE F N 1
ATOM 17726 C CA . ILE F 3 188 ? 235.056 281.287 160.765 1.00 177.45 188 ILE F CA 1
ATOM 17727 C C . ILE F 3 188 ? 235.167 281.094 159.258 1.00 178.98 188 ILE F C 1
ATOM 17728 O O . ILE F 3 188 ? 236.173 281.504 158.657 1.00 175.38 188 ILE F O 1
ATOM 17733 N N . GLU F 3 189 ? 234.152 280.524 158.617 1.00 183.25 189 GLU F N 1
ATOM 17734 C CA . GLU F 3 189 ? 234.158 280.332 157.175 1.00 185.93 189 GLU F CA 1
ATOM 17735 C C . GLU F 3 189 ? 233.567 281.519 156.426 1.00 187.84 189 GLU F C 1
ATOM 17736 O O . GLU F 3 189 ? 233.512 281.492 155.192 1.00 184.96 189 GLU F O 1
ATOM 17738 N N . SER F 3 190 ? 233.127 282.552 157.140 1.00 187.80 190 SER F N 1
ATOM 17739 C CA . SER F 3 190 ? 232.598 283.774 156.546 1.00 184.31 190 SER F CA 1
ATOM 17740 C C . SER F 3 190 ? 233.463 284.992 156.826 1.00 182.92 190 SER F C 1
ATOM 17741 O O . SER F 3 190 ? 233.716 285.785 155.918 1.00 182.89 190 SER F O 1
ATOM 17743 N N . GLY F 3 191 ? 233.920 285.159 158.064 1.00 183.20 191 GLY F N 1
ATOM 17744 C CA . GLY F 3 191 ? 234.806 286.251 158.417 1.00 182.08 191 GLY F CA 1
ATOM 17745 C C . GLY F 3 191 ? 234.399 286.978 159.681 1.00 183.76 191 GLY F C 1
ATOM 17746 O O . GLY F 3 191 ? 233.280 287.491 159.781 1.00 180.65 191 GLY F O 1
ATOM 17747 N N . CYS F 3 192 ? 235.313 287.036 160.646 1.00 184.44 192 CYS F N 1
ATOM 17748 C CA . CYS F 3 192 ? 235.094 287.670 161.941 1.00 185.05 192 CYS F CA 1
ATOM 17749 C C . CYS F 3 192 ? 236.410 287.616 162.707 1.00 184.94 192 CYS F C 1
ATOM 17750 O O . CYS F 3 192 ? 237.345 286.908 162.322 1.00 180.26 192 CYS F O 1
ATOM 17752 N N . GLU F 3 193 ? 236.473 288.376 163.796 1.00 190.65 193 GLU F N 1
ATOM 17753 C CA . GLU F 3 193 ? 237.655 288.354 164.646 1.00 191.64 193 GLU F CA 1
ATOM 17754 C C . GLU F 3 193 ? 237.692 287.055 165.439 1.00 189.31 193 GLU F C 1
ATOM 17755 O O . GLU F 3 193 ? 236.673 286.604 165.970 1.00 188.73 193 GLU F O 1
ATOM 17757 N N . ILE F 3 194 ? 238.878 286.447 165.512 1.00 187.46 194 ILE F N 1
ATOM 17758 C CA . ILE F 3 194 ? 239.014 285.171 166.209 1.00 189.83 194 ILE F CA 1
ATOM 17759 C C . ILE F 3 194 ? 238.727 285.333 167.697 1.00 187.76 194 ILE F C 1
ATOM 17760 O O . ILE F 3 194 ? 237.982 284.544 168.292 1.00 186.75 194 ILE F O 1
ATOM 17765 N N . GLU F 3 195 ? 239.292 286.371 168.319 1.00 182.98 195 GLU F N 1
ATOM 17766 C CA . GLU F 3 195 ? 239.066 286.547 169.747 1.00 180.96 195 GLU F CA 1
ATOM 17767 C C . GLU F 3 195 ? 237.641 286.980 170.056 1.00 186.92 195 GLU F C 1
ATOM 17768 O O . GLU F 3 195 ? 237.116 286.613 171.116 1.00 190.04 195 GLU F O 1
ATOM 17770 N N . ASP F 3 196 ? 236.953 287.596 169.090 1.00 188.96 196 ASP F N 1
ATOM 17771 C CA . ASP F 3 196 ? 235.582 288.030 169.328 1.00 194.11 196 ASP F CA 1
ATOM 17772 C C . ASP F 3 196 ? 234.681 286.813 169.443 1.00 192.78 196 ASP F C 1
ATOM 17773 O O . ASP F 3 196 ? 233.899 286.691 170.393 1.00 189.61 196 ASP F O 1
ATOM 17778 N N . VAL F 3 197 ? 234.785 285.892 168.486 1.00 190.29 197 VAL F N 1
ATOM 17779 C CA . VAL F 3 197 ? 233.912 284.729 168.513 1.00 181.26 197 VAL F CA 1
ATOM 17780 C C . VAL F 3 197 ? 234.340 283.818 169.654 1.00 173.30 197 VAL F C 1
ATOM 17781 O O . VAL F 3 197 ? 233.501 283.202 170.327 1.00 173.06 197 VAL F O 1
ATOM 17785 N N . ARG F 3 198 ? 235.659 283.692 169.859 1.00 172.45 198 ARG F N 1
ATOM 17786 C CA . ARG F 3 198 ? 236.187 282.751 170.837 1.00 168.62 198 ARG F CA 1
ATOM 17787 C C . ARG F 3 198 ? 235.734 283.112 172.245 1.00 169.44 198 ARG F C 1
ATOM 17788 O O . ARG F 3 198 ? 235.339 282.231 173.021 1.00 171.75 198 ARG F O 1
ATOM 17790 N N . SER F 3 199 ? 235.721 284.411 172.575 1.00 168.82 199 SER F N 1
ATOM 17791 C CA . SER F 3 199 ? 235.290 284.797 173.913 1.00 164.43 199 SER F CA 1
ATOM 17792 C C . SER F 3 199 ? 233.820 284.465 174.116 1.00 169.60 199 SER F C 1
ATOM 17793 O O . SER F 3 199 ? 233.426 283.997 175.191 1.00 173.13 199 SER F O 1
ATOM 17795 N N . MET F 3 200 ? 233.008 284.630 173.072 1.00 170.68 200 MET F N 1
ATOM 17796 C CA . MET F 3 200 ? 231.574 284.440 173.233 1.00 171.85 200 MET F CA 1
ATOM 17797 C C . MET F 3 200 ? 231.251 282.960 173.378 1.00 168.21 200 MET F C 1
ATOM 17798 O O . MET F 3 200 ? 230.465 282.569 174.254 1.00 163.95 200 MET F O 1
ATOM 17803 N N . VAL F 3 201 ? 231.861 282.117 172.536 1.00 167.49 201 VAL F N 1
ATOM 17804 C CA . VAL F 3 201 ? 231.590 280.686 172.637 1.00 157.30 201 VAL F CA 1
ATOM 17805 C C . VAL F 3 201 ? 232.085 280.169 173.979 1.00 155.61 201 VAL F C 1
ATOM 17806 O O . VAL F 3 201 ? 231.419 279.351 174.624 1.00 155.00 201 VAL F O 1
ATOM 17810 N N . PHE F 3 202 ? 233.276 280.608 174.407 1.00 156.63 202 PHE F N 1
ATOM 17811 C CA . PHE F 3 202 ? 233.803 280.122 175.675 1.00 155.36 202 PHE F CA 1
ATOM 17812 C C . PHE F 3 202 ? 232.907 280.544 176.830 1.00 157.89 202 PHE F C 1
ATOM 17813 O O . PHE F 3 202 ? 232.653 279.753 177.745 1.00 161.11 202 PHE F O 1
ATOM 17821 N N . ASP F 3 203 ? 232.391 281.778 176.792 1.00 160.11 203 ASP F N 1
ATOM 17822 C CA . ASP F 3 203 ? 231.513 282.239 177.861 1.00 158.42 203 ASP F CA 1
ATOM 17823 C C . ASP F 3 203 ? 230.225 281.428 177.901 1.00 155.60 203 ASP F C 1
ATOM 17824 O O . ASP F 3 203 ? 229.774 281.015 178.978 1.00 156.07 203 ASP F O 1
ATOM 17826 N N . GLU F 3 204 ? 229.647 281.142 176.732 1.00 153.84 204 GLU F N 1
ATOM 17827 C CA . GLU F 3 204 ? 228.392 280.397 176.710 1.00 152.63 204 GLU F CA 1
ATOM 17828 C C . GLU F 3 204 ? 228.615 278.969 177.188 1.00 147.91 204 GLU F C 1
ATOM 17829 O O . GLU F 3 204 ? 227.842 278.450 178.009 1.00 145.68 204 GLU F O 1
ATOM 17835 N N . PHE F 3 205 ? 229.679 278.324 176.703 1.00 143.61 205 PHE F N 1
ATOM 17836 C CA . PHE F 3 205 ? 229.945 276.952 177.111 1.00 136.57 205 PHE F CA 1
ATOM 17837 C C . PHE F 3 205 ? 230.214 276.885 178.605 1.00 139.15 205 PHE F C 1
ATOM 17838 O O . PHE F 3 205 ? 229.734 275.974 179.288 1.00 137.02 205 PHE F O 1
ATOM 17846 N N . LYS F 3 206 ? 230.974 277.850 179.136 1.00 146.40 206 LYS F N 1
ATOM 17847 C CA . LYS F 3 206 ? 231.261 277.851 180.563 1.00 142.15 206 LYS F CA 1
ATOM 17848 C C . LYS F 3 206 ? 229.988 278.057 181.366 1.00 138.15 206 LYS F C 1
ATOM 17849 O O . LYS F 3 206 ? 229.849 277.510 182.465 1.00 134.68 206 LYS F O 1
ATOM 17855 N N . LYS F 3 207 ? 229.051 278.847 180.834 1.00 143.10 207 LYS F N 1
ATOM 17856 C CA . LYS F 3 207 ? 227.803 279.078 181.549 1.00 143.55 207 LYS F CA 1
ATOM 17857 C C . LYS F 3 207 ? 226.948 277.818 181.572 1.00 140.77 207 LYS F C 1
ATOM 17858 O O . LYS F 3 207 ? 226.255 277.548 182.560 1.00 135.01 207 LYS F O 1
ATOM 17864 N N . ASN F 3 208 ? 226.984 277.032 180.494 1.00 141.73 208 ASN F N 1
ATOM 17865 C CA . ASN F 3 208 ? 226.122 275.858 180.410 1.00 137.13 208 ASN F CA 1
ATOM 17866 C C . ASN F 3 208 ? 226.665 274.639 181.151 1.00 130.32 208 ASN F C 1
ATOM 17867 O O . ASN F 3 208 ? 225.913 273.682 181.355 1.00 120.69 208 ASN F O 1
ATOM 17872 N N . VAL F 3 209 ? 227.934 274.643 181.560 1.00 131.25 209 VAL F N 1
ATOM 17873 C CA . VAL F 3 209 ? 228.548 273.480 182.197 1.00 127.06 209 VAL F CA 1
ATOM 17874 C C . VAL F 3 209 ? 228.697 273.658 183.704 1.00 127.39 209 VAL F C 1
ATOM 17875 O O . VAL F 3 209 ? 229.364 272.847 184.353 1.00 124.16 209 VAL F O 1
ATOM 17879 N N . LYS F 3 210 ? 228.103 274.699 184.276 1.00 129.12 210 LYS F N 1
ATOM 17880 C CA . LYS F 3 210 ? 228.184 274.893 185.716 1.00 123.68 210 LYS F CA 1
ATOM 17881 C C . LYS F 3 210 ? 227.346 273.855 186.452 1.00 121.60 210 LYS F C 1
ATOM 17882 O O . LYS F 3 210 ? 226.207 273.568 186.073 1.00 120.87 210 LYS F O 1
ATOM 17884 N N . ASP F 3 211 ? 227.930 273.290 187.510 1.00 119.43 211 ASP F N 1
ATOM 17885 C CA . ASP F 3 211 ? 227.276 272.306 188.373 1.00 122.70 211 ASP F CA 1
ATOM 17886 C C . ASP F 3 211 ? 226.831 271.072 187.583 1.00 121.53 211 ASP F C 1
ATOM 17887 O O . ASP F 3 211 ? 225.645 270.753 187.483 1.00 118.80 211 ASP F O 1
ATOM 17889 N N . ARG F 3 212 ? 227.816 270.379 187.019 1.00 115.87 212 ARG F N 1
ATOM 17890 C CA . ARG F 3 212 ? 227.596 269.117 186.330 1.00 107.43 212 ARG F CA 1
ATOM 17891 C C . ARG F 3 212 ? 228.630 268.103 186.795 1.00 106.13 212 ARG F C 1
ATOM 17892 O O . ARG F 3 212 ? 229.744 268.464 187.183 1.00 109.04 212 ARG F O 1
ATOM 17900 N N . CYS F 3 213 ? 228.250 266.830 186.756 1.00 104.95 213 CYS F N 1
ATOM 17901 C CA . CYS F 3 213 ? 229.162 265.767 187.157 1.00 100.53 213 CYS F CA 1
ATOM 17902 C C . CYS F 3 213 ? 230.332 265.663 186.186 1.00 96.77 213 CYS F C 1
ATOM 17903 O O . CYS F 3 213 ? 230.153 265.706 184.966 1.00 99.41 213 CYS F O 1
ATOM 17906 N N . PHE F 3 214 ? 231.535 265.518 186.740 1.00 91.39 214 PHE F N 1
ATOM 17907 C CA . PHE F 3 214 ? 232.769 265.409 185.961 1.00 91.24 214 PHE F CA 1
ATOM 17908 C C . PHE F 3 214 ? 232.926 266.577 184.989 1.00 93.92 214 PHE F C 1
ATOM 17909 O O . PHE F 3 214 ? 233.144 266.396 183.790 1.00 100.71 214 PHE F O 1
ATOM 17917 N N . THR F 3 215 ? 232.806 267.796 185.518 1.00 89.18 215 THR F N 1
ATOM 17918 C CA . THR F 3 215 ? 232.849 268.978 184.664 1.00 93.32 215 THR F CA 1
ATOM 17919 C C . THR F 3 215 ? 234.245 269.250 184.111 1.00 96.08 215 THR F C 1
ATOM 17920 O O . THR F 3 215 ? 234.371 269.877 183.052 1.00 98.77 215 THR F O 1
ATOM 17924 N N . THR F 3 216 ? 235.287 268.723 184.754 1.00 94.31 216 THR F N 1
ATOM 17925 C CA . THR F 3 216 ? 236.644 268.953 184.273 1.00 95.96 216 THR F CA 1
ATOM 17926 C C . THR F 3 216 ? 236.949 268.098 183.050 1.00 98.34 216 THR F C 1
ATOM 17927 O O . THR F 3 216 ? 237.660 268.544 182.142 1.00 106.00 216 THR F O 1
ATOM 17931 N N . ALA F 3 217 ? 236.442 266.864 183.014 1.00 91.29 217 ALA F N 1
ATOM 17932 C CA . ALA F 3 217 ? 236.702 266.018 181.858 1.00 86.83 217 ALA F CA 1
ATOM 17933 C C . ALA F 3 217 ? 236.059 266.611 180.614 1.00 90.89 217 ALA F C 1
ATOM 17934 O O . ALA F 3 217 ? 236.699 266.700 179.560 1.00 97.14 217 ALA F O 1
ATOM 17936 N N . ILE F 3 218 ? 234.810 267.071 180.731 1.00 90.48 218 ILE F N 1
ATOM 17937 C CA . ILE F 3 218 ? 234.156 267.697 179.588 1.00 91.09 218 ILE F CA 1
ATOM 17938 C C . ILE F 3 218 ? 234.850 269.006 179.253 1.00 98.91 218 ILE F C 1
ATOM 17939 O O . ILE F 3 218 ? 235.002 269.360 178.070 1.00 107.15 218 ILE F O 1
ATOM 17944 N N . LYS F 3 219 ? 235.365 269.701 180.272 1.00 94.91 219 LYS F N 1
ATOM 17945 C CA . LYS F 3 219 ? 236.085 270.935 180.000 1.00 96.20 219 LYS F CA 1
ATOM 17946 C C . LYS F 3 219 ? 237.272 270.647 179.097 1.00 100.06 219 LYS F C 1
ATOM 17947 O O . LYS F 3 219 ? 237.382 271.215 178.007 1.00 104.43 219 LYS F O 1
ATOM 17953 N N . HIS F 3 220 ? 238.136 269.711 179.506 1.00 102.34 220 HIS F N 1
ATOM 17954 C CA . HIS F 3 220 ? 239.325 269.413 178.712 1.00 102.48 220 HIS F CA 1
ATOM 17955 C C . HIS F 3 220 ? 238.952 268.888 177.332 1.00 102.62 220 HIS F C 1
ATOM 17956 O O . HIS F 3 220 ? 239.577 269.263 176.333 1.00 109.18 220 HIS F O 1
ATOM 17963 N N . VAL F 3 221 ? 237.950 268.008 177.250 1.00 100.26 221 VAL F N 1
ATOM 17964 C CA . VAL F 3 221 ? 237.507 267.513 175.953 1.00 103.83 221 VAL F CA 1
ATOM 17965 C C . VAL F 3 221 ? 236.984 268.640 175.067 1.00 109.74 221 VAL F C 1
ATOM 17966 O O . VAL F 3 221 ? 236.860 268.463 173.851 1.00 111.03 221 VAL F O 1
AT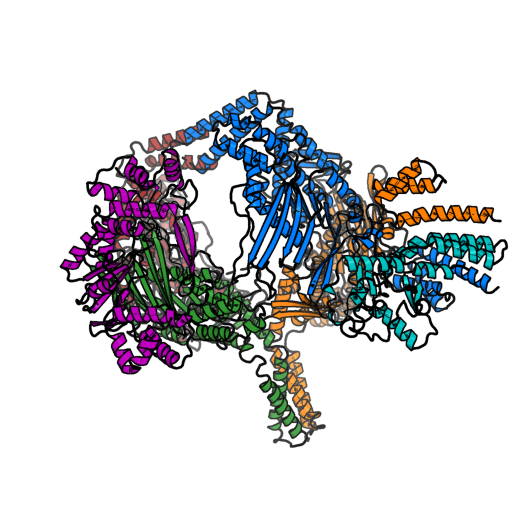OM 17970 N N . PHE F 3 222 ? 236.733 269.821 175.633 1.00 110.35 222 PHE F N 1
ATOM 17971 C CA . PHE F 3 222 ? 236.164 270.880 174.806 1.00 109.62 222 PHE F CA 1
ATOM 17972 C C . PHE F 3 222 ? 237.220 271.723 174.084 1.00 112.42 222 PHE F C 1
ATOM 17973 O O . PHE F 3 222 ? 237.064 271.998 172.891 1.00 119.96 222 PHE F O 1
ATOM 17981 N N . GLU F 3 223 ? 238.282 272.159 174.775 1.00 109.00 223 GLU F N 1
ATOM 17982 C CA . GLU F 3 223 ? 239.269 273.024 174.121 1.00 113.30 223 GLU F CA 1
ATOM 17983 C C . GLU F 3 223 ? 239.933 272.332 172.938 1.00 116.40 223 GLU F C 1
ATOM 17984 O O . GLU F 3 223 ? 240.161 272.957 171.895 1.00 124.02 223 GLU F O 1
ATOM 17990 N N . ASN F 3 224 ? 240.266 271.048 173.083 1.00 114.16 224 ASN F N 1
ATOM 17991 C CA . ASN F 3 224 ? 241.027 270.356 172.047 1.00 119.83 224 ASN F CA 1
ATOM 17992 C C . ASN F 3 224 ? 240.275 270.350 170.721 1.00 120.28 224 ASN F C 1
ATOM 17993 O O . ASN F 3 224 ? 240.858 270.623 169.666 1.00 123.57 224 ASN F O 1
ATOM 17998 N N . ARG F 3 225 ? 238.980 270.040 170.751 1.00 115.89 225 ARG F N 1
ATOM 17999 C CA . ARG F 3 225 ? 238.194 270.105 169.522 1.00 117.67 225 ARG F CA 1
ATOM 18000 C C . ARG F 3 225 ? 238.076 271.538 169.018 1.00 126.21 225 ARG F C 1
ATOM 18001 O O . ARG F 3 225 ? 238.081 271.775 167.805 1.00 132.57 225 ARG F O 1
ATOM 18009 N N . MET F 3 226 ? 237.948 272.500 169.929 1.00 127.94 226 MET F N 1
ATOM 18010 C CA . MET F 3 226 ? 237.772 273.890 169.535 1.00 133.79 226 MET F CA 1
ATOM 18011 C C . MET F 3 226 ? 238.982 274.349 168.723 1.00 138.66 226 MET F C 1
ATOM 18012 O O . MET F 3 226 ? 240.124 274.051 169.091 1.00 140.19 226 MET F O 1
ATOM 18017 N N . PRO F 3 227 ? 238.774 275.069 167.609 1.00 140.41 227 PRO F N 1
ATOM 18018 C CA . PRO F 3 227 ? 239.877 275.585 166.789 1.00 144.18 227 PRO F CA 1
ATOM 18019 C C . PRO F 3 227 ? 240.768 276.575 167.536 1.00 151.61 227 PRO F C 1
ATOM 18020 O O . PRO F 3 227 ? 240.518 276.915 168.692 1.00 151.22 227 PRO F O 1
#

Sequence (2442 aa):
MNLETCYVDFLELESHVINEDYLKESVELQKLISTLNESKFHLNKIGIHDFKRIRELQISLEDDLTVFVGDNGFGKSTILDAIAIVLSWLRSNIEKESKPGTYIKSHEVNNSVDVEYASIDANIKLKDFNTSILITKAKEGAYYSRNNELLGVKKLASIYRLVNKYVDNASLPLMAYYSIARSYIGGGVDRKRTKTVWSKFDVYDEIEFDRNDFTDFFQWLVFLHNRASQEKLSESQTTINALFSDIQSLKATLTQLSAIDSTVIKGLELSLKEKLNYMKSLQSGEHKFNNAVSLYDSVINTILKFLPEFQWIKLVYGDDDYKIILKKGEVELDIQQLSQGEKTIFTLVGDLARRLILLNPNLSNPLLGYGIVLIDEIDLHLHPQWQQTIIERLTSTFPNVQFVITTHSPQVLSTVSSRSVRILQEVEVDGVNDLIVSHPDYQIKGVSNQDALLYGMRTDPIPSTKENGWLEEYKKLVELNRYSSDEALLLREKVIKHFGLDHPLVQECDDLISVLEFKNKINQHKMNLETCYVDFLELESHVINEDYLKESVELQKLISTLNESKFHLNKIGIHDFKRIRELQISLEDDLTVFVGDNGFGKSTILDAIAIVLSWLRSNIEKESKPGTYIKSHEVNNSVDVEYASIDANIKLKDFNTSILITKAKEGAYYSRNNELLGVKKLASIYRLVNKYVDNASLPLMAYYSIARSTVWSKFDVYDEIEFDRNDFTDFFQWLVFLHNRASQEKLSESQTTINALFSDIQSLKATLTQLSASTVIKGLELSLKEKLNYMKSLQSGEHKFNNAVSLYDSVINTILKFLPEFQWIKLVYGDDDYKIILKKGEVELDIQQLSQGEKTIFTLVGDLARRLILLNPNLSNPLLGYGIVLIDEIDLHLHPQWQQTIIERLTSTFPNVQFVITTHSPQVLSTVSSRSVRILQEVEVDGVNDLIVSHPDYQIKGVSNQDALLYGMRTDPIPSTKENGWLEEYKKLVELNRYSSDEALLLREKVIKHFGLDHPLVQECDDLISVLEFKNKINQHFMWSHPQFEKINKMNLETCYVDFLELESHVINEDYLKESVELQKLISTLNESKFHLNKIGIHDFKRIRELQISLEDDLTVFVGDNGFGKSTILDAIAIVLSWLRSNIEKESKPGTYIKSHEVNNSVDVEYASIDANIKLKDFNTSILITKAKEGAYYSRNNELLGVKKLASIYRLVNKYVDNASLPLMAYYSIARSYIGAKTKTVWSKFDVYDEIEFDRNDFTDFFQWLVFLHNRASQEKLSESQTTINALFSDIQSLKATLTQLSASTVIKGLELSLKEKLNYMKSLQSGEHKFNNAVSLYDSVINTILKFLPEFQWIKLVYGDDDYKIILKKGEVELDIQQLSQGEKTIFTLVGDLARRLILLNPNLSNPLLGYGIVLIDEIDLHLHPQWQQTIIERLTSTFPNVQFVITTHSPQVLSTVSSRSVRILQEVEVDGVNDLIVSHPNLETCYVDFLELESHVINEDYLKESVELQKLISTLNESKFHLNKIGIHDFKRIRELQISLEDDLTVFVGDNGFGKSTILDAIAIVLSWLRSNIEKESKPGTYIKSHEVNNSVDVEYASIDANIKLKDFNTSILITKAKEGAYYSRNNELLGVKKLASIYRLVNKYVDNASLPLMAYYSIARSYIGGGVDRVWSKFDVYDEIEFDRNDFTDFFQWLVFLHNRASQEKLSESQTTINALFSDIQSLKATLTQVIKGLELSLKEKLNYMKSLQSGEHKFNNAVSLYDSVINTILKFLPEFQWIKLVYGDDDYKIILKKGEVELDIQQLSQGEKTIFTLVGDLARRLILLNPNLSNPLLGYGIVLIDEIDLHLHPQWQQTIIERLTSTFPNVQFVITTHSPQVLSTVSSRSVRILQEVEVDGVNDLIVSHPQLTSKIISKFNYNRLAFQLLLNEAPKKYKVYYIPKRGAGFRVIAQPTKELKNVQRFIVSLLQPKLPVHHKAMAYEYKKSIKDNALLHKDNNYILKMDFQNFFNKIKPDIFFSKLENTGLKLDSFDENTLRNLLFWRPGKKRSTTLILSVGAPSSPFISNFVMYDFDKSLDDWCRNNGITYSRYADDITFSTNIKDILCRVPKVVKKMLSLHVPGLSINESKTIFTSMAHNRHVTGVTLTPQGNLSIGRDRKRMLFAKIHKYSLGLLSSEEINKTKGMIAFANYLEGDFLLRLQKKYGCELITKFLMEGMKYLSRQMPGPSVLNKFDYRRDDWNSLSSNDKKEIWEEIIKMQGKLCAYCEKKIEHHKKNKVERHIEHFYRKSYYKNLTFEWSNLFGSCGEPQRCGFYKDKQKYNDDDLIKADRQNPDVFFHFLENGDVHIREGLNEKEHKMAEVTLRVFNLNPSSGGVKAERRRAIELSMTLIKELVGCASQLIESGCEIEDVRSMVFDEFKKNVKDRCFTTAIKHVFENRMP

Radius of gyration: 49.13 Å; Cα contacts (8 Å, |Δi|>4): 3202; chains: 6; bounding box: 126×143×134 Å

Solvent-accessible surface area: 118705 Å² total; per-residue (Å²): 126,50,12,40,74,14,33,81,75,0,78,91,59,66,82,155,37,172,80,62,90,128,6,106,140,11,101,13,10,95,110,0,51,55,22,25,89,101,10,71,6,25,1,43,98,6,3,3,58,26,2,68,115,2,119,96,10,99,7,65,9,45,56,74,17,0,2,1,1,11,74,26,41,26,24,23,50,17,2,0,45,0,1,21,24,4,6,10,8,4,39,2,3,8,64,145,59,79,86,83,23,60,132,5,120,61,142,32,16,19,125,36,156,88,18,54,86,0,11,1,62,1,29,4,60,6,101,107,31,84,15,73,6,59,3,12,76,22,74,84,11,24,32,156,39,110,115,43,104,35,145,22,6,87,104,4,0,27,2,26,85,32,10,39,160,40,50,122,75,10,45,12,9,4,9,3,21,1,19,62,57,20,12,98,14,3,15,34,68,85,94,96,139,120,49,70,63,51,55,27,96,69,19,11,81,57,27,81,20,70,164,96,28,44,86,41,15,63,58,11,16,30,68,8,54,74,110,14,52,87,116,91,126,93,54,76,81,74,54,49,64,63,56,61,64,64,35,63,62,44,57,65,29,41,67,61,72,91,74,137,117,87,89,42,64,65,39,40,64,64,58,43,62,37,35,64,46,57,60,63,65,56,73,58,29,99,79,98,52,65,48,11,73,57,45,40,64,50,2,23,94,18,6,40,103,2,4,80,117,18,102,72,19,101,26,71,140,34,109,91,47,62,107,28,38,1,44,53,46,93,65,75,36,32,35,72,62,24,32,40,1,16,35,12,20,22,15,22,4,1,8,3,1,14,10,2,14,23,3,5,79,86,78,118,71,15,20,73,5,75,2,1,0,2,0,10,20,11,22,14,12,15,12,6,90,32,16,34,40,16,16,63,61,5,48,71,16,4,73,44,9,0,4,0,2,2,1,40,14,2,6,3,0,1,15,5,31,20,144,6,0,24,7,5,46,69,25,99,60,108,69,58,69,42,32,70,49,33,76,14,72,38,35,0,50,9,8,11,1,15,12,0,0,11,34,0,17,89,26,22,7,44,11,91,36,67,25,23,41,84,22,40,42,10,59,86,34,0,11,49,85,139,61,89,36,91,61,3,62,57,41,74,56,83,9,52,174,46,14,25,110,120,16,49,60,5,95,95,6,46,79,17,25,61,35,12,85,71,45,45,51,74,75,93,122,166,40,44,17,79,60,12,50,92,85,9,42,63,57,34,91,95,40,111,54,79,85,154,18,121,84,24,116,22,10,90,103,4,52,71,23,26,86,70,6,70,11,21,6,34,113,5,7,13,42,15,0,74,112,9,78,112,25,154,12,62,10,37,74,49,17,2,2,0,3,9,59,31,32,44,12,25,52,10,9,0,46,3,1,18,15,4,4,22,16,6,84,8,1,36,73,126,56,73,100,81,23,61,145,8,45,91,87,31,20,24,94,44,156,113,26,39,65,1,17,1,58,0,26,6,75,11,127,91,35,89,18,61,8,55,8,18,77,32,55,92,90,51,94,30,52,104,74,53,52,34,151,23,5,76,94,5,0,33,7,30,83,42,14,74,73,105,62,103,90,24,46,60,24,5,35,2,11,1,25,37,30,56,129,100,67,60,79,51,27,70,14,179,72,57,37,88,52,59,16,75,36,26,86,100,8,38,82,18,15,24,34,5,46,20,54,6,22,76,54,116,47,87,74,71,54,90,48,63,62,62,55,38,42,27,71,26,50,31,40,49,17,61,60,58,60,88,121,116,66,89,63,54,11,68,64,26,53,64,64,24,64,66,61,54,63,68,56,90,84,75,68,108,87,75,78,32,62,10,53,60,3,44,54,31,0,21,99,8,3,43,132,4,14,93,79,34,92,93,22,97,23,55,25,22,93,47,36,44,81,13,30,1,68,83,61,97,89,71,38,26,4,90,69,20,34,81,7,47,47,13,10,10,2,10,3,0,3,4,0,31,38,2,21,13,22,9,57,87,66,125,74,26,18,75,3,73,2,3,0,2,1,12,25,9,25,32,48,11,16,1,77,37,12,31,62,10,14,64,51,4,63,72,8,3,77,45,12,2,6,0,3,1,2,17,12,3,7,3,0,4,14,3,26,23,131,2,0,22,9,8,65,46,83,81,71,117,84,52,83,45,18,81,40,30,98,20,95,89,34,0,50,7,16,13,4,44,55,1,0,78,83,0,25,116,37,91,17,72,8,116,33,77,32,32,39,85,30,63,51,10,92,54,25,9,73,103,98,124,87,110,50,78,63,13,63,95,28,88,55,95,10,45,85,52,25,19,117,48,7,30,46,8,47,46,10,44,19,69,39,26,20,54,50,21,86,94,51,11,71,85,121,142,78,34,51,20,122,76,125,83,68,64,108,77,98,53,10,32,45,19,0,7,56,0,11,29,37,61,69,157,47,104,60,73,82,126,14,66,83,10,105,56,11,55,113,0,49,58,30,20,104,107,11,68,10,30,1,31,103,2,7,0,50,30,3,85,103,1,104,66,12,125,11,63,10,41,64,57,22,1,5,1,27,11,63,34,20,49,14,21,49,8,0,0,46,0,0,13,23,7,3,3,12,2,24,2,3,4,21,102,45,74,78,84,24,53,127,11,110,73,112,29,23,19,77,33,154,97,16,51,50,2,5,1,14,7,19,10,68,11,109,74,17,87,15,47,7,0,2,14,72,32,58,90,79,55,179,116,82,36,84,41,59,34,88,16,7,59,41,4,0,4,1,26,14,6,13,31,117,63,45,97,68,12,46,12,10,3,10,2,16,3,14,43,25,30,39,97,35,55,124,107,43,71,45,91,19,54,36,44,69,15,8,80,97,15,72,13,54,144,99,28,72,84,30,11,72,54,9,10,21,12,4,43,20,40,2,15,83,68,101,57,72,130,52,52,84,72,63,54,53,65,55,33,36,64,33,50,65,63,50,63,87,60,83,103,79,126,113,92,76,69,53,41,63,64,63,64,37,63,64,54,65,62,65,46,77,84,60,58,66,68,49,55,65,84,47,13,3,50,62,33,33,66,50,4,22,94,15,6,34,105,5,2,94,82,16,110,78,19,106,24,62,20,25,60,85,52,85,89,21,38,0,46,44,54,96,58,75,26,20,34,139,70,17,33,58,2,6,52,26,14,9,16,24,5,1,7,2,2,16,8,1,20,26,2,10,76,99,75,93,68,14,28,74,3,82,2,1,0,1,2,9,19,13,24,16,34,10,14,36,111,28,17,89,38,17,18,108,65,3,54,71,16,4,74,51,9,2,5,0,3,0,1,20,23,74,43,9,56,92,58,32,56,75,143,4,10,18,60,6,79,72,66,76,58,118,84,57,67,34,14,70,36,33,128,94,112,51,54,59,40,33,64,64,23,66,67,65,60,88,99,67,88,71,81,84,61,43,83,86,42,82,40,39,68,58,40,52,61,44,55,110,86,22,43,24,31,7,33,96,3,11,1,70,3,4,78,105,5,100,88,21,115,8,64,13,51,101,75,22,1,5,4,14,15,58,37,21,47,15,34,61,9,4,0,56,0,4,16,18,4,2,13,15,6,45,2,5,26,44,126,89,75,100,84,17,76,144,11,43,88,114,29,24,21,90,46,106,132,30,53,81,0,15,0,41,6,33,3,75,27,73,91,65,75,13,61,3,74,2,20,90,16,35,99,87,59,92,72,98,105,122,26,71,40,72,15,1,92,47,5,0,44,81,50,90,64,42,43,87,82,53,103,82,37,46,40,20,23,14,3,28,3,22,46,43,17,18,101,61,19,1,20,1,42,132,143,84,35,81,77,82,71,158,70,52,54,68,20,83,22,92,98,46,74,55,14,70,83,27,11,34,87,19,56,56,32,8,52,109,73,62,67,73,104,37,110,64,46,31,61,62,18,52,63,54,24,62,57,41,61,63,40,78,93,101,103,87,83,45,50,66,65,58,38,64,61,22,57,70,60,25,47,57,73,90,80,62,85,99,64,105,45,28,20,68,44,32,42,63,43,10,36,63,19,7,44,110,10,6,92,69,18,117,62,20,114,25,72,135,39,110,88,55,69,51,23,35,1,49,52,63,98,57,89,34,33,31,100,73,16,40,37,3,13,25,18,15,14,11,10,1,4,5,2,6,24,46,7,14,52,36,9,90,89,75,97,48,15,37,71,3,87,3,4,0,0,0,14,20,14,23,15,19,10,16,36,117,39,18,85,38,15,24,62,60,4,58,72,19,2,60,56,13,8,7,1,8,2,3,59,16,60,42,9,72,75,70,37,74,78,146,10,9,10,56,9,86,55,45,83,69,118,83,64,82,47,17,75,45,34,106,108,106,43,33,54,110,5,61,81,130,62,131,69,91,78,144,39,19,90,128,29,15,101,46,1,6,108,77,35,136,75,80,156,65,86,75,216,31,7,6,95,131,90,31,7,67,7,66,77,68,1,46,71,6,1,130,36,8,26,70,56,22,72,118,58,11,68,44,21,127,40,2,10,2,118,55,195,109,73,43,57,58,58,4,0,80,65,0,80,103,25,40,60,10,0,66,6,23,8,5,72,6,38,62,50,10,90,16,83,27,1,40,72,48,9,72,92,63,66,84,96,68,66,85,152,10,27,74,8,4,100,36,4,7,2,44,53,43,56,77,93,95,39,83,73,26,27,2,12,69,37,8,46,1,1,29,19,4,3,3,14,5,3,65,60,2,2,112,29,3,21,72,73,2,157,118,49,50,13,37,5,2,4,68,21,53,27,0,9,2,0,3,91,97,148,123,30,12,102,127,4,47,68,32,2,101,63,28,4,86,133,48,12,74,19,23,12,14,12,28,29,99,43,96,111,25,26,82,86,131,114,12,114,6,42,54,2,44,8,38,78,148,14,84,29,22,12,22,175,73,106,36,152,76,5,50,60,79,8,97,36,29,47,113,62,133,46,72,90,80,18,23,73,157,8,65,45,66,8,60,98,0,44,121,10,58,56,49,2,52,102,108,2,52,159,131,52,31,78,88,33,6,82,120,10,79,82,34,120,23,80,108,18,84,65,71,79,101,39,40,72,47,28,85,95,37,60,140,108,66,51,58,106,96,79,39,62,95,73,15,101,64,51,43,41,65,34,5,53,83,42,16,38,42,24,5,15,14,6,9,44,34,2,54,55,80,139,161,78,85,42,72,83,46,41,8,38,14,61,73,54,95,169,93,40,109,60,27,54,38,42,65,8,20,8,0,0,1,25,28,40,117,15,0,5,112,61,13,102,135,52,90,36,69,28,105,43,15,6,36,13,28,65,69,62,2,52,79,16,15,35,25,8,25,30,1,25,14,60,48,94,98,84,69,68,89,74,18,98,45,38,1,48,30,3,13,138,2,6,51,17,74,37,100,50,12,50,2,36,4,43,13,44,35,20,3,88,46,13,29,85,6,1,94,78,6,14,38,21,5,33,63,50,46,93,98,59,48,60,107,78,70,12,31,65,70,5,70,62,24,4,123,138,35,16,74,98,44,36,19,26,10,1,8,83,23,14,0,60,58,44,13,63

Foldseek 3Di:
DDLVVLVVVLVVVPVPDDDLVCNLPPPSLVVNVVLQVPKAKAWFWKWWDQFAPAHTDIDGADRAEFEEFADDDSDPVVVVVLVVQVVQQLLQCLVDNPGDGDADDQVRGHPDPPDFKIKMKIWMDIPHDIAIWMHMATHPPDPDGDHIDCPRSNVVSVSQNVSCVSDVQDFDADAAEEDPCCLVLLLDDDPVPEDLDDALCVVSPDHYDDNVVVVVLVRVLVVLVVVVVVVVVVDDCVVVVVLVVVLVVLVVVLVVVVPPPPPNNVVSVVVNVSSVVVNVLVVCVVVVRQPSVVLSVVLQVLLCVLVVQWDGWDWDDDPNDIFIWTGGDHDIDGSNPDDSVSSVSNVVSSSVSVSQCNRGSPDNDSLADEYEYEYEAPCPPHDLVSLQCPVVSVCVSRVSYHYYYYYHALSNVLADWQVNAWYWDWDCPPNRTHIDIDTFPDTRHPDDSCVSCCTRHPDHPDDDDVLVVLVVVLLVCLVVVNCPDPVNVVSVVVNCVPQNPPDPVVVVSVVSNVVSVVVVVVVVD/DDDLVVLVVVLVVVVVVDPDLVVSLPDVSLVVNQVVQVPWAKAWFKKWWDQWAQFHTDIDGADQAEFEEEEDPPQCPVVVVVLVVQVVQVLVQCLVDNPDDGDADDLVRGHPDDPDFKIKMKTWIDIRHDIFMWMAMDTNPPGDIPPGIDCVRSNVVSVSNCVSCVSDPLGFDADAEEEDDPPDVVQVVQPHDDDRYDYFPPLVVVVVSLVVLVVQLVVVVDDPVVVLVVLLVVLVVQLCVLPVVVVCVSCVSNVVSNVVSVVVSVVVQVPDDDPQCDSNVLNVQLQVLLCLLPVQWDHWDWDQDPPGIFIWIHGDHDIDGPVVDDPVVRRVSVVSSVVSNVQCSRRRDDPNSLAHEYEYEEEAPCPRHDLVRLQCPVVSVCPSRVSYHYYYYHHALNNQLQDWQVRYKYWDWDADPNRIHIDIDTFPDTRHPDDRVVSCCTRPVDHPDDPDPLVVLVVVLLVCVVVPDCPDVVNVVSVVSNCVVQHDPRPSNVVSVVVVVVVVVVVVVVVVD/DAADPLDCPDDDLDLVSLVRVLRVVVVPDDDVVCNLVPVSLVSNVVLQVVWFKAWFKKWWDQWAAFHTAIDGADRAFFEEEDAPPQCPVVVVVLVQQVVQQLLQCLVDHPGDGDADDQPGGHPDDPDFKIKMKTWIDRPPDIFMWMGMDTHPPDDDDDDIDCPRSNVVSVSVNVSPVSDPQDFDADAAEEDPPPVVQLVVLDDDDALCVCSPDRYDDDCLVVVLVVVLVVLQVLLVVLCDDCVVVLVVVLVVLVVVVVVCVPPVNVPPPVVVSVVVNVVSVVVVVVCCSVCPLLSCRVVLSVVLQVQLCVLPVQWDGWDWDQDPPGIFIWTAGDHDIDGPNPDDPVSVSSNVVSSSVSVSQCNRHSPDSDSLAHEYEYEEEAPCPPHDLVSLQCVVVSVCVRRVSYHYYYYHYDCSNVVRDDQVRYWYKDWDQDPNRIHIYIDRD/DLVVLVVVLCVVVVPDDDVVVNLVDVSLVVNLVLQVVWFWDWAKKWWDQFEQAHTDIDGADQAEFEEAEDPPQCPVVVVVLVLQVVQQLLQVLVDPPGDGDAQDQVRGYPDPVAFKTKMKTKIDTPHDIFIWMQIGTHPPDDPGDGIDCPRSNVVSVSQVVSCVSPVQRFDADEAEEEPVCQDPCNQHPPAACLAADQDSDRRYDDHCVNLVRVLVVLVVQCCCPPVPPQPLVLVVLVVVLVVLVVVLVVVVVVSVVVSVVSVVSSCVVVVPDCDPCGSVVLNVVLQVLLCVLPVQWDGKDWDDDPNDIFIWTHGDHDIDTPVPDDSQSSNSNSVSSVVVVNQCRRNVPDPDSLAGEYEYEEEAPPPPDDLVSLQCVVVSVCVSRPRYHYYYYHHDVSNVVNDDQVNYKYWDWDQDPNRIHIDIDGD/DPVVVLCVVVVDDPVRVVVCLVCQQPQKDKDWDADPPHDIDIAIAGDPVLQVVLVVVCVVCVVPFDFDPQEQEPDPPGDQLVNVLQALPFFKKKKFFWDPLFFQDFVVLLVVVVVVSVDDDDPVVSSSVRSRQWHDDDDPPRPGTTRGPNGPNRVVSSRSSCRVLCVVVVVVQVVVAWDWHDYRGMIMIGHHDPPPVPPCVVVSQVSCVVRPPRIDTDPVPMDMDGQVDWDDDPQWGHHPVRATANDPVVVVVLVVVLVCVVVVPDDPVVLVVNVVVQVVRCVRHVCSVVVVCVVPNPVSVVCSNPDD/DFQFDDDDDDQVVLVVDDLVVLPPVPDDPVSVVVVVVVQCVRVPQAFPPLRHGQADPPVDHFAKDKFFLDDCVVPVVCSSPRVRIGMHGPDCPFDRNQLVPDDDDSVLEDDSHPDGCVQFWAADQQQAIDGDPPDDPSSVSSSVVHCVSGVRGDPDDDSSVVLNVVSVVVVVVLVVLQVVVVVVVVPDDDPVVSVVVSVVVVVVVLPRDGPSVNNVSVRVVSHD

Nearest PDB structures (foldseek):
  8sux-assembly1_B  TM=7.385E-01  e=1.574E-25  Escherichia coli
  8sux-assembly1_E  TM=7.613E-01  e=2.136E-24  Escherichia coli
  8sux-assembly1_A  TM=7.430E-01  e=8.623E-25  Escherichia coli
  8sux-assembly1_F  TM=7.135E-01  e=3.438E-23  Escherichia coli
  8ee4-assembly1_F  TM=6.709E-01  e=1.371E-21  Escherichia coli